Protein 5J44 (pdb70)

Sequence (2012 aa):
ATVSAEIPYQIFRDFAENKGQFTPGTTNISIYDKQGNLVGKLDKAPMADFSSATITTGSLPPGDHTLYSPQYVVTAKHVSGSDTMSFGYAKNTYTAVGTNNNSGLDIKTRRLSKLVTEVAPAEVSDIGAVSGAYQAGGRFTEFYRLGGGMQYVKDKNGNRTQVYTNGGFLVGGTVSALNSYNNGQMITAQTGDIFNPANGPLANYLNMGDSGSPLFAYDSLQKKWVLIGVLSSGTNYGNNWVVTTQDFLGQQPQNDFDKTIAYTSGEGVLQWKYDAANGTGTLTQGNTTWDMHGKKGNDLNAGKNLLFTGNNGEVVLQNSVNQGAGYLQFAGDYRVSALNGQTWMGGGIITDKGTHVLWQVNGVAGDNLHKTGEGTLTVNGTGVNAGGLKVGDGTVILNQQADADGKVQAFSSVGIASGRPTVVLSDSQQVNPDNISWGYRGGRLELNGNNLTFTRLQAADYGAIITNNSEKKSTVTLDLQTLKASDINVPVNTVSIFGGRGAPGDLYYDSSTKQYFILKASSYSPFFSDLNNSSVWQNVGKDRNKAIDTVKQQKIEASSQPYMYHGQLNGNMDVNIPQLSGKDVLALDGSVNLPEGSITKKSGTLIFQGHPVIHAGTTTSSSQSDWETRQFTLEKLKLDAATFHLSRNGKMQGDINATNGSTVILGSSRVFTDRSDGTGNAVSSVEGSATATTVGDQSDYSGNVTLENKSSLQIMERFTGGIEAYDSTVSVTSQNAVFDRVGSFVNSSLTLGKGAKLTAQSGIFSTGAVDVKENASLTLTGMPSAQKQGYYSPVISTTEGINLEDNASFSVKNMGYLSSDIHAGTTAATINLGDSDADAGKTDSPLFSSLMKGYNAVLRGSITGAQSTVNMINALWYSDGKSEAGALKAKGSRIELGDGKHFATLQVKELSADNTTFLMHTNNSRADQLNVTDKLSGSNNSVLVDFLNKPASEMSVTLITAPKGSDEKTFTAGTQQIGFSNVTPVISTEKTDDATKWVLTGYQTTATVSAEIPYQIFRDFAENKGQFTPGTTNISIYDKQGNLVGKLDKAPMADFSSATITTGSLPPGDHTLYSPQYVVTAKHVSGSDTMSFGYAKNTYTAVGTNNNSGLDIKTRRLSKLVTEVAPAEVSDIGAVSGAYQAGGRFTEFYRLGGGMQYVKDKNGNRTQVYTNGGFLVGGTVSALNSYNNGQMITAQTGDIFNPANGPLANYLNMGDSGSPLFAYDSLQKKWVLIGVLSSGTNYGNNWVVTTQDFLGQQPQNDFDKTIAYTSGEGVLQWKYDAANGTGTLTQGNTTWDMHGKKGNDLNAGKNLLFTGNNGEVVLQNSVNQGAGYLQFAGDYRVSALNGQTWMGGGIITDKGTHVLWQVNGVAGDNLHKTGEGTLTVNGTGVNAGGLKVGDGTVILNQQADADGKVQAFSSVGIASGRPTVVLSDSQQVNPDNISWGYRGGRLELNGNNLTFTRLQAADYGAIITNNSEKKSTVTLDLQTLKASDINVPVNTVSIFGGRGAPGDLYYDSSTKQYFILKASSYSPFFSDLNNSSVWQNVGKDRNKAIDTVKQQKIEASSQPYMYHGQLNGNMDVNIPQLSGKDVLALDGSVNLPEGSITKKSGTLIFQGHPVIHAGTTTSSSQSDWETRQFTLEKLKLDAATFHLSRNGKMQGDINATNGSTVILGSSRVFTDRSDGTGNAVSSVEGSATATTVGDQSDYSGNVTLENKSSLQIMERFTGGIEAYDSTVSVTSQNAVFDRVGSFVNSSLTLGKGAKLTAQSGIFSTGAVDVKENASLTLTGMPSAQKQGYYSPVISTTEGINLEDNASFSVKNMGYLSSDIHAGTTAATINLGDSDADAGKTDSPLFSSLMKGYNAVLRGSITGAQSTVNMINALWYSDGKSEAGALKAKGSRIELGDGKHFATLQVKELSADNTTFLMHTNNSRADQLNVTDKLSGSNNSVLVDFLNKPASEMSVTLITAPKGSDEKTFTAGTQQIGFSNVTPVISTEKTDDATKWVLTGYQTT

B-factor: mean 70.28, std 37.45, range [15.24, 219.37]

Nearest PDB structures (foldseek):
  5j44-assembly2_B  TM=9.951E-01  e=0.000E+00  Shigella flexneri
  3ak5-assembly3_C  TM=9.129E-01  e=5.168E-82  Escherichia coli
  3ak5-assembly4_D  TM=9.146E-01  e=1.397E-80  Escherichia coli
  3syj-assembly1_A-2  TM=6.567E-01  e=4.533E-50  Haemophilus influenzae
  3h09-assembly2_B  TM=6.182E-01  e=5.210E-50  Haemophilus influenzae

GO terms:
  GO:0009986 cell surface (C, EXP)

Radius of gyration: 54.36 Å; Cα contacts (8 Å, |Δi|>4): 6466; chains: 2; bounding box: 105×129×183 Å

Secondary structure (DSSP, 8-state):
-EEESSS-HHHHHHHHHT-TT--TT---EEEE-SSS-EEEEE-SSPPP--TTB-SBBTTBPTTS-EEEETTEEEE-TT--S-SEEESSSTTSEEEEEEEEE-SSSS-EEEEESS---SSPPPPBPSS-S-TTTTSTTSSEEEEEEEE-S--EEE-TT--EEE---TT---EEEE----EEETTTTEEEE--S-TT-GGG-TTB-B--TT-TT-EEEEEETTTTEEEEEEEEEEE-SS-EEEEEP-HHHHTHHHHHTB-S-EE--SSS--EEEEEETTTTEEEEEETTEEEEEE--BTTBGGG--BEEEESSSEEEEE-S-EE-TT-EEEESS-EEEEESSS-BEESSEEEE-TT-EEEEE-B--TT-EEEEESSSEEEE--BSB--SEEEE-SSEEEE-PBP-SSS--BS-SEEEE-SS--EEEESSTTSS-GGGEEE-TT-EEEE-TT--EEES--EE-STTEEEE--SSSPEEEEE---SS-GGG----EEE--SS-EE--TT-EEEETTTTEEEEE-SSEE-STTSSTT-SSSEEEE-SSHHHHHHHHHHHHHHHT---EEE-SEEESSEEEEE-PPSSS-EEEE-S-EE-SS-EEEEESSEEEE--EEPP-TT----TT-S-EE-EEEEEEEEEEES-EEEE-TTEEEEEEEEEESS-EEEET--EEEEETTTTTTSPP-EEEEE----STTSS-EEEEEEEEESS-EEEE-SEEEEEEEEES-EEEE--SSEEEEEEEEEET-EEEE-TT-EEEESS-EEESS-EEE-TT-EEEE-----SSSTTB---EEEEES-EEE-TT-EEEE-SSEEEE--EE-TTS--EEEES--SSS--B--STHHHHTSTTSSEEE-S-EEEEEEEEEEES-EEE--S-EEEEEEEEES-EEE---SSS--EEEEEEEEEES-EEEEEE-SS-B-EEEEEEEEE---EEEEEEESSPPPSS--EEEEEEETT--TTSEEE--EEETTEEEEEEEEEE--SSEEEEEEEEEEE-/-EEETTS-HHHHHHHHHT-TT--TT--SEEEE-SSS-EEEEE-SSPPP--TTB-SBBTTBPTTS-EEEETTEEEE-TT--S-SEEESSSTTSEEEEEEEEE-SSSS-EEEEESS---SSPPPPBPSS-S-TTTTSTTSSEEEEEEEE-S--EEE-TT--EEE---TT---EEEE----EEETTTTEEEE--S-TT-GGG-TTB-B--TT-TT-EEEEEETTTTEEEEEEEEEEE-SS-EEEEEP-HHHHTHHHHHTB-S-EE--SSS--EEEEEETTTTEEEEEETTEEEEEE--BTTBGGG--BEEEESSSEEEEESS-EE-TT-EEEESS-EEEEESSS-BEESSEEEE-TT-EEEEE-B--TT-EEEEESSSEEEE--BSB--SEEEE-SSEEEE-PBP-SSS--BS-SEEEE-SS--EEEESSTTSS-GGGEEE-TT-EEEE-TT--EEES--EE-STTEEEE--SSSPEEEEE---SS-GGG----EEE--SS-EE--TT-EEEETTTTEEEEE-SSEE-STTGGGS-SSSEEEE-S-HHHHHHHHHHHHHHHH---EEE-SEEESSEEEEE-PPSTT-EEEE-S-EE-SS-EEEEESSEEEE--EEPP-TT----TT-S-EE-EEEEEEEEEEES-EEEE-TTEEEEEEEEEESS-EEEET--EEEEETTTTTTSPP-EEEEE----SSSSS-EEEEEEEEESS-EEEE-SEEEEEEEEES-EEEE--SSEEEEEEEEEET-EEEE-TT-EEEESS-EEESS-EEE-TT-EEEE-PPPPSSSTTEE--EEEEES-EEE-TT-EEEE-SSEEEE--EE-TTS--EEEES--SSS--EE-STHHHHTSTT-SEEE-S-EEEEEEEEEEES-EEE--S-EEEEEEEEES-EEEE--SSS--EEEEEEEEEES-EEEEEE-SS-B-EEEEEEEEE-S-EEEEEEESSPPPSS--EEEEEE-TT--TTSEEE--EEETTEEEEEEEEEE--SS-EEEEEEEEEE-

Solvent-accessible surface area: 80107 Å² total; per-residue (Å²): 0,4,0,9,20,44,6,46,45,59,30,0,39,4,0,2,35,15,49,17,99,0,69,59,43,53,75,102,10,30,5,110,26,126,132,46,96,98,65,17,108,2,76,108,5,46,8,3,61,5,13,3,5,0,44,43,1,41,43,28,19,18,1,3,1,0,0,23,18,37,0,0,0,0,0,0,69,47,10,60,22,14,84,59,1,4,0,12,20,59,125,18,83,7,59,9,34,15,64,31,84,24,120,63,24,36,2,18,0,23,0,0,19,37,0,2,1,4,1,46,39,15,87,20,1,88,46,9,42,75,81,22,21,0,77,82,90,42,73,4,62,7,10,1,0,1,0,1,3,4,2,6,26,53,35,140,134,39,93,77,68,27,22,79,9,92,47,28,19,7,0,0,0,0,3,21,22,1,87,27,91,71,130,0,66,18,0,32,6,110,0,14,85,8,67,54,120,64,0,12,20,0,3,0,19,4,20,18,12,0,15,0,1,0,0,8,0,30,3,35,119,71,150,68,40,2,0,0,0,0,7,13,38,14,50,52,152,0,1,24,0,0,3,0,26,88,128,24,2,33,78,14,18,132,90,18,51,16,162,57,0,51,22,73,88,78,79,46,47,0,60,1,106,12,79,73,77,65,3,58,15,34,0,46,2,61,159,69,91,25,93,1,60,1,62,111,63,148,73,55,49,32,0,56,0,0,46,0,36,25,105,114,0,61,1,32,0,45,52,56,3,46,0,7,0,0,8,1,38,0,48,5,47,7,103,2,17,30,110,128,61,30,34,7,37,3,0,0,0,14,0,42,166,74,12,76,0,44,6,35,4,32,20,52,74,90,19,56,20,9,0,9,11,109,2,29,0,14,5,27,1,88,8,79,6,51,6,5,3,52,0,0,18,10,37,0,45,0,55,8,86,60,60,108,124,44,132,27,55,0,5,49,42,4,14,0,6,13,42,80,0,18,0,28,4,43,47,62,112,2,8,84,21,20,45,2,38,4,18,32,65,0,1,94,0,12,0,64,4,22,80,6,71,1,20,108,18,72,11,15,26,83,18,0,32,0,12,1,114,34,178,136,78,0,37,0,40,2,46,5,48,50,43,78,43,99,102,16,124,22,75,48,52,80,10,44,91,148,24,20,218,17,53,82,22,40,2,15,59,9,71,90,86,131,52,17,28,3,2,99,30,61,69,14,48,56,153,79,86,12,23,156,78,94,78,30,6,62,95,19,28,153,94,131,114,122,0,29,79,47,4,48,106,61,84,19,116,82,59,18,60,9,26,11,2,7,1,22,2,23,18,36,0,33,1,56,5,44,120,4,31,40,89,21,9,0,0,6,2,0,15,1,68,0,72,109,0,17,2,34,0,94,22,25,14,0,0,0,0,0,14,2,24,27,48,0,62,80,82,12,47,21,104,33,100,58,22,68,66,18,75,0,22,8,81,73,0,92,1,38,47,3,36,0,10,0,0,14,1,0,61,4,103,6,51,0,47,2,40,76,38,0,39,0,24,2,10,11,52,71,0,0,9,3,159,17,8,15,58,14,90,88,35,38,19,48,91,19,84,5,103,4,132,76,108,44,35,44,1,29,0,42,2,22,0,16,0,76,80,170,1,35,1,59,0,79,24,129,0,39,0,0,0,70,0,88,72,7,65,0,33,0,61,2,116,64,1,38,0,46,98,82,0,18,0,54,104,9,44,2,33,0,12,139,15,0,92,2,39,0,41,22,5,11,91,2,64,26,34,2,46,1,80,70,57,1,27,5,17,6,11,0,79,42,43,109,171,100,181,41,58,48,46,11,36,95,3,57,7,127,10,3,56,7,72,61,84,0,31,0,11,0,61,10,2,2,22,0,37,5,54,0,79,8,44,124,38,50,3,41,0,40,1,5,14,83,96,91,139,31,12,107,19,98,30,111,70,78,86,74,38,0,115,43,41,17,0,0,0,99,0,7,1,53,0,38,95,2,41,0,42,0,50,79,0,2,1,34,1,57,25,140,4,67,3,12,11,1,85,0,108,27,2,60,0,28,2,13,66,50,148,132,38,7,40,0,76,1,77,70,1,30,0,45,92,0,27,0,6,0,32,0,60,27,86,158,6,0,68,0,48,7,80,95,133,25,58,17,64,114,2,34,3,21,1,40,28,92,84,184,32,35,90,152,20,95,7,34,0,0,18,0,25,137,64,23,84,99,151,2,8,78,32,10,85,41,138,74,69,217,37,62,17,26,2,56,36,56,47,84,142,56,137,120,19,6,67,2,3,0,45,4,84,115,74,128,0,5,0,10,22,51,6,48,44,59,30,0,41,4,0,2,33,14,49,17,98,1,71,60,43,53,73,105,8,29,5,114,30,124,135,46,99,96,65,17,111,2,53,122,7,46,7,4,61,5,14,4,4,0,41,42,0,36,35,10,9,13,1,2,1,0,0,23,19,36,0,0,0,0,0,0,68,29,2,30,8,4,60,53,1,3,0,12,16,60,125,18,80,8,57,10,33,15,63,32,81,26,121,63,22,29,3,18,0,26,0,0,19,37,0,2,1,4,1,46,39,16,86,20,0,87,44,9,44,75,82,23,20,0,80,82,90,43,75,4,60,9,10,1,0,0,0,2,3,4,1,8,28,56,36,150,136,38,97,113,72,8,29,156,13,123,45,28,21,7,0,0,0,0,4,23,23,1,89,27,90,68,134,1,70,16,0,32,6,109,0,15,85,8,64,54,123,65,0,19,20,0,5,0,35,4,22,48,3,1,15,0,1,0,0,9,0,28,2,34,117,70,151,69,42,2,0,0,0,0,6,16,23,22,48,97,153,1,1,25,0,0,4,0,26,92,131,20,2,31,76,13,18,133,92,19,49,15,166,58,0,51,22,70,88,80,85,42,48,0,57,1,105,14,78,71,94,59,3,55,15,33,0,44,2,67,154,69,94,25,93,1,60,1,61,116,59,146,73,58,49,32,0,55,0,0,47,1,38,26,102,114,1,57,2,28,0,44,51,54,4,46,0,7,0,0,8,1,40,0,47,5,50,7,100,2,15,31,107,125,62,32,34,6,39,3,0,0,0,14,0,42,168,74,14,66,0,41,7,38,4,36,18,51,73,88,17,56,20,9,0,8,11,110,1,33,0,14,4,34,1,85,8,80,6,52,3,4,3,49,0,0,18,10,40,0,49,0,54,9,86,59,61,107,123,44,132,29,57,0,4,46,41,4,15,0,6,12,41,84,0,17,0,27,4,43,46,58,115,1,9,83,22,16,45,2,39,5,16,33,66,0,1,98,0,12,0,65,4,24,79,8,70,0,16,106,19,69,12,13,26,84,20,0,34,0,10,2,114,31,180,137,80,0,37,0,40,2,47,4,46,54,58,81,40,103,105,24,131,27,86,56,58,79,7,54,89,141,46,19,173,12,57,76,20,52,0,17,59,2,74,88,76,121,48,17,6,4,2,104,32,68,69,19,50,49,158,74,79,11,32,137,82,86,75,32,7,77,95,24,42,135,92,103,102,145,0,24,75,60,6,50,115,94,78,13,104,78,56,11,67,12,20,10,2,6,1,21,2,23,17,34,0,32,0,54,6,45,121,3,33,35,108,9,6,1,0,6,2,0,14,1,69,0,73,104,0,16,2,35,0,94,26,28,14,0,0,0,0,0,13,1,25,27,48,0,61,80,80,11,47,22,103,34,101,59,20,69,67,18,77,0,28,8,78,74,0,93,2,39,45,3,36,0,11,0,0,14,1,0,65,4,102,6,54,0,50,2,42,75,36,0,40,0,24,2,10,12,50,64,0,1,9,3,157,18,8,13,58,16,87,89,36,39,22,45,96,20,85,6,105,6,133,68,124,41,26,46,2,30,0,41,2,20,0,16,0,76,83,165,2,37,2,56,0,77,23,127,0,38,0,0,0,69,0,80,72,8,65,0,35,0,62,1,122,66,2,38,0,46,99,81,0,18,0,58,105,9,46,3,33,0,13,142,14,0,91,3,42,0,46,19,5,9,92,1,65,27,34,3,48,2,85,68,58,1,28,5,18,6,14,0,78,40,39,114,178,99,179,42,63,50,44,10,34,97,2,53,6,123,10,2,60,7,68,55,77,0,32,0,12,0,69,13,2,2,11,1,38,6,60,1,87,9,46,132,41,46,2,40,0,41,1,9,16,84,97,98,128,31,12,99,17,96,29,112,60,78,86,74,36,0,97,42,36,13,0,0,0,95,0,10,1,58,0,39,103,3,44,0,47,0,44,79,0,0,1,20,1,66,27,137,4,68,3,13,12,0,87,0,105,26,3,53,0,38,7,11,88,40,167,150,31,10,41,0,74,0,76,70,1,31,0,46,96,0,26,0,7,0,30,0,57,27,83,157,6,1,71,0,46,7,78,95,132,27,53,17,60,121,2,36,3,21,1,42,28,90,84,186,33,34,87,148,20,95,10,36,0,0,14,0,24,149,59,22,78,103,151,1,7,78,33,10,86,37,138,73,69,216,37,61,18,24,1,56,33,58,48,85,145,60,142,118,19,6,70,2,3,0,43,5,86,113,76,126

Organism: Shigella flexneri (NCBI:txid623)

CATH classification: 2.160.20.20

InterPro domains:
  IPR000710 Peptidase S6, IgA endopeptidase [PR00921] (64-84)
  IPR000710 Peptidase S6, IgA endopeptidase [PR00921] (162-182)
  IPR000710 Peptidase S6, IgA endopeptidase [PR00921] (265-283)
  IPR000710 Peptidase S6, IgA endopeptidase [PR00921] (650-672)
  IPR000710 Peptidase S6, IgA endopeptidase [PR00921] (751-770)
  IPR005546 Autotransporter beta-domain [PF03797] (1105-1342)
  IPR005546 Autotransporter beta-domain [PS51208] (1098-1364)
  IPR005546 Autotransporter beta-domain [SM00869] (1102-1353)
  IPR006315 Outer membrane autotransporter barrel domain [TIGR01414] (956-1364)
  IPR009003 Peptidase S1, PA clan [SSF50494] (122-296)
  IPR011050 Pectin lyase fold/virulence factor [SSF51126] (399-1061)
  IPR012332 Autotransporter, pectate lyase C-like domain superfamily [G3DSA:2.160.20.20] (316-1059)
  IPR030396 Peptidase family S6 domain [PF02395] (57-302)
  IPR030396 Peptidase family S6 domain [PS51691] (57-307)
  IPR036709 Autotransporter beta-domain superfamily [G3DSA:2.40.128.130] (1060-1364)
  IPR036709 Autotransporter beta-domain superfamily [SSF103515] (1076-1364)
  IPR050909 Bacterial Autotransporter Virulence Factors [PTHR12338] (1-1202)
  IPR057393 PIC/HAP1/IgA0-like, second beta-solenoid repeat region [PF24078] (627-785)

Foldseek 3Di:
DEWAPFFPQLVQQCLQQCFDQQPFFAAFAFGATPVGHTLDTRHQATRADNQQWFFFFDVAAGQQWGFADQWKIKHFQPDDDGQWTATQFRVRIWGWQDKDDDPPGGMIMTGTFAGDQFADGFAADAPAQDFCQQAPPHQFRWKKWKFWFFYWYAYPVGDIGGDDQVVIGMGMFFAATWGADPSSQKTKGQLLNNSDCRRPSTGDADDGSQGGHWMWTQGNVVGHIHTFFGWHAADNGITMTGGDHCVRSCPVLVVQEFDAAEADVPWDAWEKAFDAAQFWIWTDIDHDITIFGADYDPRLSRQGEYEYDDEAHEYEYAAAGHSRLYEYEYPYEYEYAYDPQHAYDTRAYEYEPPHEYEAAHAHDAPEEHEYAYQEEYEHEHEAARRAHYEYRAHEYEQHYHYHPVGHTESHAAYEYHPLHYEYEYPEARHYQQQRYAAFRLGYEYEDALYEHEYQAHRHAAASHYYEYAHPRFYEYEDQHALDDLVPDDADEAEDAQAKDAADFLHWYAYPVVQFIKGAHDRMDHHRCPCVPPPRGIDGWGNDPVRVVVVSSLVVRQVSDDAAEDRYEYAYRYEYEYEQYTHQREYEYQYEYHHQAYEYEYHAHEYEYAHAQTDGPPDFDDLADQDTAAYEYEHAEYEYHNYEYEHEWSYEYEYEYEYEDAYEYEAHFQWDWGFRCRSNSDDGDTDIDGHHHDDPNRTYAYEEEYEEYDAYEEEAAEHAEEEYHYACYEYEFAYAHHEHNEEYEAENYEAEYDALHEYEYQAEYEHPAEYHYEHNYEYEYEANADPVDPLAGEAHEYEYAEYEYEANYEYEYFARYEYEYAYEYEAHAYEYEYYDPDPVHGHYDDPCCCVPQVVAGYEYQEAAEYQNYEYEAERGEYNHDAAHHHAEYAHELYEYEQYHPPDEHEYEYQEYAYENYEYEWEDCLAEIHAYEYRHYYHYANYEYEYHYPDDWDAFGWYWHYKAAAPDDPRRYDWDWDDDDVKIKIWDWDWDHDPGTITTTTTHIDID/DEWAPQFPQLVQQCLQQCFDQQPFFAAFQWTATPVGHTLDTRHPATRDDNQQWFFFFDLAAGQQWGFADQWKIKHFQPDDDGQKTATQFRVRIWGWFDKDDDPPGRMIMTGTQAGDQFADGFAADAPAQDFCQQAPPHQFHWKKWKFWFFYWYAYPVGDIDGDDQVRIGMGMFFAATWGADPSSQKTKGQLLPNPDCRRPSTGDADDPSQGGHWMWTQGNVVRGIHTFFGWHAADNGITMTGGDHCVRSVPVLVVQEFDEAEADVPWDAFEKAADVAQFKIWTDIDHDITIFGADHDPRLSRQGEYEYDDEAHEYEYAAAGHRRLYEYEYPYEYEYAYDPQHAYDTRAYEYEAPHEYEAAHAHDAPEEHEYAYQEEYEHEHEAARNAHYEYRAHEYEQHYHYHPVGHTESHAAYEYHPLHYEYEYPEARHYQQQRYAAFRLGYEYEDAQYEHEYQAYRHAAASHEYEYAHPRAYEYEYQHFLDDLVPDDADEAEDDAAKDFDDFLHWYAYPVVGWIWTAQDGIAGHPCPRVPDCNGIDTDDSPVVRVVVVSSLVCRQVSDDAAEDRYEYAYRYEYEYAQYRHQRHYEYQYEYHHQAYEYEYHAEEYEYAHAQTDGPPDFDDLPDQDTAAYEYEHAEYEYHNYEYEHEWSYEYEYEYEYEDAYEYEAHFQWDWGFRCRSNSDDGDTDIDGHHHDDLNGTYAYEEEYEAYDAYEEEAAEHAEEEYHYACYEYEYAYAHAEHNEEYEAENYEAEYDALHEYEYQAEYEHPEEYHYEHNYEYEYEAHDDPVDPQAGEAHEYEYAEYEAEANYEYEYFANYHYEYAYEYPAHAYEYEFYDPDPSHYHYDDPCCCVPQVVAGGEAQYEAEYQNYEYEAESHEYEHAAAHHHAEYAHELEEYQYYDPPDEHEYEYQEYAYENYEYEWEDCLAEMHAYEYRHYYHYANYEYEYHYPDDWDAFGWYWHYKAFAPDDPRRYDWDWDDDDVKIKIWHWDWDHDPGIITTTTTHIDID

Structure (mmCIF, N/CA/C/O backbone):
data_5J44
#
_entry.id   5J44
#
_cell.length_a   143.520
_cell.length_b   143.520
_cell.length_c   269.250
_cell.angle_alpha   90.00
_cell.angle_beta   90.00
_cell.angle_gamma   120.00
#
_symmetry.space_group_name_H-M   'P 32 2 1'
#
loop_
_entity.id
_entity.type
_entity.pdbx_description
1 polymer 'Serine protease SepA autotransporter'
2 non-polymer '4-(2-HYDROXYETHYL)-1-PIPERAZINE ETHANESULFONIC ACID'
3 water water
#
loop_
_atom_site.group_PDB
_atom_site.id
_atom_site.type_symbol
_atom_site.label_atom_id
_atom_site.label_alt_id
_atom_site.label_comp_id
_atom_site.label_asym_id
_atom_site.label_entity_id
_atom_site.label_seq_id
_atom_site.pdbx_PDB_ins_code
_atom_site.Cartn_x
_atom_site.Cartn_y
_atom_site.Cartn_z
_atom_site.occupancy
_atom_site.B_iso_or_equiv
_atom_site.auth_seq_id
_atom_site.auth_comp_id
_atom_site.auth_asym_id
_atom_site.auth_atom_id
_atom_site.pdbx_PDB_model_num
ATOM 1 N N . ALA A 1 1 ? 41.851 59.852 73.549 1.00 50.14 1 ALA A N 1
ATOM 2 C CA . ALA A 1 1 ? 40.572 59.158 73.487 1.00 45.99 1 ALA A CA 1
ATOM 3 C C . ALA A 1 1 ? 40.711 57.820 72.765 1.00 43.61 1 ALA A C 1
ATOM 4 O O . ALA A 1 1 ? 39.728 57.103 72.572 1.00 35.09 1 ALA A O 1
ATOM 6 N N . THR A 1 2 ? 41.936 57.497 72.360 1.00 39.67 2 THR A N 1
ATOM 7 C CA . THR A 1 2 ? 42.277 56.174 71.853 1.00 38.63 2 THR A CA 1
ATOM 8 C C . THR A 1 2 ? 43.058 55.440 72.936 1.00 38.27 2 THR A C 1
ATOM 9 O O . THR A 1 2 ? 44.101 55.924 73.389 1.00 38.20 2 THR A O 1
ATOM 13 N N . VAL A 1 3 ? 42.555 54.277 73.349 1.00 30.47 3 VAL A N 1
ATOM 14 C CA . VAL A 1 3 ? 43.122 53.528 74.461 1.00 47.26 3 VAL A CA 1
ATOM 15 C C . VAL A 1 3 ? 43.357 52.089 74.021 1.00 41.32 3 VAL A C 1
ATOM 16 O O . VAL A 1 3 ? 42.930 51.662 72.948 1.00 54.95 3 VAL A O 1
ATOM 20 N N . SER A 1 4 ? 44.054 51.342 74.875 1.00 31.84 4 SER A N 1
ATOM 21 C CA . SER A 1 4 ? 44.372 49.954 74.572 1.00 32.61 4 SER A CA 1
ATOM 22 C C . SER A 1 4 ? 43.107 49.109 74.500 1.00 32.54 4 SER A C 1
ATOM 23 O O . SER A 1 4 ? 42.189 49.259 75.311 1.00 32.04 4 SER A O 1
ATOM 26 N N . ALA A 1 5 ? 43.062 48.214 73.513 1.00 33.15 5 ALA A N 1
ATOM 27 C CA . ALA A 1 5 ? 41.960 47.271 73.388 1.00 33.34 5 ALA A CA 1
ATOM 28 C C . ALA A 1 5 ? 42.149 46.024 74.241 1.00 41.09 5 ALA A C 1
ATOM 29 O O . ALA A 1 5 ? 41.209 45.231 74.363 1.00 34.18 5 ALA A O 1
ATOM 31 N N . GLU A 1 6 ? 43.330 45.828 74.823 1.00 41.58 6 GLU A N 1
ATOM 32 C CA . GLU A 1 6 ? 43.604 44.675 75.669 1.00 49.38 6 GLU A CA 1
ATOM 33 C C . GLU A 1 6 ? 43.217 44.905 77.124 1.00 45.60 6 GLU A C 1
ATOM 34 O O . GLU A 1 6 ? 43.320 43.978 77.933 1.00 48.47 6 GLU A O 1
ATOM 40 N N . ILE A 1 7 ? 42.777 46.110 77.470 1.00 33.69 7 ILE A N 1
ATOM 41 C CA . ILE A 1 7 ? 42.349 46.441 78.827 1.00 33.26 7 ILE A CA 1
ATOM 42 C C . ILE A 1 7 ? 40.838 46.649 78.808 1.00 38.68 7 ILE A C 1
ATOM 43 O O . ILE A 1 7 ? 40.316 47.256 77.861 1.00 55.23 7 ILE A O 1
ATOM 48 N N . PRO A 1 8 ? 40.101 46.143 79.797 1.00 43.49 8 PRO A N 1
ATOM 49 C CA . PRO A 1 8 ? 38.648 46.354 79.823 1.00 41.00 8 PRO A CA 1
ATOM 50 C C . PRO A 1 8 ? 38.287 47.830 79.746 1.00 44.86 8 PRO A C 1
ATOM 51 O O . PRO A 1 8 ? 38.762 48.649 80.537 1.00 51.06 8 PRO A O 1
ATOM 55 N N . TYR A 1 9 ? 37.437 48.166 78.770 1.00 38.58 9 TYR A N 1
ATOM 56 C CA . TYR A 1 9 ? 37.157 49.566 78.465 1.00 31.53 9 TYR A CA 1
ATOM 57 C C . TYR A 1 9 ? 36.506 50.292 79.636 1.00 33.07 9 TYR A C 1
ATOM 58 O O . TYR A 1 9 ? 36.678 51.508 79.781 1.00 29.40 9 TYR A O 1
ATOM 67 N N . GLN A 1 10 ? 35.750 49.575 80.472 1.00 32.72 10 GLN A N 1
ATOM 68 C CA . GLN A 1 10 ? 35.106 50.203 81.621 1.00 29.86 10 GLN A CA 1
ATOM 69 C C . GLN A 1 10 ? 36.115 50.836 82.571 1.00 30.12 10 GLN A C 1
ATOM 70 O O . GLN A 1 10 ? 35.762 51.769 83.302 1.00 29.18 10 GLN A O 1
ATOM 76 N N . ILE A 1 11 ? 37.360 50.356 82.571 1.00 29.98 11 ILE A N 1
ATOM 77 C CA . ILE A 1 11 ? 38.385 50.931 83.438 1.00 37.56 11 ILE A CA 1
ATOM 78 C C . ILE A 1 11 ? 38.663 52.377 83.049 1.00 40.39 11 ILE A C 1
ATOM 79 O O . ILE A 1 11 ? 38.766 53.259 83.911 1.00 42.79 11 ILE A O 1
ATOM 84 N N . PHE A 1 12 ? 38.783 52.646 81.746 1.00 32.75 12 PHE A N 1
ATOM 85 C CA . PHE A 1 12 ? 39.078 53.997 81.284 1.00 28.77 12 PHE A CA 1
ATOM 86 C C . PHE A 1 12 ? 37.951 54.974 81.590 1.00 37.64 12 PHE A C 1
ATOM 87 O O . PHE A 1 12 ? 38.201 56.181 81.677 1.00 41.31 12 PHE A O 1
ATOM 95 N N . ARG A 1 13 ? 36.722 54.485 81.754 1.00 39.40 13 ARG A N 1
ATOM 96 C CA . ARG A 1 13 ? 35.599 55.341 82.115 1.00 31.23 13 ARG A CA 1
ATOM 97 C C . ARG A 1 13 ? 35.493 55.538 83.622 1.00 28.33 13 ARG A C 1
ATOM 98 O O . ARG A 1 13 ? 35.213 56.651 84.081 1.00 27.76 13 ARG A O 1
ATOM 106 N N . ASP A 1 14 ? 35.707 54.475 84.402 1.00 31.37 14 ASP A N 1
ATOM 107 C CA . ASP A 1 14 ? 35.731 54.618 85.855 1.00 28.23 14 ASP A CA 1
ATOM 108 C C . ASP A 1 14 ? 36.892 55.501 86.297 1.00 43.65 14 ASP A C 1
ATOM 109 O O . ASP A 1 14 ? 36.742 56.329 87.204 1.00 39.86 14 ASP A O 1
ATOM 114 N N . PHE A 1 15 ? 38.061 55.328 85.673 1.00 44.90 15 PHE A N 1
ATOM 115 C CA . PHE A 1 15 ? 39.180 56.236 85.911 1.00 40.38 15 PHE A CA 1
ATOM 116 C C . PHE A 1 15 ? 38.777 57.678 85.633 1.00 34.65 15 PHE A C 1
ATOM 117 O O . PHE A 1 15 ? 39.192 58.599 86.347 1.00 37.43 15 PHE A O 1
ATOM 125 N N . ALA A 1 16 ? 37.966 57.890 84.596 1.00 37.88 16 ALA A N 1
ATOM 126 C CA . ALA A 1 16 ? 37.565 59.239 84.218 1.00 41.34 16 ALA A CA 1
ATOM 127 C C . ALA A 1 16 ? 36.625 59.853 85.250 1.00 48.48 16 ALA A C 1
ATOM 128 O O . ALA A 1 16 ? 36.863 60.963 85.739 1.00 48.17 16 ALA A O 1
ATOM 130 N N . GLU A 1 17 ? 35.553 59.144 85.597 1.00 42.29 17 GLU A N 1
ATOM 131 C CA . GLU A 1 17 ? 34.511 59.676 86.464 1.00 31.73 17 GLU A CA 1
ATOM 132 C C . GLU A 1 17 ? 34.746 59.381 87.941 1.00 44.05 17 GLU A C 1
ATOM 133 O O . GLU A 1 17 ? 33.827 59.566 88.745 1.00 61.43 17 GLU A O 1
ATOM 139 N N . ASN A 1 18 ? 35.948 58.934 88.312 1.00 44.29 18 ASN A N 1
ATOM 140 C CA . ASN A 1 18 ? 36.295 58.657 89.709 1.00 38.18 18 ASN A CA 1
ATOM 141 C C . ASN A 1 18 ? 35.332 57.652 90.338 1.00 38.77 18 ASN A C 1
ATOM 142 O O . ASN A 1 18 ? 34.964 57.766 91.509 1.00 51.25 18 ASN A O 1
ATOM 147 N N . LYS A 1 19 ? 34.919 56.662 89.557 1.00 28.06 19 LYS A N 1
ATOM 148 C CA . LYS A 1 19 ? 34.010 55.624 90.018 1.00 28.40 19 LYS A CA 1
ATOM 149 C C . LYS A 1 19 ? 34.731 54.283 90.082 1.00 33.28 19 LYS A C 1
ATOM 150 O O . LYS A 1 19 ? 35.888 54.147 89.675 1.00 30.83 19 LYS A O 1
ATOM 156 N N . GLY A 1 20 ? 34.024 53.284 90.603 1.00 44.30 20 GLY A N 1
ATOM 157 C CA . GLY A 1 20 ? 34.634 51.976 90.777 1.00 42.55 20 GLY A CA 1
ATOM 158 C C . GLY A 1 20 ? 35.742 52.021 91.812 1.00 41.64 20 GLY A C 1
ATOM 159 O O . GLY A 1 20 ? 35.605 52.621 92.884 1.00 67.61 20 GLY A O 1
ATOM 160 N N . GLN A 1 21 ? 36.861 51.378 91.487 1.00 41.10 21 GLN A N 1
ATOM 161 C CA . GLN A 1 21 ? 38.035 51.360 92.349 1.00 50.77 21 GLN A CA 1
ATOM 162 C C . GLN A 1 21 ? 38.928 52.581 92.162 1.00 52.34 21 GLN A C 1
ATOM 163 O O . GLN A 1 21 ? 40.083 52.561 92.605 1.00 62.14 21 GLN A O 1
ATOM 169 N N . PHE A 1 22 ? 38.427 53.636 91.525 1.00 49.42 22 PHE A N 1
ATOM 170 C CA . PHE A 1 22 ? 39.198 54.843 91.250 1.00 46.39 22 PHE A CA 1
ATOM 171 C C . PHE A 1 22 ? 38.650 56.048 92.010 1.00 48.74 22 PHE A C 1
ATOM 172 O O . PHE A 1 22 ? 38.595 57.161 91.485 1.00 44.39 22 PHE A O 1
ATOM 180 N N . THR A 1 23 ? 38.238 55.838 93.256 1.00 45.28 23 THR A N 1
ATOM 181 C CA . THR A 1 23 ? 37.815 56.954 94.085 1.00 39.84 23 THR A CA 1
ATOM 182 C C . THR A 1 23 ? 39.033 57.778 94.498 1.00 35.07 23 THR A C 1
ATOM 183 O O . THR A 1 23 ? 40.113 57.219 94.715 1.00 37.15 23 THR A O 1
ATOM 187 N N . PRO A 1 24 ? 38.898 59.101 94.594 1.00 29.73 24 PRO A N 1
ATOM 188 C CA . PRO A 1 24 ? 40.069 59.950 94.862 1.00 30.10 24 PRO A CA 1
ATOM 189 C C . PRO A 1 24 ? 40.766 59.560 96.157 1.00 40.01 24 PRO A C 1
ATOM 190 O O . PRO A 1 24 ? 40.129 59.367 97.195 1.00 62.37 24 PRO A O 1
ATOM 194 N N . GLY A 1 25 ? 42.094 59.446 96.086 1.00 31.51 25 GLY A N 1
ATOM 195 C CA . GLY A 1 25 ? 42.920 59.077 97.208 1.00 32.46 25 GLY A CA 1
ATOM 196 C C . GLY A 1 25 ? 43.440 57.653 97.156 1.00 45.38 25 GLY A C 1
ATOM 197 O O . GLY A 1 25 ? 44.503 57.373 97.721 1.00 52.54 25 GLY A O 1
ATOM 198 N N . THR A 1 26 ? 42.707 56.751 96.504 1.00 37.66 26 THR A N 1
ATOM 199 C CA . THR A 1 26 ? 43.097 55.348 96.446 1.00 33.03 26 THR A CA 1
ATOM 200 C C . THR A 1 26 ? 44.489 55.196 95.843 1.00 40.21 26 THR A C 1
ATOM 201 O O . THR A 1 26 ? 44.832 55.850 94.855 1.00 49.82 26 THR A O 1
ATOM 205 N N . THR A 1 27 ? 45.293 54.326 96.449 1.00 46.47 27 THR A N 1
ATOM 206 C CA . THR A 1 27 ? 46.681 54.135 96.061 1.00 43.98 27 THR A CA 1
ATOM 207 C C . THR A 1 27 ? 46.928 52.693 95.635 1.00 41.71 27 THR A C 1
ATOM 208 O O . THR A 1 27 ? 46.192 51.776 96.009 1.00 38.20 27 THR A O 1
ATOM 212 N N . ASN A 1 28 ? 47.991 52.514 94.853 1.00 53.90 28 ASN A N 1
ATOM 213 C CA . ASN A 1 28 ? 48.456 51.205 94.392 1.00 53.71 28 ASN A CA 1
ATOM 214 C C . ASN A 1 28 ? 47.326 50.398 93.750 1.00 48.84 28 ASN A C 1
ATOM 215 O O . ASN A 1 28 ? 46.986 49.294 94.178 1.00 57.52 28 ASN A O 1
ATOM 220 N N . ILE A 1 29 ? 46.747 50.972 92.701 1.00 35.12 29 ILE A N 1
ATOM 221 C CA . ILE A 1 29 ? 45.687 50.316 91.947 1.00 34.52 29 ILE A CA 1
ATOM 222 C C . ILE A 1 29 ? 46.319 49.509 90.820 1.00 52.97 29 ILE A C 1
ATOM 223 O O . ILE A 1 29 ? 46.974 50.070 89.935 1.00 54.66 29 ILE A O 1
ATOM 228 N N . SER A 1 30 ? 46.125 48.195 90.854 1.00 49.31 30 SER A N 1
ATOM 229 C CA . SER A 1 30 ? 46.626 47.330 89.798 1.00 40.79 30 SER A CA 1
ATOM 230 C C . SER A 1 30 ? 45.681 47.352 88.602 1.00 42.50 30 SER A C 1
ATOM 231 O O . SER A 1 30 ? 44.461 47.461 88.748 1.00 52.06 30 SER A O 1
ATOM 234 N N . ILE A 1 31 ? 46.261 47.245 87.411 1.00 35.15 31 ILE A N 1
ATOM 235 C CA . ILE A 1 31 ? 45.522 47.302 86.156 1.00 37.66 31 ILE A CA 1
ATOM 236 C C . ILE A 1 31 ? 45.750 45.996 85.412 1.00 42.55 31 ILE A C 1
ATOM 237 O O . ILE A 1 31 ? 46.896 45.565 85.242 1.00 36.07 31 ILE A O 1
ATOM 242 N N . TYR A 1 32 ? 44.662 45.368 84.972 1.00 39.30 32 TYR A N 1
ATOM 243 C CA . TYR A 1 32 ? 44.710 44.015 84.445 1.00 44.94 32 TYR A CA 1
ATOM 244 C C . TYR A 1 32 ? 44.192 43.962 83.013 1.00 38.14 32 TYR A C 1
ATOM 245 O O . TYR A 1 32 ? 43.466 44.846 82.553 1.00 34.84 32 TYR A O 1
ATOM 254 N N . ASP A 1 33 ? 44.587 42.900 82.314 1.00 53.80 33 ASP A N 1
ATOM 255 C CA . ASP A 1 33 ? 44.158 42.648 80.948 1.00 36.32 33 ASP A CA 1
ATOM 256 C C . ASP A 1 33 ? 42.670 42.307 80.899 1.00 40.32 33 ASP A C 1
ATOM 257 O O . ASP A 1 33 ? 41.993 42.174 81.922 1.00 45.77 33 ASP A O 1
ATOM 262 N N . LYS A 1 34 ? 42.161 42.161 79.672 1.00 39.27 34 LYS A N 1
ATOM 263 C CA . LYS A 1 34 ? 40.867 41.514 79.491 1.00 49.11 34 LYS A CA 1
ATOM 264 C C . LYS A 1 34 ? 40.921 40.059 79.932 1.00 47.45 34 LYS A C 1
ATOM 265 O O . LYS A 1 34 ? 39.915 39.511 80.399 1.00 48.07 34 LYS A O 1
ATOM 271 N N . GLN A 1 35 ? 42.082 39.418 79.789 1.00 38.11 35 GLN A N 1
ATOM 272 C CA . GLN A 1 35 ? 42.257 38.032 80.196 1.00 43.90 35 GLN A CA 1
ATOM 273 C C . GLN A 1 35 ? 42.608 37.884 81.670 1.00 52.77 35 GLN A C 1
ATOM 274 O O . GLN A 1 35 ? 42.425 36.797 82.229 1.00 58.65 35 GLN A O 1
ATOM 280 N N . GLY A 1 36 ? 43.107 38.940 82.309 1.00 51.87 36 GLY A N 1
ATOM 281 C CA . GLY A 1 36 ? 43.376 38.927 83.738 1.00 44.96 36 GLY A CA 1
ATOM 282 C C . GLY A 1 36 ? 44.823 39.157 84.128 1.00 56.03 36 GLY A C 1
ATOM 283 O O . GLY A 1 36 ? 45.114 39.221 85.331 1.00 39.67 36 GLY A O 1
ATOM 284 N N . ASN A 1 37 ? 45.750 39.290 83.183 1.00 59.54 37 ASN A N 1
ATOM 285 C CA . ASN A 1 37 ? 47.154 39.468 83.517 1.00 48.65 37 ASN A CA 1
ATOM 286 C C . ASN A 1 37 ? 47.450 40.925 83.863 1.00 39.29 37 ASN A C 1
ATOM 287 O O . ASN A 1 37 ? 46.724 41.844 83.479 1.00 45.80 37 ASN A O 1
ATOM 292 N N . LEU A 1 38 ? 48.548 41.128 84.590 1.00 44.11 38 LEU A N 1
ATOM 293 C CA . LEU A 1 38 ? 48.890 42.449 85.102 1.00 46.71 38 LEU A CA 1
ATOM 294 C C . LEU A 1 38 ? 49.550 43.296 84.020 1.00 43.25 38 LEU A C 1
ATOM 295 O O . LEU A 1 38 ? 50.519 42.866 83.386 1.00 44.46 38 LEU A O 1
ATOM 300 N N . VAL A 1 39 ? 49.024 44.499 83.817 1.00 44.55 39 VAL A N 1
ATOM 301 C CA . VAL A 1 39 ? 49.585 45.460 82.870 1.00 37.47 39 VAL A CA 1
ATOM 302 C C . VAL A 1 39 ? 50.507 46.450 83.567 1.00 37.95 39 VAL A C 1
ATOM 303 O O . VAL A 1 39 ? 51.616 46.714 83.101 1.00 46.57 39 VAL A O 1
ATOM 307 N N . GLY A 1 40 ? 50.060 47.005 84.686 1.00 37.17 40 GLY A N 1
ATOM 308 C CA . GLY A 1 40 ? 50.867 47.943 85.444 1.00 38.89 40 GLY A CA 1
ATOM 309 C C . GLY A 1 40 ? 50.133 48.348 86.702 1.00 47.05 40 GLY A C 1
ATOM 310 O O . GLY A 1 40 ? 48.981 47.964 86.930 1.00 53.38 40 GLY A O 1
ATOM 311 N N . LYS A 1 41 ? 50.821 49.132 87.526 1.00 37.23 41 LYS A N 1
ATOM 312 C CA . LYS A 1 41 ? 50.274 49.607 88.789 1.00 36.91 41 LYS A CA 1
ATOM 313 C C . LYS A 1 41 ? 50.190 51.127 88.794 1.00 39.14 41 LYS A C 1
ATOM 314 O O . LYS A 1 41 ? 51.095 51.812 88.307 1.00 38.81 41 LYS A O 1
ATOM 320 N N . LEU A 1 42 ? 49.091 51.647 89.338 1.00 35.38 42 LEU A N 1
ATOM 321 C CA . LEU A 1 42 ? 48.929 53.086 89.542 1.00 40.96 42 LEU A CA 1
ATOM 322 C C . LEU A 1 42 ? 49.445 53.431 90.940 1.00 42.31 42 LEU A C 1
ATOM 323 O O . LEU A 1 42 ? 48.703 53.820 91.844 1.00 55.65 42 LEU A O 1
ATOM 328 N N . ASP A 1 43 ? 50.761 53.279 91.102 1.00 46.53 43 ASP A N 1
ATOM 329 C CA . ASP A 1 43 ? 51.415 53.459 92.391 1.00 56.95 43 ASP A CA 1
ATOM 330 C C . ASP A 1 43 ? 52.258 54.721 92.508 1.00 55.77 43 ASP A C 1
ATOM 331 O O . ASP A 1 43 ? 52.656 55.071 93.625 1.00 77.23 43 ASP A O 1
ATOM 336 N N . LYS A 1 44 ? 52.551 55.406 91.401 1.00 48.34 44 LYS A N 1
ATOM 337 C CA . LYS A 1 44 ? 53.416 56.582 91.468 1.00 45.43 44 LYS A CA 1
ATOM 338 C C . LYS A 1 44 ? 52.792 57.710 92.281 1.00 53.22 44 LYS A C 1
ATOM 339 O O . LYS A 1 44 ? 53.516 58.538 92.846 1.00 51.75 44 LYS A O 1
ATOM 345 N N . ALA A 1 45 ? 51.466 57.763 92.358 1.00 50.18 45 ALA A N 1
ATOM 346 C CA . ALA A 1 45 ? 50.777 58.822 93.081 1.00 41.20 45 ALA A CA 1
ATOM 347 C C . ALA A 1 45 ? 49.373 58.340 93.410 1.00 44.75 45 ALA A C 1
ATOM 348 O O . ALA A 1 45 ? 48.861 57.422 92.757 1.00 54.03 45 ALA A O 1
ATOM 350 N N . PRO A 1 46 ? 48.727 58.928 94.415 1.00 43.81 46 PRO A N 1
ATOM 351 C CA . PRO A 1 46 ? 47.337 58.564 94.705 1.00 47.81 46 PRO A CA 1
ATOM 352 C C . PRO A 1 46 ? 46.412 59.024 93.590 1.00 53.94 46 PRO A C 1
ATOM 353 O O . PRO A 1 46 ? 46.768 59.833 92.731 1.00 58.71 46 PRO A O 1
ATOM 357 N N . MET A 1 47 ? 45.198 58.484 93.614 1.00 45.05 47 MET A N 1
ATOM 358 C CA . MET A 1 47 ? 44.220 58.816 92.589 1.00 41.11 47 MET A CA 1
ATOM 359 C C . MET A 1 47 ? 43.817 60.282 92.693 1.00 43.80 47 MET A C 1
ATOM 360 O O . MET A 1 47 ? 43.591 60.807 93.786 1.00 51.31 47 MET A O 1
ATOM 365 N N . ALA A 1 48 ? 43.731 60.942 91.544 1.00 37.82 48 ALA A N 1
ATOM 366 C CA . ALA A 1 48 ? 43.396 62.355 91.492 1.00 37.67 48 ALA A CA 1
ATOM 367 C C . ALA A 1 48 ? 41.885 62.545 91.402 1.00 44.21 48 ALA A C 1
ATOM 368 O O . ALA A 1 48 ? 41.138 61.637 91.031 1.00 40.97 48 ALA A O 1
ATOM 370 N N . ASP A 1 49 ? 41.443 63.751 91.748 1.00 29.37 49 ASP A N 1
ATOM 371 C CA . ASP A 1 49 ? 40.031 64.111 91.714 1.00 28.77 49 ASP A CA 1
ATOM 372 C C . ASP A 1 49 ? 39.785 64.912 90.440 1.00 29.64 49 ASP A C 1
ATOM 373 O O . ASP A 1 49 ? 40.237 66.056 90.319 1.00 32.77 49 ASP A O 1
ATOM 378 N N . PHE A 1 50 ? 39.073 64.306 89.493 1.00 32.67 50 PHE A N 1
ATOM 379 C CA . PHE A 1 50 ? 38.804 64.912 88.198 1.00 31.11 50 PHE A CA 1
ATOM 380 C C . PHE A 1 50 ? 37.499 65.698 88.167 1.00 38.39 50 PHE A C 1
ATOM 381 O O . PHE A 1 50 ? 37.076 66.125 87.087 1.00 45.29 50 PHE A O 1
ATOM 389 N N . SER A 1 51 ? 36.855 65.899 89.318 1.00 37.24 51 SER A N 1
ATOM 390 C CA . SER A 1 51 ? 35.555 66.557 89.351 1.00 26.99 51 SER A CA 1
ATOM 391 C C . SER A 1 51 ? 35.615 68.019 88.930 1.00 27.04 51 SER A C 1
ATOM 392 O O . SER A 1 51 ? 34.565 68.602 88.638 1.00 26.95 51 SER A O 1
ATOM 395 N N . SER A 1 52 ? 36.805 68.623 88.882 1.00 36.82 52 SER A N 1
ATOM 396 C CA . SER A 1 52 ? 36.911 70.004 88.428 1.00 30.93 52 SER A CA 1
ATOM 397 C C . SER A 1 52 ? 36.665 70.136 86.931 1.00 33.19 52 SER A C 1
ATOM 398 O O . SER A 1 52 ? 36.387 71.242 86.457 1.00 38.92 52 SER A O 1
ATOM 401 N N . ALA A 1 53 ? 36.755 69.041 86.183 1.00 40.63 53 ALA A N 1
ATOM 402 C CA . ALA A 1 53 ? 36.436 69.047 84.765 1.00 26.80 53 ALA A CA 1
ATOM 403 C C . ALA A 1 53 ? 34.942 68.838 84.562 1.00 41.40 53 ALA A C 1
ATOM 404 O O . ALA A 1 53 ? 34.268 68.193 85.370 1.00 45.68 53 ALA A O 1
ATOM 406 N N . THR A 1 54 ? 34.429 69.397 83.469 1.00 32.63 54 THR A N 1
ATOM 407 C CA . THR A 1 54 ? 32.996 69.366 83.208 1.00 36.77 54 THR A CA 1
ATOM 408 C C . THR A 1 54 ? 32.523 67.946 82.923 1.00 37.24 54 THR A C 1
ATOM 409 O O . THR A 1 54 ? 33.148 67.212 82.151 1.00 43.91 54 THR A O 1
ATOM 413 N N . ILE A 1 55 ? 31.415 67.559 83.558 1.00 34.78 55 ILE A N 1
ATOM 414 C CA . ILE A 1 55 ? 30.759 66.300 83.227 1.00 26.05 55 ILE A CA 1
ATOM 415 C C . ILE A 1 55 ? 29.912 66.436 81.967 1.00 33.51 55 ILE A C 1
ATOM 416 O O . ILE A 1 55 ? 29.600 65.429 81.319 1.00 26.19 55 ILE A O 1
ATOM 421 N N . THR A 1 56 ? 29.560 67.663 81.591 1.00 29.69 56 THR A N 1
ATOM 422 C CA . THR A 1 56 ? 28.701 67.932 80.447 1.00 31.87 56 THR A CA 1
ATOM 423 C C . THR A 1 56 ? 28.894 69.390 80.055 1.00 40.30 56 THR A C 1
ATOM 424 O O . THR A 1 56 ? 28.960 70.262 80.924 1.00 40.03 56 THR A O 1
ATOM 428 N N . THR A 1 57 ? 28.992 69.646 78.748 1.00 33.37 57 THR A N 1
ATOM 429 C CA . THR A 1 57 ? 29.211 70.996 78.242 1.00 26.96 57 THR A CA 1
ATOM 430 C C . THR A 1 57 ? 28.155 71.373 77.207 1.00 36.60 57 THR A C 1
ATOM 431 O O . THR A 1 57 ? 28.442 72.102 76.254 1.00 43.25 57 THR A O 1
ATOM 435 N N . GLY A 1 58 ? 26.929 70.882 77.378 1.00 37.13 58 GLY A N 1
ATOM 436 C CA . GLY A 1 58 ? 25.862 71.182 76.442 1.00 27.98 58 GLY A CA 1
ATOM 437 C C . GLY A 1 58 ? 26.127 70.607 75.066 1.00 50.03 58 GLY A C 1
ATOM 438 O O . GLY A 1 58 ? 26.306 69.394 74.914 1.00 60.60 58 GLY A O 1
ATOM 439 N N . SER A 1 59 ? 26.157 71.472 74.051 1.00 44.60 59 SER A N 1
ATOM 440 C CA . SER A 1 59 ? 26.460 71.019 72.699 1.00 38.92 59 SER A CA 1
ATOM 441 C C . SER A 1 59 ? 27.912 70.587 72.545 1.00 38.48 59 SER A C 1
ATOM 442 O O . SER A 1 59 ? 28.226 69.848 71.607 1.00 37.88 59 SER A O 1
ATOM 445 N N . LEU A 1 60 ? 28.800 71.029 73.435 1.00 32.20 60 LEU A N 1
ATOM 446 C CA . LEU A 1 60 ? 30.200 70.639 73.371 1.00 32.56 60 LEU A CA 1
ATOM 447 C C . LEU A 1 60 ? 30.422 69.300 74.071 1.00 45.43 60 LEU A C 1
ATOM 448 O O . LEU A 1 60 ? 29.644 68.908 74.943 1.00 44.77 60 LEU A O 1
ATOM 453 N N . PRO A 1 61 ? 31.485 68.574 73.706 1.00 46.47 61 PRO A N 1
ATOM 454 C CA . PRO A 1 61 ? 31.755 67.303 74.373 1.00 38.27 61 PRO A CA 1
ATOM 455 C C . PRO A 1 61 ? 32.178 67.529 75.812 1.00 37.97 61 PRO A C 1
ATOM 456 O O . PRO A 1 61 ? 32.685 68.608 76.165 1.00 47.06 61 PRO A O 1
ATOM 460 N N . PRO A 1 62 ? 31.977 66.546 76.684 1.00 26.50 62 PRO A N 1
ATOM 461 C CA . PRO A 1 62 ? 32.378 66.709 78.085 1.00 29.07 62 PRO A CA 1
ATOM 462 C C . PRO A 1 62 ? 33.888 66.817 78.226 1.00 34.33 62 PRO A C 1
ATOM 463 O O . PRO A 1 62 ? 34.659 66.341 77.391 1.00 43.71 62 PRO A O 1
ATOM 467 N N . GLY A 1 63 ? 34.303 67.460 79.316 1.00 26.30 63 GLY A N 1
ATOM 468 C CA . GLY A 1 63 ? 35.708 67.664 79.593 1.00 26.46 63 GLY A CA 1
ATOM 469 C C . GLY A 1 63 ? 36.347 68.825 78.865 1.00 37.33 63 GLY A C 1
ATOM 470 O O . GLY A 1 63 ? 37.570 68.986 78.946 1.00 45.40 63 GLY A O 1
ATOM 471 N N . ASP A 1 64 ? 35.561 69.640 78.156 1.00 43.40 64 ASP A N 1
ATOM 472 C CA . ASP A 1 64 ? 36.132 70.755 77.406 1.00 33.37 64 ASP A CA 1
ATOM 473 C C . ASP A 1 64 ? 36.690 71.828 78.334 1.00 40.91 64 ASP A C 1
ATOM 474 O O . ASP A 1 64 ? 37.705 72.460 78.018 1.00 42.32 64 ASP A O 1
ATOM 479 N N . HIS A 1 65 ? 36.047 72.049 79.476 1.00 48.58 65 HIS A N 1
ATOM 480 C CA . HIS A 1 65 ? 36.411 73.128 80.379 1.00 50.05 65 HIS A CA 1
ATOM 481 C C . HIS A 1 65 ? 36.765 72.561 81.748 1.00 39.28 65 HIS A C 1
ATOM 482 O O . HIS A 1 65 ? 36.319 71.476 82.130 1.00 33.51 65 HIS A O 1
ATOM 489 N N . THR A 1 66 ? 37.579 73.314 82.486 1.00 41.09 66 THR A N 1
ATOM 490 C CA . THR A 1 66 ? 38.072 72.878 83.785 1.00 28.00 66 THR A CA 1
ATOM 491 C C . THR A 1 66 ? 38.010 74.036 84.766 1.00 36.87 66 THR A C 1
ATOM 492 O O . THR A 1 66 ? 38.540 75.115 84.488 1.00 41.46 66 THR A O 1
ATOM 496 N N . LEU A 1 67 ? 37.383 73.802 85.914 1.00 52.00 67 LEU A N 1
ATOM 497 C CA . LEU A 1 67 ? 37.252 74.829 86.939 1.00 41.46 67 LEU A CA 1
ATOM 498 C C . LEU A 1 67 ? 38.574 74.979 87.684 1.00 44.26 67 LEU A C 1
ATOM 499 O O . LEU A 1 67 ? 39.090 74.007 88.246 1.00 51.15 67 LEU A O 1
ATOM 504 N N . TYR A 1 68 ? 39.121 76.197 87.690 1.00 29.97 68 TYR A N 1
ATOM 505 C CA . TYR A 1 68 ? 40.337 76.498 88.430 1.00 35.42 68 TYR A CA 1
ATOM 506 C C . TYR A 1 68 ? 40.144 77.563 89.498 1.00 37.26 68 TYR A C 1
ATOM 507 O O . TYR A 1 68 ? 40.980 77.664 90.402 1.00 54.61 68 TYR A O 1
ATOM 516 N N . SER A 1 69 ? 39.081 78.353 89.414 1.00 42.22 69 SER A N 1
ATOM 517 C CA . SER A 1 69 ? 38.647 79.314 90.411 1.00 41.03 69 SER A CA 1
ATOM 518 C C . SER A 1 69 ? 37.150 79.143 90.609 1.00 48.98 69 SER A C 1
ATOM 519 O O . SER A 1 69 ? 36.452 78.714 89.685 1.00 54.95 69 SER A O 1
ATOM 522 N N . PRO A 1 70 ? 36.628 79.447 91.812 1.00 44.88 70 PRO A N 1
ATOM 523 C CA . PRO A 1 70 ? 35.202 79.206 92.094 1.00 33.21 70 PRO A CA 1
ATOM 524 C C . PRO A 1 70 ? 34.222 79.672 91.022 1.00 38.61 70 PRO A C 1
ATOM 525 O O . PRO A 1 70 ? 33.089 79.184 90.972 1.00 54.36 70 PRO A O 1
ATOM 529 N N . GLN A 1 71 ? 34.634 80.603 90.159 1.00 46.02 71 GLN A N 1
ATOM 530 C CA . GLN A 1 71 ? 33.741 81.146 89.146 1.00 47.12 71 GLN A CA 1
ATOM 531 C C . GLN A 1 71 ? 34.308 81.087 87.731 1.00 44.68 71 GLN A C 1
ATOM 532 O O . GLN A 1 71 ? 33.602 81.450 86.784 1.00 41.71 71 GLN A O 1
ATOM 538 N N . TYR A 1 72 ? 35.542 80.622 87.550 1.00 45.55 72 TYR A N 1
ATOM 539 C CA . TYR A 1 72 ? 36.213 80.688 86.260 1.00 32.39 72 TYR A CA 1
ATOM 540 C C . TYR A 1 72 ? 36.675 79.305 85.819 1.00 34.06 72 TYR A C 1
ATOM 541 O O . TYR A 1 72 ? 37.087 78.483 86.644 1.00 37.66 72 TYR A O 1
ATOM 550 N N . VAL A 1 73 ? 36.604 79.060 84.510 1.00 38.42 73 VAL A N 1
ATOM 551 C CA . VAL A 1 73 ? 37.029 77.804 83.908 1.00 29.51 73 VAL A CA 1
ATOM 552 C C . VAL A 1 73 ? 38.077 78.101 82.843 1.00 40.17 73 VAL A C 1
ATOM 553 O O . VAL A 1 73 ? 38.217 79.230 82.369 1.00 39.73 73 VAL A O 1
ATOM 557 N N . VAL A 1 74 ? 38.820 77.060 82.465 1.00 33.14 74 VAL A N 1
ATOM 558 C CA . VAL A 1 74 ? 39.883 77.172 81.476 1.00 33.93 74 VAL A CA 1
ATOM 559 C C . VAL A 1 74 ? 39.649 76.154 80.367 1.00 35.38 74 VAL A C 1
ATOM 560 O O . VAL A 1 74 ? 39.132 75.056 80.601 1.00 29.02 74 VAL A O 1
ATOM 564 N N . THR A 1 75 ? 40.025 76.533 79.148 1.00 36.95 75 THR A N 1
ATOM 565 C CA . THR A 1 75 ? 39.875 75.679 77.976 1.00 29.68 75 THR A CA 1
ATOM 566 C C . THR A 1 75 ? 40.791 76.209 76.879 1.00 39.50 75 THR A C 1
ATOM 567 O O . THR A 1 75 ? 41.453 77.238 77.039 1.00 48.37 75 THR A O 1
ATOM 571 N N . ALA A 1 76 ? 40.823 75.494 75.758 1.00 36.81 76 ALA A N 1
ATOM 572 C CA . ALA A 1 76 ? 41.560 75.951 74.590 1.00 34.55 76 ALA A CA 1
ATOM 573 C C . ALA A 1 76 ? 40.795 77.069 73.892 1.00 42.27 76 ALA A C 1
ATOM 574 O O . ALA A 1 76 ? 39.561 77.102 73.901 1.00 54.30 76 ALA A O 1
ATOM 576 N N . LYS A 1 77 ? 41.544 77.997 73.289 1.00 32.09 77 LYS A N 1
ATOM 577 C CA . LYS A 1 77 ? 40.914 79.182 72.713 1.00 44.30 77 LYS A CA 1
ATOM 578 C C . LYS A 1 77 ? 39.990 78.820 71.557 1.00 39.97 77 LYS A C 1
ATOM 579 O O . LYS A 1 77 ? 38.917 79.415 71.401 1.00 48.84 77 LYS A O 1
ATOM 585 N N . HIS A 1 78 ? 40.386 77.847 70.735 1.00 39.30 78 HIS A N 1
ATOM 586 C CA . HIS A 1 78 ? 39.585 77.501 69.568 1.00 34.54 78 HIS A CA 1
ATOM 587 C C . HIS A 1 78 ? 38.318 76.738 69.925 1.00 31.23 78 HIS A C 1
ATOM 588 O O . HIS A 1 78 ? 37.468 76.545 69.050 1.00 63.85 78 HIS A O 1
ATOM 595 N N . VAL A 1 79 ? 38.168 76.304 71.176 1.00 30.64 79 VAL A N 1
ATOM 596 C CA . VAL A 1 79 ? 36.938 75.644 71.595 1.00 34.79 79 VAL A CA 1
ATOM 597 C C . VAL A 1 79 ? 35.832 76.681 71.732 1.00 35.96 79 VAL A C 1
ATOM 598 O O . VAL A 1 79 ? 36.003 77.710 72.399 1.00 42.92 79 VAL A O 1
ATOM 602 N N . SER A 1 80 ? 34.690 76.412 71.103 1.00 30.02 80 SER A N 1
ATOM 603 C CA . SER A 1 80 ? 33.560 77.330 71.140 1.00 37.44 80 SER A CA 1
ATOM 604 C C . SER A 1 80 ? 32.312 76.590 70.685 1.00 31.66 80 SER A C 1
ATOM 605 O O . SER A 1 80 ? 32.389 75.573 69.991 1.00 43.45 80 SER A O 1
ATOM 608 N N . GLY A 1 81 ? 31.157 77.116 71.086 1.00 38.17 81 GLY A N 1
ATOM 609 C CA . GLY A 1 81 ? 29.895 76.563 70.639 1.00 44.77 81 GLY A CA 1
ATOM 610 C C . GLY A 1 81 ? 28.895 76.266 71.737 1.00 38.34 81 GLY A C 1
ATOM 611 O O . GLY A 1 81 ? 27.814 75.737 71.464 1.00 37.94 81 GLY A O 1
ATOM 612 N N . SER A 1 82 ? 29.234 76.593 72.982 1.00 29.65 82 SER A N 1
ATOM 613 C CA . SER A 1 82 ? 28.338 76.322 74.097 1.00 32.81 82 SER A CA 1
ATOM 614 C C . SER A 1 82 ? 28.555 77.348 75.198 1.00 32.85 82 SER A C 1
ATOM 615 O O . SER A 1 82 ? 29.695 77.680 75.533 1.00 29.30 82 SER A O 1
ATOM 618 N N . ASP A 1 83 ? 27.451 77.843 75.754 1.00 38.24 83 ASP A N 1
ATOM 619 C CA . ASP A 1 83 ? 27.487 78.754 76.887 1.00 33.03 83 ASP A CA 1
ATOM 620 C C . ASP A 1 83 ? 27.089 78.094 78.199 1.00 32.65 83 ASP A C 1
ATOM 621 O O . ASP A 1 83 ? 27.233 78.720 79.254 1.00 38.47 83 ASP A O 1
ATOM 626 N N . THR A 1 84 ? 26.593 76.860 78.163 1.00 32.52 84 THR A N 1
ATOM 627 C CA . THR A 1 84 ? 26.177 76.141 79.358 1.00 38.30 84 THR A CA 1
ATOM 628 C C . THR A 1 84 ? 27.066 74.922 79.561 1.00 41.81 84 THR A C 1
ATOM 629 O O . THR A 1 84 ? 27.492 74.283 78.594 1.00 48.74 84 THR A O 1
ATOM 633 N N . MET A 1 85 ? 27.341 74.606 80.824 1.00 44.02 85 MET A N 1
ATOM 634 C CA . MET A 1 85 ? 28.192 73.476 81.172 1.00 34.51 85 MET A CA 1
ATOM 635 C C . MET A 1 85 ? 27.837 73.027 82.581 1.00 43.43 85 MET A C 1
ATOM 636 O O . MET A 1 85 ? 27.267 73.787 83.368 1.00 45.16 85 MET A O 1
ATOM 641 N N . SER A 1 86 ? 28.180 71.779 82.890 1.00 41.19 86 SER A N 1
ATOM 642 C CA . SER A 1 86 ? 27.729 71.136 84.115 1.00 26.85 86 SER A CA 1
ATOM 643 C C . SER A 1 86 ? 28.911 70.602 84.911 1.00 30.61 86 SER A C 1
ATOM 644 O O . SER A 1 86 ? 29.950 70.240 84.351 1.00 31.88 86 SER A O 1
ATOM 647 N N . PHE A 1 87 ? 28.736 70.558 86.231 1.00 26.72 87 PHE A N 1
ATOM 648 C CA . PHE A 1 87 ? 29.725 70.015 87.151 1.00 40.89 87 PHE A CA 1
ATOM 649 C C . PHE A 1 87 ? 29.051 69.024 88.087 1.00 38.69 87 PHE A C 1
ATOM 650 O O . PHE A 1 87 ? 27.922 69.247 88.534 1.00 26.90 87 PHE A O 1
ATOM 658 N N . GLY A 1 88 ? 29.750 67.931 88.383 1.00 29.93 88 GLY A N 1
ATOM 659 C CA . GLY A 1 88 ? 29.189 66.881 89.210 1.00 26.69 88 GLY A CA 1
ATOM 660 C C . GLY A 1 88 ? 28.223 66.011 88.436 1.00 30.70 88 GLY A C 1
ATOM 661 O O . GLY A 1 88 ? 28.620 65.008 87.835 1.00 41.37 88 GLY A O 1
ATOM 662 N N . TYR A 1 89 ? 26.949 66.383 88.449 1.00 26.91 89 TYR A N 1
ATOM 663 C CA . TYR A 1 89 ? 25.933 65.742 87.630 1.00 27.06 89 TYR A CA 1
ATOM 664 C C . TYR A 1 89 ? 25.597 66.624 86.431 1.00 27.03 89 TYR A C 1
ATOM 665 O O . TYR A 1 89 ? 25.824 67.836 86.437 1.00 27.00 89 TYR A O 1
ATOM 674 N N . ALA A 1 90 ? 25.049 65.990 85.391 1.00 34.68 90 ALA A N 1
ATOM 675 C CA . ALA A 1 90 ? 24.737 66.715 84.163 1.00 33.52 90 ALA A CA 1
ATOM 676 C C . ALA A 1 90 ? 23.685 67.793 84.391 1.00 37.84 90 ALA A C 1
ATOM 677 O O . ALA A 1 90 ? 23.659 68.795 83.668 1.00 44.28 90 ALA A O 1
ATOM 679 N N . LYS A 1 91 ? 22.810 67.608 85.383 1.00 45.15 91 LYS A N 1
ATOM 680 C CA . LYS A 1 91 ? 21.753 68.583 85.629 1.00 42.86 91 LYS A CA 1
ATOM 681 C C . LYS A 1 91 ? 22.292 69.868 86.245 1.00 37.50 91 LYS A C 1
ATOM 682 O O . LYS A 1 91 ? 21.726 70.944 86.021 1.00 39.38 91 LYS A O 1
ATOM 688 N N . ASN A 1 92 ? 23.375 69.783 87.018 1.00 45.30 92 ASN A N 1
ATOM 689 C CA . ASN A 1 92 ? 23.938 70.940 87.715 1.00 46.52 92 ASN A CA 1
ATOM 690 C C . ASN A 1 92 ? 24.613 71.851 86.693 1.00 43.92 92 ASN A C 1
ATOM 691 O O . ASN A 1 92 ? 25.833 71.850 86.514 1.00 45.54 92 ASN A O 1
ATOM 696 N N . THR A 1 93 ? 23.799 72.663 86.026 1.00 38.01 93 THR A N 1
ATOM 697 C CA . THR A 1 93 ? 24.244 73.456 84.889 1.00 38.50 93 THR A CA 1
ATOM 698 C C . THR A 1 93 ? 24.645 74.865 85.316 1.00 35.09 93 THR A C 1
ATOM 699 O O . THR A 1 93 ? 24.106 75.427 86.274 1.00 37.14 93 THR A O 1
ATOM 703 N N . TYR A 1 94 ? 25.618 75.422 84.596 1.00 28.27 94 TYR A N 1
ATOM 704 C CA . TYR A 1 94 ? 26.097 76.780 84.808 1.00 28.62 94 TYR A CA 1
ATOM 705 C C . TYR A 1 94 ? 26.194 77.488 83.464 1.00 37.67 94 TYR A C 1
ATOM 706 O O . TYR A 1 94 ? 26.272 76.852 82.411 1.00 35.59 94 TYR A O 1
ATOM 715 N N . THR A 1 95 ? 26.195 78.819 83.507 1.00 31.80 95 THR A N 1
ATOM 716 C CA . THR A 1 95 ? 26.140 79.644 82.307 1.00 36.78 95 THR A CA 1
ATOM 717 C C . THR A 1 95 ? 27.374 80.530 82.224 1.00 44.21 95 THR A C 1
ATOM 718 O O . THR A 1 95 ? 27.718 81.215 83.193 1.00 57.63 95 THR A O 1
ATOM 722 N N . ALA A 1 96 ? 28.034 80.517 81.068 1.00 40.59 96 ALA A N 1
ATOM 723 C CA . ALA A 1 96 ? 29.174 81.391 80.831 1.00 36.12 96 ALA A CA 1
ATOM 724 C C . ALA A 1 96 ? 28.701 82.769 80.388 1.00 32.46 96 ALA A C 1
ATOM 725 O O . ALA A 1 96 ? 27.748 82.895 79.615 1.00 34.40 96 ALA A O 1
ATOM 727 N N . VAL A 1 97 ? 29.379 83.808 80.882 1.00 33.80 97 VAL A N 1
ATOM 728 C CA . VAL A 1 97 ? 28.978 85.187 80.635 1.00 32.60 97 VAL A CA 1
ATOM 729 C C . VAL A 1 97 ? 30.121 86.060 80.144 1.00 33.21 97 VAL A C 1
ATOM 730 O O . VAL A 1 97 ? 29.911 87.249 79.897 1.00 34.07 97 VAL A O 1
ATOM 734 N N . GLY A 1 98 ? 31.325 85.517 79.984 1.00 32.90 98 GLY A N 1
ATOM 735 C CA . GLY A 1 98 ? 32.461 86.331 79.595 1.00 33.60 98 GLY A CA 1
ATOM 736 C C . GLY A 1 98 ? 33.719 85.531 79.332 1.00 49.47 98 GLY A C 1
ATOM 737 O O . GLY A 1 98 ? 33.976 84.527 80.001 1.00 44.91 98 GLY A O 1
ATOM 738 N N . THR A 1 99 ? 34.514 85.970 78.357 1.00 42.36 99 THR A N 1
ATOM 739 C CA . THR A 1 99 ? 35.683 85.231 77.906 1.00 37.25 99 THR A CA 1
ATOM 740 C C . THR A 1 99 ? 36.895 86.152 77.850 1.00 44.73 99 THR A C 1
ATOM 741 O O . THR A 1 99 ? 36.776 87.344 77.553 1.00 47.33 99 THR A O 1
ATOM 745 N N . ASN A 1 100 ? 38.066 85.583 78.139 1.00 40.13 100 ASN A N 1
ATOM 746 C CA . ASN A 1 100 ? 39.343 86.286 78.042 1.00 46.60 100 ASN A CA 1
ATOM 747 C C . ASN A 1 100 ? 40.300 85.430 77.224 1.00 49.96 100 ASN A C 1
ATOM 748 O O . ASN A 1 100 ? 40.734 84.368 77.683 1.00 45.53 100 ASN A O 1
ATOM 753 N N . ASN A 1 101 ? 40.634 85.890 76.020 1.00 60.02 101 ASN A N 1
ATOM 754 C CA . ASN A 1 101 ? 41.509 85.147 75.124 1.00 55.60 101 ASN A CA 1
ATOM 755 C C . ASN A 1 101 ? 42.963 85.551 75.331 1.00 65.61 101 ASN A C 1
ATOM 756 O O . ASN A 1 101 ? 43.276 86.735 75.490 1.00 74.44 101 ASN A O 1
ATOM 761 N N . ASN A 1 102 ? 43.849 84.557 75.327 1.00 64.28 102 ASN A N 1
ATOM 762 C CA . ASN A 1 102 ? 45.285 84.808 75.330 1.00 51.83 102 ASN A CA 1
ATOM 763 C C . ASN A 1 102 ? 45.709 85.247 73.934 1.00 51.89 102 ASN A C 1
ATOM 764 O O . ASN A 1 102 ? 45.477 84.530 72.955 1.00 47.43 102 ASN A O 1
ATOM 769 N N . SER A 1 103 ? 46.333 86.422 73.841 1.00 62.64 103 SER A N 1
ATOM 770 C CA . SER A 1 103 ? 46.653 86.995 72.538 1.00 66.95 103 SER A CA 1
ATOM 771 C C . SER A 1 103 ? 47.673 86.173 71.759 1.00 63.25 103 SER A C 1
ATOM 772 O O . SER A 1 103 ? 47.750 86.315 70.534 1.00 66.98 103 SER A O 1
ATOM 775 N N . GLY A 1 104 ? 48.451 85.324 72.426 1.00 56.56 104 GLY A N 1
ATOM 776 C CA . GLY A 1 104 ? 49.535 84.636 71.751 1.00 52.98 104 GLY A CA 1
ATOM 777 C C . GLY A 1 104 ? 49.468 83.121 71.746 1.00 44.98 104 GLY A C 1
ATOM 778 O O . GLY A 1 104 ? 50.121 82.477 70.919 1.00 47.14 104 GLY A O 1
ATOM 779 N N . LEU A 1 105 ? 48.688 82.536 72.648 1.00 39.29 105 LEU A N 1
ATOM 780 C CA . LEU A 1 105 ? 48.599 81.089 72.774 1.00 38.25 105 LEU A CA 1
ATOM 781 C C . LEU A 1 105 ? 47.161 80.628 72.572 1.00 45.41 105 LEU A C 1
ATOM 782 O O . LEU A 1 105 ? 46.219 81.423 72.587 1.00 59.30 105 LEU A O 1
ATOM 787 N N . ASP A 1 106 ? 47.002 79.319 72.387 1.00 36.08 106 ASP A N 1
ATOM 788 C CA . ASP A 1 106 ? 45.691 78.721 72.131 1.00 34.94 106 ASP A CA 1
ATOM 789 C C . ASP A 1 106 ? 45.032 78.293 73.444 1.00 43.24 106 ASP A C 1
ATOM 790 O O . ASP A 1 106 ? 44.767 77.118 73.699 1.00 46.96 106 ASP A O 1
ATOM 795 N N . ILE A 1 107 ? 44.773 79.286 74.294 1.00 43.67 107 ILE A N 1
ATOM 796 C CA . ILE A 1 107 ? 44.167 79.052 75.598 1.00 40.40 107 ILE A CA 1
ATOM 797 C C . ILE A 1 107 ? 43.337 80.274 75.967 1.00 33.74 107 ILE A C 1
ATOM 798 O O . ILE A 1 107 ? 43.635 81.398 75.553 1.00 34.63 107 ILE A O 1
ATOM 803 N N . LYS A 1 108 ? 42.277 80.044 76.738 1.00 39.09 108 LYS A N 1
ATOM 804 C CA . LYS A 1 108 ? 41.417 81.129 77.187 1.00 44.70 108 LYS A CA 1
ATOM 805 C C . LYS A 1 108 ? 40.673 80.687 78.437 1.00 39.23 108 LYS A C 1
ATOM 806 O O . LYS A 1 108 ? 40.462 79.491 78.661 1.00 43.02 108 LYS A O 1
ATOM 812 N N . THR A 1 109 ? 40.286 81.665 79.248 1.00 37.34 109 THR A N 1
ATOM 813 C CA . THR A 1 109 ? 39.469 81.435 80.428 1.00 38.01 109 THR A CA 1
ATOM 814 C C . THR A 1 109 ? 38.085 82.037 80.221 1.00 38.00 109 THR A C 1
ATOM 815 O O . THR A 1 109 ? 37.909 82.980 79.444 1.00 39.14 109 THR A O 1
ATOM 819 N N . ARG A 1 110 ? 37.100 81.481 80.923 1.00 33.21 110 ARG A N 1
ATOM 820 C CA . ARG A 1 110 ? 35.725 81.945 80.827 1.00 36.59 110 ARG A CA 1
ATOM 821 C C . ARG A 1 110 ? 35.129 82.098 82.218 1.00 42.03 110 ARG A C 1
ATOM 822 O O . ARG A 1 110 ? 35.455 81.345 83.140 1.00 51.30 110 ARG A O 1
ATOM 830 N N . ARG A 1 111 ? 34.253 83.088 82.357 1.00 38.02 111 ARG A N 1
ATOM 831 C CA . ARG A 1 111 ? 33.596 83.394 83.618 1.00 31.69 111 ARG A CA 1
ATOM 832 C C . ARG A 1 111 ? 32.191 82.809 83.631 1.00 31.14 111 ARG A C 1
ATOM 833 O O . ARG A 1 111 ? 31.484 82.841 82.620 1.00 43.45 111 ARG A O 1
ATOM 841 N N . LEU A 1 112 ? 31.789 82.278 84.781 1.00 30.84 112 LEU A N 1
ATOM 842 C CA . LEU A 1 112 ? 30.445 81.755 84.969 1.00 40.74 112 LEU A CA 1
ATOM 843 C C . LEU A 1 112 ? 29.585 82.764 85.723 1.00 36.44 112 LEU A C 1
ATOM 844 O O . LEU A 1 112 ? 30.086 83.708 86.340 1.00 33.21 112 LEU A O 1
ATOM 849 N N . SER A 1 113 ? 28.269 82.551 85.664 1.00 40.29 113 SER A N 1
ATOM 850 C CA . SER A 1 113 ? 27.338 83.490 86.280 1.00 35.07 113 SER A CA 1
ATOM 851 C C . SER A 1 113 ? 27.297 83.352 87.795 1.00 40.40 113 SER A C 1
ATOM 852 O O . SER A 1 113 ? 27.044 84.339 88.495 1.00 39.46 113 SER A O 1
ATOM 855 N N . LYS A 1 114 ? 27.540 82.153 88.319 1.00 40.67 114 LYS A N 1
ATOM 856 C CA . LYS A 1 114 ? 27.501 81.910 89.752 1.00 38.76 114 LYS A CA 1
ATOM 857 C C . LYS A 1 114 ? 28.682 81.036 90.148 1.00 40.63 114 LYS A C 1
ATOM 858 O O . LYS A 1 114 ? 29.352 80.434 89.305 1.00 52.46 114 LYS A O 1
ATOM 864 N N . LEU A 1 115 ? 28.930 80.973 91.453 1.00 34.34 115 LEU A N 1
ATOM 865 C CA . LEU A 1 115 ? 30.012 80.161 91.989 1.00 30.65 115 LEU A CA 1
ATOM 866 C C . LEU A 1 115 ? 29.629 78.687 91.953 1.00 36.93 115 LEU A C 1
ATOM 867 O O . LEU A 1 115 ? 28.532 78.311 92.376 1.00 49.65 115 LEU A O 1
ATOM 872 N N . VAL A 1 116 ? 30.536 77.854 91.447 1.00 43.90 116 VAL A N 1
ATOM 873 C CA . VAL A 1 116 ? 30.280 76.420 91.367 1.00 43.66 116 VAL A CA 1
ATOM 874 C C . VAL A 1 116 ? 30.396 75.819 92.761 1.00 48.30 116 VAL A C 1
ATOM 875 O O . VAL A 1 116 ? 31.444 75.915 93.411 1.00 61.09 116 VAL A O 1
ATOM 879 N N . THR A 1 117 ? 29.315 75.195 93.228 1.00 33.73 117 THR A N 1
ATOM 880 C CA . THR A 1 117 ? 29.270 74.618 94.564 1.00 29.17 117 THR A CA 1
ATOM 881 C C . THR A 1 117 ? 29.426 73.103 94.580 1.00 48.29 117 THR A C 1
ATOM 882 O O . THR A 1 117 ? 29.732 72.542 95.638 1.00 55.92 117 THR A O 1
ATOM 886 N N . GLU A 1 118 ? 29.225 72.430 93.445 1.00 31.50 118 GLU A N 1
ATOM 887 C CA . GLU A 1 118 ? 29.187 70.972 93.445 1.00 37.06 118 GLU A CA 1
ATOM 888 C C . GLU A 1 118 ? 30.573 70.344 93.510 1.00 29.71 118 GLU A C 1
ATOM 889 O O . GLU A 1 118 ? 30.711 69.220 94.004 1.00 28.19 118 GLU A O 1
ATOM 895 N N . VAL A 1 119 ? 31.604 71.033 93.020 1.00 27.91 119 VAL A N 1
ATOM 896 C CA . VAL A 1 119 ? 32.951 70.479 92.945 1.00 27.90 119 VAL A CA 1
ATOM 897 C C . VAL A 1 119 ? 33.949 71.527 93.420 1.00 28.38 119 VAL A C 1
ATOM 898 O O . VAL A 1 119 ? 33.636 72.712 93.544 1.00 42.89 119 VAL A O 1
ATOM 902 N N . ALA A 1 120 ? 35.173 71.065 93.688 1.00 39.31 120 ALA A N 1
ATOM 903 C CA . ALA A 1 120 ? 36.268 71.927 94.103 1.00 35.04 120 ALA A CA 1
ATOM 904 C C . ALA A 1 120 ? 37.122 72.314 92.904 1.00 42.24 120 ALA A C 1
ATOM 905 O O . ALA A 1 120 ? 37.443 71.461 92.068 1.00 44.82 120 ALA A O 1
ATOM 907 N N . PRO A 1 121 ? 37.487 73.590 92.789 1.00 35.62 121 PRO A N 1
ATOM 908 C CA . PRO A 1 121 ? 38.323 74.015 91.663 1.00 32.15 121 PRO A CA 1
ATOM 909 C C . PRO A 1 121 ? 39.691 73.351 91.710 1.00 30.07 121 PRO A C 1
ATOM 910 O O . PRO A 1 121 ? 40.225 73.049 92.780 1.00 35.03 121 PRO A O 1
ATOM 914 N N . ALA A 1 122 ? 40.255 73.123 90.529 1.00 29.94 122 ALA A N 1
ATOM 915 C CA . ALA A 1 122 ? 41.568 72.508 90.440 1.00 30.35 122 ALA A CA 1
ATOM 916 C C . ALA A 1 122 ? 42.653 73.501 90.841 1.00 33.46 122 ALA A C 1
ATOM 917 O O . ALA A 1 122 ? 42.493 74.719 90.720 1.00 33.34 122 ALA A O 1
ATOM 919 N N . GLU A 1 123 ? 43.768 72.965 91.329 1.00 31.95 123 GLU A N 1
ATOM 920 C CA . GLU A 1 123 ? 44.916 73.780 91.701 1.00 42.60 123 GLU A CA 1
ATOM 921 C C . GLU A 1 123 ? 45.831 73.942 90.496 1.00 50.93 123 GLU A C 1
ATOM 922 O O . GLU A 1 123 ? 46.257 72.952 89.894 1.00 60.30 123 GLU A O 1
ATOM 928 N N . VAL A 1 124 ? 46.127 75.187 90.146 1.00 43.60 124 VAL A N 1
ATOM 929 C CA . VAL A 1 124 ? 47.041 75.469 89.047 1.00 34.51 124 VAL A CA 1
ATOM 930 C C . VAL A 1 124 ? 48.469 75.381 89.562 1.00 35.73 124 VAL A C 1
ATOM 931 O O . VAL A 1 124 ? 48.770 75.815 90.680 1.00 52.00 124 VAL A O 1
ATOM 935 N N . SER A 1 125 ? 49.353 74.808 88.749 1.00 36.02 125 SER A N 1
ATOM 936 C CA . SER A 1 125 ? 50.736 74.623 89.161 1.00 37.27 125 SER A CA 1
ATOM 937 C C . SER A 1 125 ? 51.436 75.967 89.317 1.00 45.98 125 SER A C 1
ATOM 938 O O . SER A 1 125 ? 51.180 76.916 88.569 1.00 52.93 125 SER A O 1
ATOM 941 N N . ASP A 1 126 ? 52.331 76.036 90.303 1.00 49.33 126 ASP A N 1
ATOM 942 C CA . ASP A 1 126 ? 53.111 77.235 90.573 1.00 52.09 126 ASP A CA 1
ATOM 943 C C . ASP A 1 126 ? 54.231 77.454 89.565 1.00 49.40 126 ASP A C 1
ATOM 944 O O . ASP A 1 126 ? 54.785 78.557 89.507 1.00 60.50 126 ASP A O 1
ATOM 949 N N . ILE A 1 127 ? 54.570 76.440 88.771 1.00 42.55 127 ILE A N 1
ATOM 950 C CA . ILE A 1 127 ? 55.770 76.507 87.942 1.00 50.93 127 ILE A CA 1
ATOM 951 C C . ILE A 1 127 ? 55.550 77.422 86.744 1.00 61.71 127 ILE A C 1
ATOM 952 O O . ILE A 1 127 ? 56.364 78.309 86.464 1.00 75.63 127 ILE A O 1
ATOM 957 N N . GLY A 1 128 ? 54.451 77.224 86.020 1.00 56.59 128 GLY A N 1
ATOM 958 C CA . GLY A 1 128 ? 54.233 77.989 84.809 1.00 59.41 128 GLY A CA 1
ATOM 959 C C . GLY A 1 128 ? 55.049 77.459 83.640 1.00 58.03 128 GLY A C 1
ATOM 960 O O . GLY A 1 128 ? 55.360 76.269 83.551 1.00 63.59 128 GLY A O 1
ATOM 961 N N . ALA A 1 129 ? 55.395 78.368 82.725 1.00 43.38 129 ALA A N 1
ATOM 962 C CA . ALA A 1 129 ? 56.074 78.005 81.480 1.00 51.45 129 ALA A CA 1
ATOM 963 C C . ALA A 1 129 ? 57.586 78.034 81.692 1.00 54.80 129 ALA A C 1
ATOM 964 O O . ALA A 1 129 ? 58.274 79.017 81.408 1.00 54.44 129 ALA A O 1
ATOM 966 N N . VAL A 1 130 ? 58.107 76.921 82.201 1.00 48.17 130 VAL A N 1
ATOM 967 C CA . VAL A 1 130 ? 59.543 76.707 82.354 1.00 46.69 130 VAL A CA 1
ATOM 968 C C . VAL A 1 130 ? 59.955 75.604 81.389 1.00 46.53 130 VAL A C 1
ATOM 969 O O . VAL A 1 130 ? 59.408 74.495 81.434 1.00 56.39 130 VAL A O 1
ATOM 973 N N . SER A 1 131 ? 60.907 75.914 80.510 1.00 52.11 131 SER A N 1
ATOM 974 C CA . SER A 1 131 ? 61.350 74.960 79.500 1.00 51.90 131 SER A CA 1
ATOM 975 C C . SER A 1 131 ? 61.912 73.701 80.148 1.00 50.12 131 SER A C 1
ATOM 976 O O . SER A 1 131 ? 62.926 73.752 80.851 1.00 64.56 131 SER A O 1
ATOM 979 N N . GLY A 1 132 ? 61.247 72.571 79.911 1.00 52.15 132 GLY A N 1
ATOM 980 C CA . GLY A 1 132 ? 61.723 71.288 80.385 1.00 63.07 132 GLY A CA 1
ATOM 981 C C . GLY A 1 132 ? 61.411 70.963 81.827 1.00 58.70 132 GLY A C 1
ATOM 982 O O . GLY A 1 132 ? 61.910 69.953 82.337 1.00 60.79 132 GLY A O 1
ATOM 983 N N . ALA A 1 133 ? 60.601 71.779 82.505 1.00 62.78 133 ALA A N 1
ATOM 984 C CA . ALA A 1 133 ? 60.246 71.490 83.888 1.00 45.42 133 ALA A CA 1
ATOM 985 C C . ALA A 1 133 ? 59.339 70.273 84.012 1.00 55.54 133 ALA A C 1
ATOM 986 O O . ALA A 1 133 ? 59.260 69.683 85.095 1.00 47.63 133 ALA A O 1
ATOM 988 N N . TYR A 1 134 ? 58.659 69.884 82.933 1.00 47.06 134 TYR A N 1
ATOM 989 C CA . TYR A 1 134 ? 57.730 68.764 82.947 1.00 46.06 134 TYR A CA 1
ATOM 990 C C . TYR A 1 134 ? 58.326 67.509 82.319 1.00 58.10 134 TYR A C 1
ATOM 991 O O . TYR A 1 134 ? 57.581 66.611 81.912 1.00 57.67 134 TYR A O 1
ATOM 1000 N N . GLN A 1 135 ? 59.650 67.430 82.236 1.00 63.21 135 GLN A N 1
ATOM 1001 C CA . GLN A 1 135 ? 60.318 66.274 81.662 1.00 64.69 135 GLN A CA 1
ATOM 1002 C C . GLN A 1 135 ? 60.397 65.137 82.678 1.00 58.19 135 GLN A C 1
ATOM 1003 O O . GLN A 1 135 ? 60.134 65.309 83.871 1.00 62.72 135 GLN A O 1
ATOM 1009 N N . ALA A 1 136 ? 60.764 63.956 82.185 1.00 49.46 136 ALA A N 1
ATOM 1010 C CA . ALA A 1 136 ? 60.895 62.789 83.044 1.00 60.06 136 ALA A CA 1
ATOM 1011 C C . ALA A 1 136 ? 62.033 62.974 84.041 1.00 63.17 136 ALA A C 1
ATOM 1012 O O . ALA A 1 136 ? 62.987 63.721 83.802 1.00 47.13 136 ALA A O 1
ATOM 1014 N N . GLY A 1 137 ? 61.925 62.277 85.171 1.00 64.00 137 GLY A N 1
ATOM 1015 C CA . GLY A 1 137 ? 62.901 62.423 86.233 1.00 67.94 137 GLY A CA 1
ATOM 1016 C C . GLY A 1 137 ? 62.992 63.817 86.806 1.00 63.38 137 GLY A C 1
ATOM 1017 O O . GLY A 1 137 ? 64.015 64.171 87.397 1.00 74.46 137 GLY A O 1
ATOM 1018 N N . GLY A 1 138 ? 61.951 64.619 86.648 1.00 55.66 138 GLY A N 1
ATOM 1019 C CA . GLY A 1 138 ? 61.913 65.984 87.137 1.00 59.80 138 GLY A CA 1
ATOM 1020 C C . GLY A 1 138 ? 61.088 66.114 88.397 1.00 61.42 138 GLY A C 1
ATOM 1021 O O . GLY A 1 138 ? 61.103 65.238 89.269 1.00 66.74 138 GLY A O 1
ATOM 1022 N N . ARG A 1 139 ? 60.356 67.224 88.496 1.00 53.91 139 ARG A N 1
ATOM 1023 C CA . ARG A 1 139 ? 59.544 67.481 89.679 1.00 44.73 139 ARG A CA 1
ATOM 1024 C C . ARG A 1 139 ? 58.279 66.629 89.690 1.00 57.96 139 ARG A C 1
ATOM 1025 O O . ARG A 1 139 ? 57.839 66.183 90.755 1.00 52.98 139 ARG A O 1
ATOM 1033 N N . PHE A 1 140 ? 57.690 66.390 88.523 1.00 62.14 140 PHE A N 1
ATOM 1034 C CA . PHE A 1 140 ? 56.429 65.669 88.412 1.00 46.99 140 PHE A CA 1
ATOM 1035 C C . PHE A 1 140 ? 56.689 64.200 88.105 1.00 46.62 140 PHE A C 1
ATOM 1036 O O . PHE A 1 140 ? 57.532 63.869 87.266 1.00 41.01 140 PHE A O 1
ATOM 1044 N N . THR A 1 141 ? 55.954 63.321 88.788 1.00 45.53 141 THR A N 1
ATOM 1045 C CA . THR A 1 141 ? 56.188 61.886 88.706 1.00 49.39 141 THR A CA 1
ATOM 1046 C C . THR A 1 141 ? 55.044 61.108 88.071 1.00 43.67 141 THR A C 1
ATOM 1047 O O . THR A 1 141 ? 55.190 59.899 87.856 1.00 53.36 141 THR A O 1
ATOM 1051 N N . GLU A 1 142 ? 53.922 61.753 87.762 1.00 37.48 142 GLU A N 1
ATOM 1052 C CA . GLU A 1 142 ? 52.795 61.059 87.156 1.00 45.64 142 GLU A CA 1
ATOM 1053 C C . GLU A 1 142 ? 51.901 62.081 86.470 1.00 41.91 142 GLU A C 1
ATOM 1054 O O . GLU A 1 142 ? 51.750 63.209 86.946 1.00 45.98 142 GLU A O 1
ATOM 1060 N N . PHE A 1 143 ? 51.313 61.674 85.347 1.00 34.31 143 PHE A N 1
ATOM 1061 C CA . PHE A 1 143 ? 50.512 62.560 84.510 1.00 39.72 143 PHE A CA 1
ATOM 1062 C C . PHE A 1 143 ? 49.202 61.870 84.162 1.00 43.96 143 PHE A C 1
ATOM 1063 O O . PHE A 1 143 ? 49.207 60.797 83.550 1.00 58.14 143 PHE A O 1
ATOM 1071 N N . TYR A 1 144 ? 48.087 62.485 84.549 1.00 34.17 144 TYR A N 1
ATOM 1072 C CA . TYR A 1 144 ? 46.757 61.958 84.284 1.00 37.51 144 TYR A CA 1
ATOM 1073 C C . TYR A 1 144 ? 46.014 62.858 83.305 1.00 42.07 144 TYR A C 1
ATOM 1074 O O . TYR A 1 144 ? 46.256 64.066 83.236 1.00 49.54 144 TYR A O 1
ATOM 1083 N N . ARG A 1 145 ? 45.100 62.251 82.551 1.00 43.37 145 ARG A N 1
ATOM 1084 C CA . ARG A 1 145 ? 44.390 62.927 81.477 1.00 29.17 145 ARG A CA 1
ATOM 1085 C C . ARG A 1 145 ? 42.915 62.559 81.554 1.00 35.96 145 ARG A C 1
ATOM 1086 O O . ARG A 1 145 ? 42.559 61.459 81.982 1.00 32.65 145 ARG A O 1
ATOM 1094 N N . LEU A 1 146 ? 42.061 63.497 81.151 1.00 29.95 146 LEU A N 1
ATOM 1095 C CA . LEU A 1 146 ? 40.620 63.291 81.120 1.00 27.50 146 LEU A CA 1
ATOM 1096 C C . LEU A 1 146 ? 40.048 64.052 79.932 1.00 27.31 146 LEU A C 1
ATOM 1097 O O . LEU A 1 146 ? 40.504 65.155 79.627 1.00 70.63 146 LEU A O 1
ATOM 1102 N N . GLY A 1 147 ? 39.055 63.466 79.272 1.00 31.17 147 GLY A N 1
ATOM 1103 C CA . GLY A 1 147 ? 38.443 64.115 78.124 1.00 27.38 147 GLY A CA 1
ATOM 1104 C C . GLY A 1 147 ? 37.308 63.279 77.575 1.00 36.63 147 GLY A C 1
ATOM 1105 O O . GLY A 1 147 ? 37.161 62.095 77.896 1.00 49.68 147 GLY A O 1
ATOM 1106 N N . GLY A 1 148 ? 36.500 63.923 76.733 1.00 31.67 148 GLY A N 1
ATOM 1107 C CA . GLY A 1 148 ? 35.323 63.288 76.174 1.00 26.70 148 GLY A CA 1
ATOM 1108 C C . GLY A 1 148 ? 35.196 63.421 74.669 1.00 53.56 148 GLY A C 1
ATOM 1109 O O . GLY A 1 148 ? 34.086 63.560 74.145 1.00 43.99 148 GLY A O 1
ATOM 1110 N N . GLY A 1 149 ? 36.324 63.389 73.963 1.00 45.64 149 GLY A N 1
ATOM 1111 C CA . GLY A 1 149 ? 36.322 63.496 72.516 1.00 27.55 149 GLY A CA 1
ATOM 1112 C C . GLY A 1 149 ? 35.818 62.260 71.799 1.00 40.74 149 GLY A C 1
ATOM 1113 O O . GLY A 1 149 ? 34.957 61.540 72.313 1.00 45.40 149 GLY A O 1
ATOM 1114 N N . MET A 1 150 ? 36.351 62.003 70.606 1.00 28.18 150 MET A N 1
ATOM 1115 C CA . MET A 1 150 ? 35.941 60.848 69.816 1.00 28.52 150 MET A CA 1
ATOM 1116 C C . MET A 1 150 ? 36.711 59.621 70.288 1.00 33.39 150 MET A C 1
ATOM 1117 O O . MET A 1 150 ? 37.943 59.591 70.216 1.00 47.08 150 MET A O 1
ATOM 1122 N N . GLN A 1 151 ? 35.987 58.601 70.739 1.00 28.62 151 GLN A N 1
ATOM 1123 C CA . GLN A 1 151 ? 36.589 57.490 71.462 1.00 35.32 151 GLN A CA 1
ATOM 1124 C C . GLN A 1 151 ? 36.940 56.348 70.516 1.00 33.00 151 GLN A C 1
ATOM 1125 O O . GLN A 1 151 ? 36.097 55.899 69.733 1.00 32.63 151 GLN A O 1
ATOM 1131 N N . TYR A 1 152 ? 38.185 55.884 70.598 1.00 34.00 152 TYR A N 1
ATOM 1132 C CA . TYR A 1 152 ? 38.656 54.738 69.836 1.00 39.23 152 TYR A CA 1
ATOM 1133 C C . TYR A 1 152 ? 39.353 53.756 70.769 1.00 41.47 152 TYR A C 1
ATOM 1134 O O . TYR A 1 152 ? 39.716 54.089 71.899 1.00 46.33 152 TYR A O 1
ATOM 1143 N N . VAL A 1 153 ? 39.538 52.532 70.273 1.00 41.91 153 VAL A N 1
ATOM 1144 C CA . VAL A 1 153 ? 40.393 51.539 70.907 1.00 31.43 153 VAL A CA 1
ATOM 1145 C C . VAL A 1 153 ? 41.344 50.999 69.849 1.00 32.20 153 VAL A C 1
ATOM 1146 O O . VAL A 1 153 ? 41.069 51.050 68.648 1.00 40.36 153 VAL A O 1
ATOM 1150 N N . LYS A 1 154 ? 42.476 50.474 70.310 1.00 32.61 154 LYS A N 1
ATOM 1151 C CA . LYS A 1 154 ? 43.541 50.055 69.408 1.00 42.50 154 LYS A CA 1
ATOM 1152 C C . LYS A 1 154 ? 44.275 48.873 70.019 1.00 43.60 154 LYS A C 1
ATOM 1153 O O . LYS A 1 154 ? 44.636 48.911 71.199 1.00 39.67 154 LYS A O 1
ATOM 1159 N N . ASP A 1 155 ? 44.494 47.831 69.218 1.00 42.12 155 ASP A N 1
ATOM 1160 C CA . ASP A 1 155 ? 45.202 46.650 69.682 1.00 53.02 155 ASP A CA 1
ATOM 1161 C C . ASP A 1 155 ? 46.696 46.776 69.387 1.00 55.31 155 ASP A C 1
ATOM 1162 O O . ASP A 1 155 ? 47.164 47.757 68.805 1.00 57.98 155 ASP A O 1
ATOM 1167 N N . LYS A 1 156 ? 47.457 45.758 69.801 1.00 46.73 156 LYS A N 1
ATOM 1168 C CA . LYS A 1 156 ? 48.907 45.795 69.640 1.00 41.09 156 LYS A CA 1
ATOM 1169 C C . LYS A 1 156 ? 49.320 45.762 68.174 1.00 49.53 156 LYS A C 1
ATOM 1170 O O . LYS A 1 156 ? 50.387 46.277 67.823 1.00 57.64 156 LYS A O 1
ATOM 1176 N N . ASN A 1 157 ? 48.497 45.168 67.308 1.00 57.38 157 ASN A N 1
ATOM 1177 C CA . ASN A 1 157 ? 48.805 45.125 65.884 1.00 57.42 157 ASN A CA 1
ATOM 1178 C C . ASN A 1 157 ? 48.625 46.471 65.197 1.00 56.85 157 ASN A C 1
ATOM 1179 O O . ASN A 1 157 ? 49.065 46.625 64.053 1.00 66.01 157 ASN A O 1
ATOM 1184 N N . GLY A 1 158 ? 47.995 47.441 65.857 1.00 49.33 158 GLY A N 1
ATOM 1185 C CA . GLY A 1 158 ? 47.767 48.747 65.278 1.00 46.45 158 GLY A CA 1
ATOM 1186 C C . GLY A 1 158 ? 46.369 48.977 64.751 1.00 47.68 158 GLY A C 1
ATOM 1187 O O . GLY A 1 158 ? 46.069 50.093 64.308 1.00 49.72 158 GLY A O 1
ATOM 1188 N N . ASN A 1 159 ? 45.506 47.965 64.785 1.00 47.40 159 ASN A N 1
ATOM 1189 C CA . ASN A 1 159 ? 44.145 48.117 64.292 1.00 45.06 159 ASN A CA 1
ATOM 1190 C C . ASN A 1 159 ? 43.327 48.963 65.259 1.00 45.82 159 ASN A C 1
ATOM 1191 O O . ASN A 1 159 ? 43.254 48.665 66.455 1.00 34.98 159 ASN A O 1
ATOM 1196 N N . ARG A 1 160 ? 42.709 50.017 64.738 1.00 50.60 160 ARG A N 1
ATOM 1197 C CA . ARG A 1 160 ? 41.890 50.910 65.540 1.00 33.90 160 ARG A CA 1
ATOM 1198 C C . ARG A 1 160 ? 40.415 50.598 65.318 1.00 49.33 160 ARG A C 1
ATOM 1199 O O . ARG A 1 160 ? 39.997 50.226 64.218 1.00 68.69 160 ARG A O 1
ATOM 1207 N N . THR A 1 161 ? 39.629 50.754 66.379 1.00 33.15 161 THR A N 1
ATOM 1208 C CA . THR A 1 161 ? 38.198 50.494 66.331 1.00 33.10 161 THR A CA 1
ATOM 1209 C C . THR A 1 161 ? 37.476 51.598 67.084 1.00 43.94 161 THR A C 1
ATOM 1210 O O . THR A 1 161 ? 37.860 51.939 68.207 1.00 56.81 161 THR A O 1
ATOM 1214 N N . GLN A 1 162 ? 36.437 52.153 66.468 1.00 41.96 162 GLN A N 1
ATOM 1215 C CA . GLN A 1 162 ? 35.667 53.209 67.104 1.00 39.07 162 GLN A CA 1
ATOM 1216 C C . GLN A 1 162 ? 34.756 52.618 68.174 1.00 37.48 162 GLN A C 1
ATOM 1217 O O . GLN A 1 162 ? 34.334 51.461 68.091 1.00 31.90 162 GLN A O 1
ATOM 1223 N N . VAL A 1 163 ? 34.453 53.429 69.184 1.00 30.65 163 VAL A N 1
ATOM 1224 C CA . VAL A 1 163 ? 33.658 53.001 70.330 1.00 32.03 163 VAL A CA 1
ATOM 1225 C C . VAL A 1 163 ? 32.257 53.578 70.202 1.00 45.22 163 VAL A C 1
ATOM 1226 O O . VAL A 1 163 ? 32.089 54.766 69.895 1.00 45.03 163 VAL A O 1
ATOM 1230 N N . TYR A 1 164 ? 31.251 52.738 70.434 1.00 46.94 164 TYR A N 1
ATOM 1231 C CA . TYR A 1 164 ? 29.857 53.167 70.412 1.00 44.82 164 TYR A CA 1
ATOM 1232 C C . TYR A 1 164 ? 29.567 53.934 71.696 1.00 45.94 164 TYR A C 1
ATOM 1233 O O . TYR A 1 164 ? 29.451 53.339 72.773 1.00 47.74 164 TYR A O 1
ATOM 1242 N N . THR A 1 165 ? 29.454 55.257 71.587 1.00 44.09 165 THR A N 1
ATOM 1243 C CA . THR A 1 165 ? 29.299 56.111 72.757 1.00 52.19 165 THR A CA 1
ATOM 1244 C C . THR A 1 165 ? 27.850 56.449 73.072 1.00 64.26 165 THR A C 1
ATOM 1245 O O . THR A 1 165 ? 27.569 56.909 74.185 1.00 68.34 165 THR A O 1
ATOM 1249 N N . ASN A 1 166 ? 26.939 56.267 72.111 1.00 86.83 166 ASN A N 1
ATOM 1250 C CA . ASN A 1 166 ? 25.512 56.544 72.263 1.00 86.84 166 ASN A CA 1
ATOM 1251 C C . ASN A 1 166 ? 25.245 58.043 72.356 1.00 74.99 166 ASN A C 1
ATOM 1252 O O . ASN A 1 166 ? 24.391 58.569 71.635 1.00 86.48 166 ASN A O 1
ATOM 1257 N N . GLY A 1 167 ? 25.957 58.740 73.238 1.00 63.53 167 GLY A N 1
ATOM 1258 C CA . GLY A 1 167 ? 25.781 60.173 73.382 1.00 57.79 167 GLY A CA 1
ATOM 1259 C C . GLY A 1 167 ? 27.082 60.913 73.611 1.00 54.57 167 GLY A C 1
ATOM 1260 O O . GLY A 1 167 ? 27.174 62.120 73.368 1.00 56.44 167 GLY A O 1
ATOM 1261 N N . GLY A 1 168 ? 28.097 60.192 74.082 1.00 49.18 168 GLY A N 1
ATOM 1262 C CA . GLY A 1 168 ? 29.385 60.778 74.397 1.00 43.22 168 GLY A CA 1
ATOM 1263 C C . GLY A 1 168 ? 29.674 60.714 75.881 1.00 44.99 168 GLY A C 1
ATOM 1264 O O . GLY A 1 168 ? 28.809 61.041 76.699 1.00 45.56 168 GLY A O 1
ATOM 1265 N N . PHE A 1 169 ? 30.885 60.301 76.248 1.00 29.38 169 PHE A N 1
ATOM 1266 C CA . PHE A 1 169 ? 31.230 60.144 77.652 1.00 26.88 169 PHE A CA 1
ATOM 1267 C C . PHE A 1 169 ? 32.702 60.469 77.861 1.00 38.25 169 PHE A C 1
ATOM 1268 O O . PHE A 1 169 ? 33.466 60.657 76.911 1.00 39.04 169 PHE A O 1
ATOM 1276 N N . LEU A 1 170 ? 33.088 60.529 79.133 1.00 29.14 170 LEU A N 1
ATOM 1277 C CA . LEU A 1 170 ? 34.452 60.849 79.526 1.00 26.49 170 LEU A CA 1
ATOM 1278 C C . LEU A 1 170 ? 35.312 59.593 79.550 1.00 31.18 170 LEU A C 1
ATOM 1279 O O . LEU A 1 170 ? 34.883 58.539 80.029 1.00 36.60 170 LEU A O 1
ATOM 1284 N N . VAL A 1 171 ? 36.527 59.712 79.021 1.00 26.91 171 VAL A N 1
ATOM 1285 C CA . VAL A 1 171 ? 37.531 58.657 79.070 1.00 27.25 171 VAL A CA 1
ATOM 1286 C C . VAL A 1 171 ? 38.851 59.286 79.490 1.00 29.97 171 VAL A C 1
ATOM 1287 O O . VAL A 1 171 ? 39.206 60.374 79.022 1.00 37.52 171 VAL A O 1
ATOM 1291 N N . GLY A 1 172 ? 39.578 58.604 80.376 1.00 34.36 172 GLY A N 1
ATOM 1292 C CA . GLY A 1 172 ? 40.814 59.127 80.916 1.00 27.95 172 GLY A CA 1
ATOM 1293 C C . GLY A 1 172 ? 41.915 58.081 80.915 1.00 28.53 172 GLY A C 1
ATOM 1294 O O . GLY A 1 172 ? 41.727 56.948 80.466 1.00 31.88 172 GLY A O 1
ATOM 1295 N N . GLY A 1 173 ? 43.064 58.492 81.431 1.00 28.93 173 GLY A N 1
ATOM 1296 C CA . GLY A 1 173 ? 44.217 57.619 81.485 1.00 29.63 173 GLY A CA 1
ATOM 1297 C C . GLY A 1 173 ? 45.484 58.414 81.736 1.00 36.11 173 GLY A C 1
ATOM 1298 O O . GLY A 1 173 ? 45.445 59.583 82.118 1.00 36.25 173 GLY A O 1
ATOM 1299 N N . THR A 1 174 ? 46.608 57.743 81.508 1.00 30.89 174 THR A N 1
ATOM 1300 C CA . THR A 1 174 ? 47.928 58.303 81.750 1.00 31.64 174 THR A CA 1
ATOM 1301 C C . THR A 1 174 ? 48.599 58.706 80.442 1.00 46.24 174 THR A C 1
ATOM 1302 O O . THR A 1 174 ? 48.250 58.226 79.361 1.00 51.21 174 THR A O 1
ATOM 1306 N N . VAL A 1 175 ? 49.575 59.608 80.557 1.00 51.10 175 VAL A N 1
ATOM 1307 C CA . VAL A 1 175 ? 50.442 59.994 79.450 1.00 44.63 175 VAL A CA 1
ATOM 1308 C C . VAL A 1 175 ? 51.876 60.051 79.964 1.00 46.62 175 VAL A C 1
ATOM 1309 O O . VAL A 1 175 ? 52.131 60.052 81.170 1.00 40.29 175 VAL A O 1
ATOM 1313 N N . SER A 1 176 ? 52.817 60.096 79.026 1.00 42.07 176 SER A N 1
ATOM 1314 C CA . SER A 1 176 ? 54.229 60.155 79.366 1.00 39.51 176 SER A CA 1
ATOM 1315 C C . SER A 1 176 ? 54.591 61.535 79.910 1.00 44.45 176 SER A C 1
ATOM 1316 O O . SER A 1 176 ? 53.759 62.443 80.005 1.00 42.74 176 SER A O 1
ATOM 1319 N N . ALA A 1 177 ? 55.862 61.688 80.277 1.00 51.20 177 ALA A N 1
ATOM 1320 C CA . ALA A 1 177 ? 56.396 63.002 80.588 1.00 51.84 177 ALA A CA 1
ATOM 1321 C C . ALA A 1 177 ? 56.377 63.880 79.336 1.00 58.02 177 ALA A C 1
ATOM 1322 O O . ALA A 1 177 ? 56.120 63.421 78.220 1.00 56.87 177 ALA A O 1
ATOM 1324 N N . LEU A 1 178 ? 56.670 65.163 79.529 1.00 52.22 178 LEU A N 1
ATOM 1325 C CA . LEU A 1 178 ? 56.423 66.165 78.502 1.00 38.96 178 LEU A CA 1
ATOM 1326 C C . LEU A 1 178 ? 57.676 66.984 78.236 1.00 40.49 178 LEU A C 1
ATOM 1327 O O . LEU A 1 178 ? 58.338 67.440 79.174 1.00 53.31 178 LEU A O 1
ATOM 1332 N N . ASN A 1 179 ? 57.992 67.165 76.957 1.00 41.84 179 ASN A N 1
ATOM 1333 C CA . ASN A 1 179 ? 59.027 68.092 76.526 1.00 53.51 179 ASN A CA 1
ATOM 1334 C C . ASN A 1 179 ? 58.401 69.442 76.204 1.00 54.02 179 ASN A C 1
ATOM 1335 O O . ASN A 1 179 ? 57.242 69.527 75.792 1.00 55.95 179 ASN A O 1
ATOM 1340 N N . SER A 1 180 ? 59.181 70.501 76.390 1.00 53.77 180 SER A N 1
ATOM 1341 C CA . SER A 1 180 ? 58.701 71.857 76.179 1.00 46.50 180 SER A CA 1
ATOM 1342 C C . SER A 1 180 ? 59.161 72.396 74.830 1.00 45.37 180 SER A C 1
ATOM 1343 O O . SER A 1 180 ? 60.215 72.018 74.311 1.00 45.18 180 SER A O 1
ATOM 1346 N N . TYR A 1 181 ? 58.346 73.283 74.263 1.00 44.80 181 TYR A N 1
ATOM 1347 C CA . TYR A 1 181 ? 58.712 74.021 73.063 1.00 49.23 181 TYR A CA 1
ATOM 1348 C C . TYR A 1 181 ? 57.962 75.346 73.073 1.00 54.03 181 TYR A C 1
ATOM 1349 O O . TYR A 1 181 ? 57.124 75.601 73.942 1.00 50.93 181 TYR A O 1
ATOM 1358 N N . ASN A 1 182 ? 58.281 76.194 72.093 1.00 58.58 182 ASN A N 1
ATOM 1359 C CA . ASN A 1 182 ? 57.753 77.558 72.019 1.00 63.28 182 ASN A CA 1
ATOM 1360 C C . ASN A 1 182 ? 58.094 78.337 73.291 1.00 65.05 182 ASN A C 1
ATOM 1361 O O . ASN A 1 182 ? 57.221 78.896 73.959 1.00 55.06 182 ASN A O 1
ATOM 1366 N N . ASN A 1 183 ? 59.387 78.358 73.624 1.00 73.66 183 ASN A N 1
ATOM 1367 C CA . ASN A 1 183 ? 59.893 79.043 74.816 1.00 74.25 183 ASN A CA 1
ATOM 1368 C C . ASN A 1 183 ? 59.203 78.546 76.085 1.00 65.54 183 ASN A C 1
ATOM 1369 O O . ASN A 1 183 ? 58.847 79.328 76.968 1.00 54.43 183 ASN A O 1
ATOM 1374 N N . GLY A 1 184 ? 59.009 77.231 76.173 1.00 69.47 184 GLY A N 1
ATOM 1375 C CA . GLY A 1 184 ? 58.414 76.624 77.344 1.00 78.22 184 GLY A CA 1
ATOM 1376 C C . GLY A 1 184 ? 56.932 76.856 77.526 1.00 72.84 184 GLY A C 1
ATOM 1377 O O . GLY A 1 184 ? 56.364 76.361 78.507 1.00 62.48 184 GLY A O 1
ATOM 1378 N N . GLN A 1 185 ? 56.281 77.588 76.621 1.00 65.02 185 GLN A N 1
ATOM 1379 C CA . GLN A 1 185 ? 54.868 77.903 76.780 1.00 50.04 185 GLN A CA 1
ATOM 1380 C C . GLN A 1 185 ? 53.950 76.724 76.478 1.00 44.73 185 GLN A C 1
ATOM 1381 O O . GLN A 1 185 ? 52.767 76.781 76.830 1.00 48.39 185 GLN A O 1
ATOM 1387 N N . MET A 1 186 ? 54.454 75.667 75.844 1.00 43.04 186 MET A N 1
ATOM 1388 C CA . MET A 1 186 ? 53.640 74.510 75.501 1.00 43.17 186 MET A CA 1
ATOM 1389 C C . MET A 1 186 ? 54.457 73.238 75.670 1.00 42.29 186 MET A C 1
ATOM 1390 O O . MET A 1 186 ? 55.683 73.244 75.534 1.00 49.85 186 MET A O 1
ATOM 1395 N N . ILE A 1 187 ? 53.759 72.142 75.964 1.00 37.90 187 ILE A N 1
ATOM 1396 C CA . ILE A 1 187 ? 54.385 70.859 76.251 1.00 39.65 187 ILE A CA 1
ATOM 1397 C C . ILE A 1 187 ? 53.809 69.799 75.323 1.00 43.80 187 ILE A C 1
ATOM 1398 O O . ILE A 1 187 ? 52.653 69.880 74.896 1.00 37.45 187 ILE A O 1
ATOM 1403 N N . THR A 1 188 ? 54.628 68.794 75.015 1.00 48.04 188 THR A N 1
ATOM 1404 C CA . THR A 1 188 ? 54.254 67.742 74.080 1.00 37.31 188 THR A CA 1
ATOM 1405 C C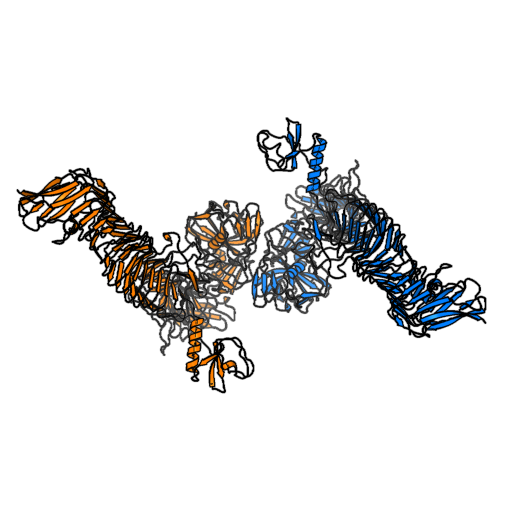 . THR A 1 188 ? 54.738 66.396 74.600 1.00 43.53 188 THR A C 1
ATOM 1406 O O . THR A 1 188 ? 55.665 66.315 75.409 1.00 52.59 188 THR A O 1
ATOM 1410 N N . ALA A 1 189 ? 54.101 65.333 74.112 1.00 46.05 189 ALA A N 1
ATOM 1411 C CA . ALA A 1 189 ? 54.463 63.973 74.483 1.00 36.90 189 ALA A CA 1
ATOM 1412 C C . ALA A 1 189 ? 54.042 63.026 73.370 1.00 45.43 189 ALA A C 1
ATOM 1413 O O . ALA A 1 189 ? 52.985 63.209 72.761 1.00 49.56 189 ALA A O 1
ATOM 1415 N N . GLN A 1 190 ? 54.872 62.014 73.114 1.00 44.40 190 GLN A N 1
ATOM 1416 C CA . GLN A 1 190 ? 54.603 61.028 72.068 1.00 44.66 190 GLN A CA 1
ATOM 1417 C C . GLN A 1 190 ? 53.604 60.007 72.606 1.00 40.08 190 GLN A C 1
ATOM 1418 O O . GLN A 1 190 ? 53.951 58.904 73.036 1.00 54.93 190 GLN A O 1
ATOM 1424 N N . THR A 1 191 ? 52.329 60.394 72.579 1.00 35.22 191 THR A N 1
ATOM 1425 C CA . THR A 1 191 ? 51.255 59.556 73.094 1.00 34.33 191 THR A CA 1
ATOM 1426 C C . THR A 1 191 ? 50.660 58.627 72.045 1.00 47.91 191 THR A C 1
ATOM 1427 O O . THR A 1 191 ? 49.801 57.807 72.386 1.00 58.92 191 THR A O 1
ATOM 1431 N N . GLY A 1 192 ? 51.088 58.735 70.785 1.00 49.49 192 GLY A N 1
ATOM 1432 C CA . GLY A 1 192 ? 50.551 57.868 69.750 1.00 34.70 192 GLY A CA 1
ATOM 1433 C C . GLY A 1 192 ? 50.880 56.404 69.961 1.00 43.98 192 GLY A C 1
ATOM 1434 O O . GLY A 1 192 ? 50.116 55.526 69.549 1.00 61.74 192 GLY A O 1
ATOM 1435 N N . ASP A 1 193 ? 52.011 56.118 70.602 1.00 38.13 193 ASP A N 1
ATOM 1436 C CA . ASP A 1 193 ? 52.421 54.746 70.898 1.00 42.16 193 ASP A CA 1
ATOM 1437 C C . ASP A 1 193 ? 51.734 54.314 72.188 1.00 49.76 193 ASP A C 1
ATOM 1438 O O . ASP A 1 193 ? 52.274 54.455 73.287 1.00 46.49 193 ASP A O 1
ATOM 1443 N N . ILE A 1 194 ? 50.512 53.792 72.046 1.00 48.06 194 ILE A N 1
ATOM 1444 C CA . ILE A 1 194 ? 49.711 53.382 73.198 1.00 45.50 194 ILE A CA 1
ATOM 1445 C C . ILE A 1 194 ? 50.438 52.343 74.043 1.00 55.01 194 ILE A C 1
ATOM 1446 O O . ILE A 1 194 ? 50.314 52.334 75.274 1.00 54.27 194 ILE A O 1
ATOM 1451 N N . PHE A 1 195 ? 51.221 51.470 73.415 1.00 52.49 195 PHE A N 1
ATOM 1452 C CA . PHE A 1 195 ? 51.845 50.357 74.116 1.00 45.72 195 PHE A CA 1
ATOM 1453 C C . PHE A 1 195 ? 53.296 50.630 74.493 1.00 50.21 195 PHE A C 1
ATOM 1454 O O . PHE A 1 195 ? 54.010 49.701 74.883 1.00 41.78 195 PHE A O 1
ATOM 1462 N N . ASN A 1 196 ? 53.744 51.874 74.384 1.00 37.76 196 ASN A N 1
ATOM 1463 C CA . ASN A 1 196 ? 55.023 52.267 74.960 1.00 38.69 196 ASN A CA 1
ATOM 1464 C C . ASN A 1 196 ? 54.858 52.425 76.467 1.00 46.50 196 ASN A C 1
ATOM 1465 O O . ASN A 1 196 ? 54.047 53.249 76.905 1.00 49.80 196 ASN A O 1
ATOM 1470 N N . PRO A 1 197 ? 55.588 51.664 77.288 1.00 39.27 197 PRO A N 1
ATOM 1471 C CA . PRO A 1 197 ? 55.382 51.743 78.745 1.00 48.80 197 PRO A CA 1
ATOM 1472 C C . PRO A 1 197 ? 55.678 53.111 79.340 1.00 50.27 197 PRO A C 1
ATOM 1473 O O . PRO A 1 197 ? 55.301 53.353 80.494 1.00 38.55 197 PRO A O 1
ATOM 1477 N N . ALA A 1 198 ? 56.329 54.010 78.598 1.00 51.64 198 ALA A N 1
ATOM 1478 C CA . ALA A 1 198 ? 56.563 55.357 79.103 1.00 45.23 198 ALA A CA 1
ATOM 1479 C C . ALA A 1 198 ? 55.279 56.169 79.196 1.00 43.03 198 ALA A C 1
ATOM 1480 O O . ALA A 1 198 ? 55.221 57.124 79.977 1.00 45.21 198 ALA A O 1
ATOM 1482 N N . ASN A 1 199 ? 54.253 55.809 78.426 1.00 48.63 199 ASN A N 1
ATOM 1483 C CA . ASN A 1 199 ? 52.969 56.496 78.471 1.00 40.18 199 ASN A CA 1
ATOM 1484 C C . ASN A 1 199 ? 52.069 55.999 79.595 1.00 39.25 199 ASN A C 1
ATOM 1485 O O . ASN A 1 199 ? 50.945 56.494 79.730 1.00 37.43 199 ASN A O 1
ATOM 1490 N N . GLY A 1 200 ? 52.531 55.044 80.399 1.00 40.47 200 GLY A N 1
ATOM 1491 C CA . GLY A 1 200 ? 51.768 54.554 81.522 1.00 43.32 200 GLY A CA 1
ATOM 1492 C C . GLY A 1 200 ? 50.891 53.372 81.165 1.00 43.94 200 GLY A C 1
ATOM 1493 O O . GLY A 1 200 ? 50.695 53.040 79.991 1.00 34.72 200 GLY A O 1
ATOM 1494 N N . PRO A 1 201 ? 50.340 52.709 82.186 1.00 40.69 201 PRO A N 1
ATOM 1495 C CA . PRO A 1 201 ? 49.488 51.537 81.926 1.00 39.26 201 PRO A CA 1
ATOM 1496 C C . PRO A 1 201 ? 48.141 51.883 81.317 1.00 33.41 201 PRO A C 1
ATOM 1497 O O . PRO A 1 201 ? 47.506 51.003 80.723 1.00 33.34 201 PRO A O 1
ATOM 1501 N N . LEU A 1 202 ? 47.685 53.128 81.444 1.00 37.14 202 LEU A N 1
ATOM 1502 C CA . LEU A 1 202 ? 46.429 53.551 80.837 1.00 36.24 202 LEU A CA 1
ATOM 1503 C C . LEU A 1 202 ? 46.695 54.623 79.789 1.00 31.62 202 LEU A C 1
ATOM 1504 O O . LEU A 1 202 ? 46.104 55.706 79.836 1.00 35.14 202 LEU A O 1
ATOM 1509 N N . ALA A 1 203 ? 47.592 54.327 78.851 1.00 32.25 203 ALA A N 1
ATOM 1510 C CA . ALA A 1 203 ? 48.023 55.316 77.871 1.00 37.22 203 ALA A CA 1
ATOM 1511 C C . ALA A 1 203 ? 46.845 55.841 77.059 1.00 34.30 203 ALA A C 1
ATOM 1512 O O . ALA A 1 203 ? 45.971 55.080 76.633 1.00 41.35 203 ALA A O 1
ATOM 1514 N N . ASN A 1 204 ? 46.827 57.155 76.850 1.00 31.22 204 ASN A N 1
ATOM 1515 C CA . ASN A 1 204 ? 45.780 57.826 76.092 1.00 30.59 204 ASN A CA 1
ATOM 1516 C C . ASN A 1 204 ? 46.392 58.578 74.921 1.00 51.95 204 ASN A C 1
ATOM 1517 O O . ASN A 1 204 ? 47.400 59.274 75.082 1.00 69.74 204 ASN A O 1
ATOM 1522 N N . TYR A 1 205 ? 45.783 58.436 73.748 1.00 47.34 205 TYR A N 1
ATOM 1523 C CA . TYR A 1 205 ? 46.038 59.306 72.608 1.00 38.55 205 TYR A CA 1
ATOM 1524 C C . TYR A 1 205 ? 44.776 60.111 72.337 1.00 37.42 205 TYR A C 1
ATOM 1525 O O . TYR A 1 205 ? 43.688 59.539 72.212 1.00 44.30 205 TYR A O 1
ATOM 1534 N N . LEU A 1 206 ? 44.922 61.427 72.241 1.00 30.98 206 LEU A N 1
ATOM 1535 C CA . LEU A 1 206 ? 43.783 62.335 72.210 1.00 29.78 206 LEU A CA 1
ATOM 1536 C C . LEU A 1 206 ? 43.428 62.680 70.769 1.00 36.88 206 LEU A C 1
ATOM 1537 O O . LEU A 1 206 ? 44.308 63.023 69.973 1.00 52.73 206 LEU A O 1
ATOM 1542 N N . ASN A 1 207 ? 42.143 62.587 70.443 1.00 34.33 207 ASN A N 1
ATOM 1543 C CA . ASN A 1 207 ? 41.636 62.800 69.097 1.00 33.25 207 ASN A CA 1
ATOM 1544 C C . ASN A 1 207 ? 40.778 64.063 69.057 1.00 34.10 207 ASN A C 1
ATOM 1545 O O . ASN A 1 207 ? 40.698 64.818 70.033 1.00 40.81 207 ASN A O 1
ATOM 1550 N N . MET A 1 208 ? 40.144 64.296 67.907 1.00 38.56 208 MET A N 1
ATOM 1551 C CA . MET A 1 208 ? 39.222 65.415 67.761 1.00 29.84 208 MET A CA 1
ATOM 1552 C C . MET A 1 208 ? 38.121 65.336 68.811 1.00 28.93 208 MET A C 1
ATOM 1553 O O . MET A 1 208 ? 37.510 64.281 69.013 1.00 44.94 208 MET A O 1
ATOM 1558 N N . GLY A 1 209 ? 37.869 66.461 69.484 1.00 28.72 209 GLY A N 1
ATOM 1559 C CA . GLY A 1 209 ? 36.903 66.547 70.558 1.00 28.22 209 GLY A CA 1
ATOM 1560 C C . GLY A 1 209 ? 37.535 66.634 71.932 1.00 42.81 209 GLY A C 1
ATOM 1561 O O . GLY A 1 209 ? 36.915 67.174 72.857 1.00 43.13 209 GLY A O 1
ATOM 1562 N N . ASP A 1 210 ? 38.754 66.122 72.083 1.00 37.85 210 ASP A N 1
ATOM 1563 C CA . ASP A 1 210 ? 39.500 66.247 73.327 1.00 34.88 210 ASP A CA 1
ATOM 1564 C C . ASP A 1 210 ? 40.144 67.619 73.488 1.00 36.45 210 ASP A C 1
ATOM 1565 O O . ASP A 1 210 ? 40.909 67.821 74.437 1.00 46.82 210 ASP A O 1
ATOM 1570 N N . SER A 1 211 ? 39.860 68.553 72.584 1.00 30.77 211 SER A N 1
ATOM 1571 C CA . SER A 1 211 ? 40.457 69.879 72.655 1.00 29.00 211 SER A CA 1
ATOM 1572 C C . SER A 1 211 ? 40.072 70.573 73.956 1.00 35.37 211 SER A C 1
ATOM 1573 O O . SER A 1 211 ? 38.921 70.510 74.396 1.00 51.19 211 SER A O 1
ATOM 1576 N N . GLY A 1 212 ? 41.048 71.236 74.573 1.00 35.04 212 GLY A N 1
ATOM 1577 C CA . GLY A 1 212 ? 40.829 71.905 75.838 1.00 36.89 212 GLY A CA 1
ATOM 1578 C C . GLY A 1 212 ? 40.718 70.995 77.041 1.00 36.45 212 GLY A C 1
ATOM 1579 O O . GLY A 1 212 ? 40.481 71.491 78.149 1.00 30.51 212 GLY A O 1
ATOM 1580 N N . SER A 1 213 ? 40.880 69.687 76.865 1.00 32.10 213 SER A N 1
ATOM 1581 C CA . SER A 1 213 ? 40.782 68.765 77.983 1.00 28.08 213 SER A CA 1
ATOM 1582 C C . SER A 1 213 ? 41.954 68.967 78.943 1.00 47.83 213 SER A C 1
ATOM 1583 O O . SER A 1 213 ? 43.048 69.359 78.528 1.00 47.28 213 SER A O 1
ATOM 1586 N N . PRO A 1 214 ? 41.752 68.703 80.232 1.00 28.35 214 PRO A N 1
ATOM 1587 C CA . PRO A 1 214 ? 42.796 68.997 81.217 1.00 28.88 214 PRO A CA 1
ATOM 1588 C C . PRO A 1 214 ? 43.954 68.017 81.126 1.00 29.30 214 PRO A C 1
ATOM 1589 O O . PRO A 1 214 ? 43.829 66.897 80.627 1.00 45.87 214 PRO A O 1
ATOM 1593 N N . LEU A 1 215 ? 45.103 68.468 81.624 1.00 30.04 215 LEU A N 1
ATOM 1594 C CA . LEU A 1 215 ? 46.263 67.615 81.846 1.00 30.61 215 LEU A CA 1
ATOM 1595 C C . LEU A 1 215 ? 46.762 67.867 83.259 1.00 42.50 215 LEU A C 1
ATOM 1596 O O . LEU A 1 215 ? 47.146 68.994 83.590 1.00 59.96 215 LEU A O 1
ATOM 1601 N N . PHE A 1 216 ? 46.749 66.830 84.088 1.00 36.52 216 PHE A N 1
ATOM 1602 C CA . PHE A 1 216 ? 47.167 66.935 85.476 1.00 31.47 216 PHE A CA 1
ATOM 1603 C C . PHE A 1 216 ? 48.504 66.236 85.681 1.00 32.37 216 PHE A C 1
ATOM 1604 O O . PHE A 1 216 ? 48.818 65.246 85.015 1.00 42.88 216 PHE A O 1
ATOM 1612 N N . ALA A 1 217 ? 49.290 66.770 86.611 1.00 47.25 217 ALA A N 1
ATOM 1613 C CA . ALA A 1 217 ? 50.570 66.189 86.982 1.00 49.85 217 ALA A CA 1
ATOM 1614 C C . ALA A 1 217 ? 50.704 66.221 88.496 1.00 52.89 217 ALA A C 1
ATOM 1615 O O . ALA A 1 217 ? 50.298 67.192 89.141 1.00 34.69 217 ALA A O 1
ATOM 1617 N N . TYR A 1 218 ? 51.263 65.154 89.061 1.00 47.15 218 TYR A N 1
ATOM 1618 C CA . TYR A 1 218 ? 51.462 65.063 90.501 1.00 57.59 218 TYR A CA 1
ATOM 1619 C C . TYR A 1 218 ? 52.795 65.704 90.867 1.00 52.91 218 TYR A C 1
ATOM 1620 O O . TYR A 1 218 ? 53.854 65.244 90.427 1.00 46.46 218 TYR A O 1
ATOM 1629 N N . ASP A 1 219 ? 52.739 66.761 91.673 1.00 52.36 219 ASP A N 1
ATOM 1630 C CA . ASP A 1 219 ? 53.940 67.445 92.141 1.00 70.85 219 ASP A CA 1
ATOM 1631 C C . ASP A 1 219 ? 54.514 66.660 93.314 1.00 71.23 219 ASP A C 1
ATOM 1632 O O . ASP A 1 219 ? 53.895 66.584 94.379 1.00 80.85 219 ASP A O 1
ATOM 1637 N N . SER A 1 220 ? 55.696 66.074 93.124 1.00 61.92 220 SER A N 1
ATOM 1638 C CA . SER A 1 220 ? 56.279 65.207 94.139 1.00 42.06 220 SER A CA 1
ATOM 1639 C C . SER A 1 220 ? 56.901 65.972 95.299 1.00 59.73 220 SER A C 1
ATOM 1640 O O . SER A 1 220 ? 57.171 65.367 96.342 1.00 57.03 220 SER A O 1
ATOM 1643 N N . LEU A 1 221 ? 57.131 67.276 95.151 1.00 57.31 221 LEU A N 1
ATOM 1644 C CA . LEU A 1 221 ? 57.670 68.077 96.244 1.00 61.57 221 LEU A CA 1
ATOM 1645 C C . LEU A 1 221 ? 56.563 68.647 97.124 1.00 62.41 221 LEU A C 1
ATOM 1646 O O . LEU A 1 221 ? 56.642 68.571 98.354 1.00 67.02 221 LEU A O 1
ATOM 1651 N N . GLN A 1 222 ? 55.527 69.219 96.509 1.00 57.61 222 GLN A N 1
ATOM 1652 C CA . GLN A 1 222 ? 54.380 69.718 97.256 1.00 57.75 222 GLN A CA 1
ATOM 1653 C C . GLN A 1 222 ? 53.350 68.634 97.546 1.00 53.05 222 GLN A C 1
ATOM 1654 O O . GLN A 1 222 ? 52.418 68.882 98.320 1.00 42.69 222 GLN A O 1
ATOM 1660 N N . LYS A 1 223 ? 53.503 67.448 96.951 1.00 53.98 223 LYS A N 1
ATOM 1661 C CA . LYS A 1 223 ? 52.664 66.283 97.244 1.00 43.25 223 LYS A CA 1
ATOM 1662 C C . LYS A 1 223 ? 51.181 66.575 97.007 1.00 41.91 223 LYS A C 1
ATOM 1663 O O . LYS A 1 223 ? 50.337 66.381 97.885 1.00 47.33 223 LYS A O 1
ATOM 1669 N N . LYS A 1 224 ? 50.864 67.040 95.799 1.00 43.78 224 LYS A N 1
ATOM 1670 C CA . LYS A 1 224 ? 49.479 67.302 95.429 1.00 48.09 224 LYS A CA 1
ATOM 1671 C C . LYS A 1 224 ? 49.361 67.354 93.912 1.00 50.69 224 LYS A C 1
ATOM 1672 O O . LYS A 1 224 ? 50.329 67.656 93.210 1.00 57.76 224 LYS A O 1
ATOM 1678 N N . TRP A 1 225 ? 48.161 67.052 93.420 1.00 45.92 225 TRP A N 1
ATOM 1679 C CA . TRP A 1 225 ? 47.880 67.135 91.993 1.00 46.47 225 TRP A CA 1
ATOM 1680 C C . TRP A 1 225 ? 47.652 68.583 91.579 1.00 43.71 225 TRP A C 1
ATOM 1681 O O . TRP A 1 225 ? 47.012 69.357 92.296 1.00 58.71 225 TRP A O 1
ATOM 1692 N N . VAL A 1 226 ? 48.178 68.944 90.410 1.00 38.25 226 VAL A N 1
ATOM 1693 C CA . VAL A 1 226 ? 48.031 70.288 89.869 1.00 42.61 226 VAL A CA 1
ATOM 1694 C C . VAL A 1 226 ? 47.660 70.200 88.395 1.00 48.60 226 VAL A C 1
ATOM 1695 O O . VAL A 1 226 ? 47.994 69.231 87.705 1.00 41.58 226 VAL A O 1
ATOM 1699 N N . LEU A 1 227 ? 46.958 71.224 87.917 1.00 40.92 227 LEU A N 1
ATOM 1700 C CA . LEU A 1 227 ? 46.626 71.354 86.505 1.00 32.20 227 LEU A CA 1
ATOM 1701 C C . LEU A 1 227 ? 47.781 72.029 85.778 1.00 50.93 227 LEU A C 1
ATOM 1702 O O . LEU A 1 227 ? 48.221 73.114 86.173 1.00 51.77 227 LEU A O 1
ATOM 1707 N N . ILE A 1 228 ? 48.270 71.389 84.719 1.00 49.42 228 ILE A N 1
ATOM 1708 C CA . ILE A 1 228 ? 49.427 71.898 83.995 1.00 34.13 228 ILE A CA 1
ATOM 1709 C C . ILE A 1 228 ? 49.118 72.279 82.555 1.00 41.90 228 ILE A C 1
ATOM 1710 O O . ILE A 1 228 ? 49.857 73.096 81.980 1.00 46.13 228 ILE A O 1
ATOM 1715 N N . GLY A 1 229 ? 48.071 71.739 81.936 1.00 40.40 229 GLY A N 1
ATOM 1716 C CA . GLY A 1 229 ? 47.823 72.057 80.544 1.00 44.50 229 GLY A CA 1
ATOM 1717 C C . GLY A 1 229 ? 46.423 71.720 80.088 1.00 46.67 229 GLY A C 1
ATOM 1718 O O . GLY A 1 229 ? 45.700 70.949 80.728 1.00 37.90 229 GLY A O 1
ATOM 1719 N N . VAL A 1 230 ? 46.048 72.323 78.960 1.00 36.79 230 VAL A N 1
ATOM 1720 C CA . VAL A 1 230 ? 44.829 71.997 78.235 1.00 30.76 230 VAL A CA 1
ATOM 1721 C C . VAL A 1 230 ? 45.218 71.622 76.812 1.00 36.53 230 VAL A C 1
ATOM 1722 O O . VAL A 1 230 ? 46.169 72.171 76.246 1.00 45.93 230 VAL A O 1
ATOM 1726 N N . LEU A 1 231 ? 44.486 70.670 76.236 1.00 30.37 231 LEU A N 1
ATOM 1727 C CA . LEU A 1 231 ? 44.855 70.151 74.924 1.00 42.05 231 LEU A CA 1
ATOM 1728 C C . LEU A 1 231 ? 44.569 71.180 73.837 1.00 52.35 231 LEU A C 1
ATOM 1729 O O . LEU A 1 231 ? 43.494 71.787 73.804 1.00 60.75 231 LEU A O 1
ATOM 1734 N N . SER A 1 232 ? 45.538 71.369 72.942 1.00 41.08 232 SER A N 1
ATOM 1735 C CA . SER A 1 232 ? 45.412 72.302 71.830 1.00 35.43 232 SER A CA 1
ATOM 1736 C C . SER A 1 232 ? 45.384 71.589 70.484 1.00 42.46 232 SER A C 1
ATOM 1737 O O . SER A 1 232 ? 44.430 71.750 69.716 1.00 51.98 232 SER A O 1
ATOM 1740 N N . SER A 1 233 ? 46.409 70.797 70.176 1.00 37.74 233 SER A N 1
ATOM 1741 C CA . SER A 1 233 ? 46.528 70.148 68.880 1.00 32.94 233 SER A CA 1
ATOM 1742 C C . SER A 1 233 ? 47.140 68.767 69.061 1.00 32.94 233 SER A C 1
ATOM 1743 O O . SER A 1 233 ? 47.583 68.395 70.150 1.00 52.14 233 SER A O 1
ATOM 1746 N N . GLY A 1 234 ? 47.159 68.002 67.968 1.00 47.18 234 GLY A N 1
ATOM 1747 C CA . GLY A 1 234 ? 47.749 66.680 67.966 1.00 47.03 234 GLY A CA 1
ATOM 1748 C C . GLY A 1 234 ? 48.426 66.382 66.642 1.00 45.29 234 GLY A C 1
ATOM 1749 O O . GLY A 1 234 ? 48.439 67.206 65.726 1.00 34.65 234 GLY A O 1
ATOM 1750 N N . THR A 1 235 ? 48.990 65.179 66.563 1.00 44.32 235 THR A N 1
ATOM 1751 C CA . THR A 1 235 ? 49.662 64.705 65.362 1.00 44.61 235 THR A CA 1
ATOM 1752 C C . THR A 1 235 ? 49.618 63.182 65.359 1.00 52.77 235 THR A C 1
ATOM 1753 O O . THR A 1 235 ? 49.120 62.554 66.297 1.00 57.04 235 THR A O 1
ATOM 1757 N N . ASN A 1 236 ? 50.137 62.588 64.281 1.00 51.54 236 ASN A N 1
ATOM 1758 C CA . ASN A 1 236 ? 50.140 61.134 64.153 1.00 55.99 236 ASN A CA 1
ATOM 1759 C C . ASN A 1 236 ? 50.932 60.444 65.256 1.00 58.31 236 ASN A C 1
ATOM 1760 O O . ASN A 1 236 ? 50.785 59.230 65.440 1.00 77.30 236 ASN A O 1
ATOM 1765 N N . TYR A 1 237 ? 51.763 61.178 65.992 1.00 44.99 237 TYR A N 1
ATOM 1766 C CA . TYR A 1 237 ? 52.646 60.576 66.981 1.00 41.86 237 TYR A CA 1
ATOM 1767 C C . TYR A 1 237 ? 52.381 61.024 68.411 1.00 39.33 237 TYR A C 1
ATOM 1768 O O . TYR A 1 237 ? 52.699 60.276 69.338 1.00 50.61 237 TYR A O 1
ATOM 1777 N N . GLY A 1 238 ? 51.813 62.206 68.622 1.00 35.65 238 GLY A N 1
ATOM 1778 C CA . GLY A 1 238 ? 51.577 62.667 69.971 1.00 40.63 238 GLY A CA 1
ATOM 1779 C C . GLY A 1 238 ? 50.595 63.816 70.024 1.00 41.31 238 GLY A C 1
ATOM 1780 O O . GLY A 1 238 ? 49.948 64.156 69.031 1.00 34.21 238 GLY A O 1
ATOM 1781 N N . ASN A 1 239 ? 50.494 64.414 71.210 1.00 37.37 239 ASN A N 1
ATOM 1782 C CA . ASN A 1 239 ? 49.590 65.523 71.469 1.00 42.01 239 ASN A CA 1
ATOM 1783 C C . ASN A 1 239 ? 50.370 66.723 71.991 1.00 42.89 239 ASN A C 1
ATOM 1784 O O . ASN A 1 239 ? 51.529 66.609 72.402 1.00 41.33 239 ASN A O 1
ATOM 1789 N N . ASN A 1 240 ? 49.716 67.884 71.971 1.00 33.81 240 ASN A N 1
ATOM 1790 C CA . ASN A 1 240 ? 50.328 69.142 72.384 1.00 34.47 240 ASN A CA 1
ATOM 1791 C C . ASN A 1 240 ? 49.370 69.882 73.305 1.00 50.94 240 ASN A C 1
ATOM 1792 O O . ASN A 1 240 ? 48.235 70.175 72.915 1.00 60.00 240 ASN A O 1
ATOM 1797 N N . TRP A 1 241 ? 49.827 70.186 74.516 1.00 43.02 241 TRP A N 1
ATOM 1798 C CA . TRP A 1 241 ? 49.051 70.939 75.489 1.00 41.32 241 TRP A CA 1
ATOM 1799 C C . TRP A 1 241 ? 49.627 72.340 75.651 1.00 38.03 241 TRP A C 1
ATOM 1800 O O . TRP A 1 241 ? 50.841 72.542 75.569 1.00 37.57 241 TRP A O 1
ATOM 1811 N N . VAL A 1 242 ? 48.743 73.306 75.883 1.00 34.00 242 VAL A N 1
ATOM 1812 C CA . VAL A 1 242 ? 49.148 74.656 76.256 1.00 49.39 242 VAL A CA 1
ATOM 1813 C C . VAL A 1 242 ? 49.335 74.695 77.766 1.00 53.98 242 VAL A C 1
ATOM 1814 O O . VAL A 1 242 ? 48.425 74.335 78.521 1.00 53.50 242 VAL A O 1
ATOM 1818 N N . VAL A 1 243 ? 50.511 75.138 78.208 1.00 53.78 243 VAL A N 1
ATOM 1819 C CA . VAL A 1 243 ? 50.827 75.149 79.632 1.00 48.48 243 VAL A CA 1
ATOM 1820 C C . VAL A 1 243 ? 49.934 76.164 80.335 1.00 46.43 243 VAL A C 1
ATOM 1821 O O . VAL A 1 243 ? 49.901 77.344 79.968 1.00 51.10 243 VAL A O 1
ATOM 1825 N N . THR A 1 244 ? 49.207 75.706 81.351 1.00 37.86 244 THR A N 1
ATOM 1826 C CA . THR A 1 244 ? 48.377 76.593 82.156 1.00 39.10 244 THR A CA 1
ATOM 1827 C C . THR A 1 244 ? 49.246 77.271 83.207 1.00 43.64 244 THR A C 1
ATOM 1828 O O . THR A 1 244 ? 49.819 76.602 84.074 1.00 60.38 244 THR A O 1
ATOM 1832 N N . THR A 1 245 ? 49.346 78.594 83.130 1.00 36.89 245 THR A N 1
ATOM 1833 C CA . THR A 1 245 ? 50.139 79.378 84.063 1.00 42.68 245 THR A CA 1
ATOM 1834 C C . THR A 1 245 ? 49.221 80.176 84.978 1.00 52.66 245 THR A C 1
ATOM 1835 O O . THR A 1 245 ? 48.173 80.668 84.547 1.00 54.77 245 THR A O 1
ATOM 1839 N N . GLN A 1 246 ? 49.616 80.292 86.248 1.00 50.61 246 GLN A N 1
ATOM 1840 C CA . GLN A 1 246 ? 48.894 81.157 87.174 1.00 50.01 246 GLN A CA 1
ATOM 1841 C C . GLN A 1 246 ? 48.917 82.612 86.731 1.00 57.34 246 GLN A C 1
ATOM 1842 O O . GLN A 1 246 ? 48.039 83.385 87.130 1.00 53.98 246 GLN A O 1
ATOM 1848 N N . ASP A 1 247 ? 49.902 83.000 85.918 1.00 55.92 247 ASP A N 1
ATOM 1849 C CA . ASP A 1 247 ? 49.999 84.383 85.466 1.00 51.93 247 ASP A CA 1
ATOM 1850 C C . ASP A 1 247 ? 48.816 84.760 84.582 1.00 52.83 247 ASP A C 1
ATOM 1851 O O . ASP A 1 247 ? 48.201 85.817 84.767 1.00 61.91 247 ASP A O 1
ATOM 1856 N N . PHE A 1 248 ? 48.477 83.904 83.616 1.00 52.41 248 PHE A N 1
ATOM 1857 C CA . PHE A 1 248 ? 47.386 84.200 82.694 1.00 55.80 248 PHE A CA 1
ATOM 1858 C C . PHE A 1 248 ? 46.023 83.782 83.232 1.00 49.74 248 PHE A C 1
ATOM 1859 O O . PHE A 1 248 ? 45.046 84.520 83.070 1.00 37.37 248 PHE A O 1
ATOM 1867 N N . LEU A 1 249 ? 45.929 82.603 83.854 1.00 45.12 249 LEU A N 1
ATOM 1868 C CA . LEU A 1 249 ? 44.640 82.143 84.361 1.00 43.79 249 LEU A CA 1
ATOM 1869 C C . LEU A 1 249 ? 44.089 83.080 85.428 1.00 39.91 249 LEU A C 1
ATOM 1870 O O . LEU A 1 249 ? 42.868 83.197 85.579 1.00 38.65 249 LEU A O 1
ATOM 1875 N N . GLY A 1 250 ? 44.963 83.757 86.167 1.00 37.11 250 GLY A N 1
ATOM 1876 C CA . GLY A 1 250 ? 44.537 84.740 87.139 1.00 41.76 250 GLY A CA 1
ATOM 1877 C C . GLY A 1 250 ? 44.213 86.106 86.583 1.00 42.08 250 GLY A C 1
ATOM 1878 O O . GLY A 1 250 ? 43.799 86.989 87.339 1.00 60.83 250 GLY A O 1
ATOM 1879 N N . GLN A 1 251 ? 44.389 86.310 85.274 1.00 40.75 251 GLN A N 1
ATOM 1880 C CA . GLN A 1 251 ? 44.182 87.632 84.691 1.00 42.49 251 GLN A CA 1
ATOM 1881 C C . GLN A 1 251 ? 42.710 88.024 84.712 1.00 38.72 251 GLN A C 1
ATOM 1882 O O . GLN A 1 251 ? 42.356 89.119 85.167 1.00 39.48 251 GLN A O 1
ATOM 1888 N N . GLN A 1 252 ? 41.835 87.147 84.223 1.00 37.44 252 GLN A N 1
ATOM 1889 C CA . GLN A 1 252 ? 40.410 87.453 84.150 1.00 44.70 252 GLN A CA 1
ATOM 1890 C C . GLN A 1 252 ? 39.777 87.609 85.533 1.00 46.29 252 GLN A C 1
ATOM 1891 O O . GLN A 1 252 ? 38.989 88.543 85.730 1.00 56.07 252 GLN A O 1
ATOM 1897 N N . PRO A 1 253 ? 40.063 86.734 86.511 1.00 41.07 253 PRO A N 1
ATOM 1898 C CA . PRO A 1 253 ? 39.489 86.965 87.849 1.00 41.17 253 PRO A CA 1
ATOM 1899 C C . PRO A 1 253 ? 39.932 88.274 88.478 1.00 50.95 253 PRO A C 1
ATOM 1900 O O . PRO A 1 253 ? 39.139 88.919 89.176 1.00 48.93 253 PRO A O 1
ATOM 1904 N N . GLN A 1 254 ? 41.179 88.691 88.248 1.00 52.99 254 GLN A N 1
ATOM 1905 C CA . GLN A 1 254 ? 41.658 89.933 88.846 1.00 54.95 254 GLN A CA 1
ATOM 1906 C C . GLN A 1 254 ? 41.009 91.147 88.192 1.00 53.26 254 GLN A C 1
ATOM 1907 O O . GLN A 1 254 ? 40.656 92.114 88.877 1.00 48.11 254 GLN A O 1
ATOM 1913 N N . ASN A 1 255 ? 40.837 91.113 86.869 1.00 56.93 255 ASN A N 1
ATOM 1914 C CA . ASN A 1 255 ? 40.228 92.232 86.161 1.00 48.95 255 ASN A CA 1
ATOM 1915 C C . ASN A 1 255 ? 38.738 92.369 86.442 1.00 49.62 255 ASN A C 1
ATOM 1916 O O . ASN A 1 255 ? 38.149 93.391 86.075 1.00 46.42 255 ASN A O 1
ATOM 1921 N N . ASP A 1 256 ? 38.120 91.376 87.078 1.00 50.99 256 ASP A N 1
ATOM 1922 C CA . ASP A 1 256 ? 36.716 91.441 87.457 1.00 49.35 256 ASP A CA 1
ATOM 1923 C C . ASP A 1 256 ? 36.523 91.782 88.929 1.00 42.50 256 ASP A C 1
ATOM 1924 O O . ASP A 1 256 ? 35.397 91.705 89.429 1.00 41.30 256 ASP A O 1
ATOM 1929 N N . PHE A 1 257 ? 37.591 92.141 89.634 1.00 46.41 257 PHE A N 1
ATOM 1930 C CA . PHE A 1 257 ? 37.506 92.596 91.015 1.00 45.56 257 PHE A CA 1
ATOM 1931 C C . PHE A 1 257 ? 37.670 94.109 91.069 1.00 54.29 257 PHE A C 1
ATOM 1932 O O . PHE A 1 257 ? 38.593 94.661 90.460 1.00 61.45 257 PHE A O 1
ATOM 1940 N N . ASP A 1 258 ? 36.776 94.774 91.797 1.00 53.60 258 ASP A N 1
ATOM 1941 C CA . ASP A 1 258 ? 36.958 96.185 92.091 1.00 50.75 258 ASP A CA 1
ATOM 1942 C C . ASP A 1 258 ? 38.041 96.364 93.155 1.00 56.34 258 ASP A C 1
ATOM 1943 O O . ASP A 1 258 ? 38.573 95.398 93.711 1.00 54.58 258 ASP A O 1
ATOM 1948 N N . LYS A 1 259 ? 38.376 97.625 93.422 1.00 57.23 259 LYS A N 1
ATOM 1949 C CA . LYS A 1 259 ? 39.358 97.937 94.452 1.00 48.73 259 LYS A CA 1
ATOM 1950 C C . LYS A 1 259 ? 38.933 97.340 95.789 1.00 54.45 259 LYS A C 1
ATOM 1951 O O . LYS A 1 259 ? 37.755 97.372 96.155 1.00 65.58 259 LYS A O 1
ATOM 1957 N N . THR A 1 260 ? 39.904 96.783 96.511 1.00 55.11 260 THR A N 1
ATOM 1958 C CA . THR A 1 260 ? 39.618 96.104 97.769 1.00 54.38 260 THR A CA 1
ATOM 1959 C C . THR A 1 260 ? 39.011 97.068 98.781 1.00 49.29 260 THR A C 1
ATOM 1960 O O . THR A 1 260 ? 39.500 98.186 98.966 1.00 52.18 260 THR A O 1
ATOM 1964 N N . ILE A 1 261 ? 37.940 96.628 99.434 1.00 48.52 261 ILE A N 1
ATOM 1965 C CA . ILE A 1 261 ? 37.238 97.436 100.425 1.00 49.53 261 ILE A CA 1
ATOM 1966 C C . ILE A 1 261 ? 37.841 97.128 101.791 1.00 55.31 261 ILE A C 1
ATOM 1967 O O . ILE A 1 261 ? 37.615 96.053 102.353 1.00 49.22 261 ILE A O 1
ATOM 1972 N N . ALA A 1 262 ? 38.613 98.072 102.325 1.00 53.91 262 ALA A N 1
ATOM 1973 C CA . ALA A 1 262 ? 39.276 97.916 103.615 1.00 60.02 262 ALA A CA 1
ATOM 1974 C C . ALA A 1 262 ? 38.468 98.655 104.675 1.00 77.80 262 ALA A C 1
ATOM 1975 O O . ALA A 1 262 ? 38.404 99.889 104.669 1.00 89.84 262 ALA A O 1
ATOM 1977 N N . TYR A 1 263 ? 37.855 97.901 105.585 1.00 67.09 263 TYR A N 1
ATOM 1978 C CA . TYR A 1 263 ? 37.060 98.489 106.654 1.00 60.20 263 TYR A CA 1
ATOM 1979 C C . TYR A 1 263 ? 37.979 99.012 107.750 1.00 65.42 263 TYR A C 1
ATOM 1980 O O . TYR A 1 263 ? 38.744 98.246 108.346 1.00 79.68 263 TYR A O 1
ATOM 1989 N N . THR A 1 264 ? 37.903 100.312 108.015 1.00 62.28 264 THR A N 1
ATOM 1990 C CA . THR A 1 264 ? 38.636 100.921 109.116 1.00 75.65 264 THR A CA 1
ATOM 1991 C C . THR A 1 264 ? 37.757 100.873 110.361 1.00 83.54 264 THR A C 1
ATOM 1992 O O . THR A 1 264 ? 36.623 101.363 110.344 1.00 83.42 264 THR A O 1
ATOM 1996 N N . SER A 1 265 ? 38.282 100.275 111.434 1.00 89.27 265 SER A N 1
ATOM 1997 C CA . SER A 1 265 ? 37.449 99.938 112.586 1.00 90.62 265 SER A CA 1
ATOM 1998 C C . SER A 1 265 ? 36.858 101.181 113.242 1.00 89.48 265 SER A C 1
ATOM 1999 O O . SER A 1 265 ? 35.689 101.179 113.651 1.00 93.47 265 SER A O 1
ATOM 2002 N N . GLY A 1 266 ? 37.648 102.251 113.358 1.00 88.64 266 GLY A N 1
ATOM 2003 C CA . GLY A 1 266 ? 37.179 103.432 114.062 1.00 97.04 266 GLY A CA 1
ATOM 2004 C C . GLY A 1 266 ? 36.055 104.164 113.357 1.00 100.05 266 GLY A C 1
ATOM 2005 O O . GLY A 1 266 ? 35.177 104.734 114.012 1.00 94.36 266 GLY A O 1
ATOM 2006 N N . GLU A 1 267 ? 36.059 104.163 112.027 1.00 102.21 267 GLU A N 1
ATOM 2007 C CA . GLU A 1 267 ? 35.144 105.005 111.274 1.00 96.04 267 GLU A CA 1
ATOM 2008 C C . GLU A 1 267 ? 33.744 104.392 111.240 1.00 87.37 267 GLU A C 1
ATOM 2009 O O . GLU A 1 267 ? 33.492 103.306 111.768 1.00 90.61 267 GLU A O 1
ATOM 2015 N N . GLY A 1 268 ? 32.819 105.114 110.610 1.00 64.93 268 GLY A N 1
ATOM 2016 C CA . GLY A 1 268 ? 31.421 104.729 110.544 1.00 66.34 268 GLY A CA 1
ATOM 2017 C C . GLY A 1 268 ? 31.134 103.441 109.800 1.00 68.77 268 GLY A C 1
ATOM 2018 O O . GLY A 1 268 ? 32.040 102.814 109.242 1.00 59.04 268 GLY A O 1
ATOM 2019 N N . VAL A 1 269 ? 29.863 103.038 109.791 1.00 66.50 269 VAL A N 1
ATOM 2020 C CA . VAL A 1 269 ? 29.451 101.841 109.071 1.00 56.97 269 VAL A CA 1
ATOM 2021 C C . VAL A 1 269 ? 29.523 102.096 107.571 1.00 59.48 269 VAL A C 1
ATOM 2022 O O . VAL A 1 269 ? 29.228 103.200 107.093 1.00 69.21 269 VAL A O 1
ATOM 2026 N N . LEU A 1 270 ? 29.923 101.072 106.818 1.00 63.05 270 LEU A N 1
ATOM 2027 C CA . LEU A 1 270 ? 29.999 101.162 105.362 1.00 58.88 270 LEU A CA 1
ATOM 2028 C C . LEU A 1 270 ? 28.599 101.325 104.784 1.00 56.54 270 LEU A C 1
ATOM 2029 O O . LEU A 1 270 ? 27.782 100.400 104.843 1.00 63.60 270 LEU A O 1
ATOM 2034 N N . GLN A 1 271 ? 28.318 102.500 104.226 1.00 54.56 271 GLN A N 1
ATOM 2035 C CA . GLN A 1 271 ? 27.041 102.763 103.576 1.00 54.38 271 GLN A CA 1
ATOM 2036 C C . GLN A 1 271 ? 27.134 102.374 102.107 1.00 64.08 271 GLN A C 1
ATOM 2037 O O . GLN A 1 271 ? 28.052 102.801 101.401 1.00 65.56 271 GLN A O 1
ATOM 2043 N N . TRP A 1 272 ? 26.179 101.567 101.651 1.00 59.34 272 TRP A N 1
ATOM 2044 C CA . TRP A 1 272 ? 26.209 100.967 100.318 1.00 55.15 272 TRP A CA 1
ATOM 2045 C C . TRP A 1 272 ? 25.001 101.470 99.531 1.00 58.54 272 TRP A C 1
ATOM 2046 O O . TRP A 1 272 ? 23.871 101.028 99.762 1.00 68.43 272 TRP A O 1
ATOM 2057 N N . LYS A 1 273 ? 25.246 102.391 98.603 1.00 60.76 273 LYS A N 1
ATOM 2058 C CA . LYS A 1 273 ? 24.237 102.864 97.668 1.00 57.22 273 LYS A CA 1
ATOM 2059 C C . LYS A 1 273 ? 24.461 102.220 96.304 1.00 51.09 273 LYS A C 1
ATOM 2060 O O . LYS A 1 273 ? 25.585 101.852 95.951 1.00 58.76 273 LYS A O 1
ATOM 2066 N N . TYR A 1 274 ? 23.382 102.087 95.535 1.00 50.29 274 TYR A N 1
ATOM 2067 C CA . TYR A 1 274 ? 23.462 101.409 94.244 1.00 62.90 274 TYR A CA 1
ATOM 2068 C C . TYR A 1 274 ? 22.374 101.932 93.321 1.00 68.38 274 TYR A C 1
ATOM 2069 O O . TYR A 1 274 ? 21.190 101.900 93.669 1.00 65.20 274 TYR A O 1
ATOM 2078 N N . ASP A 1 275 ? 22.781 102.406 92.148 1.00 67.59 275 ASP A N 1
ATOM 2079 C CA . ASP A 1 275 ? 21.856 102.814 91.098 1.00 63.88 275 ASP A CA 1
ATOM 2080 C C . ASP A 1 275 ? 21.580 101.591 90.231 1.00 75.19 275 ASP A C 1
ATOM 2081 O O . ASP A 1 275 ? 22.437 101.179 89.442 1.00 88.42 275 ASP A O 1
ATOM 2086 N N . ALA A 1 276 ? 20.388 101.003 90.379 1.00 69.07 276 ALA A N 1
ATOM 2087 C CA . ALA A 1 276 ? 20.102 99.773 89.647 1.00 47.39 276 ALA A CA 1
ATOM 2088 C C . ALA A 1 276 ? 20.106 100.025 88.147 1.00 54.38 276 ALA A C 1
ATOM 2089 O O . ALA A 1 276 ? 20.607 99.201 87.373 1.00 58.73 276 ALA A O 1
ATOM 2091 N N . ALA A 1 277 ? 19.550 101.153 87.716 1.00 68.45 277 ALA A N 1
ATOM 2092 C CA . ALA A 1 277 ? 19.634 101.530 86.314 1.00 62.43 277 ALA A CA 1
ATOM 2093 C C . ALA A 1 277 ? 21.052 102.000 86.029 1.00 65.57 277 ALA A C 1
ATOM 2094 O O . ALA A 1 277 ? 21.571 102.869 86.735 1.00 88.73 277 ALA A O 1
ATOM 2096 N N . ASN A 1 278 ? 21.682 101.411 85.015 1.00 48.24 278 ASN A N 1
ATOM 2097 C CA . ASN A 1 278 ? 23.053 101.637 84.549 1.00 69.25 278 ASN A CA 1
ATOM 2098 C C . ASN A 1 278 ? 24.078 100.933 85.442 1.00 60.90 278 ASN A C 1
ATOM 2099 O O . ASN A 1 278 ? 25.287 101.064 85.198 1.00 49.65 278 ASN A O 1
ATOM 2104 N N . GLY A 1 279 ? 23.638 100.166 86.439 1.00 59.70 279 GLY A N 1
ATOM 2105 C CA . GLY A 1 279 ? 24.492 99.207 87.124 1.00 66.17 279 GLY A CA 1
ATOM 2106 C C . GLY A 1 279 ? 25.706 99.755 87.843 1.00 55.43 279 GLY A C 1
ATOM 2107 O O . GLY A 1 279 ? 26.740 99.080 87.882 1.00 45.06 279 GLY A O 1
ATOM 2108 N N . THR A 1 280 ? 25.621 100.950 88.422 1.00 53.81 280 THR A N 1
ATOM 2109 C CA . THR A 1 280 ? 26.729 101.500 89.192 1.00 50.47 280 THR A CA 1
ATOM 2110 C C . THR A 1 280 ? 26.289 101.813 90.616 1.00 63.41 280 THR A C 1
ATOM 2111 O O . THR A 1 280 ? 25.134 102.170 90.865 1.00 74.46 280 THR A O 1
ATOM 2115 N N . GLY A 1 281 ? 27.230 101.676 91.551 1.00 60.02 281 GLY A N 1
ATOM 2116 C CA . GLY A 1 281 ? 26.967 101.922 92.953 1.00 57.13 281 GLY A CA 1
ATOM 2117 C C . GLY A 1 281 ? 28.227 102.355 93.672 1.00 56.95 281 GLY A C 1
ATOM 2118 O O . GLY A 1 281 ? 29.290 102.514 93.067 1.00 54.79 281 GLY A O 1
ATOM 2119 N N . THR A 1 282 ? 28.101 102.539 94.986 1.00 62.92 282 THR A N 1
ATOM 2120 C CA . THR A 1 282 ? 29.198 103.067 95.785 1.00 51.68 282 THR A CA 1
ATOM 2121 C C . THR A 1 282 ? 29.093 102.566 97.219 1.00 58.01 282 THR A C 1
ATOM 2122 O O . THR A 1 282 ? 27.999 102.310 97.729 1.00 70.71 282 THR A O 1
ATOM 2126 N N . LEU A 1 283 ? 30.254 102.418 97.860 1.00 56.75 283 LEU A N 1
ATOM 2127 C CA . LEU A 1 283 ? 30.350 102.102 99.283 1.00 52.01 283 LEU A CA 1
ATOM 2128 C C . LEU A 1 283 ? 31.255 103.137 99.937 1.00 56.58 283 LEU A C 1
ATOM 2129 O O . LEU A 1 283 ? 32.452 103.198 99.636 1.00 64.56 283 LEU A O 1
ATOM 2134 N N . THR A 1 284 ? 30.691 103.945 100.830 1.00 65.67 284 THR A N 1
ATOM 2135 C CA . THR A 1 284 ? 31.405 105.053 101.451 1.00 67.48 284 THR A CA 1
ATOM 2136 C C . THR A 1 284 ? 31.610 104.799 102.939 1.00 65.39 284 THR A C 1
ATOM 2137 O O . THR A 1 284 ? 30.741 104.235 103.611 1.00 56.94 284 THR A O 1
ATOM 2141 N N . GLN A 1 285 ? 32.769 105.219 103.444 1.00 70.26 285 GLN A N 1
ATOM 2142 C CA . GLN A 1 285 ? 33.073 105.154 104.870 1.00 76.70 285 GLN A CA 1
ATOM 2143 C C . GLN A 1 285 ? 33.945 106.348 105.221 1.00 81.21 285 GLN A C 1
ATOM 2144 O O . GLN A 1 285 ? 35.069 106.460 104.721 1.00 88.54 285 GLN A O 1
ATOM 2150 N N . GLY A 1 286 ? 33.438 107.225 106.077 1.00 73.07 286 GLY A N 1
ATOM 2151 C CA . GLY A 1 286 ? 34.178 108.430 106.410 1.00 74.91 286 GLY A CA 1
ATOM 2152 C C . GLY A 1 286 ? 34.334 109.307 105.183 1.00 76.35 286 GLY A C 1
ATOM 2153 O O . GLY A 1 286 ? 33.351 109.777 104.596 1.00 75.06 286 GLY A O 1
ATOM 2154 N N . ASN A 1 287 ? 35.583 109.537 104.776 1.00 75.40 287 ASN A N 1
ATOM 2155 C CA . ASN A 1 287 ? 35.885 110.324 103.587 1.00 74.67 287 ASN A CA 1
ATOM 2156 C C . ASN A 1 287 ? 36.525 109.485 102.486 1.00 76.05 287 ASN A C 1
ATOM 2157 O O . ASN A 1 287 ? 37.189 110.033 101.600 1.00 79.69 287 ASN A O 1
ATOM 2162 N N . THR A 1 288 ? 36.338 108.169 102.523 1.00 75.19 288 THR A N 1
ATOM 2163 C CA . THR A 1 288 ? 36.800 107.277 101.471 1.00 74.63 288 THR A CA 1
ATOM 2164 C C . THR A 1 288 ? 35.597 106.676 100.758 1.00 67.69 288 THR A C 1
ATOM 2165 O O . THR A 1 288 ? 34.607 106.303 101.395 1.00 59.95 288 THR A O 1
ATOM 2169 N N . THR A 1 289 ? 35.689 106.585 99.434 1.00 65.47 289 THR A N 1
ATOM 2170 C CA . THR A 1 289 ? 34.586 106.126 98.598 1.00 58.38 289 THR A CA 1
ATOM 2171 C C . THR A 1 289 ? 35.085 105.019 97.684 1.00 61.00 289 THR A C 1
ATOM 2172 O O . THR A 1 289 ? 36.053 105.213 96.941 1.00 59.64 289 THR A O 1
ATOM 2176 N N . TRP A 1 290 ? 34.428 103.864 97.738 1.00 63.28 290 TRP A N 1
ATOM 2177 C CA . TRP A 1 290 ? 34.767 102.723 96.902 1.00 53.20 290 TRP A CA 1
ATOM 2178 C C . TRP A 1 290 ? 33.721 102.552 95.810 1.00 52.18 290 TRP A C 1
ATOM 2179 O O . TRP A 1 290 ? 32.519 102.682 96.063 1.00 59.54 290 TRP A O 1
ATOM 2190 N N . ASP A 1 291 ? 34.183 102.256 94.601 1.00 51.56 291 ASP A N 1
ATOM 2191 C CA . ASP A 1 291 ? 33.294 102.023 93.474 1.00 50.62 291 ASP A CA 1
ATOM 2192 C C . ASP A 1 291 ? 32.905 100.553 93.400 1.00 62.24 291 ASP A C 1
ATOM 2193 O O . ASP A 1 291 ? 33.659 99.667 93.812 1.00 47.98 291 ASP A O 1
ATOM 2198 N N . MET A 1 292 ? 31.712 100.301 92.868 1.00 69.29 292 MET A N 1
ATOM 2199 C CA . MET A 1 292 ? 31.196 98.947 92.742 1.00 66.76 292 MET A CA 1
ATOM 2200 C C . MET A 1 292 ? 30.264 98.890 91.542 1.00 74.82 292 MET A C 1
ATOM 2201 O O . MET A 1 292 ? 29.498 99.826 91.298 1.00 89.57 292 MET A O 1
ATOM 2206 N N . HIS A 1 293 ? 30.331 97.786 90.802 1.00 64.89 293 HIS A N 1
ATOM 2207 C CA . HIS A 1 293 ? 29.554 97.606 89.586 1.00 55.08 293 HIS A CA 1
ATOM 2208 C C . HIS A 1 293 ? 28.686 96.361 89.697 1.00 53.40 293 HIS A C 1
ATOM 2209 O O . HIS A 1 293 ? 29.059 95.376 90.342 1.00 41.56 293 HIS A O 1
ATOM 2216 N N . GLY A 1 294 ? 27.520 96.415 89.057 1.00 54.52 294 GLY A N 1
ATOM 2217 C CA . GLY A 1 294 ? 26.604 95.292 89.052 1.00 52.11 294 GLY A CA 1
ATOM 2218 C C . GLY A 1 294 ? 26.063 94.983 87.672 1.00 58.58 294 GLY A C 1
ATOM 2219 O O . GLY A 1 294 ? 26.652 95.383 86.663 1.00 53.70 294 GLY A O 1
ATOM 2220 N N . LYS A 1 295 ? 24.942 94.268 87.613 1.00 54.94 295 LYS A N 1
ATOM 2221 C CA . LYS A 1 295 ? 24.334 93.932 86.334 1.00 39.92 295 LYS A CA 1
ATOM 2222 C C . LYS A 1 295 ? 23.816 95.187 85.641 1.00 43.28 295 LYS A C 1
ATOM 2223 O O . LYS A 1 295 ? 23.182 96.045 86.263 1.00 59.41 295 LYS A O 1
ATOM 2229 N N . LYS A 1 296 ? 24.095 95.294 84.343 1.00 41.20 296 LYS A N 1
ATOM 2230 C CA . LYS A 1 296 ? 23.669 96.431 83.532 1.00 47.31 296 LYS A CA 1
ATOM 2231 C C . LYS A 1 296 ? 22.881 95.901 82.342 1.00 52.95 296 LYS A C 1
ATOM 2232 O O . LYS A 1 296 ? 23.454 95.292 81.432 1.00 41.45 296 LYS A O 1
ATOM 2238 N N . GLY A 1 297 ? 21.569 96.127 82.353 1.00 63.00 297 GLY A N 1
ATOM 2239 C CA . GLY A 1 297 ? 20.708 95.649 81.290 1.00 61.21 297 GLY A CA 1
ATOM 2240 C C . GLY A 1 297 ? 20.540 94.145 81.315 1.00 67.96 297 GLY A C 1
ATOM 2241 O O . GLY A 1 297 ? 19.918 93.597 82.231 1.00 82.04 297 GLY A O 1
ATOM 2242 N N . ASN A 1 298 ? 21.093 93.465 80.313 1.00 58.06 298 ASN A N 1
ATOM 2243 C CA . ASN A 1 298 ? 21.082 92.011 80.252 1.00 58.82 298 ASN A CA 1
ATOM 2244 C C . ASN A 1 298 ? 22.471 91.410 80.401 1.00 51.07 298 ASN A C 1
ATOM 2245 O O . ASN A 1 298 ? 22.619 90.188 80.291 1.00 45.50 298 ASN A O 1
ATOM 2250 N N . ASP A 1 299 ? 23.489 92.232 80.646 1.00 53.77 299 ASP A N 1
ATOM 2251 C CA . ASP A 1 299 ? 24.875 91.773 80.707 1.00 42.30 299 ASP A CA 1
ATOM 2252 C C . ASP A 1 299 ? 25.211 91.439 82.155 1.00 45.41 299 ASP A C 1
ATOM 2253 O O . ASP A 1 299 ? 25.440 92.332 82.975 1.00 48.82 299 ASP A O 1
ATOM 2258 N N . LEU A 1 300 ? 25.245 90.143 82.472 1.00 45.63 300 LEU A N 1
ATOM 2259 C CA . LEU A 1 300 ? 25.627 89.715 83.811 1.00 36.05 300 LEU A CA 1
ATOM 2260 C C . LEU A 1 300 ? 27.115 89.903 84.069 1.00 36.03 300 LEU A C 1
ATOM 2261 O O . LEU A 1 300 ? 27.526 89.982 85.231 1.00 48.76 300 LEU A O 1
ATOM 2266 N N . ASN A 1 301 ? 27.928 89.980 83.013 1.00 48.56 301 ASN A N 1
ATOM 2267 C CA . ASN A 1 301 ? 29.367 90.149 83.165 1.00 44.35 301 ASN A CA 1
ATOM 2268 C C . ASN A 1 301 ? 29.754 91.565 83.570 1.00 42.20 301 ASN A C 1
ATOM 2269 O O . ASN A 1 301 ? 30.891 91.776 84.005 1.00 44.71 301 ASN A O 1
ATOM 2274 N N . ALA A 1 302 ? 28.843 92.534 83.445 1.00 38.22 302 ALA A N 1
ATOM 2275 C CA . ALA A 1 302 ? 29.155 93.893 83.874 1.00 39.49 302 ALA A CA 1
ATOM 2276 C C . ALA A 1 302 ? 29.382 93.964 85.377 1.00 63.32 302 ALA A C 1
ATOM 2277 O O . ALA A 1 302 ? 30.121 94.833 85.853 1.00 75.83 302 ALA A O 1
ATOM 2279 N N . GLY A 1 303 ? 28.760 93.065 86.135 1.00 38.79 303 GLY A N 1
ATOM 2280 C CA . GLY A 1 303 ? 28.983 93.034 87.568 1.00 38.90 303 GLY A CA 1
ATOM 2281 C C . GLY A 1 303 ? 30.374 92.522 87.899 1.00 44.50 303 GLY A C 1
ATOM 2282 O O . GLY A 1 303 ? 30.862 91.555 87.312 1.00 48.93 303 GLY A O 1
ATOM 2283 N N . LYS A 1 304 ? 31.019 93.187 88.852 1.00 42.44 304 LYS A N 1
ATOM 2284 C CA . LYS A 1 304 ? 32.386 92.876 89.235 1.00 40.71 304 LYS A CA 1
ATOM 2285 C C . LYS A 1 304 ? 32.439 92.488 90.707 1.00 41.82 304 LYS A C 1
ATOM 2286 O O . LYS A 1 304 ? 31.585 92.887 91.505 1.00 48.81 304 LYS A O 1
ATOM 2292 N N . ASN A 1 305 ? 33.453 91.701 91.056 1.00 38.93 305 ASN A N 1
ATOM 2293 C CA . ASN A 1 305 ? 33.548 91.099 92.376 1.00 38.74 305 ASN A CA 1
ATOM 2294 C C . ASN A 1 305 ? 34.102 92.092 93.396 1.00 40.07 305 ASN A C 1
ATOM 2295 O O . ASN A 1 305 ? 34.815 93.041 93.059 1.00 46.48 305 ASN A O 1
ATOM 2300 N N . LEU A 1 306 ? 33.766 91.853 94.662 1.00 40.15 306 LEU A N 1
ATOM 2301 C CA . LEU A 1 306 ? 34.189 92.695 95.773 1.00 41.43 306 LEU A CA 1
ATOM 2302 C C . LEU A 1 306 ? 34.946 91.870 96.804 1.00 41.62 306 LEU A C 1
ATOM 2303 O O . LEU A 1 306 ? 34.531 90.759 97.152 1.00 40.30 306 LEU A O 1
ATOM 2308 N N . LEU A 1 307 ? 36.055 92.420 97.291 1.00 48.81 307 LEU A N 1
ATOM 2309 C CA . LEU A 1 307 ? 36.836 91.825 98.368 1.00 42.65 307 LEU A CA 1
ATOM 2310 C C . LEU A 1 307 ? 36.717 92.704 99.605 1.00 43.99 307 LEU A C 1
ATOM 2311 O O . LEU A 1 307 ? 37.051 93.894 99.559 1.00 54.44 307 LEU A O 1
ATOM 2316 N N . PHE A 1 308 ? 36.242 92.123 100.704 1.00 50.15 308 PHE A N 1
ATOM 2317 C CA . PHE A 1 308 ? 36.077 92.830 101.967 1.00 54.85 308 PHE A CA 1
ATOM 2318 C C . PHE A 1 308 ? 37.164 92.398 102.942 1.00 55.00 308 PHE A C 1
ATOM 2319 O O . PHE A 1 308 ? 37.351 91.200 103.178 1.00 44.75 308 PHE A O 1
ATOM 2327 N N . THR A 1 309 ? 37.874 93.371 103.501 1.00 52.09 309 THR A N 1
ATOM 2328 C CA . THR A 1 309 ? 38.882 93.138 104.527 1.00 55.21 309 THR A CA 1
ATOM 2329 C C . THR A 1 309 ? 38.520 93.926 105.784 1.00 63.14 309 THR A C 1
ATOM 2330 O O . THR A 1 309 ? 37.550 94.688 105.814 1.00 56.54 309 THR A O 1
ATOM 2334 N N . GLY A 1 310 ? 39.317 93.737 106.829 1.00 65.03 310 GLY A N 1
ATOM 2335 C CA . GLY A 1 310 ? 39.035 94.308 108.132 1.00 51.84 310 GLY A CA 1
ATOM 2336 C C . GLY A 1 310 ? 38.415 93.289 109.069 1.00 64.15 310 GLY A C 1
ATOM 2337 O O . GLY A 1 310 ? 38.113 92.148 108.703 1.00 76.38 310 GLY A O 1
ATOM 2338 N N . ASN A 1 311 ? 38.226 93.719 110.313 1.00 59.86 311 ASN A N 1
ATOM 2339 C CA . ASN A 1 311 ? 37.683 92.868 111.363 1.00 64.96 311 ASN A CA 1
ATOM 2340 C C . ASN A 1 311 ? 36.421 93.500 111.932 1.00 61.42 311 ASN A C 1
ATOM 2341 O O . ASN A 1 311 ? 36.403 94.699 112.232 1.00 65.00 311 ASN A O 1
ATOM 2346 N N . ASN A 1 312 ? 35.378 92.683 112.088 1.00 55.97 312 ASN A N 1
ATOM 2347 C CA . ASN A 1 312 ? 34.084 93.122 112.611 1.00 54.07 312 ASN A CA 1
ATOM 2348 C C . ASN A 1 312 ? 33.551 94.322 111.830 1.00 55.24 312 ASN A C 1
ATOM 2349 O O . ASN A 1 312 ? 33.106 95.323 112.397 1.00 65.88 312 ASN A O 1
ATOM 2354 N N . GLY A 1 313 ? 33.603 94.212 110.503 1.00 53.40 313 GLY A N 1
ATOM 2355 C CA . GLY A 1 313 ? 33.084 95.266 109.655 1.00 56.07 313 GLY A CA 1
ATOM 2356 C C . GLY A 1 313 ? 31.569 95.246 109.577 1.00 66.00 313 GLY A C 1
ATOM 2357 O O . GLY A 1 313 ? 30.922 94.215 109.757 1.00 82.49 313 GLY A O 1
ATOM 2358 N N . GLU A 1 314 ? 30.998 96.416 109.299 1.00 55.97 314 GLU A N 1
ATOM 2359 C CA . GLU A 1 314 ? 29.555 96.577 109.186 1.00 58.58 314 GLU A CA 1
ATOM 2360 C C . GLU A 1 314 ? 29.222 97.212 107.844 1.00 61.04 314 GLU A C 1
ATOM 2361 O O . GLU A 1 314 ? 29.862 98.188 107.439 1.00 63.59 314 GLU A O 1
ATOM 2367 N N . VAL A 1 315 ? 28.225 96.655 107.160 1.00 59.42 315 VAL A N 1
ATOM 2368 C CA . VAL A 1 315 ? 27.777 97.141 105.859 1.00 55.01 315 VAL A CA 1
ATOM 2369 C C . VAL A 1 315 ? 26.257 97.217 105.877 1.00 53.41 315 VAL A C 1
ATOM 2370 O O . VAL A 1 315 ? 25.591 96.276 106.323 1.00 48.58 315 VAL A O 1
ATOM 2374 N N . VAL A 1 316 ? 25.712 98.333 105.399 1.00 55.34 316 VAL A N 1
ATOM 2375 C CA . VAL A 1 316 ? 24.271 98.540 105.310 1.00 58.50 316 VAL A CA 1
ATOM 2376 C C . VAL A 1 316 ? 23.901 98.759 103.850 1.00 68.70 316 VAL A C 1
ATOM 2377 O O . VAL A 1 316 ? 24.469 99.633 103.184 1.00 50.43 316 VAL A O 1
ATOM 2381 N N . LEU A 1 317 ? 22.952 97.967 103.359 1.00 60.21 317 LEU A N 1
ATOM 2382 C CA . LEU A 1 317 ? 22.464 98.081 101.988 1.00 48.37 317 LEU A CA 1
ATOM 2383 C C . LEU A 1 317 ? 21.328 99.097 101.953 1.00 50.74 317 LEU A C 1
ATOM 2384 O O . LEU A 1 317 ? 20.246 98.848 102.494 1.00 61.57 317 LEU A O 1
ATOM 2389 N N . GLN A 1 318 ? 21.573 100.240 101.315 1.00 50.55 318 GLN A N 1
ATOM 2390 C CA . GLN A 1 318 ? 20.545 101.259 101.164 1.00 51.84 318 GLN A CA 1
ATOM 2391 C C . GLN A 1 318 ? 19.683 101.052 99.927 1.00 51.31 318 GLN A C 1
ATOM 2392 O O . GLN A 1 318 ? 18.583 101.611 99.855 1.00 54.95 318 GLN A O 1
ATOM 2398 N N . ASN A 1 319 ? 20.150 100.265 98.960 1.00 49.93 319 ASN A N 1
ATOM 2399 C CA . ASN A 1 319 ? 19.392 99.973 97.754 1.00 57.88 319 ASN A CA 1
ATOM 2400 C C . ASN A 1 319 ? 19.483 98.484 97.455 1.00 50.57 319 ASN A C 1
ATOM 2401 O O . ASN A 1 319 ? 20.463 97.823 97.812 1.00 59.66 319 ASN A O 1
ATOM 2406 N N . SER A 1 320 ? 18.451 97.961 96.799 1.00 51.78 320 SER A N 1
ATOM 2407 C CA . SER A 1 320 ? 18.497 96.585 96.328 1.00 45.72 320 SER A CA 1
ATOM 2408 C C . SER A 1 320 ? 19.560 96.452 95.246 1.00 49.39 320 SER A C 1
ATOM 2409 O O . SER A 1 320 ? 19.741 97.350 94.419 1.00 56.16 320 SER A O 1
ATOM 2412 N N . VAL A 1 321 ? 20.268 95.326 95.253 1.00 47.47 321 VAL A N 1
ATOM 2413 C CA . VAL A 1 321 ? 21.427 95.130 94.392 1.00 49.55 321 VAL A CA 1
ATOM 2414 C C . VAL A 1 321 ? 21.272 93.824 93.628 1.00 55.95 321 VAL A C 1
ATOM 2415 O O . VAL A 1 321 ? 21.017 92.773 94.227 1.00 40.83 321 VAL A O 1
ATOM 2419 N N . ASN A 1 322 ? 21.418 93.897 92.307 1.00 55.42 322 ASN A N 1
ATOM 2420 C CA . ASN A 1 322 ? 21.594 92.731 91.446 1.00 45.93 322 ASN A CA 1
ATOM 2421 C C . ASN A 1 322 ? 22.991 92.872 90.852 1.00 39.72 322 ASN A C 1
ATOM 2422 O O . ASN A 1 322 ? 23.183 93.577 89.856 1.00 49.51 322 ASN A O 1
ATOM 2427 N N . GLN A 1 323 ? 23.963 92.202 91.463 1.00 39.06 323 GLN A N 1
ATOM 2428 C CA . GLN A 1 323 ? 25.358 92.332 91.067 1.00 49.91 323 GLN A CA 1
ATOM 2429 C C . GLN A 1 323 ? 25.713 91.462 89.867 1.00 48.84 323 GLN A C 1
ATOM 2430 O O . GLN A 1 323 ? 26.890 91.389 89.497 1.00 43.29 323 GLN A O 1
ATOM 2436 N N . GLY A 1 324 ? 24.727 90.810 89.255 1.00 48.60 324 GLY A N 1
ATOM 2437 C CA . GLY A 1 324 ? 24.961 89.984 88.088 1.00 48.46 324 GLY A CA 1
ATOM 2438 C C . GLY A 1 324 ? 25.805 88.764 88.389 1.00 47.52 324 GLY A C 1
ATOM 2439 O O . GLY A 1 324 ? 25.387 87.882 89.145 1.00 46.61 324 GLY A O 1
ATOM 2440 N N . ALA A 1 325 ? 26.998 88.704 87.804 1.00 48.45 325 ALA A N 1
ATOM 2441 C CA . ALA A 1 325 ? 27.937 87.630 88.087 1.00 46.54 325 ALA A CA 1
ATOM 2442 C C . ALA A 1 325 ? 28.928 87.989 89.184 1.00 47.71 325 ALA A C 1
ATOM 2443 O O . ALA A 1 325 ? 29.701 87.122 89.606 1.00 52.19 325 ALA A O 1
ATOM 2445 N N . GLY A 1 326 ? 28.923 89.234 89.651 1.00 42.15 326 GLY A N 1
ATOM 2446 C CA . GLY A 1 326 ? 29.837 89.631 90.709 1.00 50.63 326 GLY A CA 1
ATOM 2447 C C . GLY A 1 326 ? 29.472 88.969 92.025 1.00 42.01 326 GLY A C 1
ATOM 2448 O O . GLY A 1 326 ? 28.299 88.934 92.416 1.00 36.25 326 GLY A O 1
ATOM 2449 N N . TYR A 1 327 ? 30.477 88.436 92.713 1.00 36.07 327 TYR A N 1
ATOM 2450 C CA . TYR A 1 327 ? 30.281 87.797 94.003 1.00 42.19 327 TYR A CA 1
ATOM 2451 C C . TYR A 1 327 ? 31.044 88.558 95.079 1.00 40.46 327 TYR A C 1
ATOM 2452 O O . TYR A 1 327 ? 31.935 89.363 94.792 1.00 39.70 327 TYR A O 1
ATOM 2461 N N . LEU A 1 328 ? 30.678 88.294 96.329 1.00 43.78 328 LEU A N 1
ATOM 2462 C CA . LEU A 1 328 ? 31.282 88.939 97.486 1.00 38.11 328 LEU A CA 1
ATOM 2463 C C . LEU A 1 328 ? 32.188 87.949 98.203 1.00 42.79 328 LEU A C 1
ATOM 2464 O O . LEU A 1 328 ? 31.768 86.830 98.514 1.00 44.60 328 LEU A O 1
ATOM 2469 N N . GLN A 1 329 ? 33.427 88.359 98.456 1.00 39.16 329 GLN A N 1
ATOM 2470 C CA . GLN A 1 329 ? 34.381 87.560 99.213 1.00 38.51 329 GLN A CA 1
ATOM 2471 C C . GLN A 1 329 ? 34.783 88.331 100.461 1.00 39.82 329 GLN A C 1
ATOM 2472 O O . GLN A 1 329 ? 35.163 89.503 100.376 1.00 40.87 329 GLN A O 1
ATOM 2478 N N . PHE A 1 330 ? 34.698 87.673 101.614 1.00 43.78 330 PHE A N 1
ATOM 2479 C CA . PHE A 1 330 ? 34.996 88.289 102.901 1.00 41.13 330 PHE A CA 1
ATOM 2480 C C . PHE A 1 330 ? 36.257 87.659 103.476 1.00 42.32 330 PHE A C 1
ATOM 2481 O O . PHE A 1 330 ? 36.297 86.447 103.715 1.00 43.59 330 PHE A O 1
ATOM 2489 N N . ALA A 1 331 ? 37.278 88.484 103.699 1.00 44.63 331 ALA A N 1
ATOM 2490 C CA . ALA A 1 331 ? 38.524 88.046 104.311 1.00 43.47 331 ALA A CA 1
ATOM 2491 C C . ALA A 1 331 ? 38.566 88.340 105.803 1.00 47.58 331 ALA A C 1
ATOM 2492 O O . ALA A 1 331 ? 39.628 88.215 106.422 1.00 50.70 331 ALA A O 1
ATOM 2494 N N . GLY A 1 332 ? 37.438 88.730 106.390 1.00 52.41 332 GLY A N 1
ATOM 2495 C CA . GLY A 1 332 ? 37.355 89.000 107.812 1.00 55.59 332 GLY A CA 1
ATOM 2496 C C . GLY A 1 332 ? 35.918 88.904 108.269 1.00 55.60 332 GLY A C 1
ATOM 2497 O O . GLY A 1 332 ? 34.995 88.753 107.465 1.00 59.67 332 GLY A O 1
ATOM 2498 N N . ASP A 1 333 ? 35.738 88.992 109.583 1.00 58.72 333 ASP A N 1
ATOM 2499 C CA . ASP A 1 333 ? 34.403 88.913 110.159 1.00 58.77 333 ASP A CA 1
ATOM 2500 C C . ASP A 1 333 ? 33.605 90.161 109.801 1.00 50.38 333 ASP A C 1
ATOM 2501 O O . ASP A 1 333 ? 34.088 91.287 109.958 1.00 57.38 333 ASP A O 1
ATOM 2506 N N . TYR A 1 334 ? 32.383 89.962 109.309 1.00 47.11 334 TYR A N 1
ATOM 2507 C CA . TYR A 1 334 ? 31.578 91.055 108.786 1.00 46.04 334 TYR A CA 1
ATOM 2508 C C . TYR A 1 334 ? 30.123 90.883 109.194 1.00 45.86 334 TYR A C 1
ATOM 2509 O O . TYR A 1 334 ? 29.658 89.768 109.449 1.00 45.03 334 TYR A O 1
ATOM 2518 N N . ARG A 1 335 ? 29.409 92.006 109.251 1.00 46.75 335 ARG A N 1
ATOM 2519 C CA . ARG A 1 335 ? 27.968 92.027 109.462 1.00 46.72 335 ARG A CA 1
ATOM 2520 C C . ARG A 1 335 ? 27.340 92.873 108.364 1.00 56.18 335 ARG A C 1
ATOM 2521 O O . ARG A 1 335 ? 27.733 94.027 108.166 1.00 65.21 335 ARG A O 1
ATOM 2529 N N . VAL A 1 336 ? 26.370 92.302 107.652 1.00 45.66 336 VAL A N 1
ATOM 2530 C CA . VAL A 1 336 ? 25.721 92.964 106.526 1.00 45.55 336 VAL A CA 1
ATOM 2531 C C . VAL A 1 336 ? 24.215 92.895 106.729 1.00 45.68 336 VAL A C 1
ATOM 2532 O O . VAL A 1 336 ? 23.667 91.816 106.980 1.00 44.95 336 VAL A O 1
ATOM 2536 N N . SER A 1 337 ? 23.548 94.042 106.620 1.00 51.07 337 SER A N 1
ATOM 2537 C CA . SER A 1 337 ? 22.113 94.123 106.845 1.00 52.96 337 SER A CA 1
ATOM 2538 C C . SER A 1 337 ? 21.479 95.046 105.814 1.00 63.12 337 SER A C 1
ATOM 2539 O O . SER A 1 337 ? 22.137 95.910 105.230 1.00 47.86 337 SER A O 1
ATOM 2542 N N . ALA A 1 338 ? 20.182 94.847 105.599 1.00 76.98 338 ALA A N 1
ATOM 2543 C CA . ALA A 1 338 ? 19.384 95.698 104.731 1.00 69.51 338 ALA A CA 1
ATOM 2544 C C . ALA A 1 338 ? 18.773 96.848 105.526 1.00 69.99 338 ALA A C 1
ATOM 2545 O O . ALA A 1 338 ? 18.691 96.814 106.757 1.00 67.56 338 ALA A O 1
ATOM 2547 N N . LEU A 1 339 ? 18.338 97.877 104.800 1.00 61.78 339 LEU A N 1
ATOM 2548 C CA . LEU A 1 339 ? 17.809 99.085 105.424 1.00 59.31 339 LEU A CA 1
ATOM 2549 C C . LEU A 1 339 ? 16.294 99.025 105.604 1.00 66.49 339 LEU A C 1
ATOM 2550 O O . LEU A 1 339 ? 15.788 99.252 106.707 1.00 61.77 339 LEU A O 1
ATOM 2555 N N . ASN A 1 340 ? 15.561 98.721 104.534 1.00 77.63 340 ASN A N 1
ATOM 2556 C CA . ASN A 1 340 ? 14.105 98.747 104.554 1.00 85.73 340 ASN A CA 1
ATOM 2557 C C . ASN A 1 340 ? 13.468 97.443 104.098 1.00 79.74 340 ASN A C 1
ATOM 2558 O O . ASN A 1 340 ? 12.246 97.303 104.209 1.00 87.47 340 ASN A O 1
ATOM 2563 N N . GLY A 1 341 ? 14.249 96.489 103.605 1.00 71.48 341 GLY A N 1
ATOM 2564 C CA . GLY A 1 341 ? 13.708 95.310 102.964 1.00 59.70 341 GLY A CA 1
ATOM 2565 C C . GLY A 1 341 ? 14.366 95.111 101.616 1.00 58.24 341 GLY A C 1
ATOM 2566 O O . GLY A 1 341 ? 13.824 94.442 100.731 1.00 59.08 341 GLY A O 1
ATOM 2567 N N . GLN A 1 342 ? 15.547 95.703 101.457 1.00 54.04 342 GLN A N 1
ATOM 2568 C CA . GLN A 1 342 ? 16.302 95.566 100.223 1.00 54.43 342 GLN A CA 1
ATOM 2569 C C . GLN A 1 342 ? 16.915 94.175 100.128 1.00 49.89 342 GLN A C 1
ATOM 2570 O O . GLN A 1 342 ? 17.254 93.548 101.135 1.00 57.09 342 GLN A O 1
ATOM 2576 N N . THR A 1 343 ? 17.047 93.693 98.899 1.00 44.47 343 THR A N 1
ATOM 2577 C CA . THR A 1 343 ? 17.555 92.360 98.628 1.00 43.02 343 THR A CA 1
ATOM 2578 C C . THR A 1 343 ? 18.895 92.441 97.911 1.00 46.32 343 THR A C 1
ATOM 2579 O O . THR A 1 343 ? 19.223 93.441 97.267 1.00 49.39 343 THR A O 1
ATOM 2583 N N . TRP A 1 344 ? 19.675 91.371 98.039 1.00 41.21 344 TRP A N 1
ATOM 2584 C CA . TRP A 1 344 ? 20.927 91.231 97.312 1.00 40.47 344 TRP A CA 1
ATOM 2585 C C . TRP A 1 344 ? 20.963 89.882 96.614 1.00 45.54 344 TRP A C 1
ATOM 2586 O O . TRP A 1 344 ? 20.611 88.855 97.203 1.00 38.70 344 TRP A O 1
ATOM 2597 N N . MET A 1 345 ? 21.393 89.895 95.355 1.00 50.52 345 MET A N 1
ATOM 2598 C CA . MET A 1 345 ? 21.619 88.677 94.595 1.00 44.05 345 MET A CA 1
ATOM 2599 C C . MET A 1 345 ? 22.777 88.919 93.640 1.00 37.14 345 MET A C 1
ATOM 2600 O O . MET A 1 345 ? 23.002 90.046 93.191 1.00 43.12 345 MET A O 1
ATOM 2605 N N . GLY A 1 346 ? 23.513 87.853 93.339 1.00 43.90 346 GLY A N 1
ATOM 2606 C CA . GLY A 1 346 ? 24.653 87.968 92.452 1.00 42.27 346 GLY A CA 1
ATOM 2607 C C . GLY A 1 346 ? 25.396 86.665 92.250 1.00 34.74 346 GLY A C 1
ATOM 2608 O O . GLY A 1 346 ? 24.797 85.586 92.293 1.00 34.12 346 GLY A O 1
ATOM 2609 N N . GLY A 1 347 ? 26.708 86.757 92.028 1.00 34.61 347 GLY A N 1
ATOM 2610 C CA . GLY A 1 347 ? 27.494 85.561 91.783 1.00 34.10 347 GLY A CA 1
ATOM 2611 C C . GLY A 1 347 ? 27.534 84.617 92.967 1.00 43.42 347 GLY A C 1
ATOM 2612 O O . GLY A 1 347 ? 27.582 83.397 92.793 1.00 52.56 347 GLY A O 1
ATOM 2613 N N . GLY A 1 348 ? 27.513 85.157 94.174 1.00 34.04 348 GLY A N 1
ATOM 2614 C CA . GLY A 1 348 ? 27.533 84.344 95.369 1.00 37.71 348 GLY A CA 1
ATOM 2615 C C . GLY A 1 348 ? 28.310 85.035 96.470 1.00 45.69 348 GLY A C 1
ATOM 2616 O O . GLY A 1 348 ? 28.593 86.228 96.405 1.00 48.10 348 GLY A O 1
ATOM 2617 N N . ILE A 1 349 ? 28.643 84.253 97.494 1.00 35.45 349 ILE A N 1
ATOM 2618 C CA . ILE A 1 349 ? 29.366 84.748 98.660 1.00 35.36 349 ILE A CA 1
ATOM 2619 C C . ILE A 1 349 ? 30.457 83.749 99.015 1.00 40.89 349 ILE A C 1
ATOM 2620 O O . ILE A 1 349 ? 30.181 82.559 99.199 1.00 38.95 349 ILE A O 1
ATOM 2625 N N . ILE A 1 350 ? 31.695 84.230 99.105 1.00 39.85 350 ILE A N 1
ATOM 2626 C CA . ILE A 1 350 ? 32.828 83.436 99.568 1.00 36.11 350 ILE A CA 1
ATOM 2627 C C . ILE A 1 350 ? 33.215 83.923 100.956 1.00 40.28 350 ILE A C 1
ATOM 2628 O O . ILE A 1 350 ? 33.445 85.121 101.159 1.00 57.69 350 ILE A O 1
ATOM 2633 N N . THR A 1 351 ? 33.282 82.999 101.908 1.00 36.39 351 THR A N 1
ATOM 2634 C CA . THR A 1 351 ? 33.737 83.288 103.264 1.00 40.14 351 THR A CA 1
ATOM 2635 C C . THR A 1 351 ? 35.066 82.570 103.469 1.00 38.11 351 THR A C 1
ATOM 2636 O O . THR A 1 351 ? 35.108 81.337 103.527 1.00 41.58 351 THR A O 1
ATOM 2640 N N . ASP A 1 352 ? 36.146 83.342 103.568 1.00 38.42 352 ASP A N 1
ATOM 2641 C CA . ASP A 1 352 ? 37.473 82.758 103.693 1.00 47.06 352 ASP A CA 1
ATOM 2642 C C . ASP A 1 352 ? 37.606 81.983 105.002 1.00 56.40 352 ASP A C 1
ATOM 2643 O O . ASP A 1 352 ? 36.796 82.115 105.924 1.00 60.50 352 ASP A O 1
ATOM 2648 N N . LYS A 1 353 ? 38.651 81.160 105.066 1.00 51.13 353 LYS A N 1
ATOM 2649 C CA . LYS A 1 353 ? 38.871 80.293 106.216 1.00 39.49 353 LYS A CA 1
ATOM 2650 C C . LYS A 1 353 ? 39.007 81.106 107.498 1.00 46.65 353 LYS A C 1
ATOM 2651 O O . LYS A 1 353 ? 39.696 82.130 107.537 1.00 52.36 353 LYS A O 1
ATOM 2657 N N . GLY A 1 354 ? 38.338 80.642 108.550 1.00 41.03 354 GLY A N 1
ATOM 2658 C CA . GLY A 1 354 ? 38.390 81.312 109.835 1.00 42.38 354 GLY A CA 1
ATOM 2659 C C . GLY A 1 354 ? 37.716 82.665 109.880 1.00 54.63 354 GLY A C 1
ATOM 2660 O O . GLY A 1 354 ? 38.139 83.534 110.649 1.00 57.68 354 GLY A O 1
ATOM 2661 N N . THR A 1 355 ? 36.677 82.870 109.075 1.00 41.94 355 THR A N 1
ATOM 2662 C CA . THR A 1 355 ? 35.895 84.096 109.096 1.00 47.93 355 THR A CA 1
ATOM 2663 C C . THR A 1 355 ? 34.430 83.762 109.344 1.00 44.06 355 THR A C 1
ATOM 2664 O O . THR A 1 355 ? 33.961 82.670 109.010 1.00 46.71 355 THR A O 1
ATOM 2668 N N . HIS A 1 356 ? 33.710 84.712 109.936 1.00 44.68 356 HIS A N 1
ATOM 2669 C CA . HIS A 1 356 ? 32.288 84.555 110.217 1.00 50.73 356 HIS A CA 1
ATOM 2670 C C . HIS A 1 356 ? 31.565 85.789 109.700 1.00 53.37 356 HIS A C 1
ATOM 2671 O O . HIS A 1 356 ? 31.891 86.913 110.097 1.00 56.27 356 HIS A O 1
ATOM 2678 N N . VAL A 1 357 ? 30.584 85.581 108.826 1.00 41.65 357 VAL A N 1
ATOM 2679 C CA . VAL A 1 357 ? 29.812 86.660 108.222 1.00 41.86 357 VAL A CA 1
ATOM 2680 C C . VAL A 1 357 ? 28.362 86.535 108.667 1.00 52.45 357 VAL A C 1
ATOM 2681 O O . VAL A 1 357 ? 27.765 85.458 108.555 1.00 50.28 357 VAL A O 1
ATOM 2685 N N . LEU A 1 358 ? 27.803 87.632 109.174 1.00 42.99 358 LEU A N 1
ATOM 2686 C CA . LEU A 1 358 ? 26.404 87.693 109.585 1.00 43.27 358 LEU A CA 1
ATOM 2687 C C . LEU A 1 358 ? 25.595 88.301 108.445 1.00 42.96 358 LEU A C 1
ATOM 2688 O O . LEU A 1 358 ? 25.651 89.513 108.214 1.00 53.16 358 LEU A O 1
ATOM 2693 N N . TRP A 1 359 ? 24.845 87.461 107.735 1.00 41.94 359 TRP A N 1
ATOM 2694 C CA . TRP A 1 359 ? 24.102 87.877 106.550 1.00 43.96 359 TRP A CA 1
ATOM 2695 C C . TRP A 1 359 ? 22.644 88.102 106.935 1.00 42.18 359 TRP A C 1
ATOM 2696 O O . TRP A 1 359 ? 21.939 87.158 107.304 1.00 58.76 359 TRP A O 1
ATOM 2707 N N . GLN A 1 360 ? 22.195 89.355 106.846 1.00 43.12 360 GLN A N 1
ATOM 2708 C CA . GLN A 1 360 ? 20.833 89.723 107.211 1.00 43.92 360 GLN A CA 1
ATOM 2709 C C . GLN A 1 360 ? 20.057 90.331 106.048 1.00 52.93 360 GLN A C 1
ATOM 2710 O O . GLN A 1 360 ? 18.998 90.932 106.270 1.00 48.53 360 GLN A O 1
ATOM 2716 N N . VAL A 1 361 ? 20.552 90.195 104.820 1.00 56.77 361 VAL A N 1
ATOM 2717 C CA . VAL A 1 361 ? 19.871 90.684 103.626 1.00 42.96 361 VAL A CA 1
ATOM 2718 C C . VAL A 1 361 ? 19.155 89.520 102.957 1.00 41.98 361 VAL A C 1
ATOM 2719 O O . VAL A 1 361 ? 19.709 88.420 102.835 1.00 44.86 361 VAL A O 1
ATOM 2723 N N . ASN A 1 362 ? 17.923 89.760 102.517 1.00 42.41 362 ASN A N 1
ATOM 2724 C CA . ASN A 1 362 ? 17.135 88.723 101.871 1.00 41.71 362 ASN A CA 1
ATOM 2725 C C . ASN A 1 362 ? 17.534 88.571 100.404 1.00 45.05 362 ASN A C 1
ATOM 2726 O O . ASN A 1 362 ? 18.267 89.386 99.839 1.00 46.37 362 ASN A O 1
ATOM 2731 N N . GLY A 1 363 ? 17.039 87.502 99.788 1.00 41.22 363 GLY A N 1
ATOM 2732 C CA . GLY A 1 363 ? 17.283 87.215 98.393 1.00 40.27 363 GLY A CA 1
ATOM 2733 C C . GLY A 1 363 ? 16.100 87.565 97.514 1.00 39.78 363 GLY A C 1
ATOM 2734 O O . GLY A 1 363 ? 15.180 88.287 97.914 1.00 48.06 363 GLY A O 1
ATOM 2735 N N . VAL A 1 364 ? 16.118 87.029 96.296 1.00 39.07 364 VAL A N 1
ATOM 2736 C CA . VAL A 1 364 ? 15.118 87.334 95.280 1.00 45.10 364 VAL A CA 1
ATOM 2737 C C . VAL A 1 364 ? 14.495 86.029 94.804 1.00 42.61 364 VAL A C 1
ATOM 2738 O O . VAL A 1 364 ? 15.189 85.017 94.656 1.00 37.96 364 VAL A O 1
ATOM 2742 N N . ALA A 1 365 ? 13.181 86.055 94.575 1.00 50.18 365 ALA A N 1
ATOM 2743 C CA . ALA A 1 365 ? 12.471 84.874 94.100 1.00 39.53 365 ALA A CA 1
ATOM 2744 C C . ALA A 1 365 ? 13.010 84.429 92.747 1.00 38.66 365 ALA A C 1
ATOM 2745 O O . ALA A 1 365 ? 13.219 85.247 91.847 1.00 53.15 365 ALA A O 1
ATOM 2747 N N . GLY A 1 366 ? 13.237 83.124 92.609 1.00 37.81 366 GLY A N 1
ATOM 2748 C CA . GLY A 1 366 ? 13.782 82.564 91.394 1.00 36.97 366 GLY A CA 1
ATOM 2749 C C . GLY A 1 366 ? 15.292 82.485 91.352 1.00 35.95 366 GLY A C 1
ATOM 2750 O O . GLY A 1 366 ? 15.838 81.847 90.443 1.00 51.26 366 GLY A O 1
ATOM 2751 N N . ASP A 1 367 ? 15.981 83.113 92.299 1.00 42.26 367 ASP A N 1
ATOM 2752 C CA . ASP A 1 367 ? 17.433 83.112 92.364 1.00 42.17 367 ASP A CA 1
ATOM 2753 C C . ASP A 1 367 ? 17.902 82.283 93.554 1.00 48.98 367 ASP A C 1
ATOM 2754 O O . ASP A 1 367 ? 17.230 82.214 94.587 1.00 61.54 367 ASP A O 1
ATOM 2759 N N . ASN A 1 368 ? 19.064 81.654 93.399 1.00 59.38 368 ASN A N 1
ATOM 2760 C CA . ASN A 1 368 ? 19.692 80.877 94.458 1.00 33.55 368 ASN A CA 1
ATOM 2761 C C . ASN A 1 368 ? 20.996 81.545 94.871 1.00 33.47 368 ASN A C 1
ATOM 2762 O O . ASN A 1 368 ? 21.829 81.870 94.018 1.00 42.48 368 ASN A O 1
ATOM 2767 N N . LEU A 1 369 ? 21.168 81.751 96.174 1.00 36.34 369 LEU A N 1
ATOM 2768 C CA . LEU A 1 369 ? 22.427 82.252 96.707 1.00 33.92 369 LEU A CA 1
ATOM 2769 C C . LEU A 1 369 ? 23.441 81.116 96.762 1.00 33.12 369 LEU A C 1
ATOM 2770 O O . LEU A 1 369 ? 23.221 80.113 97.450 1.00 41.34 369 LEU A O 1
ATOM 2775 N N . HIS A 1 370 ? 24.545 81.268 96.037 1.00 35.07 370 HIS A N 1
ATOM 2776 C CA . HIS A 1 370 ? 25.609 80.272 96.030 1.00 32.07 370 HIS A CA 1
ATOM 2777 C C . HIS A 1 370 ? 26.658 80.651 97.067 1.00 40.33 370 HIS A C 1
ATOM 2778 O O . HIS A 1 370 ? 27.288 81.708 96.963 1.00 45.70 370 HIS A O 1
ATOM 2785 N N . LYS A 1 371 ? 26.841 79.794 98.066 1.00 32.44 371 LYS A N 1
ATOM 2786 C CA . LYS A 1 371 ? 27.793 80.029 99.142 1.00 32.92 371 LYS A CA 1
ATOM 2787 C C . LYS A 1 371 ? 28.926 79.018 99.042 1.00 32.41 371 LYS A C 1
ATOM 2788 O O . LYS A 1 371 ? 28.680 77.812 98.934 1.00 33.49 371 LYS A O 1
ATOM 2794 N N . THR A 1 372 ? 30.162 79.514 99.082 1.00 32.70 372 THR A N 1
ATOM 2795 C CA . THR A 1 372 ? 31.346 78.668 99.110 1.00 38.75 372 THR A CA 1
ATOM 2796 C C . THR A 1 372 ? 32.368 79.298 100.049 1.00 47.50 372 THR A C 1
ATOM 2797 O O . THR A 1 372 ? 32.153 80.382 100.600 1.00 67.09 372 THR A O 1
ATOM 2801 N N . GLY A 1 373 ? 33.480 78.609 100.238 1.00 45.03 373 GLY A N 1
ATOM 2802 C CA . GLY A 1 373 ? 34.497 79.053 101.169 1.00 45.67 373 GLY A CA 1
ATOM 2803 C C . GLY A 1 373 ? 34.399 78.322 102.494 1.00 50.50 373 GLY A C 1
ATOM 2804 O O . GLY A 1 373 ? 33.312 77.975 102.968 1.00 48.47 373 GLY A O 1
ATOM 2805 N N . GLU A 1 374 ? 35.558 78.090 103.115 1.00 51.53 374 GLU A N 1
ATOM 2806 C CA . GLU A 1 374 ? 35.612 77.317 104.351 1.00 55.46 374 GLU A CA 1
ATOM 2807 C C . GLU A 1 374 ? 35.068 78.070 105.558 1.00 53.63 374 GLU A C 1
ATOM 2808 O O . GLU A 1 374 ? 34.880 77.455 106.613 1.00 36.76 374 GLU A O 1
ATOM 2814 N N . GLY A 1 375 ? 34.816 79.369 105.438 1.00 57.96 375 GLY A N 1
ATOM 2815 C CA . GLY A 1 375 ? 34.308 80.143 106.547 1.00 58.80 375 GLY A CA 1
ATOM 2816 C C . GLY A 1 375 ? 32.879 79.771 106.908 1.00 51.80 375 GLY A C 1
ATOM 2817 O O . GLY A 1 375 ? 32.315 78.770 106.462 1.00 40.53 375 GLY A O 1
ATOM 2818 N N . THR A 1 376 ? 32.283 80.619 107.741 1.00 53.99 376 THR A N 1
ATOM 2819 C CA . THR A 1 376 ? 30.936 80.409 108.252 1.00 47.89 376 THR A CA 1
ATOM 2820 C C . THR A 1 376 ? 30.068 81.608 107.898 1.00 47.20 376 THR A C 1
ATOM 2821 O O . THR A 1 376 ? 30.478 82.757 108.093 1.00 52.40 376 THR A O 1
ATOM 2825 N N . LEU A 1 377 ? 28.872 81.336 107.380 1.00 40.16 377 LEU A N 1
ATOM 2826 C CA . LEU A 1 377 ? 27.901 82.365 107.032 1.00 38.24 377 LEU A CA 1
ATOM 2827 C C . LEU A 1 377 ? 26.627 82.119 107.826 1.00 38.61 377 LEU A C 1
ATOM 2828 O O . LEU A 1 377 ? 25.995 81.068 107.680 1.00 49.48 377 LEU A O 1
ATOM 2833 N N . THR A 1 378 ? 26.251 83.084 108.660 1.00 39.70 378 THR A N 1
ATOM 2834 C CA . THR A 1 378 ? 25.044 82.993 109.475 1.00 40.27 378 THR A CA 1
ATOM 2835 C C . THR A 1 378 ? 23.952 83.840 108.830 1.00 40.44 378 THR A C 1
ATOM 2836 O O . THR A 1 378 ? 24.056 85.071 108.785 1.00 41.12 378 THR A O 1
ATOM 2840 N N . VAL A 1 379 ? 22.911 83.180 108.333 1.00 39.91 379 VAL A N 1
ATOM 2841 C CA . VAL A 1 379 ? 21.771 83.872 107.741 1.00 44.40 379 VAL A CA 1
ATOM 2842 C C . VAL A 1 379 ? 20.859 84.344 108.866 1.00 48.67 379 VAL A C 1
ATOM 2843 O O . VAL A 1 379 ? 20.346 83.533 109.644 1.00 52.38 379 VAL A O 1
ATOM 2847 N N . ASN A 1 380 ? 20.656 85.657 108.956 1.00 42.26 380 ASN A N 1
ATOM 2848 C CA . ASN A 1 380 ? 19.903 86.251 110.055 1.00 55.67 380 ASN A CA 1
ATOM 2849 C C . ASN A 1 380 ? 18.967 87.337 109.540 1.00 44.22 380 ASN A C 1
ATOM 2850 O O . ASN A 1 380 ? 18.809 88.394 110.159 1.00 49.36 380 ASN A O 1
ATOM 2855 N N . GLY A 1 381 ? 18.331 87.090 108.400 1.00 48.67 381 GLY A N 1
ATOM 2856 C CA . GLY A 1 381 ? 17.331 87.999 107.887 1.00 52.45 381 GLY A CA 1
ATOM 2857 C C . GLY A 1 381 ? 16.044 87.935 108.691 1.00 56.91 381 GLY A C 1
ATOM 2858 O O . GLY A 1 381 ? 15.890 87.162 109.638 1.00 65.30 381 GLY A O 1
ATOM 2859 N N . THR A 1 382 ? 15.092 88.775 108.291 1.00 52.10 382 THR A N 1
ATOM 2860 C CA . THR A 1 382 ? 13.781 88.829 108.922 1.00 58.32 382 THR A CA 1
ATOM 2861 C C . THR A 1 382 ? 12.701 88.643 107.868 1.00 58.45 382 THR A C 1
ATOM 2862 O O . THR A 1 382 ? 12.824 89.140 106.745 1.00 57.14 382 THR A O 1
ATOM 2866 N N . GLY A 1 383 ? 11.649 87.921 108.234 1.00 62.51 383 GLY A N 1
ATOM 2867 C CA . GLY A 1 383 ? 10.570 87.632 107.313 1.00 58.70 383 GLY A CA 1
ATOM 2868 C C . GLY A 1 383 ? 10.844 86.386 106.494 1.00 51.34 383 GLY A C 1
ATOM 2869 O O . GLY A 1 383 ? 11.720 85.573 106.803 1.00 58.94 383 GLY A O 1
ATOM 2870 N N . VAL A 1 384 ? 10.074 86.242 105.423 1.00 49.27 384 VAL A N 1
ATOM 2871 C CA . VAL A 1 384 ? 10.244 85.128 104.500 1.00 50.95 384 VAL A CA 1
ATOM 2872 C C . VAL A 1 384 ? 11.217 85.546 103.408 1.00 51.72 384 VAL A C 1
ATOM 2873 O O . VAL A 1 384 ? 11.107 86.642 102.844 1.00 47.37 384 VAL A O 1
ATOM 2877 N N . ASN A 1 385 ? 12.193 84.692 103.131 1.00 52.82 385 ASN A N 1
ATOM 2878 C CA . ASN A 1 385 ? 13.082 84.879 101.995 1.00 46.40 385 ASN A CA 1
ATOM 2879 C C . ASN A 1 385 ? 12.574 84.016 100.850 1.00 60.85 385 ASN A C 1
ATOM 2880 O O . ASN A 1 385 ? 12.658 82.785 100.905 1.00 72.21 385 ASN A O 1
ATOM 2885 N N . ALA A 1 386 ? 12.055 84.660 99.811 1.00 54.59 386 ALA A N 1
ATOM 2886 C CA . ALA A 1 386 ? 11.637 83.957 98.604 1.00 40.85 386 ALA A CA 1
ATOM 2887 C C . ALA A 1 386 ? 12.887 83.808 97.754 1.00 58.52 386 ALA A C 1
ATOM 2888 O O . ALA A 1 386 ? 13.329 84.762 97.116 1.00 89.67 386 ALA A O 1
ATOM 2890 N N . GLY A 1 387 ? 13.485 82.629 97.778 1.00 38.64 387 GLY A N 1
ATOM 2891 C CA . GLY A 1 387 ? 14.721 82.419 97.055 1.00 37.53 387 GLY A CA 1
ATOM 2892 C C . GLY A 1 387 ? 15.465 81.227 97.603 1.00 59.71 387 GLY A C 1
ATOM 2893 O O . GLY A 1 387 ? 15.127 80.670 98.647 1.00 55.42 387 GLY A O 1
ATOM 2894 N N . GLY A 1 388 ? 16.523 80.861 96.894 1.00 48.04 388 GLY A N 1
ATOM 2895 C CA . GLY A 1 388 ? 17.209 79.628 97.219 1.00 45.67 388 GLY A CA 1
ATOM 2896 C C . GLY A 1 388 ? 18.596 79.770 97.808 1.00 44.78 388 GLY A C 1
ATOM 2897 O O . GLY A 1 388 ? 19.207 80.842 97.759 1.00 36.60 388 GLY A O 1
ATOM 2898 N N . LEU A 1 389 ? 19.100 78.680 98.377 1.00 43.55 389 LEU A N 1
ATOM 2899 C CA . LEU A 1 389 ? 20.466 78.602 98.873 1.00 33.69 389 LEU A CA 1
ATOM 2900 C C . LEU A 1 389 ? 21.145 77.403 98.233 1.00 38.52 389 LEU A C 1
ATOM 2901 O O . LEU A 1 389 ? 20.606 76.291 98.261 1.00 36.18 389 LEU A O 1
ATOM 2906 N N . LYS A 1 390 ? 22.317 77.629 97.647 1.00 34.09 390 LYS A N 1
ATOM 2907 C CA . LYS A 1 390 ? 23.177 76.550 97.174 1.00 31.50 390 LYS A CA 1
ATOM 2908 C C . LYS A 1 390 ? 24.516 76.667 97.891 1.00 37.67 390 LYS A C 1
ATOM 2909 O O . LYS A 1 390 ? 25.297 77.583 97.614 1.00 49.99 390 LYS A O 1
ATOM 2915 N N . VAL A 1 391 ? 24.784 75.738 98.803 1.00 38.95 391 VAL A N 1
ATOM 2916 C CA . VAL A 1 391 ? 26.003 75.748 99.600 1.00 32.78 391 VAL A CA 1
ATOM 2917 C C . VAL A 1 391 ? 26.905 74.622 99.116 1.00 36.11 391 VAL A C 1
ATOM 2918 O O . VAL A 1 391 ? 26.429 73.530 98.779 1.00 42.96 391 VAL A O 1
ATOM 2922 N N . GLY A 1 392 ? 28.205 74.898 99.058 1.00 35.20 392 GLY A N 1
ATOM 2923 C CA . GLY A 1 392 ? 29.159 73.929 98.562 1.00 34.89 392 GLY A CA 1
ATOM 2924 C C . GLY A 1 392 ? 30.395 73.801 99.426 1.00 35.29 392 GLY A C 1
ATOM 2925 O O . GLY A 1 392 ? 31.199 72.885 99.232 1.00 54.20 392 GLY A O 1
ATOM 2926 N N . ASP A 1 393 ? 30.561 74.712 100.382 1.00 33.12 393 ASP A N 1
ATOM 2927 C CA . ASP A 1 393 ? 31.734 74.690 101.245 1.00 39.58 393 ASP A CA 1
ATOM 2928 C C . ASP A 1 393 ? 31.421 75.437 102.533 1.00 35.16 393 ASP A C 1
ATOM 2929 O O . ASP A 1 393 ? 30.518 76.277 102.585 1.00 36.77 393 ASP A O 1
ATOM 2934 N N . GLY A 1 394 ? 32.186 75.115 103.576 1.00 33.42 394 GLY A N 1
ATOM 2935 C CA . GLY A 1 394 ? 32.097 75.844 104.828 1.00 44.78 394 GLY A CA 1
ATOM 2936 C C . GLY A 1 394 ? 30.868 75.494 105.651 1.00 42.11 394 GLY A C 1
ATOM 2937 O O . GLY A 1 394 ? 30.363 74.371 105.628 1.00 43.60 394 GLY A O 1
ATOM 2938 N N . THR A 1 395 ? 30.393 76.482 106.403 1.00 35.33 395 THR A N 1
ATOM 2939 C CA . THR A 1 395 ? 29.267 76.308 107.307 1.00 35.76 395 THR A CA 1
ATOM 2940 C C . THR A 1 395 ? 28.244 77.405 107.066 1.00 37.69 395 THR A C 1
ATOM 2941 O O . THR A 1 395 ? 28.602 78.574 106.894 1.00 40.62 395 THR A O 1
ATOM 2945 N N . VAL A 1 396 ? 26.970 77.022 107.047 1.00 35.84 396 VAL A N 1
ATOM 2946 C CA . VAL A 1 396 ? 25.860 77.956 106.898 1.00 36.17 396 VAL A CA 1
ATOM 2947 C C . VAL A 1 396 ? 24.889 77.696 108.040 1.00 53.84 396 VAL A C 1
ATOM 2948 O O . VAL A 1 396 ? 24.291 76.616 108.118 1.00 63.01 396 VAL A O 1
ATOM 2952 N N . ILE A 1 397 ? 24.736 78.675 108.924 1.00 37.88 397 ILE A N 1
ATOM 2953 C CA . ILE A 1 397 ? 23.820 78.583 110.054 1.00 38.74 397 ILE A CA 1
ATOM 2954 C C . ILE A 1 397 ? 22.536 79.305 109.676 1.00 45.26 397 ILE A C 1
ATOM 2955 O O . ILE A 1 397 ? 22.550 80.511 109.400 1.00 47.68 397 ILE A O 1
ATOM 2960 N N . LEU A 1 398 ? 21.426 78.573 109.666 1.00 39.00 398 LEU A N 1
ATOM 2961 C CA . LEU A 1 398 ? 20.125 79.136 109.324 1.00 42.63 398 LEU A CA 1
ATOM 2962 C C . LEU A 1 398 ? 19.472 79.651 110.600 1.00 48.45 398 LEU A C 1
ATOM 2963 O O . LEU A 1 398 ? 19.068 78.864 111.461 1.00 56.67 398 LEU A O 1
ATOM 2968 N N . ASN A 1 399 ? 19.364 80.982 110.722 1.00 46.05 399 ASN A N 1
ATOM 2969 C CA . ASN A 1 399 ? 18.777 81.631 111.889 1.00 47.12 399 ASN A CA 1
ATOM 2970 C C . ASN A 1 399 ? 17.944 82.820 111.400 1.00 47.55 399 ASN A C 1
ATOM 2971 O O . ASN A 1 399 ? 18.261 83.984 111.635 1.00 56.81 399 ASN A O 1
ATOM 2976 N N . GLN A 1 400 ? 16.844 82.520 110.717 1.00 45.61 400 GLN A N 1
ATOM 2977 C CA . GLN A 1 400 ? 15.978 83.550 110.161 1.00 48.43 400 GLN A CA 1
ATOM 2978 C C . GLN A 1 400 ? 14.990 83.999 111.227 1.00 53.61 400 GLN A C 1
ATOM 2979 O O . GLN A 1 400 ? 14.366 83.168 111.894 1.00 45.44 400 GLN A O 1
ATOM 2985 N N . GLN A 1 401 ? 14.854 85.311 111.386 1.00 65.13 401 GLN A N 1
ATOM 2986 C CA . GLN A 1 401 ? 14.001 85.870 112.421 1.00 61.04 401 GLN A CA 1
ATOM 2987 C C . GLN A 1 401 ? 12.568 85.999 111.920 1.00 61.92 401 GLN A C 1
ATOM 2988 O O . GLN A 1 401 ? 12.319 86.180 110.725 1.00 67.06 401 GLN A O 1
ATOM 2994 N N . ALA A 1 402 ? 11.625 85.900 112.852 1.00 67.77 402 ALA A N 1
ATOM 2995 C CA . ALA A 1 402 ? 10.214 85.958 112.503 1.00 66.88 402 ALA A CA 1
ATOM 2996 C C . ALA A 1 402 ? 9.826 87.351 112.018 1.00 64.99 402 ALA A C 1
ATOM 2997 O O . ALA A 1 402 ? 10.445 88.357 112.376 1.00 59.39 402 ALA A O 1
ATOM 2999 N N . ASP A 1 403 ? 8.785 87.397 111.190 1.00 74.81 403 ASP A N 1
ATOM 3000 C CA . ASP A 1 403 ? 8.247 88.659 110.708 1.00 70.66 403 ASP A CA 1
ATOM 3001 C C . ASP A 1 403 ? 7.576 89.418 111.851 1.00 75.85 403 ASP A C 1
ATOM 3002 O O . ASP A 1 403 ? 7.449 88.928 112.977 1.00 79.70 403 ASP A O 1
ATOM 3007 N N . ALA A 1 404 ? 7.140 90.642 111.546 1.00 79.92 404 ALA A N 1
ATOM 3008 C CA . ALA A 1 404 ? 6.277 91.361 112.475 1.00 77.37 404 ALA A CA 1
ATOM 3009 C C . ALA A 1 404 ? 4.942 90.649 112.646 1.00 76.82 404 ALA A C 1
ATOM 3010 O O . ALA A 1 404 ? 4.290 90.792 113.687 1.00 58.77 404 ALA A O 1
ATOM 3012 N N . ASP A 1 405 ? 4.525 89.877 111.644 1.00 77.70 405 ASP A N 1
ATOM 3013 C CA . ASP A 1 405 ? 3.277 89.128 111.687 1.00 75.53 405 ASP A CA 1
ATOM 3014 C C . ASP A 1 405 ? 3.482 87.638 111.933 1.00 65.32 405 ASP A C 1
ATOM 3015 O O . ASP A 1 405 ? 2.500 86.892 111.970 1.00 60.54 405 ASP A O 1
ATOM 3020 N N . GLY A 1 406 ? 4.725 87.187 112.102 1.00 68.32 406 GLY A N 1
ATOM 3021 C CA . GLY A 1 406 ? 5.025 85.811 112.440 1.00 58.44 406 GLY A CA 1
ATOM 3022 C C . GLY A 1 406 ? 5.632 84.993 111.319 1.00 70.76 406 GLY A C 1
ATOM 3023 O O . GLY A 1 406 ? 6.229 83.943 111.594 1.00 75.00 406 GLY A O 1
ATOM 3024 N N . LYS A 1 407 ? 5.494 85.431 110.069 1.00 77.86 407 LYS A N 1
ATOM 3025 C CA . LYS A 1 407 ? 5.985 84.650 108.941 1.00 61.04 407 LYS A CA 1
ATOM 3026 C C . LYS A 1 407 ? 7.506 84.555 108.968 1.00 57.42 407 LYS A C 1
ATOM 3027 O O . LYS A 1 407 ? 8.201 85.535 109.245 1.00 54.69 407 LYS A O 1
ATOM 3033 N N . VAL A 1 408 ? 8.027 83.364 108.685 1.00 58.08 408 VAL A N 1
ATOM 3034 C CA . VAL A 1 408 ? 9.469 83.147 108.706 1.00 57.46 408 VAL A CA 1
ATOM 3035 C C . VAL A 1 408 ? 9.830 82.101 107.660 1.00 49.17 408 VAL A C 1
ATOM 3036 O O . VAL A 1 408 ? 9.119 81.108 107.478 1.00 45.40 408 VAL A O 1
ATOM 3040 N N . GLN A 1 409 ? 10.938 82.347 106.959 1.00 44.88 409 GLN A N 1
ATOM 3041 C CA . GLN A 1 409 ? 11.514 81.394 106.019 1.00 48.54 409 GLN A CA 1
ATOM 3042 C C . GLN A 1 409 ? 12.926 81.826 105.647 1.00 50.10 409 GLN A C 1
ATOM 3043 O O . GLN A 1 409 ? 13.123 82.919 105.104 1.00 42.00 409 GLN A O 1
ATOM 3049 N N . ALA A 1 410 ? 13.916 80.979 105.935 1.00 47.20 410 ALA A N 1
ATOM 3050 C CA . ALA A 1 410 ? 15.298 81.339 105.636 1.00 40.25 410 ALA A CA 1
ATOM 3051 C C . ALA A 1 410 ? 15.582 81.245 104.143 1.00 42.85 410 ALA A C 1
ATOM 3052 O O . ALA A 1 410 ? 16.266 82.107 103.580 1.00 39.04 410 ALA A O 1
ATOM 3054 N N . PHE A 1 411 ? 15.062 80.209 103.487 1.00 44.08 411 PHE A N 1
ATOM 3055 C CA . PHE A 1 411 ? 15.244 80.022 102.056 1.00 38.01 411 PHE A CA 1
ATOM 3056 C C . PHE A 1 411 ? 14.074 79.215 101.515 1.00 52.99 411 PHE A C 1
ATOM 3057 O O . PHE A 1 411 ? 13.468 78.417 102.234 1.00 51.23 411 PHE A O 1
ATOM 3065 N N . SER A 1 412 ? 13.759 79.433 100.235 1.00 57.84 412 SER A N 1
ATOM 3066 C CA . SER A 1 412 ? 12.749 78.609 99.580 1.00 48.28 412 SER A CA 1
ATOM 3067 C C . SER A 1 412 ? 13.207 77.162 99.457 1.00 48.58 412 SER A C 1
ATOM 3068 O O . SER A 1 412 ? 12.384 76.242 99.530 1.00 48.49 412 SER A O 1
ATOM 3071 N N . SER A 1 413 ? 14.507 76.945 99.271 1.00 36.32 413 SER A N 1
ATOM 3072 C CA . SER A 1 413 ? 15.075 75.607 99.206 1.00 35.59 413 SER A CA 1
ATOM 3073 C C . SER A 1 413 ? 16.574 75.713 99.432 1.00 41.20 413 SER A C 1
ATOM 3074 O O . SER A 1 413 ? 17.178 76.769 99.225 1.00 34.69 413 SER A O 1
ATOM 3077 N N . VAL A 1 414 ? 17.169 74.602 99.861 1.00 34.37 414 VAL A N 1
ATOM 3078 C CA . VAL A 1 414 ? 18.605 74.529 100.091 1.00 36.27 414 VAL A CA 1
ATOM 3079 C C . VAL A 1 414 ? 19.175 73.352 99.313 1.00 42.39 414 VAL A C 1
ATOM 3080 O O . VAL A 1 414 ? 18.518 72.323 99.128 1.00 57.48 414 VAL A O 1
ATOM 3084 N N . GLY A 1 415 ? 20.408 73.521 98.845 1.00 32.23 415 GLY A N 1
ATOM 3085 C CA . GLY A 1 415 ? 21.119 72.455 98.171 1.00 31.51 415 GLY A CA 1
ATOM 3086 C C . GLY A 1 415 ? 22.510 72.271 98.739 1.00 31.20 415 GLY A C 1
ATOM 3087 O O . GLY A 1 415 ? 23.291 73.225 98.808 1.00 41.17 415 GLY A O 1
ATOM 3088 N N . ILE A 1 416 ? 22.832 71.048 99.149 1.00 31.08 416 ILE A N 1
ATOM 3089 C CA . ILE A 1 416 ? 24.109 70.732 99.775 1.00 39.76 416 ILE A CA 1
ATOM 3090 C C . ILE A 1 416 ? 24.844 69.758 98.866 1.00 33.01 416 ILE A C 1
ATOM 3091 O O . ILE A 1 416 ? 24.328 68.674 98.564 1.00 41.35 416 ILE A O 1
ATOM 3096 N N . ALA A 1 417 ? 26.044 70.139 98.434 1.00 32.98 417 ALA A N 1
ATOM 3097 C CA . ALA A 1 417 ? 26.806 69.332 97.494 1.00 44.12 417 ALA A CA 1
ATOM 3098 C C . ALA A 1 417 ? 28.293 69.497 97.776 1.00 47.71 417 ALA A C 1
ATOM 3099 O O . ALA A 1 417 ? 28.710 70.383 98.525 1.00 29.68 417 ALA A O 1
ATOM 3101 N N . SER A 1 418 ? 29.083 68.609 97.169 1.00 55.31 418 SER A N 1
ATOM 3102 C CA . SER A 1 418 ? 30.540 68.507 97.187 1.00 28.89 418 SER A CA 1
ATOM 3103 C C . SER A 1 418 ? 31.056 67.758 98.413 1.00 29.33 418 SER A C 1
ATOM 3104 O O . SER A 1 418 ? 32.245 67.444 98.461 1.00 47.85 418 SER A O 1
ATOM 3107 N N . GLY A 1 419 ? 30.215 67.453 99.401 1.00 29.72 419 GLY A N 1
ATOM 3108 C CA . GLY A 1 419 ? 30.661 66.783 100.605 1.00 39.51 419 GLY A CA 1
ATOM 3109 C C . GLY A 1 419 ? 31.378 67.663 101.603 1.00 39.23 419 GLY A C 1
ATOM 3110 O O . GLY A 1 419 ? 31.641 67.212 102.726 1.00 44.62 419 GLY A O 1
ATOM 3111 N N . ARG A 1 420 ? 31.708 68.895 101.233 1.00 30.76 420 ARG A N 1
ATOM 3112 C CA . ARG A 1 420 ? 32.423 69.840 102.082 1.00 37.40 420 ARG A CA 1
ATOM 3113 C C . ARG A 1 420 ? 31.540 70.532 103.123 1.00 40.61 420 ARG A C 1
ATOM 3114 O O . ARG A 1 420 ? 31.903 70.547 104.306 1.00 47.35 420 ARG A O 1
ATOM 3122 N N . PRO A 1 421 ? 30.392 71.105 102.757 1.00 34.88 421 PRO A N 1
ATOM 3123 C CA . PRO A 1 421 ? 29.730 72.057 103.653 1.00 34.92 421 PRO A CA 1
ATOM 3124 C C . PRO A 1 421 ? 28.877 71.380 104.719 1.00 37.79 421 PRO A C 1
ATOM 3125 O O . PRO A 1 421 ? 28.664 70.167 104.724 1.00 36.08 421 PRO A O 1
ATOM 3129 N N . THR A 1 422 ? 28.387 72.215 105.636 1.00 38.02 422 THR A N 1
ATOM 3130 C CA . THR A 1 422 ? 27.500 71.803 106.717 1.00 36.73 422 THR A CA 1
ATOM 3131 C C . THR A 1 422 ? 26.456 72.890 106.927 1.00 38.77 422 THR A C 1
ATOM 3132 O O . THR A 1 422 ? 26.798 74.075 106.977 1.00 47.40 422 THR A O 1
ATOM 3136 N N . VAL A 1 423 ? 25.192 72.489 107.052 1.00 47.07 423 VAL A N 1
ATOM 3137 C CA . VAL A 1 423 ? 24.082 73.413 107.260 1.00 35.29 423 VAL A CA 1
ATOM 3138 C C . VAL A 1 423 ? 23.468 73.128 108.623 1.00 48.42 423 VAL A C 1
ATOM 3139 O O . VAL A 1 423 ? 23.127 71.979 108.926 1.00 64.46 423 VAL A O 1
ATOM 3143 N N . VAL A 1 424 ? 23.324 74.172 109.437 1.00 39.15 424 VAL A N 1
ATOM 3144 C CA . VAL A 1 424 ? 22.847 74.056 110.811 1.00 41.46 424 VAL A CA 1
ATOM 3145 C C . VAL A 1 424 ? 21.499 74.753 110.925 1.00 44.79 424 VAL A C 1
ATOM 3146 O O . VAL A 1 424 ? 21.351 75.908 110.506 1.00 52.49 424 VAL A O 1
ATOM 3150 N N . LEU A 1 425 ? 20.520 74.053 111.493 1.00 39.19 425 LEU A N 1
ATOM 3151 C CA . LEU A 1 425 ? 19.182 74.589 111.710 1.00 39.95 425 LEU A CA 1
ATOM 3152 C C . LEU A 1 425 ? 19.081 75.119 113.136 1.00 52.67 425 LEU A C 1
ATOM 3153 O O . LEU A 1 425 ? 19.284 74.367 114.095 1.00 67.81 425 LEU A O 1
ATOM 3158 N N . SER A 1 426 ? 18.766 76.409 113.275 1.00 41.73 426 SER A N 1
ATOM 3159 C CA . SER A 1 426 ? 18.543 76.975 114.602 1.00 43.01 426 SER A CA 1
ATOM 3160 C C . SER A 1 426 ? 17.243 76.452 115.200 1.00 49.23 426 SER A C 1
ATOM 3161 O O . SER A 1 426 ? 17.239 75.828 116.267 1.00 53.16 426 SER A O 1
ATOM 3164 N N . ASP A 1 427 ? 16.127 76.708 114.528 1.00 55.49 427 ASP A N 1
ATOM 3165 C CA . ASP A 1 427 ? 14.833 76.139 114.877 1.00 51.66 427 ASP A CA 1
ATOM 3166 C C . ASP A 1 427 ? 14.309 75.329 113.695 1.00 48.04 427 ASP A C 1
ATOM 3167 O O . ASP A 1 427 ? 14.967 75.201 112.659 1.00 47.91 427 ASP A O 1
ATOM 3172 N N . SER A 1 428 ? 13.108 74.778 113.855 1.00 53.53 428 SER A N 1
ATOM 3173 C CA . SER A 1 428 ? 12.506 73.921 112.842 1.00 56.30 428 SER A CA 1
ATOM 3174 C C . SER A 1 428 ? 11.613 74.683 111.868 1.00 49.63 428 SER A C 1
ATOM 3175 O O . SER A 1 428 ? 10.886 74.053 111.094 1.00 53.82 428 SER A O 1
ATOM 3178 N N . GLN A 1 429 ? 11.651 76.014 111.888 1.00 44.57 429 GLN A N 1
ATOM 3179 C CA . GLN A 1 429 ? 10.872 76.839 110.974 1.00 51.15 429 GLN A CA 1
ATOM 3180 C C . GLN A 1 429 ? 11.716 77.440 109.857 1.00 56.77 429 GLN A C 1
ATOM 3181 O O . GLN A 1 429 ? 11.218 78.285 109.106 1.00 66.34 429 GLN A O 1
ATOM 3187 N N . GLN A 1 430 ? 12.978 77.028 109.728 1.00 54.96 430 GLN A N 1
ATOM 3188 C CA . GLN A 1 430 ? 13.875 77.685 108.783 1.00 41.53 430 GLN A CA 1
ATOM 3189 C C . GLN A 1 430 ? 13.533 77.323 107.343 1.00 44.88 430 GLN A C 1
ATOM 3190 O O . GLN A 1 430 ? 13.347 78.206 106.498 1.00 50.95 430 GLN A O 1
ATOM 3196 N N . VAL A 1 431 ? 13.448 76.029 107.040 1.00 42.71 431 VAL A N 1
ATOM 3197 C CA . VAL A 1 431 ? 13.196 75.553 105.684 1.00 39.65 431 VAL A CA 1
ATOM 3198 C C . VAL A 1 431 ? 12.212 74.396 105.752 1.00 54.87 431 VAL A C 1
ATOM 3199 O O . VAL A 1 431 ? 12.252 73.587 106.685 1.00 61.12 431 VAL A O 1
ATOM 3203 N N . ASN A 1 432 ? 11.319 74.328 104.771 1.00 40.32 432 ASN A N 1
ATOM 3204 C CA . ASN A 1 432 ? 10.504 73.139 104.577 1.00 40.70 432 ASN A CA 1
ATOM 3205 C C . ASN A 1 432 ? 11.434 71.960 104.311 1.00 52.10 432 ASN A C 1
ATOM 3206 O O . ASN A 1 432 ? 12.189 71.990 103.327 1.00 54.57 432 ASN A O 1
ATOM 3211 N N . PRO A 1 433 ? 11.434 70.925 105.157 1.00 48.37 433 PRO A N 1
ATOM 3212 C CA . PRO A 1 433 ? 12.379 69.814 104.952 1.00 39.14 433 PRO A CA 1
ATOM 3213 C C . PRO A 1 433 ? 12.261 69.151 103.591 1.00 38.57 433 PRO A C 1
ATOM 3214 O O . PRO A 1 433 ? 13.244 68.577 103.107 1.00 55.16 433 PRO A O 1
ATOM 3218 N N . ASP A 1 434 ? 11.093 69.218 102.951 1.00 39.22 434 ASP A N 1
ATOM 3219 C CA . ASP A 1 434 ? 10.931 68.630 101.628 1.00 38.80 434 ASP A CA 1
ATOM 3220 C C . ASP A 1 434 ? 11.661 69.411 100.544 1.00 49.76 434 ASP A C 1
ATOM 3221 O O . ASP A 1 434 ? 11.830 68.888 99.437 1.00 61.02 434 ASP A O 1
ATOM 3226 N N . ASN A 1 435 ? 12.094 70.637 100.829 1.00 40.00 435 ASN A N 1
ATOM 3227 C CA . ASN A 1 435 ? 12.884 71.424 99.894 1.00 40.21 435 ASN A CA 1
ATOM 3228 C C . ASN A 1 435 ? 14.375 71.368 100.204 1.00 42.55 435 ASN A C 1
ATOM 3229 O O . ASN A 1 435 ? 15.151 72.124 99.610 1.00 38.67 435 ASN A O 1
ATOM 3234 N N . ILE A 1 436 ? 14.789 70.495 101.118 1.00 44.84 436 ILE A N 1
ATOM 3235 C CA . ILE A 1 436 ? 16.206 70.260 101.370 1.00 34.92 436 ILE A CA 1
ATOM 3236 C C . ILE A 1 436 ? 16.709 69.230 100.369 1.00 34.16 436 ILE A C 1
ATOM 3237 O O . ILE A 1 436 ? 16.078 68.186 100.166 1.00 53.57 436 ILE A O 1
ATOM 3242 N N . SER A 1 437 ? 17.848 69.516 99.744 1.00 42.81 437 SER A N 1
ATOM 3243 C CA . SER A 1 437 ? 18.370 68.681 98.671 1.00 42.31 437 SER A CA 1
ATOM 3244 C C . SER A 1 437 ? 19.852 68.421 98.888 1.00 43.56 437 SER A C 1
ATOM 3245 O O . SER A 1 437 ? 20.619 69.352 99.149 1.00 38.46 437 SER A O 1
ATOM 3248 N N . TRP A 1 438 ? 20.246 67.155 98.781 1.00 31.69 438 TRP A N 1
ATOM 3249 C CA . TRP A 1 438 ? 21.646 66.754 98.781 1.00 31.11 438 TRP A CA 1
ATOM 3250 C C . TRP A 1 438 ? 22.032 66.387 97.356 1.00 38.29 438 TRP A C 1
ATOM 3251 O O . TRP A 1 438 ? 21.395 65.525 96.741 1.00 38.45 438 TRP A O 1
ATOM 3262 N N . GLY A 1 439 ? 23.065 67.036 96.838 1.00 36.63 439 GLY A N 1
ATOM 3263 C CA . GLY A 1 439 ? 23.502 66.864 95.469 1.00 29.32 439 GLY A CA 1
ATOM 3264 C C . GLY A 1 439 ? 24.755 66.025 95.351 1.00 34.22 439 GLY A C 1
ATOM 3265 O O . GLY A 1 439 ? 25.002 65.117 96.154 1.00 44.40 439 GLY A O 1
ATOM 3266 N N . TYR A 1 440 ? 25.552 66.329 94.325 1.00 36.97 440 TYR A N 1
ATOM 3267 C CA . TYR A 1 440 ? 26.797 65.622 94.047 1.00 28.09 440 TYR A CA 1
ATOM 3268 C C . TYR A 1 440 ? 27.716 65.615 95.262 1.00 33.59 440 TYR A C 1
ATOM 3269 O O . TYR A 1 440 ? 28.175 66.672 95.707 1.00 55.81 440 TYR A O 1
ATOM 3278 N N . ARG A 1 441 ? 27.966 64.425 95.810 1.00 28.49 441 ARG A N 1
ATOM 3279 C CA . ARG A 1 441 ? 28.812 64.159 96.972 1.00 31.09 441 ARG A CA 1
ATOM 3280 C C . ARG A 1 441 ? 28.199 64.657 98.278 1.00 34.19 441 ARG A C 1
ATOM 3281 O O . ARG A 1 441 ? 28.789 64.439 99.343 1.00 29.76 441 ARG A O 1
ATOM 3289 N N . GLY A 1 442 ? 27.043 65.322 98.233 1.00 39.38 442 GLY A N 1
ATOM 3290 C CA . GLY A 1 442 ? 26.250 65.591 99.419 1.00 43.22 442 GLY A CA 1
ATOM 3291 C C . GLY A 1 442 ? 26.904 66.535 100.416 1.00 42.89 442 GLY A C 1
ATOM 3292 O O . GLY A 1 442 ? 27.623 67.473 100.061 1.00 44.87 442 GLY A O 1
ATOM 3293 N N . GLY A 1 443 ? 26.634 66.275 101.687 1.00 45.42 443 GLY A N 1
ATOM 3294 C CA . GLY A 1 443 ? 27.097 67.129 102.759 1.00 31.49 443 GLY A CA 1
ATOM 3295 C C . GLY A 1 443 ? 26.322 66.836 104.029 1.00 36.68 443 GLY A C 1
ATOM 3296 O O . GLY A 1 443 ? 25.516 65.907 104.088 1.00 44.00 443 GLY A O 1
ATOM 3297 N N . ARG A 1 444 ? 26.579 67.659 105.042 1.00 37.02 444 ARG A N 1
ATOM 3298 C CA . ARG A 1 444 ? 26.025 67.453 106.375 1.00 33.67 444 ARG A CA 1
ATOM 3299 C C . ARG A 1 444 ? 24.864 68.405 106.628 1.00 35.94 444 ARG A C 1
ATOM 3300 O O . ARG A 1 444 ? 25.003 69.621 106.462 1.00 37.38 444 ARG A O 1
ATOM 3308 N N . LEU A 1 445 ? 23.725 67.846 107.033 1.00 46.97 445 LEU A N 1
ATOM 3309 C CA . LEU A 1 445 ? 22.604 68.621 107.555 1.00 46.85 445 LEU A CA 1
ATOM 3310 C C . LEU A 1 445 ? 22.589 68.456 109.071 1.00 50.82 445 LEU A C 1
ATOM 3311 O O . LEU A 1 445 ? 22.317 67.365 109.581 1.00 49.38 445 LEU A O 1
ATOM 3316 N N . GLU A 1 446 ? 22.880 69.539 109.786 1.00 45.81 446 GLU A N 1
ATOM 3317 C CA . GLU A 1 446 ? 22.965 69.522 111.243 1.00 38.75 446 GLU A CA 1
ATOM 3318 C C . GLU A 1 446 ? 21.624 69.968 111.812 1.00 45.67 446 GLU A C 1
ATOM 3319 O O . GLU A 1 446 ? 21.277 71.152 111.748 1.00 46.72 446 GLU A O 1
ATOM 3325 N N . LEU A 1 447 ? 20.873 69.017 112.372 1.00 43.05 447 LEU A N 1
ATOM 3326 C CA . LEU A 1 447 ? 19.548 69.336 112.894 1.00 39.94 447 LEU A CA 1
ATOM 3327 C C . LEU A 1 447 ? 19.643 70.217 114.131 1.00 40.91 447 LEU A C 1
ATOM 3328 O O . LEU A 1 447 ? 18.801 71.099 114.337 1.00 41.49 447 LEU A O 1
ATOM 3333 N N . ASN A 1 448 ? 20.657 69.987 114.966 1.00 41.19 448 ASN A N 1
ATOM 3334 C CA . ASN A 1 448 ? 20.912 70.786 116.163 1.00 42.17 448 ASN A CA 1
ATOM 3335 C C . ASN A 1 448 ? 19.693 70.788 117.090 1.00 43.38 448 ASN A C 1
ATOM 3336 O O . ASN A 1 448 ? 19.058 71.815 117.338 1.00 54.29 448 ASN A O 1
ATOM 3341 N N . GLY A 1 449 ? 19.366 69.598 117.591 1.00 43.84 449 GLY A N 1
ATOM 3342 C CA . GLY A 1 449 ? 18.318 69.441 118.578 1.00 45.57 449 GLY A CA 1
ATOM 3343 C C . GLY A 1 449 ? 16.902 69.619 118.079 1.00 45.34 449 GLY A C 1
ATOM 3344 O O . GLY A 1 449 ? 15.964 69.435 118.865 1.00 46.50 449 GLY A O 1
ATOM 3345 N N . ASN A 1 450 ? 16.705 69.973 116.814 1.00 47.22 450 ASN A N 1
ATOM 3346 C CA . ASN A 1 450 ? 15.370 70.213 116.290 1.00 45.25 450 ASN A CA 1
ATOM 3347 C C . ASN A 1 450 ? 14.751 68.927 115.752 1.00 44.85 450 ASN A C 1
ATOM 3348 O O . ASN A 1 450 ? 15.438 67.943 115.472 1.00 47.57 450 ASN A O 1
ATOM 3353 N N . ASN A 1 451 ? 13.430 68.955 115.601 1.00 45.26 451 ASN A N 1
ATOM 3354 C CA . ASN A 1 451 ? 12.668 67.839 115.058 1.00 45.38 451 ASN A CA 1
ATOM 3355 C C . ASN A 1 451 ? 12.177 68.203 113.664 1.00 44.67 451 ASN A C 1
ATOM 3356 O O . ASN A 1 451 ? 11.649 69.301 113.455 1.00 44.89 451 ASN A O 1
ATOM 3361 N N . LEU A 1 452 ? 12.356 67.287 112.718 1.00 43.90 452 LEU A N 1
ATOM 3362 C CA . LEU A 1 452 ? 11.968 67.507 111.334 1.00 43.22 452 LEU A CA 1
ATOM 3363 C C . LEU A 1 452 ? 11.085 66.361 110.862 1.00 53.60 452 LEU A C 1
ATOM 3364 O O . LEU A 1 452 ? 11.118 65.255 111.408 1.00 60.79 452 LEU A O 1
ATOM 3369 N N . THR A 1 453 ? 10.292 66.641 109.831 1.00 52.36 453 THR A N 1
ATOM 3370 C CA . THR A 1 453 ? 9.414 65.652 109.218 1.00 44.16 453 THR A CA 1
ATOM 3371 C C . THR A 1 453 ? 9.576 65.729 107.709 1.00 43.13 453 THR A C 1
ATOM 3372 O O . THR A 1 453 ? 9.341 66.784 107.111 1.00 52.60 453 THR A O 1
ATOM 3376 N N . PHE A 1 454 ? 9.976 64.618 107.099 1.00 42.60 454 PHE A N 1
ATOM 3377 C CA . PHE A 1 454 ? 10.157 64.530 105.658 1.00 41.70 454 PHE A CA 1
ATOM 3378 C C . PHE A 1 454 ? 9.028 63.720 105.036 1.00 47.34 454 PHE A C 1
ATOM 3379 O O . PHE A 1 454 ? 8.561 62.737 105.619 1.00 52.12 454 PHE A O 1
ATOM 3387 N N . THR A 1 455 ? 8.596 64.140 103.849 1.00 47.88 455 THR A N 1
ATOM 3388 C CA . THR A 1 455 ? 7.760 63.318 102.986 1.00 49.24 455 THR A CA 1
ATOM 3389 C C . THR A 1 455 ? 8.522 62.839 101.760 1.00 52.66 455 THR A C 1
ATOM 3390 O O . THR A 1 455 ? 7.977 62.066 100.965 1.00 62.87 455 THR A O 1
ATOM 3394 N N . ARG A 1 456 ? 9.764 63.284 101.594 1.00 48.96 456 ARG A N 1
ATOM 3395 C CA . ARG A 1 456 ? 10.651 62.837 100.532 1.00 50.36 456 ARG A CA 1
ATOM 3396 C C . ARG A 1 456 ? 12.077 63.176 100.942 1.00 53.59 456 ARG A C 1
ATOM 3397 O O . ARG A 1 456 ? 12.319 64.185 101.610 1.00 48.69 456 ARG A O 1
ATOM 3405 N N . LEU A 1 457 ? 13.014 62.321 100.545 1.00 46.86 457 LEU A N 1
ATOM 3406 C CA . LEU A 1 457 ? 14.429 62.493 100.868 1.00 36.46 457 LEU A CA 1
ATOM 3407 C C . LEU A 1 457 ? 15.190 62.658 99.557 1.00 35.37 457 LEU A C 1
ATOM 3408 O O . LEU A 1 457 ? 15.624 61.678 98.947 1.00 47.10 457 LEU A O 1
ATOM 3413 N N . GLN A 1 458 ? 15.352 63.909 99.128 1.00 34.88 458 GLN A N 1
ATOM 3414 C CA . GLN A 1 458 ? 16.082 64.229 97.903 1.00 43.75 458 GLN A CA 1
ATOM 3415 C C . GLN A 1 458 ? 17.578 64.124 98.189 1.00 40.59 458 GLN A C 1
ATOM 3416 O O . GLN A 1 458 ? 18.289 65.116 98.368 1.00 54.55 458 GLN A O 1
ATOM 3422 N N . ALA A 1 459 ? 18.058 62.883 98.232 1.00 33.02 459 ALA A N 1
ATOM 3423 C CA . ALA A 1 459 ? 19.454 62.573 98.513 1.00 32.42 459 ALA A CA 1
ATOM 3424 C C . ALA A 1 459 ? 20.074 61.940 97.275 1.00 51.41 459 ALA A C 1
ATOM 3425 O O . ALA A 1 459 ? 19.583 60.917 96.786 1.00 68.48 459 ALA A O 1
ATOM 3427 N N . ALA A 1 460 ? 21.151 62.547 96.773 1.00 31.01 460 ALA A N 1
ATOM 3428 C CA . ALA A 1 460 ? 21.740 62.094 95.517 1.00 30.44 460 ALA A CA 1
ATOM 3429 C C . ALA A 1 460 ? 22.595 60.845 95.698 1.00 30.39 460 ALA A C 1
ATOM 3430 O O . ALA A 1 460 ? 22.496 59.907 94.900 1.00 30.41 460 ALA A O 1
ATOM 3432 N N . ASP A 1 461 ? 23.432 60.806 96.730 1.00 39.57 461 ASP A N 1
ATOM 3433 C CA . ASP A 1 461 ? 24.386 59.714 96.880 1.00 42.55 461 ASP A CA 1
ATOM 3434 C C . ASP A 1 461 ? 24.717 59.536 98.359 1.00 46.90 461 ASP A C 1
ATOM 3435 O O . ASP A 1 461 ? 24.047 60.088 99.237 1.00 54.23 461 ASP A O 1
ATOM 3440 N N . TYR A 1 462 ? 25.766 58.754 98.626 1.00 49.63 462 TYR A N 1
ATOM 3441 C CA . TYR A 1 462 ? 26.159 58.423 99.991 1.00 35.56 462 TYR A CA 1
ATOM 3442 C C . TYR A 1 462 ? 26.646 59.638 100.771 1.00 37.11 462 TYR A C 1
ATOM 3443 O O . TYR A 1 462 ? 26.697 59.586 102.004 1.00 48.83 462 TYR A O 1
ATOM 3452 N N . GLY A 1 463 ? 26.995 60.727 100.087 1.00 35.37 463 GLY A N 1
ATOM 3453 C CA . GLY A 1 463 ? 27.442 61.930 100.764 1.00 32.91 463 GLY A CA 1
ATOM 3454 C C . GLY A 1 463 ? 26.369 62.647 101.558 1.00 31.26 463 GLY A C 1
ATOM 3455 O O . GLY A 1 463 ? 26.702 63.540 102.345 1.00 31.48 463 GLY A O 1
ATOM 3456 N N . ALA A 1 464 ? 25.102 62.282 101.374 1.00 34.08 464 ALA A N 1
ATOM 3457 C CA . ALA A 1 464 ? 24.024 62.908 102.126 1.00 43.38 464 ALA A CA 1
ATOM 3458 C C . ALA A 1 464 ? 24.095 62.486 103.587 1.00 40.34 464 ALA A C 1
ATOM 3459 O O . ALA A 1 464 ? 24.122 61.292 103.899 1.00 45.80 464 ALA A O 1
ATOM 3461 N N . ILE A 1 465 ? 24.131 63.467 104.484 1.00 38.22 465 ILE A N 1
ATOM 3462 C CA . ILE A 1 465 ? 24.300 63.222 105.910 1.00 38.96 465 ILE A CA 1
ATOM 3463 C C . ILE A 1 465 ? 23.248 64.011 106.676 1.00 33.17 465 ILE A C 1
ATOM 3464 O O . ILE A 1 465 ? 23.095 65.219 106.464 1.00 41.80 465 ILE A O 1
ATOM 3469 N N . ILE A 1 466 ? 22.529 63.330 107.564 1.00 32.81 466 ILE A N 1
ATOM 3470 C CA . ILE A 1 466 ? 21.615 63.959 108.512 1.00 39.37 466 ILE A CA 1
ATOM 3471 C C . ILE A 1 466 ? 22.122 63.633 109.910 1.00 44.54 466 ILE A C 1
ATOM 3472 O O . ILE A 1 466 ? 22.095 62.468 110.330 1.00 35.90 466 ILE A O 1
ATOM 3477 N N . THR A 1 467 ? 22.580 64.653 110.633 1.00 33.28 467 THR A N 1
ATOM 3478 C CA . THR A 1 467 ? 23.202 64.462 111.934 1.00 45.09 467 THR A CA 1
ATOM 3479 C C . THR A 1 467 ? 22.580 65.388 112.967 1.00 45.46 467 THR A C 1
ATOM 3480 O O . THR A 1 467 ? 21.883 66.352 112.640 1.00 38.13 467 THR A O 1
ATOM 3484 N N . ASN A 1 468 ? 22.848 65.066 114.230 1.00 41.67 468 ASN A N 1
ATOM 3485 C CA . ASN A 1 468 ? 22.540 65.940 115.357 1.00 34.61 468 ASN A CA 1
ATOM 3486 C C . ASN A 1 468 ? 23.699 65.821 116.335 1.00 42.76 468 ASN A C 1
ATOM 3487 O O . ASN A 1 468 ? 23.908 64.757 116.924 1.00 48.71 468 ASN A O 1
ATOM 3492 N N . ASN A 1 469 ? 24.453 66.906 116.504 1.00 36.13 469 ASN A N 1
ATOM 3493 C CA . ASN A 1 469 ? 25.566 66.940 117.442 1.00 42.43 469 ASN A CA 1
ATOM 3494 C C . ASN A 1 469 ? 25.234 67.732 118.698 1.00 41.14 469 ASN A C 1
ATOM 3495 O O . ASN A 1 469 ? 26.135 68.042 119.484 1.00 46.01 469 ASN A O 1
ATOM 3500 N N . SER A 1 470 ? 23.965 68.065 118.902 1.00 36.76 470 SER A N 1
ATOM 3501 C CA . SER A 1 470 ? 23.515 68.706 120.125 1.00 38.26 470 SER A CA 1
ATOM 3502 C C . SER A 1 470 ? 23.178 67.652 121.172 1.00 44.54 470 SER A C 1
ATOM 3503 O O . SER A 1 470 ? 22.975 66.475 120.863 1.00 46.53 470 SER A O 1
ATOM 3506 N N . GLU A 1 471 ? 23.112 68.091 122.429 1.00 53.88 471 GLU A N 1
ATOM 3507 C CA . GLU A 1 471 ? 22.734 67.187 123.505 1.00 59.50 471 GLU A CA 1
ATOM 3508 C C . GLU A 1 471 ? 21.232 66.953 123.565 1.00 62.07 471 GLU A C 1
ATOM 3509 O O . GLU A 1 471 ? 20.795 65.990 124.204 1.00 75.23 471 GLU A O 1
ATOM 3515 N N . LYS A 1 472 ? 20.440 67.801 122.916 1.00 54.89 472 LYS A N 1
ATOM 3516 C CA . LYS A 1 472 ? 19.006 67.573 122.804 1.00 58.49 472 LYS A CA 1
ATOM 3517 C C . LYS A 1 472 ? 18.755 66.583 121.674 1.00 53.01 472 LYS A C 1
ATOM 3518 O O . LYS A 1 472 ? 19.182 66.811 120.536 1.00 48.22 472 LYS A O 1
ATOM 3524 N N . LYS A 1 473 ? 18.068 65.488 121.985 1.00 51.05 473 LYS A N 1
ATOM 3525 C CA . LYS A 1 473 ? 17.861 64.431 121.006 1.00 38.22 473 LYS A CA 1
ATOM 3526 C C . LYS A 1 473 ? 16.870 64.877 119.937 1.00 46.54 473 LYS A C 1
ATOM 3527 O O . LYS A 1 473 ? 15.766 65.333 120.246 1.00 39.86 473 LYS A O 1
ATOM 3533 N N . SER A 1 474 ? 17.273 64.745 118.677 1.00 45.38 474 SER A N 1
ATOM 3534 C CA . SER A 1 474 ? 16.424 65.082 117.547 1.00 46.53 474 SER A CA 1
ATOM 3535 C C . SER A 1 474 ? 15.576 63.882 117.148 1.00 44.95 474 SER A C 1
ATOM 3536 O O . SER A 1 474 ? 16.007 62.730 117.252 1.00 48.47 474 SER A O 1
ATOM 3539 N N . THR A 1 475 ? 14.360 64.163 116.689 1.00 47.26 475 THR A N 1
ATOM 3540 C CA . THR A 1 475 ? 13.403 63.129 116.301 1.00 38.66 475 THR A CA 1
ATOM 3541 C C . THR A 1 475 ? 12.981 63.379 114.858 1.00 38.60 475 THR A C 1
ATOM 3542 O O . THR A 1 475 ? 12.119 64.223 114.591 1.00 39.48 475 THR A O 1
ATOM 3546 N N . VAL A 1 476 ? 13.587 62.646 113.931 1.00 37.40 476 VAL A N 1
ATOM 3547 C CA . VAL A 1 476 ? 13.251 62.748 112.517 1.00 37.24 476 VAL A CA 1
ATOM 3548 C C . VAL A 1 476 ? 12.091 61.810 112.224 1.00 50.10 476 VAL A C 1
ATOM 3549 O O . VAL A 1 476 ? 12.161 60.609 112.515 1.00 44.26 476 VAL A O 1
ATOM 3553 N N . THR A 1 477 ? 11.024 62.353 111.650 1.00 53.54 477 THR A N 1
ATOM 3554 C CA . THR A 1 477 ? 9.866 61.574 111.236 1.00 54.99 477 THR A CA 1
ATOM 3555 C C . THR A 1 477 ? 9.891 61.454 109.719 1.00 53.78 477 THR A C 1
ATOM 3556 O O . THR A 1 477 ? 9.794 62.463 109.012 1.00 70.03 477 THR A O 1
ATOM 3560 N N . LEU A 1 478 ? 10.021 60.225 109.222 1.00 38.42 478 LEU A N 1
ATOM 3561 C CA . LEU A 1 478 ? 10.093 59.976 107.784 1.00 43.08 478 LEU A CA 1
ATOM 3562 C C . LEU A 1 478 ? 8.730 59.476 107.317 1.00 42.67 478 LEU A C 1
ATOM 3563 O O . LEU A 1 478 ? 8.520 58.290 107.061 1.00 51.22 478 LEU A O 1
ATOM 3568 N N . ASP A 1 479 ? 7.789 60.412 107.205 1.00 40.05 479 ASP A N 1
ATOM 3569 C CA . ASP A 1 479 ? 6.464 60.114 106.663 1.00 48.75 479 ASP A CA 1
ATOM 3570 C C . ASP A 1 479 ? 6.511 60.285 105.145 1.00 53.35 479 ASP A C 1
ATOM 3571 O O . ASP A 1 479 ? 5.883 61.166 104.553 1.00 55.71 479 ASP A O 1
ATOM 3576 N N . LEU A 1 480 ? 7.292 59.409 104.518 1.00 41.55 480 LEU A N 1
ATOM 3577 C CA . LEU A 1 480 ? 7.550 59.518 103.090 1.00 45.87 480 LEU A CA 1
ATOM 3578 C C . LEU A 1 480 ? 6.282 59.232 102.298 1.00 55.72 480 LEU A C 1
ATOM 3579 O O . LEU A 1 480 ? 5.580 58.250 102.559 1.00 75.52 480 LEU A O 1
ATOM 3584 N N . GLN A 1 481 ? 5.992 60.093 101.327 1.00 41.22 481 GLN A N 1
ATOM 3585 C CA . GLN A 1 481 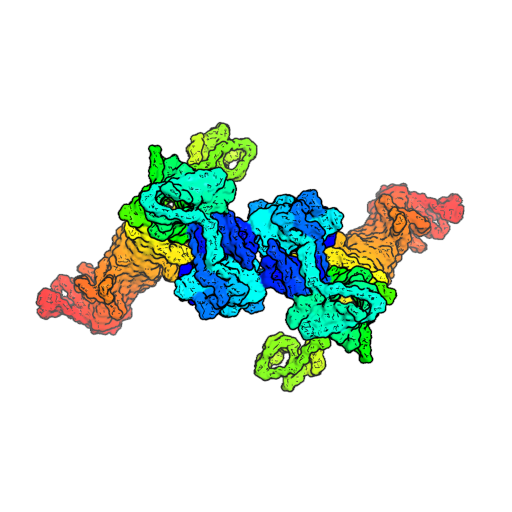? 4.874 59.903 100.415 1.00 48.70 481 GLN A CA 1
ATOM 3586 C C . GLN A 1 481 ? 5.349 60.171 98.997 1.00 53.79 481 GLN A C 1
ATOM 3587 O O . GLN A 1 481 ? 6.027 61.172 98.744 1.00 55.04 481 GLN A O 1
ATOM 3593 N N . THR A 1 482 ? 4.988 59.278 98.078 1.00 52.40 482 THR A N 1
ATOM 3594 C CA . THR A 1 482 ? 5.346 59.466 96.680 1.00 54.06 482 THR A CA 1
ATOM 3595 C C . THR A 1 482 ? 4.384 60.412 95.975 1.00 53.38 482 THR A C 1
ATOM 3596 O O . THR A 1 482 ? 4.766 61.064 94.997 1.00 51.69 482 THR A O 1
ATOM 3600 N N . LEU A 1 483 ? 3.144 60.497 96.453 1.00 53.68 483 LEU A N 1
ATOM 3601 C CA . LEU A 1 483 ? 2.142 61.385 95.868 1.00 51.05 483 LEU A CA 1
ATOM 3602 C C . LEU A 1 483 ? 1.192 61.812 96.977 1.00 57.06 483 LEU A C 1
ATOM 3603 O O . LEU A 1 483 ? 0.351 61.018 97.410 1.00 76.35 483 LEU A O 1
ATOM 3608 N N . LYS A 1 484 ? 1.326 63.052 97.438 1.00 49.31 484 LYS A N 1
ATOM 3609 C CA . LYS A 1 484 ? 0.479 63.532 98.521 1.00 64.17 484 LYS A CA 1
ATOM 3610 C C . LYS A 1 484 ? -0.939 63.774 98.022 1.00 65.32 484 LYS A C 1
ATOM 3611 O O . LYS A 1 484 ? -1.150 64.238 96.898 1.00 68.81 484 LYS A O 1
ATOM 3617 N N . ALA A 1 485 ? -1.920 63.449 98.870 1.00 70.89 485 ALA A N 1
ATOM 3618 C CA . ALA A 1 485 ? -3.315 63.628 98.484 1.00 69.11 485 ALA A CA 1
ATOM 3619 C C . ALA A 1 485 ? -3.653 65.098 98.283 1.00 72.95 485 ALA A C 1
ATOM 3620 O O . ALA A 1 485 ? -4.506 65.433 97.454 1.00 62.95 485 ALA A O 1
ATOM 3622 N N . SER A 1 486 ? -3.001 65.988 99.039 1.00 92.25 486 SER A N 1
ATOM 3623 C CA . SER A 1 486 ? -3.271 67.417 98.931 1.00 98.40 486 SER A CA 1
ATOM 3624 C C . SER A 1 486 ? -2.930 67.970 97.553 1.00 93.40 486 SER A C 1
ATOM 3625 O O . SER A 1 486 ? -3.492 68.996 97.153 1.00 89.17 486 SER A O 1
ATOM 3628 N N . ASP A 1 487 ? -2.026 67.320 96.822 1.00 93.06 487 ASP A N 1
ATOM 3629 C CA . ASP A 1 487 ? -1.556 67.810 95.534 1.00 99.73 487 ASP A CA 1
ATOM 3630 C C . ASP A 1 487 ? -2.268 67.148 94.362 1.00 100.75 487 ASP A C 1
ATOM 3631 O O . ASP A 1 487 ? -1.852 67.332 93.214 1.00 101.23 487 ASP A O 1
ATOM 3636 N N . ILE A 1 488 ? -3.322 66.384 94.624 1.00 96.80 488 ILE A N 1
ATOM 3637 C CA . ILE A 1 488 ? -4.073 65.699 93.579 1.00 96.26 488 ILE A CA 1
ATOM 3638 C C . ILE A 1 488 ? -5.261 66.563 93.183 1.00 97.14 488 ILE A C 1
ATOM 3639 O O . ILE A 1 488 ? -5.982 67.079 94.045 1.00 83.64 488 ILE A O 1
ATOM 3644 N N . ASN A 1 489 ? -5.467 66.721 91.878 1.00 106.90 489 ASN A N 1
ATOM 3645 C CA . ASN A 1 489 ? -6.586 67.481 91.336 1.00 111.13 489 ASN A CA 1
ATOM 3646 C C . ASN A 1 489 ? -7.569 66.509 90.698 1.00 110.20 489 ASN A C 1
ATOM 3647 O O . ASN A 1 489 ? -7.189 65.721 89.823 1.00 111.45 489 ASN A O 1
ATOM 3652 N N . VAL A 1 490 ? -8.824 66.562 91.136 1.00 92.05 490 VAL A N 1
ATOM 3653 C CA . VAL A 1 490 ? -9.862 65.674 90.617 1.00 81.88 490 VAL A CA 1
ATOM 3654 C C . VAL A 1 490 ? -11.036 66.521 90.140 1.00 81.97 490 VAL A C 1
ATOM 3655 O O . VAL A 1 490 ? -11.978 66.766 90.908 1.00 67.94 490 VAL A O 1
ATOM 3659 N N . PRO A 1 491 ? -11.018 67.001 88.898 1.00 87.01 491 PRO A N 1
ATOM 3660 C CA . PRO A 1 491 ? -12.201 67.678 88.352 1.00 93.51 491 PRO A CA 1
ATOM 3661 C C . PRO A 1 491 ? -13.319 66.693 88.044 1.00 99.10 491 PRO A C 1
ATOM 3662 O O . PRO A 1 491 ? -13.074 65.558 87.629 1.00 107.96 491 PRO A O 1
ATOM 3666 N N . VAL A 1 492 ? -14.556 67.137 88.256 1.00 97.33 492 VAL A N 1
ATOM 3667 C CA . VAL A 1 492 ? -15.740 66.323 88.001 1.00 94.51 492 VAL A CA 1
ATOM 3668 C C . VAL A 1 492 ? -16.231 66.685 86.602 1.00 98.19 492 VAL A C 1
ATOM 3669 O O . VAL A 1 492 ? -16.956 67.667 86.419 1.00 103.72 492 VAL A O 1
ATOM 3673 N N . ASN A 1 493 ? -15.836 65.889 85.610 1.00 102.68 493 ASN A N 1
ATOM 3674 C CA . ASN A 1 493 ? -16.285 66.083 84.240 1.00 109.47 493 ASN A CA 1
ATOM 3675 C C . ASN A 1 493 ? -17.651 65.431 84.016 1.00 105.00 493 ASN A C 1
ATOM 3676 O O . ASN A 1 493 ? -18.191 64.736 84.881 1.00 112.29 493 ASN A O 1
ATOM 3681 N N . THR A 1 494 ? -18.213 65.662 82.828 1.00 93.36 494 THR A N 1
ATOM 3682 C CA . THR A 1 494 ? -19.535 65.159 82.474 1.00 90.62 494 THR A CA 1
ATOM 3683 C C . THR A 1 494 ? -19.449 64.218 81.278 1.00 85.36 494 THR A C 1
ATOM 3684 O O . THR A 1 494 ? -18.646 64.430 80.362 1.00 82.53 494 THR A O 1
ATOM 3688 N N . VAL A 1 495 ? -20.282 63.179 81.296 1.00 85.92 495 VAL A N 1
ATOM 3689 C CA . VAL A 1 495 ? -20.394 62.225 80.195 1.00 81.54 495 VAL A CA 1
ATOM 3690 C C . VAL A 1 495 ? -21.238 62.835 79.078 1.00 81.48 495 VAL A C 1
ATOM 3691 O O . VAL A 1 495 ? -22.454 62.984 79.218 1.00 83.62 495 VAL A O 1
ATOM 3695 N N . SER A 1 496 ? -20.595 63.192 77.969 1.00 80.76 496 SER A N 1
ATOM 3696 C CA . SER A 1 496 ? -21.308 63.739 76.824 1.00 89.08 496 SER A CA 1
ATOM 3697 C C . SER A 1 496 ? -22.031 62.623 76.075 1.00 84.06 496 SER A C 1
ATOM 3698 O O . SER A 1 496 ? -21.568 61.480 76.026 1.00 83.41 496 SER A O 1
ATOM 3701 N N . ILE A 1 497 ? -23.188 62.962 75.500 1.00 86.33 497 ILE A N 1
ATOM 3702 C CA . ILE A 1 497 ? -23.938 61.981 74.716 1.00 106.25 497 ILE A CA 1
ATOM 3703 C C . ILE A 1 497 ? -23.121 61.507 73.519 1.00 107.69 497 ILE A C 1
ATOM 3704 O O . ILE A 1 497 ? -23.004 60.302 73.269 1.00 113.70 497 ILE A O 1
ATOM 3709 N N . PHE A 1 498 ? -22.546 62.437 72.762 1.00 90.43 498 PHE A N 1
ATOM 3710 C CA . PHE A 1 498 ? -21.820 62.093 71.539 1.00 86.22 498 PHE A CA 1
ATOM 3711 C C . PHE A 1 498 ? -20.320 62.335 71.722 1.00 91.71 498 PHE A C 1
ATOM 3712 O O . PHE A 1 498 ? -19.823 63.446 71.528 1.00 89.32 498 PHE A O 1
ATOM 3720 N N . GLY A 1 499 ? -19.605 61.275 72.085 1.00 87.44 499 GLY A N 1
ATOM 3721 C CA . GLY A 1 499 ? -18.160 61.231 72.006 1.00 89.52 499 GLY A CA 1
ATOM 3722 C C . GLY A 1 499 ? -17.463 61.764 73.246 1.00 84.31 499 GLY A C 1
ATOM 3723 O O . GLY A 1 499 ? -18.013 62.538 74.030 1.00 78.66 499 GLY A O 1
ATOM 3724 N N . GLY A 1 500 ? -16.213 61.333 73.410 1.00 76.60 500 GLY A N 1
ATOM 3725 C CA . GLY A 1 500 ? -15.375 61.790 74.501 1.00 77.55 500 GLY A CA 1
ATOM 3726 C C . GLY A 1 500 ? -13.892 61.573 74.276 1.00 89.80 500 GLY A C 1
ATOM 3727 O O . GLY A 1 500 ? -13.452 60.439 74.060 1.00 89.10 500 GLY A O 1
ATOM 3728 N N . ARG A 1 501 ? -13.112 62.649 74.330 1.00 109.38 501 ARG A N 1
ATOM 3729 C CA . ARG A 1 501 ? -11.655 62.584 74.275 1.00 118.57 501 ARG A CA 1
ATOM 3730 C C . ARG A 1 501 ? -11.129 62.943 75.659 1.00 110.92 501 ARG A C 1
ATOM 3731 O O . ARG A 1 501 ? -11.275 64.086 76.105 1.00 111.92 501 ARG A O 1
ATOM 3739 N N . GLY A 1 502 ? -10.525 61.970 76.341 1.00 108.77 502 GLY A N 1
ATOM 3740 C CA . GLY A 1 502 ? -10.047 62.195 77.688 1.00 109.06 502 GLY A CA 1
ATOM 3741 C C . GLY A 1 502 ? -8.885 61.290 78.035 1.00 110.07 502 GLY A C 1
ATOM 3742 O O . GLY A 1 502 ? -8.439 60.474 77.227 1.00 110.96 502 GLY A O 1
ATOM 3743 N N . ALA A 1 503 ? -8.389 61.450 79.281 1.00 111.28 503 ALA A N 1
ATOM 3744 C CA . ALA A 1 503 ? -7.288 60.717 79.882 1.00 111.73 503 ALA A CA 1
ATOM 3745 C C . ALA A 1 503 ? -7.806 59.678 80.870 1.00 114.55 503 ALA A C 1
ATOM 3746 O O . ALA A 1 503 ? -8.858 59.870 81.486 1.00 116.86 503 ALA A O 1
ATOM 3748 N N . PRO A 1 504 ? -7.097 58.563 81.033 1.00 114.10 504 PRO A N 1
ATOM 3749 C CA . PRO A 1 504 ? -7.551 57.534 81.973 1.00 107.72 504 PRO A CA 1
ATOM 3750 C C . PRO A 1 504 ? -7.490 58.028 83.410 1.00 99.58 504 PRO A C 1
ATOM 3751 O O . PRO A 1 504 ? -6.790 58.986 83.743 1.00 101.88 504 PRO A O 1
ATOM 3755 N N . GLY A 1 505 ? -8.245 57.348 84.272 1.00 85.12 505 GLY A N 1
ATOM 3756 C CA . GLY A 1 505 ? -8.281 57.725 85.671 1.00 67.66 505 GLY A CA 1
ATOM 3757 C C . GLY A 1 505 ? -9.049 58.989 85.980 1.00 77.30 505 GLY A C 1
ATOM 3758 O O . GLY A 1 505 ? -9.015 59.451 87.125 1.00 70.40 505 GLY A O 1
ATOM 3759 N N . ASP A 1 506 ? -9.746 59.560 85.004 1.00 89.59 506 ASP A N 1
ATOM 3760 C CA . ASP A 1 506 ? -10.492 60.792 85.207 1.00 88.22 506 ASP A CA 1
ATOM 3761 C C . ASP A 1 506 ? -11.902 60.501 85.701 1.00 82.61 506 ASP A C 1
ATOM 3762 O O . ASP A 1 506 ? -12.485 59.454 85.406 1.00 78.86 506 ASP A O 1
ATOM 3767 N N . LEU A 1 507 ? -12.446 61.448 86.460 1.00 85.17 507 LEU A N 1
ATOM 3768 C CA . LEU A 1 507 ? -13.780 61.320 87.027 1.00 75.14 507 LEU A CA 1
ATOM 3769 C C . LEU A 1 507 ? -14.809 61.859 86.043 1.00 78.52 507 LEU A C 1
ATOM 3770 O O . LEU A 1 507 ? -14.619 62.930 85.457 1.00 79.83 507 LEU A O 1
ATOM 3775 N N . TYR A 1 508 ? -15.894 61.113 85.865 1.00 87.62 508 TYR A N 1
ATOM 3776 C CA . TYR A 1 508 ? -16.981 61.502 84.980 1.00 92.10 508 TYR A CA 1
ATOM 3777 C C . TYR A 1 508 ? -18.300 61.362 85.725 1.00 100.55 508 TYR A C 1
ATOM 3778 O O . TYR A 1 508 ? -18.472 60.448 86.537 1.00 96.95 508 TYR A O 1
ATOM 3787 N N . TYR A 1 509 ? -19.225 62.277 85.448 1.00 109.46 509 TYR A N 1
ATOM 3788 C CA . TYR A 1 509 ? -20.498 62.358 86.158 1.00 122.47 509 TYR A CA 1
ATOM 3789 C C . TYR A 1 509 ? -21.623 62.340 85.134 1.00 135.28 509 TYR A C 1
ATOM 3790 O O . TYR A 1 509 ? -21.763 63.277 84.341 1.00 132.69 509 TYR A O 1
ATOM 3799 N N . ASP A 1 510 ? -22.422 61.276 85.154 1.00 144.97 510 ASP A N 1
ATOM 3800 C CA . ASP A 1 510 ? -23.530 61.124 84.219 1.00 154.90 510 ASP A CA 1
ATOM 3801 C C . ASP A 1 510 ? -24.745 61.868 84.762 1.00 159.54 510 ASP A C 1
ATOM 3802 O O . ASP A 1 510 ? -25.206 61.585 85.871 1.00 165.14 510 ASP A O 1
ATOM 3807 N N . SER A 1 511 ? -25.253 62.828 83.985 1.00 153.51 511 SER A N 1
ATOM 3808 C CA . SER A 1 511 ? -26.346 63.669 84.466 1.00 142.62 511 SER A CA 1
ATOM 3809 C C . SER A 1 511 ? -27.622 62.865 84.688 1.00 144.24 511 SER A C 1
ATOM 3810 O O . SER A 1 511 ? -28.359 63.114 85.650 1.00 140.45 511 SER A O 1
ATOM 3813 N N . SER A 1 512 ? -27.910 61.910 83.805 1.00 145.03 512 SER A N 1
ATOM 3814 C CA . SER A 1 512 ? -29.159 61.159 83.878 1.00 143.59 512 SER A CA 1
ATOM 3815 C C . SER A 1 512 ? -29.225 60.266 85.112 1.00 146.40 512 SER A C 1
ATOM 3816 O O . SER A 1 512 ? -29.925 60.585 86.079 1.00 145.90 512 SER A O 1
ATOM 3819 N N . THR A 1 513 ? -28.498 59.146 85.090 1.00 145.33 513 THR A N 1
ATOM 3820 C CA . THR A 1 513 ? -28.540 58.204 86.204 1.00 143.89 513 THR A CA 1
ATOM 3821 C C . THR A 1 513 ? -27.928 58.772 87.478 1.00 141.52 513 THR A C 1
ATOM 3822 O O . THR A 1 513 ? -28.170 58.225 88.560 1.00 144.68 513 THR A O 1
ATOM 3826 N N . LYS A 1 514 ? -27.155 59.851 87.373 1.00 134.48 514 LYS A N 1
ATOM 3827 C CA . L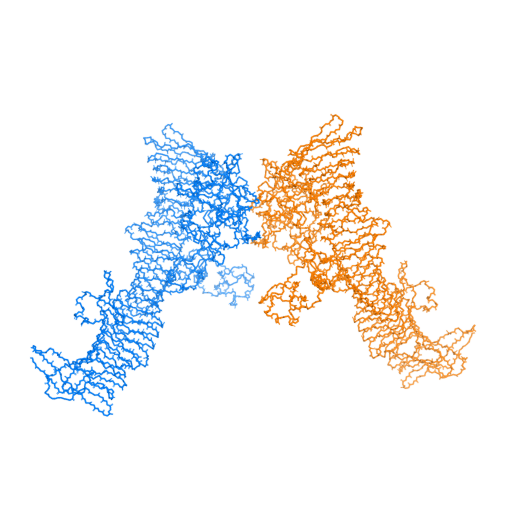YS A 1 514 ? -26.440 60.452 88.499 1.00 134.03 514 LYS A CA 1
ATOM 3828 C C . LYS A 1 514 ? -25.614 59.402 89.248 1.00 140.20 514 LYS A C 1
ATOM 3829 O O . LYS A 1 514 ? -25.881 59.032 90.391 1.00 139.47 514 LYS A O 1
ATOM 3835 N N . GLN A 1 515 ? -24.592 58.931 88.541 1.00 145.59 515 GLN A N 1
ATOM 3836 C CA . GLN A 1 515 ? -23.622 57.987 89.065 1.00 149.67 515 GLN A CA 1
ATOM 3837 C C . GLN A 1 515 ? -22.231 58.516 88.746 1.00 142.97 515 GLN A C 1
ATOM 3838 O O . GLN A 1 515 ? -22.049 59.315 87.824 1.00 137.24 515 GLN A O 1
ATOM 3844 N N . TYR A 1 516 ? -21.245 58.069 89.516 1.00 134.72 516 TYR A N 1
ATOM 3845 C CA . TYR A 1 516 ? -19.859 58.458 89.299 1.00 117.61 516 TYR A CA 1
ATOM 3846 C C . TYR A 1 516 ? -19.072 57.292 88.719 1.00 117.30 516 TYR A C 1
ATOM 3847 O O . TYR A 1 516 ? -19.271 56.137 89.107 1.00 122.53 516 TYR A O 1
ATOM 3856 N N . PHE A 1 517 ? -18.187 57.609 87.776 1.00 111.84 517 PHE A N 1
ATOM 3857 C CA . PHE A 1 517 ? -17.445 56.616 87.016 1.00 109.99 517 PHE A CA 1
ATOM 3858 C C . PHE A 1 517 ? -15.997 57.058 86.873 1.00 100.53 517 PHE A C 1
ATOM 3859 O O . PHE A 1 517 ? -15.701 58.253 86.792 1.00 95.75 517 PHE A O 1
ATOM 3867 N N . ILE A 1 518 ? -15.097 56.079 86.839 1.00 95.43 518 ILE A N 1
ATOM 3868 C CA . ILE A 1 518 ? -13.676 56.304 86.590 1.00 92.17 518 ILE A CA 1
ATOM 3869 C C . ILE A 1 518 ? -13.357 55.779 85.198 1.00 86.18 518 ILE A C 1
ATOM 3870 O O . ILE A 1 518 ? -13.600 54.603 84.898 1.00 84.69 518 ILE A O 1
ATOM 3875 N N . LEU A 1 519 ? -12.820 56.649 84.348 1.00 85.31 519 LEU A N 1
ATOM 3876 C CA . LEU A 1 519 ? -12.511 56.266 82.978 1.00 92.00 519 LEU A CA 1
ATOM 3877 C C . LEU A 1 519 ? -11.285 55.361 82.938 1.00 101.29 519 LEU A C 1
ATOM 3878 O O . LEU A 1 519 ? -10.305 55.581 83.656 1.00 97.51 519 LEU A O 1
ATOM 3883 N N . LYS A 1 520 ? -11.345 54.334 82.088 1.00 111.21 520 LYS A N 1
ATOM 3884 C CA . LYS A 1 520 ? -10.268 53.363 81.957 1.00 111.57 520 LYS A CA 1
ATOM 3885 C C . LYS A 1 520 ? -9.506 53.462 80.643 1.00 117.01 520 LYS A C 1
ATOM 3886 O O . LYS A 1 520 ? -8.495 52.768 80.484 1.00 122.54 520 LYS A O 1
ATOM 3892 N N . ALA A 1 521 ? -9.950 54.296 79.704 1.00 116.75 521 ALA A N 1
ATOM 3893 C CA . ALA A 1 521 ? -9.383 54.327 78.364 1.00 114.40 521 ALA A CA 1
ATOM 3894 C C . ALA A 1 521 ? -9.167 55.775 77.944 1.00 112.93 521 ALA A C 1
ATOM 3895 O O . ALA A 1 521 ? -9.416 56.711 78.709 1.00 109.55 521 ALA A O 1
ATOM 3897 N N . SER A 1 522 ? -8.688 55.955 76.712 1.00 116.16 522 SER A N 1
ATOM 3898 C CA . SER A 1 522 ? -8.431 57.277 76.158 1.00 119.22 522 SER A CA 1
ATOM 3899 C C . SER A 1 522 ? -9.642 57.884 75.460 1.00 122.57 522 SER A C 1
ATOM 3900 O O . SER A 1 522 ? -9.612 59.073 75.125 1.00 123.26 522 SER A O 1
ATOM 3903 N N . SER A 1 523 ? -10.694 57.103 75.226 1.00 118.17 523 SER A N 1
ATOM 3904 C CA . SER A 1 523 ? -11.881 57.591 74.537 1.00 110.00 523 SER A CA 1
ATOM 3905 C C . SER A 1 523 ? -13.064 56.730 74.952 1.00 98.26 523 SER A C 1
ATOM 3906 O O . SER A 1 523 ? -12.898 55.587 75.386 1.00 104.62 523 SER A O 1
ATOM 3909 N N . TYR A 1 524 ? -14.264 57.293 74.814 1.00 86.24 524 TYR A N 1
ATOM 3910 C CA . TYR A 1 524 ? -15.486 56.547 75.075 1.00 86.42 524 TYR A CA 1
ATOM 3911 C C . TYR A 1 524 ? -16.518 56.848 73.998 1.00 88.51 524 TYR A C 1
ATOM 3912 O O . TYR A 1 524 ? -16.580 57.959 73.464 1.00 77.99 524 TYR A O 1
ATOM 3921 N N . SER A 1 525 ? -17.338 55.841 73.699 1.00 90.19 525 SER A N 1
ATOM 3922 C CA . SER A 1 525 ? -18.194 55.885 72.526 1.00 82.03 525 SER A CA 1
ATOM 3923 C C . SER A 1 525 ? -19.401 56.796 72.746 1.00 84.16 525 SER A C 1
ATOM 3924 O O . SER A 1 525 ? -19.855 56.988 73.878 1.00 83.16 525 SER A O 1
ATOM 3927 N N . PRO A 1 526 ? -19.928 57.376 71.671 1.00 86.77 526 PRO A N 1
ATOM 3928 C CA . PRO A 1 526 ? -21.116 58.229 71.782 1.00 88.16 526 PRO A CA 1
ATOM 3929 C C . PRO A 1 526 ? -22.368 57.426 72.106 1.00 91.37 526 PRO A C 1
ATOM 3930 O O . PRO A 1 526 ? -22.379 56.194 72.117 1.00 95.06 526 PRO A O 1
ATOM 3934 N N . PHE A 1 527 ? -23.445 58.171 72.370 1.00 90.78 527 PHE A N 1
ATOM 3935 C CA . PHE A 1 527 ? -24.784 57.617 72.574 1.00 92.14 527 PHE A CA 1
ATOM 3936 C C . PHE A 1 527 ? -24.829 56.626 73.733 1.00 99.88 527 PHE A C 1
ATOM 3937 O O . PHE A 1 527 ? -25.671 55.724 73.754 1.00 100.65 527 PHE A O 1
ATOM 3945 N N . PHE A 1 528 ? -23.926 56.791 74.703 1.00 98.59 528 PHE A N 1
ATOM 3946 C CA . PHE A 1 528 ? -23.859 55.921 75.878 1.00 102.33 528 PHE A CA 1
ATOM 3947 C C . PHE A 1 528 ? -23.648 54.463 75.470 1.00 108.54 528 PHE A C 1
ATOM 3948 O O . PHE A 1 528 ? -24.183 53.541 76.089 1.00 118.25 528 PHE A O 1
ATOM 3956 N N . SER A 1 529 ? -22.859 54.256 74.413 1.00 105.91 529 SER A N 1
ATOM 3957 C CA . SER A 1 529 ? -22.659 52.918 73.868 1.00 105.62 529 SER A CA 1
ATOM 3958 C C . SER A 1 529 ? -21.746 52.060 74.732 1.00 93.11 529 SER A C 1
ATOM 3959 O O . SER A 1 529 ? -21.813 50.829 74.649 1.00 96.26 529 SER A O 1
ATOM 3962 N N . ASP A 1 530 ? -20.902 52.674 75.556 1.00 86.76 530 ASP A N 1
ATOM 3963 C CA . ASP A 1 530 ? -19.893 51.950 76.313 1.00 100.51 530 ASP A CA 1
ATOM 3964 C C . ASP A 1 530 ? -20.016 52.119 77.821 1.00 113.61 530 ASP A C 1
ATOM 3965 O O . ASP A 1 530 ? -19.157 51.613 78.551 1.00 107.73 530 ASP A O 1
ATOM 3970 N N . LEU A 1 531 ? -21.028 52.839 78.312 1.00 126.08 531 LEU A N 1
ATOM 3971 C CA . LEU A 1 531 ? -21.145 53.063 79.750 1.00 129.75 531 LEU A CA 1
ATOM 3972 C C . LEU A 1 531 ? -21.300 51.745 80.498 1.00 131.07 531 LEU A C 1
ATOM 3973 O O . LEU A 1 531 ? -20.457 51.382 81.326 1.00 135.35 531 LEU A O 1
ATOM 3978 N N . ASN A 1 532 ? -22.368 51.004 80.209 1.00 130.19 532 ASN A N 1
ATOM 3979 C CA . ASN A 1 532 ? -22.593 49.720 80.859 1.00 127.45 532 ASN A CA 1
ATOM 3980 C C . ASN A 1 532 ? -21.700 48.610 80.308 1.00 127.63 532 ASN A C 1
ATOM 3981 O O . ASN A 1 532 ? -21.999 47.426 80.506 1.00 132.09 532 ASN A O 1
ATOM 3986 N N . ASN A 1 533 ? -20.628 48.976 79.609 1.00 119.97 533 ASN A N 1
ATOM 3987 C CA . ASN A 1 533 ? -19.485 48.095 79.440 1.00 117.66 533 ASN A CA 1
ATOM 3988 C C . ASN A 1 533 ? -18.730 48.007 80.766 1.00 125.97 533 ASN A C 1
ATOM 3989 O O . ASN A 1 533 ? -19.016 48.732 81.723 1.00 136.51 533 ASN A O 1
ATOM 3994 N N . SER A 1 534 ? -17.752 47.102 80.825 1.00 126.78 534 SER A N 1
ATOM 3995 C CA . SER A 1 534 ? -16.970 46.914 82.042 1.00 122.79 534 SER A CA 1
ATOM 3996 C C . SER A 1 534 ? -15.470 46.973 81.778 1.00 115.68 534 SER A C 1
ATOM 3997 O O . SER A 1 534 ? -14.688 46.425 82.562 1.00 104.61 534 SER A O 1
ATOM 4000 N N . SER A 1 535 ? -15.047 47.632 80.700 1.00 121.22 535 SER A N 1
ATOM 4001 C CA . SER A 1 535 ? -13.632 47.667 80.353 1.00 121.68 535 SER A CA 1
ATOM 4002 C C . SER A 1 535 ? -13.139 49.094 80.144 1.00 129.24 535 SER A C 1
ATOM 4003 O O . SER A 1 535 ? -11.957 49.382 80.357 1.00 123.89 535 SER A O 1
ATOM 4006 N N . VAL A 1 536 ? -14.031 49.993 79.719 1.00 137.33 536 VAL A N 1
ATOM 4007 C CA . VAL A 1 536 ? -13.683 51.399 79.540 1.00 132.89 536 VAL A CA 1
ATOM 4008 C C . VAL A 1 536 ? -14.205 52.274 80.669 1.00 128.74 536 VAL A C 1
ATOM 4009 O O . VAL A 1 536 ? -13.914 53.477 80.695 1.00 130.65 536 VAL A O 1
ATOM 4013 N N . TRP A 1 537 ? -14.964 51.707 81.604 1.00 121.74 537 TRP A N 1
ATOM 4014 C CA . TRP A 1 537 ? -15.466 52.436 82.759 1.00 112.00 537 TRP A CA 1
ATOM 4015 C C . TRP A 1 537 ? -15.305 51.580 84.005 1.00 109.53 537 TRP A C 1
ATOM 4016 O O . TRP A 1 537 ? -15.400 50.352 83.950 1.00 108.56 537 TRP A O 1
ATOM 4027 N N . GLN A 1 538 ? -15.063 52.246 85.132 1.00 110.85 538 GLN A N 1
ATOM 4028 C CA . GLN A 1 538 ? -15.031 51.601 86.440 1.00 107.18 538 GLN A CA 1
ATOM 4029 C C . GLN A 1 538 ? -16.005 52.318 87.361 1.00 101.38 538 GLN A C 1
ATOM 4030 O O . GLN A 1 538 ? -15.832 53.508 87.644 1.00 98.56 538 GLN A O 1
ATOM 4036 N N . ASN A 1 539 ? -17.022 51.598 87.822 1.00 98.80 539 ASN A N 1
ATOM 4037 C CA . ASN A 1 539 ? -18.054 52.200 88.653 1.00 102.85 539 ASN A CA 1
ATOM 4038 C C . ASN A 1 539 ? -17.545 52.460 90.066 1.00 108.01 539 ASN A C 1
ATOM 4039 O O . ASN A 1 539 ? -16.793 51.663 90.633 1.00 111.91 539 ASN A O 1
ATOM 4044 N N . VAL A 1 540 ? -17.958 53.598 90.629 1.00 105.49 540 VAL A N 1
ATOM 4045 C CA . VAL A 1 540 ? -17.632 53.981 91.996 1.00 103.42 540 VAL A CA 1
ATOM 4046 C C . VAL A 1 540 ? -18.906 54.469 92.672 1.00 123.49 540 VAL A C 1
ATOM 4047 O O . VAL A 1 540 ? -19.918 54.739 92.021 1.00 120.39 540 VAL A O 1
ATOM 4051 N N . GLY A 1 541 ? -18.845 54.565 94.000 1.00 147.44 541 GLY A N 1
ATOM 4052 C CA . GLY A 1 541 ? -20.030 54.872 94.780 1.00 156.85 541 GLY A CA 1
ATOM 4053 C C . GLY A 1 541 ? -20.658 56.201 94.404 1.00 163.76 541 GLY A C 1
ATOM 4054 O O . GLY A 1 541 ? -20.039 57.076 93.796 1.00 175.83 541 GLY A O 1
ATOM 4055 N N . LYS A 1 542 ? -21.930 56.345 94.789 1.00 155.94 542 LYS A N 1
ATOM 4056 C CA . LYS A 1 542 ? -22.700 57.520 94.396 1.00 141.01 542 LYS A CA 1
ATOM 4057 C C . LYS A 1 542 ? -22.250 58.774 95.135 1.00 141.05 542 LYS A C 1
ATOM 4058 O O . LYS A 1 542 ? -22.351 59.879 94.590 1.00 130.22 542 LYS A O 1
ATOM 4064 N N . ASP A 1 543 ? -21.765 58.627 96.368 1.00 156.16 543 ASP A N 1
ATOM 4065 C CA . ASP A 1 543 ? -21.338 59.779 97.152 1.00 154.99 543 ASP A CA 1
ATOM 4066 C C . ASP A 1 543 ? -20.218 60.525 96.438 1.00 144.35 543 ASP A C 1
ATOM 4067 O O . ASP A 1 543 ? -19.249 59.917 95.974 1.00 149.59 543 ASP A O 1
ATOM 4072 N N . ARG A 1 544 ? -20.359 61.850 96.344 1.00 124.69 544 ARG A N 1
ATOM 4073 C CA . ARG A 1 544 ? -19.377 62.638 95.606 1.00 107.06 544 ARG A CA 1
ATOM 4074 C C . ARG A 1 544 ? -18.015 62.608 96.287 1.00 110.77 544 ARG A C 1
ATOM 4075 O O . ARG A 1 544 ? -16.982 62.515 95.613 1.00 102.91 544 ARG A O 1
ATOM 4083 N N . ASN A 1 545 ? -17.987 62.690 97.620 1.00 121.83 545 ASN A N 1
ATOM 4084 C CA . ASN A 1 545 ? -16.715 62.607 98.331 1.00 122.45 545 ASN A CA 1
ATOM 4085 C C . ASN A 1 545 ? -16.118 61.208 98.241 1.00 126.23 545 ASN A C 1
ATOM 4086 O O . ASN A 1 545 ? -14.894 61.054 98.156 1.00 127.23 545 ASN A O 1
ATOM 4091 N N . LYS A 1 546 ? -16.968 60.177 98.259 1.00 131.22 546 LYS A N 1
ATOM 4092 C CA . LYS A 1 546 ? -16.475 58.803 98.227 1.00 133.27 546 LYS A CA 1
ATOM 4093 C C . LYS A 1 546 ? -15.744 58.503 96.926 1.00 135.78 546 LYS A C 1
ATOM 4094 O O . LYS A 1 546 ? -14.669 57.890 96.935 1.00 127.95 546 LYS A O 1
ATOM 4100 N N . ALA A 1 547 ? -16.314 58.922 95.794 1.00 137.42 547 ALA A N 1
ATOM 4101 C CA . ALA A 1 547 ? -15.706 58.617 94.504 1.00 133.51 547 ALA A CA 1
ATOM 4102 C C . ALA A 1 547 ? -14.372 59.333 94.334 1.00 129.78 547 ALA A C 1
ATOM 4103 O O . ALA A 1 547 ? -13.406 58.742 93.837 1.00 132.40 547 ALA A O 1
ATOM 4105 N N . ILE A 1 548 ? -14.299 60.606 94.736 1.00 122.44 548 ILE A N 1
ATOM 4106 C CA . ILE A 1 548 ? -13.070 61.374 94.554 1.00 110.26 548 ILE A CA 1
ATOM 4107 C C . ILE A 1 548 ? -11.929 60.756 95.353 1.00 106.06 548 ILE A C 1
ATOM 4108 O O . ILE A 1 548 ? -10.778 60.728 94.899 1.00 110.44 548 ILE A O 1
ATOM 4113 N N . ASP A 1 549 ? -12.227 60.252 96.554 1.00 108.11 549 ASP A N 1
ATOM 4114 C CA . ASP A 1 549 ? -11.203 59.577 97.346 1.00 112.62 549 ASP A CA 1
ATOM 4115 C C . ASP A 1 549 ? -10.674 58.343 96.626 1.00 109.60 549 ASP A C 1
ATOM 4116 O O . ASP A 1 549 ? -9.462 58.097 96.612 1.00 108.70 549 ASP A O 1
ATOM 4121 N N . THR A 1 550 ? -11.569 57.556 96.023 1.00 103.86 550 THR A N 1
ATOM 4122 C CA . THR A 1 550 ? -11.141 56.375 95.278 1.00 104.71 550 THR A CA 1
ATOM 4123 C C . THR A 1 550 ? -10.224 56.755 94.121 1.00 101.68 550 THR A C 1
ATOM 4124 O O . THR A 1 550 ? -9.256 56.044 93.826 1.00 98.00 550 THR A O 1
ATOM 4128 N N . VAL A 1 551 ? -10.512 57.876 93.455 1.00 91.05 551 VAL A N 1
ATOM 4129 C CA . VAL A 1 551 ? -9.622 58.369 92.406 1.00 74.28 551 VAL A CA 1
ATOM 4130 C C . VAL A 1 551 ? -8.273 58.754 92.999 1.00 87.25 551 VAL A C 1
ATOM 4131 O O . VAL A 1 551 ? -7.215 58.420 92.452 1.00 95.80 551 VAL A O 1
ATOM 4135 N N . LYS A 1 552 ? -8.292 59.469 94.127 1.00 81.97 552 LYS A N 1
ATOM 4136 C CA . LYS A 1 552 ? -7.043 59.889 94.751 1.00 69.15 552 LYS A CA 1
ATOM 4137 C C . LYS A 1 552 ? -6.243 58.696 95.256 1.00 74.19 552 LYS A C 1
ATOM 4138 O O . LYS A 1 552 ? -5.008 58.724 95.227 1.00 82.48 552 LYS A O 1
ATOM 4144 N N . GLN A 1 553 ? -6.921 57.639 95.708 1.00 65.44 553 GLN A N 1
ATOM 4145 C CA . GLN A 1 553 ? -6.207 56.438 96.131 1.00 62.55 553 GLN A CA 1
ATOM 4146 C C . GLN A 1 553 ? -5.601 55.710 94.937 1.00 69.92 553 GLN A C 1
ATOM 4147 O O . GLN A 1 553 ? -4.503 55.150 95.038 1.00 68.86 553 GLN A O 1
ATOM 4153 N N . GLN A 1 554 ? -6.302 55.704 93.799 1.00 79.20 554 GLN A N 1
ATOM 4154 C CA . GLN A 1 554 ? -5.764 55.057 92.606 1.00 72.56 554 GLN A CA 1
ATOM 4155 C C . GLN A 1 554 ? -4.520 55.774 92.097 1.00 67.90 554 GLN A C 1
ATOM 4156 O O . GLN A 1 554 ? -3.551 55.127 91.684 1.00 63.77 554 GLN A O 1
ATOM 4162 N N . LYS A 1 555 ? -4.528 57.110 92.112 1.00 65.85 555 LYS A N 1
ATOM 4163 C CA . LYS A 1 555 ? -3.349 57.852 91.677 1.00 66.33 555 LYS A CA 1
ATOM 4164 C C . LYS A 1 555 ? -2.183 57.649 92.639 1.00 69.35 555 LYS A C 1
ATOM 4165 O O . LYS A 1 555 ? -1.041 57.466 92.204 1.00 74.01 555 LYS A O 1
ATOM 4171 N N . ILE A 1 556 ? -2.448 57.688 93.949 1.00 55.97 556 ILE A N 1
ATOM 4172 C CA . ILE A 1 556 ? -1.391 57.453 94.930 1.00 53.45 556 ILE A CA 1
ATOM 4173 C C . ILE A 1 556 ? -0.816 56.049 94.780 1.00 65.96 556 ILE A C 1
ATOM 4174 O O . ILE A 1 556 ? 0.406 55.856 94.816 1.00 74.65 556 ILE A O 1
ATOM 4179 N N . GLU A 1 557 ? -1.684 55.050 94.604 1.00 54.87 557 GLU A N 1
ATOM 4180 C CA . GLU A 1 557 ? -1.216 53.671 94.502 1.00 64.12 557 GLU A CA 1
ATOM 4181 C C . GLU A 1 557 ? -0.424 53.452 93.218 1.00 66.60 557 GLU A C 1
ATOM 4182 O O . GLU A 1 557 ? 0.666 52.868 93.242 1.00 72.92 557 GLU A O 1
ATOM 4188 N N . ALA A 1 558 ? -0.968 53.894 92.081 1.00 75.15 558 ALA A N 1
ATOM 4189 C CA . ALA A 1 558 ? -0.281 53.698 90.807 1.00 76.67 558 ALA A CA 1
ATOM 4190 C C . ALA A 1 558 ? 1.056 54.428 90.784 1.00 77.80 558 ALA A C 1
ATOM 4191 O O . ALA A 1 558 ? 2.064 53.881 90.321 1.00 71.32 558 ALA A O 1
ATOM 4193 N N . SER A 1 559 ? 1.084 55.669 91.272 1.00 80.53 559 SER A N 1
ATOM 4194 C CA . SER A 1 559 ? 2.328 56.426 91.344 1.00 74.74 559 SER A CA 1
ATOM 4195 C C . SER A 1 559 ? 3.283 55.890 92.401 1.00 72.65 559 SER A C 1
ATOM 4196 O O . SER A 1 559 ? 4.427 56.352 92.465 1.00 72.32 559 SER A O 1
ATOM 4199 N N . SER A 1 560 ? 2.851 54.941 93.226 1.00 80.71 560 SER A N 1
ATOM 4200 C CA . SER A 1 560 ? 3.682 54.462 94.317 1.00 90.81 560 SER A CA 1
ATOM 4201 C C . SER A 1 560 ? 4.776 53.518 93.835 1.00 74.74 560 SER A C 1
ATOM 4202 O O . SER A 1 560 ? 4.612 52.767 92.869 1.00 65.17 560 SER A O 1
ATOM 4205 N N . GLN A 1 561 ? 5.905 53.575 94.532 1.00 73.50 561 GLN A N 1
ATOM 4206 C CA . GLN A 1 561 ? 7.018 52.656 94.366 1.00 69.89 561 GLN A CA 1
ATOM 4207 C C . GLN A 1 561 ? 7.708 52.530 95.713 1.00 63.12 561 GLN A C 1
ATOM 4208 O O . GLN A 1 561 ? 7.501 53.369 96.597 1.00 67.15 561 GLN A O 1
ATOM 4214 N N . PRO A 1 562 ? 8.510 51.485 95.915 1.00 58.39 562 PRO A N 1
ATOM 4215 C CA . PRO A 1 562 ? 9.281 51.393 97.160 1.00 51.51 562 PRO A CA 1
ATOM 4216 C C . PRO A 1 562 ? 10.188 52.603 97.336 1.00 53.01 562 PRO A C 1
ATOM 4217 O O . PRO A 1 562 ? 10.630 53.223 96.367 1.00 70.55 562 PRO A O 1
ATOM 4221 N N . TYR A 1 563 ? 10.442 52.955 98.591 1.00 41.28 563 TYR A N 1
ATOM 4222 C CA . TYR A 1 563 ? 11.251 54.120 98.915 1.00 43.32 563 TYR A CA 1
ATOM 4223 C C . TYR A 1 563 ? 12.689 53.704 99.199 1.00 53.16 563 TYR A C 1
ATOM 4224 O O . TYR A 1 563 ? 12.952 52.609 99.701 1.00 62.74 563 TYR A O 1
ATOM 4233 N N . MET A 1 564 ? 13.623 54.596 98.867 1.00 43.95 564 MET A N 1
ATOM 4234 C CA . MET A 1 564 ? 15.045 54.347 99.059 1.00 36.44 564 MET A CA 1
ATOM 4235 C C . MET A 1 564 ? 15.738 55.622 99.516 1.00 35.67 564 MET A C 1
ATOM 4236 O O . MET A 1 564 ? 15.440 56.713 99.022 1.00 40.18 564 MET A O 1
ATOM 4241 N N . TYR A 1 565 ? 16.664 55.474 100.462 1.00 35.03 565 TYR A N 1
ATOM 4242 C CA . TYR A 1 565 ? 17.457 56.584 100.979 1.00 34.41 565 TYR A CA 1
ATOM 4243 C C . TYR A 1 565 ? 18.929 56.210 100.901 1.00 41.35 565 TYR A C 1
ATOM 4244 O O . TYR A 1 565 ? 19.368 55.266 101.567 1.00 57.29 565 TYR A O 1
ATOM 4253 N N . HIS A 1 566 ? 19.688 56.948 100.090 1.00 38.21 566 HIS A N 1
ATOM 4254 C CA . HIS A 1 566 ? 21.097 56.660 99.856 1.00 35.38 566 HIS A CA 1
ATOM 4255 C C . HIS A 1 566 ? 22.027 57.292 100.883 1.00 39.84 566 HIS A C 1
ATOM 4256 O O . HIS A 1 566 ? 23.215 56.953 100.907 1.00 35.43 566 HIS A O 1
ATOM 4263 N N . GLY A 1 567 ? 21.529 58.192 101.723 1.00 33.18 567 GLY A N 1
ATOM 4264 C CA . GLY A 1 567 ? 22.366 58.976 102.604 1.00 45.63 567 GLY A CA 1
ATOM 4265 C C . GLY A 1 567 ? 22.665 58.294 103.921 1.00 41.70 567 GLY A C 1
ATOM 4266 O O . GLY A 1 567 ? 22.479 57.085 104.089 1.00 35.13 567 GLY A O 1
ATOM 4267 N N . GLN A 1 568 ? 23.140 59.093 104.872 1.00 32.06 568 GLN A N 1
ATOM 4268 C CA . GLN A 1 568 ? 23.524 58.618 106.191 1.00 31.63 568 GLN A CA 1
ATOM 4269 C C . GLN A 1 568 ? 22.615 59.217 107.258 1.00 31.64 568 GLN A C 1
ATOM 4270 O O . GLN A 1 568 ? 22.171 60.364 107.148 1.00 43.05 568 GLN A O 1
ATOM 4276 N N . LEU A 1 569 ? 22.347 58.427 108.294 1.00 32.85 569 LEU A N 1
ATOM 4277 C CA . LEU A 1 569 ? 21.644 58.884 109.491 1.00 33.46 569 LEU A CA 1
ATOM 4278 C C . LEU A 1 569 ? 22.590 58.690 110.671 1.00 37.22 569 LEU A C 1
ATOM 4279 O O . LEU A 1 569 ? 22.737 57.575 111.180 1.00 44.23 569 LEU A O 1
ATOM 4284 N N . ASN A 1 570 ? 23.228 59.770 111.107 1.00 32.33 570 ASN A N 1
ATOM 4285 C CA . ASN A 1 570 ? 24.238 59.712 112.151 1.00 36.84 570 ASN A CA 1
ATOM 4286 C C . ASN A 1 570 ? 23.867 60.654 113.289 1.00 35.34 570 ASN A C 1
ATOM 4287 O O . ASN A 1 570 ? 22.988 61.509 113.160 1.00 38.72 570 ASN A O 1
ATOM 4292 N N . GLY A 1 571 ? 24.547 60.482 114.416 1.00 31.30 571 GLY A N 1
ATOM 4293 C CA . GLY A 1 571 ? 24.443 61.425 115.512 1.00 40.74 571 GLY A CA 1
ATOM 4294 C C . GLY A 1 571 ? 23.397 61.053 116.546 1.00 36.74 571 GLY A C 1
ATOM 4295 O O . GLY A 1 571 ? 22.965 59.904 116.678 1.00 51.23 571 GLY A O 1
ATOM 4296 N N . ASN A 1 572 ? 22.985 62.074 117.299 1.00 32.85 572 ASN A N 1
ATOM 4297 C CA . ASN A 1 572 ? 22.030 61.918 118.397 1.00 34.79 572 ASN A CA 1
ATOM 4298 C C . ASN A 1 572 ? 20.620 62.133 117.851 1.00 50.61 572 ASN A C 1
ATOM 4299 O O . ASN A 1 572 ? 20.027 63.208 117.962 1.00 46.91 572 ASN A O 1
ATOM 4304 N N . MET A 1 573 ? 20.073 61.076 117.251 1.00 41.50 573 MET A N 1
ATOM 4305 C CA . MET A 1 573 ? 18.792 61.158 116.563 1.00 45.43 573 MET A CA 1
ATOM 4306 C C . MET A 1 573 ? 17.963 59.907 116.807 1.00 35.82 573 MET A C 1
ATOM 4307 O O . MET A 1 573 ? 18.502 58.801 116.895 1.00 39.73 573 MET A O 1
ATOM 4312 N N . ASP A 1 574 ? 16.650 60.094 116.901 1.00 40.49 574 ASP A N 1
ATOM 4313 C CA . ASP A 1 574 ? 15.683 59.009 116.809 1.00 51.20 574 ASP A CA 1
ATOM 4314 C C . ASP A 1 574 ? 14.903 59.169 115.512 1.00 53.88 574 ASP A C 1
ATOM 4315 O O . ASP A 1 574 ? 14.469 60.276 115.178 1.00 67.95 574 ASP A O 1
ATOM 4320 N N . VAL A 1 575 ? 14.732 58.071 114.783 1.00 50.35 575 VAL A N 1
ATOM 4321 C CA . VAL A 1 575 ? 14.063 58.082 113.487 1.00 36.03 575 VAL A CA 1
ATOM 4322 C C . VAL A 1 575 ? 12.798 57.244 113.594 1.00 37.10 575 VAL A C 1
ATOM 4323 O O . VAL A 1 575 ? 12.854 56.071 113.984 1.00 60.28 575 VAL A O 1
ATOM 4327 N N . ASN A 1 576 ? 11.661 57.843 113.249 1.00 37.95 576 ASN A N 1
ATOM 4328 C CA . ASN A 1 576 ? 10.367 57.175 113.294 1.00 43.66 576 ASN A CA 1
ATOM 4329 C C . ASN A 1 576 ? 9.830 57.064 111.876 1.00 46.12 576 ASN A C 1
ATOM 4330 O O . ASN A 1 576 ? 9.700 58.075 111.177 1.00 42.99 576 ASN A O 1
ATOM 4335 N N . ILE A 1 577 ? 9.521 55.841 111.455 1.00 45.57 577 ILE A N 1
ATOM 4336 C CA . ILE A 1 577 ? 8.969 55.595 110.126 1.00 39.80 577 ILE A CA 1
ATOM 4337 C C . ILE A 1 577 ? 7.589 54.969 110.282 1.00 48.57 577 ILE A C 1
ATOM 4338 O O . ILE A 1 577 ? 7.482 53.799 110.679 1.00 58.92 577 ILE A O 1
ATOM 4343 N N . PRO A 1 578 ? 6.511 55.694 109.983 1.00 43.89 578 PRO A N 1
ATOM 4344 C CA . PRO A 1 578 ? 5.172 55.106 110.106 1.00 50.55 578 PRO A CA 1
ATOM 4345 C C . PRO A 1 578 ? 4.835 54.219 108.921 1.00 55.67 578 PRO A C 1
ATOM 4346 O O . PRO A 1 578 ? 5.725 53.836 108.154 1.00 49.12 578 PRO A O 1
ATOM 4350 N N . GLN A 1 579 ? 3.558 53.882 108.758 1.00 51.86 579 GLN A N 1
ATOM 4351 C CA . GLN A 1 579 ? 3.131 53.151 107.574 1.00 49.04 579 GLN A CA 1
ATOM 4352 C C . GLN A 1 579 ? 3.182 54.086 106.372 1.00 52.98 579 GLN A C 1
ATOM 4353 O O . GLN A 1 579 ? 2.499 55.115 106.347 1.00 63.46 579 GLN A O 1
ATOM 4359 N N . LEU A 1 580 ? 3.991 53.730 105.380 1.00 44.66 580 LEU A N 1
ATOM 4360 C CA . LEU A 1 580 ? 4.216 54.605 104.240 1.00 46.85 580 LEU A CA 1
ATOM 4361 C C . LEU A 1 580 ? 3.100 54.459 103.213 1.00 55.00 580 LEU A C 1
ATOM 4362 O O . LEU A 1 580 ? 2.525 53.382 103.035 1.00 53.71 580 LEU A O 1
ATOM 4367 N N . SER A 1 581 ? 2.797 55.566 102.536 1.00 59.59 581 SER A N 1
ATOM 4368 C CA . SER A 1 581 ? 1.734 55.570 101.540 1.00 65.53 581 SER A CA 1
ATOM 4369 C C . SER A 1 581 ? 2.105 54.696 100.349 1.00 64.31 581 SER A C 1
ATOM 4370 O O . SER A 1 581 ? 3.269 54.625 99.944 1.00 55.79 581 SER A O 1
ATOM 4373 N N . GLY A 1 582 ? 1.102 54.031 99.784 1.00 69.12 582 GLY A N 1
ATOM 4374 C CA . GLY A 1 582 ? 1.346 53.175 98.634 1.00 67.70 582 GLY A CA 1
ATOM 4375 C C . GLY A 1 582 ? 2.135 51.955 99.060 1.00 65.35 582 GLY A C 1
ATOM 4376 O O . GLY A 1 582 ? 1.782 51.264 100.022 1.00 76.79 582 GLY A O 1
ATOM 4377 N N . LYS A 1 583 ? 3.216 51.676 98.336 1.00 63.28 583 LYS A N 1
ATOM 4378 C CA . LYS A 1 583 ? 4.073 50.541 98.660 1.00 67.36 583 LYS A CA 1
ATOM 4379 C C . LYS A 1 583 ? 4.847 50.867 99.933 1.00 69.39 583 LYS A C 1
ATOM 4380 O O . LYS A 1 583 ? 5.750 51.709 99.921 1.00 76.94 583 LYS A O 1
ATOM 4386 N N . ASP A 1 584 ? 4.491 50.207 101.033 1.00 61.02 584 ASP A N 1
ATOM 4387 C CA . ASP A 1 584 ? 5.081 50.492 102.343 1.00 58.17 584 ASP A CA 1
ATOM 4388 C C . ASP A 1 584 ? 6.383 49.703 102.512 1.00 56.33 584 ASP A C 1
ATOM 4389 O O . ASP A 1 584 ? 6.497 48.769 103.308 1.00 50.93 584 ASP A O 1
ATOM 4394 N N . VAL A 1 585 ? 7.383 50.099 101.724 1.00 49.50 585 VAL A N 1
ATOM 4395 C CA . VAL A 1 585 ? 8.720 49.521 101.788 1.00 42.26 585 VAL A CA 1
ATOM 4396 C C . VAL A 1 585 ? 9.745 50.648 101.778 1.00 40.69 585 VAL A C 1
ATOM 4397 O O . VAL A 1 585 ? 9.622 51.606 101.006 1.00 47.47 585 VAL A O 1
ATOM 4401 N N . LEU A 1 586 ? 10.754 50.535 102.642 1.00 45.62 586 LEU A N 1
ATOM 4402 C CA . LEU A 1 586 ? 11.840 51.507 102.716 1.00 46.28 586 LEU A CA 1
ATOM 4403 C C . LEU A 1 586 ? 13.159 50.756 102.812 1.00 55.79 586 LEU A C 1
ATOM 4404 O O . LEU A 1 586 ? 13.336 49.922 103.705 1.00 64.52 586 LEU A O 1
ATOM 4409 N N . ALA A 1 587 ? 14.079 51.052 101.897 1.00 49.00 587 ALA A N 1
ATOM 4410 C CA . ALA A 1 587 ? 15.385 50.412 101.853 1.00 37.21 587 ALA A CA 1
ATOM 4411 C C . ALA A 1 587 ? 16.481 51.453 102.030 1.00 36.08 587 ALA A C 1
ATOM 4412 O O . ALA A 1 587 ? 16.436 52.528 101.422 1.00 44.04 587 ALA A O 1
ATOM 4414 N N . LEU A 1 588 ? 17.466 51.128 102.865 1.00 35.60 588 LEU A N 1
ATOM 4415 C CA . LEU A 1 588 ? 18.608 51.996 103.128 1.00 34.69 588 LEU A CA 1
ATOM 4416 C C . LEU A 1 588 ? 19.874 51.303 102.647 1.00 44.27 588 LEU A C 1
ATOM 4417 O O . LEU A 1 588 ? 20.216 50.222 103.139 1.00 50.89 588 LEU A O 1
ATOM 4422 N N . ASP A 1 589 ? 20.568 51.923 101.692 1.00 43.33 589 ASP A N 1
ATOM 4423 C CA . ASP A 1 589 ? 21.864 51.444 101.227 1.00 34.57 589 ASP A CA 1
ATOM 4424 C C . ASP A 1 589 ? 22.981 52.420 101.586 1.00 41.24 589 ASP A C 1
ATOM 4425 O O . ASP A 1 589 ? 24.019 52.463 100.920 1.00 41.27 589 ASP A O 1
ATOM 4430 N N . GLY A 1 590 ? 22.773 53.210 102.636 1.00 42.88 590 GLY A N 1
ATOM 4431 C CA . GLY A 1 590 ? 23.794 54.105 103.142 1.00 33.11 590 GLY A CA 1
ATOM 4432 C C . GLY A 1 590 ? 24.273 53.681 104.515 1.00 39.75 590 GLY A C 1
ATOM 4433 O O . GLY A 1 590 ? 24.221 52.496 104.855 1.00 39.81 590 GLY A O 1
ATOM 4434 N N . SER A 1 591 ? 24.739 54.634 105.314 1.00 44.78 591 SER A N 1
ATOM 4435 C CA . SER A 1 591 ? 25.236 54.351 106.651 1.00 42.39 591 SER A CA 1
ATOM 4436 C C . SER A 1 591 ? 24.237 54.812 107.704 1.00 44.78 591 SER A C 1
ATOM 4437 O O . SER A 1 591 ? 23.417 55.703 107.472 1.00 41.95 591 SER A O 1
ATOM 4440 N N . VAL A 1 592 ? 24.315 54.181 108.874 1.00 48.32 592 VAL A N 1
ATOM 4441 C CA . VAL A 1 592 ? 23.560 54.592 110.053 1.00 29.30 592 VAL A CA 1
ATOM 4442 C C . VAL A 1 592 ? 24.487 54.475 111.254 1.00 32.93 592 VAL A C 1
ATOM 4443 O O . VAL A 1 592 ? 25.039 53.400 111.511 1.00 41.81 592 VAL A O 1
ATOM 4447 N N . ASN A 1 593 ? 24.663 55.580 111.990 1.00 39.95 593 ASN A N 1
ATOM 4448 C CA . ASN A 1 593 ? 25.544 55.617 113.161 1.00 30.78 593 ASN A CA 1
ATOM 4449 C C . ASN A 1 593 ? 24.819 56.393 114.263 1.00 37.02 593 ASN A C 1
ATOM 4450 O O . ASN A 1 593 ? 25.026 57.593 114.457 1.00 43.41 593 ASN A O 1
ATOM 4455 N N . LEU A 1 594 ? 23.959 55.688 114.997 1.00 36.68 594 LEU A N 1
ATOM 4456 C CA . LEU A 1 594 ? 23.183 56.262 116.095 1.00 32.82 594 LEU A CA 1
ATOM 4457 C C . LEU A 1 594 ? 23.563 55.515 117.366 1.00 46.23 594 LEU A C 1
ATOM 4458 O O . LEU A 1 594 ? 22.945 54.493 117.705 1.00 42.93 594 LEU A O 1
ATOM 4463 N N . PRO A 1 595 ? 24.582 55.981 118.095 1.00 39.85 595 PRO A N 1
ATOM 4464 C CA . PRO A 1 595 ? 25.022 55.235 119.289 1.00 43.41 595 PRO A CA 1
ATOM 4465 C C . PRO A 1 595 ? 23.956 55.147 120.368 1.00 55.85 595 PRO A C 1
ATOM 4466 O O . PRO A 1 595 ? 23.717 54.062 120.913 1.00 62.68 595 PRO A O 1
ATOM 4470 N N . GLU A 1 596 ? 23.307 56.264 120.696 1.00 58.38 596 GLU A N 1
ATOM 4471 C CA . GLU A 1 596 ? 22.187 56.273 121.627 1.00 59.72 596 GLU A CA 1
ATOM 4472 C C . GLU A 1 596 ? 20.852 56.462 120.920 1.00 58.49 596 GLU A C 1
ATOM 4473 O O . GLU A 1 596 ? 19.837 56.699 121.584 1.00 54.44 596 GLU A O 1
ATOM 4479 N N . GLY A 1 597 ? 20.828 56.363 119.590 1.00 65.65 597 GLY A N 1
ATOM 4480 C CA . GLY A 1 597 ? 19.614 56.596 118.842 1.00 56.70 597 GLY A CA 1
ATOM 4481 C C . GLY A 1 597 ? 18.830 55.330 118.553 1.00 47.29 597 GLY A C 1
ATOM 4482 O O . GLY A 1 597 ? 19.348 54.216 118.623 1.00 33.83 597 GLY A O 1
ATOM 4483 N N . SER A 1 598 ? 17.554 55.520 118.227 1.00 47.34 598 SER A N 1
ATOM 4484 C CA . SER A 1 598 ? 16.662 54.426 117.879 1.00 47.52 598 SER A CA 1
ATOM 4485 C C . SER A 1 598 ? 16.027 54.688 116.522 1.00 51.82 598 SER A C 1
ATOM 4486 O O . SER A 1 598 ? 15.851 55.838 116.112 1.00 60.95 598 SER A O 1
ATOM 4489 N N . ILE A 1 599 ? 15.684 53.606 115.828 1.00 42.66 599 ILE A N 1
ATOM 4490 C CA . ILE A 1 599 ? 14.935 53.664 114.578 1.00 33.65 599 ILE A CA 1
ATOM 4491 C C . ILE A 1 599 ? 13.694 52.799 114.737 1.00 49.78 599 ILE A C 1
ATOM 4492 O O . ILE A 1 599 ? 13.785 51.654 115.194 1.00 43.31 599 ILE A O 1
ATOM 4497 N N . THR A 1 600 ? 12.540 53.348 114.370 1.00 44.30 600 THR A N 1
ATOM 4498 C CA . THR A 1 600 ? 11.259 52.680 114.547 1.00 39.50 600 THR A CA 1
ATOM 4499 C C . THR A 1 600 ? 10.542 52.573 113.209 1.00 43.86 600 THR A C 1
ATOM 4500 O O . THR A 1 600 ? 10.502 53.537 112.437 1.00 51.38 600 THR A O 1
ATOM 4504 N N . LYS A 1 601 ? 9.977 51.398 112.940 1.00 37.27 601 LYS A N 1
ATOM 4505 C CA . LYS A 1 601 ? 9.184 51.164 111.741 1.00 38.08 601 LYS A CA 1
ATOM 4506 C C . LYS A 1 601 ? 7.819 50.633 112.149 1.00 48.71 601 LYS A C 1
ATOM 4507 O O . LYS A 1 601 ? 7.728 49.687 112.938 1.00 66.39 601 LYS A O 1
ATOM 4513 N N . LYS A 1 602 ? 6.765 51.238 111.609 1.00 42.27 602 LYS A N 1
ATOM 4514 C CA . LYS A 1 602 ? 5.391 50.825 111.869 1.00 44.39 602 LYS A CA 1
ATOM 4515 C C . LYS A 1 602 ? 4.835 50.210 110.591 1.00 56.59 602 LYS A C 1
ATOM 4516 O O . LYS A 1 602 ? 4.675 50.905 109.582 1.00 58.44 602 LYS A O 1
ATOM 4522 N N . SER A 1 603 ? 4.558 48.904 110.638 1.00 64.34 603 SER A N 1
ATOM 4523 C CA . SER A 1 603 ? 4.026 48.149 109.506 1.00 62.53 603 SER A CA 1
ATOM 4524 C C . SER A 1 603 ? 4.988 48.138 108.323 1.00 59.23 603 SER A C 1
ATOM 4525 O O . SER A 1 603 ? 6.047 48.774 108.361 1.00 61.10 603 SER A O 1
ATOM 4528 N N . GLY A 1 604 ? 4.632 47.399 107.274 1.00 54.33 604 GLY A N 1
ATOM 4529 C CA . GLY A 1 604 ? 5.402 47.427 106.047 1.00 51.32 604 GLY A CA 1
ATOM 4530 C C . GLY A 1 604 ? 6.725 46.687 106.159 1.00 52.52 604 GLY A C 1
ATOM 4531 O O . GLY A 1 604 ? 6.870 45.710 106.899 1.00 59.09 604 GLY A O 1
ATOM 4532 N N . THR A 1 605 ? 7.709 47.170 105.401 1.00 45.55 605 THR A N 1
ATOM 4533 C CA . THR A 1 605 ? 8.994 46.498 105.270 1.00 38.91 605 THR A CA 1
ATOM 4534 C C . THR A 1 605 ? 10.120 47.515 105.379 1.00 44.64 605 THR A C 1
ATOM 4535 O O . THR A 1 605 ? 10.065 48.574 104.747 1.00 46.98 605 THR A O 1
ATOM 4539 N N . LEU A 1 606 ? 11.135 47.189 106.177 1.00 47.30 606 LEU A N 1
ATOM 4540 C CA . LEU A 1 606 ? 12.353 47.979 106.281 1.00 34.06 606 LEU A CA 1
ATOM 4541 C C . LEU A 1 606 ? 13.543 47.095 105.936 1.00 45.10 606 LEU A C 1
ATOM 4542 O O . LEU A 1 606 ? 13.606 45.935 106.354 1.00 55.25 606 LEU A O 1
ATOM 4547 N N . ILE A 1 607 ? 14.485 47.641 105.169 1.00 38.73 607 ILE A N 1
ATOM 4548 C CA . ILE A 1 607 ? 15.601 46.866 104.636 1.00 37.99 607 ILE A CA 1
ATOM 4549 C C . ILE A 1 607 ? 16.896 47.630 104.870 1.00 38.32 607 ILE A C 1
ATOM 4550 O O . ILE A 1 607 ? 17.023 48.788 104.454 1.00 51.15 607 ILE A O 1
ATOM 4555 N N . PHE A 1 608 ? 17.851 46.986 105.536 1.00 35.68 608 PHE A N 1
ATOM 4556 C CA . PHE A 1 608 ? 19.228 47.456 105.605 1.00 43.57 608 PHE A CA 1
ATOM 4557 C C . PHE A 1 608 ? 20.074 46.614 104.660 1.00 43.18 608 PHE A C 1
ATOM 4558 O O . PHE A 1 608 ? 20.041 45.381 104.726 1.00 44.64 608 PHE A O 1
ATOM 4566 N N . GLN A 1 609 ? 20.831 47.275 103.787 1.00 35.26 609 GLN A N 1
ATOM 4567 C CA . GLN A 1 609 ? 21.585 46.562 102.767 1.00 43.81 609 GLN A CA 1
ATOM 4568 C C . GLN A 1 609 ? 22.855 47.327 102.432 1.00 37.13 609 GLN A C 1
ATOM 4569 O O . GLN A 1 609 ? 22.985 48.520 102.721 1.00 40.73 609 GLN A O 1
ATOM 4575 N N . GLY A 1 610 ? 23.796 46.617 101.811 1.00 37.38 610 GLY A N 1
ATOM 4576 C CA . GLY A 1 610 ? 24.953 47.258 101.230 1.00 40.33 610 GLY A CA 1
ATOM 4577 C C . GLY A 1 610 ? 24.625 47.912 99.903 1.00 39.79 610 GLY A C 1
ATOM 4578 O O . GLY A 1 610 ? 23.562 47.704 99.318 1.00 53.14 610 GLY A O 1
ATOM 4579 N N . HIS A 1 611 ? 25.564 48.719 99.419 1.00 29.35 611 HIS A N 1
ATOM 4580 C CA . HIS A 1 611 ? 25.337 49.478 98.201 1.00 29.70 611 HIS A CA 1
ATOM 4581 C C . HIS A 1 611 ? 26.127 48.878 97.051 1.00 44.21 611 HIS A C 1
ATOM 4582 O O . HIS A 1 611 ? 27.347 48.701 97.170 1.00 42.93 611 HIS A O 1
ATOM 4589 N N . PRO A 1 612 ? 25.478 48.552 95.934 1.00 41.90 612 PRO A N 1
ATOM 4590 C CA . PRO A 1 612 ? 26.224 48.054 94.773 1.00 32.47 612 PRO A CA 1
ATOM 4591 C C . PRO A 1 612 ? 27.092 49.149 94.175 1.00 36.94 612 PRO A C 1
ATOM 4592 O O . PRO A 1 612 ? 26.699 50.317 94.119 1.00 31.93 612 PRO A O 1
ATOM 4596 N N . VAL A 1 613 ? 28.289 48.760 93.736 1.00 41.56 613 VAL A N 1
ATOM 4597 C CA . VAL A 1 613 ? 29.255 49.725 93.227 1.00 33.34 613 VAL A CA 1
ATOM 4598 C C . VAL A 1 613 ? 28.725 50.350 91.944 1.00 44.97 613 VAL A C 1
ATOM 4599 O O . VAL A 1 613 ? 28.263 49.648 91.034 1.00 54.39 613 VAL A O 1
ATOM 4603 N N . ILE A 1 614 ? 28.786 51.675 91.867 1.00 41.41 614 ILE A N 1
ATOM 4604 C CA . ILE A 1 614 ? 28.314 52.415 90.704 1.00 36.82 614 ILE A CA 1
ATOM 4605 C C . ILE A 1 614 ? 29.449 52.527 89.697 1.00 37.93 614 ILE A C 1
ATOM 4606 O O . ILE A 1 614 ? 30.547 52.987 90.032 1.00 41.31 614 ILE A O 1
ATOM 4611 N N . HIS A 1 615 ? 29.187 52.109 88.463 1.00 36.09 615 HIS A N 1
ATOM 4612 C CA . HIS A 1 615 ? 30.145 52.226 87.377 1.00 37.31 615 HIS A CA 1
ATOM 4613 C C . HIS A 1 615 ? 29.670 53.268 86.373 1.00 37.62 615 HIS A C 1
ATOM 4614 O O . HIS A 1 615 ? 28.472 53.537 86.252 1.00 37.40 615 HIS A O 1
ATOM 4621 N N . ALA A 1 616 ? 30.626 53.852 85.657 1.00 38.31 616 ALA A N 1
ATOM 4622 C CA . ALA A 1 616 ? 30.317 54.916 84.712 1.00 38.66 616 ALA A CA 1
ATOM 4623 C C . ALA A 1 616 ? 29.464 54.390 83.564 1.00 45.85 616 ALA A C 1
ATOM 4624 O O . ALA A 1 616 ? 29.783 53.363 82.957 1.00 41.35 616 ALA A O 1
ATOM 4626 N N . GLY A 1 617 ? 28.375 55.098 83.272 1.00 41.65 617 GLY A N 1
ATOM 4627 C CA . GLY A 1 617 ? 27.521 54.758 82.151 1.00 42.43 617 GLY A CA 1
ATOM 4628 C C . GLY A 1 617 ? 26.537 53.640 82.431 1.00 51.96 617 GLY A C 1
ATOM 4629 O O . GLY A 1 617 ? 25.474 53.572 81.807 1.00 67.41 617 GLY A O 1
ATOM 4630 N N . THR A 1 618 ? 26.877 52.759 83.365 1.00 51.20 618 THR A N 1
ATOM 4631 C CA . THR A 1 618 ? 26.045 51.609 83.677 1.00 53.84 618 THR A CA 1
ATOM 4632 C C . THR A 1 618 ? 25.065 51.941 84.799 1.00 56.35 618 THR A C 1
ATOM 4633 O O . THR A 1 618 ? 25.277 52.857 85.596 1.00 66.43 618 THR A O 1
ATOM 4637 N N . THR A 1 619 ? 23.981 51.174 84.851 1.00 58.67 619 THR A N 1
ATOM 4638 C CA . THR A 1 619 ? 23.021 51.243 85.941 1.00 52.34 619 THR A CA 1
ATOM 4639 C C . THR A 1 619 ? 23.211 50.036 86.848 1.00 47.81 619 THR A C 1
ATOM 4640 O O . THR A 1 619 ? 23.396 48.912 86.371 1.00 50.76 619 THR A O 1
ATOM 4644 N N . THR A 1 620 ? 23.179 50.278 88.156 1.00 44.60 620 THR A N 1
ATOM 4645 C CA . THR A 1 620 ? 23.408 49.209 89.118 1.00 47.41 620 THR A CA 1
ATOM 4646 C C . THR A 1 620 ? 22.336 48.131 88.999 1.00 50.89 620 THR A C 1
ATOM 4647 O O . THR A 1 620 ? 21.196 48.392 88.605 1.00 69.34 620 THR A O 1
ATOM 4651 N N . SER A 1 621 ? 22.720 46.904 89.344 1.00 38.83 621 SER A N 1
ATOM 4652 C CA . SER A 1 621 ? 21.814 45.767 89.316 1.00 40.10 621 SER A CA 1
ATOM 4653 C C . SER A 1 621 ? 22.078 44.892 90.531 1.00 46.18 621 SER A C 1
ATOM 4654 O O . SER A 1 621 ? 23.197 44.842 91.048 1.00 47.68 621 SER A O 1
ATOM 4657 N N . SER A 1 622 ? 21.031 44.199 90.986 1.00 45.31 622 SER A N 1
ATOM 4658 C CA . SER A 1 622 ? 21.185 43.275 92.103 1.00 42.00 622 SER A CA 1
ATOM 4659 C C . SER A 1 622 ? 22.069 42.087 91.748 1.00 44.01 622 SER A C 1
ATOM 4660 O O . SER A 1 622 ? 22.537 41.385 92.651 1.00 43.91 622 SER A O 1
ATOM 4663 N N . SER A 1 623 ? 22.308 41.849 90.460 1.00 53.73 623 SER A N 1
ATOM 4664 C CA . SER A 1 623 ? 23.137 40.743 90.001 1.00 43.55 623 SER A CA 1
ATOM 4665 C C . SER A 1 623 ? 24.630 41.038 90.078 1.00 42.86 623 SER A C 1
ATOM 4666 O O . SER A 1 623 ? 25.431 40.154 89.757 1.00 44.20 623 SER A O 1
ATOM 4669 N N . GLN A 1 624 ? 25.021 42.247 90.480 1.00 52.71 624 GLN A N 1
ATOM 4670 C CA . GLN A 1 624 ? 26.429 42.621 90.493 1.00 48.65 624 GLN A CA 1
ATOM 4671 C C . GLN A 1 624 ? 27.231 41.722 91.430 1.00 55.10 624 GLN A C 1
ATOM 4672 O O . GLN A 1 624 ? 26.699 41.089 92.346 1.00 64.39 624 GLN A O 1
ATOM 4678 N N . SER A 1 625 ? 28.540 41.682 91.187 1.00 53.73 625 SER A N 1
ATOM 4679 C CA . SER A 1 625 ? 29.472 40.947 92.031 1.00 60.38 625 SER A CA 1
ATOM 4680 C C . SER A 1 625 ? 30.158 41.823 93.069 1.00 64.53 625 SER A C 1
ATOM 4681 O O . SER A 1 625 ? 30.505 41.329 94.147 1.00 71.19 625 SER A O 1
ATOM 4684 N N . ASP A 1 626 ? 30.359 43.105 92.774 1.00 58.24 626 ASP A N 1
ATOM 4685 C CA . ASP A 1 626 ? 31.071 44.015 93.661 1.00 51.94 626 ASP A CA 1
ATOM 4686 C C . ASP A 1 626 ? 30.069 44.911 94.380 1.00 39.35 626 ASP A C 1
ATOM 4687 O O . ASP A 1 626 ? 29.274 45.606 93.738 1.00 39.92 626 ASP A O 1
ATOM 4692 N N . TRP A 1 627 ? 30.108 44.889 95.709 1.00 43.58 627 TRP A N 1
ATOM 4693 C CA . TRP A 1 627 ? 29.259 45.733 96.534 1.00 39.14 627 TRP A CA 1
ATOM 4694 C C . TRP A 1 627 ? 30.109 46.434 97.582 1.00 37.62 627 TRP A C 1
ATOM 4695 O O . TRP A 1 627 ? 31.176 45.947 97.967 1.00 44.10 627 TRP A O 1
ATOM 4706 N N . GLU A 1 628 ? 29.627 47.585 98.037 1.00 40.54 628 GLU A N 1
ATOM 4707 C CA . GLU A 1 628 ? 30.233 48.275 99.164 1.00 46.67 628 GLU A CA 1
ATOM 4708 C C . GLU A 1 628 ? 29.564 47.822 100.454 1.00 44.39 628 GLU A C 1
ATOM 4709 O O . GLU A 1 628 ? 28.339 47.684 100.516 1.00 32.55 628 GLU A O 1
ATOM 4715 N N . THR A 1 629 ? 30.374 47.588 101.482 1.00 41.54 629 THR A N 1
ATOM 4716 C CA . THR A 1 629 ? 29.840 47.215 102.784 1.00 38.85 629 THR A CA 1
ATOM 4717 C C . THR A 1 629 ? 29.364 48.462 103.517 1.00 37.57 629 THR A C 1
ATOM 4718 O O . THR A 1 629 ? 30.078 49.468 103.579 1.00 45.55 629 THR A O 1
ATOM 4722 N N . ARG A 1 630 ? 28.156 48.394 104.070 1.00 28.51 630 ARG A N 1
ATOM 4723 C CA . ARG A 1 630 ? 27.547 49.513 104.774 1.00 35.30 630 ARG A CA 1
ATOM 4724 C C . ARG A 1 630 ? 27.326 49.139 106.233 1.00 38.79 630 ARG A C 1
ATOM 4725 O O . ARG A 1 630 ? 26.890 48.025 106.540 1.00 27.86 630 ARG A O 1
ATOM 4733 N N . GLN A 1 631 ? 27.624 50.077 107.126 1.00 38.06 631 GLN A N 1
ATOM 4734 C CA . GLN A 1 631 ? 27.564 49.846 108.564 1.00 36.87 631 GLN A CA 1
ATOM 4735 C C . GLN A 1 631 ? 26.308 50.494 109.131 1.00 33.18 631 GLN A C 1
ATOM 4736 O O . GLN A 1 631 ? 26.099 51.700 108.967 1.00 48.55 631 GLN A O 1
ATOM 4742 N N . PHE A 1 632 ? 25.479 49.695 109.796 1.00 27.66 632 PHE A N 1
ATOM 4743 C CA . PHE A 1 632 ? 24.273 50.179 110.462 1.00 35.62 632 PHE A CA 1
ATOM 4744 C C . PHE A 1 632 ? 24.465 49.985 111.962 1.00 35.21 632 PHE A C 1
ATOM 4745 O O . PHE A 1 632 ? 24.241 48.892 112.490 1.00 30.81 632 PHE A O 1
ATOM 4753 N N . THR A 1 633 ? 24.873 51.049 112.648 1.00 28.54 633 THR A N 1
ATOM 4754 C CA . THR A 1 633 ? 25.121 51.011 114.086 1.00 37.53 633 THR A CA 1
ATOM 4755 C C . THR A 1 633 ? 23.969 51.709 114.799 1.00 42.72 633 THR A C 1
ATOM 4756 O O . THR A 1 633 ? 23.791 52.925 114.667 1.00 48.27 633 THR A O 1
ATOM 4760 N N . LEU A 1 634 ? 23.192 50.937 115.552 1.00 41.06 634 LEU A N 1
ATOM 4761 C CA . LEU A 1 634 ? 22.055 51.440 116.303 1.00 42.04 634 LEU A CA 1
ATOM 4762 C C . LEU A 1 634 ? 22.192 51.052 117.768 1.00 45.01 634 LEU A C 1
ATOM 4763 O O . LEU A 1 634 ? 23.009 50.205 118.140 1.00 57.33 634 LEU A O 1
ATOM 4768 N N . GLU A 1 635 ? 21.381 51.694 118.605 1.00 32.12 635 GLU A N 1
ATOM 4769 C CA . GLU A 1 635 ? 21.169 51.209 119.961 1.00 44.92 635 GLU A CA 1
ATOM 4770 C C . GLU A 1 635 ? 19.986 50.255 120.024 1.00 45.99 635 GLU A C 1
ATOM 4771 O O . GLU A 1 635 ? 20.026 49.260 120.757 1.00 65.28 635 GLU A O 1
ATOM 4777 N N . LYS A 1 636 ? 18.940 50.536 119.249 1.00 32.17 636 LYS A N 1
ATOM 4778 C CA . LYS A 1 636 ? 17.703 49.773 119.324 1.00 38.57 636 LYS A CA 1
ATOM 4779 C C . LYS A 1 636 ? 16.884 50.032 118.069 1.00 51.15 636 LYS A C 1
ATOM 4780 O O . LYS A 1 636 ? 16.616 51.189 117.731 1.00 50.35 636 LYS A O 1
ATOM 4786 N N . LEU A 1 637 ? 16.497 48.960 117.383 1.00 31.58 637 LEU A N 1
ATOM 4787 C CA . LEU A 1 637 ? 15.607 49.034 116.229 1.00 31.70 637 LEU A CA 1
ATOM 4788 C C . LEU A 1 637 ? 14.260 48.457 116.645 1.00 52.46 637 LEU A C 1
ATOM 4789 O O . LEU A 1 637 ? 14.157 47.262 116.944 1.00 59.04 637 LEU A O 1
ATOM 4794 N N . LYS A 1 638 ? 13.232 49.300 116.663 1.00 51.05 638 LYS A N 1
ATOM 4795 C CA . LYS A 1 638 ? 11.897 48.898 117.082 1.00 50.48 638 LYS A CA 1
ATOM 4796 C C . LYS A 1 638 ? 11.043 48.588 115.861 1.00 50.66 638 LYS A C 1
ATOM 4797 O O . LYS A 1 638 ? 10.918 49.419 114.956 1.00 54.21 638 LYS A O 1
ATOM 4803 N N . LEU A 1 639 ? 10.459 47.393 115.843 1.00 42.85 639 LEU A N 1
ATOM 4804 C CA . LEU A 1 639 ? 9.580 46.957 114.768 1.00 45.05 639 LEU A CA 1
ATOM 4805 C C . LEU A 1 639 ? 8.196 46.694 115.341 1.00 52.64 639 LEU A C 1
ATOM 4806 O O . LEU A 1 639 ? 8.059 45.983 116.342 1.00 60.83 639 LEU A O 1
ATOM 4811 N N . ASP A 1 640 ? 7.177 47.267 114.707 1.00 46.05 640 ASP A N 1
ATOM 4812 C CA . ASP A 1 640 ? 5.791 47.146 115.155 1.00 48.84 640 ASP A CA 1
ATOM 4813 C C . ASP A 1 640 ? 4.973 46.586 113.996 1.00 59.14 640 ASP A C 1
ATOM 4814 O O . ASP A 1 640 ? 4.528 47.338 113.123 1.00 66.08 640 ASP A O 1
ATOM 4819 N N . ALA A 1 641 ? 4.777 45.265 114.000 1.00 61.70 641 ALA A N 1
ATOM 4820 C CA . ALA A 1 641 ? 4.026 44.562 112.958 1.00 45.00 641 ALA A CA 1
ATOM 4821 C C . ALA A 1 641 ? 4.604 44.843 111.571 1.00 61.32 641 ALA A C 1
ATOM 4822 O O . ALA A 1 641 ? 3.880 45.138 110.618 1.00 68.90 641 ALA A O 1
ATOM 4824 N N . ALA A 1 642 ? 5.927 44.741 111.463 1.00 41.91 642 ALA A N 1
ATOM 4825 C CA . ALA A 1 642 ? 6.642 45.047 110.232 1.00 40.99 642 ALA A CA 1
ATOM 4826 C C . ALA A 1 642 ? 7.568 43.887 109.881 1.00 61.45 642 ALA A C 1
ATOM 4827 O O . ALA A 1 642 ? 7.649 42.886 110.596 1.00 57.50 642 ALA A O 1
ATOM 4829 N N . THR A 1 643 ? 8.274 44.031 108.762 1.00 66.06 643 THR A N 1
ATOM 4830 C CA . THR A 1 643 ? 9.227 43.032 108.298 1.00 56.76 643 THR A CA 1
ATOM 4831 C C . THR A 1 643 ? 10.568 43.711 108.068 1.00 45.19 643 THR A C 1
ATOM 4832 O O . THR A 1 643 ? 10.631 44.757 107.414 1.00 42.15 643 THR A O 1
ATOM 4836 N N . PHE A 1 644 ? 11.634 43.123 108.605 1.00 36.41 644 PHE A N 1
ATOM 4837 C CA . PHE A 1 644 ? 12.968 43.703 108.529 1.00 33.30 644 PHE A CA 1
ATOM 4838 C C . PHE A 1 644 ? 13.915 42.743 107.826 1.00 52.18 644 PHE A C 1
ATOM 4839 O O . PHE A 1 644 ? 13.988 41.562 108.181 1.00 61.51 644 PHE A O 1
ATOM 4847 N N . HIS A 1 645 ? 14.636 43.255 106.831 1.00 32.41 645 HIS A N 1
ATOM 4848 C CA . HIS A 1 645 ? 15.633 42.490 106.096 1.00 38.60 645 HIS A CA 1
ATOM 4849 C C . HIS A 1 645 ? 17.011 43.089 106.336 1.00 41.69 645 HIS A C 1
ATOM 4850 O O . HIS A 1 645 ? 17.221 44.284 106.103 1.00 32.50 645 HIS A O 1
ATOM 4857 N N . LEU A 1 646 ? 17.943 42.260 106.797 1.00 30.45 646 LEU A N 1
ATOM 4858 C CA . LEU A 1 646 ? 19.365 42.595 106.801 1.00 29.65 646 LEU A CA 1
ATOM 4859 C C . LEU A 1 646 ? 19.989 41.833 105.639 1.00 44.45 646 LEU A C 1
ATOM 4860 O O . LEU A 1 646 ? 20.290 40.642 105.752 1.00 57.36 646 LEU A O 1
ATOM 4865 N N . SER A 1 647 ? 20.185 42.525 104.521 1.00 45.76 647 SER A N 1
ATOM 4866 C CA . SER A 1 647 ? 20.551 41.883 103.268 1.00 43.65 647 SER A CA 1
ATOM 4867 C C . SER A 1 647 ? 22.070 41.854 103.107 1.00 51.29 647 SER A C 1
ATOM 4868 O O . SER A 1 647 ? 22.825 42.134 104.042 1.00 60.51 647 SER A O 1
ATOM 4871 N N . ARG A 1 648 ? 22.530 41.512 101.905 1.00 43.07 648 ARG A N 1
ATOM 4872 C CA . ARG A 1 648 ? 23.947 41.272 101.673 1.00 38.07 648 ARG A CA 1
ATOM 4873 C C . ARG A 1 648 ? 24.767 42.542 101.876 1.00 33.47 648 ARG A C 1
ATOM 4874 O O . ARG A 1 648 ? 24.279 43.662 101.705 1.00 30.34 648 ARG A O 1
ATOM 4882 N N . ASN A 1 649 ? 26.032 42.346 102.259 1.00 37.30 649 ASN A N 1
ATOM 4883 C CA . ASN A 1 649 ? 27.000 43.428 102.449 1.00 38.08 649 ASN A CA 1
ATOM 4884 C C . ASN A 1 649 ? 26.507 44.476 103.443 1.00 40.62 649 ASN A C 1
ATOM 4885 O O . ASN A 1 649 ? 26.859 45.655 103.346 1.00 37.33 649 ASN A O 1
ATOM 4890 N N . GLY A 1 650 ? 25.694 44.055 104.407 1.00 35.49 650 GLY A N 1
ATOM 4891 C CA . GLY A 1 650 ? 25.257 44.940 105.466 1.00 37.00 650 GLY A CA 1
ATOM 4892 C C . GLY A 1 650 ? 25.664 44.439 106.836 1.00 36.70 650 GLY A C 1
ATOM 4893 O O . GLY A 1 650 ? 25.269 43.343 107.245 1.00 44.68 650 GLY A O 1
ATOM 4894 N N . LYS A 1 651 ? 26.452 45.232 107.556 1.00 33.79 651 LYS A N 1
ATOM 4895 C CA . LYS A 1 651 ? 26.909 44.887 108.895 1.00 31.83 651 LYS A CA 1
ATOM 4896 C C . LYS A 1 651 ? 26.163 45.748 109.905 1.00 32.95 651 LYS A C 1
ATOM 4897 O O . LYS A 1 651 ? 26.243 46.980 109.856 1.00 33.31 651 LYS A O 1
ATOM 4903 N N . MET A 1 652 ? 25.439 45.098 110.812 1.00 32.10 652 MET A N 1
ATOM 4904 C CA . MET A 1 652 ? 24.577 45.774 111.769 1.00 39.82 652 MET A CA 1
ATOM 4905 C C . MET A 1 652 ? 25.048 45.498 113.190 1.00 42.29 652 MET A C 1
ATOM 4906 O O . MET A 1 652 ? 25.390 44.362 113.533 1.00 48.75 652 MET A O 1
ATOM 4911 N N . GLN A 1 653 ? 25.057 46.544 114.013 1.00 36.02 653 GLN A N 1
ATOM 4912 C CA . GLN A 1 653 ? 25.392 46.441 115.430 1.00 36.77 653 GLN A CA 1
ATOM 4913 C C . GLN A 1 653 ? 24.330 47.201 116.212 1.00 36.22 653 GLN A C 1
ATOM 4914 O O . GLN A 1 653 ? 24.291 48.436 116.177 1.00 33.32 653 GLN A O 1
ATOM 4920 N N . GLY A 1 654 ? 23.473 46.471 116.905 1.00 39.20 654 GLY A N 1
ATOM 4921 C CA . GLY A 1 654 ? 22.391 47.073 117.654 1.00 29.48 654 GLY A CA 1
ATOM 4922 C C . GLY A 1 654 ? 21.322 46.060 117.979 1.00 44.63 654 GLY A C 1
ATOM 4923 O O . GLY A 1 654 ? 21.214 44.999 117.362 1.00 49.71 654 GLY A O 1
ATOM 4924 N N . ASP A 1 655 ? 20.514 46.402 118.976 1.00 45.94 655 ASP A N 1
ATOM 4925 C CA . ASP A 1 655 ? 19.449 45.518 119.419 1.00 41.92 655 ASP A CA 1
ATOM 4926 C C . ASP A 1 655 ? 18.206 45.687 118.554 1.00 32.10 655 ASP A C 1
ATOM 4927 O O . ASP A 1 655 ? 17.953 46.755 117.989 1.00 39.24 655 ASP A O 1
ATOM 4932 N N . ILE A 1 656 ? 17.429 44.612 118.455 1.00 30.46 656 ILE A N 1
ATOM 4933 C CA . ILE A 1 656 ? 16.190 44.589 117.687 1.00 32.15 656 ILE A CA 1
ATOM 4934 C C . ILE A 1 656 ? 15.060 44.186 118.623 1.00 35.18 656 ILE A C 1
ATOM 4935 O O . ILE A 1 656 ? 15.155 43.167 119.316 1.00 43.51 656 ILE A O 1
ATOM 4940 N N . ASN A 1 657 ? 13.997 44.986 118.642 1.00 32.68 657 ASN A N 1
ATOM 4941 C CA . ASN A 1 657 ? 12.797 44.696 119.420 1.00 45.65 657 ASN A CA 1
ATOM 4942 C C . ASN A 1 657 ? 11.634 44.537 118.451 1.00 37.60 657 ASN A C 1
ATOM 4943 O O . ASN A 1 657 ? 11.173 45.521 117.861 1.00 47.90 657 ASN A O 1
ATOM 4948 N N . ALA A 1 658 ? 11.162 43.306 118.289 1.00 34.92 658 ALA A N 1
ATOM 4949 C CA . ALA A 1 658 ? 10.046 42.998 117.409 1.00 42.09 658 ALA A CA 1
ATOM 4950 C C . ALA A 1 658 ? 8.811 42.677 118.238 1.00 53.41 658 ALA A C 1
ATOM 4951 O O . ALA A 1 658 ? 8.912 42.076 119.313 1.00 67.91 658 ALA A O 1
ATOM 4953 N N . THR A 1 659 ? 7.646 43.077 117.734 1.00 56.21 659 THR A N 1
ATOM 4954 C CA . THR A 1 659 ? 6.399 42.874 118.456 1.00 69.42 659 THR A CA 1
ATOM 4955 C C . THR A 1 659 ? 5.239 42.927 117.474 1.00 66.36 659 THR A C 1
ATOM 4956 O O . THR A 1 659 ? 5.364 43.450 116.363 1.00 67.26 659 THR A O 1
ATOM 4960 N N . ASN A 1 660 ? 4.107 42.367 117.906 1.00 61.34 660 ASN A N 1
ATOM 4961 C CA . ASN A 1 660 ? 2.859 42.382 117.141 1.00 60.94 660 ASN A CA 1
ATOM 4962 C C . ASN A 1 660 ? 3.023 41.687 115.789 1.00 60.68 660 ASN A C 1
ATOM 4963 O O . ASN A 1 660 ? 2.581 42.181 114.751 1.00 54.06 660 ASN A O 1
ATOM 4968 N N . GLY A 1 661 ? 3.664 40.522 115.810 1.00 67.12 661 GLY A N 1
ATOM 4969 C CA . GLY A 1 661 ? 3.780 39.722 114.608 1.00 66.07 661 GLY A CA 1
ATOM 4970 C C . GLY A 1 661 ? 4.818 40.201 113.621 1.00 64.29 661 GLY A C 1
ATOM 4971 O O . GLY A 1 661 ? 4.645 40.013 112.412 1.00 74.43 661 GLY A O 1
ATOM 4972 N N . SER A 1 662 ? 5.894 40.819 114.096 1.00 54.03 662 SER A N 1
ATOM 4973 C CA . SER A 1 662 ? 6.943 41.291 113.207 1.00 45.12 662 SER A CA 1
ATOM 4974 C C . SER A 1 662 ? 7.804 40.128 112.729 1.00 41.47 662 SER A C 1
ATOM 4975 O O . SER A 1 662 ? 7.927 39.099 113.400 1.00 55.77 662 SER A O 1
ATOM 4978 N N . THR A 1 663 ? 8.404 40.299 111.554 1.00 41.39 663 THR A N 1
ATOM 4979 C CA . THR A 1 663 ? 9.250 39.281 110.945 1.00 46.15 663 THR A CA 1
ATOM 4980 C C . THR A 1 663 ? 10.647 39.850 110.755 1.00 46.04 663 THR A C 1
ATOM 4981 O O . THR A 1 663 ? 10.827 40.836 110.032 1.00 45.93 663 THR A O 1
ATOM 4985 N N . VAL A 1 664 ? 11.632 39.231 111.401 1.00 35.19 664 VAL A N 1
ATOM 4986 C CA . VAL A 1 664 ? 13.026 39.649 111.319 1.00 33.66 664 VAL A CA 1
ATOM 4987 C C . VAL A 1 664 ? 13.785 38.604 110.515 1.00 37.47 664 VAL A C 1
ATOM 4988 O O . VAL A 1 664 ? 13.748 37.412 110.842 1.00 39.03 664 VAL A O 1
ATOM 4992 N N . ILE A 1 665 ? 14.470 39.049 109.465 1.00 36.07 665 ILE A N 1
ATOM 4993 C CA . ILE A 1 665 ? 15.219 38.168 108.577 1.00 43.43 665 ILE A CA 1
ATOM 4994 C C . ILE A 1 665 ? 16.642 38.702 108.494 1.00 40.75 665 ILE A C 1
ATOM 4995 O O . ILE A 1 665 ? 16.886 39.733 107.855 1.00 52.60 665 ILE A O 1
ATOM 5000 N N . LEU A 1 666 ? 17.577 38.007 109.136 1.00 33.76 666 LEU A N 1
ATOM 5001 C CA . LEU A 1 666 ? 18.988 38.374 109.113 1.00 31.02 666 LEU A CA 1
ATOM 5002 C C . LEU A 1 666 ? 19.687 37.484 108.092 1.00 47.58 666 LEU A C 1
ATOM 5003 O O . LEU A 1 666 ? 19.887 36.289 108.332 1.00 46.56 666 LEU A O 1
ATOM 5008 N N . GLY A 1 667 ? 20.057 38.070 106.957 1.00 45.21 667 GLY A N 1
ATOM 5009 C CA . GLY A 1 667 ? 20.609 37.312 105.853 1.00 45.61 667 GLY A CA 1
ATOM 5010 C C . GLY A 1 667 ? 19.594 37.124 104.747 1.00 48.42 667 GLY A C 1
ATOM 5011 O O . GLY A 1 667 ? 19.492 36.045 104.156 1.00 57.44 667 GLY A O 1
ATOM 5012 N N . SER A 1 668 ? 18.834 38.177 104.461 1.00 40.62 668 SER A N 1
ATOM 5013 C CA . SER A 1 668 ? 17.783 38.112 103.460 1.00 48.25 668 SER A CA 1
ATOM 5014 C C . SER A 1 668 ? 18.354 38.291 102.059 1.00 52.10 668 SER A C 1
ATOM 5015 O O . SER A 1 668 ? 19.412 38.897 101.865 1.00 53.54 668 SER A O 1
ATOM 5018 N N . SER A 1 669 ? 17.636 37.751 101.077 1.00 52.33 669 SER A N 1
ATOM 5019 C CA . SER A 1 669 ? 17.989 37.939 99.677 1.00 56.85 669 SER A CA 1
ATOM 5020 C C . SER A 1 669 ? 17.346 39.174 99.063 1.00 57.53 669 SER A C 1
ATOM 5021 O O . SER A 1 669 ? 17.824 39.654 98.030 1.00 64.81 669 SER A O 1
ATOM 5024 N N . ARG A 1 670 ? 16.284 39.697 99.673 1.00 55.29 670 ARG A N 1
ATOM 5025 C CA . ARG A 1 670 ? 15.555 40.827 99.110 1.00 55.85 670 ARG A CA 1
ATOM 5026 C C . ARG A 1 670 ? 16.394 42.097 99.208 1.00 43.39 670 ARG A C 1
ATOM 5027 O O . ARG A 1 670 ? 16.744 42.535 100.308 1.00 40.99 670 ARG A O 1
ATOM 5035 N N . VAL A 1 671 ? 16.714 42.688 98.055 1.00 54.02 671 VAL A N 1
ATOM 5036 C CA . VAL A 1 671 ? 17.461 43.936 97.978 1.00 48.19 671 VAL A CA 1
ATOM 5037 C C . VAL A 1 671 ? 16.748 44.872 97.010 1.00 35.97 671 VAL A C 1
ATOM 5038 O O . VAL A 1 671 ? 15.819 44.482 96.303 1.00 37.63 671 VAL A O 1
ATOM 5042 N N . PHE A 1 672 ? 17.199 46.125 96.987 1.00 34.97 672 PHE A N 1
ATOM 5043 C CA . PHE A 1 672 ? 16.641 47.130 96.094 1.00 38.05 672 PHE A CA 1
ATOM 5044 C C . PHE A 1 672 ? 17.759 47.925 95.437 1.00 40.61 672 PHE A C 1
ATOM 5045 O O . PHE A 1 672 ? 18.752 48.271 96.083 1.00 43.22 672 PHE A O 1
ATOM 5053 N N . THR A 1 673 ? 17.588 48.211 94.149 1.00 37.25 673 THR A N 1
ATOM 5054 C CA . THR A 1 673 ? 18.532 49.005 93.380 1.00 42.25 673 THR A CA 1
ATOM 5055 C C . THR A 1 673 ? 17.845 50.259 92.855 1.00 38.67 673 THR A C 1
ATOM 5056 O O . THR A 1 673 ? 16.615 50.349 92.813 1.00 37.95 673 THR A O 1
ATOM 5060 N N . ASP A 1 674 ? 18.660 51.231 92.455 1.00 35.54 674 ASP A N 1
ATOM 5061 C CA . ASP A 1 674 ? 18.183 52.497 91.912 1.00 44.04 674 ASP A CA 1
ATOM 5062 C C . ASP A 1 674 ? 18.602 52.588 90.450 1.00 54.31 674 ASP A C 1
ATOM 5063 O O . ASP A 1 674 ? 19.797 52.538 90.139 1.00 58.87 674 ASP A O 1
ATOM 5068 N N . ARG A 1 675 ? 17.616 52.716 89.556 1.00 53.70 675 ARG A N 1
ATOM 5069 C CA . ARG A 1 675 ? 17.920 52.854 88.135 1.00 49.30 675 ARG A CA 1
ATOM 5070 C C . ARG A 1 675 ? 18.702 54.128 87.848 1.00 51.90 675 ARG A C 1
ATOM 5071 O O . ARG A 1 675 ? 19.537 54.151 86.937 1.00 68.35 675 ARG A O 1
ATOM 5079 N N . SER A 1 676 ? 18.447 55.193 88.608 1.00 43.31 676 SER A N 1
ATOM 5080 C CA . SER A 1 676 ? 19.118 56.472 88.425 1.00 37.46 676 SER A CA 1
ATOM 5081 C C . SER A 1 676 ? 20.166 56.725 89.504 1.00 42.83 676 SER A C 1
ATOM 5082 O O . SER A 1 676 ? 20.456 57.876 89.840 1.00 52.81 676 SER A O 1
ATOM 5085 N N . ASP A 1 677 ? 20.738 55.658 90.058 1.00 35.03 677 ASP A N 1
ATOM 5086 C CA . ASP A 1 677 ? 21.795 55.807 91.048 1.00 44.25 677 ASP A CA 1
ATOM 5087 C C . ASP A 1 677 ? 23.052 56.350 90.381 1.00 33.53 677 ASP A C 1
ATOM 5088 O O . ASP A 1 677 ? 23.519 55.808 89.374 1.00 42.01 677 ASP A O 1
ATOM 5093 N N . GLY A 1 678 ? 23.600 57.423 90.942 1.00 45.26 678 GLY A N 1
ATOM 5094 C CA . GLY A 1 678 ? 24.768 58.061 90.375 1.00 37.13 678 GLY A CA 1
ATOM 5095 C C . GLY A 1 678 ? 24.482 59.083 89.300 1.00 37.80 678 GLY A C 1
ATOM 5096 O O . GLY A 1 678 ? 25.426 59.573 88.668 1.00 35.51 678 GLY A O 1
ATOM 5097 N N . THR A 1 679 ? 23.211 59.418 89.066 1.00 42.73 679 THR A N 1
ATOM 5098 C CA . THR A 1 679 ? 22.839 60.407 88.066 1.00 46.95 679 THR A CA 1
ATOM 5099 C C . THR A 1 679 ? 22.302 61.701 88.655 1.00 44.61 679 THR A C 1
ATOM 5100 O O . THR A 1 679 ? 22.295 62.720 87.958 1.00 47.20 679 THR A O 1
ATOM 5104 N N . GLY A 1 680 ? 21.858 61.690 89.910 1.00 48.52 680 GLY A N 1
ATOM 5105 C CA . GLY A 1 680 ? 21.249 62.852 90.518 1.00 34.71 680 GLY A CA 1
ATOM 5106 C C . GLY A 1 680 ? 19.760 62.986 90.291 1.00 48.30 680 GLY A C 1
ATOM 5107 O O . GLY A 1 680 ? 19.168 63.973 90.744 1.00 56.70 680 GLY A O 1
ATOM 5108 N N . ASN A 1 681 ? 19.137 62.032 89.606 1.00 48.42 681 ASN A N 1
ATOM 5109 C CA . ASN A 1 681 ? 17.707 62.061 89.350 1.00 42.89 681 ASN A CA 1
ATOM 5110 C C . ASN A 1 681 ? 16.942 61.396 90.491 1.00 37.85 681 ASN A C 1
ATOM 5111 O O . ASN A 1 681 ? 17.522 60.817 91.412 1.00 48.03 681 ASN A O 1
ATOM 5116 N N . ALA A 1 682 ? 15.616 61.494 90.421 1.00 40.26 682 ALA A N 1
ATOM 5117 C CA . ALA A 1 682 ? 14.758 60.886 91.426 1.00 46.39 682 ALA A CA 1
ATOM 5118 C C . ALA A 1 682 ? 14.946 59.371 91.451 1.00 46.98 682 ALA A C 1
ATOM 5119 O O . ALA A 1 682 ? 15.396 58.753 90.482 1.00 61.48 682 ALA A O 1
ATOM 5121 N N . VAL A 1 683 ? 14.584 58.770 92.585 1.00 40.82 683 VAL A N 1
ATOM 5122 C CA . VAL A 1 683 ? 14.816 57.346 92.791 1.00 50.03 683 VAL A CA 1
ATOM 5123 C C . VAL A 1 683 ? 13.832 56.536 91.958 1.00 62.55 683 VAL A C 1
ATOM 5124 O O . VAL A 1 683 ? 12.630 56.829 91.923 1.00 77.32 683 VAL A O 1
ATOM 5128 N N . SER A 1 684 ? 14.343 55.511 91.279 1.00 39.80 684 SER A N 1
ATOM 5129 C CA . SER A 1 684 ? 13.527 54.523 90.575 1.00 41.59 684 SER A CA 1
ATOM 5130 C C . SER A 1 684 ? 13.760 53.182 91.264 1.00 56.25 684 SER A C 1
ATOM 5131 O O . SER A 1 684 ? 14.790 52.536 91.049 1.00 53.12 684 SER A O 1
ATOM 5134 N N . SER A 1 685 ? 12.804 52.767 92.090 1.00 63.26 685 SER A N 1
ATOM 5135 C CA . SER A 1 685 ? 12.968 51.574 92.909 1.00 56.80 685 SER A CA 1
ATOM 5136 C C . SER A 1 685 ? 12.783 50.315 92.073 1.00 53.90 685 SER A C 1
ATOM 5137 O O . SER A 1 685 ? 11.817 50.197 91.312 1.00 60.06 685 SER A O 1
ATOM 5140 N N . VAL A 1 686 ? 13.716 49.376 92.217 1.00 41.30 686 VAL A N 1
ATOM 5141 C CA . VAL A 1 686 ? 13.643 48.070 91.572 1.00 53.20 686 VAL A CA 1
ATOM 5142 C C . VAL A 1 686 ? 13.930 47.011 92.624 1.00 50.00 686 VAL A C 1
ATOM 5143 O O . VAL A 1 686 ? 14.969 47.060 93.291 1.00 39.91 686 VAL A O 1
ATOM 5147 N N . GLU A 1 687 ? 13.018 46.054 92.768 1.00 49.89 687 GLU A N 1
ATOM 5148 C CA . GLU A 1 687 ? 13.193 44.966 93.720 1.00 57.32 687 GLU A CA 1
ATOM 5149 C C . GLU A 1 687 ? 13.963 43.830 93.062 1.00 48.73 687 GLU A C 1
ATOM 5150 O O . GLU A 1 687 ? 13.655 43.430 91.934 1.00 56.41 687 GLU A O 1
ATOM 5156 N N . GLY A 1 688 ? 14.970 43.315 93.772 1.00 41.82 688 GLY A N 1
ATOM 5157 C CA . GLY A 1 688 ? 15.764 42.216 93.269 1.00 42.49 688 GLY A CA 1
ATOM 5158 C C . GLY A 1 688 ? 16.107 41.243 94.378 1.00 46.15 688 GLY A C 1
ATOM 5159 O O . GLY A 1 688 ? 15.818 41.477 95.554 1.00 40.49 688 GLY A O 1
ATOM 5160 N N . SER A 1 689 ? 16.730 40.138 93.978 1.00 48.11 689 SER A N 1
ATOM 5161 C CA . SER A 1 689 ? 17.188 39.109 94.901 1.00 42.20 689 SER A CA 1
ATOM 5162 C C . SER A 1 689 ? 18.676 38.890 94.675 1.00 54.45 689 SER A C 1
ATOM 5163 O O . SER A 1 689 ? 19.088 38.486 93.582 1.00 61.18 689 SER A O 1
ATOM 5166 N N . ALA A 1 690 ? 19.476 39.158 95.704 1.00 45.77 690 ALA A N 1
ATOM 5167 C CA . ALA A 1 690 ? 20.923 39.031 95.624 1.00 41.52 690 ALA A CA 1
ATOM 5168 C C . ALA A 1 690 ? 21.427 38.188 96.784 1.00 39.63 690 ALA A C 1
ATOM 5169 O O . ALA A 1 690 ? 20.990 38.362 97.926 1.00 59.71 690 ALA A O 1
ATOM 5171 N N . THR A 1 691 ? 22.348 37.275 96.484 1.00 39.83 691 THR A N 1
ATOM 5172 C CA . THR A 1 691 ? 22.940 36.395 97.483 1.00 47.79 691 THR A CA 1
ATOM 5173 C C . THR A 1 691 ? 24.453 36.480 97.373 1.00 60.84 691 THR A C 1
ATOM 5174 O O . THR A 1 691 ? 25.015 36.227 96.301 1.00 75.76 691 THR A O 1
ATOM 5178 N N . ALA A 1 692 ? 25.107 36.834 98.474 1.00 61.35 692 ALA A N 1
ATOM 5179 C CA . ALA A 1 692 ? 26.557 36.945 98.489 1.00 58.00 692 ALA A CA 1
ATOM 5180 C C . ALA A 1 692 ? 27.183 35.559 98.511 1.00 63.51 692 ALA A C 1
ATOM 5181 O O . ALA A 1 692 ? 26.752 34.678 99.261 1.00 65.50 692 ALA A O 1
ATOM 5183 N N . THR A 1 693 ? 28.209 35.368 97.685 1.00 76.69 693 THR A N 1
ATOM 5184 C CA . THR A 1 693 ? 28.858 34.064 97.619 1.00 83.49 693 THR A CA 1
ATOM 5185 C C . THR A 1 693 ? 29.862 33.884 98.752 1.00 82.83 693 THR A C 1
ATOM 5186 O O . THR A 1 693 ? 29.775 32.924 99.527 1.00 92.45 693 THR A O 1
ATOM 5190 N N . THR A 1 694 ? 30.827 34.792 98.854 1.00 71.73 694 THR A N 1
ATOM 5191 C CA . THR A 1 694 ? 31.889 34.680 99.841 1.00 64.65 694 THR A CA 1
ATOM 5192 C C . THR A 1 694 ? 31.522 35.360 101.154 1.00 64.27 694 THR A C 1
ATOM 5193 O O . THR A 1 694 ? 30.597 36.171 101.234 1.00 66.98 694 THR A O 1
ATOM 5197 N N . VAL A 1 695 ? 32.269 35.013 102.200 1.00 62.81 695 VAL A N 1
ATOM 5198 C CA . VAL A 1 695 ? 32.073 35.723 103.446 1.00 62.15 695 VAL A CA 1
ATOM 5199 C C . VAL A 1 695 ? 32.653 37.125 103.318 1.00 67.11 695 VAL A C 1
ATOM 5200 O O . VAL A 1 695 ? 33.405 37.450 102.389 1.00 89.37 695 VAL A O 1
ATOM 5204 N N . GLY A 1 696 ? 32.299 37.971 104.271 1.00 60.63 696 GLY A N 1
ATOM 5205 C CA . GLY A 1 696 ? 32.639 39.359 104.196 1.00 62.06 696 GLY A CA 1
ATOM 5206 C C . GLY A 1 696 ? 31.680 40.152 103.334 1.00 58.34 696 GLY A C 1
ATOM 5207 O O . GLY A 1 696 ? 31.522 41.360 103.545 1.00 72.40 696 GLY A O 1
ATOM 5208 N N . ASP A 1 697 ? 31.085 39.513 102.325 1.00 48.42 697 ASP A N 1
ATOM 5209 C CA . ASP A 1 697 ? 29.987 40.088 101.558 1.00 56.89 697 ASP A CA 1
ATOM 5210 C C . ASP A 1 697 ? 28.638 39.696 102.138 1.00 45.15 697 ASP A C 1
ATOM 5211 O O . ASP A 1 697 ? 27.615 40.263 101.740 1.00 43.10 697 ASP A O 1
ATOM 5216 N N . GLN A 1 698 ? 28.624 38.727 103.050 1.00 42.23 698 GLN A N 1
ATOM 5217 C CA . GLN A 1 698 ? 27.413 38.288 103.719 1.00 35.38 698 GLN A CA 1
ATOM 5218 C C . GLN A 1 698 ? 27.063 39.249 104.843 1.00 43.51 698 GLN A C 1
ATOM 5219 O O . GLN A 1 698 ? 27.931 39.928 105.399 1.00 51.28 698 GLN A O 1
ATOM 5225 N N . SER A 1 699 ? 25.775 39.309 105.167 1.00 48.90 699 SER A N 1
ATOM 5226 C CA . SER A 1 699 ? 25.327 40.155 106.262 1.00 49.21 699 SER A CA 1
ATOM 5227 C C . SER A 1 699 ? 25.933 39.683 107.578 1.00 43.14 699 SER A C 1
ATOM 5228 O O . SER A 1 699 ? 26.174 38.491 107.790 1.00 48.72 699 SER A O 1
ATOM 5231 N N . ASP A 1 700 ? 26.181 40.638 108.469 1.00 37.50 700 ASP A N 1
ATOM 5232 C CA . ASP A 1 700 ? 26.771 40.351 109.767 1.00 39.71 700 ASP A CA 1
ATOM 5233 C C . ASP A 1 700 ? 26.029 41.159 110.818 1.00 37.03 700 ASP A C 1
ATOM 5234 O O . ASP A 1 700 ? 25.904 42.380 110.690 1.00 38.60 700 ASP A O 1
ATOM 5239 N N . TYR A 1 701 ? 25.538 40.479 111.849 1.00 29.22 701 TYR A N 1
ATOM 5240 C CA . TYR A 1 701 ? 24.729 41.106 112.883 1.00 34.08 701 TYR A CA 1
ATOM 5241 C C . TYR A 1 701 ? 25.352 40.875 114.252 1.00 38.99 701 TYR A C 1
ATOM 5242 O O . TYR A 1 701 ? 25.928 39.814 114.514 1.00 49.55 701 TYR A O 1
ATOM 5251 N N . SER A 1 702 ? 25.230 41.879 115.120 1.00 29.00 702 SER A N 1
ATOM 5252 C CA . SER A 1 702 ? 25.655 41.775 116.511 1.00 34.86 702 SER A CA 1
ATOM 5253 C C . SER A 1 702 ? 24.684 42.570 117.370 1.00 49.00 702 SER A C 1
ATOM 5254 O O . SER A 1 702 ? 24.487 43.767 117.139 1.00 56.92 702 SER A O 1
ATOM 5257 N N . GLY A 1 703 ? 24.083 41.913 118.345 1.00 49.57 703 GLY A N 1
ATOM 5258 C CA . GLY A 1 703 ? 23.139 42.564 119.232 1.00 49.97 703 GLY A CA 1
ATOM 5259 C C . GLY A 1 703 ? 22.133 41.563 119.762 1.00 38.52 703 GLY A C 1
ATOM 5260 O O . GLY A 1 703 ? 22.145 40.387 119.412 1.00 30.26 703 GLY A O 1
ATOM 5261 N N . ASN A 1 704 ? 21.241 42.067 120.608 1.00 38.79 704 ASN A N 1
ATOM 5262 C CA . ASN A 1 704 ? 20.230 41.243 121.256 1.00 41.59 704 ASN A CA 1
ATOM 5263 C C . ASN A 1 704 ? 18.882 41.465 120.583 1.00 40.22 704 ASN A C 1
ATOM 5264 O O . ASN A 1 704 ? 18.435 42.607 120.439 1.00 39.23 704 ASN A O 1
ATOM 5269 N N . VAL A 1 705 ? 18.241 40.374 120.176 1.00 37.98 705 VAL A N 1
ATOM 5270 C CA . VAL A 1 705 ? 16.950 40.420 119.498 1.00 30.89 705 VAL A CA 1
ATOM 5271 C C . VAL A 1 705 ? 15.867 40.025 120.491 1.00 31.75 705 VAL A C 1
ATOM 5272 O O . VAL A 1 705 ? 15.967 38.983 121.150 1.00 56.91 705 VAL A O 1
ATOM 5276 N N . THR A 1 706 ? 14.831 40.853 120.595 1.00 32.37 706 THR A N 1
ATOM 5277 C CA . THR A 1 706 ? 13.702 40.600 121.478 1.00 38.53 706 THR A CA 1
ATOM 5278 C C . THR A 1 706 ? 12.451 40.418 120.633 1.00 42.52 706 THR A C 1
ATOM 5279 O O . THR A 1 706 ? 12.127 41.274 119.803 1.00 49.96 706 THR A O 1
ATOM 5283 N N . LEU A 1 707 ? 11.752 39.307 120.847 1.00 42.55 707 LEU A N 1
ATOM 5284 C CA . LEU A 1 707 ? 10.582 38.945 120.058 1.00 40.48 707 LEU A CA 1
ATOM 5285 C C . LEU A 1 707 ? 9.376 38.805 120.974 1.00 40.81 707 LEU A C 1
ATOM 5286 O O . LEU A 1 707 ? 9.466 38.173 122.032 1.00 50.28 707 LEU A O 1
ATOM 5291 N N . GLU A 1 708 ? 8.251 39.389 120.562 1.00 39.34 708 GLU A N 1
ATOM 5292 C CA . GLU A 1 708 ? 7.026 39.365 121.347 1.00 40.45 708 GLU A CA 1
ATOM 5293 C C . GLU A 1 708 ? 5.825 39.218 120.425 1.00 51.45 708 GLU A C 1
ATOM 5294 O O . GLU A 1 708 ? 5.805 39.775 119.323 1.00 58.13 708 GLU A O 1
ATOM 5300 N N . ASN A 1 709 ? 4.830 38.456 120.884 1.00 51.12 709 ASN A N 1
ATOM 5301 C CA . ASN A 1 709 ? 3.502 38.385 120.271 1.00 47.97 709 ASN A CA 1
ATOM 5302 C C . ASN A 1 709 ? 3.574 37.842 118.839 1.00 55.01 709 ASN A C 1
ATOM 5303 O O . ASN A 1 709 ? 3.332 38.546 117.855 1.00 54.02 709 ASN A O 1
ATOM 5308 N N . LYS A 1 710 ? 3.918 36.556 118.759 1.00 61.29 710 LYS A N 1
ATOM 5309 C CA . LYS A 1 710 ? 3.874 35.794 117.507 1.00 59.43 710 LYS A CA 1
ATOM 5310 C C . LYS A 1 710 ? 4.790 36.391 116.440 1.00 54.04 710 LYS A C 1
ATOM 5311 O O . LYS A 1 710 ? 4.471 36.391 115.250 1.00 54.97 710 LYS A O 1
ATOM 5317 N N . SER A 1 711 ? 5.938 36.906 116.870 1.00 49.24 711 SER A N 1
ATOM 5318 C CA . SER A 1 711 ? 6.924 37.433 115.943 1.00 40.71 711 SER A CA 1
ATOM 5319 C C . SER A 1 711 ? 7.806 36.305 115.409 1.00 51.28 711 SER A C 1
ATOM 5320 O O . SER A 1 711 ? 7.779 35.171 115.895 1.00 52.18 711 SER A O 1
ATOM 5323 N N . SER A 1 712 ? 8.603 36.629 114.391 1.00 53.56 712 SER A N 1
ATOM 5324 C CA . SER A 1 712 ? 9.459 35.654 113.735 1.00 38.55 712 SER A CA 1
ATOM 5325 C C . SER A 1 712 ? 10.895 36.155 113.698 1.00 45.36 712 SER A C 1
ATOM 5326 O O . SER A 1 712 ? 11.152 37.362 113.701 1.00 49.94 712 SER A O 1
ATOM 5329 N N . LEU A 1 713 ? 11.830 35.207 113.665 1.00 41.47 713 LEU A N 1
ATOM 5330 C CA . LEU A 1 713 ? 13.246 35.506 113.503 1.00 38.72 713 LEU A CA 1
ATOM 5331 C C . LEU A 1 713 ? 13.886 34.411 112.667 1.00 42.59 713 LEU A C 1
ATOM 5332 O O . LEU A 1 713 ? 13.718 33.224 112.961 1.00 35.98 713 LEU A O 1
ATOM 5337 N N . GLN A 1 714 ? 14.621 34.813 111.633 1.00 47.07 714 GLN A N 1
ATOM 5338 C CA . GLN A 1 714 ? 15.331 33.884 110.765 1.00 42.20 714 GLN A CA 1
ATOM 5339 C C . GLN A 1 714 ? 16.795 34.290 110.716 1.00 42.40 714 GLN A C 1
ATOM 5340 O O . GLN A 1 714 ? 17.117 35.416 110.322 1.00 42.61 714 GLN A O 1
ATOM 5346 N N . ILE A 1 715 ? 17.673 33.379 111.117 1.00 51.28 715 ILE A N 1
ATOM 5347 C CA . ILE A 1 715 ? 19.110 33.616 111.157 1.00 47.42 715 ILE A CA 1
ATOM 5348 C C . ILE A 1 715 ? 19.726 32.816 110.017 1.00 56.09 715 ILE A C 1
ATOM 5349 O O . ILE A 1 715 ? 19.939 31.603 110.133 1.00 53.63 715 ILE A O 1
ATOM 5354 N N . MET A 1 716 ? 20.018 33.493 108.908 1.00 52.24 716 MET A N 1
ATOM 5355 C CA . MET A 1 716 ? 20.528 32.841 107.710 1.00 45.40 716 MET A CA 1
ATOM 5356 C C . MET A 1 716 ? 22.008 33.078 107.462 1.00 35.16 716 MET A C 1
ATOM 5357 O O . MET A 1 716 ? 22.650 32.251 106.814 1.00 41.82 716 MET A O 1
ATOM 5362 N N . GLU A 1 717 ? 22.567 34.181 107.958 1.00 45.38 717 GLU A N 1
ATOM 5363 C CA . GLU A 1 717 ? 23.993 34.443 107.808 1.00 48.99 717 GLU A CA 1
ATOM 5364 C C . GLU A 1 717 ? 24.604 34.775 109.165 1.00 46.72 717 GLU A C 1
ATOM 5365 O O . GLU A 1 717 ? 23.946 34.594 110.195 1.00 51.65 717 GLU A O 1
ATOM 5371 N N . ARG A 1 718 ? 25.855 35.242 109.177 1.00 42.92 718 ARG A N 1
ATOM 5372 C CA . ARG A 1 718 ? 26.624 35.350 110.415 1.00 49.26 718 ARG A CA 1
ATOM 5373 C C . ARG A 1 718 ? 25.872 36.133 111.485 1.00 43.20 718 ARG A C 1
ATOM 5374 O O . ARG A 1 718 ? 25.321 37.206 111.223 1.00 40.10 718 ARG A O 1
ATOM 5382 N N . PHE A 1 719 ? 25.864 35.583 112.700 1.00 41.72 719 PHE A N 1
ATOM 5383 C CA . PHE A 1 719 ? 25.095 36.103 113.822 1.00 35.84 719 PHE A CA 1
ATOM 5384 C C . PHE A 1 719 ? 25.926 35.990 115.091 1.00 44.26 719 PHE A C 1
ATOM 5385 O O . PHE A 1 719 ? 26.594 34.976 115.314 1.00 49.24 719 PHE A O 1
ATOM 5393 N N . THR A 1 720 ? 25.881 37.038 115.926 1.00 42.91 720 THR A N 1
ATOM 5394 C CA . THR A 1 720 ? 26.651 37.060 117.174 1.00 37.82 720 THR A CA 1
ATOM 5395 C C . THR A 1 720 ? 25.902 37.949 118.174 1.00 42.15 720 THR A C 1
ATOM 5396 O O . THR A 1 720 ? 26.181 39.140 118.332 1.00 44.08 720 THR A O 1
ATOM 5400 N N . GLY A 1 721 ? 24.932 37.354 118.867 1.00 36.21 721 GLY A N 1
ATOM 5401 C CA . GLY A 1 721 ? 24.160 38.103 119.839 1.00 30.81 721 GLY A CA 1
ATOM 5402 C C . GLY A 1 721 ? 23.313 37.268 120.778 1.00 40.27 721 GLY A C 1
ATOM 5403 O O . GLY A 1 721 ? 23.711 36.168 121.171 1.00 41.42 721 GLY A O 1
ATOM 5404 N N . GLY A 1 722 ? 22.138 37.785 121.151 1.00 44.18 722 GLY A N 1
ATOM 5405 C CA . GLY A 1 722 ? 21.268 37.094 122.077 1.00 42.02 722 GLY A CA 1
ATOM 5406 C C . GLY A 1 722 ? 19.824 37.153 121.618 1.00 43.54 722 GLY A C 1
ATOM 5407 O O . GLY A 1 722 ? 19.480 37.864 120.672 1.00 51.03 722 GLY A O 1
ATOM 5408 N N . ILE A 1 723 ? 18.981 36.391 122.312 1.00 46.21 723 ILE A N 1
ATOM 5409 C CA . ILE A 1 723 ? 17.566 36.275 121.975 1.00 45.60 723 ILE A CA 1
ATOM 5410 C C . ILE A 1 723 ? 16.747 36.279 123.258 1.00 44.45 723 ILE A C 1
ATOM 5411 O O . ILE A 1 723 ? 17.063 35.553 124.206 1.00 50.66 723 ILE A O 1
ATOM 5416 N N . GLU A 1 724 ? 15.696 37.096 123.286 1.00 42.76 724 GLU A N 1
ATOM 5417 C CA . GLU A 1 724 ? 14.665 37.062 124.323 1.00 44.28 724 GLU A CA 1
ATOM 5418 C C . GLU A 1 724 ? 13.338 36.861 123.598 1.00 42.39 724 GLU A C 1
ATOM 5419 O O . GLU A 1 724 ? 12.694 37.824 123.175 1.00 34.89 724 GLU A O 1
ATOM 5425 N N . ALA A 1 725 ? 12.933 35.604 123.453 1.00 41.57 725 ALA A N 1
ATOM 5426 C CA . ALA A 1 725 ? 11.739 35.248 122.701 1.00 38.21 725 ALA A CA 1
ATOM 5427 C C . ALA A 1 725 ? 10.586 34.949 123.650 1.00 37.31 725 ALA A C 1
ATOM 5428 O O . ALA A 1 725 ? 10.728 34.143 124.575 1.00 53.06 725 ALA A O 1
ATOM 5430 N N . TYR A 1 726 ? 9.451 35.604 123.416 1.00 38.28 726 TYR A N 1
ATOM 5431 C CA . TYR A 1 726 ? 8.229 35.392 124.186 1.00 48.35 726 TYR A CA 1
ATOM 5432 C C . TYR A 1 726 ? 7.086 35.177 123.205 1.00 51.70 726 TYR A C 1
ATOM 5433 O O . TYR A 1 726 ? 6.679 36.116 122.512 1.00 51.91 726 TYR A O 1
ATOM 5442 N N . ASP A 1 727 ? 6.581 33.943 123.137 1.00 43.93 727 ASP A N 1
ATOM 5443 C CA . ASP A 1 727 ? 5.456 33.599 122.265 1.00 51.78 727 ASP A CA 1
ATOM 5444 C C . ASP A 1 727 ? 5.796 33.861 120.799 1.00 57.41 727 ASP A C 1
ATOM 5445 O O . ASP A 1 727 ? 4.971 34.364 120.036 1.00 60.06 727 ASP A O 1
ATOM 5450 N N . SER A 1 728 ? 7.017 33.513 120.396 1.00 55.96 728 SER A N 1
ATOM 5451 C CA . SER A 1 728 ? 7.500 33.835 119.061 1.00 49.17 728 SER A CA 1
ATOM 5452 C C . SER A 1 728 ? 8.219 32.627 118.474 1.00 40.52 728 SER A C 1
ATOM 5453 O O . SER A 1 728 ? 8.269 31.550 119.076 1.00 40.94 728 SER A O 1
ATOM 5456 N N . THR A 1 729 ? 8.777 32.815 117.279 1.00 49.03 729 THR A N 1
ATOM 5457 C CA . THR A 1 729 ? 9.451 31.755 116.542 1.00 55.22 729 THR A CA 1
ATOM 5458 C C . THR A 1 729 ? 10.842 32.214 116.130 1.00 52.28 729 THR A C 1
ATOM 5459 O O . THR A 1 729 ? 11.024 33.351 115.684 1.00 56.61 729 THR A O 1
ATOM 5463 N N . VAL A 1 730 ? 11.819 31.322 116.280 1.00 52.85 730 VAL A N 1
ATOM 5464 C CA . VAL A 1 730 ? 13.191 31.564 115.851 1.00 53.63 730 VAL A CA 1
ATOM 5465 C C . VAL A 1 730 ? 13.612 30.414 114.949 1.00 63.66 730 VAL A C 1
ATOM 5466 O O . VAL A 1 730 ? 13.458 29.244 115.315 1.00 70.38 730 VAL A O 1
ATOM 5470 N N . SER A 1 731 ? 14.143 30.746 113.775 1.00 56.84 731 SER A N 1
ATOM 5471 C CA . SER A 1 731 ? 14.652 29.762 112.831 1.00 44.04 731 SER A CA 1
ATOM 5472 C C . SER A 1 731 ? 16.113 30.067 112.538 1.00 44.52 731 SER A C 1
ATOM 5473 O O . SER A 1 731 ? 16.460 31.209 112.218 1.00 43.76 731 SER A O 1
ATOM 5476 N N . VAL A 1 732 ? 16.963 29.052 112.652 1.00 48.68 732 VAL A N 1
ATOM 5477 C CA . VAL A 1 732 ? 18.394 29.191 112.411 1.00 38.71 732 VAL A CA 1
ATOM 5478 C C . VAL A 1 732 ? 18.768 28.288 111.247 1.00 45.23 732 VAL A C 1
ATOM 5479 O O . VAL A 1 732 ? 18.643 27.061 111.340 1.00 59.27 732 VAL A O 1
ATOM 5483 N N . THR A 1 733 ? 19.210 28.896 110.148 1.00 45.38 733 THR A N 1
ATOM 5484 C CA . THR A 1 733 ? 19.740 28.165 109.007 1.00 42.45 733 THR A CA 1
ATOM 5485 C C . THR A 1 733 ? 21.176 28.553 108.688 1.00 40.84 733 THR A C 1
ATOM 5486 O O . THR A 1 733 ? 21.771 27.972 107.773 1.00 45.86 733 THR A O 1
ATOM 5490 N N . SER A 1 734 ? 21.742 29.514 109.412 1.00 48.27 734 SER A N 1
ATOM 5491 C CA . SER A 1 734 ? 23.115 29.937 109.191 1.00 46.69 734 SER A CA 1
ATOM 5492 C C . SER A 1 734 ? 24.089 28.832 109.589 1.00 50.50 734 SER A C 1
ATOM 5493 O O . SER A 1 734 ? 23.752 27.902 110.326 1.00 62.82 734 SER A O 1
ATOM 5496 N N . GLN A 1 735 ? 25.319 28.949 109.095 1.00 45.35 735 GLN A N 1
ATOM 5497 C CA . GLN A 1 735 ? 26.359 27.979 109.399 1.00 40.42 735 GLN A CA 1
ATOM 5498 C C . GLN A 1 735 ? 27.379 28.491 110.406 1.00 53.96 735 GLN A C 1
ATOM 5499 O O . GLN A 1 735 ? 28.236 27.716 110.842 1.00 71.14 735 GLN A O 1
ATOM 5505 N N . ASN A 1 736 ? 27.309 29.764 110.787 1.00 47.43 736 ASN A N 1
ATOM 5506 C CA . ASN A 1 736 ? 28.181 30.321 111.816 1.00 63.07 736 ASN A CA 1
ATOM 5507 C C . ASN A 1 736 ? 27.374 31.224 112.746 1.00 63.71 736 ASN A C 1
ATOM 5508 O O . ASN A 1 736 ? 27.716 32.383 112.981 1.00 57.06 736 ASN A O 1
ATOM 5513 N N . ALA A 1 737 ? 26.281 30.690 113.283 1.00 60.13 737 ALA A N 1
ATOM 5514 C CA . ALA A 1 737 ? 25.446 31.416 114.230 1.00 42.79 737 ALA A CA 1
ATOM 5515 C C . ALA A 1 737 ? 25.957 31.172 115.644 1.00 49.32 737 ALA A C 1
ATOM 5516 O O . ALA A 1 737 ? 26.136 30.022 116.055 1.00 51.26 737 ALA A O 1
ATOM 5518 N N . VAL A 1 738 ? 26.191 32.254 116.383 1.00 53.55 738 VAL A N 1
ATOM 5519 C CA . VAL A 1 738 ? 26.754 32.186 117.727 1.00 52.03 738 VAL A CA 1
ATOM 5520 C C . VAL A 1 738 ? 25.915 33.058 118.650 1.00 46.30 738 VAL A C 1
ATOM 5521 O O . VAL A 1 738 ? 25.649 34.224 118.337 1.00 33.04 738 VAL A O 1
ATOM 5525 N N . PHE A 1 739 ? 25.497 32.494 119.781 1.00 43.47 739 PHE A N 1
ATOM 5526 C CA . PHE A 1 739 ? 24.745 33.238 120.789 1.00 42.22 739 PHE A CA 1
ATOM 5527 C C . PHE A 1 739 ? 25.737 33.889 121.744 1.00 55.30 739 PHE A C 1
ATOM 5528 O O . PHE A 1 739 ? 26.310 33.228 122.614 1.00 34.47 739 PHE A O 1
ATOM 5536 N N . ASP A 1 740 ? 25.943 35.196 121.574 1.00 68.62 740 ASP A N 1
ATOM 5537 C CA . ASP A 1 740 ? 26.877 35.928 122.422 1.00 49.91 740 ASP A CA 1
ATOM 5538 C C . ASP A 1 740 ? 26.320 36.095 123.831 1.00 49.93 740 ASP A C 1
ATOM 5539 O O . ASP A 1 740 ? 27.030 35.885 124.821 1.00 42.49 740 ASP A O 1
ATOM 5544 N N . ARG A 1 741 ? 25.051 36.467 123.939 1.00 57.60 741 ARG A N 1
ATOM 5545 C CA . ARG A 1 741 ? 24.399 36.710 125.211 1.00 40.65 741 ARG A CA 1
ATOM 5546 C C . ARG A 1 741 ? 23.494 35.525 125.557 1.00 42.09 741 ARG A C 1
ATOM 5547 O O . ARG A 1 741 ? 23.652 34.424 125.014 1.00 47.20 741 ARG A O 1
ATOM 5555 N N . VAL A 1 742 ? 22.541 35.742 126.458 1.00 49.90 742 VAL A N 1
ATOM 5556 C CA . VAL A 1 742 ? 21.630 34.687 126.885 1.00 42.36 742 VAL A CA 1
ATOM 5557 C C . VAL A 1 742 ? 20.598 34.434 125.794 1.00 39.50 742 VAL A C 1
ATOM 5558 O O . VAL A 1 742 ? 20.125 35.366 125.134 1.00 41.72 742 VAL A O 1
ATOM 5562 N N . GLY A 1 743 ? 20.251 33.163 125.598 1.00 29.31 743 GLY A N 1
ATOM 5563 C CA . GLY A 1 743 ? 19.148 32.800 124.731 1.00 36.59 743 GLY A CA 1
ATOM 5564 C C . GLY A 1 743 ? 17.941 32.337 125.522 1.00 44.84 743 GLY A C 1
ATOM 5565 O O . GLY A 1 743 ? 17.953 31.245 126.098 1.00 40.10 743 GLY A O 1
ATOM 5566 N N . SER A 1 744 ? 16.894 33.156 125.556 1.00 46.05 744 SER A N 1
ATOM 5567 C CA . SER A 1 744 ? 15.701 32.886 126.349 1.00 40.93 744 SER A CA 1
ATOM 5568 C C . SER A 1 744 ? 14.525 32.611 125.422 1.00 36.68 744 SER A C 1
ATOM 5569 O O . SER A 1 744 ? 14.311 33.345 124.452 1.00 44.48 744 SER A O 1
ATOM 5572 N N . PHE A 1 745 ? 13.758 31.553 125.729 1.00 36.79 745 PHE A N 1
ATOM 5573 C CA . PHE A 1 745 ? 12.664 31.093 124.870 1.00 40.75 745 PHE A CA 1
ATOM 5574 C C . PHE A 1 745 ? 11.472 30.723 125.757 1.00 50.31 745 PHE A C 1
ATOM 5575 O O . PHE A 1 745 ? 11.254 29.556 126.091 1.00 63.19 745 PHE A O 1
ATOM 5583 N N . VAL A 1 746 ? 10.691 31.728 126.136 1.00 46.05 746 VAL A N 1
ATOM 5584 C CA . VAL A 1 746 ? 9.479 31.515 126.918 1.00 48.69 746 VAL A CA 1
ATOM 5585 C C . VAL A 1 746 ? 8.332 31.257 125.948 1.00 37.38 746 VAL A C 1
ATOM 5586 O O . VAL A 1 746 ? 7.882 32.171 125.251 1.00 38.02 746 VAL A O 1
ATOM 5590 N N . ASN A 1 747 ? 7.856 30.012 125.913 1.00 44.38 747 ASN A N 1
ATOM 5591 C CA . ASN A 1 747 ? 6.794 29.589 125.000 1.00 46.74 747 ASN A CA 1
ATOM 5592 C C . ASN A 1 747 ? 7.159 29.939 123.559 1.00 55.14 747 ASN A C 1
ATOM 5593 O O . ASN A 1 747 ? 6.355 30.467 122.789 1.00 46.35 747 ASN A O 1
ATOM 5598 N N . SER A 1 748 ? 8.406 29.641 123.202 1.00 56.15 748 SER A N 1
ATOM 5599 C CA . SER A 1 748 ? 8.940 29.961 121.888 1.00 49.99 748 SER A CA 1
ATOM 5600 C C . SER A 1 748 ? 9.705 28.758 121.361 1.00 61.97 748 SER A C 1
ATOM 5601 O O . SER A 1 748 ? 10.186 27.917 122.124 1.00 71.68 748 SER A O 1
ATOM 5604 N N . SER A 1 749 ? 9.812 28.687 120.038 1.00 54.04 749 SER A N 1
ATOM 5605 C CA . SER A 1 749 ? 10.413 27.550 119.355 1.00 53.65 749 SER A CA 1
ATOM 5606 C C . SER A 1 749 ? 11.732 27.972 118.722 1.00 55.18 749 SER A C 1
ATOM 5607 O O . SER A 1 749 ? 11.755 28.848 117.850 1.00 70.81 749 SER A O 1
ATOM 5610 N N . LEU A 1 750 ? 12.822 27.355 119.166 1.00 39.80 750 LEU A N 1
ATOM 5611 C CA . LEU A 1 750 ? 14.124 27.503 118.530 1.00 38.12 750 LEU A CA 1
ATOM 5612 C C . LEU A 1 750 ? 14.352 26.283 117.648 1.00 36.89 750 LEU A C 1
ATOM 5613 O O . LEU A 1 750 ? 14.429 25.156 118.149 1.00 40.95 750 LEU A O 1
ATOM 5618 N N . THR A 1 751 ? 14.457 26.507 116.341 1.00 39.26 751 THR A N 1
ATOM 5619 C CA . THR A 1 751 ? 14.593 25.426 115.372 1.00 44.73 751 THR A CA 1
ATOM 5620 C C . THR A 1 751 ? 15.838 25.666 114.533 1.00 47.00 751 THR A C 1
ATOM 5621 O O . THR A 1 751 ? 15.957 26.707 113.879 1.00 48.81 751 THR A O 1
ATOM 5625 N N . LEU A 1 752 ? 16.758 24.705 114.551 1.00 44.82 752 LEU A N 1
ATOM 5626 C CA . LEU A 1 752 ? 17.945 24.741 113.706 1.00 45.70 752 LEU A CA 1
ATOM 5627 C C . LEU A 1 752 ? 17.617 24.028 112.401 1.00 56.90 752 LEU A C 1
ATOM 5628 O O . LEU A 1 752 ? 17.389 22.815 112.393 1.00 41.57 752 LEU A O 1
ATOM 5633 N N . GLY A 1 753 ? 17.593 24.773 111.301 1.00 65.31 753 GLY A N 1
ATOM 5634 C CA . GLY A 1 753 ? 17.275 24.187 110.013 1.00 63.94 753 GLY A CA 1
ATOM 5635 C C . GLY A 1 753 ? 18.325 23.183 109.573 1.00 54.31 753 GLY A C 1
ATOM 5636 O O . GLY A 1 753 ? 19.365 22.999 110.204 1.00 60.60 753 GLY A O 1
ATOM 5637 N N . LYS A 1 754 ? 18.038 22.514 108.458 1.00 50.11 754 LYS A N 1
ATOM 5638 C CA . LYS A 1 754 ? 18.964 21.516 107.941 1.00 52.97 754 LYS A CA 1
ATOM 5639 C C . LYS A 1 754 ? 20.289 22.167 107.567 1.00 52.17 754 LYS A C 1
ATOM 5640 O O . LYS A 1 754 ? 20.321 23.168 106.847 1.00 52.25 754 LYS A O 1
ATOM 5646 N N . GLY A 1 755 ? 21.385 21.589 108.057 1.00 50.63 755 GLY A N 1
ATOM 5647 C CA . GLY A 1 755 ? 22.718 22.094 107.800 1.00 56.32 755 GLY A CA 1
ATOM 5648 C C . GLY A 1 755 ? 23.154 23.251 108.670 1.00 53.94 755 GLY A C 1
ATOM 5649 O O . GLY A 1 755 ? 24.307 23.687 108.558 1.00 58.50 755 GLY A O 1
ATOM 5650 N N . ALA A 1 756 ? 22.278 23.762 109.530 1.00 55.48 756 ALA A N 1
ATOM 5651 C CA . ALA A 1 756 ? 22.614 24.896 110.374 1.00 53.55 756 ALA A CA 1
ATOM 5652 C C . ALA A 1 756 ? 23.626 24.497 111.444 1.00 50.26 756 ALA A C 1
ATOM 5653 O O . ALA A 1 756 ? 23.767 23.325 111.801 1.00 65.36 756 ALA A O 1
ATOM 5655 N N . LYS A 1 757 ? 24.343 25.497 111.954 1.00 49.04 757 LYS A N 1
ATOM 5656 C CA . LYS A 1 757 ? 25.310 25.298 113.029 1.00 46.37 757 LYS A CA 1
ATOM 5657 C C . LYS A 1 757 ? 25.186 26.458 114.004 1.00 44.45 757 LYS A C 1
ATOM 5658 O O . LYS A 1 757 ? 25.320 27.619 113.607 1.00 42.73 757 LYS A O 1
ATOM 5664 N N . LEU A 1 758 ? 24.929 26.144 115.273 1.00 46.57 758 LEU A N 1
ATOM 5665 C CA . LEU A 1 758 ? 24.708 27.150 116.303 1.00 49.79 758 LEU A CA 1
ATOM 5666 C C . LEU A 1 758 ? 25.536 26.793 117.527 1.00 52.99 758 LEU A C 1
ATOM 5667 O O . LEU A 1 758 ? 25.547 25.636 117.958 1.00 52.84 758 LEU A O 1
ATOM 5672 N N . THR A 1 759 ? 26.222 27.789 118.085 1.00 53.32 759 THR A N 1
ATOM 5673 C CA . THR A 1 759 ? 27.009 27.625 119.302 1.00 45.66 759 THR A CA 1
ATOM 5674 C C . THR A 1 759 ? 26.613 28.715 120.285 1.00 42.40 759 THR A C 1
ATOM 5675 O O . THR A 1 759 ? 26.845 29.901 120.025 1.00 46.60 759 THR A O 1
ATOM 5679 N N . ALA A 1 760 ? 26.023 28.316 121.409 1.00 41.74 760 ALA A N 1
ATOM 5680 C CA . ALA A 1 760 ? 25.582 29.247 122.442 1.00 30.68 760 ALA A CA 1
ATOM 5681 C C . ALA A 1 760 ? 26.625 29.264 123.553 1.00 46.50 760 ALA A C 1
ATOM 5682 O O . ALA A 1 760 ? 26.827 28.258 124.240 1.00 51.22 760 ALA A O 1
ATOM 5684 N N . GLN A 1 761 ? 27.280 30.410 123.731 1.00 43.47 761 GLN A N 1
ATOM 5685 C CA . GLN A 1 761 ? 28.335 30.558 124.722 1.00 48.94 761 GLN A CA 1
ATOM 5686 C C . GLN A 1 761 ? 27.845 31.131 126.044 1.00 46.64 761 GLN A C 1
ATOM 5687 O O . GLN A 1 761 ? 28.650 31.295 126.964 1.00 42.52 761 GLN A O 1
ATOM 5693 N N . SER A 1 762 ? 26.550 31.430 126.171 1.00 47.82 762 SER A N 1
ATOM 5694 C CA . SER A 1 762 ? 26.048 32.046 127.393 1.00 47.57 762 SER A CA 1
ATOM 5695 C C . SER A 1 762 ? 24.741 31.409 127.852 1.00 41.65 762 SER A C 1
ATOM 5696 O O . SER A 1 762 ? 23.883 32.090 128.425 1.00 37.48 762 SER A O 1
ATOM 5699 N N . GLY A 1 763 ? 24.572 30.112 127.609 1.00 45.61 763 GLY A N 1
ATOM 5700 C CA . GLY A 1 763 ? 23.436 29.381 128.138 1.00 47.99 763 GLY A CA 1
ATOM 5701 C C . GLY A 1 763 ? 22.125 29.598 127.410 1.00 38.38 763 GLY A C 1
ATOM 5702 O O . GLY A 1 763 ? 21.880 30.669 126.847 1.00 29.74 763 GLY A O 1
ATOM 5703 N N . ILE A 1 764 ? 21.274 28.575 127.422 1.00 42.02 764 ILE A N 1
ATOM 5704 C CA . ILE A 1 764 ? 19.955 28.619 126.807 1.00 40.15 764 ILE A CA 1
ATOM 5705 C C . ILE A 1 764 ? 18.909 28.333 127.873 1.00 50.05 764 ILE A C 1
ATOM 5706 O O . ILE A 1 764 ? 19.087 27.437 128.706 1.00 58.36 764 ILE A O 1
ATOM 5711 N N . PHE A 1 765 ? 17.817 29.095 127.846 1.00 37.38 765 PHE A N 1
ATOM 5712 C CA . PHE A 1 765 ? 16.663 28.844 128.699 1.00 29.37 765 PHE A CA 1
ATOM 5713 C C . PHE A 1 765 ? 15.423 28.781 127.823 1.00 40.53 765 PHE A C 1
ATOM 5714 O O . PHE A 1 765 ? 15.137 29.727 127.081 1.00 44.25 765 PHE A O 1
ATOM 5722 N N . SER A 1 766 ? 14.695 27.671 127.905 1.00 51.75 766 SER A N 1
ATOM 5723 C CA . SER A 1 766 ? 13.475 27.495 127.131 1.00 59.83 766 SER A CA 1
ATOM 5724 C C . SER A 1 766 ? 12.447 26.750 127.965 1.00 64.20 766 SER A C 1
ATOM 5725 O O . SER A 1 766 ? 12.754 25.702 128.542 1.00 76.42 766 SER A O 1
ATOM 5728 N N . THR A 1 767 ? 11.230 27.295 128.029 1.00 53.17 767 THR A N 1
ATOM 5729 C CA . THR A 1 767 ? 10.130 26.557 128.637 1.00 36.16 767 THR A CA 1
ATOM 5730 C C . THR A 1 767 ? 9.745 25.349 127.794 1.00 46.41 767 THR A C 1
ATOM 5731 O O . THR A 1 767 ? 9.207 24.370 128.323 1.00 56.95 767 THR A O 1
ATOM 5735 N N . GLY A 1 768 ? 10.004 25.402 126.495 1.00 40.62 768 GLY A N 1
ATOM 5736 C CA . GLY A 1 768 ? 9.753 24.312 125.579 1.00 46.58 768 GLY A CA 1
ATOM 5737 C C . GLY A 1 768 ? 11.006 23.523 125.266 1.00 51.24 768 GLY A C 1
ATOM 5738 O O . GLY A 1 768 ? 11.896 23.360 126.109 1.00 44.67 768 GLY A O 1
ATOM 5739 N N . ALA A 1 769 ? 11.083 23.030 124.033 1.00 56.68 769 ALA A N 1
ATOM 5740 C CA . ALA A 1 769 ? 12.194 22.207 123.584 1.00 44.60 769 ALA A CA 1
ATOM 5741 C C . ALA A 1 769 ? 12.887 22.855 122.392 1.00 48.16 769 ALA A C 1
ATOM 5742 O O . ALA A 1 769 ? 12.352 23.763 121.750 1.00 50.09 769 ALA A O 1
ATOM 5744 N N . VAL A 1 770 ? 14.094 22.372 122.106 1.00 36.28 770 VAL A N 1
ATOM 5745 C CA . VAL A 1 770 ? 14.904 22.848 120.990 1.00 40.59 770 VAL A CA 1
ATOM 5746 C C . VAL A 1 770 ? 14.925 21.770 119.916 1.00 57.70 770 VAL A C 1
ATOM 5747 O O . VAL A 1 770 ? 15.101 20.584 120.217 1.00 64.05 770 VAL A O 1
ATOM 5751 N N . ASP A 1 771 ? 14.746 22.184 118.663 1.00 59.33 771 ASP A N 1
ATOM 5752 C CA . ASP A 1 771 ? 14.669 21.272 117.528 1.00 59.02 771 ASP A CA 1
ATOM 5753 C C . ASP A 1 771 ? 15.923 21.411 116.674 1.00 56.92 771 ASP A C 1
ATOM 5754 O O . ASP A 1 771 ? 16.183 22.484 116.117 1.00 67.20 771 ASP A O 1
ATOM 5759 N N . VAL A 1 772 ? 16.693 20.331 116.576 1.00 44.61 772 VAL A N 1
ATOM 5760 C CA . VAL A 1 772 ? 17.882 20.264 115.733 1.00 38.27 772 VAL A CA 1
ATOM 5761 C C . VAL A 1 772 ? 17.563 19.331 114.571 1.00 48.40 772 VAL A C 1
ATOM 5762 O O . VAL A 1 772 ? 17.365 18.125 114.768 1.00 48.46 772 VAL A O 1
ATOM 5766 N N . LYS A 1 773 ? 17.513 19.879 113.359 1.00 47.10 773 LYS A N 1
ATOM 5767 C CA . LYS A 1 773 ? 17.077 19.129 112.190 1.00 58.14 773 LYS A CA 1
ATOM 5768 C C . LYS A 1 773 ? 18.250 18.354 111.584 1.00 64.48 773 LYS A C 1
ATOM 5769 O O . LYS A 1 773 ? 19.305 18.189 112.203 1.00 61.55 773 LYS A O 1
ATOM 5775 N N . GLU A 1 774 ? 18.067 17.875 110.354 1.00 63.67 774 GLU A N 1
ATOM 5776 C CA . GLU A 1 774 ? 19.068 17.043 109.697 1.00 65.54 774 GLU A CA 1
ATOM 5777 C C . GLU A 1 774 ? 20.364 17.810 109.466 1.00 69.03 774 GLU A C 1
ATOM 5778 O O . GLU A 1 774 ? 20.354 18.997 109.130 1.00 71.51 774 GLU A O 1
ATOM 5784 N N . ASN A 1 775 ? 21.490 17.118 109.654 1.00 66.12 775 ASN A N 1
ATOM 5785 C CA . ASN A 1 775 ? 22.828 17.645 109.380 1.00 65.51 775 ASN A CA 1
ATOM 5786 C C . ASN A 1 775 ? 23.116 18.940 110.132 1.00 60.87 775 ASN A C 1
ATOM 5787 O O . ASN A 1 775 ? 23.972 19.726 109.715 1.00 60.28 775 ASN A O 1
ATOM 5792 N N . ALA A 1 776 ? 22.424 19.178 111.241 1.00 58.72 776 ALA A N 1
ATOM 5793 C CA . ALA A 1 776 ? 22.568 20.405 112.007 1.00 64.33 776 ALA A CA 1
ATOM 5794 C C . ALA A 1 776 ? 23.354 20.132 113.281 1.00 55.69 776 ALA A C 1
ATOM 5795 O O . ALA A 1 776 ? 23.204 19.074 113.901 1.00 48.02 776 ALA A O 1
ATOM 5797 N N . SER A 1 777 ? 24.194 21.090 113.665 1.00 55.87 777 SER A N 1
ATOM 5798 C CA . SER A 1 777 ? 25.068 20.957 114.823 1.00 53.89 777 SER A CA 1
ATOM 5799 C C . SER A 1 777 ? 24.711 22.027 115.844 1.00 54.17 777 SER A C 1
ATOM 5800 O O . SER A 1 777 ? 24.724 23.221 115.528 1.00 56.67 777 SER A O 1
ATOM 5803 N N . LEU A 1 778 ? 24.392 21.596 117.061 1.00 51.68 778 LEU A N 1
ATOM 5804 C CA . LEU A 1 778 ? 24.143 22.492 118.180 1.00 42.92 778 LEU A CA 1
ATOM 5805 C C . LEU A 1 778 ? 25.213 22.267 119.238 1.00 42.62 778 LEU A C 1
ATOM 5806 O O . LEU A 1 778 ? 25.561 21.124 119.547 1.00 45.19 778 LEU A O 1
ATOM 5811 N N . THR A 1 779 ? 25.734 23.360 119.789 1.00 32.86 779 THR A N 1
ATOM 5812 C CA . THR A 1 779 ? 26.842 23.284 120.732 1.00 37.70 779 THR A CA 1
ATOM 5813 C C . THR A 1 779 ? 26.615 24.262 121.873 1.00 45.88 779 THR A C 1
ATOM 5814 O O . THR A 1 779 ? 26.302 25.433 121.638 1.00 54.15 779 THR A O 1
ATOM 5818 N N . LEU A 1 780 ? 26.771 23.778 123.102 1.00 34.63 780 LEU A N 1
ATOM 5819 C CA . LEU A 1 780 ? 26.675 24.605 124.296 1.00 33.22 780 LEU A CA 1
ATOM 5820 C C . LEU A 1 780 ? 28.055 24.735 124.923 1.00 41.00 780 LEU A C 1
ATOM 5821 O O . LEU A 1 780 ? 28.804 23.758 125.010 1.00 45.53 780 LEU A O 1
ATOM 5826 N N . THR A 1 781 ? 28.383 25.947 125.362 1.00 36.47 781 THR A N 1
ATOM 5827 C CA . THR A 1 781 ? 29.740 26.265 125.776 1.00 41.95 781 THR A CA 1
ATOM 5828 C C . THR A 1 781 ? 29.693 27.372 126.820 1.00 46.40 781 THR A C 1
ATOM 5829 O O . THR A 1 781 ? 28.819 28.242 126.782 1.00 54.24 781 THR A O 1
ATOM 5833 N N . GLY A 1 782 ? 30.627 27.319 127.765 1.00 34.22 782 GLY A N 1
ATOM 5834 C CA . GLY A 1 782 ? 30.765 28.398 128.716 1.00 38.72 782 GLY A CA 1
ATOM 5835 C C . GLY A 1 782 ? 31.296 29.665 128.072 1.00 39.78 782 GLY A C 1
ATOM 5836 O O . GLY A 1 782 ? 31.898 29.651 126.999 1.00 36.86 782 GLY A O 1
ATOM 5837 N N . MET A 1 783 ? 31.054 30.785 128.743 1.00 36.14 783 MET A N 1
ATOM 5838 C CA . MET A 1 783 ? 31.448 32.085 128.213 1.00 44.84 783 MET A CA 1
ATOM 5839 C C . MET A 1 783 ? 32.963 32.170 128.066 1.00 42.24 783 MET A C 1
ATOM 5840 O O . MET A 1 783 ? 33.680 32.109 129.079 1.00 56.10 783 MET A O 1
ATOM 5845 N N . PRO A 1 784 ? 33.490 32.301 126.849 1.00 44.81 784 PRO A N 1
ATOM 5846 C CA . PRO A 1 784 ? 34.945 32.389 126.684 1.00 42.12 784 PRO A CA 1
ATOM 5847 C C . PRO A 1 784 ? 35.504 33.622 127.378 1.00 44.10 784 PRO A C 1
ATOM 5848 O O . PRO A 1 784 ? 34.925 34.709 127.320 1.00 58.23 784 PRO A O 1
ATOM 5852 N N . SER A 1 785 ? 36.645 33.440 128.036 1.00 56.32 785 SER A N 1
ATOM 5853 C CA . SER A 1 785 ? 37.299 34.542 128.727 1.00 48.47 785 SER A CA 1
ATOM 5854 C C . SER A 1 785 ? 37.824 35.562 127.726 1.00 50.88 785 SER A C 1
ATOM 5855 O O . SER A 1 785 ? 38.497 35.208 126.754 1.00 59.82 785 SER A O 1
ATOM 5858 N N . ALA A 1 786 ? 37.510 36.836 127.968 1.00 62.52 786 ALA A N 1
ATOM 5859 C CA . ALA A 1 786 ? 38.047 37.901 127.129 1.00 81.03 786 ALA A CA 1
ATOM 5860 C C . ALA A 1 786 ? 39.539 38.089 127.376 1.00 82.28 786 ALA A C 1
ATOM 5861 O O . ALA A 1 786 ? 40.298 38.377 126.444 1.00 73.51 786 ALA A O 1
ATOM 5863 N N . GLN A 1 787 ? 39.975 37.935 128.629 1.00 86.65 787 GLN A N 1
ATOM 5864 C CA . GLN A 1 787 ? 41.377 38.163 128.966 1.00 101.31 787 GLN A CA 1
ATOM 5865 C C . GLN A 1 787 ? 42.258 37.012 128.492 1.00 94.03 787 GLN A C 1
ATOM 5866 O O . GLN A 1 787 ? 43.256 37.229 127.795 1.00 92.81 787 GLN A O 1
ATOM 5872 N N . LYS A 1 788 ? 41.909 35.780 128.859 1.00 89.18 788 LYS A N 1
ATOM 5873 C CA . LYS A 1 788 ? 42.726 34.611 128.555 1.00 80.12 788 LYS A CA 1
ATOM 5874 C C . LYS A 1 788 ? 42.152 33.842 127.371 1.00 77.70 788 LYS A C 1
ATOM 5875 O O . LYS A 1 788 ? 40.973 33.473 127.372 1.00 81.29 788 LYS A O 1
ATOM 5881 N N . GLN A 1 789 ? 42.994 33.603 126.370 1.00 75.27 789 GLN A N 1
ATOM 5882 C CA . GLN A 1 789 ? 42.584 32.856 125.189 1.00 73.02 789 GLN A CA 1
ATOM 5883 C C . GLN A 1 789 ? 42.476 31.369 125.512 1.00 63.37 789 GLN A C 1
ATOM 5884 O O . GLN A 1 789 ? 43.387 30.784 126.105 1.00 76.89 789 GLN A O 1
ATOM 5890 N N . GLY A 1 790 ? 41.356 30.758 125.124 1.00 63.15 790 GLY A N 1
ATOM 5891 C CA . GLY A 1 790 ? 41.125 29.349 125.353 1.00 57.38 790 GLY A CA 1
ATOM 5892 C C . GLY A 1 790 ? 40.532 29.008 126.703 1.00 60.49 790 GLY A C 1
ATOM 5893 O O . GLY A 1 790 ? 40.189 27.841 126.935 1.00 49.76 790 GLY A O 1
ATOM 5894 N N . TYR A 1 791 ? 40.406 29.983 127.600 1.00 65.45 791 TYR A N 1
ATOM 5895 C CA . TYR A 1 791 ? 39.783 29.778 128.900 1.00 53.32 791 TYR A CA 1
ATOM 5896 C C . TYR A 1 791 ? 38.300 30.115 128.826 1.00 58.34 791 TYR A C 1
ATOM 5897 O O . TYR A 1 791 ? 37.902 31.080 128.167 1.00 67.99 791 TYR A O 1
ATOM 5906 N N . TYR A 1 792 ? 37.486 29.312 129.503 1.00 44.33 792 TYR A N 1
ATOM 5907 C CA . TYR A 1 792 ? 36.038 29.472 129.503 1.00 41.68 792 TYR A CA 1
ATOM 5908 C C . TYR A 1 792 ? 35.538 29.654 130.935 1.00 53.08 792 TYR A C 1
ATOM 5909 O O . TYR A 1 792 ? 36.307 29.621 131.898 1.00 66.12 792 TYR A O 1
ATOM 5918 N N . SER A 1 793 ? 34.226 29.857 131.066 1.00 50.29 793 SER A N 1
ATOM 5919 C CA . SER A 1 793 ? 33.579 30.063 132.356 1.00 55.03 793 SER A CA 1
ATOM 5920 C C . SER A 1 793 ? 32.241 29.332 132.381 1.00 54.30 793 SER A C 1
ATOM 5921 O O . SER A 1 793 ? 31.392 29.571 131.513 1.00 64.87 793 SER A O 1
ATOM 5924 N N . PRO A 1 794 ? 32.015 28.447 133.353 1.00 39.02 794 PRO A N 1
ATOM 5925 C CA . PRO A 1 794 ? 30.823 27.587 133.316 1.00 34.47 794 PRO A CA 1
ATOM 5926 C C . PRO A 1 794 ? 29.523 28.380 133.289 1.00 37.80 794 PRO A C 1
ATOM 5927 O O . PRO A 1 794 ? 29.395 29.426 133.929 1.00 34.21 794 PRO A O 1
ATOM 5931 N N . VAL A 1 795 ? 28.551 27.859 132.539 1.00 42.48 795 VAL A N 1
ATOM 5932 C CA . VAL A 1 795 ? 27.240 28.482 132.371 1.00 36.14 795 VAL A CA 1
ATOM 5933 C C . VAL A 1 795 ? 26.185 27.382 132.338 1.00 40.38 795 VAL A C 1
ATOM 5934 O O . VAL A 1 795 ? 26.350 26.379 131.636 1.00 36.96 795 VAL A O 1
ATOM 5938 N N . ILE A 1 796 ? 25.101 27.573 133.094 1.00 41.18 796 ILE A N 1
ATOM 5939 C CA . ILE A 1 796 ? 24.018 26.600 133.199 1.00 42.57 796 ILE A CA 1
ATOM 5940 C C . ILE A 1 796 ? 22.990 26.868 132.106 1.00 41.81 796 ILE A C 1
ATOM 5941 O O . ILE A 1 796 ? 22.713 28.024 131.764 1.00 47.07 796 ILE A O 1
ATOM 5946 N N . SER A 1 797 ? 22.418 25.796 131.555 1.00 30.22 797 SER A N 1
ATOM 5947 C CA . SER A 1 797 ? 21.364 25.887 130.552 1.00 41.30 797 SER A CA 1
ATOM 5948 C C . SER A 1 797 ? 20.203 24.985 130.950 1.00 42.08 797 SER A C 1
ATOM 5949 O O . SER A 1 797 ? 20.408 23.809 131.265 1.00 52.02 797 SER A O 1
ATOM 5952 N N . THR A 1 798 ? 18.992 25.538 130.938 1.00 36.22 798 THR A N 1
ATOM 5953 C CA . THR A 1 798 ? 17.781 24.812 131.300 1.00 38.21 798 THR A CA 1
ATOM 5954 C C . THR A 1 798 ? 16.859 24.725 130.092 1.00 46.98 798 THR A C 1
ATOM 5955 O O . THR A 1 798 ? 16.530 25.748 129.483 1.00 51.49 798 THR A O 1
ATOM 5959 N N . THR A 1 799 ? 16.443 23.507 129.750 1.00 51.20 799 THR A N 1
ATOM 5960 C CA . THR A 1 799 ? 15.552 23.290 128.619 1.00 41.86 799 THR A CA 1
ATOM 5961 C C . THR A 1 799 ? 14.631 22.119 128.932 1.00 52.89 799 THR A C 1
ATOM 5962 O O . THR A 1 799 ? 15.022 21.168 129.613 1.00 71.97 799 THR A O 1
ATOM 5966 N N . GLU A 1 800 ? 13.397 22.202 128.435 1.00 47.59 800 GLU A N 1
ATOM 5967 C CA . GLU A 1 800 ? 12.428 21.115 128.583 1.00 53.16 800 GLU A CA 1
ATOM 5968 C C . GLU A 1 800 ? 12.456 20.201 127.356 1.00 48.18 800 GLU A C 1
ATOM 5969 O O . GLU A 1 800 ? 11.447 19.950 126.698 1.00 38.70 800 GLU A O 1
ATOM 5975 N N . GLY A 1 801 ? 13.653 19.702 127.056 1.00 52.17 801 GLY A N 1
ATOM 5976 C CA . GLY A 1 801 ? 13.818 18.759 125.968 1.00 52.58 801 GLY A CA 1
ATOM 5977 C C . GLY A 1 801 ? 14.699 19.260 124.843 1.00 57.10 801 GLY A C 1
ATOM 5978 O O . GLY A 1 801 ? 14.694 20.452 124.522 1.00 48.89 801 GLY A O 1
ATOM 5979 N N . ILE A 1 802 ? 15.473 18.359 124.245 1.00 68.43 802 ILE A N 1
ATOM 5980 C CA . ILE A 1 802 ? 16.271 18.657 123.062 1.00 59.10 802 ILE A CA 1
ATOM 5981 C C . ILE A 1 802 ? 16.045 17.533 122.063 1.00 56.90 802 ILE A C 1
ATOM 5982 O O . ILE A 1 802 ? 16.324 16.366 122.362 1.00 52.91 802 ILE A O 1
ATOM 5987 N N . ASN A 1 803 ? 15.551 17.883 120.879 1.00 56.44 803 ASN A N 1
ATOM 5988 C CA . ASN A 1 803 ? 15.147 16.912 119.870 1.00 44.48 803 ASN A CA 1
ATOM 5989 C C . ASN A 1 803 ? 16.168 16.908 118.741 1.00 50.46 803 ASN A C 1
ATOM 5990 O O . ASN A 1 803 ? 16.430 17.950 118.131 1.00 62.43 803 ASN A O 1
ATOM 5995 N N . LEU A 1 804 ? 16.739 15.739 118.469 1.00 41.35 804 LEU A N 1
ATOM 5996 C CA . LEU A 1 804 ? 17.720 15.561 117.409 1.00 41.28 804 LEU A CA 1
ATOM 5997 C C . LEU A 1 804 ? 17.117 14.709 116.302 1.00 54.31 804 LEU A C 1
ATOM 5998 O O . LEU A 1 804 ? 16.532 13.654 116.573 1.00 54.24 804 LEU A O 1
ATOM 6003 N N . GLU A 1 805 ? 17.257 15.166 115.061 1.00 64.31 805 GLU A N 1
ATOM 6004 C CA . GLU A 1 805 ? 16.823 14.396 113.908 1.00 63.15 805 GLU A CA 1
ATOM 6005 C C . GLU A 1 805 ? 17.987 13.565 113.375 1.00 70.26 805 GLU A C 1
ATOM 6006 O O . GLU A 1 805 ? 19.082 13.545 113.942 1.00 79.06 805 GLU A O 1
ATOM 6012 N N . ASP A 1 806 ? 17.742 12.852 112.277 1.00 79.94 806 ASP A N 1
ATOM 6013 C CA . ASP A 1 806 ? 18.776 12.020 111.676 1.00 80.94 806 ASP A CA 1
ATOM 6014 C C . ASP A 1 806 ? 19.964 12.871 111.246 1.00 75.03 806 ASP A C 1
ATOM 6015 O O . ASP A 1 806 ? 19.796 13.939 110.651 1.00 71.17 806 ASP A O 1
ATOM 6020 N N . ASN A 1 807 ? 21.167 12.403 111.581 1.00 75.83 807 ASN A N 1
ATOM 6021 C CA . ASN A 1 807 ? 22.453 13.020 111.265 1.00 79.65 807 ASN A CA 1
ATOM 6022 C C . ASN A 1 807 ? 22.701 14.313 112.032 1.00 72.29 807 ASN A C 1
ATOM 6023 O O . ASN A 1 807 ? 23.712 14.978 111.779 1.00 74.78 807 ASN A O 1
ATOM 6028 N N . ALA A 1 808 ? 21.822 14.695 112.954 1.00 65.01 808 ALA A N 1
ATOM 6029 C CA . ALA A 1 808 ? 22.062 15.878 113.763 1.00 61.79 808 ALA A CA 1
ATOM 6030 C C . ALA A 1 808 ? 23.133 15.597 114.813 1.00 70.11 808 ALA A C 1
ATOM 6031 O O . ALA A 1 808 ? 23.446 14.446 115.131 1.00 80.86 808 ALA A O 1
ATOM 6033 N N . SER A 1 809 ? 23.697 16.673 115.357 1.00 64.20 809 SER A N 1
ATOM 6034 C CA . SER A 1 809 ? 24.781 16.573 116.327 1.00 62.52 809 SER A CA 1
ATOM 6035 C C . SER A 1 809 ? 24.582 17.628 117.402 1.00 54.95 809 SER A C 1
ATOM 6036 O O . SER A 1 809 ? 24.552 18.825 117.102 1.00 67.90 809 SER A O 1
ATOM 6039 N N . PHE A 1 810 ? 24.443 17.187 118.648 1.00 47.70 810 PHE A N 1
ATOM 6040 C CA . PHE A 1 810 ? 24.359 18.078 119.795 1.00 41.04 810 PHE A CA 1
ATOM 6041 C C . PHE A 1 810 ? 25.569 17.842 120.686 1.00 40.15 810 PHE A C 1
ATOM 6042 O O . PHE A 1 810 ? 25.896 16.693 121.000 1.00 55.55 810 PHE A O 1
ATOM 6050 N N . SER A 1 811 ? 26.229 18.925 121.090 1.00 41.38 811 SER A N 1
ATOM 6051 C CA . SER A 1 811 ? 27.461 18.833 121.858 1.00 39.35 811 SER A CA 1
ATOM 6052 C C . SER A 1 811 ? 27.437 19.804 123.028 1.00 42.69 811 SER A C 1
ATOM 6053 O O . SER A 1 811 ? 26.979 20.943 122.897 1.00 41.79 811 SER A O 1
ATOM 6056 N N . VAL A 1 812 ? 27.924 19.339 124.175 1.00 44.63 812 VAL A N 1
ATOM 6057 C CA . VAL A 1 812 ? 28.193 20.180 125.336 1.00 32.58 812 VAL A CA 1
ATOM 6058 C C . VAL A 1 812 ? 29.660 19.996 125.689 1.00 42.65 812 VAL A C 1
ATOM 6059 O O . VAL A 1 812 ? 30.115 18.864 125.897 1.00 63.98 812 VAL A O 1
ATOM 6063 N N . LYS A 1 813 ? 30.401 21.099 125.749 1.00 33.25 813 LYS A N 1
ATOM 6064 C CA . LYS A 1 813 ? 31.834 21.017 125.993 1.00 45.90 813 LYS A CA 1
ATOM 6065 C C . LYS A 1 813 ? 32.344 22.365 126.474 1.00 46.78 813 LYS A C 1
ATOM 6066 O O . LYS A 1 813 ? 31.705 23.402 126.274 1.00 48.93 813 LYS A O 1
ATOM 6072 N N . ASN A 1 814 ? 33.511 22.325 127.119 1.00 42.30 814 ASN A N 1
ATOM 6073 C CA . ASN A 1 814 ? 34.224 23.513 127.587 1.00 40.88 814 ASN A CA 1
ATOM 6074 C C . ASN A 1 814 ? 33.351 24.330 128.545 1.00 45.18 814 ASN A C 1
ATOM 6075 O O . ASN A 1 814 ? 32.854 25.414 128.227 1.00 42.11 814 ASN A O 1
ATOM 6080 N N . MET A 1 815 ? 33.170 23.753 129.735 1.00 48.01 815 MET A N 1
ATOM 6081 C CA . MET A 1 815 ? 32.459 24.395 130.842 1.00 47.17 815 MET A CA 1
ATOM 6082 C C . MET A 1 815 ? 30.981 24.607 130.514 1.00 49.17 815 MET A C 1
ATOM 6083 O O . MET A 1 815 ? 30.394 25.632 130.863 1.00 42.53 815 MET A O 1
ATOM 6088 N N . GLY A 1 816 ? 30.379 23.637 129.836 1.00 51.33 816 GLY A N 1
ATOM 6089 C CA . GLY A 1 816 ? 28.955 23.655 129.551 1.00 30.98 816 GLY A CA 1
ATOM 6090 C C . GLY A 1 816 ? 28.199 22.804 130.556 1.00 37.16 816 GLY A C 1
ATOM 6091 O O . GLY A 1 816 ? 28.638 21.712 130.916 1.00 55.40 816 GLY A O 1
ATOM 6092 N N . TYR A 1 817 ? 27.054 23.316 131.001 1.00 36.36 817 TYR A N 1
ATOM 6093 C CA . TYR A 1 817 ? 26.197 22.619 131.950 1.00 38.35 817 TYR A CA 1
ATOM 6094 C C . TYR A 1 817 ? 24.775 22.676 131.415 1.00 40.53 817 TYR A C 1
ATOM 6095 O O . TYR A 1 817 ? 24.277 23.760 131.091 1.00 45.80 817 TYR A O 1
ATOM 6104 N N . LEU A 1 818 ? 24.122 21.519 131.322 1.00 33.94 818 LEU A N 1
ATOM 6105 C CA . LEU A 1 818 ? 22.785 21.449 130.746 1.00 36.84 818 LEU A CA 1
ATOM 6106 C C . LEU A 1 818 ? 21.902 20.513 131.554 1.00 49.95 818 LEU A C 1
ATOM 6107 O O . LEU A 1 818 ? 22.265 19.356 131.785 1.00 47.61 818 LEU A O 1
ATOM 6112 N N . SER A 1 819 ? 20.745 21.017 131.975 1.00 62.15 819 SER A N 1
ATOM 6113 C CA . SER A 1 819 ? 19.695 20.215 132.599 1.00 65.44 819 SER A CA 1
ATOM 6114 C C . SER A 1 819 ? 18.552 20.106 131.591 1.00 71.15 819 SER A C 1
ATOM 6115 O O . SER A 1 819 ? 17.654 20.949 131.556 1.00 85.27 819 SER A O 1
ATOM 6118 N N . SER A 1 820 ? 18.588 19.053 130.776 1.00 63.91 820 SER A N 1
ATOM 6119 C CA . SER A 1 820 ? 17.589 18.847 129.736 1.00 58.01 820 SER A CA 1
ATOM 6120 C C . SER A 1 820 ? 17.731 17.438 129.186 1.00 51.25 820 SER A C 1
ATOM 6121 O O . SER A 1 820 ? 18.846 16.984 128.920 1.00 62.19 820 SER A O 1
ATOM 6124 N N . ASP A 1 821 ? 16.599 16.765 129.002 1.00 43.38 821 ASP A N 1
ATOM 6125 C CA . ASP A 1 821 ? 16.600 15.445 128.392 1.00 53.31 821 ASP A CA 1
ATOM 6126 C C . ASP A 1 821 ? 16.707 15.568 126.878 1.00 56.31 821 ASP A C 1
ATOM 6127 O O . ASP A 1 821 ? 16.300 16.570 126.283 1.00 63.12 821 ASP A O 1
ATOM 6132 N N . ILE A 1 822 ? 17.268 14.535 126.254 1.00 37.07 822 ILE A N 1
ATOM 6133 C CA . ILE A 1 822 ? 17.540 14.535 124.823 1.00 41.03 822 ILE A CA 1
ATOM 6134 C C . ILE A 1 822 ? 16.835 13.345 124.190 1.00 48.78 822 ILE A C 1
ATOM 6135 O O . ILE A 1 822 ? 16.849 12.238 124.738 1.00 52.60 822 ILE A O 1
ATOM 6140 N N . HIS A 1 823 ? 16.224 13.577 123.030 1.00 46.21 823 HIS A N 1
ATOM 6141 C CA . HIS A 1 823 ? 15.468 12.556 122.319 1.00 59.71 823 HIS A CA 1
ATOM 6142 C C . HIS A 1 823 ? 15.916 12.513 120.868 1.00 57.93 823 HIS A C 1
ATOM 6143 O O . HIS A 1 823 ? 16.020 13.557 120.215 1.00 56.03 823 HIS A O 1
ATOM 6150 N N . ALA A 1 824 ? 16.181 11.308 120.369 1.00 63.21 824 ALA A N 1
ATOM 6151 C CA . ALA A 1 824 ? 16.524 11.106 118.969 1.00 58.13 824 ALA A CA 1
ATOM 6152 C C . ALA A 1 824 ? 15.640 10.097 118.255 1.00 65.43 824 ALA A C 1
ATOM 6153 O O . ALA A 1 824 ? 15.643 10.076 117.018 1.00 75.49 824 ALA A O 1
ATOM 6155 N N . GLY A 1 825 ? 14.886 9.271 118.977 1.00 63.74 825 GLY A N 1
ATOM 6156 C CA . GLY A 1 825 ? 14.057 8.269 118.333 1.00 64.78 825 GLY A CA 1
ATOM 6157 C C . GLY A 1 825 ? 14.892 7.242 117.597 1.00 74.97 825 GLY A C 1
ATOM 6158 O O . GLY A 1 825 ? 15.988 6.868 118.026 1.00 82.19 825 GLY A O 1
ATOM 6159 N N . THR A 1 826 ? 14.367 6.777 116.464 1.00 74.10 826 THR A N 1
ATOM 6160 C CA . THR A 1 826 ? 15.044 5.785 115.640 1.00 73.11 826 THR A CA 1
ATOM 6161 C C . THR A 1 826 ? 16.169 6.372 114.796 1.00 86.07 826 THR A C 1
ATOM 6162 O O . THR A 1 826 ? 16.840 5.620 114.081 1.00 86.33 826 THR A O 1
ATOM 6166 N N . THR A 1 827 ? 16.392 7.681 114.862 1.00 84.68 827 THR A N 1
ATOM 6167 C CA . THR A 1 827 ? 17.337 8.341 113.976 1.00 83.19 827 THR A CA 1
ATOM 6168 C C . THR A 1 827 ? 18.761 8.243 114.517 1.00 73.89 827 THR A C 1
ATOM 6169 O O . THR A 1 827 ? 18.993 7.953 115.695 1.00 70.50 827 THR A O 1
ATOM 6173 N N . ALA A 1 828 ? 19.724 8.492 113.627 1.00 69.84 828 ALA A N 1
ATOM 6174 C CA . ALA A 1 828 ? 21.145 8.355 113.942 1.00 60.19 828 ALA A CA 1
ATOM 6175 C C . ALA A 1 828 ? 21.705 9.722 114.326 1.00 69.04 828 ALA A C 1
ATOM 6176 O O . ALA A 1 828 ? 22.377 10.398 113.547 1.00 78.91 828 ALA A O 1
ATOM 6178 N N . ALA A 1 829 ? 21.416 10.127 115.560 1.00 67.61 829 ALA A N 1
ATOM 6179 C CA . ALA A 1 829 ? 21.938 11.367 116.108 1.00 58.63 829 ALA A CA 1
ATOM 6180 C C . ALA A 1 829 ? 23.322 11.130 116.709 1.00 53.29 829 ALA A C 1
ATOM 6181 O O . ALA A 1 829 ? 23.836 10.009 116.736 1.00 63.79 829 ALA A O 1
ATOM 6183 N N . THR A 1 830 ? 23.936 12.202 117.204 1.00 57.82 830 THR A N 1
ATOM 6184 C CA . THR A 1 830 ? 25.269 12.113 117.794 1.00 59.14 830 THR A CA 1
ATOM 6185 C C . THR A 1 830 ? 25.352 13.120 118.931 1.00 62.83 830 THR A C 1
ATOM 6186 O O . THR A 1 830 ? 25.393 14.330 118.689 1.00 69.65 830 THR A O 1
ATOM 6190 N N . ILE A 1 831 ? 25.378 12.622 120.163 1.00 57.90 831 ILE A N 1
ATOM 6191 C CA . ILE A 1 831 ? 25.534 13.455 121.348 1.00 50.82 831 ILE A CA 1
ATOM 6192 C C . ILE A 1 831 ? 26.996 13.405 121.767 1.00 49.19 831 ILE A C 1
ATOM 6193 O O . ILE A 1 831 ? 27.550 12.323 121.993 1.00 51.49 831 ILE A O 1
ATOM 6198 N N . ASN A 1 832 ? 27.623 14.574 121.868 1.00 43.33 832 ASN A N 1
ATOM 6199 C CA . ASN A 1 832 ? 29.020 14.688 122.265 1.00 43.16 832 ASN A CA 1
ATOM 6200 C C . ASN A 1 832 ? 29.086 15.428 123.591 1.00 44.06 832 ASN A C 1
ATOM 6201 O O . ASN A 1 832 ? 28.584 16.551 123.705 1.00 50.28 832 ASN A O 1
ATOM 6206 N N . LEU A 1 833 ? 29.699 14.801 124.589 1.00 44.87 833 LEU A N 1
ATOM 6207 C CA . LEU A 1 833 ? 29.864 15.394 125.909 1.00 44.84 833 LEU A CA 1
ATOM 6208 C C . LEU A 1 833 ? 31.355 15.558 126.158 1.00 55.08 833 LEU A C 1
ATOM 6209 O O . LEU A 1 833 ? 32.098 14.570 126.174 1.00 57.73 833 LEU A O 1
ATOM 6214 N N . GLY A 1 834 ? 31.788 16.799 126.348 1.00 49.44 834 GLY A N 1
ATOM 6215 C CA . GLY A 1 834 ? 33.197 17.102 126.462 1.00 55.73 834 GLY A CA 1
ATOM 6216 C C . GLY A 1 834 ? 33.811 17.402 125.107 1.00 64.13 834 GLY A C 1
ATOM 6217 O O . GLY A 1 834 ? 33.230 17.154 124.048 1.00 68.38 834 GLY A O 1
ATOM 6218 N N . ASP A 1 835 ? 35.022 17.946 125.145 1.00 58.88 835 ASP A N 1
ATOM 6219 C CA . ASP A 1 835 ? 35.710 18.379 123.938 1.00 51.46 835 ASP A CA 1
ATOM 6220 C C . ASP A 1 835 ? 36.646 17.274 123.473 1.00 66.48 835 ASP A C 1
ATOM 6221 O O . ASP A 1 835 ? 37.451 16.763 124.258 1.00 63.58 835 ASP A O 1
ATOM 6226 N N . SER A 1 836 ? 36.531 16.906 122.195 1.00 79.36 836 SER A N 1
ATOM 6227 C CA . SER A 1 836 ? 37.363 15.833 121.662 1.00 82.14 836 SER A CA 1
ATOM 6228 C C . SER A 1 836 ? 38.798 16.296 121.457 1.00 85.20 836 SER A C 1
ATOM 6229 O O . SER A 1 836 ? 39.742 15.538 121.710 1.00 90.71 836 SER A O 1
ATOM 6232 N N . ASP A 1 837 ? 38.980 17.526 120.985 1.00 93.50 837 ASP A N 1
ATOM 6233 C CA . ASP A 1 837 ? 40.314 18.027 120.692 1.00 102.80 837 ASP A CA 1
ATOM 6234 C C . ASP A 1 837 ? 41.160 18.072 121.957 1.00 95.05 837 ASP A C 1
ATOM 6235 O O . ASP A 1 837 ? 40.662 18.364 123.047 1.00 87.62 837 ASP A O 1
ATOM 6240 N N . ALA A 1 838 ? 42.449 17.779 121.810 1.00 100.58 838 ALA A N 1
ATOM 6241 C CA . ALA A 1 838 ? 43.386 18.100 122.870 1.00 95.29 838 ALA A CA 1
ATOM 6242 C C . ALA A 1 838 ? 43.574 19.614 122.940 1.00 116.80 838 ALA A C 1
ATOM 6243 O O . ALA A 1 838 ? 43.095 20.367 122.086 1.00 109.92 838 ALA A O 1
ATOM 6245 N N . ASP A 1 839 ? 44.293 20.060 123.972 1.00 142.97 839 ASP A N 1
ATOM 6246 C CA . ASP A 1 839 ? 44.382 21.483 124.297 1.00 150.13 839 ASP A CA 1
ATOM 6247 C C . ASP A 1 839 ? 42.985 22.077 124.443 1.00 145.54 839 ASP A C 1
ATOM 6248 O O . ASP A 1 839 ? 42.707 23.197 124.005 1.00 151.40 839 ASP A O 1
ATOM 6253 N N . ALA A 1 840 ? 42.094 21.301 125.056 1.00 114.01 840 ALA A N 1
ATOM 6254 C CA . ALA A 1 840 ? 40.699 21.682 125.191 1.00 82.10 840 ALA A CA 1
ATOM 6255 C C . ALA A 1 840 ? 40.570 22.901 126.102 1.00 78.82 840 ALA A C 1
ATOM 6256 O O . ALA A 1 840 ? 41.553 23.451 126.605 1.00 78.00 840 ALA A O 1
ATOM 6258 N N . GLY A 1 841 ? 39.328 23.332 126.303 1.00 46.63 841 GLY A N 1
ATOM 6259 C CA . GLY A 1 841 ? 39.093 24.531 127.087 1.00 61.70 841 GLY A CA 1
ATOM 6260 C C . GLY A 1 841 ? 39.534 24.352 128.528 1.00 70.46 841 GLY A C 1
ATOM 6261 O O . GLY A 1 841 ? 39.317 23.305 129.143 1.00 67.26 841 GLY A O 1
ATOM 6262 N N . LYS A 1 842 ? 40.149 25.396 129.068 1.00 68.58 842 LYS A N 1
ATOM 6263 C CA . LYS A 1 842 ? 40.549 25.470 130.463 1.00 63.77 842 LYS A CA 1
ATOM 6264 C C . LYS A 1 842 ? 39.705 26.525 131.167 1.00 63.55 842 LYS A C 1
ATOM 6265 O O . LYS A 1 842 ? 38.853 27.178 130.558 1.00 54.09 842 LYS A O 1
ATOM 6271 N N . THR A 1 843 ? 39.944 26.690 132.465 1.00 67.45 843 THR A N 1
ATOM 6272 C CA . THR A 1 843 ? 39.217 27.693 133.229 1.00 63.41 843 THR A CA 1
ATOM 6273 C C . THR A 1 843 ? 39.994 28.024 134.494 1.00 52.57 843 THR A C 1
ATOM 6274 O O . THR A 1 843 ? 40.796 27.226 134.985 1.00 53.75 843 THR A O 1
ATOM 6278 N N . ASP A 1 844 ? 39.747 29.229 135.004 1.00 50.55 844 ASP A N 1
ATOM 6279 C CA . ASP A 1 844 ? 40.252 29.660 136.298 1.00 55.22 844 ASP A CA 1
ATOM 6280 C C . ASP A 1 844 ? 39.135 29.879 137.307 1.00 58.62 844 ASP A C 1
ATOM 6281 O O . ASP A 1 844 ? 39.416 30.206 138.464 1.00 65.00 844 ASP A O 1
ATOM 6286 N N . SER A 1 845 ? 37.882 29.713 136.896 1.00 59.78 845 SER A N 1
ATOM 6287 C CA . SER A 1 845 ? 36.766 29.934 137.800 1.00 61.69 845 SER A CA 1
ATOM 6288 C C . SER A 1 845 ? 36.763 28.876 138.901 1.00 65.17 845 SER A C 1
ATOM 6289 O O . SER A 1 845 ? 37.104 27.715 138.651 1.00 58.57 845 SER A O 1
ATOM 6292 N N . PRO A 1 846 ? 36.386 29.244 140.129 1.00 72.71 846 PRO A N 1
ATOM 6293 C CA . PRO A 1 846 ? 36.254 28.235 141.192 1.00 72.30 846 PRO A CA 1
ATOM 6294 C C . PRO A 1 846 ? 35.104 27.270 140.970 1.00 68.29 846 PRO A C 1
ATOM 6295 O O . PRO A 1 846 ? 35.001 26.278 141.704 1.00 69.13 846 PRO A O 1
ATOM 6299 N N . LEU A 1 847 ? 34.242 27.527 139.985 1.00 55.10 847 LEU A N 1
ATOM 6300 C CA . LEU A 1 847 ? 33.143 26.627 139.661 1.00 58.52 847 LEU A CA 1
ATOM 6301 C C . LEU A 1 847 ? 33.608 25.333 139.006 1.00 55.71 847 LEU A C 1
ATOM 6302 O O . LEU A 1 847 ? 32.783 24.436 138.802 1.00 63.89 847 LEU A O 1
ATOM 6307 N N . PHE A 1 848 ? 34.893 25.222 138.659 1.00 43.03 848 PHE A N 1
ATOM 6308 C CA . PHE A 1 848 ? 35.406 23.988 138.071 1.00 42.86 848 PHE A CA 1
ATOM 6309 C C . PHE A 1 848 ? 35.201 22.803 139.006 1.00 55.06 848 PHE A C 1
ATOM 6310 O O . PHE A 1 848 ? 34.713 21.745 138.591 1.00 60.28 848 PHE A O 1
ATOM 6318 N N . SER A 1 849 ? 35.571 22.959 140.275 1.00 61.63 849 SER A N 1
ATOM 6319 C CA . SER A 1 849 ? 35.384 21.898 141.255 1.00 67.75 849 SER A CA 1
ATOM 6320 C C . SER A 1 849 ? 34.003 21.932 141.889 1.00 55.85 849 SER A C 1
ATOM 6321 O O . SER A 1 849 ? 33.487 20.884 142.296 1.00 63.05 849 SER A O 1
ATOM 6324 N N . SER A 1 850 ? 33.397 23.116 141.978 1.00 47.84 850 SER A N 1
ATOM 6325 C CA . SER A 1 850 ? 32.134 23.275 142.688 1.00 66.35 850 SER A CA 1
ATOM 6326 C C . SER A 1 850 ? 30.949 22.858 141.823 1.00 63.59 850 SER A C 1
ATOM 6327 O O . SER A 1 850 ? 30.103 22.068 142.256 1.00 61.02 850 SER A O 1
ATOM 6330 N N . LEU A 1 851 ? 30.872 23.379 140.598 1.00 60.79 851 LEU A N 1
ATOM 6331 C CA . LEU A 1 851 ? 29.764 23.107 139.689 1.00 54.40 851 LEU A CA 1
ATOM 6332 C C . LEU A 1 851 ? 30.102 22.064 138.632 1.00 49.93 851 LEU A C 1
ATOM 6333 O O . LEU A 1 851 ? 29.307 21.154 138.383 1.00 42.08 851 LEU A O 1
ATOM 6338 N N . MET A 1 852 ? 31.270 22.181 138.001 1.00 49.35 852 MET A N 1
ATOM 6339 C CA . MET A 1 852 ? 31.665 21.246 136.956 1.00 46.09 852 MET A CA 1
ATOM 6340 C C . MET A 1 852 ? 32.128 19.902 137.503 1.00 45.46 852 MET A C 1
ATOM 6341 O O . MET A 1 852 ? 32.186 18.931 136.741 1.00 42.35 852 MET A O 1
ATOM 6346 N N . LYS A 1 853 ? 32.481 19.835 138.789 1.00 52.71 853 LYS A N 1
ATOM 6347 C CA . LYS A 1 853 ? 32.972 18.626 139.448 1.00 53.28 853 LYS A CA 1
ATOM 6348 C C . LYS A 1 853 ? 34.306 18.155 138.882 1.00 50.14 853 LYS A C 1
ATOM 6349 O O . LYS A 1 853 ? 34.680 16.992 139.060 1.00 43.98 853 LYS A O 1
ATOM 6355 N N . GLY A 1 854 ? 35.033 19.038 138.202 1.00 42.76 854 GLY A N 1
ATOM 6356 C CA . GLY A 1 854 ? 36.302 18.700 137.597 1.00 43.99 854 GLY A CA 1
ATOM 6357 C C . GLY A 1 854 ? 36.220 18.182 136.180 1.00 53.63 854 GLY A C 1
ATOM 6358 O O . GLY A 1 854 ? 37.256 17.807 135.615 1.00 44.22 854 GLY A O 1
ATOM 6359 N N . TYR A 1 855 ? 35.032 18.149 135.587 1.00 47.90 855 TYR A N 1
ATOM 6360 C CA . TYR A 1 855 ? 34.838 17.642 134.239 1.00 52.87 855 TYR A CA 1
ATOM 6361 C C . TYR A 1 855 ? 34.652 18.791 133.252 1.00 63.33 855 TYR A C 1
ATOM 6362 O O . TYR A 1 855 ? 34.457 19.948 133.629 1.00 60.47 855 TYR A O 1
ATOM 6371 N N . ASN A 1 856 ? 34.723 18.450 131.966 1.00 69.35 856 ASN A N 1
ATOM 6372 C CA . ASN A 1 856 ? 34.659 19.431 130.892 1.00 57.65 856 ASN A CA 1
ATOM 6373 C C . ASN A 1 856 ? 33.235 19.756 130.461 1.00 50.81 856 ASN A C 1
ATOM 6374 O O . ASN A 1 856 ? 33.031 20.748 129.752 1.00 49.87 856 ASN A O 1
ATOM 6379 N N . ALA A 1 857 ? 32.250 18.972 130.890 1.00 47.26 857 ALA A N 1
ATOM 6380 C CA . ALA A 1 857 ? 30.855 19.200 130.537 1.00 41.68 857 ALA A CA 1
ATOM 6381 C C . ALA A 1 857 ? 29.979 18.345 131.437 1.00 34.54 857 ALA A C 1
ATOM 6382 O O . ALA A 1 857 ? 30.408 17.294 131.921 1.00 46.19 857 ALA A O 1
ATOM 6384 N N . VAL A 1 858 ? 28.749 18.808 131.657 1.00 32.78 858 VAL A N 1
ATOM 6385 C CA . VAL A 1 858 ? 27.796 18.134 132.530 1.00 36.80 858 VAL A CA 1
ATOM 6386 C C . VAL A 1 858 ? 26.443 18.078 131.836 1.00 34.75 858 VAL A C 1
ATOM 6387 O O . VAL A 1 858 ? 26.009 19.058 131.219 1.00 31.29 858 VAL A O 1
ATOM 6391 N N . LEU A 1 859 ? 25.780 16.927 131.935 1.00 35.65 859 LEU A N 1
ATOM 6392 C CA . LEU A 1 859 ? 24.441 16.723 131.400 1.00 40.82 859 LEU A CA 1
ATOM 6393 C C . LEU A 1 859 ? 23.583 16.070 132.473 1.00 46.34 859 LEU A C 1
ATOM 6394 O O . LEU A 1 859 ? 23.986 15.060 133.060 1.00 63.22 859 LEU A O 1
ATOM 6399 N N . ARG A 1 860 ? 22.407 16.641 132.731 1.00 45.46 860 ARG A N 1
ATOM 6400 C CA . ARG A 1 860 ? 21.511 16.132 133.763 1.00 55.64 860 ARG A CA 1
ATOM 6401 C C . ARG A 1 860 ? 20.218 15.563 133.184 1.00 76.44 860 ARG A C 1
ATOM 6402 O O . ARG A 1 860 ? 19.310 15.205 133.941 1.00 106.63 860 ARG A O 1
ATOM 6410 N N . GLY A 1 861 ? 20.117 15.451 131.867 1.00 67.35 861 GLY A N 1
ATOM 6411 C CA . GLY A 1 861 ? 18.972 14.837 131.229 1.00 69.30 861 GLY A CA 1
ATOM 6412 C C . GLY A 1 861 ? 19.126 13.340 131.067 1.00 60.54 861 GLY A C 1
ATOM 6413 O O . GLY A 1 861 ? 19.922 12.688 131.748 1.00 56.60 861 GLY A O 1
ATOM 6414 N N . SER A 1 862 ? 18.341 12.789 130.145 1.00 50.31 862 SER A N 1
ATOM 6415 C CA . SER A 1 862 ? 18.418 11.379 129.792 1.00 43.73 862 SER A CA 1
ATOM 6416 C C . SER A 1 862 ? 18.381 11.255 128.277 1.00 56.27 862 SER A C 1
ATOM 6417 O O . SER A 1 862 ? 17.644 11.985 127.607 1.00 68.87 862 SER A O 1
ATOM 6420 N N . ILE A 1 863 ? 19.172 10.329 127.743 1.00 57.67 863 ILE A N 1
ATOM 6421 C CA . ILE A 1 863 ? 19.312 10.147 126.303 1.00 44.56 863 ILE A CA 1
ATOM 6422 C C . ILE A 1 863 ? 18.353 9.055 125.854 1.00 50.49 863 ILE A C 1
ATOM 6423 O O . ILE A 1 863 ? 18.378 7.938 126.385 1.00 53.16 863 ILE A O 1
ATOM 6428 N N . THR A 1 864 ? 17.514 9.372 124.871 1.00 56.00 864 THR A N 1
ATOM 6429 C CA . THR A 1 864 ? 16.533 8.436 124.324 1.00 57.58 864 THR A CA 1
ATOM 6430 C C . THR A 1 864 ? 16.773 8.334 122.820 1.00 48.17 864 THR A C 1
ATOM 6431 O O . THR A 1 864 ? 16.066 8.946 122.017 1.00 60.07 864 THR A O 1
ATOM 6435 N N . GLY A 1 865 ? 17.788 7.561 122.444 1.00 48.92 865 GLY A N 1
ATOM 6436 C CA . GLY A 1 865 ? 18.115 7.357 121.047 1.00 60.47 865 GLY A CA 1
ATOM 6437 C C . GLY A 1 865 ? 18.721 5.992 120.798 1.00 69.76 865 GLY A C 1
ATOM 6438 O O . GLY A 1 865 ? 19.946 5.841 120.788 1.00 68.74 865 GLY A O 1
ATOM 6439 N N . ALA A 1 866 ? 17.864 4.987 120.593 1.00 70.95 866 ALA A N 1
ATOM 6440 C CA . ALA A 1 866 ? 18.325 3.611 120.438 1.00 71.12 866 ALA A CA 1
ATOM 6441 C C . ALA A 1 866 ? 19.261 3.429 119.250 1.00 73.70 866 ALA A C 1
ATOM 6442 O O . ALA A 1 866 ? 20.011 2.448 119.213 1.00 79.84 866 ALA A O 1
ATOM 6444 N N . GLN A 1 867 ? 19.232 4.337 118.280 1.00 73.24 867 GLN A N 1
ATOM 6445 C CA . GLN A 1 867 ? 20.092 4.273 117.106 1.00 73.56 867 GLN A CA 1
ATOM 6446 C C . GLN A 1 867 ? 21.032 5.471 117.052 1.00 74.72 867 GLN A C 1
ATOM 6447 O O . GLN A 1 867 ? 21.315 6.011 115.983 1.00 87.15 867 GLN A O 1
ATOM 6453 N N . SER A 1 868 ? 21.544 5.890 118.207 1.00 74.50 868 SER A N 1
ATOM 6454 C CA . SER A 1 868 ? 22.365 7.088 118.300 1.00 60.05 868 SER A CA 1
ATOM 6455 C C . SER A 1 868 ? 23.620 6.802 119.110 1.00 64.06 868 SER A C 1
ATOM 6456 O O . SER A 1 868 ? 23.635 5.930 119.983 1.00 73.98 868 SER A O 1
ATOM 6459 N N . THR A 1 869 ? 24.676 7.553 118.809 1.00 58.14 869 THR A N 1
ATOM 6460 C CA . THR A 1 869 ? 25.973 7.396 119.450 1.00 57.68 869 THR A CA 1
ATOM 6461 C C . THR A 1 869 ? 26.205 8.542 120.424 1.00 60.15 869 THR A C 1
ATOM 6462 O O . THR A 1 869 ? 25.911 9.701 120.115 1.00 68.16 869 THR A O 1
ATOM 6466 N N . VAL A 1 870 ? 26.732 8.214 121.601 1.00 50.17 870 VAL A N 1
ATOM 6467 C CA . VAL A 1 870 ? 27.040 9.195 122.635 1.00 43.68 870 VAL A CA 1
ATOM 6468 C C . VAL A 1 870 ? 28.532 9.119 122.920 1.00 53.35 870 VAL A C 1
ATOM 6469 O O . VAL A 1 870 ? 29.046 8.055 123.289 1.00 61.84 870 VAL A O 1
ATOM 6473 N N . ASN A 1 871 ? 29.224 10.243 122.751 1.00 43.14 871 ASN A N 1
ATOM 6474 C CA . ASN A 1 871 ? 30.662 10.331 122.965 1.00 43.88 871 ASN A CA 1
ATOM 6475 C C . ASN A 1 871 ? 30.928 11.184 124.197 1.00 44.42 871 ASN A C 1
ATOM 6476 O O . ASN A 1 871 ? 30.522 12.350 124.248 1.00 64.44 871 ASN A O 1
ATOM 6481 N N . MET A 1 872 ? 31.608 10.605 125.183 1.00 42.83 872 MET A N 1
ATOM 6482 C CA . MET A 1 872 ? 31.951 11.295 126.418 1.00 44.83 872 MET A CA 1
ATOM 6483 C C . MET A 1 872 ? 33.463 11.318 126.570 1.00 56.99 872 MET A C 1
ATOM 6484 O O . MET A 1 872 ? 34.111 10.268 126.514 1.00 67.21 872 MET A O 1
ATOM 6489 N N . ILE A 1 873 ? 34.022 12.511 126.755 1.00 55.85 873 ILE A N 1
ATOM 6490 C CA . ILE A 1 873 ? 35.461 12.699 126.914 1.00 53.25 873 ILE A CA 1
ATOM 6491 C C . ILE A 1 873 ? 35.655 13.652 128.087 1.00 57.46 873 ILE A C 1
ATOM 6492 O O . ILE A 1 873 ? 35.466 14.866 127.946 1.00 61.74 873 ILE A O 1
ATOM 6497 N N . ASN A 1 874 ? 36.018 13.104 129.249 1.00 52.87 874 ASN A N 1
ATOM 6498 C CA . ASN A 1 874 ? 36.178 13.877 130.482 1.00 43.31 874 ASN A CA 1
ATOM 6499 C C . ASN A 1 874 ? 34.895 14.626 130.834 1.00 44.83 874 ASN A C 1
ATOM 6500 O O . ASN A 1 874 ? 34.925 15.781 131.264 1.00 50.84 874 ASN A O 1
ATOM 6505 N N . ALA A 1 875 ? 33.757 13.964 130.645 1.00 44.10 875 ALA A N 1
ATOM 6506 C CA . ALA A 1 875 ? 32.453 14.571 130.849 1.00 56.67 875 ALA A CA 1
ATOM 6507 C C . ALA A 1 875 ? 31.707 13.879 131.983 1.00 59.50 875 ALA A C 1
ATOM 6508 O O . ALA A 1 875 ? 32.026 12.753 132.376 1.00 61.34 875 ALA A O 1
ATOM 6510 N N . LEU A 1 876 ? 30.702 14.577 132.505 1.00 58.26 876 LEU A N 1
ATOM 6511 C CA . LEU A 1 876 ? 29.842 14.074 133.568 1.00 61.23 876 LEU A CA 1
ATOM 6512 C C . LEU A 1 876 ? 28.410 14.030 133.056 1.00 55.04 876 LEU A C 1
ATOM 6513 O O . LEU A 1 876 ? 27.936 14.996 132.450 1.00 50.45 876 LEU A O 1
ATOM 6518 N N . TRP A 1 877 ? 27.725 12.912 133.292 1.00 51.60 877 TRP A N 1
ATOM 6519 C CA . TRP A 1 877 ? 26.372 12.698 132.778 1.00 45.32 877 TRP A CA 1
ATOM 6520 C C . TRP A 1 877 ? 25.491 12.127 133.886 1.00 51.43 877 TRP A C 1
ATOM 6521 O O . TRP A 1 877 ? 25.566 10.933 134.194 1.00 54.25 877 TRP A O 1
ATOM 6532 N N . TYR A 1 878 ? 24.659 12.981 134.478 1.00 50.19 878 TYR A N 1
ATOM 6533 C CA . TYR A 1 878 ? 23.607 12.529 135.381 1.00 47.58 878 TYR A CA 1
ATOM 6534 C C . TYR A 1 878 ? 22.415 12.054 134.556 1.00 54.47 878 TYR A C 1
ATOM 6535 O O . TYR A 1 878 ? 21.784 12.853 133.855 1.00 56.37 878 TYR A O 1
ATOM 6544 N N . SER A 1 879 ? 22.106 10.761 134.635 1.00 65.18 879 SER A N 1
ATOM 6545 C CA . SER A 1 879 ? 21.011 10.170 133.865 1.00 68.28 879 SER A CA 1
ATOM 6546 C C . SER A 1 879 ? 19.770 10.096 134.752 1.00 87.67 879 SER A C 1
ATOM 6547 O O . SER A 1 879 ? 19.475 9.080 135.370 1.00 88.36 879 SER A O 1
ATOM 6550 N N . ASP A 1 880 ? 19.025 11.204 134.801 1.00 83.71 880 ASP A N 1
ATOM 6551 C CA . ASP A 1 880 ? 17.869 11.288 135.695 1.00 75.98 880 ASP A CA 1
ATOM 6552 C C . ASP A 1 880 ? 16.910 10.115 135.515 1.00 82.11 880 ASP A C 1
ATOM 6553 O O . ASP A 1 880 ? 16.410 9.557 136.499 1.00 96.82 880 ASP A O 1
ATOM 6558 N N . GLY A 1 881 ? 16.645 9.719 134.274 1.00 72.17 881 GLY A N 1
ATOM 6559 C CA . GLY A 1 881 ? 15.715 8.633 134.029 1.00 53.80 881 GLY A CA 1
ATOM 6560 C C . GLY A 1 881 ? 16.301 7.500 133.213 1.00 62.36 881 GLY A C 1
ATOM 6561 O O . GLY A 1 881 ? 17.521 7.419 133.038 1.00 76.76 881 GLY A O 1
ATOM 6562 N N . LYS A 1 882 ? 15.442 6.612 132.714 1.00 56.40 882 LYS A N 1
ATOM 6563 C CA . LYS A 1 882 ? 15.906 5.508 131.885 1.00 62.30 882 LYS A CA 1
ATOM 6564 C C . LYS A 1 882 ? 16.404 6.038 130.546 1.00 62.52 882 LYS A C 1
ATOM 6565 O O . LYS A 1 882 ? 15.741 6.859 129.904 1.00 54.36 882 LYS A O 1
ATOM 6571 N N . SER A 1 883 ? 17.576 5.569 130.127 1.00 64.20 883 SER A N 1
ATOM 6572 C CA . SER A 1 883 ? 18.222 6.052 128.917 1.00 60.09 883 SER A CA 1
ATOM 6573 C C . SER A 1 883 ? 18.522 4.894 127.975 1.00 68.17 883 SER A C 1
ATOM 6574 O O . SER A 1 883 ? 18.809 3.774 128.408 1.00 76.17 883 SER A O 1
ATOM 6577 N N . GLU A 1 884 ? 18.453 5.181 126.677 1.00 63.61 884 GLU A N 1
ATOM 6578 C CA . GLU A 1 884 ? 18.765 4.218 125.632 1.00 60.62 884 GLU A CA 1
ATOM 6579 C C . GLU A 1 884 ? 19.685 4.866 124.610 1.00 63.04 884 GLU A C 1
ATOM 6580 O O . GLU A 1 884 ? 19.460 6.007 124.195 1.00 69.10 884 GLU A O 1
ATOM 6586 N N . ALA A 1 885 ? 20.722 4.135 124.207 1.00 52.66 885 ALA A N 1
ATOM 6587 C CA . ALA A 1 885 ? 21.664 4.631 123.216 1.00 58.79 885 ALA A CA 1
ATOM 6588 C C . ALA A 1 885 ? 22.170 3.467 122.378 1.00 69.69 885 ALA A C 1
ATOM 6589 O O . ALA A 1 885 ? 22.279 2.337 122.862 1.00 71.87 885 ALA A O 1
ATOM 6591 N N . GLY A 1 886 ? 22.469 3.753 121.113 1.00 65.86 886 GLY A N 1
ATOM 6592 C CA . GLY A 1 886 ? 23.055 2.759 120.237 1.00 75.14 886 GLY A CA 1
ATOM 6593 C C . GLY A 1 886 ? 24.449 2.367 120.678 1.00 71.13 886 GLY A C 1
ATOM 6594 O O . GLY A 1 886 ? 24.731 1.186 120.907 1.00 73.28 886 GLY A O 1
ATOM 6595 N N . ALA A 1 887 ? 25.330 3.356 120.803 1.00 55.51 887 ALA A N 1
ATOM 6596 C CA . ALA A 1 887 ? 26.688 3.134 121.273 1.00 55.63 887 ALA A CA 1
ATOM 6597 C C . ALA A 1 887 ? 27.053 4.222 122.272 1.00 63.15 887 ALA A C 1
ATOM 6598 O O . ALA A 1 887 ? 26.471 5.310 122.278 1.00 63.63 887 ALA A O 1
ATOM 6600 N N . LEU A 1 888 ? 28.032 3.915 123.120 1.00 60.83 888 LEU A N 1
ATOM 6601 C CA . LEU A 1 888 ? 28.528 4.861 124.117 1.00 50.42 888 LEU A CA 1
ATOM 6602 C C . LEU A 1 888 ? 30.032 4.669 124.250 1.00 71.19 888 LEU A C 1
ATOM 6603 O O . LEU A 1 888 ? 30.485 3.658 124.796 1.00 73.57 888 LEU A O 1
ATOM 6608 N N . LYS A 1 889 ? 30.798 5.633 123.751 1.00 68.63 889 LYS A N 1
ATOM 6609 C CA . LYS A 1 889 ? 32.257 5.616 123.822 1.00 75.36 889 LYS A CA 1
ATOM 6610 C C . LYS A 1 889 ? 32.686 6.711 124.794 1.00 71.68 889 LYS A C 1
ATOM 6611 O O . LYS A 1 889 ? 32.729 7.891 124.434 1.00 75.66 889 LYS A O 1
ATOM 6617 N N . ALA A 1 890 ? 33.003 6.318 126.026 1.00 69.08 890 ALA A N 1
ATOM 6618 C CA . ALA A 1 890 ? 33.377 7.251 127.079 1.00 48.16 890 ALA A CA 1
ATOM 6619 C C . ALA A 1 890 ? 34.826 7.026 127.486 1.00 64.94 890 ALA A C 1
ATOM 6620 O O . ALA A 1 890 ? 35.267 5.883 127.642 1.00 52.04 890 ALA A O 1
ATOM 6622 N N . LYS A 1 891 ? 35.563 8.123 127.663 1.00 60.23 891 LYS A N 1
ATOM 6623 C CA . LYS A 1 891 ? 36.961 8.077 128.076 1.00 53.42 891 LYS A CA 1
ATOM 6624 C C . LYS A 1 891 ? 37.165 9.027 129.245 1.00 54.07 891 LYS A C 1
ATOM 6625 O O . LYS A 1 891 ? 36.917 10.231 129.117 1.00 59.17 891 LYS A O 1
ATOM 6631 N N . GLY A 1 892 ? 37.624 8.489 130.371 1.00 62.92 892 GLY A N 1
ATOM 6632 C CA . GLY A 1 892 ? 37.896 9.316 131.543 1.00 58.46 892 GLY A CA 1
ATOM 6633 C C . GLY A 1 892 ? 36.713 10.144 131.990 1.00 51.38 892 GLY A C 1
ATOM 6634 O O . GLY A 1 892 ? 36.876 11.303 132.391 1.00 48.62 892 GLY A O 1
ATOM 6635 N N . SER A 1 893 ? 35.520 9.570 131.934 1.00 49.05 893 SER A N 1
ATOM 6636 C CA . SER A 1 893 ? 34.278 10.271 132.213 1.00 46.76 893 SER A CA 1
ATOM 6637 C C . SER A 1 893 ? 33.624 9.690 133.462 1.00 57.96 893 SER A C 1
ATOM 6638 O O . SER A 1 893 ? 34.186 8.836 134.152 1.00 68.43 893 SER A O 1
ATOM 6641 N N . ARG A 1 894 ? 32.425 10.181 133.761 1.00 55.35 894 ARG A N 1
ATOM 6642 C CA . ARG A 1 894 ? 31.630 9.649 134.855 1.00 56.62 894 ARG A CA 1
ATOM 6643 C C . ARG A 1 894 ? 30.175 9.610 134.422 1.00 66.45 894 ARG A C 1
ATOM 6644 O O . ARG A 1 894 ? 29.709 10.502 133.707 1.00 66.54 894 ARG A O 1
ATOM 6652 N N . ILE A 1 895 ? 29.461 8.576 134.859 1.00 71.21 895 ILE A N 1
ATOM 6653 C CA . ILE A 1 895 ? 28.037 8.432 134.582 1.00 63.48 895 ILE A CA 1
ATOM 6654 C C . ILE A 1 895 ? 27.346 7.981 135.859 1.00 67.52 895 ILE A C 1
ATOM 6655 O O . ILE A 1 895 ? 27.719 6.961 136.448 1.00 60.55 895 ILE A O 1
ATOM 6660 N N . GLU A 1 896 ? 26.337 8.734 136.281 1.00 68.00 896 GLU A N 1
ATOM 6661 C CA . GLU A 1 896 ? 25.530 8.405 137.449 1.00 59.16 896 GLU A CA 1
ATOM 6662 C C . GLU A 1 896 ? 24.175 7.961 136.916 1.00 61.35 896 GLU A C 1
ATOM 6663 O O . GLU A 1 896 ? 23.414 8.775 136.382 1.00 71.74 896 GLU A O 1
ATOM 6669 N N . LEU A 1 897 ? 23.882 6.668 137.057 1.00 58.83 897 LEU A N 1
ATOM 6670 C CA . LEU A 1 897 ? 22.676 6.105 136.459 1.00 61.20 897 LEU A CA 1
ATOM 6671 C C . LEU A 1 897 ? 21.404 6.629 137.108 1.00 83.58 897 LEU A C 1
ATOM 6672 O O . LEU A 1 897 ? 20.512 7.123 136.417 1.00 99.50 897 LEU A O 1
ATOM 6677 N N . GLY A 1 898 ? 21.252 6.454 138.409 1.00 80.36 898 GLY A N 1
ATOM 6678 C CA . GLY A 1 898 ? 19.932 6.620 138.975 1.00 81.73 898 GLY A CA 1
ATOM 6679 C C . GLY A 1 898 ? 19.544 8.046 139.330 1.00 84.38 898 GLY A C 1
ATOM 6680 O O . GLY A 1 898 ? 20.349 8.977 139.350 1.00 74.58 898 GLY A O 1
ATOM 6681 N N . ASP A 1 899 ? 18.252 8.197 139.604 1.00 92.18 899 ASP A N 1
ATOM 6682 C CA . ASP A 1 899 ? 17.680 9.381 140.224 1.00 89.46 899 ASP A CA 1
ATOM 6683 C C . ASP A 1 899 ? 17.712 9.127 141.733 1.00 97.06 899 ASP A C 1
ATOM 6684 O O . ASP A 1 899 ? 18.387 8.210 142.205 1.00 104.53 899 ASP A O 1
ATOM 6689 N N . GLY A 1 900 ? 17.001 9.930 142.521 1.00 99.00 900 GLY A N 1
ATOM 6690 C CA . GLY A 1 900 ? 16.871 9.657 143.938 1.00 97.64 900 GLY A CA 1
ATOM 6691 C C . GLY A 1 900 ? 15.705 8.708 144.125 1.00 92.19 900 GLY A C 1
ATOM 6692 O O . GLY A 1 900 ? 14.641 8.896 143.529 1.00 99.82 900 GLY A O 1
ATOM 6693 N N . LYS A 1 901 ? 15.924 7.661 144.926 1.00 94.04 901 LYS A N 1
ATOM 6694 C CA . LYS A 1 901 ? 14.895 6.672 145.246 1.00 114.22 901 LYS A CA 1
ATOM 6695 C C . LYS A 1 901 ? 14.467 5.823 144.051 1.00 114.32 901 LYS A C 1
ATOM 6696 O O . LYS A 1 901 ? 14.599 4.595 144.077 1.00 122.64 901 LYS A O 1
ATOM 6702 N N . HIS A 1 902 ? 13.948 6.463 143.007 1.00 96.91 902 HIS A N 1
ATOM 6703 C CA . HIS A 1 902 ? 13.541 5.755 141.798 1.00 83.05 902 HIS A CA 1
ATOM 6704 C C . HIS A 1 902 ? 14.744 5.220 141.029 1.00 83.87 902 HIS A C 1
ATOM 6705 O O . HIS A 1 902 ? 15.758 5.905 140.871 1.00 86.81 902 HIS A O 1
ATOM 6712 N N . PHE A 1 903 ? 14.624 3.983 140.548 1.00 72.46 903 PHE A N 1
ATOM 6713 C CA . PHE A 1 903 ? 15.720 3.279 139.893 1.00 64.41 903 PHE A CA 1
ATOM 6714 C C . PHE A 1 903 ? 15.555 3.335 138.378 1.00 66.97 903 PHE A C 1
ATOM 6715 O O . PHE A 1 903 ? 14.467 3.070 137.855 1.00 71.96 903 PHE A O 1
ATOM 6723 N N . ALA A 1 904 ? 16.639 3.675 137.682 1.00 64.05 904 ALA A N 1
ATOM 6724 C CA . ALA A 1 904 ? 16.662 3.864 136.237 1.00 58.21 904 ALA A CA 1
ATOM 6725 C C . ALA A 1 904 ? 17.455 2.747 135.559 1.00 66.34 904 ALA A C 1
ATOM 6726 O O . ALA A 1 904 ? 17.919 1.798 136.199 1.00 65.12 904 ALA A O 1
ATOM 6728 N N . THR A 1 905 ? 17.602 2.869 134.239 1.00 63.94 905 THR A N 1
ATOM 6729 C CA . THR A 1 905 ? 18.316 1.892 133.428 1.00 62.27 905 THR A CA 1
ATOM 6730 C C . THR A 1 905 ? 19.109 2.615 132.346 1.00 65.25 905 THR A C 1
ATOM 6731 O O . THR A 1 905 ? 18.730 3.701 131.901 1.00 73.03 905 THR A O 1
ATOM 6735 N N . LEU A 1 906 ? 20.217 2.002 131.928 1.00 58.57 906 LEU A N 1
ATOM 6736 C CA . LEU A 1 906 ? 21.031 2.494 130.817 1.00 57.37 906 LEU A CA 1
ATOM 6737 C C . LEU A 1 906 ? 21.279 1.339 129.858 1.00 73.17 906 LEU A C 1
ATOM 6738 O O . LEU A 1 906 ? 22.036 0.416 130.176 1.00 81.31 906 LEU A O 1
ATOM 6743 N N . GLN A 1 907 ? 20.647 1.391 128.689 1.00 70.10 907 GLN A N 1
ATOM 6744 C CA . GLN A 1 907 ? 20.697 0.313 127.709 1.00 71.18 907 GLN A CA 1
ATOM 6745 C C . GLN A 1 907 ? 21.495 0.776 126.497 1.00 65.65 907 GLN A C 1
ATOM 6746 O O . GLN A 1 907 ? 21.081 1.706 125.796 1.00 67.34 907 GLN A O 1
ATOM 6752 N N . VAL A 1 908 ? 22.634 0.131 126.256 1.00 60.98 908 VAL A N 1
ATOM 6753 C CA . VAL A 1 908 ? 23.481 0.423 125.105 1.00 68.42 908 VAL A CA 1
ATOM 6754 C C . VAL A 1 908 ? 23.797 -0.878 124.381 1.00 75.08 908 VAL A C 1
ATOM 6755 O O . VAL A 1 908 ? 24.077 -1.902 125.014 1.00 77.41 908 VAL A O 1
ATOM 6759 N N . LYS A 1 909 ? 23.728 -0.844 123.049 1.00 79.40 909 LYS A N 1
ATOM 6760 C CA . LYS A 1 909 ? 24.132 -2.007 122.265 1.00 78.84 909 LYS A CA 1
ATOM 6761 C C . LYS A 1 909 ? 25.645 -2.188 122.292 1.00 73.45 909 LYS A C 1
ATOM 6762 O O . LYS A 1 909 ? 26.141 -3.316 122.395 1.00 86.14 909 LYS A O 1
ATOM 6768 N N . GLU A 1 910 ? 26.391 -1.089 122.207 1.00 59.57 910 GLU A N 1
ATOM 6769 C CA . GLU A 1 910 ? 27.847 -1.114 122.191 1.00 53.51 910 GLU A CA 1
ATOM 6770 C C . GLU A 1 910 ? 28.367 -0.156 123.252 1.00 58.00 910 GLU A C 1
ATOM 6771 O O . GLU A 1 910 ? 27.948 1.004 123.301 1.00 74.21 910 GLU A O 1
ATOM 6777 N N . LEU A 1 911 ? 29.274 -0.640 124.098 1.00 62.35 911 LEU A N 1
ATOM 6778 C CA . LEU A 1 911 ? 29.886 0.175 125.137 1.00 59.73 911 LEU A CA 1
ATOM 6779 C C . LEU A 1 911 ? 31.400 0.062 125.041 1.00 61.00 911 LEU A C 1
ATOM 6780 O O . LEU A 1 911 ? 31.935 -1.042 124.890 1.00 74.36 911 LEU A O 1
ATOM 6785 N N . SER A 1 912 ? 32.090 1.210 125.128 1.00 55.88 912 SER A N 1
ATOM 6786 C CA . SER A 1 912 ? 33.554 1.269 125.055 1.00 66.26 912 SER A CA 1
ATOM 6787 C C . SER A 1 912 ? 34.025 2.327 126.056 1.00 63.51 912 SER A C 1
ATOM 6788 O O . SER A 1 912 ? 34.334 3.465 125.696 1.00 70.96 912 SER A O 1
ATOM 6791 N N . ALA A 1 913 ? 34.074 1.942 127.328 1.00 52.80 913 ALA A N 1
ATOM 6792 C CA . ALA A 1 913 ? 34.418 2.851 128.413 1.00 48.93 913 ALA A CA 1
ATOM 6793 C C . ALA A 1 913 ? 35.854 2.608 128.865 1.00 53.75 913 ALA A C 1
ATOM 6794 O O . ALA A 1 913 ? 36.202 1.494 129.272 1.00 48.69 913 ALA A O 1
ATOM 6796 N N . ASP A 1 914 ? 36.680 3.650 128.800 1.00 58.93 914 ASP A N 1
ATOM 6797 C CA . ASP A 1 914 ? 38.059 3.610 129.273 1.00 65.42 914 ASP A CA 1
ATOM 6798 C C . ASP A 1 914 ? 38.226 4.651 130.370 1.00 62.03 914 ASP A C 1
ATOM 6799 O O . ASP A 1 914 ? 37.971 5.839 130.142 1.00 79.78 914 ASP A O 1
ATOM 6804 N N . ASN A 1 915 ? 38.633 4.204 131.557 1.00 54.54 915 ASN A N 1
ATOM 6805 C CA . ASN A 1 915 ? 38.863 5.051 132.727 1.00 52.70 915 ASN A CA 1
ATOM 6806 C C . ASN A 1 915 ? 37.597 5.743 133.215 1.00 60.22 915 ASN A C 1
ATOM 6807 O O . ASN A 1 915 ? 37.678 6.650 134.053 1.00 64.02 915 ASN A O 1
ATOM 6812 N N . THR A 1 916 ? 36.435 5.347 132.709 1.00 70.92 916 THR A N 1
ATOM 6813 C CA . THR A 1 916 ? 35.171 5.949 133.094 1.00 70.96 916 THR A CA 1
ATOM 6814 C C . THR A 1 916 ? 34.730 5.412 134.455 1.00 67.71 916 THR A C 1
ATOM 6815 O O . THR A 1 916 ? 35.182 4.360 134.913 1.00 71.81 916 THR A O 1
ATOM 6819 N N . THR A 1 917 ? 33.830 6.149 135.101 1.00 63.76 917 THR A N 1
ATOM 6820 C CA . THR A 1 917 ? 33.318 5.785 136.415 1.00 53.82 917 THR A CA 1
ATOM 6821 C C . THR A 1 917 ? 31.800 5.719 136.350 1.00 50.50 917 THR A C 1
ATOM 6822 O O . THR A 1 917 ? 31.159 6.619 135.799 1.00 44.09 917 THR A O 1
ATOM 6826 N N . PHE A 1 918 ? 31.229 4.654 136.909 1.00 50.46 918 PHE A N 1
ATOM 6827 C CA . PHE A 1 918 ? 29.789 4.450 136.929 1.00 49.51 918 PHE A CA 1
ATOM 6828 C C . PHE A 1 918 ? 29.302 4.425 138.371 1.00 57.07 918 PHE A C 1
ATOM 6829 O O . PHE A 1 918 ? 30.002 3.936 139.263 1.00 60.72 918 PHE A O 1
ATOM 6837 N N . LEU A 1 919 ? 28.102 4.956 138.595 1.00 55.79 919 LEU A N 1
ATOM 6838 C CA . LEU A 1 919 ? 27.555 5.084 139.939 1.00 59.36 919 LEU A CA 1
ATOM 6839 C C . LEU A 1 919 ? 26.102 4.637 139.946 1.00 64.34 919 LEU A C 1
ATOM 6840 O O . LEU A 1 919 ? 25.307 5.083 139.114 1.00 61.52 919 LEU A O 1
ATOM 6845 N N . MET A 1 920 ? 25.766 3.754 140.882 1.00 64.70 920 MET A N 1
ATOM 6846 C CA . MET A 1 920 ? 24.410 3.258 141.052 1.00 58.16 920 MET A CA 1
ATOM 6847 C C . MET A 1 920 ? 24.005 3.391 142.513 1.00 60.22 920 MET A C 1
ATOM 6848 O O . MET A 1 920 ? 24.849 3.504 143.406 1.00 73.87 920 MET A O 1
ATOM 6853 N N . HIS A 1 921 ? 22.697 3.375 142.750 1.00 52.65 921 HIS A N 1
ATOM 6854 C CA . HIS A 1 921 ? 22.146 3.331 144.095 1.00 61.01 921 HIS A CA 1
ATOM 6855 C C . HIS A 1 921 ? 21.438 2.002 144.309 1.00 65.16 921 HIS A C 1
ATOM 6856 O O . HIS A 1 921 ? 20.983 1.360 143.360 1.00 55.57 921 HIS A O 1
ATOM 6863 N N . THR A 1 922 ? 21.340 1.595 145.572 1.00 75.19 922 THR A N 1
ATOM 6864 C CA . THR A 1 922 ? 20.713 0.326 145.912 1.00 88.69 922 THR A CA 1
ATOM 6865 C C . THR A 1 922 ? 19.934 0.467 147.209 1.00 97.01 922 THR A C 1
ATOM 6866 O O . THR A 1 922 ? 20.378 1.142 148.142 1.00 95.13 922 THR A O 1
ATOM 6870 N N . ASN A 1 923 ? 18.769 -0.180 147.259 1.00 105.75 923 ASN A N 1
ATOM 6871 C CA . ASN A 1 923 ? 18.027 -0.369 148.497 1.00 102.73 923 ASN A CA 1
ATOM 6872 C C . ASN A 1 923 ? 18.288 -1.742 149.102 1.00 91.93 923 ASN A C 1
ATOM 6873 O O . ASN A 1 923 ? 17.490 -2.218 149.917 1.00 98.04 923 ASN A O 1
ATOM 6878 N N . ASN A 1 924 ? 19.379 -2.390 148.690 1.00 78.88 924 ASN A N 1
ATOM 6879 C CA . ASN A 1 924 ? 19.851 -3.719 149.079 1.00 79.12 924 ASN A CA 1
ATOM 6880 C C . ASN A 1 924 ? 19.059 -4.820 148.378 1.00 75.51 924 ASN A C 1
ATOM 6881 O O . ASN A 1 924 ? 19.405 -5.998 148.533 1.00 74.22 924 ASN A O 1
ATOM 6886 N N . SER A 1 925 ? 18.022 -4.485 147.608 1.00 73.69 925 SER A N 1
ATOM 6887 C CA . SER A 1 925 ? 17.259 -5.474 146.853 1.00 76.01 925 SER A CA 1
ATOM 6888 C C . SER A 1 925 ? 17.066 -5.120 145.386 1.00 77.69 925 SER A C 1
ATOM 6889 O O . SER A 1 925 ? 16.719 -6.012 144.602 1.00 74.47 925 SER A O 1
ATOM 6892 N N . ARG A 1 926 ? 17.282 -3.869 144.987 1.00 92.81 926 ARG A N 1
ATOM 6893 C CA . ARG A 1 926 ? 17.169 -3.440 143.600 1.00 94.54 926 ARG A CA 1
ATOM 6894 C C . ARG A 1 926 ? 18.062 -2.227 143.401 1.00 89.51 926 ARG A C 1
ATOM 6895 O O . ARG A 1 926 ? 18.300 -1.456 144.334 1.00 86.13 926 ARG A O 1
ATOM 6903 N N . ALA A 1 927 ? 18.558 -2.063 142.178 1.00 87.37 927 ALA A N 1
ATOM 6904 C CA . ALA A 1 927 ? 19.546 -1.033 141.907 1.00 85.81 927 ALA A CA 1
ATOM 6905 C C . ALA A 1 927 ? 19.392 -0.539 140.478 1.00 74.76 927 ALA A C 1
ATOM 6906 O O . ALA A 1 927 ? 18.717 -1.154 139.649 1.00 79.51 927 ALA A O 1
ATOM 6908 N N . ASP A 1 928 ? 20.029 0.595 140.202 1.00 69.01 928 ASP A N 1
ATOM 6909 C CA . ASP A 1 928 ? 20.142 1.076 138.834 1.00 77.98 928 ASP A CA 1
ATOM 6910 C C . ASP A 1 928 ? 21.080 0.167 138.054 1.00 83.07 928 ASP A C 1
ATOM 6911 O O . ASP A 1 928 ? 22.123 -0.254 138.559 1.00 92.30 928 ASP A O 1
ATOM 6916 N N . GLN A 1 929 ? 20.701 -0.147 136.820 1.00 78.53 929 GLN A N 1
ATOM 6917 C CA . GLN A 1 929 ? 21.396 -1.163 136.047 1.00 73.28 929 GLN A CA 1
ATOM 6918 C C . GLN A 1 929 ? 21.987 -0.574 134.775 1.00 73.69 929 GLN A C 1
ATOM 6919 O O . GLN A 1 929 ? 21.376 0.280 134.125 1.00 73.42 929 GLN A O 1
ATOM 6925 N N . LEU A 1 930 ? 23.183 -1.043 134.435 1.00 65.05 930 LEU A N 1
ATOM 6926 C CA . LEU A 1 930 ? 23.804 -0.790 133.144 1.00 56.36 930 LEU A CA 1
ATOM 6927 C C . LEU A 1 930 ? 23.693 -2.061 132.315 1.00 66.62 930 LEU A C 1
ATOM 6928 O O . LEU A 1 930 ? 24.056 -3.145 132.785 1.00 73.25 930 LEU A O 1
ATOM 6933 N N . ASN A 1 931 ? 23.191 -1.932 131.090 1.00 65.05 931 ASN A N 1
ATOM 6934 C CA . ASN A 1 931 ? 22.851 -3.089 130.272 1.00 60.48 931 ASN A CA 1
ATOM 6935 C C . ASN A 1 931 ? 23.498 -2.946 128.904 1.00 64.19 931 ASN A C 1
ATOM 6936 O O . ASN A 1 931 ? 23.169 -2.024 128.152 1.00 68.21 931 ASN A O 1
ATOM 6941 N N . VAL A 1 932 ? 24.413 -3.859 128.588 1.00 71.02 932 VAL A N 1
ATOM 6942 C CA . VAL A 1 932 ? 25.070 -3.919 127.288 1.00 66.92 932 VAL A CA 1
ATOM 6943 C C . VAL A 1 932 ? 24.556 -5.150 126.557 1.00 70.72 932 VAL A C 1
ATOM 6944 O O . VAL A 1 932 ? 24.437 -6.230 127.147 1.00 85.66 932 VAL A O 1
ATOM 6948 N N . THR A 1 933 ? 24.253 -4.989 125.271 1.00 73.41 933 THR A N 1
ATOM 6949 C CA . THR A 1 933 ? 23.550 -6.015 124.509 1.00 81.95 933 THR A CA 1
ATOM 6950 C C . THR A 1 933 ? 24.398 -6.691 123.443 1.00 85.93 933 THR A C 1
ATOM 6951 O O . THR A 1 933 ? 24.358 -7.918 123.324 1.00 80.21 933 THR A O 1
ATOM 6955 N N . ASP A 1 934 ? 25.168 -5.936 122.663 1.00 88.76 934 ASP A N 1
ATOM 6956 C CA . ASP A 1 934 ? 25.875 -6.490 121.512 1.00 94.19 934 ASP A CA 1
ATOM 6957 C C . ASP A 1 934 ? 27.381 -6.593 121.696 1.00 94.22 934 ASP A C 1
ATOM 6958 O O . ASP A 1 934 ? 27.978 -7.576 121.252 1.00 105.20 934 ASP A O 1
ATOM 6963 N N . LYS A 1 935 ? 28.020 -5.619 122.343 1.00 77.86 935 LYS A N 1
ATOM 6964 C CA . LYS A 1 935 ? 29.475 -5.610 122.407 1.00 74.76 935 LYS A CA 1
ATOM 6965 C C . LYS A 1 935 ? 29.935 -4.683 123.523 1.00 64.58 935 LYS A C 1
ATOM 6966 O O . LYS A 1 935 ? 29.380 -3.596 123.701 1.00 68.33 935 LYS A O 1
ATOM 6972 N N . LEU A 1 936 ? 30.961 -5.113 124.254 1.00 56.08 936 LEU A N 1
ATOM 6973 C CA . LEU A 1 936 ? 31.544 -4.331 125.334 1.00 54.56 936 LEU A CA 1
ATOM 6974 C C . LEU A 1 936 ? 33.057 -4.308 125.174 1.00 55.28 936 LEU A C 1
ATOM 6975 O O . LEU A 1 936 ? 33.659 -5.295 124.740 1.00 74.34 936 LEU A O 1
ATOM 6980 N N . SER A 1 937 ? 33.667 -3.178 125.528 1.00 53.71 937 SER A N 1
ATOM 6981 C CA . SER A 1 937 ? 35.107 -2.998 125.407 1.00 62.29 937 SER A CA 1
ATOM 6982 C C . SER A 1 937 ? 35.565 -2.021 126.483 1.00 80.69 937 SER A C 1
ATOM 6983 O O . SER A 1 937 ? 34.763 -1.517 127.274 1.00 100.53 937 SER A O 1
ATOM 6986 N N . GLY A 1 938 ? 36.866 -1.754 126.506 1.00 77.38 938 GLY A N 1
ATOM 6987 C CA . GLY A 1 938 ? 37.450 -0.829 127.455 1.00 74.45 938 GLY A CA 1
ATOM 6988 C C . GLY A 1 938 ? 38.016 -1.534 128.677 1.00 69.95 938 GLY A C 1
ATOM 6989 O O . GLY A 1 938 ? 37.774 -2.716 128.931 1.00 69.45 938 GLY A O 1
ATOM 6990 N N . SER A 1 939 ? 38.792 -0.775 129.449 1.00 67.79 939 SER A N 1
ATOM 6991 C CA . SER A 1 939 ? 39.394 -1.306 130.662 1.00 74.26 939 SER A CA 1
ATOM 6992 C C . SER A 1 939 ? 39.567 -0.187 131.679 1.00 70.90 939 SER A C 1
ATOM 6993 O O . SER A 1 939 ? 39.487 0.999 131.349 1.00 82.33 939 SER A O 1
ATOM 6996 N N . ASN A 1 940 ? 39.781 -0.593 132.934 1.00 60.23 940 ASN A N 1
ATOM 6997 C CA . ASN A 1 940 ? 40.090 0.314 134.044 1.00 68.07 940 ASN A CA 1
ATOM 6998 C C . ASN A 1 940 ? 38.906 1.218 134.390 1.00 67.89 940 ASN A C 1
ATOM 6999 O O . ASN A 1 940 ? 39.072 2.413 134.632 1.00 64.50 940 ASN A O 1
ATOM 7004 N N . ASN A 1 941 ? 37.704 0.651 134.409 1.00 67.67 941 ASN A N 1
ATOM 7005 C CA . ASN A 1 941 ? 36.512 1.384 134.813 1.00 58.19 941 ASN A CA 1
ATOM 7006 C C . ASN A 1 941 ? 36.187 1.092 136.271 1.00 55.46 941 ASN A C 1
ATOM 7007 O O . ASN A 1 941 ? 36.310 -0.047 136.732 1.00 69.65 941 ASN A O 1
ATOM 7012 N N . SER A 1 942 ? 35.771 2.128 136.992 1.00 50.73 942 SER A N 1
ATOM 7013 C CA . SER A 1 942 ? 35.430 2.028 138.401 1.00 55.45 942 SER A CA 1
ATOM 7014 C C . SER A 1 942 ? 33.921 2.136 138.583 1.00 64.19 942 SER A C 1
ATOM 7015 O O . SER A 1 942 ? 33.239 2.848 137.842 1.00 79.70 942 SER A O 1
ATOM 7018 N N . VAL A 1 943 ? 33.403 1.417 139.577 1.00 64.80 943 VAL A N 1
ATOM 7019 C CA . VAL A 1 943 ? 31.974 1.385 139.867 1.00 65.06 943 VAL A CA 1
ATOM 7020 C C . VAL A 1 943 ? 31.762 1.755 141.329 1.00 76.15 943 VAL A C 1
ATOM 7021 O O . VAL A 1 943 ? 32.389 1.170 142.219 1.00 75.08 943 VAL A O 1
ATOM 7025 N N . LEU A 1 944 ? 30.877 2.720 141.572 1.00 74.80 944 LEU A N 1
ATOM 7026 C CA . LEU A 1 944 ? 30.551 3.185 142.912 1.00 74.21 944 LEU A CA 1
ATOM 7027 C C . LEU A 1 944 ? 29.085 2.907 143.217 1.00 71.53 944 LEU A C 1
ATOM 7028 O O . LEU A 1 944 ? 28.227 2.971 142.332 1.00 63.71 944 LEU A O 1
ATOM 7033 N N . VAL A 1 945 ? 28.804 2.591 144.479 1.00 67.27 945 VAL A N 1
ATOM 7034 C CA . VAL A 1 945 ? 27.454 2.287 144.936 1.00 66.26 945 VAL A CA 1
ATOM 7035 C C . VAL A 1 945 ? 27.080 3.259 146.047 1.00 72.67 945 VAL A C 1
ATOM 7036 O O . VAL A 1 945 ? 27.902 3.569 146.917 1.00 84.74 945 VAL A O 1
ATOM 7040 N N . ASP A 1 946 ? 25.837 3.740 146.014 1.00 72.68 946 ASP A N 1
ATOM 7041 C CA . ASP A 1 946 ? 25.291 4.621 147.043 1.00 80.98 946 ASP A CA 1
ATOM 7042 C C . ASP A 1 946 ? 24.131 3.903 147.719 1.00 79.74 946 ASP A C 1
ATOM 7043 O O . ASP A 1 946 ? 23.061 3.741 147.123 1.00 77.82 946 ASP A O 1
ATOM 7048 N N . PHE A 1 947 ? 24.339 3.481 148.963 1.00 81.58 947 PHE A N 1
ATOM 7049 C CA . PHE A 1 947 ? 23.355 2.695 149.698 1.00 87.62 947 PHE A CA 1
ATOM 7050 C C . PHE A 1 947 ? 22.372 3.641 150.380 1.00 92.31 947 PHE A C 1
ATOM 7051 O O . PHE A 1 947 ? 22.746 4.377 151.300 1.00 101.98 947 PHE A O 1
ATOM 7059 N N . LEU A 1 948 ? 21.118 3.628 149.925 1.00 86.59 948 LEU A N 1
ATOM 7060 C CA . LEU A 1 948 ? 20.082 4.422 150.579 1.00 88.05 948 LEU A CA 1
ATOM 7061 C C . LEU A 1 948 ? 19.849 3.933 152.004 1.00 91.33 948 LEU A C 1
ATOM 7062 O O . LEU A 1 948 ? 19.971 4.697 152.968 1.00 96.61 948 LEU A O 1
ATOM 7067 N N . ASN A 1 949 ? 19.508 2.656 152.153 1.00 93.04 949 ASN A N 1
ATOM 7068 C CA . ASN A 1 949 ? 19.481 2.031 153.464 1.00 96.21 949 ASN A CA 1
ATOM 7069 C C . ASN A 1 949 ? 20.894 1.616 153.867 1.00 97.76 949 ASN A C 1
ATOM 7070 O O . ASN A 1 949 ? 21.845 1.711 153.086 1.00 92.14 949 ASN A O 1
ATOM 7075 N N . LYS A 1 950 ? 21.032 1.159 155.106 1.00 104.58 950 LYS A N 1
ATOM 7076 C CA . LYS A 1 950 ? 22.335 0.706 155.564 1.00 99.99 950 LYS A CA 1
ATOM 7077 C C . LYS A 1 950 ? 22.722 -0.574 154.825 1.00 90.80 950 LYS A C 1
ATOM 7078 O O . LYS A 1 950 ? 21.872 -1.440 154.597 1.00 89.94 950 LYS A O 1
ATOM 7084 N N . PRO A 1 951 ? 23.990 -0.724 154.439 1.00 81.70 951 PRO A N 1
ATOM 7085 C CA . PRO A 1 951 ? 24.373 -1.858 153.583 1.00 82.84 951 PRO A CA 1
ATOM 7086 C C . PRO A 1 951 ? 24.247 -3.188 154.314 1.00 77.50 951 PRO A C 1
ATOM 7087 O O . PRO A 1 951 ? 24.708 -3.339 155.447 1.00 81.34 951 PRO A O 1
ATOM 7091 N N . ALA A 1 952 ? 23.613 -4.152 153.650 1.00 84.83 952 ALA A N 1
ATOM 7092 C CA . ALA A 1 952 ? 23.469 -5.494 154.193 1.00 97.87 952 ALA A CA 1
ATOM 7093 C C . ALA A 1 952 ? 24.771 -6.272 154.050 1.00 105.27 952 ALA A C 1
ATOM 7094 O O . ALA A 1 952 ? 25.604 -5.982 153.187 1.00 110.79 952 ALA A O 1
ATOM 7096 N N . SER A 1 953 ? 24.945 -7.268 154.922 1.00 108.96 953 SER A N 1
ATOM 7097 C CA . SER A 1 953 ? 26.137 -8.108 154.857 1.00 96.83 953 SER A CA 1
ATOM 7098 C C . SER A 1 953 ? 26.163 -8.946 153.584 1.00 82.56 953 SER A C 1
ATOM 7099 O O . SER A 1 953 ? 27.229 -9.141 152.987 1.00 81.67 953 SER A O 1
ATOM 7102 N N . GLU A 1 954 ? 25.007 -9.447 153.150 1.00 88.77 954 GLU A N 1
ATOM 7103 C CA . GLU A 1 954 ? 24.911 -10.293 151.967 1.00 89.74 954 GLU A CA 1
ATOM 7104 C C . GLU A 1 954 ? 23.741 -9.837 151.108 1.00 91.21 954 GLU A C 1
ATOM 7105 O O . GLU A 1 954 ? 22.624 -9.677 151.611 1.00 83.99 954 GLU A O 1
ATOM 7111 N N . MET A 1 955 ? 23.998 -9.632 149.816 1.00 95.10 955 MET A N 1
ATOM 7112 C CA . MET A 1 955 ? 22.960 -9.258 148.864 1.00 95.79 955 MET A CA 1
ATOM 7113 C C . MET A 1 955 ? 23.265 -9.909 147.522 1.00 93.02 955 MET A C 1
ATOM 7114 O O . MET A 1 955 ? 24.342 -10.470 147.309 1.00 85.18 955 MET A O 1
ATOM 7119 N N . SER A 1 956 ? 22.285 -9.835 146.611 1.00 88.37 956 SER A N 1
ATOM 7120 C CA . SER A 1 956 ? 22.441 -10.350 145.249 1.00 77.58 956 SER A CA 1
ATOM 7121 C C . SER A 1 956 ? 21.647 -9.433 144.312 1.00 80.73 956 SER A C 1
ATOM 7122 O O . SER A 1 956 ? 20.537 -9.745 143.875 1.00 85.09 956 SER A O 1
ATOM 7125 N N . VAL A 1 957 ? 22.231 -8.278 144.002 1.00 83.14 957 VAL A N 1
ATOM 7126 C CA . VAL A 1 957 ? 21.630 -7.304 143.098 1.00 86.89 957 VAL A CA 1
ATOM 7127 C C . VAL A 1 957 ? 22.523 -7.161 141.874 1.00 75.70 957 VAL A C 1
ATOM 7128 O O . VAL A 1 957 ? 23.735 -6.948 142.002 1.00 74.33 957 VAL A O 1
ATOM 7132 N N . THR A 1 958 ? 21.926 -7.293 140.693 1.00 71.80 958 THR A N 1
ATOM 7133 C CA . THR A 1 958 ? 22.670 -7.209 139.443 1.00 74.64 958 THR A CA 1
ATOM 7134 C C . THR A 1 958 ? 22.855 -5.748 139.050 1.00 77.21 958 THR A C 1
ATOM 7135 O O . THR A 1 958 ? 21.876 -5.040 138.793 1.00 86.35 958 THR A O 1
ATOM 7139 N N . LEU A 1 959 ? 24.109 -5.298 139.006 1.00 76.64 959 LEU A N 1
ATOM 7140 C CA . LEU A 1 959 ? 24.413 -3.917 138.649 1.00 70.81 959 LEU A CA 1
ATOM 7141 C C . LEU A 1 959 ? 24.636 -3.748 137.149 1.00 73.77 959 LEU A C 1
ATOM 7142 O O . LEU A 1 959 ? 24.084 -2.829 136.538 1.00 70.60 959 LEU A O 1
ATOM 7147 N N . ILE A 1 960 ? 25.444 -4.617 136.546 1.00 68.01 960 ILE A N 1
ATOM 7148 C CA . ILE A 1 960 ? 25.812 -4.506 135.140 1.00 61.89 960 ILE A CA 1
ATOM 7149 C C . ILE A 1 960 ? 25.644 -5.866 134.476 1.00 69.40 960 ILE A C 1
ATOM 7150 O O . ILE A 1 960 ? 25.929 -6.904 135.083 1.00 78.62 960 ILE A O 1
ATOM 7155 N N . THR A 1 961 ? 25.181 -5.856 133.227 1.00 71.03 961 THR A N 1
ATOM 7156 C CA . THR A 1 961 ? 25.123 -7.046 132.388 1.00 77.63 961 THR A CA 1
ATOM 7157 C C . THR A 1 961 ? 25.818 -6.735 131.072 1.00 83.11 961 THR A C 1
ATOM 7158 O O . THR A 1 961 ? 25.543 -5.703 130.451 1.00 80.12 961 THR A O 1
ATOM 7162 N N . ALA A 1 962 ? 26.708 -7.621 130.653 1.00 94.46 962 ALA A N 1
ATOM 7163 C CA . ALA A 1 962 ? 27.511 -7.450 129.455 1.00 102.98 962 ALA A CA 1
ATOM 7164 C C . ALA A 1 962 ? 27.371 -8.682 128.577 1.00 92.34 962 ALA A C 1
ATOM 7165 O O . ALA A 1 962 ? 26.923 -9.736 129.042 1.00 92.51 962 ALA A O 1
ATOM 7167 N N . PRO A 1 963 ? 27.728 -8.581 127.294 1.00 87.54 963 PRO A N 1
ATOM 7168 C CA . PRO A 1 963 ? 27.641 -9.753 126.416 1.00 85.08 963 PRO A CA 1
ATOM 7169 C C . PRO A 1 963 ? 28.467 -10.917 126.943 1.00 82.48 963 PRO A C 1
ATOM 7170 O O . PRO A 1 963 ? 29.447 -10.737 127.669 1.00 77.20 963 PRO A O 1
ATOM 7174 N N . LYS A 1 964 ? 28.050 -12.122 126.563 1.00 85.24 964 LYS A N 1
ATOM 7175 C CA . LYS A 1 964 ? 28.694 -13.337 127.041 1.00 87.06 964 LYS A CA 1
ATOM 7176 C C . LYS A 1 964 ? 30.158 -13.385 126.620 1.00 95.26 964 LYS A C 1
ATOM 7177 O O . LYS A 1 964 ? 30.487 -13.224 125.441 1.00 95.96 964 LYS A O 1
ATOM 7183 N N . GLY A 1 965 ? 31.035 -13.610 127.595 1.00 98.94 965 GLY A N 1
ATOM 7184 C CA . GLY A 1 965 ? 32.461 -13.699 127.361 1.00 97.20 965 GLY A CA 1
ATOM 7185 C C . GLY A 1 965 ? 33.219 -12.395 127.467 1.00 89.54 965 GLY A C 1
ATOM 7186 O O . GLY A 1 965 ? 34.377 -12.336 127.037 1.00 93.02 965 GLY A O 1
ATOM 7187 N N . SER A 1 966 ? 32.609 -11.353 128.021 1.00 90.05 966 SER A N 1
ATOM 7188 C CA . SER A 1 966 ? 33.295 -10.084 128.212 1.00 87.31 966 SER A CA 1
ATOM 7189 C C . SER A 1 966 ? 34.277 -10.175 129.374 1.00 85.21 966 SER A C 1
ATOM 7190 O O . SER A 1 966 ? 34.098 -10.961 130.309 1.00 85.07 966 SER A O 1
ATOM 7193 N N . ASP A 1 967 ? 35.337 -9.372 129.296 1.00 85.45 967 ASP A N 1
ATOM 7194 C CA . ASP A 1 967 ? 36.323 -9.321 130.367 1.00 88.90 967 ASP A CA 1
ATOM 7195 C C . ASP A 1 967 ? 35.652 -8.943 131.682 1.00 87.33 967 ASP A C 1
ATOM 7196 O O . ASP A 1 967 ? 34.842 -8.013 131.738 1.00 87.87 967 ASP A O 1
ATOM 7201 N N . GLU A 1 968 ? 35.998 -9.672 132.745 1.00 85.92 968 GLU A N 1
ATOM 7202 C CA . GLU A 1 968 ? 35.424 -9.428 134.061 1.00 83.19 968 GLU A CA 1
ATOM 7203 C C . GLU A 1 968 ? 36.147 -8.328 134.824 1.00 84.40 968 GLU A C 1
ATOM 7204 O O . GLU A 1 968 ? 35.672 -7.919 135.888 1.00 90.62 968 GLU A O 1
ATOM 7210 N N . LYS A 1 969 ? 37.274 -7.841 134.310 1.00 80.26 969 LYS A N 1
ATOM 7211 C CA . LYS A 1 969 ? 38.025 -6.770 134.946 1.00 77.09 969 LYS A CA 1
ATOM 7212 C C . LYS A 1 969 ? 37.741 -5.413 134.325 1.00 76.62 969 LYS A C 1
ATOM 7213 O O . LYS A 1 969 ? 38.442 -4.443 134.630 1.00 70.18 969 LYS A O 1
ATOM 7219 N N . THR A 1 970 ? 36.735 -5.324 133.452 1.00 77.82 970 THR A N 1
ATOM 7220 C CA . THR A 1 970 ? 36.346 -4.027 132.910 1.00 79.91 970 THR A CA 1
ATOM 7221 C C . THR A 1 970 ? 35.887 -3.092 134.020 1.00 81.92 970 THR A C 1
ATOM 7222 O O . THR A 1 970 ? 36.269 -1.917 134.050 1.00 86.36 970 THR A O 1
ATOM 7226 N N . PHE A 1 971 ? 35.091 -3.601 134.956 1.00 76.24 971 PHE A N 1
ATOM 7227 C CA . PHE A 1 971 ? 34.549 -2.811 136.051 1.00 69.65 971 PHE A CA 1
ATOM 7228 C C . PHE A 1 971 ? 35.129 -3.298 137.372 1.00 64.63 971 PHE A C 1
ATOM 7229 O O . PHE A 1 971 ? 35.177 -4.506 137.628 1.00 66.43 971 PHE A O 1
ATOM 7237 N N . THR A 1 972 ? 35.568 -2.355 138.203 1.00 65.17 972 THR A N 1
ATOM 7238 C CA . THR A 1 972 ? 36.135 -2.647 139.511 1.00 57.95 972 THR A CA 1
ATOM 7239 C C . THR A 1 972 ? 35.482 -1.740 140.544 1.00 63.89 972 THR A C 1
ATOM 7240 O O . THR A 1 972 ? 35.208 -0.569 140.266 1.00 63.76 972 THR A O 1
ATOM 7244 N N . ALA A 1 973 ? 35.223 -2.289 141.730 1.00 62.48 973 ALA A N 1
ATOM 7245 C CA . ALA A 1 973 ? 34.592 -1.518 142.791 1.00 58.94 973 ALA A CA 1
ATOM 7246 C C . ALA A 1 973 ? 35.470 -0.340 143.200 1.00 65.49 973 ALA A C 1
ATOM 7247 O O . ALA A 1 973 ? 36.698 -0.379 143.086 1.00 72.04 973 ALA A O 1
ATOM 7249 N N . GLY A 1 974 ? 34.829 0.712 143.681 1.00 57.97 974 GLY A N 1
ATOM 7250 C CA . GLY A 1 974 ? 35.535 1.919 144.081 1.00 57.91 974 GLY A CA 1
ATOM 7251 C C . GLY A 1 974 ? 35.128 2.370 145.466 1.00 59.21 974 GLY A C 1
ATOM 7252 O O . GLY A 1 974 ? 33.954 2.317 145.830 1.00 72.65 974 GLY A O 1
ATOM 7253 N N . THR A 1 975 ? 36.116 2.820 146.234 1.00 75.95 975 THR A N 1
ATOM 7254 C CA . THR A 1 975 ? 35.866 3.252 147.601 1.00 84.71 975 THR A CA 1
ATOM 7255 C C . THR A 1 975 ? 35.186 4.616 147.624 1.00 92.01 975 THR A C 1
ATOM 7256 O O . THR A 1 975 ? 35.526 5.513 146.847 1.00 85.01 975 THR A O 1
ATOM 7260 N N . GLN A 1 976 ? 34.214 4.767 148.522 1.00 110.85 976 GLN A N 1
ATOM 7261 C CA . GLN A 1 976 ? 33.517 6.031 148.722 1.00 118.47 976 GLN A CA 1
ATOM 7262 C C . GLN A 1 976 ? 33.499 6.350 150.210 1.00 132.70 976 GLN A C 1
ATOM 7263 O O . GLN A 1 976 ? 33.132 5.499 151.026 1.00 138.83 976 GLN A O 1
ATOM 7269 N N . GLN A 1 977 ? 33.891 7.574 150.557 1.00 130.15 977 GLN A N 1
ATOM 7270 C CA . GLN A 1 977 ? 33.998 7.983 151.953 1.00 123.78 977 GLN A CA 1
ATOM 7271 C C . GLN A 1 977 ? 32.610 8.265 152.517 1.00 123.01 977 GLN A C 1
ATOM 7272 O O . GLN A 1 977 ? 31.901 9.149 152.024 1.00 121.72 977 GLN A O 1
ATOM 7278 N N . ILE A 1 978 ? 32.221 7.516 153.550 1.00 122.85 978 ILE A N 1
ATOM 7279 C CA . ILE A 1 978 ? 30.894 7.631 154.147 1.00 122.35 978 ILE A CA 1
ATOM 7280 C C . ILE A 1 978 ? 31.036 7.638 155.664 1.00 127.28 978 ILE A C 1
ATOM 7281 O O . ILE A 1 978 ? 31.537 6.670 156.246 1.00 137.52 978 ILE A O 1
ATOM 7286 N N . GLY A 1 979 ? 30.587 8.719 156.302 1.00 122.27 979 GLY A N 1
ATOM 7287 C CA . GLY A 1 979 ? 30.505 8.790 157.750 1.00 130.54 979 GLY A CA 1
ATOM 7288 C C . GLY A 1 979 ? 31.824 8.689 158.489 1.00 135.74 979 GLY A C 1
ATOM 7289 O O . GLY A 1 979 ? 31.982 7.825 159.357 1.00 124.81 979 GLY A O 1
ATOM 7290 N N . PHE A 1 980 ? 32.780 9.558 158.150 1.00 145.82 980 PHE A N 1
ATOM 7291 C CA . PHE A 1 980 ? 34.111 9.581 158.758 1.00 151.29 980 PHE A CA 1
ATOM 7292 C C . PHE A 1 980 ? 34.843 8.248 158.583 1.00 150.62 980 PHE A C 1
ATOM 7293 O O . PHE A 1 980 ? 35.866 7.995 159.226 1.00 155.85 980 PHE A O 1
ATOM 7301 N N . SER A 1 981 ? 34.349 7.396 157.689 1.00 138.91 981 SER A N 1
ATOM 7302 C CA . SER A 1 981 ? 34.953 6.102 157.417 1.00 125.13 981 SER A CA 1
ATOM 7303 C C . SER A 1 981 ? 34.864 5.838 155.922 1.00 123.73 981 SER A C 1
ATOM 7304 O O . SER A 1 981 ? 34.193 6.560 155.181 1.00 121.70 981 SER A O 1
ATOM 7307 N N . ASN A 1 982 ? 35.554 4.795 155.478 1.00 123.27 982 ASN A N 1
ATOM 7308 C CA . ASN A 1 982 ? 35.589 4.421 154.070 1.00 116.80 982 ASN A CA 1
ATOM 7309 C C . ASN A 1 982 ? 34.740 3.174 153.867 1.00 113.08 982 ASN A C 1
ATOM 7310 O O . ASN A 1 982 ? 35.032 2.119 154.441 1.00 109.16 982 ASN A O 1
ATOM 7315 N N . VAL A 1 983 ? 33.696 3.299 153.054 1.00 107.83 983 VAL A N 1
ATOM 7316 C CA . VAL A 1 983 ? 32.838 2.183 152.681 1.00 100.03 983 VAL A CA 1
ATOM 7317 C C . VAL A 1 983 ? 33.155 1.819 151.239 1.00 101.24 983 VAL A C 1
ATOM 7318 O O . VAL A 1 983 ? 33.382 2.701 150.402 1.00 104.11 983 VAL A O 1
ATOM 7322 N N . THR A 1 984 ? 33.169 0.525 150.948 1.00 95.56 984 THR A N 1
ATOM 7323 C CA . THR A 1 984 ? 33.525 0.063 149.616 1.00 94.78 984 THR A CA 1
ATOM 7324 C C . THR A 1 984 ? 32.678 -1.145 149.251 1.00 85.25 984 THR A C 1
ATOM 7325 O O . THR A 1 984 ? 32.746 -2.177 149.929 1.00 83.25 984 THR A O 1
ATOM 7329 N N . PRO A 1 985 ? 31.880 -1.065 148.192 1.00 75.13 985 PRO A N 1
ATOM 7330 C CA . PRO A 1 985 ? 31.116 -2.235 147.759 1.00 71.58 985 PRO A CA 1
ATOM 7331 C C . PRO A 1 985 ? 32.042 -3.328 147.252 1.00 74.98 985 PRO A C 1
ATOM 7332 O O . PRO A 1 985 ? 33.188 -3.085 146.870 1.00 86.94 985 PRO A O 1
ATOM 7336 N N . VAL A 1 986 ? 31.532 -4.555 147.267 1.00 68.12 986 VAL A N 1
ATOM 7337 C CA . VAL A 1 986 ? 32.227 -5.695 146.684 1.00 82.70 986 VAL A CA 1
ATOM 7338 C C . VAL A 1 986 ? 31.342 -6.265 145.585 1.00 79.68 986 VAL A C 1
ATOM 7339 O O . VAL A 1 986 ? 30.161 -6.553 145.812 1.00 75.21 986 VAL A O 1
ATOM 7343 N N . ILE A 1 987 ? 31.903 -6.385 144.388 1.00 74.84 987 ILE A N 1
ATOM 7344 C CA . ILE A 1 987 ? 31.172 -6.849 143.217 1.00 64.61 987 ILE A CA 1
ATOM 7345 C C . ILE A 1 987 ? 31.742 -8.197 142.807 1.00 77.46 987 ILE A C 1
ATOM 7346 O O . ILE A 1 987 ? 32.927 -8.304 142.468 1.00 78.47 987 ILE A O 1
ATOM 7351 N N . SER A 1 988 ? 30.904 -9.224 142.850 1.00 73.09 988 SER A N 1
ATOM 7352 C CA . SER A 1 988 ? 31.253 -10.529 142.318 1.00 77.37 988 SER A CA 1
ATOM 7353 C C . SER A 1 988 ? 30.709 -10.648 140.902 1.00 81.96 988 SER A C 1
ATOM 7354 O O . SER A 1 988 ? 29.658 -10.093 140.572 1.00 89.42 988 SER A O 1
ATOM 7357 N N . THR A 1 989 ? 31.435 -11.380 140.065 1.00 79.64 989 THR A N 1
ATOM 7358 C CA . THR A 1 989 ? 31.102 -11.513 138.656 1.00 76.18 989 THR A CA 1
ATOM 7359 C C . THR A 1 989 ? 30.676 -12.946 138.377 1.00 80.81 989 THR A C 1
ATOM 7360 O O . THR A 1 989 ? 31.357 -13.892 138.786 1.00 83.01 989 THR A O 1
ATOM 7364 N N . GLU A 1 990 ? 29.551 -13.100 137.685 1.00 85.61 990 GLU A N 1
ATOM 7365 C CA . GLU A 1 990 ? 28.996 -14.408 137.366 1.00 94.66 990 GLU A CA 1
ATOM 7366 C C . GLU A 1 990 ? 28.902 -14.547 135.856 1.00 95.49 990 GLU A C 1
ATOM 7367 O O . GLU A 1 990 ? 28.142 -13.819 135.209 1.00 99.53 990 GLU A O 1
ATOM 7373 N N . LYS A 1 991 ? 29.671 -15.476 135.297 1.00 93.46 991 LYS A N 1
ATOM 7374 C CA . LYS A 1 991 ? 29.529 -15.807 133.889 1.00 91.50 991 LYS A CA 1
ATOM 7375 C C . LYS A 1 991 ? 28.338 -16.736 133.713 1.00 100.42 991 LYS A C 1
ATOM 7376 O O . LYS A 1 991 ? 28.117 -17.645 134.517 1.00 103.22 991 LYS A O 1
ATOM 7382 N N . THR A 1 992 ? 27.568 -16.501 132.656 1.00 101.34 992 THR A N 1
ATOM 7383 C CA . THR A 1 992 ? 26.353 -17.257 132.408 1.00 100.88 992 THR A CA 1
ATOM 7384 C C . THR A 1 992 ? 26.326 -17.638 130.934 1.00 104.78 992 THR A C 1
ATOM 7385 O O . THR A 1 992 ? 27.119 -17.143 130.130 1.00 101.95 992 THR A O 1
ATOM 7389 N N . ASP A 1 993 ? 25.399 -18.525 130.580 1.00 112.49 993 ASP A N 1
ATOM 7390 C CA . ASP A 1 993 ? 25.251 -18.961 129.200 1.00 115.55 993 ASP A CA 1
ATOM 7391 C C . ASP A 1 993 ? 24.572 -17.909 128.336 1.00 110.11 993 ASP A C 1
ATOM 7392 O O . ASP A 1 993 ? 24.465 -18.100 127.119 1.00 99.62 993 ASP A O 1
ATOM 7397 N N . ASP A 1 994 ? 24.116 -16.813 128.939 1.00 118.13 994 ASP A N 1
ATOM 7398 C CA . ASP A 1 994 ? 23.469 -15.713 128.239 1.00 120.20 994 ASP A CA 1
ATOM 7399 C C . ASP A 1 994 ? 24.283 -14.428 128.275 1.00 113.30 994 ASP A C 1
ATOM 7400 O O . ASP A 1 994 ? 24.526 -13.823 127.227 1.00 114.64 994 ASP A O 1
ATOM 7405 N N . ALA A 1 995 ? 24.716 -13.992 129.457 1.00 104.95 995 ALA A N 1
ATOM 7406 C CA . ALA A 1 995 ? 25.388 -12.708 129.588 1.00 94.96 995 ALA A CA 1
ATOM 7407 C C . ALA A 1 995 ? 26.297 -12.718 130.808 1.00 97.54 995 ALA A C 1
ATOM 7408 O O . ALA A 1 995 ? 25.999 -13.360 131.819 1.00 103.42 995 ALA A O 1
ATOM 7410 N N . THR A 1 996 ? 27.413 -11.998 130.702 1.00 90.02 996 THR A N 1
ATOM 7411 C CA . THR A 1 996 ? 28.293 -11.790 131.843 1.00 85.76 996 THR A CA 1
ATOM 7412 C C . THR A 1 996 ? 27.728 -10.682 132.723 1.00 84.53 996 THR A C 1
ATOM 7413 O O . THR A 1 996 ? 27.209 -9.679 132.223 1.00 85.10 996 THR A O 1
ATOM 7417 N N . LYS A 1 997 ? 27.832 -10.861 134.039 1.00 81.31 997 LYS A N 1
ATOM 7418 C CA . LYS A 1 997 ? 27.172 -9.974 134.985 1.00 80.46 997 LYS A CA 1
ATOM 7419 C C . LYS A 1 997 ? 28.112 -9.565 136.109 1.00 78.11 997 LYS A C 1
ATOM 7420 O O . LYS A 1 997 ? 28.997 -10.323 136.515 1.00 68.41 997 LYS A O 1
ATOM 7426 N N . TRP A 1 998 ? 27.903 -8.347 136.602 1.00 80.31 998 TRP A N 1
ATOM 7427 C CA . TRP A 1 998 ? 28.523 -7.851 137.822 1.00 77.15 998 TRP A CA 1
ATOM 7428 C C . TRP A 1 998 ? 27.444 -7.735 138.890 1.00 75.01 998 TRP A C 1
ATOM 7429 O O . TRP A 1 998 ? 26.417 -7.084 138.669 1.00 65.99 998 TRP A O 1
ATOM 7440 N N . VAL A 1 999 ? 27.677 -8.356 140.045 1.00 82.39 999 VAL A N 1
ATOM 7441 C CA . VAL A 1 999 ? 26.664 -8.477 141.088 1.00 74.44 999 VAL A CA 1
ATOM 7442 C C . VAL A 1 999 ? 27.231 -7.943 142.395 1.00 73.67 999 VAL A C 1
ATOM 7443 O O . VAL A 1 999 ? 28.331 -8.330 142.805 1.00 72.05 999 VAL A O 1
ATOM 7447 N N . LEU A 1 1000 ? 26.475 -7.064 143.049 1.00 76.66 1000 LEU A N 1
ATOM 7448 C CA . LEU A 1 1000 ? 26.840 -6.566 144.367 1.00 80.96 1000 LEU A CA 1
ATOM 7449 C C . LEU A 1 1000 ? 26.447 -7.584 145.431 1.00 95.97 1000 LEU A C 1
ATOM 7450 O O . LEU A 1 1000 ? 25.328 -8.107 145.419 1.00 101.33 1000 LEU A O 1
ATOM 7455 N N . THR A 1 1001 ? 27.369 -7.864 146.355 1.00 101.41 1001 THR A N 1
ATOM 7456 C CA . THR A 1 1001 ? 27.163 -8.900 147.362 1.00 93.07 1001 THR A CA 1
ATOM 7457 C C . THR A 1 1001 ? 27.389 -8.444 148.795 1.00 87.34 1001 THR A C 1
ATOM 7458 O O . THR A 1 1001 ? 26.898 -9.112 149.712 1.00 98.94 1001 THR A O 1
ATOM 7462 N N . GLY A 1 1002 ? 28.106 -7.348 149.026 1.00 77.22 1002 GLY A N 1
ATOM 7463 C CA . GLY A 1 1002 ? 28.403 -6.903 150.373 1.00 80.75 1002 GLY A CA 1
ATOM 7464 C C . GLY A 1 1002 ? 29.150 -5.587 150.376 1.00 79.26 1002 GLY A C 1
ATOM 7465 O O . GLY A 1 1002 ? 28.868 -4.716 149.547 1.00 85.39 1002 GLY A O 1
ATOM 7466 N N . TYR A 1 1003 ? 30.106 -5.425 151.288 1.00 75.63 1003 TYR A N 1
ATOM 7467 C CA . TYR A 1 1003 ? 30.859 -4.181 151.375 1.00 82.08 1003 TYR A CA 1
ATOM 7468 C C . TYR A 1 1003 ? 32.119 -4.409 152.202 1.00 89.44 1003 TYR A C 1
ATOM 7469 O O . TYR A 1 1003 ? 32.403 -5.521 152.655 1.00 92.28 1003 TYR A O 1
ATOM 7478 N N . GLN A 1 1004 ? 32.876 -3.329 152.387 1.00 97.90 1004 GLN A N 1
ATOM 7479 C CA . GLN A 1 1004 ? 34.048 -3.281 153.248 1.00 103.25 1004 GLN A CA 1
ATOM 7480 C C . GLN A 1 1004 ? 33.978 -2.001 154.071 1.00 119.90 1004 GLN A C 1
ATOM 7481 O O . GLN A 1 1004 ? 33.192 -1.098 153.777 1.00 129.67 1004 GLN A O 1
ATOM 7487 N N . THR A 1 1005 ? 34.810 -1.916 155.107 1.00 127.70 1005 THR A N 1
ATOM 7488 C CA . THR A 1 1005 ? 34.781 -0.751 155.982 1.00 128.26 1005 THR A CA 1
ATOM 7489 C C . THR A 1 1005 ? 36.134 -0.607 156.665 1.00 132.53 1005 THR A C 1
ATOM 7490 O O . THR A 1 1005 ? 36.831 -1.597 156.901 1.00 133.67 1005 THR A O 1
ATOM 7494 N N . THR A 1 1006 ? 36.475 0.636 157.004 1.00 138.34 1006 THR A N 1
ATOM 7495 C CA . THR A 1 1006 ? 37.726 0.975 157.680 1.00 136.78 1006 THR A CA 1
ATOM 7496 C C . THR A 1 1006 ? 37.785 2.472 157.957 1.00 122.77 1006 THR A C 1
ATOM 7497 O O . THR A 1 1006 ? 37.270 2.950 158.968 1.00 113.79 1006 THR A O 1
ATOM 7501 N N . ALA B 1 1 ? 25.907 65.480 60.607 1.00 44.90 1 ALA B N 1
ATOM 7502 C CA . ALA B 1 1 ? 26.003 64.030 60.713 1.00 46.76 1 ALA B CA 1
ATOM 7503 C C . ALA B 1 1 ? 24.786 63.448 61.427 1.00 48.58 1 ALA B C 1
ATOM 7504 O O . ALA B 1 1 ? 24.699 62.239 61.638 1.00 54.24 1 ALA B O 1
ATOM 7506 N N . THR B 1 2 ? 23.850 64.318 61.798 1.00 31.31 2 THR B N 1
ATOM 7507 C CA . THR B 1 2 ? 22.546 63.908 62.300 1.00 36.08 2 THR B CA 1
ATOM 7508 C C . THR B 1 2 ? 21.519 64.136 61.199 1.00 37.46 2 THR B C 1
ATOM 7509 O O . THR B 1 2 ? 21.364 65.263 60.715 1.00 35.56 2 THR B O 1
ATOM 7513 N N . VAL B 1 3 ? 20.821 63.071 60.805 1.00 31.18 3 VAL B N 1
ATOM 7514 C CA . VAL B 1 3 ? 19.899 63.109 59.679 1.00 31.68 3 VAL B CA 1
ATOM 7515 C C . VAL B 1 3 ? 18.560 62.524 60.110 1.00 42.05 3 VAL B C 1
ATOM 7516 O O . VAL B 1 3 ? 18.420 61.954 61.193 1.00 51.01 3 VAL B O 1
ATOM 7520 N N . SER B 1 4 ? 17.568 62.683 59.238 1.00 37.89 4 SER B N 1
ATOM 7521 C CA . SER B 1 4 ? 16.230 62.182 59.515 1.00 39.58 4 SER B CA 1
ATOM 7522 C C . SER B 1 4 ? 16.226 60.660 59.585 1.00 34.90 4 SER B C 1
ATOM 7523 O O . SER B 1 4 ? 16.872 59.981 58.782 1.00 34.33 4 SER B O 1
ATOM 7526 N N . ALA B 1 5 ? 15.488 60.124 60.556 1.00 45.59 5 ALA B N 1
ATOM 7527 C CA . ALA B 1 5 ? 15.313 58.683 60.666 1.00 54.06 5 ALA B CA 1
ATOM 7528 C C . ALA B 1 5 ? 14.190 58.157 59.783 1.00 49.49 5 ALA B C 1
ATOM 7529 O O . ALA B 1 5 ? 14.052 56.937 59.646 1.00 51.61 5 ALA B O 1
ATOM 7531 N N . GLU B 1 6 ? 13.394 59.040 59.182 1.00 42.19 6 GLU B N 1
ATOM 7532 C CA . GLU B 1 6 ? 12.297 58.644 58.312 1.00 48.54 6 GLU B CA 1
ATOM 7533 C C . GLU B 1 6 ? 12.733 58.432 56.868 1.00 51.69 6 GLU B C 1
ATOM 7534 O O . GLU B 1 6 ? 11.913 58.022 56.041 1.00 60.50 6 GLU B O 1
ATOM 7540 N N . ILE B 1 7 ? 13.995 58.700 56.549 1.00 50.29 7 ILE B N 1
ATOM 7541 C CA . ILE B 1 7 ? 14.531 58.491 55.207 1.00 42.32 7 ILE B CA 1
ATOM 7542 C C . ILE B 1 7 ? 15.500 57.317 55.278 1.00 36.13 7 ILE B C 1
ATOM 7543 O O . ILE B 1 7 ? 16.272 57.220 56.244 1.00 35.98 7 ILE B O 1
ATOM 7548 N N . PRO B 1 8 ? 15.481 56.395 54.315 1.00 36.51 8 PRO B N 1
ATOM 7549 C CA . PRO B 1 8 ? 16.428 55.274 54.346 1.00 41.10 8 PRO B CA 1
ATOM 7550 C C . PRO B 1 8 ? 17.865 55.764 54.439 1.00 49.16 8 PRO B C 1
ATOM 7551 O O . PRO B 1 8 ? 18.319 56.575 53.628 1.00 51.29 8 PRO B O 1
ATOM 7555 N N . TYR B 1 9 ? 18.582 55.263 55.449 1.00 48.39 9 TYR B N 1
ATOM 7556 C CA . TYR B 1 9 ? 19.899 55.803 55.773 1.00 32.91 9 TYR B CA 1
ATOM 7557 C C . TYR B 1 9 ? 20.888 55.631 54.628 1.00 42.54 9 TYR B C 1
ATOM 7558 O O . TYR B 1 9 ? 21.817 56.435 54.490 1.00 50.34 9 TYR B O 1
ATOM 7567 N N . GLN B 1 10 ? 20.715 54.593 53.806 1.00 32.91 10 GLN B N 1
ATOM 7568 C CA . GLN B 1 10 ? 21.610 54.379 52.674 1.00 32.48 10 GLN B CA 1
ATOM 7569 C C . GLN B 1 10 ? 21.606 55.555 51.704 1.00 32.06 10 GLN B C 1
ATOM 7570 O O . GLN B 1 10 ? 22.591 55.752 50.982 1.00 48.48 10 GLN B O 1
ATOM 7576 N N . ILE B 1 11 ? 20.528 56.342 51.677 1.00 32.53 11 ILE B N 1
ATOM 7577 C CA . ILE B 1 11 ? 20.461 57.495 50.784 1.00 42.82 11 ILE B CA 1
ATOM 7578 C C . ILE B 1 11 ? 21.526 58.521 51.152 1.00 37.89 11 ILE B C 1
ATOM 7579 O O . ILE B 1 11 ? 22.212 59.065 50.278 1.00 41.26 11 ILE B O 1
ATOM 7584 N N . PHE B 1 12 ? 21.685 58.798 52.448 1.00 32.91 12 PHE B N 1
ATOM 7585 C CA . PHE B 1 12 ? 22.662 59.788 52.886 1.00 34.54 12 PHE B CA 1
ATOM 7586 C C . PHE B 1 12 ? 24.096 59.363 52.600 1.00 47.22 12 PHE B C 1
ATOM 7587 O O . PHE B 1 12 ? 24.973 60.227 52.489 1.00 59.24 12 PHE B O 1
ATOM 7595 N N . ARG B 1 13 ? 24.358 58.062 52.477 1.00 36.85 13 ARG B N 1
ATOM 7596 C CA . ARG B 1 13 ? 25.698 57.594 52.149 1.00 31.23 13 ARG B CA 1
ATOM 7597 C C . ARG B 1 13 ? 25.949 57.570 50.645 1.00 30.83 13 ARG B C 1
ATOM 7598 O O . ARG B 1 13 ? 27.041 57.934 50.197 1.00 35.26 13 ARG B O 1
ATOM 7606 N N . ASP B 1 14 ? 24.960 57.141 49.855 1.00 33.32 14 ASP B N 1
ATOM 7607 C CA . ASP B 1 14 ? 25.101 57.204 48.404 1.00 32.45 14 ASP B CA 1
ATOM 7608 C C . ASP B 1 14 ? 25.213 58.648 47.929 1.00 38.70 14 ASP B C 1
ATOM 7609 O O . ASP B 1 14 ? 26.006 58.955 47.030 1.00 38.66 14 ASP B O 1
ATOM 7614 N N . PHE B 1 15 ? 24.414 59.544 48.514 1.00 37.06 15 PHE B N 1
ATOM 7615 C CA . PHE B 1 15 ? 24.566 60.973 48.252 1.00 33.45 15 PHE B CA 1
ATOM 7616 C C . PHE B 1 15 ? 25.984 61.436 48.562 1.00 35.54 15 PHE B C 1
ATOM 7617 O O . PHE B 1 15 ? 26.549 62.266 47.840 1.00 35.87 15 PHE B O 1
ATOM 7625 N N . ALA B 1 16 ? 26.577 60.901 49.631 1.00 40.32 16 ALA B N 1
ATOM 7626 C CA . ALA B 1 16 ? 27.910 61.326 50.042 1.00 41.91 16 ALA B CA 1
ATOM 7627 C C . ALA B 1 16 ? 28.972 60.869 49.049 1.00 37.27 16 ALA B C 1
ATOM 7628 O O . ALA B 1 16 ? 29.783 61.674 48.577 1.00 47.24 16 ALA B O 1
ATOM 7630 N N . GLU B 1 17 ? 28.988 59.578 48.723 1.00 29.78 17 GLU B N 1
ATOM 7631 C CA . GLU B 1 17 ? 30.025 58.999 47.880 1.00 40.79 17 GLU B CA 1
ATOM 7632 C C . GLU B 1 17 ? 29.661 59.001 46.399 1.00 44.92 17 GLU B C 1
ATOM 7633 O O . GLU B 1 17 ? 30.335 58.329 45.610 1.00 35.37 17 GLU B O 1
ATOM 7639 N N . ASN B 1 18 ? 28.621 59.742 46.008 1.00 41.18 18 ASN B N 1
ATOM 7640 C CA . ASN B 1 18 ? 28.203 59.860 44.607 1.00 37.80 18 ASN B CA 1
ATOM 7641 C C . ASN B 1 18 ? 27.905 58.497 43.986 1.00 40.16 18 ASN B C 1
ATOM 7642 O O . ASN B 1 18 ? 28.208 58.247 42.818 1.00 51.13 18 ASN B O 1
ATOM 7647 N N . LYS B 1 19 ? 27.302 57.610 44.768 1.00 36.35 19 LYS B N 1
ATOM 7648 C CA . LYS B 1 19 ? 26.942 56.279 44.307 1.00 30.62 19 LYS B CA 1
ATOM 7649 C C . LYS B 1 19 ? 25.426 56.143 44.233 1.00 40.36 19 LYS B C 1
ATOM 7650 O O . LYS B 1 19 ? 24.675 57.040 44.627 1.00 31.45 19 LYS B O 1
ATOM 7656 N N . GLY B 1 20 ? 24.982 55.001 43.714 1.00 44.12 20 GLY B N 1
ATOM 7657 C CA . GLY B 1 20 ? 23.555 54.794 43.525 1.00 37.81 20 GLY B CA 1
ATOM 7658 C C . GLY B 1 20 ? 23.002 55.738 42.475 1.00 39.08 20 GLY B C 1
ATOM 7659 O O . GLY B 1 20 ? 23.597 55.945 41.411 1.00 52.76 20 GLY B O 1
ATOM 7660 N N . GLN B 1 21 ? 21.845 56.326 42.776 1.00 34.37 21 GLN B N 1
ATOM 7661 C CA . GLN B 1 21 ? 21.214 57.295 41.890 1.00 34.94 21 GLN B CA 1
ATOM 7662 C C . GLN B 1 21 ? 21.753 58.707 42.079 1.00 43.68 21 GLN B C 1
ATOM 7663 O O . GLN B 1 21 ? 21.119 59.665 41.622 1.00 53.32 21 GLN B O 1
ATOM 7669 N N . PHE B 1 22 ? 22.900 58.860 42.736 1.00 32.91 22 PHE B N 1
ATOM 7670 C CA . PHE B 1 22 ? 23.491 60.165 43.008 1.00 34.75 22 PHE B CA 1
ATOM 7671 C C . PHE B 1 22 ? 24.803 60.350 42.252 1.00 53.47 22 PHE B C 1
ATOM 7672 O O . PHE B 1 22 ? 25.764 60.922 42.770 1.00 61.62 22 PHE B O 1
ATOM 7680 N N . THR B 1 23 ? 24.854 59.864 41.017 1.00 59.21 23 THR B N 1
ATOM 7681 C CA . THR B 1 23 ? 26.015 60.109 40.178 1.00 44.70 23 THR B CA 1
ATOM 7682 C C . THR B 1 23 ? 26.017 61.567 39.724 1.00 40.63 23 THR B C 1
ATOM 7683 O O . THR B 1 23 ? 24.949 62.144 39.494 1.00 44.61 23 THR B O 1
ATOM 7687 N N . PRO B 1 24 ? 27.189 62.191 39.605 1.00 31.62 24 PRO B N 1
ATOM 7688 C CA . PRO B 1 24 ? 27.239 63.627 39.296 1.00 39.14 24 PRO B CA 1
ATOM 7689 C C . PRO B 1 24 ? 26.520 63.954 37.994 1.00 40.31 24 PRO B C 1
ATOM 7690 O O . PRO B 1 24 ? 26.703 63.283 36.976 1.00 37.36 24 PRO B O 1
ATOM 7694 N N . GLY B 1 25 ? 25.693 65.002 38.036 1.00 33.56 25 GLY B N 1
ATOM 7695 C CA . GLY B 1 25 ? 24.936 65.467 36.893 1.00 34.86 25 GLY B CA 1
ATOM 7696 C C . GLY B 1 25 ? 23.458 65.130 36.949 1.00 53.17 25 GLY B C 1
ATOM 7697 O O . GLY B 1 25 ? 22.647 65.851 36.355 1.00 67.48 25 GLY B O 1
ATOM 7698 N N . THR B 1 26 ? 23.095 64.045 37.633 1.00 42.12 26 THR B N 1
ATOM 7699 C CA . THR B 1 26 ? 21.702 63.613 37.684 1.00 36.32 26 THR B CA 1
ATOM 7700 C C . THR B 1 26 ? 20.809 64.719 38.236 1.00 46.95 26 THR B C 1
ATOM 7701 O O . THR B 1 26 ? 21.151 65.388 39.215 1.00 48.37 26 THR B O 1
ATOM 7705 N N . THR B 1 27 ? 19.656 64.908 37.598 1.00 50.93 27 THR B N 1
ATOM 7706 C CA . THR B 1 27 ? 18.730 65.976 37.941 1.00 50.65 27 THR B CA 1
ATOM 7707 C C . THR B 1 27 ? 17.379 65.399 38.342 1.00 55.90 27 THR B C 1
ATOM 7708 O O . THR B 1 27 ? 17.025 64.275 37.975 1.00 40.16 27 THR B O 1
ATOM 7712 N N . ASN B 1 28 ? 16.625 66.200 39.095 1.00 56.08 28 ASN B N 1
ATOM 7713 C CA . ASN B 1 28 ? 15.271 65.865 39.536 1.00 47.39 28 ASN B CA 1
ATOM 7714 C C . ASN B 1 28 ? 15.229 64.484 40.192 1.00 49.81 28 ASN B C 1
ATOM 7715 O O . ASN B 1 28 ? 14.506 63.580 39.769 1.00 50.25 28 ASN B O 1
ATOM 7720 N N . ILE B 1 29 ? 16.025 64.339 41.245 1.00 53.24 29 ILE B N 1
ATOM 7721 C CA . ILE B 1 29 ? 16.083 63.102 42.014 1.00 38.52 29 ILE B CA 1
ATOM 7722 C C . ILE B 1 29 ? 15.055 63.183 43.134 1.00 47.14 29 ILE B C 1
ATOM 7723 O O . ILE B 1 29 ? 15.141 64.056 44.004 1.00 61.03 29 ILE B O 1
ATOM 7728 N N . SER B 1 30 ? 14.080 62.279 43.112 1.00 42.98 30 SER B N 1
ATOM 7729 C CA . SER B 1 30 ? 13.074 62.233 44.163 1.00 51.99 30 SER B CA 1
ATOM 7730 C C . SER B 1 30 ? 13.605 61.491 45.382 1.00 55.73 30 SER B C 1
ATOM 7731 O O . SER B 1 30 ? 14.368 60.528 45.260 1.00 55.79 30 SER B O 1
ATOM 7734 N N . ILE B 1 31 ? 13.198 61.950 46.563 1.00 54.29 31 ILE B N 1
ATOM 7735 C CA . ILE B 1 31 ? 13.624 61.380 47.835 1.00 44.65 31 ILE B CA 1
ATOM 7736 C C . ILE B 1 31 ? 12.381 60.929 48.585 1.00 39.72 31 ILE B C 1
ATOM 7737 O O . ILE B 1 31 ? 11.426 61.700 48.730 1.00 40.70 31 ILE B O 1
ATOM 7742 N N . TYR B 1 32 ? 12.394 59.688 49.062 1.00 43.68 32 TYR B N 1
ATOM 7743 C CA . TYR B 1 32 ? 11.202 59.055 49.601 1.00 52.17 32 TYR B CA 1
ATOM 7744 C C . TYR B 1 32 ? 11.412 58.628 51.049 1.00 50.68 32 TYR B C 1
ATOM 7745 O O . TYR B 1 32 ? 12.541 58.476 51.522 1.00 42.04 32 TYR B O 1
ATOM 7754 N N . ASP B 1 33 ? 10.295 58.444 51.749 1.00 58.09 33 ASP B N 1
ATOM 7755 C CA . ASP B 1 33 ? 10.306 57.970 53.124 1.00 43.85 33 ASP B CA 1
ATOM 7756 C C . ASP B 1 33 ? 10.771 56.518 53.190 1.00 46.60 33 ASP B C 1
ATOM 7757 O O . ASP B 1 33 ? 10.993 55.854 52.173 1.00 57.31 33 ASP B O 1
ATOM 7762 N N . LYS B 1 34 ? 10.915 56.021 54.421 1.00 41.45 34 LYS B N 1
ATOM 7763 C CA . LYS B 1 34 ? 11.038 54.582 54.615 1.00 41.91 34 LYS B CA 1
ATOM 7764 C C . LYS B 1 34 ? 9.766 53.859 54.190 1.00 48.00 34 LYS B C 1
ATOM 7765 O O . LYS B 1 34 ? 9.828 52.716 53.723 1.00 48.31 34 LYS B O 1
ATOM 7771 N N . GLN B 1 35 ? 8.608 54.507 54.337 1.00 47.00 35 GLN B N 1
ATOM 7772 C CA . GLN B 1 35 ? 7.340 53.911 53.937 1.00 70.40 35 GLN B CA 1
ATOM 7773 C C . GLN B 1 35 ? 7.017 54.122 52.464 1.00 69.06 35 GLN B C 1
ATOM 7774 O O . GLN B 1 35 ? 6.190 53.384 51.916 1.00 71.49 35 GLN B O 1
ATOM 7780 N N . GLY B 1 36 ? 7.640 55.101 51.813 1.00 60.29 36 GLY B N 1
ATOM 7781 C CA . GLY B 1 36 ? 7.474 55.301 50.382 1.00 55.05 36 GLY B CA 1
ATOM 7782 C C . GLY B 1 36 ? 6.904 56.643 49.963 1.00 54.78 36 GLY B C 1
ATOM 7783 O O . GLY B 1 36 ? 6.801 56.892 48.754 1.00 47.35 36 GLY B O 1
ATOM 7784 N N . ASN B 1 37 ? 6.528 57.530 50.880 1.00 48.77 37 ASN B N 1
ATOM 7785 C CA . ASN B 1 37 ? 5.958 58.806 50.479 1.00 47.52 37 ASN B CA 1
ATOM 7786 C C . ASN B 1 37 ? 7.061 59.793 50.105 1.00 45.94 37 ASN B C 1
ATOM 7787 O O . ASN B 1 37 ? 8.216 59.664 50.519 1.00 44.35 37 ASN B O 1
ATOM 7792 N N . LEU B 1 38 ? 6.684 60.799 49.319 1.00 59.83 38 LEU B N 1
ATOM 7793 C CA . LEU B 1 38 ? 7.650 61.746 48.779 1.00 45.35 38 LEU B CA 1
ATOM 7794 C C . LEU B 1 38 ? 8.006 62.799 49.819 1.00 44.58 38 LEU B C 1
ATOM 7795 O O . LEU B 1 38 ? 7.122 63.432 50.405 1.00 63.11 38 LEU B O 1
ATOM 7800 N N . VAL B 1 39 ? 9.301 62.988 50.043 1.00 50.86 39 VAL B N 1
ATOM 7801 C CA . VAL B 1 39 ? 9.802 64.006 50.959 1.00 49.86 39 VAL B CA 1
ATOM 7802 C C . VAL B 1 39 ? 10.162 65.285 50.219 1.00 44.98 39 VAL B C 1
ATOM 7803 O O . VAL B 1 39 ? 9.797 66.383 50.640 1.00 50.21 39 VAL B O 1
ATOM 7807 N N . GLY B 1 40 ? 10.880 65.154 49.112 1.00 41.42 40 GLY B N 1
ATOM 7808 C CA . GLY B 1 40 ? 11.252 66.302 48.308 1.00 41.44 40 GLY B CA 1
ATOM 7809 C C . GLY B 1 40 ? 12.003 65.837 47.082 1.00 56.98 40 GLY B C 1
ATOM 7810 O O . GLY B 1 40 ? 12.295 64.648 46.914 1.00 61.32 40 GLY B O 1
ATOM 7811 N N . LYS B 1 41 ? 12.314 66.797 46.219 1.00 41.09 41 LYS B N 1
ATOM 7812 C CA . LYS B 1 41 ? 13.036 66.533 44.984 1.00 56.94 41 LYS B CA 1
ATOM 7813 C C . LYS B 1 41 ? 14.367 67.269 45.004 1.00 51.18 41 LYS B C 1
ATOM 7814 O O . LYS B 1 41 ? 14.448 68.415 45.457 1.00 43.36 41 LYS B O 1
ATOM 7820 N N . LEU B 1 42 ? 15.408 66.601 44.507 1.00 56.77 42 LEU B N 1
ATOM 7821 C CA . LEU B 1 42 ? 16.734 67.206 44.390 1.00 62.05 42 LEU B CA 1
ATOM 7822 C C . LEU B 1 42 ? 16.869 67.903 43.038 1.00 68.97 42 LEU B C 1
ATOM 7823 O O . LEU B 1 42 ? 17.600 67.481 42.140 1.00 80.14 42 LEU B O 1
ATOM 7828 N N . ASP B 1 43 ? 16.127 68.999 42.910 1.00 66.80 43 ASP B N 1
ATOM 7829 C CA . ASP B 1 43 ? 16.156 69.795 41.694 1.00 61.30 43 ASP B CA 1
ATOM 7830 C C . ASP B 1 43 ? 16.954 71.055 41.992 1.00 66.89 43 ASP B C 1
ATOM 7831 O O . ASP B 1 43 ? 17.970 70.987 42.692 1.00 73.81 43 ASP B O 1
ATOM 7836 N N . LYS B 1 44 ? 16.525 72.197 41.454 1.00 49.57 44 LYS B N 1
ATOM 7837 C CA . LYS B 1 44 ? 17.211 73.476 41.626 1.00 52.68 44 LYS B CA 1
ATOM 7838 C C . LYS B 1 44 ? 18.613 73.470 41.021 1.00 54.02 44 LYS B C 1
ATOM 7839 O O . LYS B 1 44 ? 19.097 74.511 40.565 1.00 62.80 44 LYS B O 1
ATOM 7845 N N . ALA B 1 45 ? 19.270 72.313 41.009 1.00 48.67 45 ALA B N 1
ATOM 7846 C CA . ALA B 1 45 ? 20.621 72.183 40.484 1.00 46.94 45 ALA B CA 1
ATOM 7847 C C . ALA B 1 45 ? 20.897 70.709 40.218 1.00 41.35 45 ALA B C 1
ATOM 7848 O O . ALA B 1 45 ? 20.271 69.837 40.832 1.00 36.99 45 ALA B O 1
ATOM 7850 N N . PRO B 1 46 ? 21.826 70.401 39.316 1.00 41.01 46 PRO B N 1
ATOM 7851 C CA . PRO B 1 46 ? 22.237 69.005 39.119 1.00 42.17 46 PRO B CA 1
ATOM 7852 C C . PRO B 1 46 ? 23.046 68.496 40.303 1.00 52.79 46 PRO B C 1
ATOM 7853 O O . PRO B 1 46 ? 23.501 69.253 41.162 1.00 54.56 46 PRO B O 1
ATOM 7857 N N . MET B 1 47 ? 23.219 67.178 40.338 1.00 47.55 47 MET B N 1
ATOM 7858 C CA . MET B 1 47 ? 23.987 66.556 41.408 1.00 36.76 47 MET B CA 1
ATOM 7859 C C . MET B 1 47 ? 25.452 66.966 41.320 1.00 41.16 47 MET B C 1
ATOM 7860 O O . MET B 1 47 ? 26.043 66.994 40.237 1.00 57.59 47 MET B O 1
ATOM 7865 N N . ALA B 1 48 ? 26.038 67.278 42.471 1.00 39.95 48 ALA B N 1
ATOM 7866 C CA . ALA B 1 48 ? 27.415 67.740 42.533 1.00 35.78 48 ALA B CA 1
ATOM 7867 C C . ALA B 1 48 ? 28.382 66.570 42.681 1.00 41.53 48 ALA B C 1
ATOM 7868 O O . ALA B 1 48 ? 28.009 65.464 43.078 1.00 57.08 48 ALA B O 1
ATOM 7870 N N . ASP B 1 49 ? 29.645 66.834 42.352 1.00 29.69 49 ASP B N 1
ATOM 7871 C CA . ASP B 1 49 ? 30.715 65.847 42.443 1.00 28.85 49 ASP B CA 1
ATOM 7872 C C . ASP B 1 49 ? 31.501 66.122 43.719 1.00 28.06 49 ASP B C 1
ATOM 7873 O O . ASP B 1 49 ? 32.222 67.121 43.810 1.00 54.97 49 ASP B O 1
ATOM 7878 N N . PHE B 1 50 ? 31.366 65.232 44.699 1.00 33.95 50 PHE B N 1
ATOM 7879 C CA . PHE B 1 50 ? 31.999 65.388 46.000 1.00 37.01 50 PHE B CA 1
ATOM 7880 C C . PHE B 1 50 ? 33.373 64.731 46.079 1.00 43.44 50 PHE B C 1
ATOM 7881 O O . PHE B 1 50 ? 33.943 64.651 47.173 1.00 25.98 50 PHE B O 1
ATOM 7889 N N . SER B 1 51 ? 33.916 64.263 44.953 1.00 39.54 51 SER B N 1
ATOM 7890 C CA . SER B 1 51 ? 35.185 63.545 44.966 1.00 26.42 51 SER B CA 1
ATOM 7891 C C . SER B 1 51 ? 36.363 64.421 45.373 1.00 26.17 51 SER B C 1
ATOM 7892 O O . SER B 1 51 ? 37.428 63.882 45.692 1.00 25.95 51 SER B O 1
ATOM 7895 N N . SER B 1 52 ? 36.201 65.747 45.377 1.00 30.11 52 SER B N 1
ATOM 7896 C CA . SER B 1 52 ? 37.283 66.624 45.810 1.00 26.25 52 SER B CA 1
ATOM 7897 C C . SER B 1 52 ? 37.522 66.548 47.311 1.00 34.33 52 SER B C 1
ATOM 7898 O O . SER B 1 52 ? 38.589 66.960 47.778 1.00 36.70 52 SER B O 1
ATOM 7901 N N . ALA B 1 53 ? 36.561 66.035 48.073 1.00 39.08 53 ALA B N 1
ATOM 7902 C CA . ALA B 1 53 ? 36.738 65.824 49.500 1.00 38.12 53 ALA B CA 1
ATOM 7903 C C . ALA B 1 53 ? 37.397 64.474 49.753 1.00 35.41 53 ALA B C 1
ATOM 7904 O O . ALA B 1 53 ? 37.234 63.526 48.980 1.00 40.90 53 ALA B O 1
ATOM 7906 N N . THR B 1 54 ? 38.147 64.398 50.849 1.00 30.40 54 THR B N 1
ATOM 7907 C CA . THR B 1 54 ? 38.917 63.199 51.150 1.00 28.43 54 THR B CA 1
ATOM 7908 C C . THR B 1 54 ? 37.995 62.029 51.472 1.00 38.09 54 THR B C 1
ATOM 7909 O O . THR B 1 54 ? 37.038 62.168 52.240 1.00 43.75 54 THR B O 1
ATOM 7913 N N . ILE B 1 55 ? 38.289 60.872 50.876 1.00 27.08 55 ILE B N 1
ATOM 7914 C CA . ILE B 1 55 ? 37.592 59.641 51.234 1.00 25.05 55 ILE B CA 1
ATOM 7915 C C . ILE B 1 55 ? 38.144 59.047 52.525 1.00 34.56 55 ILE B C 1
ATOM 7916 O O . ILE B 1 55 ? 37.464 58.243 53.175 1.00 25.25 55 ILE B O 1
ATOM 7921 N N . THR B 1 56 ? 39.350 59.444 52.925 1.00 24.98 56 THR B N 1
ATOM 7922 C CA . THR B 1 56 ? 40.013 58.893 54.097 1.00 32.29 56 THR B CA 1
ATOM 7923 C C . THR B 1 56 ? 41.102 59.865 54.522 1.00 44.91 56 THR B C 1
ATOM 7924 O O . THR B 1 56 ? 41.821 60.402 53.676 1.00 51.15 56 THR B O 1
ATOM 7928 N N . THR B 1 57 ? 41.213 60.093 55.832 1.00 27.03 57 THR B N 1
ATOM 7929 C CA . THR B 1 57 ? 42.195 61.026 56.373 1.00 29.90 57 THR B CA 1
ATOM 7930 C C . THR B 1 57 ? 43.055 60.353 57.438 1.00 35.43 57 THR B C 1
ATOM 7931 O O . THR B 1 57 ? 43.466 60.991 58.410 1.00 38.98 57 THR B O 1
ATOM 7935 N N . GLY B 1 58 ? 43.338 59.069 57.263 1.00 35.85 58 GLY B N 1
ATOM 7936 C CA . GLY B 1 58 ? 44.145 58.351 58.236 1.00 27.92 58 GLY B CA 1
ATOM 7937 C C . GLY B 1 58 ? 43.442 58.254 59.575 1.00 37.26 58 GLY B C 1
ATOM 7938 O O . GLY B 1 58 ? 42.327 57.733 59.679 1.00 49.05 58 GLY B O 1
ATOM 7939 N N . SER B 1 59 ? 44.097 58.763 60.623 1.00 37.11 59 SER B N 1
ATOM 7940 C CA . SER B 1 59 ? 43.501 58.761 61.953 1.00 37.48 59 SER B CA 1
ATOM 7941 C C . SER B 1 59 ? 42.336 59.734 62.070 1.00 37.54 59 SER B C 1
ATOM 7942 O O . SER B 1 59 ? 41.512 59.591 62.981 1.00 40.94 59 SER B O 1
ATOM 7945 N N . LEU B 1 60 ? 42.250 60.711 61.177 1.00 30.52 60 LEU B N 1
ATOM 7946 C CA . LEU B 1 60 ? 41.165 61.671 61.187 1.00 25.66 60 LEU B CA 1
ATOM 7947 C C . LEU B 1 60 ? 39.949 61.105 60.461 1.00 35.91 60 LEU B C 1
ATOM 7948 O O . LEU B 1 60 ? 40.074 60.208 59.624 1.00 51.26 60 LEU B O 1
ATOM 7953 N N . PRO B 1 61 ? 38.758 61.610 60.768 1.00 35.29 61 PRO B N 1
ATOM 7954 C CA . PRO B 1 61 ? 37.548 61.136 60.085 1.00 25.18 61 PRO B CA 1
ATOM 7955 C C . PRO B 1 61 ? 37.546 61.556 58.627 1.00 33.99 61 PRO B C 1
ATOM 7956 O O . PRO B 1 61 ? 38.181 62.557 58.258 1.00 53.62 61 PRO B O 1
ATOM 7960 N N . PRO B 1 62 ? 36.844 60.823 57.766 1.00 30.06 62 PRO B N 1
ATOM 7961 C CA . PRO B 1 62 ? 36.793 61.196 56.348 1.00 37.43 62 PRO B CA 1
ATOM 7962 C C . PRO B 1 62 ? 36.066 62.515 56.135 1.00 32.25 62 PRO B C 1
ATOM 7963 O O . PRO B 1 62 ? 35.237 62.944 56.940 1.00 43.97 62 PRO B O 1
ATOM 7967 N N . GLY B 1 63 ? 36.399 63.166 55.023 1.00 24.51 63 GLY B N 1
ATOM 7968 C CA . GLY B 1 63 ? 35.795 64.438 54.684 1.00 24.59 63 GLY B CA 1
ATOM 7969 C C . GLY B 1 63 ? 36.383 65.641 55.384 1.00 24.67 63 GLY B C 1
ATOM 7970 O O . GLY B 1 63 ? 35.836 66.742 55.252 1.00 24.90 63 GLY B O 1
ATOM 7971 N N . ASP B 1 64 ? 37.480 65.470 56.128 1.00 33.55 64 ASP B N 1
ATOM 7972 C CA . ASP B 1 64 ? 38.068 66.590 56.856 1.00 33.10 64 ASP B CA 1
ATOM 7973 C C . ASP B 1 64 ? 38.672 67.629 55.919 1.00 38.23 64 ASP B C 1
ATOM 7974 O O . ASP B 1 64 ? 38.632 68.827 56.221 1.00 34.40 64 ASP B O 1
ATOM 7979 N N . HIS B 1 65 ? 39.238 67.198 54.795 1.00 36.63 65 HIS B N 1
ATOM 7980 C CA . HIS B 1 65 ? 39.957 68.081 53.891 1.00 33.68 65 HIS B CA 1
ATOM 7981 C C . HIS B 1 65 ? 39.328 68.045 52.504 1.00 41.11 65 HIS B C 1
ATOM 7982 O O . HIS B 1 65 ? 38.663 67.079 52.121 1.00 37.17 65 HIS B O 1
ATOM 7989 N N . THR B 1 66 ? 39.549 69.123 51.753 1.00 45.15 66 THR B N 1
ATOM 7990 C CA . THR B 1 66 ? 38.966 69.287 50.428 1.00 30.50 66 THR B CA 1
ATOM 7991 C C . THR B 1 66 ? 40.019 69.836 49.481 1.00 36.73 66 THR B C 1
ATOM 7992 O O . THR B 1 66 ? 40.640 70.862 49.772 1.00 39.36 66 THR B O 1
ATOM 7996 N N . LEU B 1 67 ? 40.206 69.163 48.350 1.00 43.26 67 LEU B N 1
ATOM 7997 C CA . LEU B 1 67 ? 41.182 69.594 47.358 1.00 29.67 67 LEU B CA 1
ATOM 7998 C C . LEU B 1 67 ? 40.617 70.766 46.562 1.00 31.18 67 LEU B C 1
ATOM 7999 O O . LEU B 1 67 ? 39.546 70.654 45.957 1.00 39.14 67 LEU B O 1
ATOM 8004 N N . TYR B 1 68 ? 41.340 71.887 46.558 1.00 27.95 68 TYR B N 1
ATOM 8005 C CA . TYR B 1 68 ? 40.959 73.058 45.782 1.00 37.65 68 TYR B CA 1
ATOM 8006 C C . TYR B 1 68 ? 41.988 73.447 44.733 1.00 38.73 68 TYR B C 1
ATOM 8007 O O . TYR B 1 68 ? 41.645 74.183 43.801 1.00 47.97 68 TYR B O 1
ATOM 8016 N N . SER B 1 69 ? 43.224 72.982 44.861 1.00 36.59 69 SER B N 1
ATOM 8017 C CA . SER B 1 69 ? 44.295 73.111 43.890 1.00 35.83 69 SER B CA 1
ATOM 8018 C C . SER B 1 69 ? 44.960 71.751 43.744 1.00 43.80 69 SER B C 1
ATOM 8019 O O . SER B 1 69 ? 44.948 70.956 44.688 1.00 57.87 69 SER B O 1
ATOM 8022 N N . PRO B 1 70 ? 45.530 71.444 42.565 1.00 50.32 70 PRO B N 1
ATOM 8023 C CA . PRO B 1 70 ? 46.103 70.106 42.336 1.00 43.91 70 PRO B CA 1
ATOM 8024 C C . PRO B 1 70 ? 46.993 69.567 43.451 1.00 43.90 70 PRO B C 1
ATOM 8025 O O . PRO B 1 70 ? 47.198 68.352 43.540 1.00 51.54 70 PRO B O 1
ATOM 8029 N N . GLN B 1 71 ? 47.525 70.443 44.307 1.00 43.24 71 GLN B N 1
ATOM 8030 C CA . GLN B 1 71 ? 48.440 70.022 45.358 1.00 37.97 71 GLN B CA 1
ATOM 8031 C C . GLN B 1 71 ? 48.045 70.503 46.751 1.00 39.34 71 GLN B C 1
ATOM 8032 O O . GLN B 1 71 ? 48.710 70.133 47.725 1.00 50.11 71 GLN B O 1
ATOM 8038 N N . TYR B 1 72 ? 46.979 71.289 46.885 1.00 37.77 72 TYR B N 1
ATOM 8039 C CA . TYR B 1 72 ? 46.634 71.924 48.150 1.00 30.55 72 TYR B CA 1
ATOM 8040 C C . TYR B 1 72 ? 45.214 71.574 48.571 1.00 35.79 72 TYR B C 1
ATOM 8041 O O . TYR B 1 72 ? 44.315 71.453 47.731 1.00 38.00 72 TYR B O 1
ATOM 8050 N N . VAL B 1 73 ? 45.020 71.422 49.882 1.00 27.65 73 VAL B N 1
ATOM 8051 C CA . VAL B 1 73 ? 43.722 71.116 50.466 1.00 37.44 73 VAL B CA 1
ATOM 8052 C C . VAL B 1 73 ? 43.378 72.197 51.483 1.00 40.49 73 VAL B C 1
ATOM 8053 O O . VAL B 1 73 ? 44.242 72.936 51.958 1.00 47.58 73 VAL B O 1
ATOM 8057 N N . VAL B 1 74 ? 42.091 72.278 51.819 1.00 27.19 74 VAL B N 1
ATOM 8058 C CA . VAL B 1 74 ? 41.590 73.267 52.765 1.00 27.58 74 VAL B CA 1
ATOM 8059 C C . VAL B 1 74 ? 40.819 72.552 53.866 1.00 29.21 74 VAL B C 1
ATOM 8060 O O . VAL B 1 74 ? 40.172 71.525 53.635 1.00 42.05 74 VAL B O 1
ATOM 8064 N N . THR B 1 75 ? 40.904 73.096 55.077 1.00 27.34 75 THR B N 1
ATOM 8065 C CA . THR B 1 75 ? 40.231 72.529 56.239 1.00 34.63 75 THR B CA 1
ATOM 8066 C C . THR B 1 75 ? 40.161 73.598 57.323 1.00 38.08 75 THR B C 1
ATOM 8067 O O . THR B 1 75 ? 40.675 74.709 57.162 1.00 46.89 75 THR B O 1
ATOM 8071 N N . ALA B 1 76 ? 39.511 73.255 58.431 1.00 27.56 76 ALA B N 1
ATOM 8072 C CA . ALA B 1 76 ? 39.477 74.134 59.590 1.00 38.00 76 ALA B CA 1
ATOM 8073 C C . ALA B 1 76 ? 40.814 74.087 60.320 1.00 43.73 76 ALA B C 1
ATOM 8074 O O . ALA B 1 76 ? 41.495 73.057 60.346 1.00 43.40 76 ALA B O 1
ATOM 8076 N N . LYS B 1 77 ? 41.191 75.222 60.914 1.00 34.09 77 LYS B N 1
ATOM 8077 C CA . LYS B 1 77 ? 42.518 75.329 61.515 1.00 29.83 77 LYS B CA 1
ATOM 8078 C C . LYS B 1 77 ? 42.682 74.380 62.696 1.00 35.54 77 LYS B C 1
ATOM 8079 O O . LYS B 1 77 ? 43.755 73.793 62.882 1.00 39.23 77 LYS B O 1
ATOM 8085 N N . HIS B 1 78 ? 41.636 74.214 63.506 1.00 44.28 78 HIS B N 1
ATOM 8086 C CA . HIS B 1 78 ? 41.765 73.391 64.703 1.00 42.73 78 HIS B CA 1
ATOM 8087 C C . HIS B 1 78 ? 41.810 71.899 64.396 1.00 39.99 78 HIS B C 1
ATOM 8088 O O . HIS B 1 78 ? 42.078 71.107 65.306 1.00 44.60 78 HIS B O 1
ATOM 8095 N N . VAL B 1 79 ? 41.553 71.498 63.151 1.00 27.96 79 VAL B N 1
ATOM 8096 C CA . VAL B 1 79 ? 41.674 70.094 62.777 1.00 40.53 79 VAL B CA 1
ATOM 8097 C C . VAL B 1 79 ? 43.148 69.723 62.690 1.00 43.78 79 VAL B C 1
ATOM 8098 O O . VAL B 1 79 ? 43.942 70.412 62.036 1.00 45.69 79 VAL B O 1
ATOM 8102 N N . SER B 1 80 ? 43.521 68.628 63.350 1.00 34.78 80 SER B N 1
ATOM 8103 C CA . SER B 1 80 ? 44.907 68.181 63.364 1.00 45.69 80 SER B CA 1
ATOM 8104 C C . SER B 1 80 ? 44.955 66.736 63.832 1.00 42.61 80 SER B C 1
ATOM 8105 O O . SER B 1 80 ? 44.033 66.245 64.488 1.00 45.05 80 SER B O 1
ATOM 8108 N N . GLY B 1 81 ? 46.044 66.057 63.477 1.00 36.91 81 GLY B N 1
ATOM 8109 C CA . GLY B 1 81 ? 46.262 64.704 63.948 1.00 40.33 81 GLY B CA 1
ATOM 8110 C C . GLY B 1 81 ? 46.595 63.691 62.871 1.00 44.45 81 GLY B C 1
ATOM 8111 O O . GLY B 1 81 ? 46.748 62.503 63.168 1.00 45.17 81 GLY B O 1
ATOM 8112 N N . SER B 1 82 ? 46.713 64.135 61.621 1.00 44.04 82 SER B N 1
ATOM 8113 C CA . SER B 1 82 ? 47.000 63.219 60.528 1.00 42.04 82 SER B CA 1
ATOM 8114 C C . SER B 1 82 ? 47.766 63.941 59.430 1.00 42.26 82 SER B C 1
ATOM 8115 O O . SER B 1 82 ? 47.436 65.075 59.074 1.00 34.90 82 SER B O 1
ATOM 8118 N N . ASP B 1 83 ? 48.791 63.271 58.900 1.00 49.86 83 ASP B N 1
ATOM 8119 C CA . ASP B 1 83 ? 49.559 63.775 57.772 1.00 45.41 83 ASP B CA 1
ATOM 8120 C C . ASP B 1 83 ? 49.238 63.068 56.464 1.00 37.66 83 ASP B C 1
ATOM 8121 O O . ASP B 1 83 ? 49.697 63.519 55.409 1.00 38.38 83 ASP B O 1
ATOM 8126 N N . THR B 1 84 ? 48.471 61.982 56.501 1.00 39.38 84 THR B N 1
ATOM 8127 C CA . THR B 1 84 ? 48.122 61.224 55.309 1.00 37.28 84 THR B CA 1
ATOM 8128 C C . THR B 1 84 ? 46.622 61.295 55.066 1.00 45.39 84 THR B C 1
ATOM 8129 O O . THR B 1 84 ? 45.827 61.321 56.012 1.00 44.67 84 THR B O 1
ATOM 8133 N N . MET B 1 85 ? 46.243 61.325 53.791 1.00 37.30 85 MET B N 1
ATOM 8134 C CA . MET B 1 85 ? 44.844 61.412 53.398 1.00 37.16 85 MET B CA 1
ATOM 8135 C C . MET B 1 85 ? 44.703 60.841 51.995 1.00 39.24 85 MET B C 1
ATOM 8136 O O . MET B 1 85 ? 45.673 60.766 51.236 1.00 38.51 85 MET B O 1
ATOM 8141 N N . SER B 1 86 ? 43.479 60.441 51.658 1.00 25.46 86 SER B N 1
ATOM 8142 C CA . SER B 1 86 ? 43.221 59.679 50.446 1.00 25.68 86 SER B CA 1
ATOM 8143 C C . SER B 1 86 ? 42.157 60.359 49.598 1.00 30.21 86 SER B C 1
ATOM 8144 O O . SER B 1 86 ? 41.276 61.055 50.111 1.00 31.43 86 SER B O 1
ATOM 8147 N N . PHE B 1 87 ? 42.251 60.144 48.287 1.00 25.78 87 PHE B N 1
ATOM 8148 C CA . PHE B 1 87 ? 41.287 60.651 47.322 1.00 29.72 87 PHE B CA 1
ATOM 8149 C C . PHE B 1 87 ? 40.840 59.514 46.418 1.00 26.18 87 PHE B C 1
ATOM 8150 O O . PHE B 1 87 ? 41.647 58.667 46.026 1.00 26.60 87 PHE B O 1
ATOM 8158 N N . GLY B 1 88 ? 39.550 59.496 46.093 1.00 26.19 88 GLY B N 1
ATOM 8159 C CA . GLY B 1 88 ? 38.997 58.427 45.286 1.00 27.19 88 GLY B CA 1
ATOM 8160 C C . GLY B 1 88 ? 38.780 57.162 46.088 1.00 26.83 88 GLY B C 1
ATOM 8161 O O . GLY B 1 88 ? 37.708 56.958 46.666 1.00 28.66 88 GLY B O 1
ATOM 8162 N N . TYR B 1 89 ? 39.791 56.300 46.120 1.00 27.19 89 TYR B N 1
ATOM 8163 C CA . TYR B 1 89 ? 39.798 55.119 46.969 1.00 30.13 89 TYR B CA 1
ATOM 8164 C C . TYR B 1 89 ? 40.689 55.353 48.182 1.00 37.97 89 TYR B C 1
ATOM 8165 O O . TYR B 1 89 ? 41.573 56.213 48.179 1.00 57.94 89 TYR B O 1
ATOM 8174 N N . ALA B 1 90 ? 40.437 54.571 49.235 1.00 43.67 90 ALA B N 1
ATOM 8175 C CA . ALA B 1 90 ? 41.183 54.741 50.478 1.00 38.60 90 ALA B CA 1
ATOM 8176 C C . ALA B 1 90 ? 42.666 54.443 50.299 1.00 35.83 90 ALA B C 1
ATOM 8177 O O . ALA B 1 90 ? 43.501 55.003 51.019 1.00 27.34 90 ALA B O 1
ATOM 8179 N N . LYS B 1 91 ? 43.015 53.569 49.351 1.00 42.97 91 LYS B N 1
ATOM 8180 C CA . LYS B 1 91 ? 44.417 53.210 49.162 1.00 38.70 91 LYS B CA 1
ATOM 8181 C C . LYS B 1 91 ? 45.214 54.339 48.517 1.00 44.87 91 LYS B C 1
ATOM 8182 O O . LYS B 1 91 ? 46.414 54.475 48.781 1.00 47.39 91 LYS B O 1
ATOM 8188 N N . ASN B 1 92 ? 44.572 55.156 47.681 1.00 46.22 92 ASN B N 1
ATOM 8189 C CA . ASN B 1 92 ? 45.250 56.235 46.961 1.00 43.16 92 ASN B CA 1
ATOM 8190 C C . ASN B 1 92 ? 45.585 57.347 47.952 1.00 33.52 92 ASN B C 1
ATOM 8191 O O . ASN B 1 92 ? 44.897 58.365 48.060 1.00 31.64 92 ASN B O 1
ATOM 8196 N N . THR B 1 93 ? 46.679 57.148 48.681 1.00 29.91 93 THR B N 1
ATOM 8197 C CA . THR B 1 93 ? 47.045 58.004 49.799 1.00 40.43 93 THR B CA 1
ATOM 8198 C C . THR B 1 93 ? 48.031 59.089 49.373 1.00 29.21 93 THR B C 1
ATOM 8199 O O . THR B 1 93 ? 48.842 58.901 48.463 1.00 38.90 93 THR B O 1
ATOM 8203 N N . TYR B 1 94 ? 47.936 60.238 50.040 1.00 27.24 94 TYR B N 1
ATOM 8204 C CA . TYR B 1 94 ? 48.829 61.366 49.826 1.00 31.43 94 TYR B CA 1
ATOM 8205 C C . TYR B 1 94 ? 49.299 61.888 51.177 1.00 37.20 94 TYR B C 1
ATOM 8206 O O . TYR B 1 94 ? 48.657 61.664 52.206 1.00 28.06 94 TYR B O 1
ATOM 8215 N N . THR B 1 95 ? 50.425 62.599 51.168 1.00 53.07 95 THR B N 1
ATOM 8216 C CA . THR B 1 95 ? 51.083 63.044 52.391 1.00 45.04 95 THR B CA 1
ATOM 8217 C C . THR B 1 95 ? 51.185 64.563 52.418 1.00 36.64 95 THR B C 1
ATOM 8218 O O . THR B 1 95 ? 51.641 65.176 51.447 1.00 28.52 95 THR B O 1
ATOM 8222 N N . ALA B 1 96 ? 50.768 65.162 53.532 1.00 36.73 96 ALA B N 1
ATOM 8223 C CA . ALA B 1 96 ? 50.897 66.600 53.724 1.00 35.05 96 ALA B CA 1
ATOM 8224 C C . ALA B 1 96 ? 52.296 66.943 54.222 1.00 48.57 96 ALA B C 1
ATOM 8225 O O . ALA B 1 96 ? 52.873 66.224 55.042 1.00 54.86 96 ALA B O 1
ATOM 8227 N N . VAL B 1 97 ? 52.839 68.057 53.724 1.00 43.67 97 VAL B N 1
ATOM 8228 C CA . VAL B 1 97 ? 54.214 68.447 54.012 1.00 31.38 97 VAL B CA 1
ATOM 8229 C C . VAL B 1 97 ? 54.339 69.884 54.491 1.00 31.20 97 VAL B C 1
ATOM 8230 O O . VAL B 1 97 ? 55.452 70.335 54.764 1.00 32.16 97 VAL B O 1
ATOM 8234 N N . GLY B 1 98 ? 53.239 70.622 54.611 1.00 30.75 98 GLY B N 1
ATOM 8235 C CA . GLY B 1 98 ? 53.321 72.022 54.980 1.00 31.43 98 GLY B CA 1
ATOM 8236 C C . GLY B 1 98 ? 51.967 72.664 55.192 1.00 32.06 98 GLY B C 1
ATOM 8237 O O . GLY B 1 98 ? 51.000 72.324 54.504 1.00 46.36 98 GLY B O 1
ATOM 8238 N N . THR B 1 99 ? 51.883 73.595 56.139 1.00 33.87 99 THR B N 1
ATOM 8239 C CA . THR B 1 99 ? 50.616 74.190 56.535 1.00 42.51 99 THR B CA 1
ATOM 8240 C C . THR B 1 99 ? 50.728 75.708 56.534 1.00 40.17 99 THR B C 1
ATOM 8241 O O . THR B 1 99 ? 51.781 76.272 56.845 1.00 46.79 99 THR B O 1
ATOM 8245 N N . ASN B 1 100 ? 49.625 76.366 56.176 1.00 34.46 100 ASN B N 1
ATOM 8246 C CA . ASN B 1 100 ? 49.510 77.821 56.222 1.00 38.37 100 ASN B CA 1
ATOM 8247 C C . ASN B 1 100 ? 48.228 78.165 56.969 1.00 46.45 100 ASN B C 1
ATOM 8248 O O . ASN B 1 100 ? 47.128 77.939 56.455 1.00 40.89 100 ASN B O 1
ATOM 8253 N N . ASN B 1 101 ? 48.370 78.711 58.174 1.00 53.83 101 ASN B N 1
ATOM 8254 C CA . ASN B 1 101 ? 47.230 79.045 59.015 1.00 48.70 101 ASN B CA 1
ATOM 8255 C C . ASN B 1 101 ? 46.790 80.485 58.789 1.00 56.67 101 ASN B C 1
ATOM 8256 O O . ASN B 1 101 ? 47.620 81.389 58.654 1.00 69.40 101 ASN B O 1
ATOM 8261 N N . ASN B 1 102 ? 45.475 80.692 58.743 1.00 48.53 102 ASN B N 1
ATOM 8262 C CA . ASN B 1 102 ? 44.915 82.037 58.727 1.00 46.85 102 ASN B CA 1
ATOM 8263 C C . ASN B 1 102 ? 45.007 82.619 60.133 1.00 49.04 102 ASN B C 1
ATOM 8264 O O . ASN B 1 102 ? 44.482 82.036 61.087 1.00 52.01 102 ASN B O 1
ATOM 8269 N N . SER B 1 103 ? 45.670 83.769 60.260 1.00 46.19 103 SER B N 1
ATOM 8270 C CA . SER B 1 103 ? 45.935 84.338 61.576 1.00 42.91 103 SER B CA 1
ATOM 8271 C C . SER B 1 103 ? 44.670 84.770 62.307 1.00 46.18 103 SER B C 1
ATOM 8272 O O . SER B 1 103 ? 44.702 84.913 63.534 1.00 40.10 103 SER B O 1
ATOM 8275 N N . GLY B 1 104 ? 43.562 84.976 61.597 1.00 46.45 104 GLY B N 1
ATOM 8276 C CA . GLY B 1 104 ? 42.382 85.542 62.222 1.00 39.98 104 GLY B CA 1
ATOM 8277 C C . GLY B 1 104 ? 41.142 84.670 62.208 1.00 40.39 104 GLY B C 1
ATOM 8278 O O . GLY B 1 104 ? 40.218 84.900 62.994 1.00 56.70 104 GLY B O 1
ATOM 8279 N N . LEU B 1 105 ? 41.099 83.673 61.330 1.00 37.28 105 LEU B N 1
ATOM 8280 C CA . LEU B 1 105 ? 39.943 82.798 61.202 1.00 36.14 105 LEU B CA 1
ATOM 8281 C C . LEU B 1 105 ? 40.352 81.350 61.440 1.00 34.67 105 LEU B C 1
ATOM 8282 O O . LEU B 1 105 ? 41.536 81.005 61.447 1.00 50.33 105 LEU B O 1
ATOM 8287 N N . ASP B 1 106 ? 39.347 80.496 61.629 1.00 33.78 106 ASP B N 1
ATOM 8288 C CA . ASP B 1 106 ? 39.574 79.078 61.911 1.00 36.57 106 ASP B CA 1
ATOM 8289 C C . ASP B 1 106 ? 39.599 78.275 60.609 1.00 44.76 106 ASP B C 1
ATOM 8290 O O . ASP B 1 106 ? 38.770 77.403 60.352 1.00 47.46 106 ASP B O 1
ATOM 8295 N N . ILE B 1 107 ? 40.582 78.600 59.772 1.00 45.64 107 ILE B N 1
ATOM 8296 C CA . ILE B 1 107 ? 40.743 77.953 58.478 1.00 38.06 107 ILE B CA 1
ATOM 8297 C C . ILE B 1 107 ? 42.227 77.925 58.144 1.00 34.84 107 ILE B C 1
ATOM 8298 O O . ILE B 1 107 ? 42.992 78.800 58.559 1.00 34.92 107 ILE B O 1
ATOM 8303 N N . LYS B 1 108 ? 42.634 76.899 57.402 1.00 32.08 108 LYS B N 1
ATOM 8304 C CA . LYS B 1 108 ? 44.025 76.762 56.998 1.00 42.67 108 LYS B CA 1
ATOM 8305 C C . LYS B 1 108 ? 44.097 75.868 55.771 1.00 44.28 108 LYS B C 1
ATOM 8306 O O . LYS B 1 108 ? 43.223 75.027 55.547 1.00 41.41 108 LYS B O 1
ATOM 8312 N N . THR B 1 109 ? 45.147 76.065 54.982 1.00 30.08 109 THR B N 1
ATOM 8313 C CA . THR B 1 109 ? 45.430 75.226 53.830 1.00 46.16 109 THR B CA 1
ATOM 8314 C C . THR B 1 109 ? 46.688 74.408 54.089 1.00 42.46 109 THR B C 1
ATOM 8315 O O . THR B 1 109 ? 47.555 74.803 54.874 1.00 42.62 109 THR B O 1
ATOM 8319 N N . ARG B 1 110 ? 46.779 73.259 53.425 1.00 32.90 110 ARG B N 1
ATOM 8320 C CA . ARG B 1 110 ? 47.921 72.372 53.569 1.00 30.35 110 ARG B CA 1
ATOM 8321 C C . ARG B 1 110 ? 48.393 71.911 52.199 1.00 33.67 110 ARG B C 1
ATOM 8322 O O . ARG B 1 110 ? 47.595 71.725 51.276 1.00 44.59 110 ARG B O 1
ATOM 8330 N N . ARG B 1 111 ? 49.704 71.729 52.079 1.00 31.39 111 ARG B N 1
ATOM 8331 C CA . ARG B 1 111 ? 50.336 71.320 50.834 1.00 34.60 111 ARG B CA 1
ATOM 8332 C C . ARG B 1 111 ? 50.619 69.825 50.862 1.00 35.96 111 ARG B C 1
ATOM 8333 O O . ARG B 1 111 ? 51.022 69.278 51.893 1.00 42.91 111 ARG B O 1
ATOM 8341 N N . LEU B 1 112 ? 50.412 69.171 49.726 1.00 28.88 112 LEU B N 1
ATOM 8342 C CA . LEU B 1 112 ? 50.697 67.752 49.581 1.00 37.28 112 LEU B CA 1
ATOM 8343 C C . LEU B 1 112 ? 52.029 67.548 48.868 1.00 34.66 112 LEU B C 1
ATOM 8344 O O . LEU B 1 112 ? 52.575 68.461 48.243 1.00 49.82 112 LEU B O 1
ATOM 8349 N N . SER B 1 113 ? 52.551 66.325 48.973 1.00 29.49 113 SER B N 1
ATOM 8350 C CA . SER B 1 113 ? 53.858 66.025 48.400 1.00 30.37 113 SER B CA 1
ATOM 8351 C C . SER B 1 113 ? 53.805 65.871 46.886 1.00 40.91 113 SER B C 1
ATOM 8352 O O . SER B 1 113 ? 54.795 66.163 46.206 1.00 42.43 113 SER B O 1
ATOM 8355 N N . LYS B 1 114 ? 52.677 65.418 46.343 1.00 30.01 114 LYS B N 1
ATOM 8356 C CA . LYS B 1 114 ? 52.538 65.210 44.910 1.00 37.82 114 LYS B CA 1
ATOM 8357 C C . LYS B 1 114 ? 51.180 65.717 44.450 1.00 41.93 114 LYS B C 1
ATOM 8358 O O . LYS B 1 114 ? 50.283 65.987 45.254 1.00 39.40 114 LYS B O 1
ATOM 8364 N N . LEU B 1 115 ? 51.038 65.845 43.133 1.00 43.97 115 LEU B N 1
ATOM 8365 C CA . LEU B 1 115 ? 49.781 66.293 42.549 1.00 32.30 115 LEU B CA 1
ATOM 8366 C C . LEU B 1 115 ? 48.751 65.172 42.595 1.00 31.06 115 LEU B C 1
ATOM 8367 O O . LEU B 1 115 ? 49.043 64.030 42.225 1.00 37.65 115 LEU B O 1
ATOM 8372 N N . VAL B 1 116 ? 47.544 65.497 43.053 1.00 28.64 116 VAL B N 1
ATOM 8373 C CA . VAL B 1 116 ? 46.482 64.501 43.145 1.00 30.83 116 VAL B CA 1
ATOM 8374 C C . VAL B 1 116 ? 45.958 64.205 41.746 1.00 35.48 116 VAL B C 1
ATOM 8375 O O . VAL B 1 116 ? 45.487 65.103 41.040 1.00 35.62 116 VAL B O 1
ATOM 8379 N N . THR B 1 117 ? 46.039 62.937 41.341 1.00 37.50 117 THR B N 1
ATOM 8380 C CA . THR B 1 117 ? 45.616 62.524 40.010 1.00 36.87 117 THR B CA 1
ATOM 8381 C C . THR B 1 117 ? 44.261 61.830 39.989 1.00 43.84 117 THR B C 1
ATOM 8382 O O . THR B 1 117 ? 43.645 61.745 38.921 1.00 54.85 117 THR B O 1
ATOM 8386 N N . GLU B 1 118 ? 43.780 61.337 41.133 1.00 34.75 118 GLU B N 1
ATOM 8387 C CA . GLU B 1 118 ? 42.574 60.516 41.142 1.00 32.16 118 GLU B CA 1
ATOM 8388 C C . GLU B 1 118 ? 41.298 61.341 41.030 1.00 28.03 118 GLU B C 1
ATOM 8389 O O . GLU B 1 118 ? 40.281 60.829 40.550 1.00 28.25 118 GLU B O 1
ATOM 8395 N N . VAL B 1 119 ? 41.317 62.598 41.475 1.00 32.01 119 VAL B N 1
ATOM 8396 C CA . VAL B 1 119 ? 40.129 63.443 41.493 1.00 27.63 119 VAL B CA 1
ATOM 8397 C C . VAL B 1 119 ? 40.497 64.831 40.985 1.00 27.98 119 VAL B C 1
ATOM 8398 O O . VAL B 1 119 ? 41.670 65.195 40.886 1.00 42.39 119 VAL B O 1
ATOM 8402 N N . ALA B 1 120 ? 39.452 65.619 40.658 1.00 28.21 120 ALA B N 1
ATOM 8403 C CA . ALA B 1 120 ? 39.573 66.997 40.210 1.00 28.71 120 ALA B CA 1
ATOM 8404 C C . ALA B 1 120 ? 39.379 67.956 41.377 1.00 38.17 120 ALA B C 1
ATOM 8405 O O . ALA B 1 120 ? 38.457 67.776 42.181 1.00 29.24 120 ALA B O 1
ATOM 8407 N N . PRO B 1 121 ? 40.234 68.971 41.491 1.00 35.40 121 PRO B N 1
ATOM 8408 C CA . PRO B 1 121 ? 40.089 69.933 42.589 1.00 28.47 121 PRO B CA 1
ATOM 8409 C C . PRO B 1 121 ? 38.782 70.705 42.487 1.00 33.42 121 PRO B C 1
ATOM 8410 O O . PRO B 1 121 ? 38.267 70.961 41.397 1.00 42.27 121 PRO B O 1
ATOM 8414 N N . ALA B 1 122 ? 38.247 71.073 43.648 1.00 28.50 122 ALA B N 1
ATOM 8415 C CA . ALA B 1 122 ? 37.007 71.831 43.699 1.00 31.62 122 ALA B CA 1
ATOM 8416 C C . ALA B 1 122 ? 37.239 73.282 43.294 1.00 37.26 122 ALA B C 1
ATOM 8417 O O . ALA B 1 122 ? 38.337 73.827 43.440 1.00 39.45 122 ALA B O 1
ATOM 8419 N N . GLU B 1 123 ? 36.185 73.911 42.779 1.00 30.62 123 GLU B N 1
ATOM 8420 C CA . GLU B 1 123 ? 36.231 75.315 42.394 1.00 37.64 123 GLU B CA 1
ATOM 8421 C C . GLU B 1 123 ? 35.835 76.193 43.576 1.00 32.68 123 GLU B C 1
ATOM 8422 O O . GLU B 1 123 ? 34.769 76.003 44.168 1.00 43.91 123 GLU B O 1
ATOM 8428 N N . VAL B 1 124 ? 36.698 77.145 43.917 1.00 32.41 124 VAL B N 1
ATOM 8429 C CA . VAL B 1 124 ? 36.415 78.094 44.987 1.00 32.82 124 VAL B CA 1
ATOM 8430 C C . VAL B 1 124 ? 35.556 79.225 44.436 1.00 34.19 124 VAL B C 1
ATOM 8431 O O . VAL B 1 124 ? 35.754 79.681 43.304 1.00 43.91 124 VAL B O 1
ATOM 8435 N N . SER B 1 125 ? 34.591 79.677 45.235 1.00 34.49 125 SER B N 1
ATOM 8436 C CA . SER B 1 125 ? 33.661 80.708 44.788 1.00 35.90 125 SER B CA 1
ATOM 8437 C C . SER B 1 125 ? 34.372 82.039 44.565 1.00 49.62 125 SER B C 1
ATOM 8438 O O . SER B 1 125 ? 35.307 82.395 45.286 1.00 47.57 125 SER B O 1
ATOM 8441 N N . ASP B 1 126 ? 33.915 82.783 43.555 1.00 55.22 126 ASP B N 1
ATOM 8442 C CA . ASP B 1 126 ? 34.503 84.086 43.263 1.00 62.75 126 ASP B CA 1
ATOM 8443 C C . ASP B 1 126 ? 34.066 85.164 44.247 1.00 51.51 126 ASP B C 1
ATOM 8444 O O . ASP B 1 126 ? 34.675 86.238 44.276 1.00 56.62 126 ASP B O 1
ATOM 8449 N N . ILE B 1 127 ? 33.030 84.910 45.044 1.00 54.03 127 ILE B N 1
ATOM 8450 C CA . ILE B 1 127 ? 32.417 85.972 45.835 1.00 60.57 127 ILE B CA 1
ATOM 8451 C C . ILE B 1 127 ? 33.291 86.351 47.026 1.00 71.90 127 ILE B C 1
ATOM 8452 O O . ILE B 1 127 ? 33.554 87.534 47.269 1.00 78.55 127 ILE B O 1
ATOM 8457 N N . GLY B 1 128 ? 33.748 85.362 47.787 1.00 62.78 128 GLY B N 1
ATOM 8458 C CA . GLY B 1 128 ? 34.488 85.651 48.998 1.00 58.50 128 GLY B CA 1
ATOM 8459 C C . GLY B 1 128 ? 33.568 86.045 50.144 1.00 49.59 128 GLY B C 1
ATOM 8460 O O . GLY B 1 128 ? 32.407 85.639 50.211 1.00 49.84 128 GLY B O 1
ATOM 8461 N N . ALA B 1 129 ? 34.105 86.859 51.055 1.00 45.84 129 ALA B N 1
ATOM 8462 C CA . ALA B 1 129 ? 33.392 87.235 52.277 1.00 53.90 129 ALA B CA 1
ATOM 8463 C C . ALA B 1 129 ? 32.573 88.497 52.017 1.00 55.26 129 ALA B C 1
ATOM 8464 O O . ALA B 1 129 ? 32.992 89.624 52.291 1.00 65.49 129 ALA B O 1
ATOM 8466 N N . VAL B 1 130 ? 31.374 88.292 51.481 1.00 53.83 130 VAL B N 1
ATOM 8467 C CA . VAL B 1 130 ? 30.400 89.360 51.280 1.00 52.60 130 VAL B CA 1
ATOM 8468 C C . VAL B 1 130 ? 29.234 89.110 52.225 1.00 62.54 130 VAL B C 1
ATOM 8469 O O . VAL B 1 130 ? 28.615 88.039 52.188 1.00 67.42 130 VAL B O 1
ATOM 8473 N N . SER B 1 131 ? 28.946 90.091 53.078 1.00 47.58 131 SER B N 1
ATOM 8474 C CA . SER B 1 131 ? 27.884 89.952 54.067 1.00 47.97 131 SER B CA 1
ATOM 8475 C C . SER B 1 131 ? 26.539 89.716 53.392 1.00 48.13 131 SER B C 1
ATOM 8476 O O . SER B 1 131 ? 26.043 90.576 52.656 1.00 54.85 131 SER B O 1
ATOM 8479 N N . GLY B 1 132 ? 25.953 88.547 53.642 1.00 55.52 132 GLY B N 1
ATOM 8480 C CA . GLY B 1 132 ? 24.634 88.230 53.134 1.00 66.28 132 GLY B CA 1
ATOM 8481 C C . GLY B 1 132 ? 24.583 87.741 51.706 1.00 54.31 132 GLY B C 1
ATOM 8482 O O . GLY B 1 132 ? 23.483 87.595 51.159 1.00 57.83 132 GLY B O 1
ATOM 8483 N N . ALA B 1 133 ? 25.732 87.479 51.080 1.00 45.60 133 ALA B N 1
ATOM 8484 C CA . ALA B 1 133 ? 25.735 86.974 49.713 1.00 45.20 133 ALA B CA 1
ATOM 8485 C C . ALA B 1 133 ? 25.208 85.549 49.618 1.00 55.55 133 ALA B C 1
ATOM 8486 O O . ALA B 1 133 ? 24.793 85.127 48.534 1.00 55.12 133 ALA B O 1
ATOM 8488 N N . TYR B 1 134 ? 25.212 84.802 50.722 1.00 53.07 134 TYR B N 1
ATOM 8489 C CA . TYR B 1 134 ? 24.766 83.416 50.742 1.00 46.09 134 TYR B CA 1
ATOM 8490 C C . TYR B 1 134 ? 23.372 83.262 51.340 1.00 52.71 134 TYR B C 1
ATOM 8491 O O . TYR B 1 134 ? 23.010 82.167 51.783 1.00 58.81 134 TYR B O 1
ATOM 8500 N N . GLN B 1 135 ? 22.585 84.334 51.359 1.00 54.56 135 GLN B N 1
ATOM 8501 C CA . GLN B 1 135 ? 21.236 84.285 51.896 1.00 44.17 135 GLN B CA 1
ATOM 8502 C C . GLN B 1 135 ? 20.273 83.684 50.874 1.00 50.90 135 GLN B C 1
ATOM 8503 O O . GLN B 1 135 ? 20.596 83.513 49.695 1.00 44.21 135 GLN B O 1
ATOM 8509 N N . ALA B 1 136 ? 19.072 83.359 51.344 1.00 52.76 136 ALA B N 1
ATOM 8510 C CA . ALA B 1 136 ? 18.051 82.805 50.468 1.00 47.84 136 ALA B CA 1
ATOM 8511 C C . ALA B 1 136 ? 17.611 83.838 49.437 1.00 55.88 136 ALA B C 1
ATOM 8512 O O . ALA B 1 136 ? 17.702 85.049 49.657 1.00 58.29 136 ALA B O 1
ATOM 8514 N N . GLY B 1 137 ? 17.124 83.344 48.301 1.00 57.93 137 GLY B N 1
ATOM 8515 C CA . GLY B 1 137 ? 16.745 84.227 47.214 1.00 64.72 137 GLY B CA 1
ATOM 8516 C C . GLY B 1 137 ? 17.880 85.058 46.663 1.00 63.05 137 GLY B C 1
ATOM 8517 O O . GLY B 1 137 ? 17.635 86.101 46.052 1.00 63.57 137 GLY B O 1
ATOM 8518 N N . GLY B 1 138 ? 19.116 84.627 46.863 1.00 61.60 138 GLY B N 1
ATOM 8519 C CA . GLY B 1 138 ? 20.291 85.336 46.394 1.00 60.89 138 GLY B CA 1
ATOM 8520 C C . GLY B 1 138 ? 20.883 84.699 45.157 1.00 51.32 138 GLY B C 1
ATOM 8521 O O . GLY B 1 138 ? 20.163 84.208 44.280 1.00 51.11 138 GLY B O 1
ATOM 8522 N N . ARG B 1 139 ? 22.215 84.699 45.087 1.00 46.05 139 ARG B N 1
ATOM 8523 C CA . ARG B 1 139 ? 22.903 84.146 43.926 1.00 45.37 139 ARG B CA 1
ATOM 8524 C C . ARG B 1 139 ? 22.893 82.621 43.936 1.00 57.05 139 ARG B C 1
ATOM 8525 O O . ARG B 1 139 ? 22.788 81.993 42.877 1.00 62.54 139 ARG B O 1
ATOM 8533 N N . PHE B 1 140 ? 22.997 82.013 45.114 1.00 57.37 140 PHE B N 1
ATOM 8534 C CA . PHE B 1 140 ? 23.080 80.565 45.247 1.00 42.17 140 PHE B CA 1
ATOM 8535 C C . PHE B 1 140 ? 21.702 79.989 45.542 1.00 40.84 140 PHE B C 1
ATOM 8536 O O . PHE B 1 140 ? 20.953 80.532 46.360 1.00 47.16 140 PHE B O 1
ATOM 8544 N N . THR B 1 141 ? 21.373 78.882 44.875 1.00 40.29 141 THR B N 1
ATOM 8545 C CA . THR B 1 141 ? 20.039 78.304 44.943 1.00 40.78 141 THR B CA 1
ATOM 8546 C C . THR B 1 141 ? 19.986 76.938 45.611 1.00 39.35 141 THR B C 1
ATOM 8547 O O . THR B 1 141 ? 18.886 76.407 45.801 1.00 60.43 141 THR B O 1
ATOM 8551 N N . GLU B 1 142 ? 21.127 76.354 45.968 1.00 37.82 142 GLU B N 1
ATOM 8552 C CA . GLU B 1 142 ? 21.140 75.048 46.610 1.00 40.60 142 GLU B CA 1
ATOM 8553 C C . GLU B 1 142 ? 22.466 74.874 47.334 1.00 46.11 142 GLU B C 1
ATOM 8554 O O . GLU B 1 142 ? 23.506 75.348 46.871 1.00 50.24 142 GLU B O 1
ATOM 8560 N N . PHE B 1 143 ? 22.417 74.188 48.474 1.00 46.96 143 PHE B N 1
ATOM 8561 C CA . PHE B 1 143 ? 23.577 74.031 49.342 1.00 51.89 143 PHE B CA 1
ATOM 8562 C C . PHE B 1 143 ? 23.715 72.566 49.726 1.00 48.12 143 PHE B C 1
ATOM 8563 O O . PHE B 1 143 ? 22.811 71.998 50.348 1.00 48.46 143 PHE B O 1
ATOM 8571 N N . TYR B 1 144 ? 24.844 71.962 49.366 1.00 35.11 144 TYR B N 1
ATOM 8572 C CA . TYR B 1 144 ? 25.125 70.569 49.675 1.00 31.96 144 TYR B CA 1
ATOM 8573 C C . TYR B 1 144 ? 26.279 70.473 50.664 1.00 38.34 144 TYR B C 1
ATOM 8574 O O . TYR B 1 144 ? 27.165 71.332 50.699 1.00 29.41 144 TYR B O 1
ATOM 8583 N N . ARG B 1 145 ? 26.261 69.409 51.464 1.00 39.55 145 ARG B N 1
ATOM 8584 C CA . ARG B 1 145 ? 27.208 69.223 52.551 1.00 28.21 145 ARG B CA 1
ATOM 8585 C C . ARG B 1 145 ? 27.694 67.781 52.534 1.00 33.76 145 ARG B C 1
ATOM 8586 O O . ARG B 1 145 ? 26.959 66.869 52.150 1.00 27.69 145 ARG B O 1
ATOM 8594 N N . LEU B 1 146 ? 28.943 67.586 52.950 1.00 34.79 146 LEU B N 1
ATOM 8595 C CA . LEU B 1 146 ? 29.555 66.268 53.023 1.00 26.36 146 LEU B CA 1
ATOM 8596 C C . LEU B 1 146 ? 30.488 66.229 54.223 1.00 31.84 146 LEU B C 1
ATOM 8597 O O . LEU B 1 146 ? 31.150 67.223 54.526 1.00 46.02 146 LEU B O 1
ATOM 8602 N N . GLY B 1 147 ? 30.535 65.090 54.903 1.00 31.91 147 GLY B N 1
ATOM 8603 C CA . GLY B 1 147 ? 31.397 64.955 56.064 1.00 29.05 147 GLY B CA 1
ATOM 8604 C C . GLY B 1 147 ? 31.318 63.553 56.628 1.00 35.25 147 GLY B C 1
ATOM 8605 O O . GLY B 1 147 ? 30.413 62.776 56.304 1.00 49.16 147 GLY B O 1
ATOM 8606 N N . GLY B 1 148 ? 32.293 63.243 57.482 1.00 25.26 148 GLY B N 1
ATOM 8607 C CA . GLY B 1 148 ? 32.397 61.913 58.048 1.00 39.00 148 GLY B CA 1
ATOM 8608 C C . GLY B 1 148 ? 32.575 61.859 59.552 1.00 34.66 148 GLY B C 1
ATOM 8609 O O . GLY B 1 148 ? 33.284 60.986 60.061 1.00 34.88 148 GLY B O 1
ATOM 8610 N N . GLY B 1 149 ? 31.944 62.781 60.276 1.00 41.08 149 GLY B N 1
ATOM 8611 C CA . GLY B 1 149 ? 32.041 62.796 61.724 1.00 26.05 149 GLY B CA 1
ATOM 8612 C C . GLY B 1 149 ? 31.257 61.689 62.401 1.00 38.49 149 GLY B C 1
ATOM 8613 O O . GLY B 1 149 ? 31.092 60.601 61.841 1.00 69.68 149 GLY B O 1
ATOM 8614 N N . MET B 1 150 ? 30.766 61.953 63.610 1.00 26.97 150 MET B N 1
ATOM 8615 C CA . MET B 1 150 ? 29.999 60.962 64.356 1.00 38.69 150 MET B CA 1
ATOM 8616 C C . MET B 1 150 ? 28.540 61.012 63.918 1.00 37.00 150 MET B C 1
ATOM 8617 O O . MET B 1 150 ? 27.886 62.053 64.031 1.00 49.50 150 MET B O 1
ATOM 8622 N N . GLN B 1 151 ? 28.029 59.881 63.441 1.00 28.13 151 GLN B N 1
ATOM 8623 C CA . GLN B 1 151 ? 26.751 59.834 62.743 1.00 34.15 151 GLN B CA 1
ATOM 8624 C C . GLN B 1 151 ? 25.609 59.509 63.698 1.00 33.58 151 GLN B C 1
ATOM 8625 O O . GLN B 1 151 ? 25.689 58.548 64.471 1.00 44.14 151 GLN B O 1
ATOM 8631 N N . TYR B 1 152 ? 24.550 60.314 63.637 1.00 29.78 152 TYR B N 1
ATOM 8632 C CA . TYR B 1 152 ? 23.333 60.091 64.404 1.00 42.97 152 TYR B CA 1
ATOM 8633 C C . TYR B 1 152 ? 22.128 60.136 63.473 1.00 41.45 152 TYR B C 1
ATOM 8634 O O . TYR B 1 152 ? 22.210 60.609 62.337 1.00 37.90 152 TYR B O 1
ATOM 8643 N N . VAL B 1 153 ? 21.001 59.629 63.974 1.00 37.07 153 VAL B N 1
ATOM 8644 C CA . VAL B 1 153 ? 19.705 59.789 63.329 1.00 37.42 153 VAL B CA 1
ATOM 8645 C C . VAL B 1 153 ? 18.724 60.313 64.369 1.00 41.19 153 VAL B C 1
ATOM 8646 O O . VAL B 1 153 ? 18.902 60.130 65.574 1.00 45.12 153 VAL B O 1
ATOM 8650 N N . LYS B 1 154 ? 17.673 60.974 63.885 1.00 41.30 154 LYS B N 1
ATOM 8651 C CA . LYS B 1 154 ? 16.733 61.654 64.766 1.00 43.41 154 LYS B CA 1
ATOM 8652 C C . LYS B 1 154 ? 15.346 61.636 64.143 1.00 47.39 154 LYS B C 1
ATOM 8653 O O . LYS B 1 154 ? 15.193 61.951 62.959 1.00 49.23 154 LYS B O 1
ATOM 8659 N N . ASP B 1 155 ? 14.344 61.266 64.938 1.00 37.78 155 ASP B N 1
ATOM 8660 C CA . ASP B 1 155 ? 12.967 61.250 64.476 1.00 48.73 155 ASP B CA 1
ATOM 8661 C C . ASP B 1 155 ? 12.289 62.582 64.797 1.00 58.52 155 ASP B C 1
ATOM 8662 O O . ASP B 1 155 ? 12.878 63.481 65.403 1.00 52.12 155 ASP B O 1
ATOM 8667 N N . LYS B 1 156 ? 11.027 62.714 64.380 1.00 68.35 156 LYS B N 1
ATOM 8668 C CA . LYS B 1 156 ? 10.308 63.967 64.590 1.00 70.45 156 LYS B CA 1
ATOM 8669 C C . LYS B 1 156 ? 10.045 64.233 66.067 1.00 73.79 156 LYS B C 1
ATOM 8670 O O . LYS B 1 156 ? 9.923 65.395 66.472 1.00 76.74 156 LYS B O 1
ATOM 8676 N N . ASN B 1 157 ? 9.956 63.183 66.886 1.00 66.08 157 ASN B N 1
ATOM 8677 C CA . ASN B 1 157 ? 9.744 63.373 68.316 1.00 64.85 157 ASN B CA 1
ATOM 8678 C C . ASN B 1 157 ? 10.981 63.904 69.029 1.00 61.18 157 ASN B C 1
ATOM 8679 O O . ASN B 1 157 ? 10.872 64.329 70.184 1.00 67.06 157 ASN B O 1
ATOM 8684 N N . GLY B 1 158 ? 12.142 63.894 68.376 1.00 49.27 158 GLY B N 1
ATOM 8685 C CA . GLY B 1 158 ? 13.367 64.382 68.971 1.00 40.28 158 GLY B CA 1
ATOM 8686 C C . GLY B 1 158 ? 14.307 63.317 69.491 1.00 47.34 158 GLY B C 1
ATOM 8687 O O . GLY B 1 158 ? 15.404 63.659 69.948 1.00 38.75 158 GLY B O 1
ATOM 8688 N N . ASN B 1 159 ? 13.919 62.045 69.441 1.00 42.66 159 ASN B N 1
ATOM 8689 C CA . ASN B 1 159 ? 14.777 60.975 69.935 1.00 45.31 159 ASN B CA 1
ATOM 8690 C C . ASN B 1 159 ? 15.935 60.746 68.969 1.00 45.80 159 ASN B C 1
ATOM 8691 O O . ASN B 1 159 ? 15.722 60.504 67.777 1.00 49.21 159 ASN B O 1
ATOM 8696 N N . ARG B 1 160 ? 17.159 60.824 69.484 1.00 50.78 160 ARG B N 1
ATOM 8697 C CA . ARG B 1 160 ? 18.362 60.621 68.692 1.00 39.33 160 ARG B CA 1
ATOM 8698 C C . ARG B 1 160 ? 18.966 59.249 68.976 1.00 39.45 160 ARG B C 1
ATOM 8699 O O . ARG B 1 160 ? 18.909 58.746 70.100 1.00 57.40 160 ARG B O 1
ATOM 8707 N N . THR B 1 161 ? 19.548 58.648 67.939 1.00 39.56 161 THR B N 1
ATOM 8708 C CA . THR B 1 161 ? 20.189 57.343 68.055 1.00 41.39 161 THR B CA 1
ATOM 8709 C C . THR B 1 161 ? 21.488 57.348 67.264 1.00 44.53 161 THR B C 1
ATOM 8710 O O . THR B 1 161 ? 21.509 57.770 66.105 1.00 47.04 161 THR B O 1
ATOM 8714 N N . GLN B 1 162 ? 22.565 56.878 67.891 1.00 38.37 162 GLN B N 1
ATOM 8715 C CA . GLN B 1 162 ? 23.863 56.810 67.237 1.00 32.42 162 GLN B CA 1
ATOM 8716 C C . GLN B 1 162 ? 23.929 55.634 66.270 1.00 42.42 162 GLN B C 1
ATOM 8717 O O . GLN B 1 162 ? 23.238 54.624 66.434 1.00 57.70 162 GLN B O 1
ATOM 8723 N N . VAL B 1 163 ? 24.775 55.776 65.251 1.00 31.55 163 VAL B N 1
ATOM 8724 C CA . VAL B 1 163 ? 24.940 54.776 64.202 1.00 33.14 163 VAL B CA 1
ATOM 8725 C C . VAL B 1 163 ? 26.254 54.041 64.428 1.00 36.71 163 VAL B C 1
ATOM 8726 O O . VAL B 1 163 ? 27.285 54.663 64.713 1.00 40.47 163 VAL B O 1
ATOM 8730 N N . TYR B 1 164 ? 26.214 52.715 64.306 1.00 40.75 164 TYR B N 1
ATOM 8731 C CA . TYR B 1 164 ? 27.414 51.882 64.376 1.00 54.71 164 TYR B CA 1
ATOM 8732 C C . TYR B 1 164 ? 28.237 52.114 63.115 1.00 63.89 164 TYR B C 1
ATOM 8733 O O . TYR B 1 164 ? 27.893 51.626 62.036 1.00 72.93 164 TYR B O 1
ATOM 8742 N N . THR B 1 165 ? 29.337 52.861 63.241 1.00 57.24 165 THR B N 1
ATOM 8743 C CA . THR B 1 165 ? 30.144 53.222 62.082 1.00 74.48 165 THR B CA 1
ATOM 8744 C C . THR B 1 165 ? 31.352 52.319 61.870 1.00 86.69 165 THR B C 1
ATOM 8745 O O . THR B 1 165 ? 31.906 52.314 60.765 1.00 78.82 165 THR B O 1
ATOM 8749 N N . ASN B 1 166 ? 31.787 51.592 62.903 1.00 101.46 166 ASN B N 1
ATOM 8750 C CA . ASN B 1 166 ? 32.927 50.677 62.839 1.00 103.80 166 ASN B CA 1
ATOM 8751 C C . ASN B 1 166 ? 34.243 51.427 62.659 1.00 80.56 166 ASN B C 1
ATOM 8752 O O . ASN B 1 166 ? 35.195 51.203 63.414 1.00 75.98 166 ASN B O 1
ATOM 8757 N N . GLY B 1 167 ? 34.313 52.310 61.666 1.00 72.47 167 GLY B N 1
ATOM 8758 C CA . GLY B 1 167 ? 35.520 53.074 61.425 1.00 66.32 167 GLY B CA 1
ATOM 8759 C C . GLY B 1 167 ? 35.265 54.511 61.018 1.00 59.10 167 GLY B C 1
ATOM 8760 O O . GLY B 1 167 ? 36.142 55.368 61.164 1.00 49.70 167 GLY B O 1
ATOM 8761 N N . GLY B 1 168 ? 34.077 54.788 60.508 1.00 60.11 168 GLY B N 1
ATOM 8762 C CA . GLY B 1 168 ? 33.751 56.126 60.047 1.00 55.58 168 GLY B CA 1
ATOM 8763 C C . GLY B 1 168 ? 33.541 56.143 58.544 1.00 44.01 168 GLY B C 1
ATOM 8764 O O . GLY B 1 168 ? 34.313 55.551 57.779 1.00 35.24 168 GLY B O 1
ATOM 8765 N N . PHE B 1 169 ? 32.485 56.831 58.113 1.00 26.51 169 PHE B N 1
ATOM 8766 C CA . PHE B 1 169 ? 32.140 56.890 56.701 1.00 26.43 169 PHE B CA 1
ATOM 8767 C C . PHE B 1 169 ? 31.556 58.260 56.390 1.00 39.83 169 PHE B C 1
ATOM 8768 O O . PHE B 1 169 ? 31.265 59.054 57.287 1.00 41.42 169 PHE B O 1
ATOM 8776 N N . LEU B 1 170 ? 31.376 58.522 55.099 1.00 43.63 170 LEU B N 1
ATOM 8777 C CA . LEU B 1 170 ? 30.873 59.806 54.635 1.00 32.05 170 LEU B CA 1
ATOM 8778 C C . LEU B 1 170 ? 29.350 59.827 54.630 1.00 38.09 170 LEU B C 1
ATOM 8779 O O . LEU B 1 170 ? 28.702 58.872 54.192 1.00 38.34 170 LEU B O 1
ATOM 8784 N N . VAL B 1 171 ? 28.788 60.928 55.122 1.00 35.16 171 VAL B N 1
ATOM 8785 C CA . VAL B 1 171 ? 27.355 61.187 55.078 1.00 26.98 171 VAL B CA 1
ATOM 8786 C C . VAL B 1 171 ? 27.156 62.621 54.613 1.00 35.09 171 VAL B C 1
ATOM 8787 O O . VAL B 1 171 ? 27.879 63.528 55.040 1.00 50.36 171 VAL B O 1
ATOM 8791 N N . GLY B 1 172 ? 26.179 62.828 53.731 1.00 27.50 172 GLY B N 1
ATOM 8792 C CA . GLY B 1 172 ? 25.934 64.130 53.151 1.00 27.70 172 GLY B CA 1
ATOM 8793 C C . GLY B 1 172 ? 24.456 64.478 53.159 1.00 28.55 172 GLY B C 1
ATOM 8794 O O . GLY B 1 172 ? 23.617 63.718 53.648 1.00 28.96 172 GLY B O 1
ATOM 8795 N N . GLY B 1 173 ? 24.164 65.646 52.607 1.00 28.93 173 GLY B N 1
ATOM 8796 C CA . GLY B 1 173 ? 22.803 66.129 52.550 1.00 29.88 173 GLY B CA 1
ATOM 8797 C C . GLY B 1 173 ? 22.774 67.617 52.255 1.00 33.92 173 GLY B C 1
ATOM 8798 O O . GLY B 1 173 ? 23.771 68.210 51.841 1.00 35.11 173 GLY B O 1
ATOM 8799 N N . THR B 1 174 ? 21.602 68.198 52.476 1.00 31.23 174 THR B N 1
ATOM 8800 C CA . THR B 1 174 ? 21.351 69.604 52.202 1.00 31.95 174 THR B CA 1
ATOM 8801 C C . THR B 1 174 ? 21.328 70.412 53.495 1.00 44.72 174 THR B C 1
ATOM 8802 O O . THR B 1 174 ? 21.121 69.880 54.589 1.00 35.78 174 THR B O 1
ATOM 8806 N N . VAL B 1 175 ? 21.554 71.719 53.353 1.00 33.06 175 VAL B N 1
ATOM 8807 C CA . VAL B 1 175 ? 21.409 72.677 54.441 1.00 38.14 175 VAL B CA 1
ATOM 8808 C C . VAL B 1 175 ? 20.673 73.897 53.901 1.00 43.85 175 VAL B C 1
ATOM 8809 O O . VAL B 1 175 ? 20.540 74.087 52.691 1.00 46.88 175 VAL B O 1
ATOM 8813 N N . SER B 1 176 ? 20.192 74.728 54.821 1.00 46.32 176 SER B N 1
ATOM 8814 C CA . SER B 1 176 ? 19.468 75.931 54.443 1.00 36.81 176 SER B CA 1
ATOM 8815 C C . SER B 1 176 ? 20.428 76.976 53.880 1.00 36.93 176 SER B C 1
ATOM 8816 O O . SER B 1 176 ? 21.645 76.782 53.814 1.00 41.28 176 SER B O 1
ATOM 8819 N N . ALA B 1 177 ? 19.861 78.108 53.469 1.00 38.39 177 ALA B N 1
ATOM 8820 C CA . ALA B 1 177 ? 20.670 79.265 53.134 1.00 43.44 177 ALA B CA 1
ATOM 8821 C C . ALA B 1 177 ? 21.397 79.766 54.382 1.00 51.21 177 ALA B C 1
ATOM 8822 O O . ALA B 1 177 ? 21.142 79.328 55.506 1.00 43.47 177 ALA B O 1
ATOM 8824 N N . LEU B 1 178 ? 22.308 80.712 54.175 1.00 58.49 178 LEU B N 1
ATOM 8825 C CA . LEU B 1 178 ? 23.265 81.085 55.206 1.00 38.65 178 LEU B CA 1
ATOM 8826 C C . LEU B 1 178 ? 23.251 82.589 55.430 1.00 46.21 178 LEU B C 1
ATOM 8827 O O . LEU B 1 178 ? 23.276 83.366 54.470 1.00 63.52 178 LEU B O 1
ATOM 8832 N N . ASN B 1 179 ? 23.209 82.988 56.697 1.00 44.35 179 ASN B N 1
ATOM 8833 C CA . ASN B 1 179 ? 23.417 84.373 57.087 1.00 51.78 179 ASN B CA 1
ATOM 8834 C C . ASN B 1 179 ? 24.888 84.584 57.418 1.00 53.71 179 ASN B C 1
ATOM 8835 O O . ASN B 1 179 ? 25.580 83.665 57.865 1.00 52.78 179 ASN B O 1
ATOM 8840 N N . SER B 1 180 ? 25.364 85.804 57.200 1.00 50.63 180 SER B N 1
ATOM 8841 C CA . SER B 1 180 ? 26.764 86.128 57.420 1.00 45.66 180 SER B CA 1
ATOM 8842 C C . SER B 1 180 ? 26.948 86.832 58.759 1.00 50.28 180 SER B C 1
ATOM 8843 O O . SER B 1 180 ? 26.061 87.544 59.237 1.00 60.66 180 SER B O 1
ATOM 8846 N N . TYR B 1 181 ? 28.117 86.623 59.359 1.00 51.51 181 TYR B N 1
ATOM 8847 C CA . TYR B 1 181 ? 28.509 87.337 60.566 1.00 55.36 181 TYR B CA 1
ATOM 8848 C C . TYR B 1 181 ? 30.030 87.417 60.592 1.00 52.72 181 TYR B C 1
ATOM 8849 O O . TYR B 1 181 ? 30.714 86.865 59.726 1.00 52.83 181 TYR B O 1
ATOM 8858 N N . ASN B 1 182 ? 30.555 88.122 61.597 1.00 57.67 182 ASN B N 1
ATOM 8859 C CA . ASN B 1 182 ? 31.987 88.406 61.702 1.00 61.26 182 ASN B CA 1
ATOM 8860 C C . ASN B 1 182 ? 32.473 89.140 60.453 1.00 58.21 182 ASN B C 1
ATOM 8861 O O . ASN B 1 182 ? 33.430 88.731 59.792 1.00 51.70 182 ASN B O 1
ATOM 8866 N N . ASN B 1 183 ? 31.786 90.240 60.135 1.00 63.88 183 ASN B N 1
ATOM 8867 C CA . ASN B 1 183 ? 32.096 91.063 58.966 1.00 67.11 183 ASN B CA 1
ATOM 8868 C C . ASN B 1 183 ? 32.067 90.238 57.681 1.00 63.28 183 ASN B C 1
ATOM 8869 O O . ASN B 1 183 ? 32.917 90.391 56.800 1.00 65.09 183 ASN B O 1
ATOM 8874 N N . GLY B 1 184 ? 31.075 89.355 57.573 1.00 63.43 184 GLY B N 1
ATOM 8875 C CA . GLY B 1 184 ? 30.888 88.531 56.398 1.00 60.13 184 GLY B CA 1
ATOM 8876 C C . GLY B 1 184 ? 31.891 87.415 56.212 1.00 64.25 184 GLY B C 1
ATOM 8877 O O . GLY B 1 184 ? 31.773 86.660 55.239 1.00 64.03 184 GLY B O 1
ATOM 8878 N N . GLN B 1 185 ? 32.867 87.274 57.108 1.00 63.88 185 GLN B N 1
ATOM 8879 C CA . GLN B 1 185 ? 33.902 86.260 56.959 1.00 57.10 185 GLN B CA 1
ATOM 8880 C C . GLN B 1 185 ? 33.422 84.854 57.296 1.00 50.19 185 GLN B C 1
ATOM 8881 O O . GLN B 1 185 ? 34.121 83.887 56.972 1.00 37.19 185 GLN B O 1
ATOM 8887 N N . MET B 1 186 ? 32.263 84.711 57.936 1.00 38.69 186 MET B N 1
ATOM 8888 C CA . MET B 1 186 ? 31.749 83.405 58.321 1.00 38.02 186 MET B CA 1
ATOM 8889 C C . MET B 1 186 ? 30.239 83.376 58.137 1.00 37.72 186 MET B C 1
ATOM 8890 O O . MET B 1 186 ? 29.565 84.403 58.240 1.00 62.28 186 MET B O 1
ATOM 8895 N N . ILE B 1 187 ? 29.716 82.181 57.868 1.00 36.53 187 ILE B N 1
ATOM 8896 C CA . ILE B 1 187 ? 28.304 81.988 57.568 1.00 46.24 187 ILE B CA 1
ATOM 8897 C C . ILE B 1 187 ? 27.727 80.942 58.511 1.00 46.03 187 ILE B C 1
ATOM 8898 O O . ILE B 1 187 ? 28.429 80.036 58.970 1.00 34.90 187 ILE B O 1
ATOM 8903 N N . THR B 1 188 ? 26.432 81.075 58.796 1.00 36.87 188 THR B N 1
ATOM 8904 C CA . THR B 1 188 ? 25.749 80.203 59.740 1.00 41.70 188 THR B CA 1
ATOM 8905 C C . THR B 1 188 ? 24.369 79.850 59.204 1.00 43.96 188 THR B C 1
ATOM 8906 O O . THR B 1 188 ? 23.805 80.555 58.365 1.00 38.75 188 THR B O 1
ATOM 8910 N N . ALA B 1 189 ? 23.826 78.744 59.711 1.00 47.52 189 ALA B N 1
ATOM 8911 C CA . ALA B 1 189 ? 22.498 78.287 59.329 1.00 36.57 189 ALA B CA 1
ATOM 8912 C C . ALA B 1 189 ? 21.923 77.449 60.459 1.00 39.49 189 ALA B C 1
ATOM 8913 O O . ALA B 1 189 ? 22.644 76.676 61.096 1.00 41.12 189 ALA B O 1
ATOM 8915 N N . GLN B 1 190 ? 20.619 77.602 60.698 1.00 45.80 190 GLN B N 1
ATOM 8916 C CA . GLN B 1 190 ? 19.927 76.878 61.765 1.00 44.04 190 GLN B CA 1
ATOM 8917 C C . GLN B 1 190 ? 19.607 75.468 61.274 1.00 39.84 190 GLN B C 1
ATOM 8918 O O . GLN B 1 190 ? 18.490 75.150 60.857 1.00 49.35 190 GLN B O 1
ATOM 8924 N N . THR B 1 191 ? 20.617 74.603 61.334 1.00 35.31 191 THR B N 1
ATOM 8925 C CA . THR B 1 191 ? 20.493 73.231 60.860 1.00 34.45 191 THR B CA 1
ATOM 8926 C C . THR B 1 191 ? 20.019 72.264 61.935 1.00 51.61 191 THR B C 1
ATOM 8927 O O . THR B 1 191 ? 19.797 71.087 61.631 1.00 58.68 191 THR B O 1
ATOM 8931 N N . GLY B 1 192 ? 19.862 72.723 63.179 1.00 43.66 192 GLY B N 1
ATOM 8932 C CA . GLY B 1 192 ? 19.411 71.834 64.236 1.00 46.07 192 GLY B CA 1
ATOM 8933 C C . GLY B 1 192 ? 18.009 71.303 64.011 1.00 48.73 192 GLY B C 1
ATOM 8934 O O . GLY B 1 192 ? 17.683 70.194 64.445 1.00 45.05 192 GLY B O 1
ATOM 8935 N N . ASP B 1 193 ? 17.164 72.076 63.331 1.00 49.10 193 ASP B N 1
ATOM 8936 C CA . ASP B 1 193 ? 15.804 71.651 63.007 1.00 40.82 193 ASP B CA 1
ATOM 8937 C C . ASP B 1 193 ? 15.865 70.824 61.728 1.00 54.57 193 ASP B C 1
ATOM 8938 O O . ASP B 1 193 ? 15.690 71.331 60.618 1.00 48.03 193 ASP B O 1
ATOM 8943 N N . ILE B 1 194 ? 16.129 69.525 61.895 1.00 55.13 194 ILE B N 1
ATOM 8944 C CA . ILE B 1 194 ? 16.260 68.618 60.758 1.00 45.20 194 ILE B CA 1
ATOM 8945 C C . ILE B 1 194 ? 14.997 68.616 59.906 1.00 47.24 194 ILE B C 1
ATOM 8946 O O . ILE B 1 194 ? 15.065 68.481 58.678 1.00 56.87 194 ILE B O 1
ATOM 8951 N N . PHE B 1 195 ? 13.833 68.788 60.526 1.00 41.55 195 PHE B N 1
ATOM 8952 C CA . PHE B 1 195 ? 12.563 68.672 59.825 1.00 39.43 195 PHE B CA 1
ATOM 8953 C C . PHE B 1 195 ? 11.988 70.022 59.418 1.00 44.81 195 PHE B C 1
ATOM 8954 O O . PHE B 1 195 ? 10.822 70.094 59.020 1.00 49.22 195 PHE B O 1
ATOM 8962 N N . ASN B 1 196 ? 12.776 71.087 59.511 1.00 45.67 196 ASN B N 1
ATOM 8963 C CA . ASN B 1 196 ? 12.398 72.359 58.911 1.00 48.83 196 ASN B CA 1
ATOM 8964 C C . ASN B 1 196 ? 12.633 72.286 57.407 1.00 50.09 196 ASN B C 1
ATOM 8965 O O . ASN B 1 196 ? 13.771 72.059 56.981 1.00 53.91 196 ASN B O 1
ATOM 8970 N N . PRO B 1 197 ? 11.602 72.461 56.575 1.00 54.90 197 PRO B N 1
ATOM 8971 C CA . PRO B 1 197 ? 11.791 72.306 55.121 1.00 41.84 197 PRO B CA 1
ATOM 8972 C C . PRO B 1 197 ? 12.774 73.292 54.511 1.00 41.38 197 PRO B C 1
ATOM 8973 O O . PRO B 1 197 ? 13.182 73.091 53.360 1.00 54.95 197 PRO B O 1
ATOM 8977 N N . ALA B 1 198 ? 13.168 74.342 55.234 1.00 41.58 198 ALA B N 1
ATOM 8978 C CA . ALA B 1 198 ? 14.165 75.268 54.710 1.00 41.21 198 ALA B CA 1
ATOM 8979 C C . ALA B 1 198 ? 15.547 74.638 54.622 1.00 50.50 198 ALA B C 1
ATOM 8980 O O . ALA B 1 198 ? 16.378 75.103 53.834 1.00 56.54 198 ALA B O 1
ATOM 8982 N N . ASN B 1 199 ? 15.808 73.591 55.402 1.00 45.00 199 ASN B N 1
ATOM 8983 C CA . ASN B 1 199 ? 17.088 72.895 55.375 1.00 36.75 199 ASN B CA 1
ATOM 8984 C C . ASN B 1 199 ? 17.182 71.858 54.263 1.00 43.06 199 ASN B C 1
ATOM 8985 O O . ASN B 1 199 ? 18.207 71.176 54.161 1.00 45.06 199 ASN B O 1
ATOM 8990 N N . GLY B 1 200 ? 16.147 71.715 53.437 1.00 46.50 200 GLY B N 1
ATOM 8991 C CA . GLY B 1 200 ? 16.185 70.802 52.320 1.00 45.74 200 GLY B CA 1
ATOM 8992 C C . GLY B 1 200 ? 15.672 69.418 52.661 1.00 43.40 200 GLY B C 1
ATOM 8993 O O . GLY B 1 200 ? 15.458 69.078 53.829 1.00 54.65 200 GLY B O 1
ATOM 8994 N N . PRO B 1 201 ? 15.464 68.587 51.635 1.00 48.05 201 PRO B N 1
ATOM 8995 C CA . PRO B 1 201 ? 14.941 67.233 51.882 1.00 51.23 201 PRO B CA 1
ATOM 8996 C C . PRO B 1 201 ? 15.939 66.301 52.548 1.00 40.41 201 PRO B C 1
ATOM 8997 O O . PRO B 1 201 ? 15.520 65.295 53.134 1.00 41.01 201 PRO B O 1
ATOM 9001 N N . LEU B 1 202 ? 17.236 66.595 52.477 1.00 35.34 202 LEU B N 1
ATOM 9002 C CA . LEU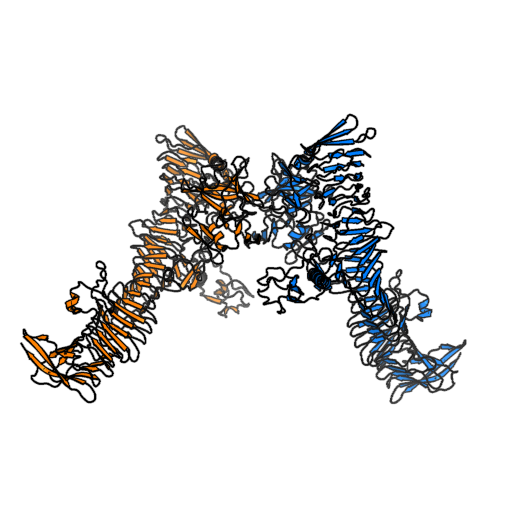 B 1 202 ? 18.244 65.783 53.147 1.00 39.82 202 LEU B CA 1
ATOM 9003 C C . LEU B 1 202 ? 18.960 66.605 54.208 1.00 32.66 202 LEU B C 1
ATOM 9004 O O . LEU B 1 202 ? 20.192 66.689 54.208 1.00 41.44 202 LEU B O 1
ATOM 9009 N N . ALA B 1 203 ? 18.194 67.219 55.108 1.00 38.85 203 ALA B N 1
ATOM 9010 C CA . ALA B 1 203 ? 18.768 68.135 56.083 1.00 37.74 203 ALA B CA 1
ATOM 9011 C C . ALA B 1 203 ? 19.827 67.441 56.929 1.00 32.10 203 ALA B C 1
ATOM 9012 O O . ALA B 1 203 ? 19.644 66.308 57.380 1.00 32.00 203 ALA B O 1
ATOM 9014 N N . ASN B 1 204 ? 20.944 68.134 57.136 1.00 33.16 204 ASN B N 1
ATOM 9015 C CA . ASN B 1 204 ? 22.062 67.627 57.918 1.00 30.57 204 ASN B CA 1
ATOM 9016 C C . ASN B 1 204 ? 22.351 68.577 59.069 1.00 33.20 204 ASN B C 1
ATOM 9017 O O . ASN B 1 204 ? 22.395 69.797 58.876 1.00 53.55 204 ASN B O 1
ATOM 9022 N N . TYR B 1 205 ? 22.547 68.018 60.258 1.00 30.62 205 TYR B N 1
ATOM 9023 C CA . TYR B 1 205 ? 23.122 68.737 61.385 1.00 30.67 205 TYR B CA 1
ATOM 9024 C C . TYR B 1 205 ? 24.489 68.139 61.675 1.00 36.96 205 TYR B C 1
ATOM 9025 O O . TYR B 1 205 ? 24.618 66.919 61.814 1.00 44.01 205 TYR B O 1
ATOM 9034 N N . LEU B 1 206 ? 25.500 68.994 61.772 1.00 29.47 206 LEU B N 1
ATOM 9035 C CA . LEU B 1 206 ? 26.885 68.549 61.823 1.00 34.84 206 LEU B CA 1
ATOM 9036 C C . LEU B 1 206 ? 27.328 68.444 63.275 1.00 38.10 206 LEU B C 1
ATOM 9037 O O . LEU B 1 206 ? 27.121 69.375 64.061 1.00 57.02 206 LEU B O 1
ATOM 9042 N N . ASN B 1 207 ? 27.941 67.317 63.624 1.00 28.34 207 ASN B N 1
ATOM 9043 C CA . ASN B 1 207 ? 28.332 67.016 64.990 1.00 35.06 207 ASN B CA 1
ATOM 9044 C C . ASN B 1 207 ? 29.854 67.000 65.110 1.00 31.46 207 ASN B C 1
ATOM 9045 O O . ASN B 1 207 ? 30.579 67.343 64.169 1.00 30.26 207 ASN B O 1
ATOM 9050 N N . MET B 1 208 ? 30.335 66.611 66.289 1.00 44.71 208 MET B N 1
ATOM 9051 C CA . MET B 1 208 ? 31.766 66.462 66.516 1.00 27.98 208 MET B CA 1
ATOM 9052 C C . MET B 1 208 ? 32.365 65.482 65.514 1.00 37.99 208 MET B C 1
ATOM 9053 O O . MET B 1 208 ? 31.842 64.382 65.310 1.00 44.01 208 MET B O 1
ATOM 9058 N N . GLY B 1 209 ? 33.470 65.890 64.884 1.00 29.79 209 GLY B N 1
ATOM 9059 C CA . GLY B 1 209 ? 34.133 65.118 63.855 1.00 33.10 209 GLY B CA 1
ATOM 9060 C C . GLY B 1 209 ? 33.916 65.655 62.453 1.00 34.17 209 GLY B C 1
ATOM 9061 O O . GLY B 1 209 ? 34.755 65.421 61.574 1.00 25.64 209 GLY B O 1
ATOM 9062 N N . ASP B 1 210 ? 32.816 66.370 62.228 1.00 34.46 210 ASP B N 1
ATOM 9063 C CA . ASP B 1 210 ? 32.550 67.017 60.949 1.00 26.13 210 ASP B CA 1
ATOM 9064 C C . ASP B 1 210 ? 33.315 68.323 60.770 1.00 37.10 210 ASP B C 1
ATOM 9065 O O . ASP B 1 210 ? 33.082 69.024 59.780 1.00 26.33 210 ASP B O 1
ATOM 9070 N N . SER B 1 211 ? 34.207 68.667 61.696 1.00 36.46 211 SER B N 1
ATOM 9071 C CA . SER B 1 211 ? 34.946 69.918 61.596 1.00 29.47 211 SER B CA 1
ATOM 9072 C C . SER B 1 211 ? 35.782 69.949 60.322 1.00 32.36 211 SER B C 1
ATOM 9073 O O . SER B 1 211 ? 36.413 68.957 59.948 1.00 35.00 211 SER B O 1
ATOM 9076 N N . GLY B 1 212 ? 35.784 71.102 59.655 1.00 36.82 212 GLY B N 1
ATOM 9077 C CA . GLY B 1 212 ? 36.495 71.259 58.404 1.00 45.66 212 GLY B CA 1
ATOM 9078 C C . GLY B 1 212 ? 35.844 70.613 57.202 1.00 42.34 212 GLY B C 1
ATOM 9079 O O . GLY B 1 212 ? 36.421 70.664 56.109 1.00 50.36 212 GLY B O 1
ATOM 9080 N N . SER B 1 213 ? 34.667 70.014 57.360 1.00 40.24 213 SER B N 1
ATOM 9081 C CA . SER B 1 213 ? 33.994 69.380 56.241 1.00 25.91 213 SER B CA 1
ATOM 9082 C C . SER B 1 213 ? 33.533 70.434 55.233 1.00 58.87 213 SER B C 1
ATOM 9083 O O . SER B 1 213 ? 33.240 71.574 55.605 1.00 64.64 213 SER B O 1
ATOM 9086 N N . PRO B 1 214 ? 33.457 70.079 53.952 1.00 40.95 214 PRO B N 1
ATOM 9087 C CA . PRO B 1 214 ? 33.159 71.082 52.925 1.00 26.84 214 PRO B CA 1
ATOM 9088 C C . PRO B 1 214 ? 31.708 71.534 52.966 1.00 38.54 214 PRO B C 1
ATOM 9089 O O . PRO B 1 214 ? 30.816 70.842 53.462 1.00 54.31 214 PRO B O 1
ATOM 9093 N N . LEU B 1 215 ? 31.486 72.730 52.426 1.00 50.44 215 LEU B N 1
ATOM 9094 C CA . LEU B 1 215 ? 30.151 73.247 52.155 1.00 28.95 215 LEU B CA 1
ATOM 9095 C C . LEU B 1 215 ? 30.132 73.765 50.727 1.00 29.49 215 LEU B C 1
ATOM 9096 O O . LEU B 1 215 ? 30.866 74.701 50.395 1.00 41.15 215 LEU B O 1
ATOM 9101 N N . PHE B 1 216 ? 29.299 73.160 49.887 1.00 43.32 216 PHE B N 1
ATOM 9102 C CA . PHE B 1 216 ? 29.193 73.538 48.487 1.00 40.06 216 PHE B CA 1
ATOM 9103 C C . PHE B 1 216 ? 27.868 74.240 48.229 1.00 39.86 216 PHE B C 1
ATOM 9104 O O . PHE B 1 216 ? 26.851 73.943 48.862 1.00 49.24 216 PHE B O 1
ATOM 9112 N N . ALA B 1 217 ? 27.892 75.179 47.287 1.00 32.24 217 ALA B N 1
ATOM 9113 C CA . ALA B 1 217 ? 26.702 75.904 46.873 1.00 44.54 217 ALA B CA 1
ATOM 9114 C C . ALA B 1 217 ? 26.694 76.009 45.358 1.00 52.06 217 ALA B C 1
ATOM 9115 O O . ALA B 1 217 ? 27.742 76.205 44.737 1.00 55.29 217 ALA B O 1
ATOM 9117 N N . TYR B 1 218 ? 25.512 75.871 44.765 1.00 45.90 218 TYR B N 1
ATOM 9118 C CA . TYR B 1 218 ? 25.366 75.959 43.319 1.00 49.93 218 TYR B CA 1
ATOM 9119 C C . TYR B 1 218 ? 25.192 77.418 42.919 1.00 51.87 218 TYR B C 1
ATOM 9120 O O . TYR B 1 218 ? 24.226 78.070 43.328 1.00 40.27 218 TYR B O 1
ATOM 9129 N N . ASP B 1 219 ? 26.128 77.923 42.119 1.00 50.49 219 ASP B N 1
ATOM 9130 C CA . ASP B 1 219 ? 26.065 79.294 41.625 1.00 56.68 219 ASP B CA 1
ATOM 9131 C C . ASP B 1 219 ? 25.103 79.330 40.444 1.00 60.85 219 ASP B C 1
ATOM 9132 O O . ASP B 1 219 ? 25.385 78.757 39.387 1.00 59.89 219 ASP B O 1
ATOM 9137 N N . SER B 1 220 ? 23.964 80.001 40.619 1.00 54.76 220 SER B N 1
ATOM 9138 C CA . SER B 1 220 ? 22.919 80.004 39.602 1.00 47.45 220 SER B CA 1
ATOM 9139 C C . SER B 1 220 ? 23.215 80.938 38.437 1.00 56.45 220 SER B C 1
ATOM 9140 O O . SER B 1 220 ? 22.560 80.825 37.395 1.00 66.90 220 SER B O 1
ATOM 9143 N N . LEU B 1 221 ? 24.176 81.849 38.579 1.00 52.16 221 LEU B N 1
ATOM 9144 C CA . LEU B 1 221 ? 24.544 82.736 37.482 1.00 57.56 221 LEU B CA 1
ATOM 9145 C C . LEU B 1 221 ? 25.624 82.118 36.601 1.00 63.00 221 LEU B C 1
ATOM 9146 O O . LEU B 1 221 ? 25.516 82.142 35.371 1.00 81.08 221 LEU B O 1
ATOM 9151 N N . GLN B 1 222 ? 26.669 81.564 37.215 1.00 43.87 222 GLN B N 1
ATOM 9152 C CA . GLN B 1 222 ? 27.713 80.870 36.474 1.00 56.40 222 GLN B CA 1
ATOM 9153 C C . GLN B 1 222 ? 27.368 79.414 36.190 1.00 60.64 222 GLN B C 1
ATOM 9154 O O . GLN B 1 222 ? 28.096 78.760 35.436 1.00 64.33 222 GLN B O 1
ATOM 9160 N N . LYS B 1 223 ? 26.281 78.901 36.773 1.00 59.71 223 LYS B N 1
ATOM 9161 C CA . LYS B 1 223 ? 25.776 77.554 36.497 1.00 57.28 223 LYS B CA 1
ATOM 9162 C C . LYS B 1 223 ? 26.834 76.485 36.776 1.00 54.09 223 LYS B C 1
ATOM 9163 O O . LYS B 1 223 ? 27.152 75.653 35.923 1.00 49.87 223 LYS B O 1
ATOM 9169 N N . LYS B 1 224 ? 27.375 76.508 37.993 1.00 49.41 224 LYS B N 1
ATOM 9170 C CA . LYS B 1 224 ? 28.344 75.504 38.412 1.00 49.11 224 LYS B CA 1
ATOM 9171 C C . LYS B 1 224 ? 28.423 75.489 39.932 1.00 53.59 224 LYS B C 1
ATOM 9172 O O . LYS B 1 224 ? 28.136 76.490 40.593 1.00 53.70 224 LYS B O 1
ATOM 9178 N N . TRP B 1 225 ? 28.814 74.337 40.474 1.00 51.18 225 TRP B N 1
ATOM 9179 C CA . TRP B 1 225 ? 29.005 74.193 41.910 1.00 40.48 225 TRP B CA 1
ATOM 9180 C C . TRP B 1 225 ? 30.328 74.815 42.337 1.00 40.30 225 TRP B C 1
ATOM 9181 O O . TRP B 1 225 ? 31.339 74.703 41.638 1.00 49.94 225 TRP B O 1
ATOM 9192 N N . VAL B 1 226 ? 30.316 75.475 43.494 1.00 32.88 226 VAL B N 1
ATOM 9193 C CA . VAL B 1 226 ? 31.508 76.102 44.046 1.00 32.68 226 VAL B CA 1
ATOM 9194 C C . VAL B 1 226 ? 31.613 75.756 45.524 1.00 32.31 226 VAL B C 1
ATOM 9195 O O . VAL B 1 226 ? 30.608 75.512 46.200 1.00 49.66 226 VAL B O 1
ATOM 9199 N N . LEU B 1 227 ? 32.846 75.729 46.022 1.00 31.23 227 LEU B N 1
ATOM 9200 C CA . LEU B 1 227 ? 33.110 75.539 47.441 1.00 30.56 227 LEU B CA 1
ATOM 9201 C C . LEU B 1 227 ? 33.046 76.888 48.144 1.00 36.45 227 LEU B C 1
ATOM 9202 O O . LEU B 1 227 ? 33.733 77.834 47.746 1.00 39.49 227 LEU B O 1
ATOM 9207 N N . ILE B 1 228 ? 32.224 76.976 49.186 1.00 31.43 228 ILE B N 1
ATOM 9208 C CA . ILE B 1 228 ? 32.013 78.241 49.876 1.00 34.70 228 ILE B CA 1
ATOM 9209 C C . ILE B 1 228 ? 32.477 78.224 51.325 1.00 36.57 228 ILE B C 1
ATOM 9210 O O . ILE B 1 228 ? 32.760 79.301 51.876 1.00 47.25 228 ILE B O 1
ATOM 9215 N N . GLY B 1 229 ? 32.575 77.068 51.976 1.00 30.90 229 GLY B N 1
ATOM 9216 C CA . GLY B 1 229 ? 32.954 77.065 53.375 1.00 35.41 229 GLY B CA 1
ATOM 9217 C C . GLY B 1 229 ? 33.409 75.713 53.868 1.00 42.08 229 GLY B C 1
ATOM 9218 O O . GLY B 1 229 ? 33.158 74.676 53.244 1.00 40.45 229 GLY B O 1
ATOM 9219 N N . VAL B 1 230 ? 34.096 75.742 55.008 1.00 39.18 230 VAL B N 1
ATOM 9220 C CA . VAL B 1 230 ? 34.459 74.554 55.768 1.00 28.42 230 VAL B CA 1
ATOM 9221 C C . VAL B 1 230 ? 33.911 74.714 57.179 1.00 28.69 230 VAL B C 1
ATOM 9222 O O . VAL B 1 230 ? 33.842 75.825 57.714 1.00 29.52 230 VAL B O 1
ATOM 9226 N N . LEU B 1 231 ? 33.503 73.597 57.779 1.00 32.13 231 LEU B N 1
ATOM 9227 C CA . LEU B 1 231 ? 32.852 73.657 59.082 1.00 32.20 231 LEU B CA 1
ATOM 9228 C C . LEU B 1 231 ? 33.854 74.024 60.169 1.00 36.47 231 LEU B C 1
ATOM 9229 O O . LEU B 1 231 ? 34.952 73.464 60.234 1.00 35.34 231 LEU B O 1
ATOM 9234 N N . SER B 1 232 ? 33.464 74.965 61.029 1.00 29.48 232 SER B N 1
ATOM 9235 C CA . SER B 1 232 ? 34.297 75.414 62.135 1.00 35.34 232 SER B CA 1
ATOM 9236 C C . SER B 1 232 ? 33.707 75.027 63.485 1.00 38.52 232 SER B C 1
ATOM 9237 O O . SER B 1 232 ? 34.366 74.349 64.278 1.00 40.99 232 SER B O 1
ATOM 9240 N N . SER B 1 233 ? 32.473 75.439 63.766 1.00 36.80 233 SER B N 1
ATOM 9241 C CA . SER B 1 233 ? 31.854 75.200 65.060 1.00 37.86 233 SER B CA 1
ATOM 9242 C C . SER B 1 233 ? 30.369 74.931 64.868 1.00 39.68 233 SER B C 1
ATOM 9243 O O . SER B 1 233 ? 29.823 75.070 63.770 1.00 41.92 233 SER B O 1
ATOM 9246 N N . GLY B 1 234 ? 29.715 74.539 65.962 1.00 43.44 234 GLY B N 1
ATOM 9247 C CA . GLY B 1 234 ? 28.287 74.304 65.961 1.00 42.36 234 GLY B CA 1
ATOM 9248 C C . GLY B 1 234 ? 27.671 74.725 67.280 1.00 45.27 234 GLY B C 1
ATOM 9249 O O . GLY B 1 234 ? 28.362 75.179 68.194 1.00 51.29 234 GLY B O 1
ATOM 9250 N N . THR B 1 235 ? 26.355 74.559 67.363 1.00 54.66 235 THR B N 1
ATOM 9251 C CA . THR B 1 235 ? 25.605 74.891 68.567 1.00 44.55 235 THR B CA 1
ATOM 9252 C C . THR B 1 235 ? 24.337 74.048 68.580 1.00 47.40 235 THR B C 1
ATOM 9253 O O . THR B 1 235 ? 24.069 73.281 67.651 1.00 53.13 235 THR B O 1
ATOM 9257 N N . ASN B 1 236 ? 23.556 74.190 69.654 1.00 49.81 236 ASN B N 1
ATOM 9258 C CA . ASN B 1 236 ? 22.323 73.422 69.790 1.00 56.03 236 ASN B CA 1
ATOM 9259 C C . ASN B 1 236 ? 21.326 73.705 68.673 1.00 55.21 236 ASN B C 1
ATOM 9260 O O . ASN B 1 236 ? 20.382 72.929 68.492 1.00 50.63 236 ASN B O 1
ATOM 9265 N N . TYR B 1 237 ? 21.510 74.788 67.921 1.00 53.49 237 TYR B N 1
ATOM 9266 C CA . TYR B 1 237 ? 20.543 75.197 66.913 1.00 48.84 237 TYR B CA 1
ATOM 9267 C C . TYR B 1 237 ? 21.080 75.196 65.490 1.00 52.49 237 TYR B C 1
ATOM 9268 O O . TYR B 1 237 ? 20.288 75.057 64.555 1.00 67.77 237 TYR B O 1
ATOM 9277 N N . GLY B 1 238 ? 22.385 75.346 65.291 1.00 44.75 238 GLY B N 1
ATOM 9278 C CA . GLY B 1 238 ? 22.916 75.372 63.948 1.00 38.66 238 GLY B CA 1
ATOM 9279 C C . GLY B 1 238 ? 24.413 75.158 63.910 1.00 44.28 238 GLY B C 1
ATOM 9280 O O . GLY B 1 238 ? 25.038 74.805 64.912 1.00 41.37 238 GLY B O 1
ATOM 9281 N N . ASN B 1 239 ? 24.981 75.374 62.724 1.00 33.32 239 ASN B N 1
ATOM 9282 C CA . ASN B 1 239 ? 26.405 75.215 62.475 1.00 32.40 239 ASN B CA 1
ATOM 9283 C C . ASN B 1 239 ? 26.989 76.511 61.925 1.00 36.61 239 ASN B C 1
ATOM 9284 O O . ASN B 1 239 ? 26.263 77.409 61.487 1.00 33.93 239 ASN B O 1
ATOM 9289 N N . ASN B 1 240 ? 28.319 76.596 61.947 1.00 32.43 240 ASN B N 1
ATOM 9290 C CA . ASN B 1 240 ? 29.043 77.789 61.519 1.00 33.01 240 ASN B CA 1
ATOM 9291 C C . ASN B 1 240 ? 30.188 77.379 60.606 1.00 37.83 240 ASN B C 1
ATOM 9292 O O . ASN B 1 240 ? 31.044 76.581 61.002 1.00 41.53 240 ASN B O 1
ATOM 9297 N N . TRP B 1 241 ? 30.203 77.922 59.391 1.00 40.00 241 TRP B N 1
ATOM 9298 C CA . TRP B 1 241 ? 31.261 77.671 58.424 1.00 42.23 241 TRP B CA 1
ATOM 9299 C C . TRP B 1 241 ? 32.133 78.909 58.247 1.00 38.29 241 TRP B C 1
ATOM 9300 O O . TRP B 1 241 ? 31.650 80.043 58.308 1.00 39.88 241 TRP B O 1
ATOM 9311 N N . VAL B 1 242 ? 33.424 78.679 58.025 1.00 31.95 242 VAL B N 1
ATOM 9312 C CA . VAL B 1 242 ? 34.352 79.735 57.636 1.00 42.31 242 VAL B CA 1
ATOM 9313 C C . VAL B 1 242 ? 34.311 79.879 56.121 1.00 50.19 242 VAL B C 1
ATOM 9314 O O . VAL B 1 242 ? 34.508 78.900 55.391 1.00 35.95 242 VAL B O 1
ATOM 9318 N N . VAL B 1 243 ? 34.067 81.099 55.646 1.00 51.29 243 VAL B N 1
ATOM 9319 C CA . VAL B 1 243 ? 33.938 81.336 54.212 1.00 43.05 243 VAL B CA 1
ATOM 9320 C C . VAL B 1 243 ? 35.286 81.109 53.541 1.00 43.12 243 VAL B C 1
ATOM 9321 O O . VAL B 1 243 ? 36.294 81.721 53.913 1.00 52.84 243 VAL B O 1
ATOM 9325 N N . THR B 1 244 ? 35.308 80.224 52.546 1.00 38.46 244 THR B N 1
ATOM 9326 C CA . THR B 1 244 ? 36.516 79.977 51.769 1.00 36.80 244 THR B CA 1
ATOM 9327 C C . THR B 1 244 ? 36.643 81.046 50.691 1.00 45.93 244 THR B C 1
ATOM 9328 O O . THR B 1 244 ? 35.785 81.152 49.808 1.00 50.86 244 THR B O 1
ATOM 9332 N N . THR B 1 245 ? 37.707 81.839 50.767 1.00 47.16 245 THR B N 1
ATOM 9333 C CA . THR B 1 245 ? 37.966 82.904 49.812 1.00 51.72 245 THR B CA 1
ATOM 9334 C C . THR B 1 245 ? 39.148 82.532 48.929 1.00 57.11 245 THR B C 1
ATOM 9335 O O . THR B 1 245 ? 40.115 81.919 49.394 1.00 56.24 245 THR B O 1
ATOM 9339 N N . GLN B 1 246 ? 39.062 82.900 47.648 1.00 48.39 246 GLN B N 1
ATOM 9340 C CA . GLN B 1 246 ? 40.200 82.734 46.752 1.00 39.84 246 GLN B CA 1
ATOM 9341 C C . GLN B 1 246 ? 41.404 83.543 47.211 1.00 42.55 246 GLN B C 1
ATOM 9342 O O . GLN B 1 246 ? 42.538 83.208 46.852 1.00 42.66 246 GLN B O 1
ATOM 9348 N N . ASP B 1 247 ? 41.180 84.600 47.994 1.00 51.45 247 ASP B N 1
ATOM 9349 C CA . ASP B 1 247 ? 42.280 85.432 48.468 1.00 59.49 247 ASP B CA 1
ATOM 9350 C C . ASP B 1 247 ? 43.196 84.651 49.404 1.00 52.66 247 ASP B C 1
ATOM 9351 O O . ASP B 1 247 ? 44.424 84.692 49.265 1.00 56.97 247 ASP B O 1
ATOM 9356 N N . PHE B 1 248 ? 42.616 83.927 50.362 1.00 44.41 248 PHE B N 1
ATOM 9357 C CA . PHE B 1 248 ? 43.416 83.186 51.330 1.00 40.93 248 PHE B CA 1
ATOM 9358 C C . PHE B 1 248 ? 43.821 81.805 50.828 1.00 50.02 248 PHE B C 1
ATOM 9359 O O . PHE B 1 248 ? 44.966 81.388 51.034 1.00 47.89 248 PHE B O 1
ATOM 9367 N N . LEU B 1 249 ? 42.901 81.073 50.193 1.00 43.88 249 LEU B N 1
ATOM 9368 C CA . LEU B 1 249 ? 43.238 79.737 49.711 1.00 35.42 249 LEU B CA 1
ATOM 9369 C C . LEU B 1 249 ? 44.338 79.779 48.658 1.00 34.59 249 LEU B C 1
ATOM 9370 O O . LEU B 1 249 ? 45.123 78.831 48.544 1.00 36.81 249 LEU B O 1
ATOM 9375 N N . GLY B 1 250 ? 44.421 80.864 47.894 1.00 34.93 250 GLY B N 1
ATOM 9376 C CA . GLY B 1 250 ? 45.489 81.033 46.932 1.00 45.92 250 GLY B CA 1
ATOM 9377 C C . GLY B 1 250 ? 46.794 81.543 47.497 1.00 47.09 250 GLY B C 1
ATOM 9378 O O . GLY B 1 250 ? 47.770 81.675 46.753 1.00 59.17 250 GLY B O 1
ATOM 9379 N N . GLN B 1 251 ? 46.840 81.837 48.798 1.00 47.56 251 GLN B N 1
ATOM 9380 C CA . GLN B 1 251 ? 48.038 82.423 49.391 1.00 40.79 251 GLN B CA 1
ATOM 9381 C C . GLN B 1 251 ? 49.188 81.422 49.431 1.00 40.20 251 GLN B C 1
ATOM 9382 O O . GLN B 1 251 ? 50.305 81.731 49.000 1.00 37.64 251 GLN B O 1
ATOM 9388 N N . GLN B 1 252 ? 48.937 80.219 49.951 1.00 45.34 252 GLN B N 1
ATOM 9389 C CA . GLN B 1 252 ? 49.989 79.215 50.082 1.00 41.15 252 GLN B CA 1
ATOM 9390 C C . GLN B 1 252 ? 50.519 78.737 48.730 1.00 34.89 252 GLN B C 1
ATOM 9391 O O . GLN B 1 252 ? 51.740 78.610 48.575 1.00 51.20 252 GLN B O 1
ATOM 9397 N N . PRO B 1 253 ? 49.668 78.446 47.735 1.00 34.45 253 PRO B N 1
ATOM 9398 C CA . PRO B 1 253 ? 50.219 78.060 46.424 1.00 42.41 253 PRO B CA 1
ATOM 9399 C C . PRO B 1 253 ? 51.067 79.142 45.784 1.00 53.64 253 PRO B C 1
ATOM 9400 O O . PRO B 1 253 ? 52.057 78.826 45.114 1.00 58.24 253 PRO B O 1
ATOM 9404 N N . GLN B 1 254 ? 50.712 80.414 45.975 1.00 52.36 254 GLN B N 1
ATOM 9405 C CA . GLN B 1 254 ? 51.471 81.493 45.352 1.00 54.99 254 GLN B CA 1
ATOM 9406 C C . GLN B 1 254 ? 52.843 81.653 45.997 1.00 55.06 254 GLN B C 1
ATOM 9407 O O . GLN B 1 254 ? 53.841 81.870 45.299 1.00 53.72 254 GLN B O 1
ATOM 9413 N N . ASN B 1 255 ? 52.916 81.544 47.325 1.00 63.28 255 ASN B N 1
ATOM 9414 C CA . ASN B 1 255 ? 54.191 81.672 48.021 1.00 56.63 255 ASN B CA 1
ATOM 9415 C C . ASN B 1 255 ? 55.107 80.474 47.810 1.00 48.81 255 ASN B C 1
ATOM 9416 O O . ASN B 1 255 ? 56.282 80.543 48.186 1.00 48.10 255 ASN B O 1
ATOM 9421 N N . ASP B 1 256 ? 54.608 79.387 47.223 1.00 47.66 256 ASP B N 1
ATOM 9422 C CA . ASP B 1 256 ? 55.420 78.218 46.918 1.00 50.76 256 ASP B CA 1
ATOM 9423 C C . ASP B 1 256 ? 55.858 78.179 45.460 1.00 46.61 256 ASP B C 1
ATOM 9424 O O . ASP B 1 256 ? 56.407 77.168 45.014 1.00 43.20 256 ASP B O 1
ATOM 9429 N N . PHE B 1 257 ? 55.614 79.247 44.709 1.00 47.03 257 PHE B N 1
ATOM 9430 C CA . PHE B 1 257 ? 56.090 79.379 43.340 1.00 46.26 257 PHE B CA 1
ATOM 9431 C C . PHE B 1 257 ? 57.277 80.332 43.313 1.00 58.00 257 PHE B C 1
ATOM 9432 O O . PHE B 1 257 ? 57.225 81.408 43.915 1.00 54.04 257 PHE B O 1
ATOM 9440 N N . ASP B 1 258 ? 58.345 79.935 42.628 1.00 57.40 258 ASP B N 1
ATOM 9441 C CA . ASP B 1 258 ? 59.428 80.868 42.367 1.00 46.13 258 ASP B CA 1
ATOM 9442 C C . ASP B 1 258 ? 59.006 81.861 41.285 1.00 51.76 258 ASP B C 1
ATOM 9443 O O . ASP B 1 258 ? 57.920 81.766 40.706 1.00 52.90 258 ASP B O 1
ATOM 9448 N N . LYS B 1 259 ? 59.875 82.837 41.030 1.00 51.27 259 LYS B N 1
ATOM 9449 C CA . LYS B 1 259 ? 59.604 83.816 39.985 1.00 49.28 259 LYS B CA 1
ATOM 9450 C C . LYS B 1 259 ? 59.351 83.108 38.660 1.00 48.95 259 LYS B C 1
ATOM 9451 O O . LYS B 1 259 ? 60.029 82.136 38.317 1.00 49.84 259 LYS B O 1
ATOM 9457 N N . THR B 1 260 ? 58.352 83.592 37.923 1.00 49.13 260 THR B N 1
ATOM 9458 C CA . THR B 1 260 ? 57.961 82.948 36.677 1.00 48.84 260 THR B CA 1
ATOM 9459 C C . THR B 1 260 ? 59.116 82.968 35.683 1.00 53.68 260 THR B C 1
ATOM 9460 O O . THR B 1 260 ? 59.760 84.002 35.480 1.00 60.53 260 THR B O 1
ATOM 9464 N N . ILE B 1 261 ? 59.375 81.820 35.067 1.00 54.60 261 ILE B N 1
ATOM 9465 C CA . ILE B 1 261 ? 60.462 81.675 34.107 1.00 51.22 261 ILE B CA 1
ATOM 9466 C C . ILE B 1 261 ? 59.903 81.959 32.718 1.00 52.08 261 ILE B C 1
ATOM 9467 O O . ILE B 1 261 ? 59.157 81.151 32.160 1.00 51.05 261 ILE B O 1
ATOM 9472 N N . ALA B 1 262 ? 60.263 83.113 32.162 1.00 59.91 262 ALA B N 1
ATOM 9473 C CA . ALA B 1 262 ? 59.794 83.537 30.849 1.00 59.44 262 ALA B CA 1
ATOM 9474 C C . ALA B 1 262 ? 60.885 83.246 29.826 1.00 63.85 262 ALA B C 1
ATOM 9475 O O . ALA B 1 262 ? 61.946 83.877 29.842 1.00 76.98 262 ALA B O 1
ATOM 9477 N N . TYR B 1 263 ? 60.620 82.293 28.938 1.00 64.33 263 TYR B N 1
ATOM 9478 C CA . TYR B 1 263 ? 61.575 81.926 27.901 1.00 57.63 263 TYR B CA 1
ATOM 9479 C C . TYR B 1 263 ? 61.537 82.963 26.787 1.00 60.10 263 TYR B C 1
ATOM 9480 O O . TYR B 1 263 ? 60.489 83.183 26.170 1.00 63.50 263 TYR B O 1
ATOM 9489 N N . THR B 1 264 ? 62.678 83.593 26.529 1.00 68.02 264 THR B N 1
ATOM 9490 C CA . THR B 1 264 ? 62.809 84.532 25.424 1.00 78.37 264 THR B CA 1
ATOM 9491 C C . THR B 1 264 ? 63.212 83.748 24.182 1.00 92.09 264 THR B C 1
ATOM 9492 O O . THR B 1 264 ? 64.224 83.038 24.192 1.00 104.79 264 THR B O 1
ATOM 9496 N N . SER B 1 265 ? 62.415 83.876 23.117 1.00 90.79 265 SER B N 1
ATOM 9497 C CA . SER B 1 265 ? 62.530 82.965 21.980 1.00 87.16 265 SER B CA 1
ATOM 9498 C C . SER B 1 265 ? 63.886 83.074 21.291 1.00 81.85 265 SER B C 1
ATOM 9499 O O . SER B 1 265 ? 64.488 82.056 20.927 1.00 80.87 265 SER B O 1
ATOM 9502 N N . GLY B 1 266 ? 64.384 84.297 21.101 1.00 70.30 266 GLY B N 1
ATOM 9503 C CA . GLY B 1 266 ? 65.629 84.476 20.375 1.00 84.68 266 GLY B CA 1
ATOM 9504 C C . GLY B 1 266 ? 66.855 83.975 21.114 1.00 89.75 266 GLY B C 1
ATOM 9505 O O . GLY B 1 266 ? 67.800 83.484 20.492 1.00 89.58 266 GLY B O 1
ATOM 9506 N N . GLU B 1 267 ? 66.857 84.084 22.439 1.00 85.08 267 GLU B N 1
ATOM 9507 C CA . GLU B 1 267 ? 68.057 83.866 23.232 1.00 88.77 267 GLU B CA 1
ATOM 9508 C C . GLU B 1 267 ? 68.343 82.372 23.393 1.00 86.40 267 GLU B C 1
ATOM 9509 O O . GLU B 1 267 ? 67.603 81.511 22.913 1.00 91.03 267 GLU B O 1
ATOM 9515 N N . GLY B 1 268 ? 69.442 82.065 24.082 1.00 69.93 268 GLY B N 1
ATOM 9516 C CA . GLY B 1 268 ? 69.924 80.703 24.229 1.00 68.95 268 GLY B CA 1
ATOM 9517 C C . GLY B 1 268 ? 69.015 79.745 24.976 1.00 86.45 268 GLY B C 1
ATOM 9518 O O . GLY B 1 268 ? 67.960 80.134 25.490 1.00 79.11 268 GLY B O 1
ATOM 9519 N N . VAL B 1 269 ? 69.419 78.474 25.031 1.00 81.63 269 VAL B N 1
ATOM 9520 C CA . VAL B 1 269 ? 68.653 77.456 25.742 1.00 71.95 269 VAL B CA 1
ATOM 9521 C C . VAL B 1 269 ? 68.776 77.670 27.245 1.00 69.88 269 VAL B C 1
ATOM 9522 O O . VAL B 1 269 ? 69.837 78.060 27.753 1.00 72.78 269 VAL B O 1
ATOM 9526 N N . LEU B 1 270 ? 67.682 77.422 27.966 1.00 67.67 270 LEU B N 1
ATOM 9527 C CA . LEU B 1 270 ? 67.670 77.529 29.423 1.00 63.74 270 LEU B CA 1
ATOM 9528 C C . LEU B 1 270 ? 68.556 76.444 30.027 1.00 58.50 270 LEU B C 1
ATOM 9529 O O . LEU B 1 270 ? 68.225 75.256 29.967 1.00 56.85 270 LEU B O 1
ATOM 9534 N N . GLN B 1 271 ? 69.682 76.847 30.612 1.00 59.26 271 GLN B N 1
ATOM 9535 C CA . GLN B 1 271 ? 70.577 75.922 31.295 1.00 59.18 271 GLN B CA 1
ATOM 9536 C C . GLN B 1 271 ? 70.174 75.813 32.760 1.00 70.56 271 GLN B C 1
ATOM 9537 O O . GLN B 1 271 ? 70.035 76.829 33.447 1.00 77.07 271 GLN B O 1
ATOM 9543 N N . TRP B 1 272 ? 69.999 74.583 33.234 1.00 65.16 272 TRP B N 1
ATOM 9544 C CA . TRP B 1 272 ? 69.453 74.311 34.563 1.00 54.30 272 TRP B CA 1
ATOM 9545 C C . TRP B 1 272 ? 70.512 73.582 35.388 1.00 63.12 272 TRP B C 1
ATOM 9546 O O . TRP B 1 272 ? 70.743 72.384 35.199 1.00 70.84 272 TRP B O 1
ATOM 9557 N N . LYS B 1 273 ? 71.144 74.308 36.306 1.00 65.90 273 LYS B N 1
ATOM 9558 C CA . LYS B 1 273 ? 72.071 73.743 37.276 1.00 68.44 273 LYS B CA 1
ATOM 9559 C C . LYS B 1 273 ? 71.388 73.640 38.636 1.00 54.07 273 LYS B C 1
ATOM 9560 O O . LYS B 1 273 ? 70.463 74.397 38.941 1.00 59.01 273 LYS B O 1
ATOM 9566 N N . TYR B 1 274 ? 71.851 72.697 39.456 1.00 53.80 274 TYR B N 1
ATOM 9567 C CA . TYR B 1 274 ? 71.212 72.442 40.744 1.00 53.74 274 TYR B CA 1
ATOM 9568 C C . TYR B 1 274 ? 72.222 71.864 41.724 1.00 56.18 274 TYR B C 1
ATOM 9569 O O . TYR B 1 274 ? 72.856 70.846 41.433 1.00 54.31 274 TYR B O 1
ATOM 9578 N N . ASP B 1 275 ? 72.367 72.514 42.880 1.00 63.32 275 ASP B N 1
ATOM 9579 C CA . ASP B 1 275 ? 73.196 72.006 43.969 1.00 70.32 275 ASP B CA 1
ATOM 9580 C C . ASP B 1 275 ? 72.315 71.153 44.879 1.00 72.28 275 ASP B C 1
ATOM 9581 O O . ASP B 1 275 ? 71.506 71.680 45.650 1.00 76.40 275 ASP B O 1
ATOM 9586 N N . ALA B 1 276 ? 72.479 69.834 44.782 1.00 68.14 276 ALA B N 1
ATOM 9587 C CA . ALA B 1 276 ? 71.633 68.890 45.507 1.00 63.16 276 ALA B CA 1
ATOM 9588 C C . ALA B 1 276 ? 71.815 68.967 47.020 1.00 62.26 276 ALA B C 1
ATOM 9589 O O . ALA B 1 276 ? 70.856 68.731 47.765 1.00 60.00 276 ALA B O 1
ATOM 9591 N N . ALA B 1 277 ? 73.020 69.294 47.494 1.00 70.23 277 ALA B N 1
ATOM 9592 C CA . ALA B 1 277 ? 73.300 69.238 48.928 1.00 51.74 277 ALA B CA 1
ATOM 9593 C C . ALA B 1 277 ? 72.468 70.244 49.717 1.00 70.64 277 ALA B C 1
ATOM 9594 O O . ALA B 1 277 ? 71.898 69.902 50.760 1.00 86.57 277 ALA B O 1
ATOM 9596 N N . ASN B 1 278 ? 72.390 71.488 49.253 1.00 74.18 278 ASN B N 1
ATOM 9597 C CA . ASN B 1 278 ? 71.633 72.513 49.961 1.00 82.13 278 ASN B CA 1
ATOM 9598 C C . ASN B 1 278 ? 70.341 72.881 49.242 1.00 70.74 278 ASN B C 1
ATOM 9599 O O . ASN B 1 278 ? 69.686 73.858 49.622 1.00 64.31 278 ASN B O 1
ATOM 9604 N N . GLY B 1 279 ? 69.959 72.118 48.220 1.00 64.66 279 GLY B N 1
ATOM 9605 C CA . GLY B 1 279 ? 68.643 72.252 47.617 1.00 51.93 279 GLY B CA 1
ATOM 9606 C C . GLY B 1 279 ? 68.397 73.580 46.939 1.00 47.18 279 GLY B C 1
ATOM 9607 O O . GLY B 1 279 ? 67.264 74.074 46.945 1.00 46.06 279 GLY B O 1
ATOM 9608 N N . THR B 1 280 ? 69.431 74.172 46.351 1.00 48.97 280 THR B N 1
ATOM 9609 C CA . THR B 1 280 ? 69.309 75.398 45.581 1.00 53.41 280 THR B CA 1
ATOM 9610 C C . THR B 1 280 ? 69.828 75.156 44.170 1.00 63.22 280 THR B C 1
ATOM 9611 O O . THR B 1 280 ? 70.749 74.361 43.958 1.00 70.06 280 THR B O 1
ATOM 9615 N N . GLY B 1 281 ? 69.231 75.849 43.204 1.00 60.44 281 GLY B N 1
ATOM 9616 C CA . GLY B 1 281 ? 69.609 75.694 41.817 1.00 60.04 281 GLY B CA 1
ATOM 9617 C C . GLY B 1 281 ? 69.338 76.965 41.043 1.00 67.50 281 GLY B C 1
ATOM 9618 O O . GLY B 1 281 ? 68.923 77.982 41.603 1.00 74.93 281 GLY B O 1
ATOM 9619 N N . THR B 1 282 ? 69.580 76.898 39.736 1.00 64.36 282 THR B N 1
ATOM 9620 C CA . THR B 1 282 ? 69.466 78.072 38.886 1.00 56.86 282 THR B CA 1
ATOM 9621 C C . THR B 1 282 ? 69.109 77.655 37.467 1.00 62.47 282 THR B C 1
ATOM 9622 O O . THR B 1 282 ? 69.479 76.571 37.007 1.00 63.43 282 THR B O 1
ATOM 9626 N N . LEU B 1 283 ? 68.371 78.528 36.785 1.00 66.35 283 LEU B N 1
ATOM 9627 C CA . LEU B 1 283 ? 68.073 78.385 35.363 1.00 58.78 283 LEU B CA 1
ATOM 9628 C C . LEU B 1 283 ? 68.472 79.686 34.681 1.00 59.89 283 LEU B C 1
ATOM 9629 O O . LEU B 1 283 ? 67.869 80.734 34.935 1.00 66.27 283 LEU B O 1
ATOM 9634 N N . THR B 1 284 ? 69.481 79.622 33.819 1.00 58.94 284 THR B N 1
ATOM 9635 C CA . THR B 1 284 ? 70.046 80.802 33.183 1.00 65.47 284 THR B CA 1
ATOM 9636 C C . THR B 1 284 ? 69.763 80.790 31.687 1.00 70.14 284 THR B C 1
ATOM 9637 O O . THR B 1 284 ? 69.778 79.733 31.048 1.00 61.50 284 THR B O 1
ATOM 9641 N N . GLN B 1 285 ? 69.502 81.974 31.138 1.00 82.35 285 GLN B N 1
ATOM 9642 C CA . GLN B 1 285 ? 69.321 82.148 29.700 1.00 69.48 285 GLN B CA 1
ATOM 9643 C C . GLN B 1 285 ? 69.860 83.516 29.319 1.00 67.86 285 GLN B C 1
ATOM 9644 O O . GLN B 1 285 ? 69.338 84.536 29.779 1.00 72.19 285 GLN B O 1
ATOM 9650 N N . GLY B 1 286 ? 70.887 83.538 28.480 1.00 69.09 286 GLY B N 1
ATOM 9651 C CA . GLY B 1 286 ? 71.503 84.804 28.120 1.00 71.73 286 GLY B CA 1
ATOM 9652 C C . GLY B 1 286 ? 72.142 85.447 29.335 1.00 84.98 286 GLY B C 1
ATOM 9653 O O . GLY B 1 286 ? 73.069 84.898 29.943 1.00 83.27 286 GLY B O 1
ATOM 9654 N N . ASN B 1 287 ? 71.647 86.629 29.706 1.00 87.28 287 ASN B N 1
ATOM 9655 C CA . ASN B 1 287 ? 72.139 87.352 30.872 1.00 96.67 287 ASN B CA 1
ATOM 9656 C C . ASN B 1 287 ? 71.088 87.458 31.974 1.00 88.61 287 ASN B C 1
ATOM 9657 O O . ASN B 1 287 ? 71.180 88.338 32.836 1.00 88.09 287 ASN B O 1
ATOM 9662 N N . THR B 1 288 ? 70.092 86.576 31.966 1.00 84.28 288 THR B N 1
ATOM 9663 C CA . THR B 1 288 ? 69.085 86.512 33.016 1.00 83.36 288 THR B CA 1
ATOM 9664 C C . THR B 1 288 ? 69.226 85.205 33.784 1.00 70.69 288 THR B C 1
ATOM 9665 O O . THR B 1 288 ? 69.471 84.149 33.192 1.00 67.54 288 THR B O 1
ATOM 9669 N N . THR B 1 289 ? 69.070 85.282 35.103 1.00 68.55 289 THR B N 1
ATOM 9670 C CA . THR B 1 289 ? 69.258 84.137 35.987 1.00 65.79 289 THR B CA 1
ATOM 9671 C C . THR B 1 289 ? 68.033 83.993 36.876 1.00 66.21 289 THR B C 1
ATOM 9672 O O . THR B 1 289 ? 67.658 84.938 37.577 1.00 60.56 289 THR B O 1
ATOM 9676 N N . TRP B 1 290 ? 67.413 82.815 36.844 1.00 68.42 290 TRP B N 1
ATOM 9677 C CA . TRP B 1 290 ? 66.246 82.506 37.658 1.00 55.58 290 TRP B CA 1
ATOM 9678 C C . TRP B 1 290 ? 66.629 81.566 38.791 1.00 54.39 290 TRP B C 1
ATOM 9679 O O . TRP B 1 290 ? 67.406 80.625 38.596 1.00 60.97 290 TRP B O 1
ATOM 9690 N N . ASP B 1 291 ? 66.080 81.823 39.973 1.00 53.44 291 ASP B N 1
ATOM 9691 C CA . ASP B 1 291 ? 66.315 80.980 41.134 1.00 52.98 291 ASP B CA 1
ATOM 9692 C C . ASP B 1 291 ? 65.290 79.855 41.191 1.00 64.45 291 ASP B C 1
ATOM 9693 O O . ASP B 1 291 ? 64.157 79.992 40.721 1.00 67.36 291 ASP B O 1
ATOM 9698 N N . MET B 1 292 ? 65.705 78.732 41.773 1.00 64.56 292 MET B N 1
ATOM 9699 C CA . MET B 1 292 ? 64.845 77.566 41.904 1.00 68.75 292 MET B CA 1
ATOM 9700 C C . MET B 1 292 ? 65.269 76.797 43.145 1.00 67.94 292 MET B C 1
ATOM 9701 O O . MET B 1 292 ? 66.463 76.677 43.429 1.00 77.95 292 MET B O 1
ATOM 9706 N N . HIS B 1 293 ? 64.288 76.279 43.878 1.00 44.95 293 HIS B N 1
ATOM 9707 C CA . HIS B 1 293 ? 64.537 75.573 45.123 1.00 44.33 293 HIS B CA 1
ATOM 9708 C C . HIS B 1 293 ? 63.961 74.166 45.053 1.00 48.43 293 HIS B C 1
ATOM 9709 O O . HIS B 1 293 ? 62.933 73.927 44.412 1.00 48.43 293 HIS B O 1
ATOM 9716 N N . GLY B 1 294 ? 64.634 73.236 45.727 1.00 42.84 294 GLY B N 1
ATOM 9717 C CA . GLY B 1 294 ? 64.193 71.857 45.768 1.00 41.66 294 GLY B CA 1
ATOM 9718 C C . GLY B 1 294 ? 64.213 71.274 47.165 1.00 52.02 294 GLY B C 1
ATOM 9719 O O . GLY B 1 294 ? 64.208 72.013 48.154 1.00 54.71 294 GLY B O 1
ATOM 9720 N N . LYS B 1 295 ? 64.230 69.947 47.259 1.00 54.27 295 LYS B N 1
ATOM 9721 C CA . LYS B 1 295 ? 64.261 69.286 48.556 1.00 47.09 295 LYS B CA 1
ATOM 9722 C C . LYS B 1 295 ? 65.582 69.562 49.265 1.00 49.62 295 LYS B C 1
ATOM 9723 O O . LYS B 1 295 ? 66.658 69.486 48.664 1.00 49.63 295 LYS B O 1
ATOM 9729 N N . LYS B 1 296 ? 65.495 69.889 50.553 1.00 41.52 296 LYS B N 1
ATOM 9730 C CA . LYS B 1 296 ? 66.663 70.179 51.378 1.00 45.85 296 LYS B CA 1
ATOM 9731 C C . LYS B 1 296 ? 66.629 69.261 52.592 1.00 54.06 296 LYS B C 1
ATOM 9732 O O . LYS B 1 296 ? 65.796 69.440 53.488 1.00 58.82 296 LYS B O 1
ATOM 9738 N N . GLY B 1 297 ? 67.532 68.285 52.622 1.00 56.54 297 GLY B N 1
ATOM 9739 C CA . GLY B 1 297 ? 67.574 67.329 53.709 1.00 57.41 297 GLY B CA 1
ATOM 9740 C C . GLY B 1 297 ? 66.406 66.367 53.672 1.00 68.16 297 GLY B C 1
ATOM 9741 O O . GLY B 1 297 ? 66.314 65.525 52.773 1.00 84.86 297 GLY B O 1
ATOM 9742 N N . ASN B 1 298 ? 65.504 66.483 54.644 1.00 58.32 298 ASN B N 1
ATOM 9743 C CA . ASN B 1 298 ? 64.293 65.677 54.690 1.00 63.86 298 ASN B CA 1
ATOM 9744 C C . ASN B 1 298 ? 63.027 66.499 54.489 1.00 56.54 298 ASN B C 1
ATOM 9745 O O . ASN B 1 298 ? 61.926 65.948 54.585 1.00 57.21 298 ASN B O 1
ATOM 9750 N N . ASP B 1 299 ? 63.153 67.795 54.210 1.00 52.41 299 ASP B N 1
ATOM 9751 C CA . ASP B 1 299 ? 62.006 68.695 54.107 1.00 48.24 299 ASP B CA 1
ATOM 9752 C C . ASP B 1 299 ? 61.550 68.749 52.654 1.00 46.84 299 ASP B C 1
ATOM 9753 O O . ASP B 1 299 ? 62.177 69.402 51.816 1.00 41.53 299 ASP B O 1
ATOM 9758 N N . LEU B 1 300 ? 60.447 68.059 52.354 1.00 40.59 300 LEU B N 1
ATOM 9759 C CA . LEU B 1 300 ? 59.887 68.098 51.009 1.00 35.16 300 LEU B CA 1
ATOM 9760 C C . LEU B 1 300 ? 59.228 69.434 50.696 1.00 41.55 300 LEU B C 1
ATOM 9761 O O . LEU B 1 300 ? 59.084 69.778 49.518 1.00 51.14 300 LEU B O 1
ATOM 9766 N N . ASN B 1 301 ? 58.830 70.194 51.717 1.00 39.07 301 ASN B N 1
ATOM 9767 C CA . ASN B 1 301 ? 58.187 71.483 51.502 1.00 34.81 301 ASN B CA 1
ATOM 9768 C C . ASN B 1 301 ? 59.168 72.567 51.076 1.00 49.28 301 ASN B C 1
ATOM 9769 O O . ASN B 1 301 ? 58.734 73.617 50.589 1.00 50.49 301 ASN B O 1
ATOM 9774 N N . ALA B 1 302 ? 60.474 72.336 51.238 1.00 37.84 302 ALA B N 1
ATOM 9775 C CA . ALA B 1 302 ? 61.459 73.319 50.800 1.00 42.94 302 ALA B CA 1
ATOM 9776 C C . ALA B 1 302 ? 61.440 73.498 49.288 1.00 46.64 302 ALA B C 1
ATOM 9777 O O . ALA B 1 302 ? 61.786 74.574 48.787 1.00 55.50 302 ALA B O 1
ATOM 9779 N N . GLY B 1 303 ? 61.047 72.464 48.550 1.00 49.67 303 GLY B N 1
ATOM 9780 C CA . GLY B 1 303 ? 60.948 72.591 47.108 1.00 55.28 303 GLY B CA 1
ATOM 9781 C C . GLY B 1 303 ? 59.776 73.471 46.711 1.00 52.60 303 GLY B C 1
ATOM 9782 O O . GLY B 1 303 ? 58.678 73.369 47.260 1.00 47.78 303 GLY B O 1
ATOM 9783 N N . LYS B 1 304 ? 60.018 74.348 45.742 1.00 47.87 304 LYS B N 1
ATOM 9784 C CA . LYS B 1 304 ? 59.025 75.312 45.302 1.00 38.77 304 LYS B CA 1
ATOM 9785 C C . LYS B 1 304 ? 58.717 75.112 43.824 1.00 38.86 304 LYS B C 1
ATOM 9786 O O . LYS B 1 304 ? 59.543 74.602 43.061 1.00 45.27 304 LYS B O 1
ATOM 9792 N N . ASN B 1 305 ? 57.513 75.518 43.431 1.00 40.93 305 ASN B N 1
ATOM 9793 C CA . ASN B 1 305 ? 56.997 75.240 42.101 1.00 39.89 305 ASN B CA 1
ATOM 9794 C C . ASN B 1 305 ? 57.550 76.230 41.080 1.00 45.09 305 ASN B C 1
ATOM 9795 O O . ASN B 1 305 ? 57.947 77.351 41.408 1.00 52.68 305 ASN B O 1
ATOM 9800 N N . LEU B 1 306 ? 57.567 75.794 39.823 1.00 40.13 306 LEU B N 1
ATOM 9801 C CA . LEU B 1 306 ? 58.049 76.597 38.708 1.00 41.68 306 LEU B CA 1
ATOM 9802 C C . LEU B 1 306 ? 56.955 76.735 37.660 1.00 52.59 306 LEU B C 1
ATOM 9803 O O . LEU B 1 306 ? 56.281 75.758 37.318 1.00 40.54 306 LEU B O 1
ATOM 9808 N N . LEU B 1 307 ? 56.785 77.952 37.152 1.00 42.72 307 LEU B N 1
ATOM 9809 C CA . LEU B 1 307 ? 55.863 78.235 36.059 1.00 43.00 307 LEU B CA 1
ATOM 9810 C C . LEU B 1 307 ? 56.678 78.601 34.827 1.00 44.72 307 LEU B C 1
ATOM 9811 O O . LEU B 1 307 ? 57.472 79.547 34.863 1.00 55.58 307 LEU B O 1
ATOM 9816 N N . PHE B 1 308 ? 56.480 77.856 33.744 1.00 49.18 308 PHE B N 1
ATOM 9817 C CA . PHE B 1 308 ? 57.192 78.084 32.494 1.00 54.13 308 PHE B CA 1
ATOM 9818 C C . PHE B 1 308 ? 56.263 78.747 31.487 1.00 53.79 308 PHE B C 1
ATOM 9819 O O . PHE B 1 308 ? 55.163 78.249 31.229 1.00 56.46 308 PHE B O 1
ATOM 9827 N N . THR B 1 309 ? 56.709 79.862 30.923 1.00 54.88 309 THR B N 1
ATOM 9828 C CA . THR B 1 309 ? 55.994 80.563 29.867 1.00 54.84 309 THR B CA 1
ATOM 9829 C C . THR B 1 309 ? 56.886 80.653 28.633 1.00 56.47 309 THR B C 1
ATOM 9830 O O . THR B 1 309 ? 58.053 80.255 28.650 1.00 53.24 309 THR B O 1
ATOM 9834 N N . GLY B 1 310 ? 56.324 81.187 27.555 1.00 56.47 310 GLY B N 1
ATOM 9835 C CA . GLY B 1 310 ? 56.993 81.223 26.273 1.00 54.84 310 GLY B CA 1
ATOM 9836 C C . GLY B 1 310 ? 56.515 80.112 25.354 1.00 63.81 310 GLY B C 1
ATOM 9837 O O . GLY B 1 310 ? 55.722 79.242 25.724 1.00 76.69 310 GLY B O 1
ATOM 9838 N N . ASN B 1 311 ? 57.015 80.150 24.122 1.00 62.60 311 ASN B N 1
ATOM 9839 C CA . ASN B 1 311 ? 56.636 79.191 23.094 1.00 66.12 311 ASN B CA 1
ATOM 9840 C C . ASN B 1 311 ? 57.873 78.471 22.580 1.00 67.19 311 ASN B C 1
ATOM 9841 O O . ASN B 1 311 ? 58.893 79.108 22.293 1.00 58.47 311 ASN B O 1
ATOM 9846 N N . ASN B 1 312 ? 57.771 77.147 22.459 1.00 74.35 312 ASN B N 1
ATOM 9847 C CA . ASN B 1 312 ? 58.860 76.297 21.978 1.00 68.80 312 ASN B CA 1
ATOM 9848 C C . ASN B 1 312 ? 60.140 76.527 22.778 1.00 56.70 312 ASN B C 1
ATOM 9849 O O . ASN B 1 312 ? 61.230 76.696 22.228 1.00 58.38 312 ASN B O 1
ATOM 9854 N N . GLY B 1 313 ? 59.997 76.531 24.102 1.00 56.32 313 GLY B N 1
ATOM 9855 C CA . GLY B 1 313 ? 61.148 76.696 24.966 1.00 60.27 313 GLY B CA 1
ATOM 9856 C C . GLY B 1 313 ? 61.971 75.425 25.073 1.00 54.97 313 GLY B C 1
ATOM 9857 O O . GLY B 1 313 ? 61.477 74.313 24.892 1.00 54.73 313 GLY B O 1
ATOM 9858 N N . GLU B 1 314 ? 63.255 75.603 25.371 1.00 56.00 314 GLU B N 1
ATOM 9859 C CA . GLU B 1 314 ? 64.186 74.493 25.517 1.00 61.38 314 GLU B CA 1
ATOM 9860 C C . GLU B 1 314 ? 64.873 74.590 26.871 1.00 55.45 314 GLU B C 1
ATOM 9861 O O . GLU B 1 314 ? 65.331 75.668 27.262 1.00 56.29 314 GLU B O 1
ATOM 9867 N N . VAL B 1 315 ? 64.940 73.464 27.580 1.00 62.17 315 VAL B N 1
ATOM 9868 C CA . VAL B 1 315 ? 65.568 73.384 28.894 1.00 53.57 315 VAL B CA 1
ATOM 9869 C C . VAL B 1 315 ? 66.458 72.150 28.921 1.00 53.87 315 VAL B C 1
ATOM 9870 O O . VAL B 1 315 ? 66.034 71.065 28.507 1.00 53.25 315 VAL B O 1
ATOM 9874 N N . VAL B 1 316 ? 67.685 72.314 29.408 1.00 54.94 316 VAL B N 1
ATOM 9875 C CA . VAL B 1 316 ? 68.642 71.222 29.538 1.00 55.45 316 VAL B CA 1
ATOM 9876 C C . VAL B 1 316 ? 69.004 71.076 31.008 1.00 64.59 316 VAL B C 1
ATOM 9877 O O . VAL B 1 316 ? 69.420 72.048 31.650 1.00 64.00 316 VAL B O 1
ATOM 9881 N N . LEU B 1 317 ? 68.846 69.865 31.537 1.00 53.54 317 LEU B N 1
ATOM 9882 C CA . LEU B 1 317 ? 69.175 69.567 32.927 1.00 55.20 317 LEU B CA 1
ATOM 9883 C C . LEU B 1 317 ? 70.644 69.172 33.020 1.00 57.56 317 LEU B C 1
ATOM 9884 O O . LEU B 1 317 ? 71.040 68.105 32.539 1.00 55.07 317 LEU B O 1
ATOM 9889 N N . GLN B 1 318 ? 71.450 70.027 33.648 1.00 55.43 318 GLN B N 1
ATOM 9890 C CA . GLN B 1 318 ? 72.860 69.730 33.857 1.00 57.14 318 GLN B CA 1
ATOM 9891 C C . GLN B 1 318 ? 73.117 68.946 35.136 1.00 56.43 318 GLN B C 1
ATOM 9892 O O . GLN B 1 318 ? 74.186 68.340 35.268 1.00 61.59 318 GLN B O 1
ATOM 9898 N N . ASN B 1 319 ? 72.172 68.945 36.074 1.00 71.27 319 ASN B N 1
ATOM 9899 C CA . ASN B 1 319 ? 72.295 68.203 37.319 1.00 53.79 319 ASN B CA 1
ATOM 9900 C C . ASN B 1 319 ? 70.990 67.475 37.607 1.00 58.08 319 ASN B C 1
ATOM 9901 O O . ASN B 1 319 ? 69.912 67.916 37.198 1.00 63.98 319 ASN B O 1
ATOM 9906 N N . SER B 1 320 ? 71.097 66.350 38.310 1.00 60.30 320 SER B N 1
ATOM 9907 C CA . SER B 1 320 ? 69.906 65.651 38.773 1.00 54.33 320 SER B CA 1
ATOM 9908 C C . SER B 1 320 ? 69.188 66.495 39.818 1.00 56.29 320 SER B C 1
ATOM 9909 O O . SER B 1 320 ? 69.821 67.156 40.646 1.00 59.67 320 SER B O 1
ATOM 9912 N N . VAL B 1 321 ? 67.858 66.471 39.780 1.00 53.01 321 VAL B N 1
ATOM 9913 C CA . VAL B 1 321 ? 67.038 67.354 40.600 1.00 45.17 321 VAL B CA 1
ATOM 9914 C C . VAL B 1 321 ? 66.010 66.526 41.356 1.00 43.49 321 VAL B C 1
ATOM 9915 O O . VAL B 1 321 ? 65.280 65.730 40.755 1.00 42.81 321 VAL B O 1
ATOM 9919 N N . ASN B 1 322 ? 65.958 66.713 42.672 1.00 58.73 322 ASN B N 1
ATOM 9920 C CA . ASN B 1 322 ? 64.864 66.235 43.514 1.00 41.36 322 ASN B CA 1
ATOM 9921 C C . ASN B 1 322 ? 64.196 67.482 44.083 1.00 40.66 322 ASN B C 1
ATOM 9922 O O . ASN B 1 322 ? 64.655 68.037 45.086 1.00 42.74 322 ASN B O 1
ATOM 9927 N N . GLN B 1 323 ? 63.115 67.921 43.444 1.00 48.07 323 GLN B N 1
ATOM 9928 C CA . GLN B 1 323 ? 62.441 69.153 43.827 1.00 41.35 323 GLN B CA 1
ATOM 9929 C C . GLN B 1 323 ? 61.480 68.964 44.996 1.00 54.08 323 GLN B C 1
ATOM 9930 O O . GLN B 1 323 ? 60.767 69.909 45.350 1.00 64.83 323 GLN B O 1
ATOM 9936 N N . GLY B 1 324 ? 61.446 67.778 45.599 1.00 46.34 324 GLY B N 1
ATOM 9937 C CA . GLY B 1 324 ? 60.582 67.536 46.737 1.00 51.36 324 GLY B CA 1
ATOM 9938 C C . GLY B 1 324 ? 59.110 67.595 46.388 1.00 48.26 324 GLY B C 1
ATOM 9939 O O . GLY B 1 324 ? 58.607 66.761 45.630 1.00 57.73 324 GLY B O 1
ATOM 9940 N N . ALA B 1 325 ? 58.406 68.582 46.939 1.00 46.12 325 ALA B N 1
ATOM 9941 C CA . ALA B 1 325 ? 57.005 68.803 46.614 1.00 45.67 325 ALA B CA 1
ATOM 9942 C C . ALA B 1 325 ? 56.812 69.807 45.488 1.00 43.33 325 ALA B C 1
ATOM 9943 O O . ALA B 1 325 ? 55.677 70.002 45.040 1.00 42.97 325 ALA B O 1
ATOM 9945 N N . GLY B 1 326 ? 57.883 70.449 45.028 1.00 42.84 326 GLY B N 1
ATOM 9946 C CA . GLY B 1 326 ? 57.760 71.399 43.934 1.00 49.92 326 GLY B CA 1
ATOM 9947 C C . GLY B 1 326 ? 57.435 70.690 42.632 1.00 50.79 326 GLY B C 1
ATOM 9948 O O . GLY B 1 326 ? 58.058 69.680 42.284 1.00 55.36 326 GLY B O 1
ATOM 9949 N N . TYR B 1 327 ? 56.459 71.220 41.901 1.00 43.60 327 TYR B N 1
ATOM 9950 C CA . TYR B 1 327 ? 56.056 70.668 40.619 1.00 35.71 327 TYR B CA 1
ATOM 9951 C C . TYR B 1 327 ? 56.306 71.689 39.518 1.00 39.66 327 TYR B C 1
ATOM 9952 O O . TYR B 1 327 ? 56.501 72.880 39.775 1.00 47.04 327 TYR B O 1
ATOM 9961 N N . LEU B 1 328 ? 56.301 71.203 38.281 1.00 44.44 328 LEU B N 1
ATOM 9962 C CA . LEU B 1 328 ? 56.546 72.027 37.107 1.00 38.58 328 LEU B CA 1
ATOM 9963 C C . LEU B 1 328 ? 55.238 72.250 36.363 1.00 38.25 328 LEU B C 1
ATOM 9964 O O . LEU B 1 328 ? 54.520 71.292 36.058 1.00 46.49 328 LEU B O 1
ATOM 9969 N N . GLN B 1 329 ? 54.930 73.512 36.077 1.00 40.49 329 GLN B N 1
ATOM 9970 C CA . GLN B 1 329 ? 53.756 73.883 35.300 1.00 43.74 329 GLN B CA 1
ATOM 9971 C C . GLN B 1 329 ? 54.208 74.600 34.037 1.00 41.57 329 GLN B C 1
ATOM 9972 O O . GLN B 1 329 ? 55.001 75.545 34.105 1.00 44.51 329 GLN B O 1
ATOM 9978 N N . PHE B 1 330 ? 53.706 74.149 32.891 1.00 42.33 330 PHE B N 1
ATOM 9979 C CA . PHE B 1 330 ? 54.076 74.697 31.593 1.00 45.66 330 PHE B CA 1
ATOM 9980 C C . PHE B 1 330 ? 52.869 75.397 30.984 1.00 47.42 330 PHE B C 1
ATOM 9981 O O . PHE B 1 330 ? 51.833 74.764 30.749 1.00 48.09 330 PHE B O 1
ATOM 9989 N N . ALA B 1 331 ? 53.005 76.697 30.726 1.00 44.02 331 ALA B N 1
ATOM 9990 C CA . ALA B 1 331 ? 51.963 77.483 30.082 1.00 47.58 331 ALA B CA 1
ATOM 9991 C C . ALA B 1 331 ? 52.199 77.642 28.587 1.00 52.59 331 ALA B C 1
ATOM 9992 O O . ALA B 1 331 ? 51.516 78.442 27.940 1.00 47.28 331 ALA B O 1
ATOM 9994 N N . GLY B 1 332 ? 53.152 76.902 28.029 1.00 48.64 332 GLY B N 1
ATOM 9995 C CA . GLY B 1 332 ? 53.437 76.941 26.607 1.00 48.31 332 GLY B CA 1
ATOM 9996 C C . GLY B 1 332 ? 54.164 75.680 26.203 1.00 55.59 332 GLY B C 1
ATOM 9997 O O . GLY B 1 332 ? 54.540 74.856 27.040 1.00 57.40 332 GLY B O 1
ATOM 9998 N N . ASP B 1 333 ? 54.358 75.536 24.896 1.00 57.87 333 ASP B N 1
ATOM 9999 C CA . ASP B 1 333 ? 55.053 74.367 24.376 1.00 58.15 333 ASP B CA 1
ATOM 10000 C C . ASP B 1 333 ? 56.524 74.417 24.770 1.00 59.84 333 ASP B C 1
ATOM 10001 O O . ASP B 1 333 ? 57.190 75.443 24.600 1.00 57.35 333 ASP B O 1
ATOM 10006 N N . TYR B 1 334 ? 57.029 73.306 25.303 1.00 62.05 334 TYR B N 1
ATOM 10007 C CA . TYR B 1 334 ? 58.370 73.255 25.867 1.00 49.73 334 TYR B CA 1
ATOM 10008 C C . TYR B 1 334 ? 59.054 71.952 25.486 1.00 49.94 334 TYR B C 1
ATOM 10009 O O . TYR B 1 334 ? 58.402 70.940 25.216 1.00 49.23 334 TYR B O 1
ATOM 10018 N N . ARG B 1 335 ? 60.384 71.994 25.475 1.00 56.20 335 ARG B N 1
ATOM 10019 C CA . ARG B 1 335 ? 61.225 70.820 25.278 1.00 51.45 335 ARG B CA 1
ATOM 10020 C C . ARG B 1 335 ? 62.219 70.754 26.427 1.00 54.73 335 ARG B C 1
ATOM 10021 O O . ARG B 1 335 ? 62.951 71.719 26.671 1.00 67.95 335 ARG B O 1
ATOM 10029 N N . VAL B 1 336 ? 62.243 69.625 27.131 1.00 53.42 336 VAL B N 1
ATOM 10030 C CA . VAL B 1 336 ? 63.108 69.435 28.289 1.00 51.51 336 VAL B CA 1
ATOM 10031 C C . VAL B 1 336 ? 63.864 68.127 28.113 1.00 62.46 336 VAL B C 1
ATOM 10032 O O . VAL B 1 336 ? 63.255 67.083 27.855 1.00 64.99 336 VAL B O 1
ATOM 10036 N N . SER B 1 337 ? 65.186 68.184 28.254 1.00 63.17 337 SER B N 1
ATOM 10037 C CA . SER B 1 337 ? 66.035 67.018 28.068 1.00 59.48 337 SER B CA 1
ATOM 10038 C C . SER B 1 337 ? 67.133 67.014 29.120 1.00 66.71 337 SER B C 1
ATOM 10039 O O . SER B 1 337 ? 67.484 68.051 29.687 1.00 55.92 337 SER B O 1
ATOM 10042 N N . ALA B 1 338 ? 67.674 65.827 29.374 1.00 79.21 338 ALA B N 1
ATOM 10043 C CA . ALA B 1 338 ? 68.812 65.680 30.265 1.00 70.22 338 ALA B CA 1
ATOM 10044 C C . ALA B 1 338 ? 70.114 65.793 29.478 1.00 71.71 338 ALA B C 1
ATOM 10045 O O . ALA B 1 338 ? 70.148 65.630 28.256 1.00 73.00 338 ALA B O 1
ATOM 10047 N N . LEU B 1 339 ? 71.196 66.077 30.201 1.00 66.70 339 LEU B N 1
ATOM 10048 C CA . LEU B 1 339 ? 72.491 66.304 29.572 1.00 77.42 339 LEU B CA 1
ATOM 10049 C C . LEU B 1 339 ? 73.332 65.032 29.504 1.00 86.22 339 LEU B C 1
ATOM 10050 O O . LEU B 1 339 ? 73.840 64.677 28.436 1.00 87.91 339 LEU B O 1
ATOM 10055 N N . ASN B 1 340 ? 73.484 64.336 30.631 1.00 82.58 340 ASN B N 1
ATOM 10056 C CA . ASN B 1 340 ? 74.368 63.185 30.719 1.00 98.57 340 ASN B CA 1
ATOM 10057 C C . ASN B 1 340 ? 73.677 61.923 31.212 1.00 85.43 340 ASN B C 1
ATOM 10058 O O . ASN B 1 340 ? 74.291 60.850 31.182 1.00 92.06 340 ASN B O 1
ATOM 10063 N N . GLY B 1 341 ? 72.427 62.013 31.651 1.00 65.49 341 GLY B N 1
ATOM 10064 C CA . GLY B 1 341 ? 71.761 60.901 32.298 1.00 69.42 341 GLY B CA 1
ATOM 10065 C C . GLY B 1 341 ? 71.177 61.334 33.624 1.00 67.69 341 GLY B C 1
ATOM 10066 O O . GLY B 1 341 ? 70.906 60.510 34.503 1.00 53.31 341 GLY B O 1
ATOM 10067 N N . GLN B 1 342 ? 70.985 62.640 33.773 1.00 62.10 342 GLN B N 1
ATOM 10068 C CA . GLN B 1 342 ? 70.403 63.194 34.983 1.00 61.02 342 GLN B CA 1
ATOM 10069 C C . GLN B 1 342 ? 68.903 62.933 35.017 1.00 59.85 342 GLN B C 1
ATOM 10070 O O . GLN B 1 342 ? 68.235 62.880 33.981 1.00 66.65 342 GLN B O 1
ATOM 10076 N N . THR B 1 343 ? 68.379 62.767 36.226 1.00 53.60 343 THR B N 1
ATOM 10077 C CA . THR B 1 343 ? 66.977 62.455 36.440 1.00 50.98 343 THR B CA 1
ATOM 10078 C C . THR B 1 343 ? 66.279 63.613 37.141 1.00 50.51 343 THR B C 1
ATOM 10079 O O . THR B 1 343 ? 66.910 64.435 37.811 1.00 58.88 343 THR B O 1
ATOM 10083 N N . TRP B 1 344 ? 64.960 63.672 36.972 1.00 44.24 344 TRP B N 1
ATOM 10084 C CA . TRP B 1 344 ? 64.135 64.646 37.669 1.00 46.86 344 TRP B CA 1
ATOM 10085 C C . TRP B 1 344 ? 62.966 63.946 38.345 1.00 47.14 344 TRP B C 1
ATOM 10086 O O . TRP B 1 344 ? 62.321 63.076 37.754 1.00 46.58 344 TRP B O 1
ATOM 10097 N N . MET B 1 345 ? 62.704 64.337 39.590 1.00 48.97 345 MET B N 1
ATOM 10098 C CA . MET B 1 345 ? 61.542 63.874 40.330 1.00 50.10 345 MET B CA 1
ATOM 10099 C C . MET B 1 345 ? 61.083 64.998 41.245 1.00 46.27 345 MET B C 1
ATOM 10100 O O . MET B 1 345 ? 61.890 65.813 41.699 1.00 46.50 345 MET B O 1
ATOM 10105 N N . GLY B 1 346 ? 59.780 65.038 41.509 1.00 47.47 346 GLY B N 1
ATOM 10106 C CA . GLY B 1 346 ? 59.233 66.083 42.352 1.00 36.20 346 GLY B CA 1
ATOM 10107 C C . GLY B 1 346 ? 57.731 66.018 42.528 1.00 41.10 346 GLY B C 1
ATOM 10108 O O . GLY B 1 346 ? 57.141 64.934 42.516 1.00 49.28 346 GLY B O 1
ATOM 10109 N N . GLY B 1 347 ? 57.104 67.184 42.698 1.00 45.65 347 GLY B N 1
ATOM 10110 C CA . GLY B 1 347 ? 55.669 67.222 42.919 1.00 42.78 347 GLY B CA 1
ATOM 10111 C C . GLY B 1 347 ? 54.863 66.711 41.743 1.00 46.18 347 GLY B C 1
ATOM 10112 O O . GLY B 1 347 ? 53.801 66.111 41.927 1.00 50.25 347 GLY B O 1
ATOM 10113 N N . GLY B 1 348 ? 55.345 66.936 40.532 1.00 46.03 348 GLY B N 1
ATOM 10114 C CA . GLY B 1 348 ? 54.659 66.474 39.345 1.00 42.66 348 GLY B CA 1
ATOM 10115 C C . GLY B 1 348 ? 54.841 67.454 38.205 1.00 44.85 348 GLY B C 1
ATOM 10116 O O . GLY B 1 348 ? 55.695 68.336 38.245 1.00 52.64 348 GLY B O 1
ATOM 10117 N N . ILE B 1 349 ? 54.015 67.275 37.176 1.00 37.89 349 ILE B N 1
ATOM 10118 C CA . ILE B 1 349 ? 54.064 68.098 35.973 1.00 36.10 349 ILE B CA 1
ATOM 10119 C C . ILE B 1 349 ? 52.643 68.473 35.578 1.00 48.27 349 ILE B C 1
ATOM 10120 O O . ILE B 1 349 ? 51.789 67.596 35.410 1.00 52.09 349 ILE B O 1
ATOM 10125 N N . ILE B 1 350 ? 52.390 69.771 35.428 1.00 40.64 350 ILE B N 1
ATOM 10126 C CA . ILE B 1 350 ? 51.122 70.283 34.923 1.00 39.15 350 ILE B CA 1
ATOM 10127 C C . ILE B 1 350 ? 51.344 70.813 33.514 1.00 49.49 350 ILE B C 1
ATOM 10128 O O . ILE B 1 350 ? 52.228 71.649 33.290 1.00 64.68 350 ILE B O 1
ATOM 10133 N N . THR B 1 351 ? 50.543 70.330 32.570 1.00 42.17 351 THR B N 1
ATOM 10134 C CA . THR B 1 351 ? 50.555 70.812 31.193 1.00 42.04 351 THR B CA 1
ATOM 10135 C C . THR B 1 351 ? 49.233 71.526 30.944 1.00 40.96 351 THR B C 1
ATOM 10136 O O . THR B 1 351 ? 48.176 70.887 30.902 1.00 56.63 351 THR B O 1
ATOM 10140 N N . ASP B 1 352 ? 49.293 72.846 30.790 1.00 39.61 352 ASP B N 1
ATOM 10141 C CA . ASP B 1 352 ? 48.085 73.637 30.617 1.00 46.81 352 ASP B CA 1
ATOM 10142 C C . ASP B 1 352 ? 47.379 73.271 29.313 1.00 53.03 352 ASP B C 1
ATOM 10143 O O . ASP B 1 352 ? 47.942 72.620 28.430 1.00 59.25 352 ASP B O 1
ATOM 10148 N N . LYS B 1 353 ? 46.123 73.701 29.208 1.00 52.87 353 LYS B N 1
ATOM 10149 C CA . LYS B 1 353 ? 45.295 73.358 28.059 1.00 41.22 353 LYS B CA 1
ATOM 10150 C C . LYS B 1 353 ? 45.935 73.839 26.762 1.00 48.21 353 LYS B C 1
ATOM 10151 O O . LYS B 1 353 ? 46.408 74.977 26.670 1.00 46.78 353 LYS B O 1
ATOM 10157 N N . GLY B 1 354 ? 45.950 72.964 25.759 1.00 43.47 354 GLY B N 1
ATOM 10158 C CA . GLY B 1 354 ? 46.517 73.309 24.470 1.00 49.81 354 GLY B CA 1
ATOM 10159 C C . GLY B 1 354 ? 48.013 73.525 24.476 1.00 46.88 354 GLY B C 1
ATOM 10160 O O . GLY B 1 354 ? 48.521 74.314 23.674 1.00 59.49 354 GLY B O 1
ATOM 10161 N N . THR B 1 355 ? 48.737 72.842 25.358 1.00 44.64 355 THR B N 1
ATOM 10162 C CA . THR B 1 355 ? 50.189 72.914 25.407 1.00 48.17 355 THR B CA 1
ATOM 10163 C C . THR B 1 355 ? 50.780 71.519 25.254 1.00 47.64 355 THR B C 1
ATOM 10164 O O . THR B 1 355 ? 50.145 70.516 25.593 1.00 52.04 355 THR B O 1
ATOM 10168 N N . HIS B 1 356 ? 52.005 71.467 24.739 1.00 51.20 356 HIS B N 1
ATOM 10169 C CA . HIS B 1 356 ? 52.719 70.214 24.539 1.00 59.33 356 HIS B CA 1
ATOM 10170 C C . HIS B 1 356 ? 54.113 70.313 25.136 1.00 56.16 356 HIS B C 1
ATOM 10171 O O . HIS B 1 356 ? 54.874 71.225 24.798 1.00 59.29 356 HIS B O 1
ATOM 10178 N N . VAL B 1 357 ? 54.444 69.373 26.016 1.00 45.05 357 VAL B N 1
ATOM 10179 C CA . VAL B 1 357 ? 55.751 69.312 26.656 1.00 50.31 357 VAL B CA 1
ATOM 10180 C C . VAL B 1 357 ? 56.437 68.036 26.193 1.00 50.72 357 VAL B C 1
ATOM 10181 O O . VAL B 1 357 ? 55.864 66.945 26.297 1.00 47.82 357 VAL B O 1
ATOM 10185 N N . LEU B 1 358 ? 57.658 68.174 25.684 1.00 47.16 358 LEU B N 1
ATOM 10186 C CA . LEU B 1 358 ? 58.465 67.036 25.251 1.00 47.92 358 LEU B CA 1
ATOM 10187 C C . LEU B 1 358 ? 59.407 66.691 26.397 1.00 47.44 358 LEU B C 1
ATOM 10188 O O . LEU B 1 358 ? 60.403 67.381 26.626 1.00 48.21 358 LEU B O 1
ATOM 10193 N N . TRP B 1 359 ? 59.094 65.613 27.110 1.00 46.31 359 TRP B N 1
ATOM 10194 C CA . TRP B 1 359 ? 59.816 65.228 28.317 1.00 49.05 359 TRP B CA 1
ATOM 10195 C C . TRP B 1 359 ? 60.816 64.136 27.959 1.00 49.91 359 TRP B C 1
ATOM 10196 O O . TRP B 1 359 ? 60.426 63.022 27.591 1.00 55.67 359 TRP B O 1
ATOM 10207 N N . GLN B 1 360 ? 62.104 64.457 28.068 1.00 47.95 360 GLN B N 1
ATOM 10208 C CA . GLN B 1 360 ? 63.175 63.528 27.732 1.00 50.22 360 GLN B CA 1
ATOM 10209 C C . GLN B 1 360 ? 64.080 63.236 28.922 1.00 49.11 360 GLN B C 1
ATOM 10210 O O . GLN B 1 360 ? 65.175 62.692 28.739 1.00 50.45 360 GLN B O 1
ATOM 10216 N N . VAL B 1 361 ? 63.652 63.586 30.134 1.00 54.07 361 VAL B N 1
ATOM 10217 C CA . VAL B 1 361 ? 64.395 63.310 31.358 1.00 47.43 361 VAL B CA 1
ATOM 10218 C C . VAL B 1 361 ? 63.800 62.080 32.027 1.00 57.74 361 VAL B C 1
ATOM 10219 O O . VAL B 1 361 ? 62.573 61.931 32.103 1.00 46.39 361 VAL B O 1
ATOM 10223 N N . ASN B 1 362 ? 64.666 61.195 32.514 1.00 56.26 362 ASN B N 1
ATOM 10224 C CA . ASN B 1 362 ? 64.219 59.979 33.172 1.00 49.69 362 ASN B CA 1
ATOM 10225 C C . ASN B 1 362 ? 63.827 60.261 34.622 1.00 53.05 362 ASN B C 1
ATOM 10226 O O . ASN B 1 362 ? 64.081 61.337 35.169 1.00 53.59 362 ASN B O 1
ATOM 10231 N N . GLY B 1 363 ? 63.196 59.270 35.246 1.00 58.93 363 GLY B N 1
ATOM 10232 C CA . GLY B 1 363 ? 62.776 59.353 36.626 1.00 61.22 363 GLY B CA 1
ATOM 10233 C C . GLY B 1 363 ? 63.697 58.600 37.565 1.00 56.02 363 GLY B C 1
ATOM 10234 O O . GLY B 1 363 ? 64.827 58.238 37.220 1.00 62.27 363 GLY B O 1
ATOM 10235 N N . VAL B 1 364 ? 63.197 58.353 38.774 1.00 51.00 364 VAL B N 1
ATOM 10236 C CA . VAL B 1 364 ? 63.971 57.731 39.841 1.00 47.21 364 VAL B CA 1
ATOM 10237 C C . VAL B 1 364 ? 63.218 56.504 40.337 1.00 53.27 364 VAL B C 1
ATOM 10238 O O . VAL B 1 364 ? 61.985 56.517 40.429 1.00 45.19 364 VAL B O 1
ATOM 10242 N N . ALA B 1 365 ? 63.962 55.442 40.645 1.00 52.28 365 ALA B N 1
ATOM 10243 C CA . ALA B 1 365 ? 63.357 54.221 41.161 1.00 43.10 365 ALA B CA 1
ATOM 10244 C C . ALA B 1 365 ? 62.647 54.492 42.481 1.00 43.70 365 ALA B C 1
ATOM 10245 O O . ALA B 1 365 ? 63.184 55.166 43.364 1.00 51.39 365 ALA B O 1
ATOM 10247 N N . GLY B 1 366 ? 61.429 53.967 42.610 1.00 46.64 366 GLY B N 1
ATOM 10248 C CA . GLY B 1 366 ? 60.626 54.167 43.795 1.00 39.44 366 GLY B CA 1
ATOM 10249 C C . GLY B 1 366 ? 59.726 55.382 43.759 1.00 45.87 366 GLY B C 1
ATOM 10250 O O . GLY B 1 366 ? 58.866 55.521 44.638 1.00 55.72 366 GLY B O 1
ATOM 10251 N N . ASP B 1 367 ? 59.892 56.261 42.776 1.00 45.97 367 ASP B N 1
ATOM 10252 C CA . ASP B 1 367 ? 59.098 57.471 42.645 1.00 36.92 367 ASP B CA 1
ATOM 10253 C C . ASP B 1 367 ? 58.166 57.359 41.445 1.00 36.64 367 ASP B C 1
ATOM 10254 O O . ASP B 1 367 ? 58.486 56.706 40.447 1.00 60.38 367 ASP B O 1
ATOM 10259 N N . ASN B 1 368 ? 57.005 57.999 41.554 1.00 49.28 368 ASN B N 1
ATOM 10260 C CA . ASN B 1 368 ? 56.029 58.063 40.475 1.00 35.15 368 ASN B CA 1
ATOM 10261 C C . ASN B 1 368 ? 55.898 59.502 39.998 1.00 40.98 368 ASN B C 1
ATOM 10262 O O . ASN B 1 368 ? 55.709 60.414 40.810 1.00 40.72 368 ASN B O 1
ATOM 10267 N N . LEU B 1 369 ? 55.999 59.701 38.687 1.00 45.19 369 LEU B N 1
ATOM 10268 C CA . LEU B 1 369 ? 55.748 61.009 38.099 1.00 35.47 369 LEU B CA 1
ATOM 10269 C C . LEU B 1 369 ? 54.244 61.235 38.026 1.00 54.83 369 LEU B C 1
ATOM 10270 O O . LEU B 1 369 ? 53.530 60.484 37.353 1.00 52.05 369 LEU B O 1
ATOM 10275 N N . HIS B 1 370 ? 53.762 62.262 38.719 1.00 37.63 370 HIS B N 1
ATOM 10276 C CA . HIS B 1 370 ? 52.346 62.603 38.708 1.00 35.30 370 HIS B CA 1
ATOM 10277 C C . HIS B 1 370 ? 52.096 63.662 37.643 1.00 43.67 370 HIS B C 1
ATOM 10278 O O . HIS B 1 370 ? 52.632 64.772 37.724 1.00 55.74 370 HIS B O 1
ATOM 10285 N N . LYS B 1 371 ? 51.287 63.318 36.646 1.00 34.33 371 LYS B N 1
ATOM 10286 C CA . LYS B 1 371 ? 50.976 64.211 35.540 1.00 34.02 371 LYS B CA 1
ATOM 10287 C C . LYS B 1 371 ? 49.511 64.614 35.616 1.00 33.32 371 LYS B C 1
ATOM 10288 O O . LYS B 1 371 ? 48.632 63.756 35.749 1.00 38.11 371 LYS B O 1
ATOM 10294 N N . THR B 1 372 ? 49.255 65.918 35.529 1.00 38.16 372 THR B N 1
ATOM 10295 C CA . THR B 1 372 ? 47.903 66.451 35.467 1.00 38.26 372 THR B CA 1
ATOM 10296 C C . THR B 1 372 ? 47.888 67.614 34.484 1.00 36.43 372 THR B C 1
ATOM 10297 O O . THR B 1 372 ? 48.924 68.007 33.938 1.00 39.57 372 THR B O 1
ATOM 10301 N N . GLY B 1 373 ? 46.708 68.163 34.258 1.00 43.18 373 GLY B N 1
ATOM 10302 C CA . GLY B 1 373 ? 46.549 69.223 33.285 1.00 42.46 373 GLY B CA 1
ATOM 10303 C C . GLY B 1 373 ? 46.011 68.700 31.967 1.00 42.52 373 GLY B C 1
ATOM 10304 O O . GLY B 1 373 ? 46.313 67.582 31.537 1.00 53.04 373 GLY B O 1
ATOM 10305 N N . GLU B 1 374 ? 45.202 69.528 31.304 1.00 36.33 374 GLU B N 1
ATOM 10306 C CA . GLU B 1 374 ? 44.547 69.121 30.066 1.00 46.79 374 GLU B CA 1
ATOM 10307 C C . GLU B 1 374 ? 45.503 69.037 28.883 1.00 51.18 374 GLU B C 1
ATOM 10308 O O . GLU B 1 374 ? 45.111 68.524 27.830 1.00 39.13 374 GLU B O 1
ATOM 10314 N N . GLY B 1 375 ? 46.730 69.528 29.024 1.00 41.34 375 GLY B N 1
ATOM 10315 C CA . GLY B 1 375 ? 47.691 69.498 27.945 1.00 46.34 375 GLY B CA 1
ATOM 10316 C C . GLY B 1 375 ? 48.165 68.090 27.622 1.00 54.09 375 GLY B C 1
ATOM 10317 O O . GLY B 1 375 ? 47.610 67.080 28.058 1.00 56.05 375 GLY B O 1
ATOM 10318 N N . THR B 1 376 ? 49.233 68.039 26.831 1.00 61.91 376 THR B N 1
ATOM 10319 C CA . THR B 1 376 ? 49.803 66.789 26.350 1.00 58.92 376 THR B CA 1
ATOM 10320 C C . THR B 1 376 ? 51.263 66.703 26.768 1.00 62.05 376 THR B C 1
ATOM 10321 O O . THR B 1 376 ? 52.018 67.667 26.604 1.00 74.27 376 THR B O 1
ATOM 10325 N N . LEU B 1 377 ? 51.655 65.549 27.305 1.00 49.78 377 LEU B N 1
ATOM 10326 C CA . LEU B 1 377 ? 53.030 65.289 27.715 1.00 44.64 377 LEU B CA 1
ATOM 10327 C C . LEU B 1 377 ? 53.553 64.088 26.941 1.00 46.86 377 LEU B C 1
ATOM 10328 O O . LEU B 1 377 ? 53.016 62.983 27.069 1.00 42.02 377 LEU B O 1
ATOM 10333 N N . THR B 1 378 ? 54.598 64.303 26.147 1.00 43.91 378 THR B N 1
ATOM 10334 C CA . THR B 1 378 ? 55.219 63.241 25.362 1.00 45.06 378 THR B CA 1
ATOM 10335 C C . THR B 1 378 ? 56.504 62.810 26.058 1.00 54.36 378 THR B C 1
ATOM 10336 O O . THR B 1 378 ? 57.472 63.575 26.119 1.00 45.86 378 THR B O 1
ATOM 10340 N N . VAL B 1 379 ? 56.513 61.585 26.576 1.00 44.79 379 VAL B N 1
ATOM 10341 C CA . VAL B 1 379 ? 57.702 61.031 27.213 1.00 45.10 379 VAL B CA 1
ATOM 10342 C C . VAL B 1 379 ? 58.631 60.521 26.119 1.00 46.96 379 VAL B C 1
ATOM 10343 O O . VAL B 1 379 ? 58.262 59.632 25.345 1.00 56.12 379 VAL B O 1
ATOM 10347 N N . ASN B 1 380 ? 59.836 61.082 26.050 1.00 50.15 380 ASN B N 1
ATOM 10348 C CA . ASN B 1 380 ? 60.767 60.770 24.970 1.00 51.70 380 ASN B CA 1
ATOM 10349 C C . ASN B 1 380 ? 62.180 60.595 25.510 1.00 58.45 380 ASN B C 1
ATOM 10350 O O . ASN B 1 380 ? 63.157 61.042 24.901 1.00 78.09 380 ASN B O 1
ATOM 10355 N N . GLY B 1 381 ? 62.309 59.947 26.662 1.00 49.77 381 GLY B N 1
ATOM 10356 C CA . GLY B 1 381 ? 63.613 59.614 27.190 1.00 50.62 381 GLY B CA 1
ATOM 10357 C C . GLY B 1 381 ? 64.258 58.477 26.416 1.00 55.69 381 GLY B C 1
ATOM 10358 O O . GLY B 1 381 ? 63.694 57.905 25.483 1.00 67.22 381 GLY B O 1
ATOM 10359 N N . THR B 1 382 ? 65.479 58.144 26.826 1.00 55.48 382 THR B N 1
ATOM 10360 C CA . THR B 1 382 ? 66.229 57.045 26.236 1.00 55.09 382 THR B CA 1
ATOM 10361 C C . THR B 1 382 ? 66.653 56.086 27.337 1.00 54.94 382 THR B C 1
ATOM 10362 O O . THR B 1 382 ? 67.005 56.513 28.440 1.00 54.18 382 THR B O 1
ATOM 10366 N N . GLY B 1 383 ? 66.615 54.795 27.035 1.00 55.78 383 GLY B N 1
ATOM 10367 C CA . GLY B 1 383 ? 66.951 53.786 28.016 1.00 65.45 383 GLY B CA 1
ATOM 10368 C C . GLY B 1 383 ? 65.749 53.381 28.847 1.00 62.99 383 GLY B C 1
ATOM 10369 O O . GLY B 1 383 ? 64.591 53.641 28.504 1.00 68.61 383 GLY B O 1
ATOM 10370 N N . VAL B 1 384 ? 66.038 52.730 29.969 1.00 67.84 384 VAL B N 1
ATOM 10371 C CA . VAL B 1 384 ? 65.004 52.295 30.899 1.00 68.40 384 VAL B CA 1
ATOM 10372 C C . VAL B 1 384 ? 64.755 53.388 31.930 1.00 61.41 384 VAL B C 1
ATOM 10373 O O . VAL B 1 384 ? 65.697 53.966 32.487 1.00 52.08 384 VAL B O 1
ATOM 10377 N N . ASN B 1 385 ? 63.483 53.694 32.159 1.00 60.64 385 ASN B N 1
ATOM 10378 C CA . ASN B 1 385 ? 63.058 54.557 33.253 1.00 55.46 385 ASN B CA 1
ATOM 10379 C C . ASN B 1 385 ? 62.615 53.649 34.394 1.00 56.88 385 ASN B C 1
ATOM 10380 O O . ASN B 1 385 ? 61.615 52.934 34.271 1.00 72.60 385 ASN B O 1
ATOM 10385 N N . ALA B 1 386 ? 63.355 53.676 35.500 1.00 46.30 386 ALA B N 1
ATOM 10386 C CA . ALA B 1 386 ? 63.021 52.861 36.660 1.00 51.42 386 ALA B CA 1
ATOM 10387 C C . ALA B 1 386 ? 61.952 53.493 37.540 1.00 47.78 386 ALA B C 1
ATOM 10388 O O . ALA B 1 386 ? 61.750 53.038 38.671 1.00 63.52 386 ALA B O 1
ATOM 10390 N N . GLY B 1 387 ? 61.262 54.519 37.043 1.00 42.83 387 GLY B N 1
ATOM 10391 C CA . GLY B 1 387 ? 60.255 55.225 37.798 1.00 48.37 387 GLY B CA 1
ATOM 10392 C C . GLY B 1 387 ? 58.860 54.927 37.273 1.00 48.46 387 GLY B C 1
ATOM 10393 O O . GLY B 1 387 ? 58.670 54.251 36.266 1.00 58.51 387 GLY B O 1
ATOM 10394 N N . GLY B 1 388 ? 57.869 55.445 37.999 1.00 52.58 388 GLY B N 1
ATOM 10395 C CA . GLY B 1 388 ? 56.477 55.180 37.726 1.00 46.89 388 GLY B CA 1
ATOM 10396 C C . GLY B 1 388 ? 55.781 56.416 37.178 1.00 40.01 388 GLY B C 1
ATOM 10397 O O . GLY B 1 388 ? 56.289 57.532 37.233 1.00 39.34 388 GLY B O 1
ATOM 10398 N N . LEU B 1 389 ? 54.595 56.180 36.624 1.00 41.50 389 LEU B N 1
ATOM 10399 C CA . LEU B 1 389 ? 53.750 57.245 36.111 1.00 36.25 389 LEU B CA 1
ATOM 10400 C C . LEU B 1 389 ? 52.360 57.161 36.727 1.00 35.07 389 LEU B C 1
ATOM 10401 O O . LEU B 1 389 ? 51.737 56.095 36.723 1.00 35.14 389 LEU B O 1
ATOM 10406 N N . LYS B 1 390 ? 51.884 58.287 37.259 1.00 42.83 390 LYS B N 1
ATOM 10407 C CA . LYS B 1 390 ? 50.503 58.452 37.702 1.00 42.10 390 LYS B CA 1
ATOM 10408 C C . LYS B 1 390 ? 49.917 59.617 36.918 1.00 38.69 390 LYS B C 1
ATOM 10409 O O . LYS B 1 390 ? 50.296 60.771 37.142 1.00 47.07 390 LYS B O 1
ATOM 10415 N N . VAL B 1 391 ? 49.009 59.320 35.994 1.00 33.24 391 VAL B N 1
ATOM 10416 C CA . VAL B 1 391 ? 48.394 60.329 35.141 1.00 33.37 391 VAL B CA 1
ATOM 10417 C C . VAL B 1 391 ? 46.951 60.521 35.584 1.00 32.52 391 VAL B C 1
ATOM 10418 O O . VAL B 1 391 ? 46.266 59.556 35.946 1.00 38.96 391 VAL B O 1
ATOM 10422 N N . GLY B 1 392 ? 46.497 61.773 35.579 1.00 32.23 392 GLY B N 1
ATOM 10423 C CA . GLY B 1 392 ? 45.157 62.080 36.034 1.00 31.53 392 GLY B CA 1
ATOM 10424 C C . GLY B 1 392 ? 44.386 63.013 35.124 1.00 31.95 392 GLY B C 1
ATOM 10425 O O . GLY B 1 392 ? 43.176 63.187 35.293 1.00 47.03 392 GLY B O 1
ATOM 10426 N N . ASP B 1 393 ? 45.067 63.619 34.154 1.00 32.81 393 ASP B N 1
ATOM 10427 C CA . ASP B 1 393 ? 44.408 64.549 33.249 1.00 43.01 393 ASP B CA 1
ATOM 10428 C C . ASP B 1 393 ? 45.216 64.657 31.964 1.00 47.41 393 ASP B C 1
ATOM 10429 O O . ASP B 1 393 ? 46.416 64.369 31.934 1.00 51.02 393 ASP B O 1
ATOM 10434 N N . GLY B 1 394 ? 44.534 65.076 30.899 1.00 41.09 394 GLY B N 1
ATOM 10435 C CA . GLY B 1 394 ? 45.206 65.357 29.643 1.00 43.12 394 GLY B CA 1
ATOM 10436 C C . GLY B 1 394 ? 45.604 64.102 28.884 1.00 42.97 394 GLY B C 1
ATOM 10437 O O . GLY B 1 394 ? 44.950 63.062 28.957 1.00 51.09 394 GLY B O 1
ATOM 10438 N N . THR B 1 395 ? 46.697 64.217 28.135 1.00 38.37 395 THR B N 1
ATOM 10439 C CA . THR B 1 395 ? 47.187 63.138 27.292 1.00 39.29 395 THR B CA 1
ATOM 10440 C C . THR B 1 395 ? 48.666 62.912 27.564 1.00 41.94 395 THR B C 1
ATOM 10441 O O . THR B 1 395 ? 49.436 63.868 27.694 1.00 46.04 395 THR B O 1
ATOM 10445 N N . VAL B 1 396 ? 49.058 61.644 27.653 1.00 39.64 396 VAL B N 1
ATOM 10446 C CA . VAL B 1 396 ? 50.450 61.258 27.848 1.00 41.87 396 VAL B CA 1
ATOM 10447 C C . VAL B 1 396 ? 50.814 60.259 26.761 1.00 50.64 396 VAL B C 1
ATOM 10448 O O . VAL B 1 396 ? 50.260 59.153 26.717 1.00 55.17 396 VAL B O 1
ATOM 10452 N N . ILE B 1 397 ? 51.737 60.646 25.887 1.00 48.90 397 ILE B N 1
ATOM 10453 C CA . ILE B 1 397 ? 52.195 59.801 24.792 1.00 44.21 397 ILE B CA 1
ATOM 10454 C C . ILE B 1 397 ? 53.499 59.142 25.215 1.00 48.11 397 ILE B C 1
ATOM 10455 O O . ILE B 1 397 ? 54.488 59.828 25.499 1.00 50.42 397 ILE B O 1
ATOM 10460 N N . LEU B 1 398 ? 53.504 57.813 25.256 1.00 47.83 398 LEU B N 1
ATOM 10461 C CA . LEU B 1 398 ? 54.686 57.048 25.637 1.00 47.93 398 LEU B CA 1
ATOM 10462 C C . LEU B 1 398 ? 55.500 56.752 24.383 1.00 55.97 398 LEU B C 1
ATOM 10463 O O . LEU B 1 398 ? 55.081 55.957 23.537 1.00 66.04 398 LEU B O 1
ATOM 10468 N N . ASN B 1 399 ? 56.672 57.393 24.264 1.00 48.16 399 ASN B N 1
ATOM 10469 C CA . ASN B 1 399 ? 57.557 57.221 23.116 1.00 52.14 399 ASN B CA 1
ATOM 10470 C C . ASN B 1 399 ? 59.001 57.201 23.629 1.00 50.68 399 ASN B C 1
ATOM 10471 O O . ASN B 1 399 ? 59.796 58.106 23.385 1.00 61.64 399 ASN B O 1
ATOM 10476 N N . GLN B 1 400 ? 59.347 56.141 24.354 1.00 50.59 400 GLN B N 1
ATOM 10477 C CA . GLN B 1 400 ? 60.674 55.999 24.938 1.00 51.19 400 GLN B CA 1
ATOM 10478 C C . GLN B 1 400 ? 61.616 55.368 23.920 1.00 61.89 400 GLN B C 1
ATOM 10479 O O . GLN B 1 400 ? 61.274 54.366 23.285 1.00 54.23 400 GLN B O 1
ATOM 10485 N N . GLN B 1 401 ? 62.797 55.959 23.765 1.00 61.48 401 GLN B N 1
ATOM 10486 C CA . GLN B 1 401 ? 63.769 55.496 22.787 1.00 59.16 401 GLN B CA 1
ATOM 10487 C C . GLN B 1 401 ? 64.638 54.390 23.371 1.00 62.64 401 GLN B C 1
ATOM 10488 O O . GLN B 1 401 ? 64.879 54.332 24.579 1.00 71.93 401 GLN B O 1
ATOM 10494 N N . ALA B 1 402 ? 65.104 53.507 22.492 1.00 63.29 402 ALA B N 1
ATOM 10495 C CA . ALA B 1 402 ? 65.913 52.373 22.913 1.00 65.38 402 ALA B CA 1
ATOM 10496 C C . ALA B 1 402 ? 67.277 52.829 23.422 1.00 74.59 402 ALA B C 1
ATOM 10497 O O . ALA B 1 402 ? 67.787 53.889 23.048 1.00 61.59 402 ALA B O 1
ATOM 10499 N N . ASP B 1 403 ? 67.865 52.009 24.290 1.00 92.40 403 ASP B N 1
ATOM 10500 C CA . ASP B 1 403 ? 69.202 52.263 24.803 1.00 84.70 403 ASP B CA 1
ATOM 10501 C C . ASP B 1 403 ? 70.237 52.096 23.692 1.00 79.33 403 ASP B C 1
ATOM 10502 O O . ASP B 1 403 ? 69.930 51.697 22.564 1.00 80.35 403 ASP B O 1
ATOM 10507 N N . ALA B 1 404 ? 71.490 52.412 24.026 1.00 80.15 404 ALA B N 1
ATOM 10508 C CA . ALA B 1 404 ? 72.591 52.068 23.135 1.00 79.78 404 ALA B CA 1
ATOM 10509 C C . ALA B 1 404 ? 72.733 50.559 22.995 1.00 78.09 404 ALA B C 1
ATOM 10510 O O . ALA B 1 404 ? 73.245 50.074 21.980 1.00 72.45 404 ALA B O 1
ATOM 10512 N N . ASP B 1 405 ? 72.286 49.804 23.998 1.00 78.18 405 ASP B N 1
ATOM 10513 C CA . ASP B 1 405 ? 72.340 48.349 23.980 1.00 80.60 405 ASP B CA 1
ATOM 10514 C C . ASP B 1 405 ? 70.987 47.705 23.706 1.00 73.26 405 ASP B C 1
ATOM 10515 O O . ASP B 1 405 ? 70.895 46.474 23.695 1.00 72.63 405 ASP B O 1
ATOM 10520 N N . GLY B 1 406 ? 69.938 48.499 23.490 1.00 74.71 406 GLY B N 1
ATOM 10521 C CA . GLY B 1 406 ? 68.632 47.993 23.122 1.00 66.84 406 GLY B CA 1
ATOM 10522 C C . GLY B 1 406 ? 67.583 48.076 24.211 1.00 71.48 406 GLY B C 1
ATOM 10523 O O . GLY B 1 406 ? 66.387 47.995 23.902 1.00 63.35 406 GLY B O 1
ATOM 10524 N N . LYS B 1 407 ? 67.988 48.228 25.470 1.00 83.00 407 LYS B N 1
ATOM 10525 C CA . LYS B 1 407 ? 67.033 48.232 26.572 1.00 82.60 407 LYS B CA 1
ATOM 10526 C C . LYS B 1 407 ? 66.118 49.450 26.487 1.00 77.85 407 LYS B C 1
ATOM 10527 O O . LYS B 1 407 ? 66.564 50.564 26.204 1.00 76.57 407 LYS B O 1
ATOM 10533 N N . VAL B 1 408 ? 64.829 49.236 26.733 1.00 77.93 408 VAL B N 1
ATOM 10534 C CA . VAL B 1 408 ? 63.855 50.319 26.652 1.00 55.95 408 VAL B CA 1
ATOM 10535 C C . VAL B 1 408 ? 62.753 50.073 27.674 1.00 54.08 408 VAL B C 1
ATOM 10536 O O . VAL B 1 408 ? 62.310 48.937 27.873 1.00 58.45 408 VAL B O 1
ATOM 10540 N N . GLN B 1 409 ? 62.328 51.151 28.335 1.00 52.26 409 GLN B N 1
ATOM 10541 C CA . GLN B 1 409 ? 61.198 51.129 29.256 1.00 50.40 409 GLN B CA 1
ATOM 10542 C C . GLN B 1 409 ? 60.761 52.554 29.572 1.00 48.77 409 GLN B C 1
ATOM 10543 O O . GLN B 1 409 ? 61.546 53.347 30.100 1.00 48.58 409 GLN B O 1
ATOM 10549 N N . ALA B 1 410 ? 59.509 52.889 29.251 1.00 51.41 410 ALA B N 1
ATOM 10550 C CA . ALA B 1 410 ? 59.029 54.248 29.481 1.00 50.88 410 ALA B CA 1
ATOM 10551 C C . ALA B 1 410 ? 58.770 54.503 30.961 1.00 50.66 410 ALA B C 1
ATOM 10552 O O . ALA B 1 410 ? 59.081 55.585 31.472 1.00 47.85 410 ALA B O 1
ATOM 10554 N N . PHE B 1 411 ? 58.202 53.523 31.661 1.00 53.38 411 PHE B N 1
ATOM 10555 C CA . PHE B 1 411 ? 57.925 53.638 33.086 1.00 42.94 411 PHE B CA 1
ATOM 10556 C C . PHE B 1 411 ? 57.919 52.251 33.709 1.00 54.92 411 PHE B C 1
ATOM 10557 O O . PHE B 1 411 ? 57.634 51.254 33.038 1.00 44.26 411 PHE B O 1
ATOM 10565 N N . SER B 1 412 ? 58.245 52.197 35.003 1.00 57.68 412 SER B N 1
ATOM 10566 C CA . SER B 1 412 ? 58.129 50.943 35.739 1.00 46.56 412 SER B CA 1
ATOM 10567 C C . SER B 1 412 ? 56.677 50.497 35.846 1.00 42.19 412 SER B C 1
ATOM 10568 O O . SER B 1 412 ? 56.395 49.294 35.829 1.00 50.61 412 SER B O 1
ATOM 10571 N N . SER B 1 413 ? 55.752 51.447 35.952 1.00 42.24 413 SER B N 1
ATOM 10572 C CA . SER B 1 413 ? 54.326 51.161 35.986 1.00 53.23 413 SER B CA 1
ATOM 10573 C C . SER B 1 413 ? 53.580 52.451 35.684 1.00 55.34 413 SER B C 1
ATOM 10574 O O . SER B 1 413 ? 54.113 53.550 35.859 1.00 65.36 413 SER B O 1
ATOM 10577 N N . VAL B 1 414 ? 52.338 52.306 35.225 1.00 63.54 414 VAL B N 1
ATOM 10578 C CA . VAL B 1 414 ? 51.491 53.451 34.923 1.00 50.31 414 VAL B CA 1
ATOM 10579 C C . VAL B 1 414 ? 50.175 53.313 35.673 1.00 53.75 414 VAL B C 1
ATOM 10580 O O . VAL B 1 414 ? 49.670 52.207 35.890 1.00 62.04 414 VAL B O 1
ATOM 10584 N N . GLY B 1 415 ? 49.628 54.454 36.083 1.00 40.73 415 GLY B N 1
ATOM 10585 C CA . GLY B 1 415 ? 48.331 54.497 36.726 1.00 35.96 415 GLY B CA 1
ATOM 10586 C C . GLY B 1 415 ? 47.423 55.540 36.110 1.00 35.06 415 GLY B C 1
ATOM 10587 O O . GLY B 1 415 ? 47.797 56.712 36.003 1.00 34.46 415 GLY B O 1
ATOM 10588 N N . ILE B 1 416 ? 46.227 55.128 35.699 1.00 35.04 416 ILE B N 1
ATOM 10589 C CA . ILE B 1 416 ? 45.270 56.004 35.036 1.00 34.36 416 ILE B CA 1
ATOM 10590 C C . ILE B 1 416 ? 44.037 56.108 35.922 1.00 39.84 416 ILE B C 1
ATOM 10591 O O . ILE B 1 416 ? 43.410 55.091 36.244 1.00 48.35 416 ILE B O 1
ATOM 10596 N N . ALA B 1 417 ? 43.686 57.333 36.311 1.00 32.77 417 ALA B N 1
ATOM 10597 C CA . ALA B 1 417 ? 42.572 57.551 37.221 1.00 37.71 417 ALA B CA 1
ATOM 10598 C C . ALA B 1 417 ? 41.899 58.874 36.885 1.00 38.06 417 ALA B C 1
ATOM 10599 O O . ALA B 1 417 ? 42.430 59.691 36.129 1.00 31.16 417 ALA B O 1
ATOM 10601 N N . SER B 1 418 ? 40.706 59.063 37.457 1.00 40.81 418 SER B N 1
ATOM 10602 C CA . SER B 1 418 ? 39.819 60.220 37.383 1.00 30.23 418 SER B CA 1
ATOM 10603 C C . SER B 1 418 ? 38.935 60.204 36.136 1.00 39.46 418 SER B C 1
ATOM 10604 O O . SER B 1 418 ? 38.024 61.026 36.042 1.00 60.00 418 SER B O 1
ATOM 10607 N N . GLY B 1 419 ? 39.164 59.306 35.178 1.00 45.66 419 GLY B N 1
ATOM 10608 C CA . GLY B 1 419 ? 38.384 59.275 33.958 1.00 39.61 419 GLY B CA 1
ATOM 10609 C C . GLY B 1 419 ? 38.744 60.335 32.942 1.00 42.61 419 GLY B C 1
ATOM 10610 O O . GLY B 1 419 ? 38.255 60.272 31.806 1.00 39.01 419 GLY B O 1
ATOM 10611 N N . ARG B 1 420 ? 39.576 61.303 33.309 1.00 38.77 420 ARG B N 1
ATOM 10612 C CA . ARG B 1 420 ? 39.991 62.393 32.435 1.00 39.37 420 ARG B CA 1
ATOM 10613 C C . ARG B 1 420 ? 41.086 62.002 31.441 1.00 43.53 420 ARG B C 1
ATOM 10614 O O . ARG B 1 420 ? 40.936 62.273 30.242 1.00 50.49 420 ARG B O 1
ATOM 10622 N N . PRO B 1 421 ? 42.185 61.374 31.863 1.00 31.65 421 PRO B N 1
ATOM 10623 C CA . PRO B 1 421 ? 43.369 61.314 31.002 1.00 36.54 421 PRO B CA 1
ATOM 10624 C C . PRO B 1 421 ? 43.299 60.195 29.970 1.00 39.06 421 PRO B C 1
ATOM 10625 O O . PRO B 1 421 ? 42.408 59.346 29.974 1.00 46.43 421 PRO B O 1
ATOM 10629 N N . THR B 1 422 ? 44.285 60.219 29.074 1.00 38.05 422 THR B N 1
ATOM 10630 C CA . THR B 1 422 ? 44.449 59.219 28.028 1.00 41.92 422 THR B CA 1
ATOM 10631 C C . THR B 1 422 ? 45.934 58.940 27.850 1.00 44.98 422 THR B C 1
ATOM 10632 O O . THR B 1 422 ? 46.736 59.876 27.786 1.00 42.98 422 THR B O 1
ATOM 10636 N N . VAL B 1 423 ? 46.296 57.662 27.771 1.00 44.56 423 VAL B N 1
ATOM 10637 C CA . VAL B 1 423 ? 47.679 57.235 27.593 1.00 44.99 423 VAL B CA 1
ATOM 10638 C C . VAL B 1 423 ? 47.790 56.522 26.254 1.00 55.69 423 VAL B C 1
ATOM 10639 O O . VAL B 1 423 ? 47.016 55.600 25.971 1.00 68.69 423 VAL B O 1
ATOM 10643 N N . VAL B 1 424 ? 48.752 56.945 25.436 1.00 39.36 424 VAL B N 1
ATOM 10644 C CA . VAL B 1 424 ? 48.926 56.439 24.079 1.00 40.62 424 VAL B CA 1
ATOM 10645 C C . VAL B 1 424 ? 50.241 55.675 24.007 1.00 49.90 424 VAL B C 1
ATOM 10646 O O . VAL B 1 424 ? 51.290 56.189 24.414 1.00 41.64 424 VAL B O 1
ATOM 10650 N N . LEU B 1 425 ? 50.183 54.453 23.484 1.00 42.81 425 LEU B N 1
ATOM 10651 C CA . LEU B 1 425 ? 51.358 53.609 23.313 1.00 44.06 425 LEU B CA 1
ATOM 10652 C C . LEU B 1 425 ? 51.873 53.752 21.885 1.00 72.78 425 LEU B C 1
ATOM 10653 O O . LEU B 1 425 ? 51.143 53.470 20.928 1.00 83.25 425 LEU B O 1
ATOM 10658 N N . SER B 1 426 ? 53.126 54.188 21.744 1.00 58.76 426 SER B N 1
ATOM 10659 C CA . SER B 1 426 ? 53.740 54.250 20.421 1.00 55.06 426 SER B CA 1
ATOM 10660 C C . SER B 1 426 ? 54.032 52.849 19.898 1.00 63.70 426 SER B C 1
ATOM 10661 O O . SER B 1 426 ? 53.519 52.443 18.848 1.00 76.58 426 SER B O 1
ATOM 10664 N N . ASP B 1 427 ? 54.853 52.097 20.619 1.00 65.43 427 ASP B N 1
ATOM 10665 C CA . ASP B 1 427 ? 55.110 50.691 20.343 1.00 68.40 427 ASP B CA 1
ATOM 10666 C C . ASP B 1 427 ? 54.704 49.860 21.557 1.00 64.73 427 ASP B C 1
ATOM 10667 O O . ASP B 1 427 ? 54.209 50.382 22.560 1.00 70.73 427 ASP B O 1
ATOM 10672 N N . SER B 1 428 ? 54.917 48.549 21.461 1.00 60.86 428 SER B N 1
ATOM 10673 C CA . SER B 1 428 ? 54.524 47.620 22.511 1.00 50.86 428 SER B CA 1
ATOM 10674 C C . SER B 1 428 ? 55.641 47.345 23.511 1.00 55.12 428 SER B C 1
ATOM 10675 O O . SER B 1 428 ? 55.505 46.434 24.335 1.00 53.85 428 SER B O 1
ATOM 10678 N N . GLN B 1 429 ? 56.732 48.107 23.462 1.00 66.72 429 GLN B N 1
ATOM 10679 C CA . GLN B 1 429 ? 57.840 47.952 24.394 1.00 73.11 429 GLN B CA 1
ATOM 10680 C C . GLN B 1 429 ? 57.876 49.045 25.455 1.00 61.84 429 GLN B C 1
ATOM 10681 O O . GLN B 1 429 ? 58.847 49.125 26.213 1.00 63.00 429 GLN B O 1
ATOM 10687 N N . GLN B 1 430 ? 56.845 49.889 25.525 1.00 48.59 430 GLN B N 1
ATOM 10688 C CA . GLN B 1 430 ? 56.890 51.036 26.426 1.00 47.23 430 GLN B CA 1
ATOM 10689 C C . GLN B 1 430 ? 56.730 50.608 27.879 1.00 55.69 430 GLN B C 1
ATOM 10690 O O . GLN B 1 430 ? 57.543 50.972 28.737 1.00 56.12 430 GLN B O 1
ATOM 10696 N N . VAL B 1 431 ? 55.685 49.839 28.179 1.00 55.49 431 VAL B N 1
ATOM 10697 C CA . VAL B 1 431 ? 55.382 49.416 29.541 1.00 45.83 431 VAL B CA 1
ATOM 10698 C C . VAL B 1 431 ? 54.963 47.953 29.516 1.00 46.78 431 VAL B C 1
ATOM 10699 O O . VAL B 1 431 ? 54.295 47.504 28.578 1.00 57.40 431 VAL B O 1
ATOM 10703 N N . ASN B 1 432 ? 55.369 47.210 30.538 1.00 47.22 432 ASN B N 1
ATOM 10704 C CA . ASN B 1 432 ? 54.831 45.878 30.768 1.00 47.97 432 ASN B CA 1
ATOM 10705 C C . ASN B 1 432 ? 53.327 45.992 30.988 1.00 50.79 432 ASN B C 1
ATOM 10706 O O . ASN B 1 432 ? 52.899 46.669 31.935 1.00 52.10 432 ASN B O 1
ATOM 10711 N N . PRO B 1 433 ? 52.497 45.377 30.141 1.00 50.83 433 PRO B N 1
ATOM 10712 C CA . PRO B 1 433 ? 51.041 45.530 30.305 1.00 53.21 433 PRO B CA 1
ATOM 10713 C C . PRO B 1 433 ? 50.529 45.092 31.667 1.00 54.07 433 PRO B C 1
ATOM 10714 O O . PRO B 1 433 ? 49.485 45.585 32.112 1.00 60.41 433 PRO B O 1
ATOM 10718 N N . ASP B 1 434 ? 51.235 44.187 32.348 1.00 53.98 434 ASP B N 1
ATOM 10719 C CA . ASP B 1 434 ? 50.807 43.747 33.670 1.00 53.50 434 ASP B CA 1
ATOM 10720 C C . ASP B 1 434 ? 51.005 44.818 34.735 1.00 54.36 434 ASP B C 1
ATOM 10721 O O . ASP B 1 434 ? 50.437 44.699 35.825 1.00 64.97 434 ASP B O 1
ATOM 10726 N N . ASN B 1 435 ? 51.791 45.853 34.449 1.00 45.08 435 ASN B N 1
ATOM 10727 C CA . ASN B 1 435 ? 51.980 46.968 35.366 1.00 53.38 435 ASN B CA 1
ATOM 10728 C C . ASN B 1 435 ? 51.129 48.177 34.998 1.00 54.78 435 ASN B C 1
ATOM 10729 O O . ASN B 1 435 ? 51.320 49.255 35.570 1.00 59.19 435 ASN B O 1
ATOM 10734 N N . ILE B 1 436 ? 50.199 48.023 34.060 1.00 42.50 436 ILE B N 1
ATOM 10735 C CA . ILE B 1 436 ? 49.239 49.076 33.753 1.00 41.28 436 ILE B CA 1
ATOM 10736 C C . ILE B 1 436 ? 48.079 48.968 34.733 1.00 40.65 436 ILE B C 1
ATOM 10737 O O . ILE B 1 436 ? 47.544 47.876 34.961 1.00 53.81 436 ILE B O 1
ATOM 10742 N N . SER B 1 437 ? 47.686 50.098 35.314 1.00 39.41 437 SER B N 1
ATOM 10743 C CA . SER B 1 437 ? 46.684 50.117 36.370 1.00 38.82 437 SER B CA 1
ATOM 10744 C C . SER B 1 437 ? 45.659 51.205 36.095 1.00 45.70 437 SER B C 1
ATOM 10745 O O . SER B 1 437 ? 46.023 52.348 35.802 1.00 52.54 437 SER B O 1
ATOM 10748 N N . TRP B 1 438 ? 44.383 50.843 36.190 1.00 41.93 438 TRP B N 1
ATOM 10749 C CA . TRP B 1 438 ? 43.276 51.788 36.134 1.00 44.50 438 TRP B CA 1
ATOM 10750 C C . TRP B 1 438 ? 42.726 51.956 37.544 1.00 47.97 438 TRP B C 1
ATOM 10751 O O . TRP B 1 438 ? 42.357 50.969 38.189 1.00 36.79 438 TRP B O 1
ATOM 10762 N N . GLY B 1 439 ? 42.681 53.192 38.018 1.00 44.69 439 GLY B N 1
ATOM 10763 C CA . GLY B 1 439 ? 42.257 53.501 39.366 1.00 34.61 439 GLY B CA 1
ATOM 10764 C C . GLY B 1 439 ? 40.861 54.082 39.428 1.00 46.02 439 GLY B C 1
ATOM 10765 O O . GLY B 1 439 ? 39.993 53.766 38.606 1.00 44.21 439 GLY B O 1
ATOM 10766 N N . TYR B 1 440 ? 40.642 54.933 40.428 1.00 47.36 440 TYR B N 1
ATOM 10767 C CA . TYR B 1 440 ? 39.352 55.578 40.641 1.00 39.98 440 TYR B CA 1
ATOM 10768 C C . TYR B 1 440 ? 38.898 56.314 39.389 1.00 32.28 440 TYR B C 1
ATOM 10769 O O . TYR B 1 440 ? 39.547 57.267 38.946 1.00 62.02 440 TYR B O 1
ATOM 10778 N N . ARG B 1 441 ? 37.789 55.847 38.813 1.00 32.67 441 ARG B N 1
ATOM 10779 C CA . ARG B 1 441 ? 37.144 56.363 37.607 1.00 32.53 441 ARG B CA 1
ATOM 10780 C C . ARG B 1 441 ? 37.936 56.069 36.336 1.00 44.16 441 ARG B C 1
ATOM 10781 O O . ARG B 1 441 ? 37.460 56.394 35.241 1.00 33.04 441 ARG B O 1
ATOM 10789 N N . GLY B 1 442 ? 39.123 55.471 36.442 1.00 35.02 442 GLY B N 1
ATOM 10790 C CA . GLY B 1 442 ? 39.811 54.909 35.293 1.00 43.10 442 GLY B CA 1
ATOM 10791 C C . GLY B 1 442 ? 40.260 55.935 34.264 1.00 39.10 442 GLY B C 1
ATOM 10792 O O . GLY B 1 442 ? 40.632 57.068 34.582 1.00 46.30 442 GLY B O 1
ATOM 10793 N N . GLY B 1 443 ? 40.223 55.516 33.007 1.00 34.42 443 GLY B N 1
ATOM 10794 C CA . GLY B 1 443 ? 40.705 56.338 31.918 1.00 41.02 443 GLY B CA 1
ATOM 10795 C C . GLY B 1 443 ? 40.920 55.495 30.675 1.00 47.20 443 GLY B C 1
ATOM 10796 O O . GLY B 1 443 ? 40.589 54.310 30.637 1.00 61.93 443 GLY B O 1
ATOM 10797 N N . ARG B 1 444 ? 41.487 56.140 29.659 1.00 40.68 444 ARG B N 1
ATOM 10798 C CA . ARG B 1 444 ? 41.652 55.543 28.340 1.00 49.10 444 ARG B CA 1
ATOM 10799 C C . ARG B 1 444 ? 43.095 55.106 28.119 1.00 46.97 444 ARG B C 1
ATOM 10800 O O . ARG B 1 444 ? 44.023 55.900 28.300 1.00 53.98 444 ARG B O 1
ATOM 10808 N N . LEU B 1 445 ? 43.277 53.842 27.736 1.00 48.92 445 LEU B N 1
ATOM 10809 C CA . LEU B 1 445 ? 44.555 53.341 27.239 1.00 50.14 445 LEU B CA 1
ATOM 10810 C C . LEU B 1 445 ? 44.446 53.187 25.725 1.00 54.45 445 LEU B C 1
ATOM 10811 O O . LEU B 1 445 ? 43.707 52.327 25.234 1.00 53.88 445 LEU B O 1
ATOM 10816 N N . GLU B 1 446 ? 45.183 54.015 24.988 1.00 47.60 446 GLU B N 1
ATOM 10817 C CA . GLU B 1 446 ? 45.138 54.031 23.528 1.00 46.77 446 GLU B CA 1
ATOM 10818 C C . GLU B 1 446 ? 46.267 53.155 22.995 1.00 48.44 446 GLU B C 1
ATOM 10819 O O . GLU B 1 446 ? 47.441 53.531 23.068 1.00 53.73 446 GLU B O 1
ATOM 10825 N N . LEU B 1 447 ? 45.907 51.985 22.462 1.00 43.71 447 LEU B N 1
ATOM 10826 C CA . LEU B 1 447 ? 46.917 51.044 21.987 1.00 44.97 447 LEU B CA 1
ATOM 10827 C C . LEU B 1 447 ? 47.616 51.554 20.733 1.00 50.23 447 LEU B C 1
ATOM 10828 O O . LEU B 1 447 ? 48.824 51.348 20.564 1.00 57.51 447 LEU B O 1
ATOM 10833 N N . ASN B 1 448 ? 46.873 52.217 19.845 1.00 45.75 448 ASN B N 1
ATOM 10834 C CA . ASN B 1 448 ? 47.416 52.793 18.613 1.00 52.31 448 ASN B CA 1
ATOM 10835 C C . ASN B 1 448 ? 48.104 51.726 17.757 1.00 59.68 448 ASN B C 1
ATOM 10836 O O . ASN B 1 448 ? 49.317 51.744 17.532 1.00 65.19 448 ASN B O 1
ATOM 10841 N N . GLY B 1 449 ? 47.299 50.774 17.290 1.00 63.09 449 GLY B N 1
ATOM 10842 C CA . GLY B 1 449 ? 47.761 49.765 16.359 1.00 64.74 449 GLY B CA 1
ATOM 10843 C C . GLY B 1 449 ? 48.682 48.708 16.925 1.00 74.77 449 GLY B C 1
ATOM 10844 O O . GLY B 1 449 ? 49.053 47.784 16.192 1.00 85.06 449 GLY B O 1
ATOM 10845 N N . ASN B 1 450 ? 49.066 48.803 18.194 1.00 65.58 450 ASN B N 1
ATOM 10846 C CA . ASN B 1 450 ? 49.993 47.847 18.778 1.00 56.46 450 ASN B CA 1
ATOM 10847 C C . ASN B 1 450 ? 49.246 46.650 19.357 1.00 51.41 450 ASN B C 1
ATOM 10848 O O . ASN B 1 450 ? 48.040 46.697 19.608 1.00 65.75 450 ASN B O 1
ATOM 10853 N N . ASN B 1 451 ? 49.988 45.568 19.572 1.00 52.50 451 ASN B N 1
ATOM 10854 C CA . ASN B 1 451 ? 49.459 44.343 20.154 1.00 52.94 451 ASN B CA 1
ATOM 10855 C C . ASN B 1 451 ? 50.002 44.189 21.567 1.00 52.25 451 ASN B C 1
ATOM 10856 O O . ASN B 1 451 ? 51.202 44.371 21.798 1.00 60.60 451 ASN B O 1
ATOM 10861 N N . LEU B 1 452 ? 49.119 43.861 22.507 1.00 59.21 452 LEU B N 1
ATOM 10862 C CA . LEU B 1 452 ? 49.487 43.718 23.907 1.00 54.70 452 LEU B CA 1
ATOM 10863 C C . LEU B 1 452 ? 49.036 42.360 24.424 1.00 64.68 452 LEU B C 1
ATOM 10864 O O . LEU B 1 452 ? 48.126 41.731 23.878 1.00 72.57 452 LEU B O 1
ATOM 10869 N N . THR B 1 453 ? 49.692 41.914 25.494 1.00 66.78 453 THR B N 1
ATOM 10870 C CA . THR B 1 453 ? 49.367 40.656 26.155 1.00 62.28 453 THR B CA 1
ATOM 10871 C C . THR B 1 453 ? 49.302 40.896 27.655 1.00 59.89 453 THR B C 1
ATOM 10872 O O . THR B 1 453 ? 50.289 41.330 28.258 1.00 55.69 453 THR B O 1
ATOM 10876 N N . PHE B 1 454 ? 48.145 40.621 28.251 1.00 57.84 454 PHE B N 1
ATOM 10877 C CA . PHE B 1 454 ? 47.936 40.775 29.683 1.00 50.58 454 PHE B CA 1
ATOM 10878 C C . PHE B 1 454 ? 47.869 39.413 30.361 1.00 55.35 454 PHE B C 1
ATOM 10879 O O . PHE B 1 454 ? 47.322 38.456 29.802 1.00 57.10 454 PHE B O 1
ATOM 10887 N N . THR B 1 455 ? 48.427 39.332 31.568 1.00 62.56 455 THR B N 1
ATOM 10888 C CA . THR B 1 455 ? 48.176 38.219 32.473 1.00 65.03 455 THR B CA 1
ATOM 10889 C C . THR B 1 455 ? 47.337 38.642 33.669 1.00 58.00 455 THR B C 1
ATOM 10890 O O . THR B 1 455 ? 46.976 37.795 34.493 1.00 58.61 455 THR B O 1
ATOM 10894 N N . ARG B 1 456 ? 47.024 39.931 33.781 1.00 61.47 456 ARG B N 1
ATOM 10895 C CA . ARG B 1 456 ? 46.144 40.460 34.811 1.00 61.26 456 ARG B CA 1
ATOM 10896 C C . ARG B 1 456 ? 45.640 41.816 34.341 1.00 62.91 456 ARG B C 1
ATOM 10897 O O . ARG B 1 456 ? 46.351 42.549 33.648 1.00 57.77 456 ARG B O 1
ATOM 10905 N N . LEU B 1 457 ? 44.404 42.137 34.712 1.00 60.21 457 LEU B N 1
ATOM 10906 C CA . LEU B 1 457 ? 43.765 43.394 34.329 1.00 54.45 457 LEU B CA 1
ATOM 10907 C C . LEU B 1 457 ? 43.453 44.181 35.598 1.00 43.69 457 LEU B C 1
ATOM 10908 O O . LEU B 1 457 ? 42.393 44.011 36.205 1.00 43.58 457 LEU B O 1
ATOM 10913 N N . GLN B 1 458 ? 44.385 45.047 35.997 1.00 42.91 458 GLN B N 1
ATOM 10914 C CA . GLN B 1 458 ? 44.209 45.894 37.176 1.00 41.82 458 GLN B CA 1
ATOM 10915 C C . GLN B 1 458 ? 43.271 47.041 36.813 1.00 54.59 458 GLN B C 1
ATOM 10916 O O . GLN B 1 458 ? 43.679 48.183 36.585 1.00 63.80 458 GLN B O 1
ATOM 10922 N N . ALA B 1 459 ? 41.980 46.721 36.764 1.00 46.99 459 ALA B N 1
ATOM 10923 C CA . ALA B 1 459 ? 40.933 47.675 36.424 1.00 39.82 459 ALA B CA 1
ATOM 10924 C C . ALA B 1 459 ? 40.042 47.872 37.642 1.00 42.33 459 ALA B C 1
ATOM 10925 O O . ALA B 1 459 ? 39.473 46.906 38.162 1.00 45.40 459 ALA B O 1
ATOM 10927 N N . ALA B 1 460 ? 39.924 49.120 38.094 1.00 38.16 460 ALA B N 1
ATOM 10928 C CA . ALA B 1 460 ? 39.193 49.394 39.326 1.00 37.73 460 ALA B CA 1
ATOM 10929 C C . ALA B 1 460 ? 37.685 49.389 39.110 1.00 37.77 460 ALA B C 1
ATOM 10930 O O . ALA B 1 460 ? 36.947 48.804 39.910 1.00 39.91 460 ALA B O 1
ATOM 10932 N N . ASP B 1 461 ? 37.208 50.025 38.044 1.00 39.23 461 ASP B N 1
ATOM 10933 C CA . ASP B 1 461 ? 35.774 50.192 37.846 1.00 38.04 461 ASP B CA 1
ATOM 10934 C C . ASP B 1 461 ? 35.486 50.325 36.354 1.00 46.55 461 ASP B C 1
ATOM 10935 O O . ASP B 1 461 ? 36.349 50.069 35.509 1.00 50.61 461 ASP B O 1
ATOM 10940 N N . TYR B 1 462 ? 34.255 50.735 36.038 1.00 47.71 462 TYR B N 1
ATOM 10941 C CA . TYR B 1 462 ? 33.807 50.843 34.654 1.00 37.79 462 TYR B CA 1
ATOM 10942 C C . TYR B 1 462 ? 34.549 51.924 33.877 1.00 37.00 462 TYR B C 1
ATOM 10943 O O . TYR B 1 462 ? 34.524 51.907 32.642 1.00 39.39 462 TYR B O 1
ATOM 10952 N N . GLY B 1 463 ? 35.213 52.854 34.562 1.00 35.97 463 GLY B N 1
ATOM 10953 C CA . GLY B 1 463 ? 35.958 53.892 33.872 1.00 35.30 463 GLY B CA 1
ATOM 10954 C C 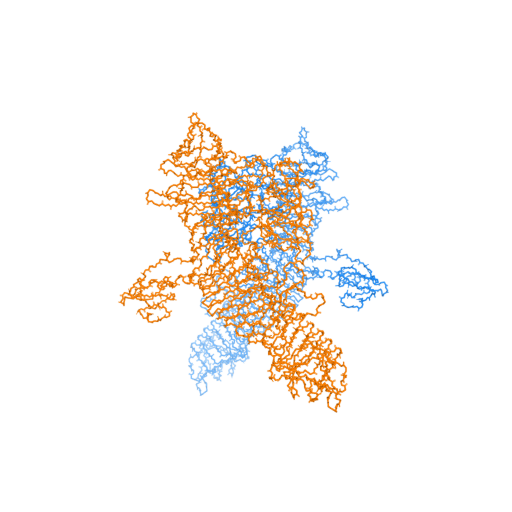. GLY B 1 463 ? 37.184 53.402 33.132 1.00 50.75 463 GLY B C 1
ATOM 10955 O O . GLY B 1 463 ? 37.741 54.157 32.327 1.00 52.53 463 GLY B O 1
ATOM 10956 N N . ALA B 1 464 ? 37.613 52.166 33.380 1.00 50.51 464 ALA B N 1
ATOM 10957 C CA . ALA B 1 464 ? 38.764 51.611 32.683 1.00 37.36 464 ALA B CA 1
ATOM 10958 C C . ALA B 1 464 ? 38.416 51.344 31.225 1.00 49.83 464 ALA B C 1
ATOM 10959 O O . ALA B 1 464 ? 37.424 50.673 30.926 1.00 66.53 464 ALA B O 1
ATOM 10961 N N . ILE B 1 465 ? 39.224 51.881 30.315 1.00 48.91 465 ILE B N 1
ATOM 10962 C CA . ILE B 1 465 ? 38.970 51.778 28.883 1.00 44.91 465 ILE B CA 1
ATOM 10963 C C . ILE B 1 465 ? 40.244 51.322 28.187 1.00 46.93 465 ILE B C 1
ATOM 10964 O O . ILE B 1 465 ? 41.315 51.902 28.398 1.00 44.65 465 ILE B O 1
ATOM 10969 N N . ILE B 1 466 ? 40.125 50.286 27.362 1.00 52.28 466 ILE B N 1
ATOM 10970 C CA . ILE B 1 466 ? 41.186 49.855 26.459 1.00 41.77 466 ILE B CA 1
ATOM 10971 C C . ILE B 1 466 ? 40.632 50.013 25.051 1.00 45.77 466 ILE B C 1
ATOM 10972 O O . ILE B 1 466 ? 39.722 49.276 24.650 1.00 54.51 466 ILE B O 1
ATOM 10977 N N . THR B 1 467 ? 41.176 50.966 24.300 1.00 42.19 467 THR B N 1
ATOM 10978 C CA . THR B 1 467 ? 40.649 51.311 22.990 1.00 47.63 467 THR B CA 1
ATOM 10979 C C . THR B 1 467 ? 41.775 51.367 21.966 1.00 49.02 467 THR B C 1
ATOM 10980 O O . THR B 1 467 ? 42.961 51.399 22.307 1.00 43.47 467 THR B O 1
ATOM 10984 N N . ASN B 1 468 ? 41.382 51.371 20.694 1.00 52.77 468 ASN B N 1
ATOM 10985 C CA . ASN B 1 468 ? 42.300 51.595 19.582 1.00 49.87 468 ASN B CA 1
ATOM 10986 C C . ASN B 1 468 ? 41.604 52.464 18.548 1.00 48.83 468 ASN B C 1
ATOM 10987 O O . ASN B 1 468 ? 40.613 52.039 17.946 1.00 50.95 468 ASN B O 1
ATOM 10992 N N . ASN B 1 469 ? 42.117 53.677 18.345 1.00 48.35 469 ASN B N 1
ATOM 10993 C CA . ASN B 1 469 ? 41.576 54.597 17.353 1.00 55.00 469 ASN B CA 1
ATOM 10994 C C . ASN B 1 469 ? 42.449 54.697 16.109 1.00 49.98 469 ASN B C 1
ATOM 10995 O O . ASN B 1 469 ? 42.240 55.597 15.288 1.00 51.44 469 ASN B O 1
ATOM 11000 N N . SER B 1 470 ? 43.417 53.803 15.949 1.00 53.29 470 SER B N 1
ATOM 11001 C CA . SER B 1 470 ? 44.222 53.747 14.739 1.00 55.14 470 SER B CA 1
ATOM 11002 C C . SER B 1 470 ? 43.551 52.862 13.693 1.00 55.57 470 SER B C 1
ATOM 11003 O O . SER B 1 470 ? 42.665 52.059 13.997 1.00 52.97 470 SER B O 1
ATOM 11006 N N . GLU B 1 471 ? 43.988 53.021 12.443 1.00 59.59 471 GLU B N 1
ATOM 11007 C CA . GLU B 1 471 ? 43.480 52.181 11.366 1.00 66.86 471 GLU B CA 1
ATOM 11008 C C . GLU B 1 471 ? 44.127 50.803 11.352 1.00 66.25 471 GLU B C 1
ATOM 11009 O O . GLU B 1 471 ? 43.596 49.890 10.711 1.00 74.40 471 GLU B O 1
ATOM 11015 N N . LYS B 1 472 ? 45.256 50.637 12.037 1.00 53.79 472 LYS B N 1
ATOM 11016 C CA . LYS B 1 472 ? 45.869 49.326 12.197 1.00 54.78 472 LYS B CA 1
ATOM 11017 C C . LYS B 1 472 ? 45.182 48.575 13.330 1.00 64.88 472 LYS B C 1
ATOM 11018 O O . LYS B 1 472 ? 45.089 49.080 14.454 1.00 75.38 472 LYS B O 1
ATOM 11024 N N . LYS B 1 473 ? 44.701 47.371 13.033 1.00 55.17 473 LYS B N 1
ATOM 11025 C CA . LYS B 1 473 ? 43.935 46.605 14.008 1.00 54.66 473 LYS B CA 1
ATOM 11026 C C . LYS B 1 473 ? 44.835 46.089 15.124 1.00 74.37 473 LYS B C 1
ATOM 11027 O O . LYS B 1 473 ? 45.859 45.449 14.868 1.00 76.71 473 LYS B O 1
ATOM 11033 N N . SER B 1 474 ? 44.449 46.375 16.364 1.00 68.20 474 SER B N 1
ATOM 11034 C CA . SER B 1 474 ? 45.166 45.901 17.538 1.00 66.50 474 SER B CA 1
ATOM 11035 C C . SER B 1 474 ? 44.636 44.537 17.965 1.00 64.57 474 SER B C 1
ATOM 11036 O O . SER B 1 474 ? 43.444 44.245 17.840 1.00 72.18 474 SER B O 1
ATOM 11039 N N . THR B 1 475 ? 45.537 43.701 18.475 1.00 53.61 475 THR B N 1
ATOM 11040 C CA . THR B 1 475 ? 45.204 42.342 18.899 1.00 54.51 475 THR B CA 1
ATOM 11041 C C . THR B 1 475 ? 45.630 42.167 20.354 1.00 53.65 475 THR B C 1
ATOM 11042 O O . THR B 1 475 ? 46.806 41.925 20.641 1.00 60.38 475 THR B O 1
ATOM 11046 N N . VAL B 1 476 ? 44.672 42.288 21.269 1.00 59.98 476 VAL B N 1
ATOM 11047 C CA . VAL B 1 476 ? 44.921 42.115 22.696 1.00 58.02 476 VAL B CA 1
ATOM 11048 C C . VAL B 1 476 ? 44.778 40.642 23.054 1.00 69.83 476 VAL B C 1
ATOM 11049 O O . VAL B 1 476 ? 43.748 40.020 22.767 1.00 75.37 476 VAL B O 1
ATOM 11053 N N . THR B 1 477 ? 45.809 40.083 23.680 1.00 69.09 477 THR B N 1
ATOM 11054 C CA . THR B 1 477 ? 45.796 38.706 24.159 1.00 65.00 477 THR B CA 1
ATOM 11055 C C . THR B 1 477 ? 45.657 38.716 25.676 1.00 68.07 477 THR B C 1
ATOM 11056 O O . THR B 1 477 ? 46.537 39.224 26.379 1.00 67.65 477 THR B O 1
ATOM 11060 N N . LEU B 1 478 ? 44.556 38.157 26.179 1.00 63.30 478 LEU B N 1
ATOM 11061 C CA . LEU B 1 478 ? 44.281 38.129 27.616 1.00 56.86 478 LEU B CA 1
ATOM 11062 C C . LEU B 1 478 ? 44.587 36.735 28.160 1.00 59.75 478 LEU B C 1
ATOM 11063 O O . LEU B 1 478 ? 43.697 35.925 28.420 1.00 55.39 478 LEU B O 1
ATOM 11068 N N . ASP B 1 479 ? 45.880 36.461 28.334 1.00 55.20 479 ASP B N 1
ATOM 11069 C CA . ASP B 1 479 ? 46.338 35.213 28.950 1.00 65.11 479 ASP B CA 1
ATOM 11070 C C . ASP B 1 479 ? 46.410 35.403 30.467 1.00 70.80 479 ASP B C 1
ATOM 11071 O O . ASP B 1 479 ? 47.473 35.397 31.090 1.00 79.96 479 ASP B O 1
ATOM 11076 N N . LEU B 1 480 ? 45.229 35.577 31.057 1.00 66.99 480 LEU B N 1
ATOM 11077 C CA . LEU B 1 480 ? 45.121 35.924 32.468 1.00 61.60 480 LEU B CA 1
ATOM 11078 C C . LEU B 1 480 ? 45.580 34.777 33.362 1.00 57.05 480 LEU B C 1
ATOM 11079 O O . LEU B 1 480 ? 45.198 33.621 33.157 1.00 56.87 480 LEU B O 1
ATOM 11084 N N . GLN B 1 481 ? 46.405 35.103 34.357 1.00 59.64 481 GLN B N 1
ATOM 11085 C CA . GLN B 1 481 ? 46.842 34.155 35.374 1.00 71.60 481 GLN B CA 1
ATOM 11086 C C . GLN B 1 481 ? 46.757 34.829 36.736 1.00 72.07 481 GLN B C 1
ATOM 11087 O O . GLN B 1 481 ? 47.185 35.978 36.885 1.00 67.20 481 GLN B O 1
ATOM 11093 N N . THR B 1 482 ? 46.207 34.120 37.726 1.00 73.76 482 THR B N 1
ATOM 11094 C CA . THR B 1 482 ? 46.122 34.681 39.072 1.00 72.25 482 THR B CA 1
ATOM 11095 C C . THR B 1 482 ? 47.429 34.533 39.837 1.00 70.93 482 THR B C 1
ATOM 11096 O O . THR B 1 482 ? 47.716 35.342 40.726 1.00 61.93 482 THR B O 1
ATOM 11100 N N . LEU B 1 483 ? 48.227 33.517 39.510 1.00 80.86 483 LEU B N 1
ATOM 11101 C CA . LEU B 1 483 ? 49.502 33.289 40.187 1.00 81.80 483 LEU B CA 1
ATOM 11102 C C . LEU B 1 483 ? 50.441 32.653 39.167 1.00 77.90 483 LEU B C 1
ATOM 11103 O O . LEU B 1 483 ? 50.311 31.465 38.854 1.00 75.31 483 LEU B O 1
ATOM 11108 N N . LYS B 1 484 ? 51.375 33.448 38.657 1.00 99.85 484 LYS B N 1
ATOM 11109 C CA . LYS B 1 484 ? 52.293 32.973 37.632 1.00 112.53 484 LYS B CA 1
ATOM 11110 C C . LYS B 1 484 ? 53.320 32.022 38.236 1.00 117.07 484 LYS B C 1
ATOM 11111 O O . LYS B 1 484 ? 53.757 32.194 39.377 1.00 122.32 484 LYS B O 1
ATOM 11117 N N . ALA B 1 485 ? 53.699 31.005 37.455 1.00 116.73 485 ALA B N 1
ATOM 11118 C CA . ALA B 1 485 ? 54.599 29.964 37.947 1.00 111.48 485 ALA B CA 1
ATOM 11119 C C . ALA B 1 485 ? 55.966 30.513 38.337 1.00 105.00 485 ALA B C 1
ATOM 11120 O O . ALA B 1 485 ? 56.624 29.956 39.223 1.00 96.26 485 ALA B O 1
ATOM 11122 N N . SER B 1 486 ? 56.415 31.586 37.685 1.00 106.19 486 SER B N 1
ATOM 11123 C CA . SER B 1 486 ? 57.732 32.147 37.967 1.00 103.79 486 SER B CA 1
ATOM 11124 C C . SER B 1 486 ? 57.881 32.625 39.408 1.00 108.59 486 SER B C 1
ATOM 11125 O O . SER B 1 486 ? 59.011 32.732 39.897 1.00 93.10 486 SER B O 1
ATOM 11128 N N . ASP B 1 487 ? 56.778 32.911 40.098 1.00 124.08 487 ASP B N 1
ATOM 11129 C CA . ASP B 1 487 ? 56.819 33.512 41.425 1.00 128.54 487 ASP B CA 1
ATOM 11130 C C . ASP B 1 487 ? 56.700 32.498 42.558 1.00 128.55 487 ASP B C 1
ATOM 11131 O O . ASP B 1 487 ? 56.529 32.901 43.713 1.00 127.73 487 ASP B O 1
ATOM 11136 N N . ILE B 1 488 ? 56.785 31.204 42.269 1.00 124.54 488 ILE B N 1
ATOM 11137 C CA . ILE B 1 488 ? 56.667 30.179 43.300 1.00 120.54 488 ILE B CA 1
ATOM 11138 C C . ILE B 1 488 ? 58.058 29.789 43.784 1.00 120.24 488 ILE B C 1
ATOM 11139 O O . ILE B 1 488 ? 58.955 29.513 42.978 1.00 116.04 488 ILE B O 1
ATOM 11144 N N . ASN B 1 489 ? 58.234 29.761 45.103 1.00 117.50 489 ASN B N 1
ATOM 11145 C CA . ASN B 1 489 ? 59.472 29.330 45.738 1.00 124.21 489 ASN B CA 1
ATOM 11146 C C . ASN B 1 489 ? 59.219 28.012 46.456 1.00 123.50 489 ASN B C 1
ATOM 11147 O O . ASN B 1 489 ? 58.302 27.916 47.278 1.00 127.81 489 ASN B O 1
ATOM 11152 N N . VAL B 1 490 ? 60.028 27.004 46.147 1.00 115.05 490 VAL B N 1
ATOM 11153 C CA . VAL B 1 490 ? 59.851 25.674 46.724 1.00 108.67 490 VAL B CA 1
ATOM 11154 C C . VAL B 1 490 ? 61.144 25.225 47.393 1.00 104.25 490 VAL B C 1
ATOM 11155 O O . VAL B 1 490 ? 62.001 24.615 46.737 1.00 90.74 490 VAL B O 1
ATOM 11159 N N . PRO B 1 491 ? 61.341 25.513 48.679 1.00 103.01 491 PRO B N 1
ATOM 11160 C CA . PRO B 1 491 ? 62.490 24.935 49.382 1.00 104.35 491 PRO B CA 1
ATOM 11161 C C . PRO B 1 491 ? 62.301 23.436 49.543 1.00 103.70 491 PRO B C 1
ATOM 11162 O O . PRO B 1 491 ? 61.188 22.949 49.755 1.00 105.47 491 PRO B O 1
ATOM 11166 N N . VAL B 1 492 ? 63.407 22.703 49.444 1.00 97.85 492 VAL B N 1
ATOM 11167 C CA . VAL B 1 492 ? 63.384 21.246 49.508 1.00 95.40 492 VAL B CA 1
ATOM 11168 C C . VAL B 1 492 ? 63.640 20.839 50.955 1.00 105.12 492 VAL B C 1
ATOM 11169 O O . VAL B 1 492 ? 64.781 20.819 51.419 1.00 111.74 492 VAL B O 1
ATOM 11173 N N . ASN B 1 493 ? 62.568 20.515 51.671 1.00 104.45 493 ASN B N 1
ATOM 11174 C CA . ASN B 1 493 ? 62.722 20.012 53.022 1.00 113.11 493 ASN B CA 1
ATOM 11175 C C . ASN B 1 493 ? 63.103 18.536 52.978 1.00 126.65 493 ASN B C 1
ATOM 11176 O O . ASN B 1 493 ? 63.134 17.901 51.921 1.00 138.41 493 ASN B O 1
ATOM 11181 N N . THR B 1 494 ? 63.394 17.989 54.149 1.00 122.35 494 THR B N 1
ATOM 11182 C CA . THR B 1 494 ? 63.809 16.604 54.279 1.00 124.05 494 THR B CA 1
ATOM 11183 C C . THR B 1 494 ? 62.771 15.864 55.109 1.00 129.92 494 THR B C 1
ATOM 11184 O O . THR B 1 494 ? 62.169 16.435 56.023 1.00 132.70 494 THR B O 1
ATOM 11188 N N . VAL B 1 495 ? 62.564 14.588 54.791 1.00 131.17 495 VAL B N 1
ATOM 11189 C CA . VAL B 1 495 ? 61.651 13.787 55.597 1.00 125.30 495 VAL B CA 1
ATOM 11190 C C . VAL B 1 495 ? 62.351 13.544 56.927 1.00 139.25 495 VAL B C 1
ATOM 11191 O O . VAL B 1 495 ? 63.272 12.727 57.022 1.00 133.66 495 VAL B O 1
ATOM 11195 N N . SER B 1 496 ? 61.910 14.256 57.956 1.00 158.19 496 SER B N 1
ATOM 11196 C CA . SER B 1 496 ? 62.545 14.177 59.258 1.00 163.46 496 SER B CA 1
ATOM 11197 C C . SER B 1 496 ? 62.176 12.887 59.970 1.00 161.17 496 SER B C 1
ATOM 11198 O O . SER B 1 496 ? 61.054 12.388 59.850 1.00 165.12 496 SER B O 1
ATOM 11201 N N . ILE B 1 497 ? 63.143 12.342 60.704 1.00 145.58 497 ILE B N 1
ATOM 11202 C CA . ILE B 1 497 ? 62.915 11.195 61.570 1.00 135.14 497 ILE B CA 1
ATOM 11203 C C . ILE B 1 497 ? 61.944 11.674 62.645 1.00 140.59 497 ILE B C 1
ATOM 11204 O O . ILE B 1 497 ? 61.628 12.868 62.713 1.00 134.56 497 ILE B O 1
ATOM 11209 N N . PHE B 1 498 ? 61.466 10.764 63.494 1.00 144.92 498 PHE B N 1
ATOM 11210 C CA . PHE B 1 498 ? 60.470 11.089 64.511 1.00 152.38 498 PHE B CA 1
ATOM 11211 C C . PHE B 1 498 ? 59.224 11.694 63.871 1.00 148.17 498 PHE B C 1
ATOM 11212 O O . PHE B 1 498 ? 59.035 11.613 62.653 1.00 149.27 498 PHE B O 1
ATOM 11220 N N . GLY B 1 499 ? 58.368 12.297 64.690 1.00 138.16 499 GLY B N 1
ATOM 11221 C CA . GLY B 1 499 ? 57.219 13.003 64.168 1.00 126.50 499 GLY B CA 1
ATOM 11222 C C . GLY B 1 499 ? 57.611 14.271 63.434 1.00 130.21 499 GLY B C 1
ATOM 11223 O O . GLY B 1 499 ? 58.714 14.799 63.581 1.00 136.06 499 GLY B O 1
ATOM 11224 N N . GLY B 1 500 ? 56.686 14.764 62.618 1.00 125.58 500 GLY B N 1
ATOM 11225 C CA . GLY B 1 500 ? 56.916 16.001 61.897 1.00 123.73 500 GLY B CA 1
ATOM 11226 C C . GLY B 1 500 ? 55.615 16.649 61.493 1.00 122.97 500 GLY B C 1
ATOM 11227 O O . GLY B 1 500 ? 54.614 15.971 61.243 1.00 128.35 500 GLY B O 1
ATOM 11228 N N . ARG B 1 501 ? 55.632 17.978 61.431 1.00 118.73 501 ARG B N 1
ATOM 11229 C CA . ARG B 1 501 ? 54.469 18.771 61.065 1.00 120.38 501 ARG B CA 1
ATOM 11230 C C . ARG B 1 501 ? 54.867 19.780 59.994 1.00 104.72 501 ARG B C 1
ATOM 11231 O O . ARG B 1 501 ? 56.030 19.866 59.589 1.00 103.20 501 ARG B O 1
ATOM 11239 N N . GLY B 1 502 ? 53.894 20.552 59.543 1.00 93.64 502 GLY B N 1
ATOM 11240 C CA . GLY B 1 502 ? 54.119 21.504 58.474 1.00 88.57 502 GLY B CA 1
ATOM 11241 C C . GLY B 1 502 ? 52.826 21.792 57.740 1.00 96.61 502 GLY B C 1
ATOM 11242 O O . GLY B 1 502 ? 51.761 21.282 58.079 1.00 100.97 502 GLY B O 1
ATOM 11243 N N . ALA B 1 503 ? 52.947 22.630 56.715 1.00 111.50 503 ALA B N 1
ATOM 11244 C CA . ALA B 1 503 ? 51.786 22.987 55.918 1.00 119.95 503 ALA B CA 1
ATOM 11245 C C . ALA B 1 503 ? 51.780 22.213 54.605 1.00 134.90 503 ALA B C 1
ATOM 11246 O O . ALA B 1 503 ? 52.840 21.864 54.077 1.00 145.12 503 ALA B O 1
ATOM 11248 N N . PRO B 1 504 ? 50.598 21.925 54.064 1.00 131.72 504 PRO B N 1
ATOM 11249 C CA . PRO B 1 504 ? 50.521 21.156 52.817 1.00 125.75 504 PRO B CA 1
ATOM 11250 C C . PRO B 1 504 ? 51.126 21.908 51.641 1.00 117.92 504 PRO B C 1
ATOM 11251 O O . PRO B 1 504 ? 51.340 23.122 51.675 1.00 114.43 504 PRO B O 1
ATOM 11255 N N . GLY B 1 505 ? 51.399 21.151 50.581 1.00 115.18 505 GLY B N 1
ATOM 11256 C CA . GLY B 1 505 ? 52.030 21.681 49.391 1.00 114.77 505 GLY B CA 1
ATOM 11257 C C . GLY B 1 505 ? 53.518 21.918 49.504 1.00 118.89 505 GLY B C 1
ATOM 11258 O O . GLY B 1 505 ? 54.110 22.484 48.578 1.00 117.37 505 GLY B O 1
ATOM 11259 N N . ASP B 1 506 ? 54.141 21.507 50.605 1.00 117.10 506 ASP B N 1
ATOM 11260 C CA . ASP B 1 506 ? 55.578 21.651 50.777 1.00 112.12 506 ASP B CA 1
ATOM 11261 C C . ASP B 1 506 ? 56.293 20.413 50.248 1.00 113.86 506 ASP B C 1
ATOM 11262 O O . ASP B 1 506 ? 55.751 19.304 50.261 1.00 114.92 506 ASP B O 1
ATOM 11267 N N . LEU B 1 507 ? 57.521 20.614 49.781 1.00 111.88 507 LEU B N 1
ATOM 11268 C CA . LEU B 1 507 ? 58.314 19.540 49.200 1.00 106.42 507 LEU B CA 1
ATOM 11269 C C . LEU B 1 507 ? 59.125 18.827 50.275 1.00 113.21 507 LEU B C 1
ATOM 11270 O O . LEU B 1 507 ? 59.734 19.467 51.137 1.00 120.53 507 LEU B O 1
ATOM 11275 N N . TYR B 1 508 ? 59.130 17.496 50.218 1.00 110.71 508 TYR B N 1
ATOM 11276 C CA . TYR B 1 508 ? 59.885 16.669 51.149 1.00 109.08 508 TYR B CA 1
ATOM 11277 C C . TYR B 1 508 ? 60.715 15.652 50.380 1.00 103.65 508 TYR B C 1
ATOM 11278 O O . TYR B 1 508 ? 60.269 15.115 49.361 1.00 100.94 508 TYR B O 1
ATOM 11287 N N . TYR B 1 509 ? 61.926 15.395 50.873 1.00 100.45 509 TYR B N 1
ATOM 11288 C CA . TYR B 1 509 ? 62.891 14.525 50.209 1.00 106.73 509 TYR B CA 1
ATOM 11289 C C . TYR B 1 509 ? 63.404 13.500 51.214 1.00 117.82 509 TYR B C 1
ATOM 11290 O O . TYR B 1 509 ? 64.071 13.863 52.188 1.00 124.06 509 TYR B O 1
ATOM 11299 N N . ASP B 1 510 ? 63.095 12.227 50.979 1.00 120.05 510 ASP B N 1
ATOM 11300 C CA . ASP B 1 510 ? 63.522 11.152 51.868 1.00 127.49 510 ASP B CA 1
ATOM 11301 C C . ASP B 1 510 ? 64.935 10.717 51.500 1.00 134.59 510 ASP B C 1
ATOM 11302 O O . ASP B 1 510 ? 65.191 10.334 50.355 1.00 138.73 510 ASP B O 1
ATOM 11307 N N . SER B 1 511 ? 65.854 10.786 52.466 1.00 140.15 511 SER B N 1
ATOM 11308 C CA . SER B 1 511 ? 67.256 10.487 52.181 1.00 148.87 511 SER B CA 1
ATOM 11309 C C . SER B 1 511 ? 67.454 9.028 51.785 1.00 151.84 511 SER B C 1
ATOM 11310 O O . SER B 1 511 ? 68.267 8.724 50.904 1.00 153.85 511 SER B O 1
ATOM 11313 N N . SER B 1 512 ? 66.732 8.111 52.428 1.00 150.78 512 SER B N 1
ATOM 11314 C CA . SER B 1 512 ? 66.921 6.683 52.192 1.00 145.93 512 SER B CA 1
ATOM 11315 C C . SER B 1 512 ? 66.515 6.295 50.775 1.00 151.87 512 SER B C 1
ATOM 11316 O O . SER B 1 512 ? 67.374 6.038 49.925 1.00 151.46 512 SER B O 1
ATOM 11319 N N . THR B 1 513 ? 65.206 6.241 50.514 1.00 153.61 513 THR B N 1
ATOM 11320 C CA . THR B 1 513 ? 64.718 5.846 49.197 1.00 150.39 513 THR B CA 1
ATOM 11321 C C . THR B 1 513 ? 65.061 6.862 48.115 1.00 141.35 513 THR B C 1
ATOM 11322 O O . THR B 1 513 ? 64.988 6.529 46.927 1.00 142.94 513 THR B O 1
ATOM 11326 N N . LYS B 1 514 ? 65.440 8.079 48.500 1.00 130.00 514 LYS B N 1
ATOM 11327 C CA . LYS B 1 514 ? 65.686 9.190 47.580 1.00 119.17 514 LYS B CA 1
ATOM 11328 C C . LYS B 1 514 ? 64.495 9.384 46.638 1.00 114.24 514 LYS B C 1
ATOM 11329 O O . LYS B 1 514 ? 64.572 9.206 45.423 1.00 119.98 514 LYS B O 1
ATOM 11335 N N . GLN B 1 515 ? 63.382 9.767 47.258 1.00 105.48 515 GLN B N 1
ATOM 11336 C CA . GLN B 1 515 ? 62.149 10.097 46.563 1.00 103.67 515 GLN B CA 1
ATOM 11337 C C . GLN B 1 515 ? 61.598 11.409 47.098 1.00 109.67 515 GLN B C 1
ATOM 11338 O O . GLN B 1 515 ? 61.912 11.834 48.212 1.00 100.57 515 GLN B O 1
ATOM 11344 N N . TYR B 1 516 ? 60.768 12.046 46.282 1.00 109.38 516 TYR B N 1
ATOM 11345 C CA . TYR B 1 516 ? 60.128 13.303 46.627 1.00 107.38 516 TYR B CA 1
ATOM 11346 C C . TYR B 1 516 ? 58.645 13.065 46.878 1.00 104.78 516 TYR B C 1
ATOM 11347 O O . TYR B 1 516 ? 58.030 12.189 46.264 1.00 107.22 516 TYR B O 1
ATOM 11356 N N . PHE B 1 517 ? 58.078 13.837 47.801 1.00 107.61 517 PHE B N 1
ATOM 11357 C CA . PHE B 1 517 ? 56.683 13.667 48.177 1.00 110.27 517 PHE B CA 1
ATOM 11358 C C . PHE B 1 517 ? 56.014 15.027 48.307 1.00 101.12 517 PHE B C 1
ATOM 11359 O O . PHE B 1 517 ? 56.670 16.038 48.571 1.00 110.29 517 PHE B O 1
ATOM 11367 N N . ILE B 1 518 ? 54.697 15.037 48.121 1.00 89.97 518 ILE B N 1
ATOM 11368 C CA . ILE B 1 518 ? 53.872 16.219 48.339 1.00 92.94 518 ILE B CA 1
ATOM 11369 C C . ILE B 1 518 ? 53.037 15.967 49.585 1.00 102.24 518 ILE B C 1
ATOM 11370 O O . ILE B 1 518 ? 52.251 15.012 49.629 1.00 108.09 518 ILE B O 1
ATOM 11375 N N . LEU B 1 519 ? 53.202 16.816 50.593 1.00 107.16 519 LEU B N 1
ATOM 11376 C CA . LEU B 1 519 ? 52.474 16.648 51.842 1.00 121.80 519 LEU B CA 1
ATOM 11377 C C . LEU B 1 519 ? 51.025 17.093 51.679 1.00 132.59 519 LEU B C 1
ATOM 11378 O O . LEU B 1 519 ? 50.740 18.115 51.049 1.00 133.00 519 LEU B O 1
ATOM 11383 N N . LYS B 1 520 ? 50.107 16.313 52.253 1.00 138.61 520 LYS B N 1
ATOM 11384 C CA . LYS B 1 520 ? 48.683 16.605 52.176 1.00 137.77 520 LYS B CA 1
ATOM 11385 C C . LYS B 1 520 ? 48.064 17.019 53.503 1.00 140.35 520 LYS B C 1
ATOM 11386 O O . LYS B 1 520 ? 46.897 17.425 53.518 1.00 141.38 520 LYS B O 1
ATOM 11392 N N . ALA B 1 521 ? 48.800 16.936 54.609 1.00 139.33 521 ALA B N 1
ATOM 11393 C CA . ALA B 1 521 ? 48.222 17.138 55.929 1.00 137.16 521 ALA B CA 1
ATOM 11394 C C . ALA B 1 521 ? 49.139 18.027 56.758 1.00 145.14 521 ALA B C 1
ATOM 11395 O O . ALA B 1 521 ? 50.177 18.503 56.288 1.00 146.93 521 ALA B O 1
ATOM 11397 N N . SER B 1 522 ? 48.736 18.255 58.006 1.00 146.08 522 SER B N 1
ATOM 11398 C CA . SER B 1 522 ? 49.492 19.078 58.938 1.00 146.23 522 SER B CA 1
ATOM 11399 C C . SER B 1 522 ? 50.521 18.295 59.743 1.00 137.88 522 SER B C 1
ATOM 11400 O O . SER B 1 522 ? 51.336 18.916 60.434 1.00 139.08 522 SER B O 1
ATOM 11403 N N . SER B 1 523 ? 50.506 16.964 59.688 1.00 127.76 523 SER B N 1
ATOM 11404 C CA . SER B 1 523 ? 51.428 16.173 60.490 1.00 123.98 523 SER B CA 1
ATOM 11405 C C . SER B 1 523 ? 51.667 14.822 59.832 1.00 120.73 523 SER B C 1
ATOM 11406 O O . SER B 1 523 ? 50.852 14.337 59.042 1.00 107.58 523 SER B O 1
ATOM 11409 N N . TYR B 1 524 ? 52.809 14.222 60.165 1.00 127.76 524 TYR B N 1
ATOM 11410 C CA . TYR B 1 524 ? 53.138 12.879 59.709 1.00 134.28 524 TYR B CA 1
ATOM 11411 C C . TYR B 1 524 ? 53.784 12.094 60.847 1.00 138.52 524 TYR B C 1
ATOM 11412 O O . TYR B 1 524 ? 54.238 12.663 61.843 1.00 143.33 524 TYR B O 1
ATOM 11421 N N . SER B 1 525 ? 53.814 10.774 60.690 1.00 134.67 525 SER B N 1
ATOM 11422 C CA . SER B 1 525 ? 54.215 9.850 61.746 1.00 126.09 525 SER B CA 1
ATOM 11423 C C . SER B 1 525 ? 55.715 9.588 61.689 1.00 126.08 525 SER B C 1
ATOM 11424 O O . SER B 1 525 ? 56.398 9.967 60.736 1.00 133.44 525 SER B O 1
ATOM 11427 N N . PRO B 1 526 ? 56.277 8.947 62.709 1.00 117.48 526 PRO B N 1
ATOM 11428 C CA . PRO B 1 526 ? 57.722 8.695 62.739 1.00 1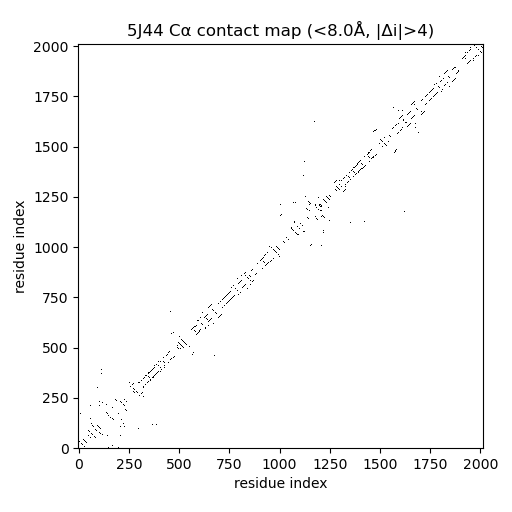19.47 526 PRO B CA 1
ATOM 11429 C C . PRO B 1 526 ? 58.111 7.420 61.991 1.00 133.29 526 PRO B C 1
ATOM 11430 O O . PRO B 1 526 ? 57.283 6.709 61.422 1.00 136.68 526 PRO B O 1
ATOM 11434 N N . PHE B 1 527 ? 59.421 7.154 61.998 1.00 137.18 527 PHE B N 1
ATOM 11435 C CA . PHE B 1 527 ? 60.023 5.888 61.583 1.00 142.37 527 PHE B CA 1
ATOM 11436 C C . PHE B 1 527 ? 59.827 5.589 60.099 1.00 136.94 527 PHE B C 1
ATOM 11437 O O . PHE B 1 527 ? 59.888 4.425 59.686 1.00 133.60 527 PHE B O 1
ATOM 11445 N N . PHE B 1 528 ? 59.596 6.616 59.282 1.00 136.04 528 PHE B N 1
ATOM 11446 C CA . PHE B 1 528 ? 59.348 6.480 57.849 1.00 134.81 528 PHE B CA 1
ATOM 11447 C C . PHE B 1 528 ? 58.161 5.574 57.539 1.00 144.21 528 PHE B C 1
ATOM 11448 O O . PHE B 1 528 ? 57.952 5.209 56.377 1.00 148.99 528 PHE B O 1
ATOM 11456 N N . SER B 1 529 ? 57.376 5.196 58.551 1.00 149.56 529 SER B N 1
ATOM 11457 C CA . SER B 1 529 ? 56.227 4.332 58.321 1.00 159.37 529 SER B CA 1
ATOM 11458 C C . SER B 1 529 ? 55.059 5.090 57.709 1.00 166.66 529 SER B C 1
ATOM 11459 O O . SER B 1 529 ? 54.120 4.462 57.210 1.00 167.62 529 SER B O 1
ATOM 11462 N N . ASP B 1 530 ? 55.100 6.420 57.730 1.00 174.25 530 ASP B N 1
ATOM 11463 C CA . ASP B 1 530 ? 54.006 7.230 57.219 1.00 177.96 530 ASP B CA 1
ATOM 11464 C C . ASP B 1 530 ? 54.057 7.434 55.713 1.00 169.11 530 ASP B C 1
ATOM 11465 O O . ASP B 1 530 ? 53.077 7.920 55.138 1.00 169.79 530 ASP B O 1
ATOM 11470 N N . LEU B 1 531 ? 55.163 7.066 55.064 1.00 155.11 531 LEU B N 1
ATOM 11471 C CA . LEU B 1 531 ? 55.285 7.259 53.625 1.00 134.31 531 LEU B CA 1
ATOM 11472 C C . LEU B 1 531 ? 54.346 6.353 52.841 1.00 137.47 531 LEU B C 1
ATOM 11473 O O . LEU B 1 531 ? 54.004 6.675 51.698 1.00 127.01 531 LEU B O 1
ATOM 11478 N N . ASN B 1 532 ? 53.922 5.233 53.432 1.00 146.52 532 ASN B N 1
ATOM 11479 C CA . ASN B 1 532 ? 53.080 4.281 52.715 1.00 145.27 532 ASN B CA 1
ATOM 11480 C C . ASN B 1 532 ? 51.701 4.858 52.423 1.00 142.82 532 ASN B C 1
ATOM 11481 O O . ASN B 1 532 ? 51.144 4.628 51.344 1.00 137.45 532 ASN B O 1
ATOM 11486 N N . ASN B 1 533 ? 51.132 5.603 53.369 1.00 142.41 533 ASN B N 1
ATOM 11487 C CA . ASN B 1 533 ? 49.779 6.116 53.202 1.00 145.06 533 ASN B CA 1
ATOM 11488 C C . ASN B 1 533 ? 49.737 7.140 52.073 1.00 143.55 533 ASN B C 1
ATOM 11489 O O . ASN B 1 533 ? 50.596 8.023 51.984 1.00 143.14 533 ASN B O 1
ATOM 11494 N N . SER B 1 534 ? 48.731 7.016 51.207 1.00 139.67 534 SER B N 1
ATOM 11495 C CA . SER B 1 534 ? 48.572 7.908 50.066 1.00 127.65 534 SER B CA 1
ATOM 11496 C C . SER B 1 534 ? 47.811 9.182 50.401 1.00 116.91 534 SER B C 1
ATOM 11497 O O . SER B 1 534 ? 47.833 10.124 49.602 1.00 117.24 534 SER B O 1
ATOM 11500 N N . SER B 1 535 ? 47.142 9.236 51.552 1.00 115.98 535 SER B N 1
ATOM 11501 C CA . SER B 1 535 ? 46.325 10.387 51.910 1.00 122.50 535 SER B CA 1
ATOM 11502 C C . SER B 1 535 ? 47.117 11.506 52.574 1.00 129.98 535 SER B C 1
ATOM 11503 O O . SER B 1 535 ? 46.573 12.600 52.758 1.00 125.18 535 SER B O 1
ATOM 11506 N N . VAL B 1 536 ? 48.373 11.265 52.941 1.00 134.58 536 VAL B N 1
ATOM 11507 C CA . VAL B 1 536 ? 49.228 12.307 53.498 1.00 125.22 536 VAL B CA 1
ATOM 11508 C C . VAL B 1 536 ? 50.479 12.549 52.669 1.00 125.55 536 VAL B C 1
ATOM 11509 O O . VAL B 1 536 ? 51.230 13.490 52.973 1.00 120.66 536 VAL B O 1
ATOM 11513 N N . TRP B 1 537 ? 50.733 11.746 51.639 1.00 131.77 537 TRP B N 1
ATOM 11514 C CA . TRP B 1 537 ? 51.877 11.948 50.765 1.00 134.83 537 TRP B CA 1
ATOM 11515 C C . TRP B 1 537 ? 51.460 11.707 49.323 1.00 137.09 537 TRP B C 1
ATOM 11516 O O . TRP B 1 537 ? 50.563 10.906 49.046 1.00 147.24 537 TRP B O 1
ATOM 11527 N N . GLN B 1 538 ? 52.119 12.410 48.407 1.00 120.69 538 GLN B N 1
ATOM 11528 C CA . GLN B 1 538 ? 51.983 12.158 46.977 1.00 105.39 538 GLN B CA 1
ATOM 11529 C C . GLN B 1 538 ? 53.380 11.879 46.444 1.00 99.08 538 GLN B C 1
ATOM 11530 O O . GLN B 1 538 ? 54.229 12.777 46.416 1.00 93.56 538 GLN B O 1
ATOM 11536 N N . ASN B 1 539 ? 53.611 10.646 46.005 1.00 97.36 539 ASN B N 1
ATOM 11537 C CA . ASN B 1 539 ? 54.936 10.246 45.561 1.00 104.84 539 ASN B CA 1
ATOM 11538 C C . ASN B 1 539 ? 55.223 10.839 44.190 1.00 112.05 539 ASN B C 1
ATOM 11539 O O . ASN B 1 539 ? 54.354 10.865 43.314 1.00 96.70 539 ASN B O 1
ATOM 11544 N N . VAL B 1 540 ? 56.452 11.323 44.008 1.00 113.19 540 VAL B N 1
ATOM 11545 C CA . VAL B 1 540 ? 56.880 11.891 42.738 1.00 112.16 540 VAL B CA 1
ATOM 11546 C C . VAL B 1 540 ? 58.259 11.353 42.385 1.00 125.44 540 VAL B C 1
ATOM 11547 O O . VAL B 1 540 ? 58.978 10.815 43.229 1.00 123.32 540 VAL B O 1
ATOM 11551 N N . GLY B 1 541 ? 58.614 11.506 41.111 1.00 141.30 541 GLY B N 1
ATOM 11552 C CA . GLY B 1 541 ? 59.847 10.932 40.608 1.00 146.59 541 GLY B CA 1
ATOM 11553 C C . GLY B 1 541 ? 61.078 11.479 41.305 1.00 142.60 541 GLY B C 1
ATOM 11554 O O . GLY B 1 541 ? 61.074 12.555 41.905 1.00 140.44 541 GLY B O 1
ATOM 11555 N N . LYS B 1 542 ? 62.162 10.702 41.210 1.00 138.96 542 LYS B N 1
ATOM 11556 C CA . LYS B 1 542 ? 63.446 11.117 41.763 1.00 126.62 542 LYS B CA 1
ATOM 11557 C C . LYS B 1 542 ? 64.055 12.273 40.983 1.00 136.06 542 LYS B C 1
ATOM 11558 O O . LYS B 1 542 ? 64.931 12.970 41.508 1.00 132.16 542 LYS B O 1
ATOM 11564 N N . ASP B 1 543 ? 63.618 12.482 39.745 1.00 144.81 543 ASP B N 1
ATOM 11565 C CA . ASP B 1 543 ? 63.858 13.741 39.050 1.00 142.66 543 ASP B CA 1
ATOM 11566 C C . ASP B 1 543 ? 63.129 14.833 39.822 1.00 136.85 543 ASP B C 1
ATOM 11567 O O . ASP B 1 543 ? 61.934 15.054 39.624 1.00 133.65 543 ASP B O 1
ATOM 11572 N N . ARG B 1 544 ? 63.850 15.502 40.728 1.00 138.84 544 ARG B N 1
ATOM 11573 C CA . ARG B 1 544 ? 63.245 16.531 41.571 1.00 138.54 544 ARG B CA 1
ATOM 11574 C C . ARG B 1 544 ? 62.537 17.600 40.748 1.00 150.28 544 ARG B C 1
ATOM 11575 O O . ARG B 1 544 ? 61.468 18.084 41.137 1.00 150.72 544 ARG B O 1
ATOM 11583 N N . ASN B 1 545 ? 63.123 17.988 39.614 1.00 160.38 545 ASN B N 1
ATOM 11584 C CA . ASN B 1 545 ? 62.503 19.007 38.775 1.00 162.02 545 ASN B CA 1
ATOM 11585 C C . ASN B 1 545 ? 61.212 18.496 38.150 1.00 163.04 545 ASN B C 1
ATOM 11586 O O . ASN B 1 545 ? 60.235 19.244 38.035 1.00 170.45 545 ASN B O 1
ATOM 11591 N N . LYS B 1 546 ? 61.190 17.224 37.742 1.00 158.92 546 LYS B N 1
ATOM 11592 C CA . LYS B 1 546 ? 59.951 16.595 37.300 1.00 148.64 546 LYS B CA 1
ATOM 11593 C C . LYS B 1 546 ? 58.892 16.585 38.396 1.00 149.12 546 LYS B C 1
ATOM 11594 O O . LYS B 1 546 ? 57.698 16.537 38.088 1.00 136.31 546 LYS B O 1
ATOM 11600 N N . ALA B 1 547 ? 59.303 16.638 39.664 1.00 161.36 547 ALA B N 1
ATOM 11601 C CA . ALA B 1 547 ? 58.352 16.665 40.771 1.00 164.16 547 ALA B CA 1
ATOM 11602 C C . ALA B 1 547 ? 57.809 18.066 41.022 1.00 150.68 547 ALA B C 1
ATOM 11603 O O . ALA B 1 547 ? 56.623 18.227 41.327 1.00 151.14 547 ALA B O 1
ATOM 11605 N N . ILE B 1 548 ? 58.670 19.082 40.926 1.00 135.59 548 ILE B N 1
ATOM 11606 C CA . ILE B 1 548 ? 58.269 20.451 41.246 1.00 117.22 548 ILE B CA 1
ATOM 11607 C C . ILE B 1 548 ? 57.150 20.929 40.326 1.00 121.15 548 ILE B C 1
ATOM 11608 O O . ILE B 1 548 ? 56.265 21.681 40.752 1.00 104.59 548 ILE B O 1
ATOM 11613 N N . ASP B 1 549 ? 57.163 20.508 39.056 1.00 147.50 549 ASP B N 1
ATOM 11614 C CA . ASP B 1 549 ? 56.091 20.926 38.155 1.00 158.55 549 ASP B CA 1
ATOM 11615 C C . ASP B 1 549 ? 54.733 20.475 38.675 1.00 160.98 549 ASP B C 1
ATOM 11616 O O . ASP B 1 549 ? 53.773 21.254 38.677 1.00 165.93 549 ASP B O 1
ATOM 11621 N N . THR B 1 550 ? 54.636 19.227 39.141 1.00 158.08 550 THR B N 1
ATOM 11622 C CA . THR B 1 550 ? 53.378 18.753 39.709 1.00 147.54 550 THR B CA 1
ATOM 11623 C C . THR B 1 550 ? 52.985 19.580 40.927 1.00 132.57 550 THR B C 1
ATOM 11624 O O . THR B 1 550 ? 51.801 19.875 41.133 1.00 129.94 550 THR B O 1
ATOM 11628 N N . VAL B 1 551 ? 53.966 19.963 41.747 1.00 121.35 551 VAL B N 1
ATOM 11629 C CA . VAL B 1 551 ? 53.692 20.841 42.880 1.00 111.16 551 VAL B CA 1
ATOM 11630 C C . VAL B 1 551 ? 53.265 22.222 42.396 1.00 112.54 551 VAL B C 1
ATOM 11631 O O . VAL B 1 551 ? 52.268 22.783 42.866 1.00 103.96 551 VAL B O 1
ATOM 11635 N N . LYS B 1 552 ? 54.019 22.794 41.451 1.00 115.69 552 LYS B N 1
ATOM 11636 C CA . LYS B 1 552 ? 53.712 24.139 40.972 1.00 109.96 552 LYS B CA 1
ATOM 11637 C C . LYS B 1 552 ? 52.411 24.191 40.180 1.00 112.21 552 LYS B C 1
ATOM 11638 O O . LYS B 1 552 ? 51.697 25.197 40.242 1.00 111.60 552 LYS B O 1
ATOM 11644 N N . GLN B 1 553 ? 52.078 23.131 39.438 1.00 119.32 553 GLN B N 1
ATOM 11645 C CA . GLN B 1 553 ? 50.806 23.126 38.720 1.00 125.05 553 GLN B CA 1
ATOM 11646 C C . GLN B 1 553 ? 49.632 23.007 39.685 1.00 127.19 553 GLN B C 1
ATOM 11647 O O . GLN B 1 553 ? 48.578 23.615 39.466 1.00 135.98 553 GLN B O 1
ATOM 11653 N N . GLN B 1 554 ? 49.795 22.225 40.755 1.00 120.25 554 GLN B N 1
ATOM 11654 C CA . GLN B 1 554 ? 48.731 22.091 41.747 1.00 114.45 554 GLN B CA 1
ATOM 11655 C C . GLN B 1 554 ? 48.489 23.403 42.485 1.00 95.65 554 GLN B C 1
ATOM 11656 O O . GLN B 1 554 ? 47.338 23.768 42.751 1.00 83.90 554 GLN B O 1
ATOM 11662 N N . LYS B 1 555 ? 49.561 24.123 42.827 1.00 93.65 555 LYS B N 1
ATOM 11663 C CA . LYS B 1 555 ? 49.407 25.398 43.520 1.00 102.27 555 LYS B CA 1
ATOM 11664 C C . LYS B 1 555 ? 48.735 26.438 42.631 1.00 105.34 555 LYS B C 1
ATOM 11665 O O . LYS B 1 555 ? 47.871 27.191 43.095 1.00 103.35 555 LYS B O 1
ATOM 11671 N N . ILE B 1 556 ? 49.122 26.501 41.355 1.00 108.07 556 ILE B N 1
ATOM 11672 C CA . ILE B 1 556 ? 48.492 27.437 40.425 1.00 100.17 556 ILE B CA 1
ATOM 11673 C C . ILE B 1 556 ? 47.001 27.149 40.306 1.00 103.06 556 ILE B C 1
ATOM 11674 O O . ILE B 1 556 ? 46.176 28.070 40.268 1.00 108.02 556 ILE B O 1
ATOM 11679 N N . GLU B 1 557 ? 46.631 25.868 40.254 1.00 106.65 557 GLU B N 1
ATOM 11680 C CA . GLU B 1 557 ? 45.227 25.502 40.093 1.00 116.43 557 GLU B CA 1
ATOM 11681 C C . GLU B 1 557 ? 44.401 25.918 41.306 1.00 114.08 557 GLU B C 1
ATOM 11682 O O . GLU B 1 557 ? 43.356 26.565 41.164 1.00 117.07 557 GLU B O 1
ATOM 11688 N N . ALA B 1 558 ? 44.851 25.551 42.508 1.00 108.62 558 ALA B N 1
ATOM 11689 C CA . ALA B 1 558 ? 44.107 25.896 43.716 1.00 104.69 558 ALA B CA 1
ATOM 11690 C C . ALA B 1 558 ? 44.068 27.403 43.945 1.00 119.05 558 ALA B C 1
ATOM 11691 O O . ALA B 1 558 ? 43.014 27.958 44.278 1.00 115.84 558 ALA B O 1
ATOM 11693 N N . SER B 1 559 ? 45.202 28.084 43.766 1.00 128.38 559 SER B N 1
ATOM 11694 C CA . SER B 1 559 ? 45.252 29.529 43.962 1.00 133.41 559 SER B CA 1
ATOM 11695 C C . SER B 1 559 ? 44.483 30.297 42.896 1.00 126.90 559 SER B C 1
ATOM 11696 O O . SER B 1 559 ? 44.308 31.512 43.037 1.00 123.16 559 SER B O 1
ATOM 11699 N N . SER B 1 560 ? 44.032 29.627 41.842 1.00 136.93 560 SER B N 1
ATOM 11700 C CA . SER B 1 560 ? 43.294 30.281 40.777 1.00 136.23 560 SER B CA 1
ATOM 11701 C C . SER B 1 560 ? 41.859 30.541 41.218 1.00 120.39 560 SER B C 1
ATOM 11702 O O . SER B 1 560 ? 41.300 29.822 42.051 1.00 108.93 560 SER B O 1
ATOM 11705 N N . GLN B 1 561 ? 41.267 31.582 40.647 1.00 111.35 561 GLN B N 1
ATOM 11706 C CA . GLN B 1 561 ? 39.867 31.905 40.872 1.00 103.51 561 GLN B CA 1
ATOM 11707 C C . GLN B 1 561 ? 39.306 32.477 39.582 1.00 97.00 561 GLN B C 1
ATOM 11708 O O . GLN B 1 561 ? 40.071 32.867 38.691 1.00 99.01 561 GLN B O 1
ATOM 11714 N N . PRO B 1 562 ? 37.980 32.518 39.435 1.00 87.23 562 PRO B N 1
ATOM 11715 C CA . PRO B 1 562 ? 37.399 33.111 38.226 1.00 69.22 562 PRO B CA 1
ATOM 11716 C C . PRO B 1 562 ? 37.868 34.545 38.030 1.00 57.64 562 PRO B C 1
ATOM 11717 O O . PRO B 1 562 ? 38.135 35.275 38.986 1.00 50.73 562 PRO B O 1
ATOM 11721 N N . TYR B 1 563 ? 37.978 34.937 36.768 1.00 49.72 563 TYR B N 1
ATOM 11722 C CA . TYR B 1 563 ? 38.483 36.248 36.400 1.00 47.91 563 TYR B CA 1
ATOM 11723 C C . TYR B 1 563 ? 37.330 37.199 36.109 1.00 47.65 563 TYR B C 1
ATOM 11724 O O . TYR B 1 563 ? 36.270 36.792 35.627 1.00 59.11 563 TYR B O 1
ATOM 11733 N N . MET B 1 564 ? 37.548 38.477 36.407 1.00 43.35 564 MET B N 1
ATOM 11734 C CA . MET B 1 564 ? 36.548 39.507 36.172 1.00 50.82 564 MET B CA 1
ATOM 11735 C C . MET B 1 564 ? 37.239 40.769 35.685 1.00 50.90 564 MET B C 1
ATOM 11736 O O . MET B 1 564 ? 38.301 41.141 36.192 1.00 52.79 564 MET B O 1
ATOM 11741 N N . TYR B 1 565 ? 36.630 41.421 34.698 1.00 38.50 565 TYR B N 1
ATOM 11742 C CA . TYR B 1 565 ? 37.139 42.668 34.140 1.00 36.98 565 TYR B CA 1
ATOM 11743 C C . TYR B 1 565 ? 36.015 43.691 34.149 1.00 36.32 565 TYR B C 1
ATOM 11744 O O . TYR B 1 565 ? 35.005 43.513 33.461 1.00 51.13 565 TYR B O 1
ATOM 11753 N N . HIS B 1 566 ? 36.191 44.760 34.924 1.00 34.71 566 HIS B N 1
ATOM 11754 C CA . HIS B 1 566 ? 35.161 45.776 35.087 1.00 43.54 566 HIS B CA 1
ATOM 11755 C C . HIS B 1 566 ? 35.197 46.850 34.008 1.00 45.16 566 HIS B C 1
ATOM 11756 O O . HIS B 1 566 ? 34.255 47.644 33.919 1.00 39.17 566 HIS B O 1
ATOM 11763 N N . GLY B 1 567 ? 36.246 46.894 33.194 1.00 49.03 567 GLY B N 1
ATOM 11764 C CA . GLY B 1 567 ? 36.457 47.977 32.257 1.00 48.22 567 GLY B CA 1
ATOM 11765 C C . GLY B 1 567 ? 35.770 47.769 30.924 1.00 42.16 567 GLY B C 1
ATOM 11766 O O . GLY B 1 567 ? 34.885 46.923 30.770 1.00 35.26 567 GLY B O 1
ATOM 11767 N N . GLN B 1 568 ? 36.198 48.561 29.943 1.00 46.90 568 GLN B N 1
ATOM 11768 C CA . GLN B 1 568 ? 35.634 48.546 28.603 1.00 32.11 568 GLN B CA 1
ATOM 11769 C C . GLN B 1 568 ? 36.672 48.087 27.587 1.00 52.46 568 GLN B C 1
ATOM 11770 O O . GLN B 1 568 ? 37.869 48.352 27.732 1.00 51.39 568 GLN B O 1
ATOM 11776 N N . LEU B 1 569 ? 36.197 47.390 26.556 1.00 50.80 569 LEU B N 1
ATOM 11777 C CA . LEU B 1 569 ? 37.001 47.021 25.391 1.00 46.48 569 LEU B CA 1
ATOM 11778 C C . LEU B 1 569 ? 36.351 47.665 24.170 1.00 48.08 569 LEU B C 1
ATOM 11779 O O . LEU B 1 569 ? 35.342 47.166 23.661 1.00 52.92 569 LEU B O 1
ATOM 11784 N N . ASN B 1 570 ? 36.923 48.770 23.702 1.00 39.77 570 ASN B N 1
ATOM 11785 C CA . ASN B 1 570 ? 36.352 49.552 22.616 1.00 47.30 570 ASN B CA 1
ATOM 11786 C C . ASN B 1 570 ? 37.357 49.702 21.480 1.00 54.26 570 ASN B C 1
ATOM 11787 O O . ASN B 1 570 ? 38.547 49.415 21.623 1.00 54.87 570 ASN B O 1
ATOM 11792 N N . GLY B 1 571 ? 36.852 50.145 20.334 1.00 50.90 571 GLY B N 1
ATOM 11793 C CA . GLY B 1 571 ? 37.701 50.527 19.222 1.00 55.48 571 GLY B CA 1
ATOM 11794 C C . GLY B 1 571 ? 37.950 49.408 18.228 1.00 66.10 571 GLY B C 1
ATOM 11795 O O . GLY B 1 571 ? 37.216 48.420 18.135 1.00 74.71 571 GLY B O 1
ATOM 11796 N N . ASN B 1 572 ? 39.026 49.588 17.460 1.00 57.69 572 ASN B N 1
ATOM 11797 C CA . ASN B 1 572 ? 39.414 48.652 16.405 1.00 48.92 572 ASN B CA 1
ATOM 11798 C C . ASN B 1 572 ? 40.380 47.633 17.004 1.00 56.15 572 ASN B C 1
ATOM 11799 O O . ASN B 1 572 ? 41.603 47.733 16.884 1.00 60.71 572 ASN B O 1
ATOM 11804 N N . MET B 1 573 ? 39.808 46.627 17.662 1.00 56.73 573 MET B N 1
ATOM 11805 C CA . MET B 1 573 ? 40.590 45.658 18.416 1.00 50.44 573 MET B CA 1
ATOM 11806 C C . MET B 1 573 ? 40.020 44.259 18.243 1.00 45.78 573 MET B C 1
ATOM 11807 O O . MET B 1 573 ? 38.806 44.073 18.132 1.00 45.02 573 MET B O 1
ATOM 11812 N N . ASP B 1 574 ? 40.917 43.278 18.228 1.00 46.54 574 ASP B N 1
ATOM 11813 C CA . ASP B 1 574 ? 40.566 41.874 18.396 1.00 51.23 574 ASP B CA 1
ATOM 11814 C C . ASP B 1 574 ? 41.104 41.406 19.740 1.00 55.22 574 ASP B C 1
ATOM 11815 O O . ASP B 1 574 ? 42.253 41.700 20.087 1.00 77.77 574 ASP B O 1
ATOM 11820 N N . VAL B 1 575 ? 40.277 40.688 20.494 1.00 43.38 575 VAL B N 1
ATOM 11821 C CA . VAL B 1 575 ? 40.628 40.225 21.832 1.00 46.89 575 VAL B CA 1
ATOM 11822 C C . VAL B 1 575 ? 40.660 38.703 21.812 1.00 51.69 575 VAL B C 1
ATOM 11823 O O . VAL B 1 575 ? 39.672 38.061 21.434 1.00 60.65 575 VAL B O 1
ATOM 11827 N N . ASN B 1 576 ? 41.789 38.129 22.221 1.00 54.19 576 ASN B N 1
ATOM 11828 C CA . ASN B 1 576 ? 41.984 36.684 22.233 1.00 60.10 576 ASN B CA 1
ATOM 11829 C C . ASN B 1 576 ? 42.152 36.209 23.667 1.00 62.08 576 ASN B C 1
ATOM 11830 O O . ASN B 1 576 ? 43.022 36.705 24.392 1.00 62.47 576 ASN B O 1
ATOM 11835 N N . ILE B 1 577 ? 41.322 35.253 24.072 1.00 57.10 577 ILE B N 1
ATOM 11836 C CA . ILE B 1 577 ? 41.397 34.664 25.406 1.00 56.88 577 ILE B CA 1
ATOM 11837 C C . ILE B 1 577 ? 41.686 33.175 25.258 1.00 59.44 577 ILE B C 1
ATOM 11838 O O . ILE B 1 577 ? 40.805 32.414 24.833 1.00 68.25 577 ILE B O 1
ATOM 11843 N N . PRO B 1 578 ? 42.891 32.711 25.594 1.00 67.16 578 PRO B N 1
ATOM 11844 C CA . PRO B 1 578 ? 43.182 31.276 25.486 1.00 58.21 578 PRO B CA 1
ATOM 11845 C C . PRO B 1 578 ? 42.614 30.500 26.661 1.00 59.26 578 PRO B C 1
ATOM 11846 O O . PRO B 1 578 ? 41.768 31.016 27.398 1.00 57.53 578 PRO B O 1
ATOM 11850 N N . GLN B 1 579 ? 43.062 29.262 26.849 1.00 62.29 579 GLN B N 1
ATOM 11851 C CA . GLN B 1 579 ? 42.668 28.512 28.032 1.00 71.36 579 GLN B CA 1
ATOM 11852 C C . GLN B 1 579 ? 43.377 29.084 29.253 1.00 79.82 579 GLN B C 1
ATOM 11853 O O . GLN B 1 579 ? 44.610 29.074 29.327 1.00 82.56 579 GLN B O 1
ATOM 11859 N N . LEU B 1 580 ? 42.598 29.583 30.206 1.00 84.82 580 LEU B N 1
ATOM 11860 C CA . LEU B 1 580 ? 43.152 30.214 31.392 1.00 85.85 580 LEU B CA 1
ATOM 11861 C C . LEU B 1 580 ? 43.491 29.156 32.432 1.00 94.05 580 LEU B C 1
ATOM 11862 O O . LEU B 1 580 ? 42.845 28.109 32.518 1.00 89.17 580 LEU B O 1
ATOM 11867 N N . SER B 1 581 ? 44.527 29.432 33.216 1.00 99.66 581 SER B N 1
ATOM 11868 C CA . SER B 1 581 ? 44.955 28.496 34.244 1.00 107.78 581 SER B CA 1
ATOM 11869 C C . SER B 1 581 ? 43.889 28.354 35.327 1.00 109.67 581 SER B C 1
ATOM 11870 O O . SER B 1 581 ? 43.162 29.299 35.646 1.00 108.60 581 SER B O 1
ATOM 11873 N N . GLY B 1 582 ? 43.808 27.155 35.895 1.00 114.60 582 GLY B N 1
ATOM 11874 C CA . GLY B 1 582 ? 42.844 26.912 36.958 1.00 111.15 582 GLY B CA 1
ATOM 11875 C C . GLY B 1 582 ? 41.417 26.783 36.460 1.00 104.56 582 GLY B C 1
ATOM 11876 O O . GLY B 1 582 ? 41.116 25.977 35.572 1.00 102.29 582 GLY B O 1
ATOM 11877 N N . LYS B 1 583 ? 40.517 27.584 37.041 1.00 104.15 583 LYS B N 1
ATOM 11878 C CA . LYS B 1 583 ? 39.096 27.463 36.724 1.00 102.92 583 LYS B CA 1
ATOM 11879 C C . LYS B 1 583 ? 38.783 27.864 35.289 1.00 106.54 583 LYS B C 1
ATOM 11880 O O . LYS B 1 583 ? 37.833 27.333 34.700 1.00 113.22 583 LYS B O 1
ATOM 11886 N N . ASP B 1 584 ? 39.553 28.785 34.715 1.00 102.74 584 ASP B N 1
ATOM 11887 C CA . ASP B 1 584 ? 39.335 29.272 33.353 1.00 103.36 584 ASP B CA 1
ATOM 11888 C C . ASP B 1 584 ? 37.900 29.777 33.164 1.00 87.48 584 ASP B C 1
ATOM 11889 O O . ASP B 1 584 ? 37.089 29.213 32.430 1.00 93.74 584 ASP B O 1
ATOM 11894 N N . VAL B 1 585 ? 37.607 30.859 33.879 1.00 67.04 585 VAL B N 1
ATOM 11895 C CA . VAL B 1 585 ? 36.335 31.563 33.764 1.00 59.89 585 VAL B CA 1
ATOM 11896 C C . VAL B 1 585 ? 36.629 33.054 33.716 1.00 51.86 585 VAL B C 1
ATOM 11897 O O . VAL B 1 585 ? 37.430 33.564 34.507 1.00 51.32 585 VAL B O 1
ATOM 11901 N N . LEU B 1 586 ? 35.973 33.757 32.796 1.00 50.11 586 LEU B N 1
ATOM 11902 C CA . LEU B 1 586 ? 36.137 35.200 32.664 1.00 53.02 586 LEU B CA 1
ATOM 11903 C C . LEU B 1 586 ? 34.768 35.836 32.491 1.00 64.73 586 LEU B C 1
ATOM 11904 O O . LEU B 1 586 ? 34.022 35.466 31.580 1.00 79.52 586 LEU B O 1
ATOM 11909 N N . ALA B 1 587 ? 34.444 36.788 33.361 1.00 57.00 587 ALA B N 1
ATOM 11910 C CA . ALA B 1 587 ? 33.170 37.490 33.329 1.00 56.56 587 ALA B CA 1
ATOM 11911 C C . ALA B 1 587 ? 33.414 38.975 33.111 1.00 46.50 587 ALA B C 1
ATOM 11912 O O . ALA B 1 587 ? 34.300 39.567 33.736 1.00 41.61 587 ALA B O 1
ATOM 11914 N N . LEU B 1 588 ? 32.627 39.572 32.220 1.00 40.43 588 LEU B N 1
ATOM 11915 C CA . LEU B 1 588 ? 32.717 40.994 31.910 1.00 38.55 588 LEU B CA 1
ATOM 11916 C C . LEU B 1 588 ? 31.417 41.666 32.322 1.00 42.84 588 LEU B C 1
ATOM 11917 O O . LEU B 1 588 ? 30.348 41.324 31.804 1.00 48.32 588 LEU B O 1
ATOM 11922 N N . ASP B 1 589 ? 31.508 42.619 33.249 1.00 40.15 589 ASP B N 1
ATOM 11923 C CA . ASP B 1 589 ? 30.369 43.433 33.655 1.00 36.48 589 ASP B CA 1
ATOM 11924 C C . ASP B 1 589 ? 30.552 44.892 33.246 1.00 42.24 589 ASP B C 1
ATOM 11925 O O . ASP B 1 589 ? 29.980 45.796 33.860 1.00 41.62 589 ASP B O 1
ATOM 11930 N N . GLY B 1 590 ? 31.353 45.126 32.210 1.00 46.34 590 GLY B N 1
ATOM 11931 C CA . GLY B 1 590 ? 31.534 46.450 31.652 1.00 34.54 590 GLY B CA 1
ATOM 11932 C C . GLY B 1 590 ? 30.964 46.547 30.252 1.00 56.02 590 GLY B C 1
ATOM 11933 O O . GLY B 1 590 ? 30.022 45.826 29.909 1.00 67.18 590 GLY B O 1
ATOM 11934 N N . SER B 1 591 ? 31.521 47.433 29.435 1.00 61.11 591 SER B N 1
ATOM 11935 C CA . SER B 1 591 ? 31.064 47.628 28.069 1.00 47.31 591 SER B CA 1
ATOM 11936 C C . SER B 1 591 ? 32.049 47.018 27.081 1.00 49.20 591 SER B C 1
ATOM 11937 O O . SER B 1 591 ? 33.235 46.845 27.372 1.00 44.70 591 SER B O 1
ATOM 11940 N N . VAL B 1 592 ? 31.533 46.689 25.898 1.00 61.25 592 VAL B N 1
ATOM 11941 C CA . VAL B 1 592 ? 32.341 46.240 24.768 1.00 44.43 592 VAL B CA 1
ATOM 11942 C C . VAL B 1 592 ? 31.787 46.912 23.519 1.00 51.50 592 VAL B C 1
ATOM 11943 O O . VAL B 1 592 ? 30.594 46.787 23.223 1.00 47.46 592 VAL B O 1
ATOM 11947 N N . ASN B 1 593 ? 32.651 47.631 22.786 1.00 56.34 593 ASN B N 1
ATOM 11948 C CA . ASN B 1 593 ? 32.244 48.359 21.580 1.00 47.29 593 ASN B CA 1
ATOM 11949 C C . ASN B 1 593 ? 33.310 48.125 20.507 1.00 52.23 593 ASN B C 1
ATOM 11950 O O . ASN B 1 593 ? 34.217 48.936 20.306 1.00 52.17 593 ASN B O 1
ATOM 11955 N N . LEU B 1 594 ? 33.190 46.999 19.802 1.00 58.22 594 LEU B N 1
ATOM 11956 C CA . LEU B 1 594 ? 34.117 46.613 18.739 1.00 64.49 594 LEU B CA 1
ATOM 11957 C C . LEU B 1 594 ? 33.331 46.484 17.441 1.00 60.09 594 LEU B C 1
ATOM 11958 O O . LEU B 1 594 ? 32.804 45.404 17.127 1.00 53.38 594 LEU B O 1
ATOM 11963 N N . PRO B 1 595 ? 33.219 47.562 16.658 1.00 57.22 595 PRO B N 1
ATOM 11964 C CA . PRO B 1 595 ? 32.394 47.492 15.436 1.00 66.05 595 PRO B CA 1
ATOM 11965 C C . PRO B 1 595 ? 32.905 46.491 14.413 1.00 66.34 595 PRO B C 1
ATOM 11966 O O . PRO B 1 595 ? 32.116 45.702 13.877 1.00 61.63 595 PRO B O 1
ATOM 11970 N N . GLU B 1 596 ? 34.203 46.508 14.113 1.00 58.69 596 GLU B N 1
ATOM 11971 C CA . GLU B 1 596 ? 34.817 45.511 13.244 1.00 62.51 596 GLU B CA 1
ATOM 11972 C C . GLU B 1 596 ? 35.674 44.519 14.017 1.00 67.25 596 GLU B C 1
ATOM 11973 O O . GLU B 1 596 ? 36.423 43.751 13.404 1.00 75.12 596 GLU B O 1
ATOM 11979 N N . GLY B 1 597 ? 35.584 44.514 15.347 1.00 64.60 597 GLY B N 1
ATOM 11980 C CA . GLY B 1 597 ? 36.428 43.659 16.149 1.00 58.71 597 GLY B CA 1
ATOM 11981 C C . GLY B 1 597 ? 35.793 42.325 16.490 1.00 54.13 597 GLY B C 1
ATOM 11982 O O . GLY B 1 597 ? 34.580 42.143 16.408 1.00 55.07 597 GLY B O 1
ATOM 11983 N N . SER B 1 598 ? 36.648 41.380 16.874 1.00 65.31 598 SER B N 1
ATOM 11984 C CA . SER B 1 598 ? 36.220 40.052 17.282 1.00 67.91 598 SER B CA 1
ATOM 11985 C C . SER B 1 598 ? 36.775 39.735 18.663 1.00 65.13 598 SER B C 1
ATOM 11986 O O . SER B 1 598 ? 37.824 40.248 19.062 1.00 74.52 598 SER B O 1
ATOM 11989 N N . ILE B 1 599 ? 36.056 38.884 19.390 1.00 55.55 599 ILE B N 1
ATOM 11990 C CA . ILE B 1 599 ? 36.503 38.356 20.673 1.00 44.75 599 ILE B CA 1
ATOM 11991 C C . ILE B 1 599 ? 36.473 36.837 20.586 1.00 61.81 599 ILE B C 1
ATOM 11992 O O . ILE B 1 599 ? 35.476 36.256 20.141 1.00 47.72 599 ILE B O 1
ATOM 11997 N N . THR B 1 600 ? 37.564 36.198 21.002 1.00 68.06 600 THR B N 1
ATOM 11998 C CA . THR B 1 600 ? 37.722 34.756 20.888 1.00 72.57 600 THR B CA 1
ATOM 11999 C C . THR B 1 600 ? 38.000 34.152 22.257 1.00 73.96 600 THR B C 1
ATOM 12000 O O . THR B 1 600 ? 38.799 34.687 23.033 1.00 75.52 600 THR B O 1
ATOM 12004 N N . LYS B 1 601 ? 37.334 33.036 22.549 1.00 63.51 601 LYS B N 1
ATOM 12005 C CA . LYS B 1 601 ? 37.539 32.290 23.783 1.00 59.68 601 LYS B CA 1
ATOM 12006 C C . LYS B 1 601 ? 37.874 30.846 23.443 1.00 68.39 601 LYS B C 1
ATOM 12007 O O . LYS B 1 601 ? 37.183 30.218 22.634 1.00 66.89 601 LYS B O 1
ATOM 12013 N N . LYS B 1 602 ? 38.930 30.323 24.062 1.00 77.42 602 LYS B N 1
ATOM 12014 C CA . LYS B 1 602 ? 39.363 28.943 23.869 1.00 78.65 602 LYS B CA 1
ATOM 12015 C C . LYS B 1 602 ? 39.064 28.171 25.148 1.00 89.03 602 LYS B C 1
ATOM 12016 O O . LYS B 1 602 ? 39.670 28.435 26.193 1.00 102.92 602 LYS B O 1
ATOM 12022 N N . SER B 1 603 ? 38.121 27.229 25.060 1.00 77.55 603 SER B N 1
ATOM 12023 C CA . SER B 1 603 ? 37.693 26.393 26.179 1.00 77.21 603 SER B CA 1
ATOM 12024 C C . SER B 1 603 ? 37.089 27.210 27.317 1.00 84.71 603 SER B C 1
ATOM 12025 O O . SER B 1 603 ? 37.074 28.444 27.273 1.00 89.50 603 SER B O 1
ATOM 12028 N N . GLY B 1 604 ? 36.572 26.522 28.335 1.00 80.35 604 GLY B N 1
ATOM 12029 C CA . GLY B 1 604 ? 36.120 27.197 29.535 1.00 75.48 604 GLY B CA 1
ATOM 12030 C C . GLY B 1 604 ? 34.818 27.962 29.365 1.00 76.84 604 GLY B C 1
ATOM 12031 O O . GLY B 1 604 ? 33.929 27.584 28.596 1.00 75.44 604 GLY B O 1
ATOM 12032 N N . THR B 1 605 ? 34.710 29.064 30.108 1.00 78.52 605 THR B N 1
ATOM 12033 C CA . THR B 1 605 ? 33.474 29.827 30.208 1.00 71.50 605 THR B CA 1
ATOM 12034 C C . THR B 1 605 ? 33.755 31.316 30.064 1.00 65.22 605 THR B C 1
ATOM 12035 O O . THR B 1 605 ? 34.675 31.844 30.697 1.00 67.50 605 THR B O 1
ATOM 12039 N N . LEU B 1 606 ? 32.959 31.983 29.231 1.00 61.32 606 LEU B N 1
ATOM 12040 C CA . LEU B 1 606 ? 32.962 33.433 29.093 1.00 50.00 606 LEU B CA 1
ATOM 12041 C C . LEU B 1 606 ? 31.558 33.947 29.372 1.00 53.52 606 LEU B C 1
ATOM 12042 O O . LEU B 1 606 ? 30.573 33.351 28.926 1.00 69.00 606 LEU B O 1
ATOM 12047 N N . ILE B 1 607 ? 31.461 35.052 30.108 1.00 47.34 607 ILE B N 1
ATOM 12048 C CA . ILE B 1 607 ? 30.175 35.563 30.572 1.00 46.80 607 ILE B CA 1
ATOM 12049 C C . ILE B 1 607 ? 30.100 37.056 30.290 1.00 44.43 607 ILE B C 1
ATOM 12050 O O . ILE B 1 607 ? 30.966 37.821 30.732 1.00 43.30 607 ILE B O 1
ATOM 12055 N N . PHE B 1 608 ? 29.065 37.467 29.561 1.00 51.98 608 PHE B N 1
ATOM 12056 C CA . PHE B 1 608 ? 28.694 38.869 29.427 1.00 42.32 608 PHE B CA 1
ATOM 12057 C C . PHE B 1 608 ? 27.486 39.128 30.317 1.00 42.53 608 PHE B C 1
ATOM 12058 O O . PHE B 1 608 ? 26.485 38.409 30.233 1.00 44.05 608 PHE B O 1
ATOM 12066 N N . GLN B 1 609 ? 27.579 40.151 31.163 1.00 41.19 609 GLN B N 1
ATOM 12067 C CA . GLN B 1 609 ? 26.532 40.404 32.142 1.00 41.53 609 GLN B CA 1
ATOM 12068 C C . GLN B 1 609 ? 26.451 41.894 32.435 1.00 44.26 609 GLN B C 1
ATOM 12069 O O . GLN B 1 609 ? 27.371 42.659 32.137 1.00 45.25 609 GLN B O 1
ATOM 12075 N N . GLY B 1 610 ? 25.325 42.295 33.023 1.00 52.72 610 GLY B N 1
ATOM 12076 C CA . GLY B 1 610 ? 25.203 43.629 33.564 1.00 62.63 610 GLY B CA 1
ATOM 12077 C C . GLY B 1 610 ? 25.911 43.764 34.899 1.00 66.32 610 GLY B C 1
ATOM 12078 O O . GLY B 1 610 ? 26.325 42.787 35.522 1.00 70.17 610 GLY B O 1
ATOM 12079 N N . HIS B 1 611 ? 26.049 45.009 35.344 1.00 60.40 611 HIS B N 1
ATOM 12080 C CA . HIS B 1 611 ? 26.787 45.299 36.561 1.00 50.22 611 HIS B CA 1
ATOM 12081 C C . HIS B 1 611 ? 25.836 45.673 37.685 1.00 49.33 611 HIS B C 1
ATOM 12082 O O . HIS B 1 611 ? 25.002 46.571 37.509 1.00 48.13 611 HIS B O 1
ATOM 12089 N N . PRO B 1 612 ? 25.920 45.012 38.839 1.00 51.31 612 PRO B N 1
ATOM 12090 C CA . PRO B 1 612 ? 25.079 45.410 39.974 1.00 40.74 612 PRO B CA 1
ATOM 12091 C C . PRO B 1 612 ? 25.493 46.773 40.505 1.00 38.00 612 PRO B C 1
ATOM 12092 O O . PRO B 1 612 ? 26.680 47.101 40.570 1.00 43.79 612 PRO B O 1
ATOM 12096 N N . VAL B 1 613 ? 24.494 47.570 40.885 1.00 38.34 613 VAL B N 1
ATOM 12097 C CA . VAL B 1 613 ? 24.745 48.939 41.321 1.00 37.38 613 VAL B CA 1
ATOM 12098 C C . VAL B 1 613 ? 25.536 48.924 42.622 1.00 43.22 613 VAL B C 1
ATOM 12099 O O . VAL B 1 613 ? 25.192 48.205 43.570 1.00 50.35 613 VAL B O 1
ATOM 12103 N N . ILE B 1 614 ? 26.598 49.720 42.673 1.00 45.66 614 ILE B N 1
ATOM 12104 C CA . ILE B 1 614 ? 27.457 49.802 43.847 1.00 36.23 614 ILE B CA 1
ATOM 12105 C C . ILE B 1 614 ? 26.899 50.851 44.798 1.00 46.76 614 ILE B C 1
ATOM 12106 O O . ILE B 1 614 ? 26.671 52.002 44.406 1.00 49.86 614 ILE B O 1
ATOM 12111 N N . HIS B 1 615 ? 26.677 50.453 46.046 1.00 44.37 615 HIS B N 1
ATOM 12112 C CA . HIS B 1 615 ? 26.229 51.350 47.099 1.00 38.35 615 HIS B CA 1
ATOM 12113 C C . HIS B 1 615 ? 27.349 51.556 48.112 1.00 40.26 615 HIS B C 1
ATOM 12114 O O . HIS B 1 615 ? 28.234 50.709 48.265 1.00 46.85 615 HIS B O 1
ATOM 12121 N N . ALA B 1 616 ? 27.302 52.693 48.800 1.00 38.26 616 ALA B N 1
ATOM 12122 C CA . ALA B 1 616 ? 28.352 53.045 49.746 1.00 40.73 616 ALA B CA 1
ATOM 12123 C C . ALA B 1 616 ? 28.377 52.070 50.916 1.00 45.62 616 ALA B C 1
ATOM 12124 O O . ALA B 1 616 ? 27.341 51.782 51.524 1.00 49.91 616 ALA B O 1
ATOM 12126 N N . GLY B 1 617 ? 29.567 51.561 51.230 1.00 42.95 617 GLY B N 1
ATOM 12127 C CA . GLY B 1 617 ? 29.750 50.689 52.375 1.00 44.88 617 GLY B CA 1
ATOM 12128 C C . GLY B 1 617 ? 29.374 49.239 52.141 1.00 54.72 617 GLY B C 1
ATOM 12129 O O . GLY B 1 617 ? 29.908 48.344 52.803 1.00 68.67 617 GLY B O 1
ATOM 12130 N N . THR B 1 618 ? 28.459 48.993 51.211 1.00 53.79 618 THR B N 1
ATOM 12131 C CA . THR B 1 618 ? 27.978 47.647 50.941 1.00 52.01 618 THR B CA 1
ATOM 12132 C C . THR B 1 618 ? 28.802 46.988 49.837 1.00 46.52 618 THR B C 1
ATOM 12133 O O . THR B 1 618 ? 29.444 47.654 49.021 1.00 49.68 618 THR B O 1
ATOM 12137 N N . THR B 1 619 ? 28.774 45.658 49.823 1.00 53.32 619 THR B N 1
ATOM 12138 C CA . THR B 1 619 ? 29.370 44.858 48.763 1.00 64.19 619 THR B CA 1
ATOM 12139 C C . THR B 1 619 ? 28.268 44.309 47.868 1.00 61.42 619 THR B C 1
ATOM 12140 O O . THR B 1 619 ? 27.225 43.862 48.357 1.00 64.59 619 THR B O 1
ATOM 12144 N N . THR B 1 620 ? 28.499 44.358 46.557 1.00 42.49 620 THR B N 1
ATOM 12145 C CA . THR B 1 620 ? 27.489 43.914 45.607 1.00 42.78 620 THR B CA 1
ATOM 12146 C C . THR B 1 620 ? 27.182 42.431 45.793 1.00 52.82 620 THR B C 1
ATOM 12147 O O . THR B 1 620 ? 28.032 41.643 46.216 1.00 54.48 620 THR B O 1
ATOM 12151 N N . SER B 1 621 ? 25.946 42.057 45.469 1.00 51.45 621 SER B N 1
ATOM 12152 C CA . SER B 1 621 ? 25.496 40.677 45.570 1.00 65.45 621 SER B CA 1
ATOM 12153 C C . SER B 1 621 ? 24.611 40.348 44.377 1.00 68.05 621 SER B C 1
ATOM 12154 O O . SER B 1 621 ? 23.954 41.225 43.811 1.00 69.87 621 SER B O 1
ATOM 12157 N N . SER B 1 622 ? 24.607 39.069 43.995 1.00 66.95 622 SER B N 1
ATOM 12158 C CA . SER B 1 622 ? 23.745 38.619 42.907 1.00 60.06 622 SER B CA 1
ATOM 12159 C C . SER B 1 622 ? 22.266 38.709 43.262 1.00 57.53 622 SER B C 1
ATOM 12160 O O . SER B 1 622 ? 21.422 38.661 42.361 1.00 52.22 622 SER B O 1
ATOM 12163 N N . SER B 1 623 ? 21.935 38.841 44.546 1.00 63.00 623 SER B N 1
ATOM 12164 C CA . SER B 1 623 ? 20.551 38.932 44.993 1.00 64.96 623 SER B CA 1
ATOM 12165 C C . SER B 1 623 ? 19.962 40.329 44.839 1.00 58.84 623 SER B C 1
ATOM 12166 O O . SER B 1 623 ? 18.777 40.515 45.138 1.00 54.65 623 SER B O 1
ATOM 12169 N N . GLN B 1 624 ? 20.751 41.306 44.394 1.00 66.69 624 GLN B N 1
ATOM 12170 C CA . GLN B 1 624 ? 20.287 42.683 44.304 1.00 56.61 624 GLN B CA 1
ATOM 12171 C C . GLN B 1 624 ? 19.108 42.814 43.343 1.00 65.72 624 GLN B C 1
ATOM 12172 O O . GLN B 1 624 ? 18.879 41.973 42.468 1.00 74.14 624 GLN B O 1
ATOM 12178 N N . SER B 1 625 ? 18.357 43.899 43.520 1.00 53.22 625 SER B N 1
ATOM 12179 C CA . SER B 1 625 ? 17.249 44.242 42.638 1.00 59.52 625 SER B CA 1
ATOM 12180 C C . SER B 1 625 ? 17.631 45.244 41.560 1.00 67.87 625 SER B C 1
ATOM 12181 O O . SER B 1 625 ? 17.045 45.219 40.472 1.00 81.13 625 SER B O 1
ATOM 12184 N N . ASP B 1 626 ? 18.592 46.123 41.833 1.00 60.36 626 ASP B N 1
ATOM 12185 C CA . ASP B 1 626 ? 18.986 47.178 40.907 1.00 47.25 626 ASP B CA 1
ATOM 12186 C C . ASP B 1 626 ? 20.300 46.806 40.228 1.00 42.77 626 ASP B C 1
ATOM 12187 O O . ASP B 1 626 ? 21.302 46.542 40.902 1.00 42.20 626 ASP B O 1
ATOM 12192 N N . TRP B 1 627 ? 20.288 46.783 38.897 1.00 54.27 627 TRP B N 1
ATOM 12193 C CA . TRP B 1 627 ? 21.473 46.518 38.095 1.00 40.85 627 TRP B CA 1
ATOM 12194 C C . TRP B 1 627 ? 21.597 47.581 37.014 1.00 39.64 627 TRP B C 1
ATOM 12195 O O . TRP B 1 627 ? 20.602 48.182 36.596 1.00 57.60 627 TRP B O 1
ATOM 12206 N N . GLU B 1 628 ? 22.827 47.811 36.563 1.00 38.14 628 GLU B N 1
ATOM 12207 C CA . GLU B 1 628 ? 23.070 48.661 35.407 1.00 37.19 628 GLU B CA 1
ATOM 12208 C C . GLU B 1 628 ? 23.091 47.818 34.139 1.00 44.21 628 GLU B C 1
ATOM 12209 O O . GLU B 1 628 ? 23.663 46.724 34.115 1.00 37.71 628 GLU B O 1
ATOM 12215 N N . THR B 1 629 ? 22.466 48.334 33.085 1.00 46.20 629 THR B N 1
ATOM 12216 C CA . THR B 1 629 ? 22.474 47.654 31.799 1.00 38.14 629 THR B CA 1
ATOM 12217 C C . THR B 1 629 ? 23.792 47.925 31.085 1.00 36.82 629 THR B C 1
ATOM 12218 O O . THR B 1 629 ? 24.246 49.072 31.012 1.00 35.87 629 THR B O 1
ATOM 12222 N N . ARG B 1 630 ? 24.408 46.868 30.563 1.00 42.73 630 ARG B N 1
ATOM 12223 C CA . ARG B 1 630 ? 25.692 46.952 29.882 1.00 50.74 630 ARG B CA 1
ATOM 12224 C C . ARG B 1 630 ? 25.530 46.538 28.427 1.00 52.72 630 ARG B C 1
ATOM 12225 O O . ARG B 1 630 ? 24.824 45.572 28.119 1.00 62.29 630 ARG B O 1
ATOM 12233 N N . GLN B 1 631 ? 26.184 47.277 27.535 1.00 44.56 631 GLN B N 1
ATOM 12234 C CA . GLN B 1 631 ? 26.060 47.070 26.098 1.00 51.01 631 GLN B CA 1
ATOM 12235 C C . GLN B 1 631 ? 27.300 46.353 25.578 1.00 49.57 631 GLN B C 1
ATOM 12236 O O . GLN B 1 631 ? 28.424 46.833 25.762 1.00 46.86 631 GLN B O 1
ATOM 12242 N N . PHE B 1 632 ? 27.093 45.208 24.931 1.00 58.59 632 PHE B N 1
ATOM 12243 C CA . PHE B 1 632 ? 28.163 44.433 24.306 1.00 57.90 632 PHE B CA 1
ATOM 12244 C C . PHE B 1 632 ? 27.934 44.443 22.797 1.00 54.85 632 PHE B C 1
ATOM 12245 O O . PHE B 1 632 ? 27.144 43.652 22.275 1.00 54.13 632 PHE B O 1
ATOM 12253 N N . THR B 1 633 ? 28.631 45.335 22.098 1.00 45.74 633 THR B N 1
ATOM 12254 C CA . THR B 1 633 ? 28.513 45.471 20.650 1.00 41.86 633 THR B CA 1
ATOM 12255 C C . THR B 1 633 ? 29.751 44.858 20.007 1.00 44.27 633 THR B C 1
ATOM 12256 O O . THR B 1 633 ? 30.862 45.376 20.164 1.00 43.45 633 THR B O 1
ATOM 12260 N N . LEU B 1 634 ? 29.556 43.759 19.287 1.00 48.24 634 LEU B N 1
ATOM 12261 C CA . LEU B 1 634 ? 30.627 43.058 18.597 1.00 54.49 634 LEU B CA 1
ATOM 12262 C C . LEU B 1 634 ? 30.285 42.909 17.121 1.00 59.21 634 LEU B C 1
ATOM 12263 O O . LEU B 1 634 ? 29.141 43.095 16.698 1.00 69.36 634 LEU B O 1
ATOM 12268 N N . GLU B 1 635 ? 31.303 42.568 16.333 1.00 54.33 635 GLU B N 1
ATOM 12269 C CA . GLU B 1 635 ? 31.079 42.103 14.971 1.00 51.14 635 GLU B CA 1
ATOM 12270 C C . GLU B 1 635 ? 30.943 40.588 14.915 1.00 52.37 635 GLU B C 1
ATOM 12271 O O . GLU B 1 635 ? 30.132 40.065 14.143 1.00 69.34 635 GLU B O 1
ATOM 12277 N N . LYS B 1 636 ? 31.717 39.877 15.733 1.00 52.19 636 LYS B N 1
ATOM 12278 C CA . LYS B 1 636 ? 31.762 38.423 15.683 1.00 61.05 636 LYS B CA 1
ATOM 12279 C C . LYS B 1 636 ? 32.380 37.908 16.973 1.00 60.94 636 LYS B C 1
ATOM 12280 O O . LYS B 1 636 ? 33.477 38.334 17.348 1.00 61.05 636 LYS B O 1
ATOM 12286 N N . LEU B 1 637 ? 31.677 37.004 17.650 1.00 61.88 637 LEU B N 1
ATOM 12287 C CA . LEU B 1 637 ? 32.181 36.336 18.844 1.00 48.26 637 LEU B CA 1
ATOM 12288 C C . LEU B 1 637 ? 32.484 34.884 18.501 1.00 62.67 637 LEU B C 1
ATOM 12289 O O . LEU B 1 637 ? 31.572 34.117 18.175 1.00 71.06 637 LEU B O 1
ATOM 12294 N N . LYS B 1 638 ? 33.758 34.512 18.574 1.00 67.98 638 LYS B N 1
ATOM 12295 C CA . LYS B 1 638 ? 34.205 33.168 18.235 1.00 69.14 638 LYS B CA 1
ATOM 12296 C C . LYS B 1 638 ? 34.368 32.345 19.506 1.00 72.95 638 LYS B C 1
ATOM 12297 O O . LYS B 1 638 ? 35.078 32.754 20.431 1.00 68.86 638 LYS B O 1
ATOM 12303 N N . LEU B 1 639 ? 33.710 31.189 19.546 1.00 71.44 639 LEU B N 1
ATOM 12304 C CA . LEU B 1 639 ? 33.785 30.268 20.673 1.00 70.19 639 LEU B CA 1
ATOM 12305 C C . LEU B 1 639 ? 34.368 28.946 20.199 1.00 83.41 639 LEU B C 1
ATOM 12306 O O . LEU B 1 639 ? 33.911 28.386 19.197 1.00 90.63 639 LEU B O 1
ATOM 12311 N N . ASP B 1 640 ? 35.372 28.450 20.918 1.00 91.43 640 ASP B N 1
ATOM 12312 C CA . ASP B 1 640 ? 36.067 27.213 20.568 1.00 98.05 640 ASP B CA 1
ATOM 12313 C C . ASP B 1 640 ? 35.988 26.263 21.759 1.00 98.45 640 ASP B C 1
ATOM 12314 O O . ASP B 1 640 ? 36.812 26.340 22.676 1.00 105.60 640 ASP B O 1
ATOM 12319 N N . ALA B 1 641 ? 34.997 25.371 21.734 1.00 85.07 641 ALA B N 1
ATOM 12320 C CA . ALA B 1 641 ? 34.778 24.385 22.792 1.00 80.11 641 ALA B CA 1
ATOM 12321 C C . ALA B 1 641 ? 34.653 25.058 24.157 1.00 86.08 641 ALA B C 1
ATOM 12322 O O . ALA B 1 641 ? 35.246 24.630 25.149 1.00 98.41 641 ALA B O 1
ATOM 12324 N N . ALA B 1 642 ? 33.855 26.121 24.203 1.00 73.69 642 ALA B N 1
ATOM 12325 C CA . ALA B 1 642 ? 33.690 26.927 25.403 1.00 71.59 642 ALA B CA 1
ATOM 12326 C C . ALA B 1 642 ? 32.205 27.090 25.703 1.00 71.85 642 ALA B C 1
ATOM 12327 O O . ALA B 1 642 ? 31.341 26.584 24.982 1.00 72.65 642 ALA B O 1
ATOM 12329 N N . THR B 1 643 ? 31.910 27.808 26.784 1.00 68.50 643 THR B N 1
ATOM 12330 C CA . THR B 1 643 ? 30.542 28.080 27.200 1.00 65.06 643 THR B CA 1
ATOM 12331 C C . THR B 1 643 ? 30.368 29.582 27.351 1.00 57.92 643 THR B C 1
ATOM 12332 O O . THR B 1 643 ? 31.196 30.245 27.984 1.00 56.39 643 THR B O 1
ATOM 12336 N N . PHE B 1 644 ? 29.299 30.117 26.767 1.00 65.77 644 PHE B N 1
ATOM 12337 C CA . PHE B 1 644 ? 29.038 31.550 26.765 1.00 59.51 644 PHE B CA 1
ATOM 12338 C C . PHE B 1 644 ? 27.701 31.827 27.436 1.00 64.45 644 PHE B C 1
ATOM 12339 O O . PHE B 1 644 ? 26.688 31.211 27.091 1.00 76.17 644 PHE B O 1
ATOM 12347 N N . HIS B 1 645 ? 27.706 32.753 28.393 1.00 63.14 645 HIS B N 1
ATOM 12348 C CA . HIS B 1 645 ? 26.502 33.170 29.101 1.00 65.94 645 HIS B CA 1
ATOM 12349 C C . HIS B 1 645 ? 26.225 34.635 28.796 1.00 60.58 645 HIS B C 1
ATOM 12350 O O . HIS B 1 645 ? 27.094 35.490 28.999 1.00 61.36 645 HIS B O 1
ATOM 12357 N N . LEU B 1 646 ? 25.021 34.921 28.307 1.00 58.76 646 LEU B N 1
ATOM 12358 C CA . LEU B 1 646 ? 24.502 36.285 28.245 1.00 61.77 646 LEU B CA 1
ATOM 12359 C C . LEU B 1 646 ? 23.497 36.420 29.384 1.00 75.94 646 LEU B C 1
ATOM 12360 O O . LEU B 1 646 ? 22.344 36.000 29.263 1.00 86.89 646 LEU B O 1
ATOM 12365 N N . SER B 1 647 ? 23.938 37.008 30.492 1.00 71.91 647 SER B N 1
ATOM 12366 C CA . SER B 1 647 ? 23.164 37.005 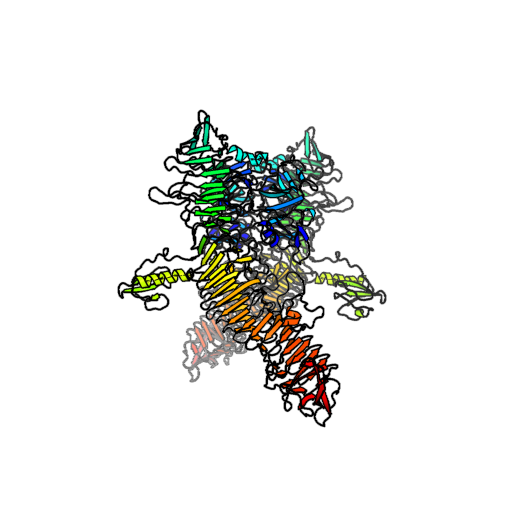31.722 1.00 64.05 647 SER B CA 1
ATOM 12367 C C . SER B 1 647 ? 22.305 38.266 31.812 1.00 58.54 647 SER B C 1
ATOM 12368 O O . SER B 1 647 ? 22.155 39.015 30.843 1.00 62.80 647 SER B O 1
ATOM 12371 N N . ARG B 1 648 ? 21.731 38.505 32.989 1.00 58.28 648 ARG B N 1
ATOM 12372 C CA . ARG B 1 648 ? 20.753 39.571 33.156 1.00 60.69 648 ARG B CA 1
ATOM 12373 C C . ARG B 1 648 ? 21.385 40.941 32.928 1.00 55.81 648 ARG B C 1
ATOM 12374 O O . ARG B 1 648 ? 22.586 41.141 33.129 1.00 45.01 648 ARG B O 1
ATOM 12382 N N . ASN B 1 649 ? 20.550 41.887 32.491 1.00 54.78 649 ASN B N 1
ATOM 12383 C CA . ASN B 1 649 ? 20.951 43.276 32.258 1.00 52.70 649 ASN B CA 1
ATOM 12384 C C . ASN B 1 649 ? 22.118 43.381 31.280 1.00 50.45 649 ASN B C 1
ATOM 12385 O O . ASN B 1 649 ? 22.928 44.307 31.360 1.00 40.91 649 ASN B O 1
ATOM 12390 N N . GLY B 1 650 ? 22.208 42.434 30.352 1.00 61.55 650 GLY B N 1
ATOM 12391 C CA . GLY B 1 650 ? 23.205 42.497 29.304 1.00 59.54 650 GLY B CA 1
ATOM 12392 C C . GLY B 1 650 ? 22.582 42.520 27.925 1.00 52.64 650 GLY B C 1
ATOM 12393 O O . GLY B 1 650 ? 21.872 41.585 27.543 1.00 61.69 650 GLY B O 1
ATOM 12394 N N . LYS B 1 651 ? 22.838 43.582 27.169 1.00 49.26 651 LYS B N 1
ATOM 12395 C CA . LYS B 1 651 ? 22.324 43.730 25.813 1.00 52.06 651 LYS B CA 1
ATOM 12396 C C . LYS B 1 651 ? 23.474 43.536 24.835 1.00 52.20 651 LYS B C 1
ATOM 12397 O O . LYS B 1 651 ? 24.458 44.283 24.873 1.00 59.53 651 LYS B O 1
ATOM 12403 N N . MET B 1 652 ? 23.349 42.537 23.966 1.00 54.48 652 MET B N 1
ATOM 12404 C CA . MET B 1 652 ? 24.410 42.153 23.048 1.00 51.68 652 MET B CA 1
ATOM 12405 C C . MET B 1 652 ? 23.947 42.326 21.608 1.00 58.46 652 MET B C 1
ATOM 12406 O O . MET B 1 652 ? 22.816 41.972 21.262 1.00 70.73 652 MET B O 1
ATOM 12411 N N . GLN B 1 653 ? 24.830 42.874 20.775 1.00 55.51 653 GLN B N 1
ATOM 12412 C CA . GLN B 1 653 ? 24.581 43.044 19.346 1.00 61.88 653 GLN B CA 1
ATOM 12413 C C . GLN B 1 653 ? 25.809 42.555 18.589 1.00 61.09 653 GLN B C 1
ATOM 12414 O O . GLN B 1 653 ? 26.859 43.206 18.617 1.00 70.28 653 GLN B O 1
ATOM 12420 N N . GLY B 1 654 ? 25.683 41.417 17.926 1.00 45.46 654 GLY B N 1
ATOM 12421 C CA . GLY B 1 654 ? 26.793 40.832 17.203 1.00 45.87 654 GLY B CA 1
ATOM 12422 C C . GLY B 1 654 ? 26.553 39.372 16.907 1.00 61.00 654 GLY B C 1
ATOM 12423 O O . GLY B 1 654 ? 25.722 38.705 17.526 1.00 54.54 654 GLY B O 1
ATOM 12424 N N . ASP B 1 655 ? 27.304 38.868 15.931 1.00 61.58 655 ASP B N 1
ATOM 12425 C CA . ASP B 1 655 ? 27.178 37.479 15.517 1.00 64.82 655 ASP B CA 1
ATOM 12426 C C . ASP B 1 655 ? 27.997 36.569 16.424 1.00 56.98 655 ASP B C 1
ATOM 12427 O O . ASP B 1 655 ? 29.012 36.974 16.997 1.00 52.70 655 ASP B O 1
ATOM 12432 N N . ILE B 1 656 ? 27.541 35.324 16.551 1.00 56.42 656 ILE B N 1
ATOM 12433 C CA . ILE B 1 656 ? 28.189 34.318 17.383 1.00 62.78 656 ILE B CA 1
ATOM 12434 C C . ILE B 1 656 ? 28.524 33.111 16.517 1.00 71.29 656 ILE B C 1
ATOM 12435 O O . ILE B 1 656 ? 27.653 32.586 15.814 1.00 78.45 656 ILE B O 1
ATOM 12440 N N . ASN B 1 657 ? 29.782 32.676 16.569 1.00 73.80 657 ASN B N 1
ATOM 12441 C CA . ASN B 1 657 ? 30.242 31.478 15.872 1.00 74.56 657 ASN B CA 1
ATOM 12442 C C . ASN B 1 657 ? 30.735 30.476 16.909 1.00 75.03 657 ASN B C 1
ATOM 12443 O O . ASN B 1 657 ? 31.791 30.676 17.519 1.00 81.60 657 ASN B O 1
ATOM 12448 N N . ALA B 1 658 ? 29.975 29.403 17.104 1.00 71.66 658 ALA B N 1
ATOM 12449 C CA . ALA B 1 658 ? 30.321 28.345 18.040 1.00 62.82 658 ALA B CA 1
ATOM 12450 C C . ALA B 1 658 ? 30.752 27.100 17.278 1.00 81.66 658 ALA B C 1
ATOM 12451 O O . ALA B 1 658 ? 30.226 26.798 16.203 1.00 95.89 658 ALA B O 1
ATOM 12453 N N . THR B 1 659 ? 31.715 26.375 17.845 1.00 73.87 659 THR B N 1
ATOM 12454 C CA . THR B 1 659 ? 32.248 25.192 17.184 1.00 85.33 659 THR B CA 1
ATOM 12455 C C . THR B 1 659 ? 32.906 24.287 18.215 1.00 91.00 659 THR B C 1
ATOM 12456 O O . THR B 1 659 ? 33.250 24.717 19.320 1.00 91.08 659 THR B O 1
ATOM 12460 N N . ASN B 1 660 ? 33.067 23.018 17.829 1.00 96.34 660 ASN B N 1
ATOM 12461 C CA . ASN B 1 660 ? 33.749 22.007 18.640 1.00 95.13 660 ASN B CA 1
ATOM 12462 C C . ASN B 1 660 ? 33.056 21.804 19.987 1.00 94.74 660 ASN B C 1
ATOM 12463 O O . ASN B 1 660 ? 33.693 21.743 21.040 1.00 92.51 660 ASN B O 1
ATOM 12468 N N . GLY B 1 661 ? 31.731 21.694 19.946 1.00 97.92 661 GLY B N 1
ATOM 12469 C CA . GLY B 1 661 ? 30.972 21.383 21.141 1.00 96.01 661 GLY B CA 1
ATOM 12470 C C . GLY B 1 661 ? 30.763 22.536 22.094 1.00 86.67 661 GLY B C 1
ATOM 12471 O O . GLY B 1 661 ? 30.667 22.317 23.306 1.00 86.25 661 GLY B O 1
ATOM 12472 N N . SER B 1 662 ? 30.692 23.762 21.587 1.00 82.73 662 SER B N 1
ATOM 12473 C CA . SER B 1 662 ? 30.468 24.918 22.440 1.00 82.05 662 SER B CA 1
ATOM 12474 C C . SER B 1 662 ? 29.004 25.003 22.858 1.00 85.10 662 SER B C 1
ATOM 12475 O O . SER B 1 662 ? 28.107 24.515 22.166 1.00 89.34 662 SER B O 1
ATOM 12478 N N . THR B 1 663 ? 28.768 25.631 24.007 1.00 84.85 663 THR B N 1
ATOM 12479 C CA . THR B 1 663 ? 27.427 25.794 24.557 1.00 85.98 663 THR B CA 1
ATOM 12480 C C . THR B 1 663 ? 27.131 27.281 24.693 1.00 82.35 663 THR B C 1
ATOM 12481 O O . THR B 1 663 ? 27.828 27.990 25.426 1.00 76.66 663 THR B O 1
ATOM 12485 N N . VAL B 1 664 ? 26.101 27.746 23.992 1.00 83.00 664 VAL B N 1
ATOM 12486 C CA . VAL B 1 664 ? 25.693 29.147 24.008 1.00 81.00 664 VAL B CA 1
ATOM 12487 C C . VAL B 1 664 ? 24.377 29.255 24.763 1.00 77.59 664 VAL B C 1
ATOM 12488 O O . VAL B 1 664 ? 23.404 28.567 24.430 1.00 81.75 664 VAL B O 1
ATOM 12492 N N . ILE B 1 665 ? 24.346 30.117 25.777 1.00 73.54 665 ILE B N 1
ATOM 12493 C CA . ILE B 1 665 ? 23.173 30.309 26.623 1.00 65.95 665 ILE B CA 1
ATOM 12494 C C . ILE B 1 665 ? 22.848 31.797 26.638 1.00 68.53 665 ILE B C 1
ATOM 12495 O O . ILE B 1 665 ? 23.562 32.586 27.268 1.00 55.31 665 ILE B O 1
ATOM 12500 N N . LEU B 1 666 ? 21.773 32.179 25.951 1.00 72.69 666 LEU B N 1
ATOM 12501 C CA . LEU B 1 666 ? 21.314 33.564 25.904 1.00 66.54 666 LEU B CA 1
ATOM 12502 C C . LEU B 1 666 ? 20.158 33.721 26.886 1.00 76.83 666 LEU B C 1
ATOM 12503 O O . LEU B 1 666 ? 19.051 33.231 26.637 1.00 74.97 666 LEU B O 1
ATOM 12508 N N . GLY B 1 667 ? 20.416 34.406 27.996 1.00 74.77 667 GLY B N 1
ATOM 12509 C CA . GLY B 1 667 ? 19.445 34.517 29.066 1.00 73.11 667 GLY B CA 1
ATOM 12510 C C . GLY B 1 667 ? 19.798 33.623 30.236 1.00 65.98 667 GLY B C 1
ATOM 12511 O O . GLY B 1 667 ? 18.925 32.988 30.834 1.00 72.17 667 GLY B O 1
ATOM 12512 N N . SER B 1 668 ? 21.084 33.573 30.569 1.00 55.86 668 SER B N 1
ATOM 12513 C CA . SER B 1 668 ? 21.568 32.705 31.630 1.00 57.16 668 SER B CA 1
ATOM 12514 C C . SER B 1 668 ? 21.363 33.340 33.000 1.00 62.99 668 SER B C 1
ATOM 12515 O O . SER B 1 668 ? 21.287 34.564 33.141 1.00 59.64 668 SER B O 1
ATOM 12518 N N . SER B 1 669 ? 21.272 32.483 34.017 1.00 60.62 669 SER B N 1
ATOM 12519 C CA . SER B 1 669 ? 21.205 32.932 35.400 1.00 62.49 669 SER B CA 1
ATOM 12520 C C . SER B 1 669 ? 22.579 33.081 36.036 1.00 60.10 669 SER B C 1
ATOM 12521 O O . SER B 1 669 ? 22.702 33.759 37.062 1.00 66.91 669 SER B O 1
ATOM 12524 N N . ARG B 1 670 ? 23.606 32.462 35.456 1.00 57.13 670 ARG B N 1
ATOM 12525 C CA . ARG B 1 670 ? 24.943 32.489 36.034 1.00 65.52 670 ARG B CA 1
ATOM 12526 C C . ARG B 1 670 ? 25.540 33.886 35.921 1.00 57.22 670 ARG B C 1
ATOM 12527 O O . ARG B 1 670 ? 25.721 34.404 34.815 1.00 54.71 670 ARG B O 1
ATOM 12535 N N . VAL B 1 671 ? 25.846 34.494 37.068 1.00 52.45 671 VAL B N 1
ATOM 12536 C CA . VAL B 1 671 ? 26.495 35.795 37.132 1.00 49.78 671 VAL B CA 1
ATOM 12537 C C . VAL B 1 671 ? 27.649 35.709 38.124 1.00 49.80 671 VAL B C 1
ATOM 12538 O O . VAL B 1 671 ? 27.797 34.732 38.859 1.00 60.19 671 VAL B O 1
ATOM 12542 N N . PHE B 1 672 ? 28.472 36.755 38.134 1.00 47.63 672 PHE B N 1
ATOM 12543 C CA . PHE B 1 672 ? 29.599 36.852 39.049 1.00 47.51 672 PHE B CA 1
ATOM 12544 C C . PHE B 1 672 ? 29.650 38.249 39.648 1.00 63.66 672 PHE B C 1
ATOM 12545 O O . PHE B 1 672 ? 29.429 39.242 38.949 1.00 63.55 672 PHE B O 1
ATOM 12553 N N . THR B 1 673 ? 29.942 38.317 40.943 1.00 53.14 673 THR B N 1
ATOM 12554 C CA . THR B 1 673 ? 30.077 39.574 41.658 1.00 49.41 673 THR B CA 1
ATOM 12555 C C . THR B 1 673 ? 31.488 39.699 42.220 1.00 50.53 673 THR B C 1
ATOM 12556 O O . THR B 1 673 ? 32.226 38.717 42.331 1.00 50.65 673 THR B O 1
ATOM 12560 N N . ASP B 1 674 ? 31.853 40.927 42.574 1.00 49.77 674 ASP B N 1
ATOM 12561 C CA . ASP B 1 674 ? 33.161 41.238 43.136 1.00 58.67 674 ASP B CA 1
ATOM 12562 C C . ASP B 1 674 ? 32.974 41.701 44.576 1.00 57.46 674 ASP B C 1
ATOM 12563 O O . ASP B 1 674 ? 32.273 42.687 44.827 1.00 62.32 674 ASP B O 1
ATOM 12568 N N . ARG B 1 675 ? 33.598 40.984 45.515 1.00 59.25 675 ARG B N 1
ATOM 12569 C CA . ARG B 1 675 ? 33.514 41.373 46.920 1.00 60.35 675 ARG B CA 1
ATOM 12570 C C . ARG B 1 675 ? 34.144 42.737 47.162 1.00 56.65 675 ARG B C 1
ATOM 12571 O O . ARG B 1 675 ? 33.682 43.488 48.029 1.00 59.29 675 ARG B O 1
ATOM 12579 N N . SER B 1 676 ? 35.192 43.074 46.411 1.00 53.11 676 SER B N 1
ATOM 12580 C CA . SER B 1 676 ? 35.888 44.346 46.551 1.00 49.41 676 SER B CA 1
ATOM 12581 C C . SER B 1 676 ? 35.555 45.307 45.413 1.00 46.68 676 SER B C 1
ATOM 12582 O O . SER B 1 676 ? 36.367 46.164 45.058 1.00 49.32 676 SER B O 1
ATOM 12585 N N . ASP B 1 677 ? 34.364 45.172 44.835 1.00 47.44 677 ASP B N 1
ATOM 12586 C CA . ASP B 1 677 ? 33.932 46.084 43.784 1.00 49.19 677 ASP B CA 1
ATOM 12587 C C . ASP B 1 677 ? 33.683 47.469 44.366 1.00 39.53 677 ASP B C 1
ATOM 12588 O O . ASP B 1 677 ? 32.966 47.617 45.360 1.00 42.56 677 ASP B O 1
ATOM 12593 N N . GLY B 1 678 ? 34.281 48.483 43.749 1.00 51.42 678 GLY B N 1
ATOM 12594 C CA . GLY B 1 678 ? 34.155 49.843 44.226 1.00 58.91 678 GLY B CA 1
ATOM 12595 C C . GLY B 1 678 ? 35.151 50.246 45.288 1.00 51.88 678 GLY B C 1
ATOM 12596 O O . GLY B 1 678 ? 35.025 51.343 45.847 1.00 50.88 678 GLY B O 1
ATOM 12597 N N . THR B 1 679 ? 36.135 49.397 45.589 1.00 53.42 679 THR B N 1
ATOM 12598 C CA . THR B 1 679 ? 37.154 49.705 46.581 1.00 54.16 679 THR B CA 1
ATOM 12599 C C . THR B 1 679 ? 38.534 49.940 45.987 1.00 55.20 679 THR B C 1
ATOM 12600 O O . THR B 1 679 ? 39.380 50.541 46.656 1.00 60.38 679 THR B O 1
ATOM 12604 N N . GLY B 1 680 ? 38.782 49.487 44.760 1.00 52.83 680 GLY B N 1
ATOM 12605 C CA . GLY B 1 680 ? 40.090 49.590 44.152 1.00 46.01 680 GLY B CA 1
ATOM 12606 C C . GLY B 1 680 ? 41.029 48.445 44.453 1.00 43.72 680 GLY B C 1
ATOM 12607 O O . GLY B 1 680 ? 42.182 48.477 44.003 1.00 43.58 680 GLY B O 1
ATOM 12608 N N . ASN B 1 681 ? 40.582 47.439 45.198 1.00 37.64 681 ASN B N 1
ATOM 12609 C CA . ASN B 1 681 ? 41.403 46.284 45.519 1.00 52.05 681 ASN B CA 1
ATOM 12610 C C . ASN B 1 681 ? 41.271 45.220 44.432 1.00 51.32 681 ASN B C 1
ATOM 12611 O O . ASN B 1 681 ? 40.471 45.337 43.501 1.00 45.17 681 ASN B O 1
ATOM 12616 N N . ALA B 1 682 ? 42.083 44.172 44.558 1.00 56.68 682 ALA B N 1
ATOM 12617 C CA . ALA B 1 682 ? 42.056 43.076 43.601 1.00 42.27 682 ALA B CA 1
ATOM 12618 C C . ALA B 1 682 ? 40.685 42.402 43.589 1.00 57.16 682 ALA B C 1
ATOM 12619 O O . ALA B 1 682 ? 39.907 42.487 44.542 1.00 67.90 682 ALA B O 1
ATOM 12621 N N . VAL B 1 683 ? 40.398 41.719 42.481 1.00 52.84 683 VAL B N 1
ATOM 12622 C CA . VAL B 1 683 ? 39.083 41.125 42.278 1.00 42.74 683 VAL B CA 1
ATOM 12623 C C . VAL B 1 683 ? 38.924 39.898 43.166 1.00 62.16 683 VAL B C 1
ATOM 12624 O O . VAL B 1 683 ? 39.824 39.052 43.256 1.00 67.04 683 VAL B O 1
ATOM 12628 N N . SER B 1 684 ? 37.772 39.796 43.826 1.00 65.97 684 SER B N 1
ATOM 12629 C CA . SER B 1 684 ? 37.378 38.609 44.584 1.00 76.34 684 SER B CA 1
ATOM 12630 C C . SER B 1 684 ? 36.143 38.026 43.903 1.00 68.18 684 SER B C 1
ATOM 12631 O O . SER B 1 684 ? 35.032 38.540 44.070 1.00 52.01 684 SER B O 1
ATOM 12634 N N . SER B 1 685 ? 36.337 36.954 43.139 1.00 70.68 685 SER B N 1
ATOM 12635 C CA . SER B 1 685 ? 35.267 36.385 42.330 1.00 68.44 685 SER B CA 1
ATOM 12636 C C . SER B 1 685 ? 34.300 35.583 43.192 1.00 62.81 685 SER B C 1
ATOM 12637 O O . SER B 1 685 ? 34.719 34.756 44.009 1.00 67.16 685 SER B O 1
ATOM 12640 N N . VAL B 1 686 ? 33.004 35.831 43.006 1.00 63.50 686 VAL B N 1
ATOM 12641 C CA . VAL B 1 686 ? 31.941 35.089 43.673 1.00 69.78 686 VAL B CA 1
ATOM 12642 C C . VAL B 1 686 ? 30.919 34.677 42.624 1.00 64.59 686 VAL B C 1
ATOM 12643 O O . VAL B 1 686 ? 30.406 35.525 41.886 1.00 71.06 686 VAL B O 1
ATOM 12647 N N . GLU B 1 687 ? 30.621 33.383 42.561 1.00 58.71 687 GLU B N 1
ATOM 12648 C CA . GLU B 1 687 ? 29.637 32.865 41.620 1.00 60.56 687 GLU B CA 1
ATOM 12649 C C . GLU B 1 687 ? 28.247 32.932 42.239 1.00 68.50 687 GLU B C 1
ATOM 12650 O O . GLU B 1 687 ? 28.053 32.531 43.392 1.00 90.73 687 GLU B O 1
ATOM 12656 N N . GLY B 1 688 ? 27.282 33.441 41.468 1.00 56.38 688 GLY B N 1
ATOM 12657 C CA . GLY B 1 688 ? 25.916 33.537 41.934 1.00 61.80 688 GLY B CA 1
ATOM 12658 C C . GLY B 1 688 ? 24.934 33.220 40.824 1.00 67.51 688 GLY B C 1
ATOM 12659 O O . GLY B 1 688 ? 25.310 33.038 39.663 1.00 57.06 688 GLY B O 1
ATOM 12660 N N . SER B 1 689 ? 23.661 33.157 41.206 1.00 70.38 689 SER B N 1
ATOM 12661 C CA . SER B 1 689 ? 22.563 32.915 40.278 1.00 73.07 689 SER B CA 1
ATOM 12662 C C . SER B 1 689 ? 21.550 34.041 40.421 1.00 75.14 689 SER B C 1
ATOM 12663 O O . SER B 1 689 ? 20.971 34.225 41.497 1.00 88.24 689 SER B O 1
ATOM 12666 N N . ALA B 1 690 ? 21.339 34.789 39.340 1.00 71.56 690 ALA B N 1
ATOM 12667 C CA . ALA B 1 690 ? 20.428 35.925 39.335 1.00 65.40 690 ALA B CA 1
ATOM 12668 C C . ALA B 1 690 ? 19.462 35.805 38.166 1.00 56.27 690 ALA B C 1
ATOM 12669 O O . ALA B 1 690 ? 19.862 35.459 37.051 1.00 55.85 690 ALA B O 1
ATOM 12671 N N . THR B 1 691 ? 18.189 36.098 38.428 1.00 58.41 691 THR B N 1
ATOM 12672 C CA . THR B 1 691 ? 17.139 36.038 37.418 1.00 60.80 691 THR B CA 1
ATOM 12673 C C . THR B 1 691 ? 16.398 37.366 37.413 1.00 57.23 691 THR B C 1
ATOM 12674 O O . THR B 1 691 ? 15.879 37.794 38.449 1.00 68.63 691 THR B O 1
ATOM 12678 N N . ALA B 1 692 ? 16.349 38.012 36.250 1.00 55.84 692 ALA B N 1
ATOM 12679 C CA . ALA B 1 692 ? 15.698 39.309 36.123 1.00 63.81 692 ALA B CA 1
ATOM 12680 C C . ALA B 1 692 ? 14.181 39.157 36.126 1.00 91.14 692 ALA B C 1
ATOM 12681 O O . ALA B 1 692 ? 13.632 38.280 35.452 1.00 99.46 692 ALA B O 1
ATOM 12683 N N . THR B 1 693 ? 13.509 40.018 36.892 1.00 110.39 693 THR B N 1
ATOM 12684 C CA . THR B 1 693 ? 12.053 39.985 36.984 1.00 115.70 693 THR B CA 1
ATOM 12685 C C . THR B 1 693 ? 11.402 40.736 35.827 1.00 118.52 693 THR B C 1
ATOM 12686 O O . THR B 1 693 ? 10.539 40.192 35.129 1.00 122.75 693 THR B O 1
ATOM 12690 N N . THR B 1 694 ? 11.805 41.986 35.610 1.00 105.29 694 THR B N 1
ATOM 12691 C CA . THR B 1 694 ? 11.189 42.833 34.601 1.00 99.87 694 THR B CA 1
ATOM 12692 C C . THR B 1 694 ? 11.806 42.583 33.227 1.00 97.90 694 THR B C 1
ATOM 12693 O O . THR B 1 694 ? 12.878 41.986 33.093 1.00 105.18 694 THR B O 1
ATOM 12697 N N . VAL B 1 695 ? 11.102 43.053 32.192 1.00 92.24 695 VAL B N 1
ATOM 12698 C CA . VAL B 1 695 ? 11.591 42.906 30.823 1.00 92.28 695 VAL B CA 1
ATOM 12699 C C . VAL B 1 695 ? 12.798 43.802 30.568 1.00 85.43 695 VAL B C 1
ATOM 12700 O O . VAL B 1 695 ? 13.652 43.482 29.733 1.00 85.36 695 VAL B O 1
ATOM 12704 N N . GLY B 1 696 ? 12.895 44.930 31.274 1.00 76.14 696 GLY B N 1
ATOM 12705 C CA . GLY B 1 696 ? 13.979 45.863 31.022 1.00 62.45 696 GLY B CA 1
ATOM 12706 C C . GLY B 1 696 ? 15.313 45.370 31.540 1.00 53.23 696 GLY B C 1
ATOM 12707 O O . GLY B 1 696 ? 16.365 45.738 31.010 1.00 46.70 696 GLY B O 1
ATOM 12708 N N . ASP B 1 697 ? 15.290 44.530 32.572 1.00 53.96 697 ASP B N 1
ATOM 12709 C CA . ASP B 1 697 ? 16.491 43.932 33.136 1.00 58.09 697 ASP B CA 1
ATOM 12710 C C . ASP B 1 697 ? 16.876 42.611 32.483 1.00 56.41 697 ASP B C 1
ATOM 12711 O O . ASP B 1 697 ? 17.959 42.093 32.773 1.00 59.22 697 ASP B O 1
ATOM 12716 N N . GLN B 1 698 ? 16.029 42.051 31.627 1.00 60.16 698 GLN B N 1
ATOM 12717 C CA . GLN B 1 698 ? 16.351 40.787 30.983 1.00 62.35 698 GLN B CA 1
ATOM 12718 C C . GLN B 1 698 ? 17.340 40.998 29.842 1.00 60.16 698 GLN B C 1
ATOM 12719 O O . GLN B 1 698 ? 17.397 42.068 29.228 1.00 57.78 698 GLN B O 1
ATOM 12725 N N . SER B 1 699 ? 18.128 39.960 29.567 1.00 54.66 699 SER B N 1
ATOM 12726 C CA . SER B 1 699 ? 19.104 40.017 28.488 1.00 50.39 699 SER B CA 1
ATOM 12727 C C . SER B 1 699 ? 18.416 40.184 27.139 1.00 59.54 699 SER B C 1
ATOM 12728 O O . SER B 1 699 ? 17.301 39.705 26.916 1.00 79.50 699 SER B O 1
ATOM 12731 N N . ASP B 1 700 ? 19.101 40.874 26.230 1.00 47.97 700 ASP B N 1
ATOM 12732 C CA . ASP B 1 700 ? 18.587 41.136 24.894 1.00 48.68 700 ASP B CA 1
ATOM 12733 C C . ASP B 1 700 ? 19.708 40.913 23.893 1.00 52.57 700 ASP B C 1
ATOM 12734 O O . ASP B 1 700 ? 20.789 41.491 24.031 1.00 50.93 700 ASP B O 1
ATOM 12739 N N . TYR B 1 701 ? 19.450 40.073 22.894 1.00 57.43 701 TYR B N 1
ATOM 12740 C CA . TYR B 1 701 ? 20.450 39.702 21.905 1.00 49.21 701 TYR B CA 1
ATOM 12741 C C . TYR B 1 701 ? 19.943 40.011 20.504 1.00 52.90 701 TYR B C 1
ATOM 12742 O O . TYR B 1 701 ? 18.746 39.887 20.223 1.00 58.14 701 TYR B O 1
ATOM 12751 N N . SER B 1 702 ? 20.864 40.417 19.632 1.00 57.64 702 SER B N 1
ATOM 12752 C CA . SER B 1 702 ? 20.575 40.631 18.219 1.00 59.03 702 SER B CA 1
ATOM 12753 C C . SER B 1 702 ? 21.793 40.209 17.413 1.00 68.96 702 SER B C 1
ATOM 12754 O O . SER B 1 702 ? 22.895 40.716 17.643 1.00 71.23 702 SER B O 1
ATOM 12757 N N . GLY B 1 703 ? 21.597 39.292 16.483 1.00 75.83 703 GLY B N 1
ATOM 12758 C CA . GLY B 1 703 ? 22.683 38.811 15.651 1.00 67.39 703 GLY B CA 1
ATOM 12759 C C . GLY B 1 703 ? 22.410 37.397 15.181 1.00 63.79 703 GLY B C 1
ATOM 12760 O O . GLY B 1 703 ? 21.404 36.783 15.525 1.00 60.09 703 GLY B O 1
ATOM 12761 N N . ASN B 1 704 ? 23.348 36.885 14.390 1.00 62.61 704 ASN B N 1
ATOM 12762 C CA . ASN B 1 704 ? 23.238 35.560 13.796 1.00 64.25 704 ASN B CA 1
ATOM 12763 C C . ASN B 1 704 ? 24.133 34.583 14.546 1.00 67.21 704 ASN B C 1
ATOM 12764 O O . ASN B 1 704 ? 25.326 34.844 14.733 1.00 77.53 704 ASN B O 1
ATOM 12769 N N . VAL B 1 705 ? 23.555 33.464 14.974 1.00 58.96 705 VAL B N 1
ATOM 12770 C CA . VAL B 1 705 ? 24.271 32.438 15.723 1.00 63.56 705 VAL B CA 1
ATOM 12771 C C . VAL B 1 705 ? 24.569 31.271 14.792 1.00 69.00 705 VAL B C 1
ATOM 12772 O O . VAL B 1 705 ? 23.667 30.756 14.119 1.00 78.97 705 VAL B O 1
ATOM 12776 N N . THR B 1 706 ? 25.833 30.855 14.752 1.00 61.68 706 THR B N 1
ATOM 12777 C CA . THR B 1 706 ? 26.274 29.733 13.934 1.00 72.32 706 THR B CA 1
ATOM 12778 C C . THR B 1 706 ? 26.801 28.631 14.841 1.00 74.84 706 THR B C 1
ATOM 12779 O O . THR B 1 706 ? 27.669 28.878 15.684 1.00 88.76 706 THR B O 1
ATOM 12783 N N . LEU B 1 707 ? 26.277 27.419 14.668 1.00 69.17 707 LEU B N 1
ATOM 12784 C CA . LEU B 1 707 ? 26.623 26.281 15.508 1.00 69.77 707 LEU B CA 1
ATOM 12785 C C . LEU B 1 707 ? 27.198 25.165 14.648 1.00 83.48 707 LEU B C 1
ATOM 12786 O O . LEU B 1 707 ? 26.641 24.837 13.594 1.00 87.00 707 LEU B O 1
ATOM 12791 N N . GLU B 1 708 ? 28.307 24.583 15.102 1.00 91.48 708 GLU B N 1
ATOM 12792 C CA . GLU B 1 708 ? 28.986 23.515 14.382 1.00 99.05 708 GLU B CA 1
ATOM 12793 C C . GLU B 1 708 ? 29.536 22.497 15.370 1.00 105.23 708 GLU B C 1
ATOM 12794 O O . GLU B 1 708 ? 29.993 22.862 16.457 1.00 107.69 708 GLU B O 1
ATOM 12800 N N . ASN B 1 709 ? 29.479 21.220 14.985 1.00 105.68 709 ASN B N 1
ATOM 12801 C CA . ASN B 1 709 ? 30.178 20.133 15.674 1.00 98.68 709 ASN B CA 1
ATOM 12802 C C . ASN B 1 709 ? 29.675 19.973 17.113 1.00 90.38 709 ASN B C 1
ATOM 12803 O O . ASN B 1 709 ? 30.366 20.274 18.090 1.00 93.78 709 ASN B O 1
ATOM 12808 N N . LYS B 1 710 ? 28.433 19.493 17.209 1.00 85.87 710 LYS B N 1
ATOM 12809 C CA . LYS B 1 710 ? 27.821 19.111 18.485 1.00 88.75 710 LYS B CA 1
ATOM 12810 C C . LYS B 1 710 ? 27.710 20.296 19.442 1.00 82.41 710 LYS B C 1
ATOM 12811 O O . LYS B 1 710 ? 27.863 20.152 20.657 1.00 90.53 710 LYS B O 1
ATOM 12817 N N . SER B 1 711 ? 27.441 21.479 18.896 1.00 79.46 711 SER B N 1
ATOM 12818 C CA . SER B 1 711 ? 27.259 22.649 19.738 1.00 76.20 711 SER B CA 1
ATOM 12819 C C . SER B 1 711 ? 25.819 22.730 20.246 1.00 89.36 711 SER B C 1
ATOM 12820 O O . SER B 1 711 ? 24.925 22.009 19.795 1.00 87.71 711 SER B O 1
ATOM 12823 N N . SER B 1 712 ? 25.606 23.623 21.210 1.00 85.95 712 SER B N 1
ATOM 12824 C CA . SER B 1 712 ? 24.306 23.814 21.834 1.00 92.57 712 SER B CA 1
ATOM 12825 C C . SER B 1 712 ? 23.935 25.289 21.809 1.00 91.14 712 SER B C 1
ATOM 12826 O O . SER B 1 712 ? 24.805 26.165 21.793 1.00 93.79 712 SER B O 1
ATOM 12829 N N . LEU B 1 713 ? 22.631 25.555 21.807 1.00 84.98 713 LEU B N 1
ATOM 12830 C CA . LEU B 1 713 ? 22.115 26.914 21.902 1.00 78.87 713 LEU B CA 1
ATOM 12831 C C . LEU B 1 713 ? 20.834 26.902 22.719 1.00 87.28 713 LEU B C 1
ATOM 12832 O O . LEU B 1 713 ? 19.936 26.097 22.459 1.00 103.86 713 LEU B O 1
ATOM 12837 N N . GLN B 1 714 ? 20.754 27.796 23.702 1.00 79.10 714 GLN B N 1
ATOM 12838 C CA . GLN B 1 714 ? 19.573 27.935 24.544 1.00 75.75 714 GLN B CA 1
ATOM 12839 C C . GLN B 1 714 ? 19.103 29.380 24.489 1.00 77.09 714 GLN B C 1
ATOM 12840 O O . GLN B 1 714 ? 19.859 30.295 24.828 1.00 84.00 714 GLN B O 1
ATOM 12846 N N . ILE B 1 715 ? 17.862 29.579 24.058 1.00 72.63 715 ILE B N 1
ATOM 12847 C CA . ILE B 1 715 ? 17.265 30.902 23.927 1.00 73.32 715 ILE B CA 1
ATOM 12848 C C . ILE B 1 715 ? 16.245 31.039 25.050 1.00 78.79 715 ILE B C 1
ATOM 12849 O O . ILE B 1 715 ? 15.120 30.536 24.951 1.00 79.73 715 ILE B O 1
ATOM 12854 N N . MET B 1 716 ? 16.634 31.721 26.127 1.00 73.24 716 MET B N 1
ATOM 12855 C CA . MET B 1 716 ? 15.795 31.848 27.310 1.00 71.08 716 MET B CA 1
ATOM 12856 C C . MET B 1 716 ? 15.165 33.221 27.480 1.00 70.52 716 MET B C 1
ATOM 12857 O O . MET B 1 716 ? 14.109 33.324 28.106 1.00 68.46 716 MET B O 1
ATOM 12862 N N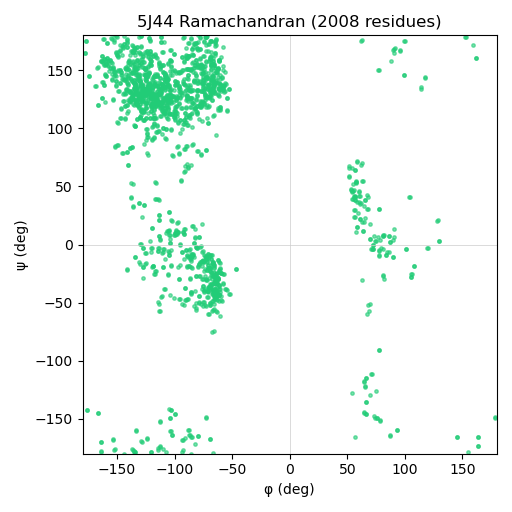 . GLU B 1 717 ? 15.779 34.275 26.946 1.00 72.48 717 GLU B N 1
ATOM 12863 C CA . GLU B 1 717 ? 15.204 35.613 27.033 1.00 70.02 717 GLU B CA 1
ATOM 12864 C C . GLU B 1 717 ? 15.162 36.255 25.651 1.00 62.65 717 GLU B C 1
ATOM 12865 O O . GLU B 1 717 ? 15.373 35.568 24.647 1.00 61.00 717 GLU B O 1
ATOM 12871 N N . ARG B 1 718 ? 14.874 37.558 25.592 1.00 60.59 718 ARG B N 1
ATOM 12872 C CA . ARG B 1 718 ? 14.559 38.216 24.326 1.00 67.28 718 ARG B CA 1
ATOM 12873 C C . ARG B 1 718 ? 15.632 37.961 23.275 1.00 68.82 718 ARG B C 1
ATOM 12874 O O . ARG B 1 718 ? 16.830 38.080 23.543 1.00 64.44 718 ARG B O 1
ATOM 12882 N N . PHE B 1 719 ? 15.182 37.608 22.072 1.00 68.32 719 PHE B N 1
ATOM 12883 C CA . PHE B 1 719 ? 16.052 37.201 20.981 1.00 64.05 719 PHE B CA 1
ATOM 12884 C C . PHE B 1 719 ? 15.514 37.789 19.686 1.00 65.47 719 PHE B C 1
ATOM 12885 O O . PHE B 1 719 ? 14.304 37.769 19.444 1.00 62.82 719 PHE B O 1
ATOM 12893 N N . THR B 1 720 ? 16.421 38.314 18.851 1.00 71.56 720 THR B N 1
ATOM 12894 C CA . THR B 1 720 ? 16.034 38.932 17.578 1.00 71.34 720 THR B CA 1
ATOM 12895 C C . THR B 1 720 ? 17.214 38.777 16.612 1.00 70.24 720 THR B C 1
ATOM 12896 O O . THR B 1 720 ? 18.041 39.675 16.437 1.00 72.52 720 THR B O 1
ATOM 12900 N N . GLY B 1 721 ? 17.284 37.615 15.966 1.00 59.06 721 GLY B N 1
ATOM 12901 C CA . GLY B 1 721 ? 18.361 37.348 15.033 1.00 63.88 721 GLY B CA 1
ATOM 12902 C C . GLY B 1 721 ? 18.144 36.134 14.154 1.00 63.95 721 GLY B C 1
ATOM 12903 O O . GLY B 1 721 ? 17.015 35.845 13.750 1.00 77.13 721 GLY B O 1
ATOM 12904 N N . GLY B 1 722 ? 19.227 35.415 13.843 1.00 67.80 722 GLY B N 1
ATOM 12905 C CA . GLY B 1 722 ? 19.143 34.256 12.981 1.00 79.91 722 GLY B CA 1
ATOM 12906 C C . GLY B 1 722 ? 19.971 33.110 13.528 1.00 79.90 722 GLY B C 1
ATOM 12907 O O . GLY B 1 722 ? 20.731 33.266 14.486 1.00 72.93 722 GLY B O 1
ATOM 12908 N N . ILE B 1 723 ? 19.807 31.948 12.898 1.00 84.27 723 ILE B N 1
ATOM 12909 C CA . ILE B 1 723 ? 20.479 30.724 13.320 1.00 81.51 723 ILE B CA 1
ATOM 12910 C C . ILE B 1 723 ? 20.950 29.969 12.086 1.00 81.35 723 ILE B C 1
ATOM 12911 O O . ILE B 1 723 ? 20.181 29.779 11.137 1.00 83.73 723 ILE B O 1
ATOM 12916 N N . GLU B 1 724 ? 22.211 29.542 12.097 1.00 77.75 724 GLU B N 1
ATOM 12917 C CA . GLU B 1 724 ? 22.754 28.601 11.119 1.00 81.75 724 GLU B CA 1
ATOM 12918 C C . GLU B 1 724 ? 23.326 27.430 11.914 1.00 84.24 724 GLU B C 1
ATOM 12919 O O . GLU B 1 724 ? 24.487 27.452 12.328 1.00 76.36 724 GLU B O 1
ATOM 12925 N N . ALA B 1 725 ? 22.505 26.405 12.122 1.00 91.40 725 ALA B N 1
ATOM 12926 C CA . ALA B 1 725 ? 22.875 25.256 12.936 1.00 97.39 725 ALA B CA 1
ATOM 12927 C C . ALA B 1 725 ? 23.267 24.092 12.037 1.00 100.23 725 ALA B C 1
ATOM 12928 O O . ALA B 1 725 ? 22.516 23.722 11.128 1.00 107.97 725 ALA B O 1
ATOM 12930 N N . TYR B 1 726 ? 24.442 23.522 12.293 1.00 98.06 726 TYR B N 1
ATOM 12931 C CA . TYR B 1 726 ? 24.942 22.373 11.543 1.00 98.93 726 TYR B CA 1
ATOM 12932 C C . TYR B 1 726 ? 25.393 21.316 12.542 1.00 90.53 726 TYR B C 1
ATOM 12933 O O . TYR B 1 726 ? 26.397 21.507 13.236 1.00 83.00 726 TYR B O 1
ATOM 12942 N N . ASP B 1 727 ? 24.644 20.212 12.621 1.00 87.17 727 ASP B N 1
ATOM 12943 C CA . ASP B 1 727 ? 24.965 19.095 13.515 1.00 91.72 727 ASP B CA 1
ATOM 12944 C C . ASP B 1 727 ? 24.964 19.535 14.978 1.00 93.80 727 ASP B C 1
ATOM 12945 O O . ASP B 1 727 ? 25.833 19.148 15.762 1.00 101.79 727 ASP B O 1
ATOM 12950 N N . SER B 1 728 ? 23.982 20.354 15.351 1.00 85.59 728 SER B N 1
ATOM 12951 C CA . SER B 1 728 ? 23.931 20.940 16.682 1.00 85.19 728 SER B CA 1
ATOM 12952 C C . SER B 1 728 ? 22.503 20.872 17.210 1.00 94.54 728 SER B C 1
ATOM 12953 O O . SER B 1 728 ? 21.608 20.304 16.578 1.00 107.50 728 SER B O 1
ATOM 12956 N N . THR B 1 729 ? 22.299 21.450 18.393 1.00 87.10 729 THR B N 1
ATOM 12957 C CA . THR B 1 729 ? 21.009 21.451 19.066 1.00 87.98 729 THR B CA 1
ATOM 12958 C C . THR B 1 729 ? 20.646 22.878 19.453 1.00 89.08 729 THR B C 1
ATOM 12959 O O . THR B 1 729 ? 21.499 23.637 19.921 1.00 80.70 729 THR B O 1
ATOM 12963 N N . VAL B 1 730 ? 19.379 23.238 19.255 1.00 97.68 730 VAL B N 1
ATOM 12964 C CA . VAL B 1 730 ? 18.859 24.546 19.634 1.00 88.64 730 VAL B CA 1
ATOM 12965 C C . VAL B 1 730 ? 17.641 24.342 20.523 1.00 85.42 730 VAL B C 1
ATOM 12966 O O . VAL B 1 730 ? 16.732 23.581 20.173 1.00 82.15 730 VAL B O 1
ATOM 12970 N N . SER B 1 731 ? 17.625 25.019 21.667 1.00 87.31 731 SER B N 1
ATOM 12971 C CA . SER B 1 731 ? 16.502 24.990 22.594 1.00 85.72 731 SER B CA 1
ATOM 12972 C C . SER B 1 731 ? 16.003 26.411 22.804 1.00 77.75 731 SER B C 1
ATOM 12973 O O . SER B 1 731 ? 16.795 27.314 23.095 1.00 80.07 731 SER B O 1
ATOM 12976 N N . VAL B 1 732 ? 14.698 26.610 22.652 1.00 77.29 732 VAL B N 1
ATOM 12977 C CA . VAL B 1 732 ? 14.074 27.919 22.804 1.00 82.32 732 VAL B CA 1
ATOM 12978 C C . VAL B 1 732 ? 13.085 27.841 23.957 1.00 87.77 732 VAL B C 1
ATOM 12979 O O . VAL B 1 732 ? 12.107 27.086 23.894 1.00 102.71 732 VAL B O 1
ATOM 12983 N N . THR B 1 733 ? 13.344 28.613 25.010 1.00 74.75 733 THR B N 1
ATOM 12984 C CA . THR B 1 733 ? 12.425 28.735 26.131 1.00 75.89 733 THR B CA 1
ATOM 12985 C C . THR B 1 733 ? 11.947 30.162 26.346 1.00 75.37 733 THR B C 1
ATOM 12986 O O . THR B 1 733 ? 11.119 30.396 27.235 1.00 82.77 733 THR B O 1
ATOM 12990 N N . SER B 1 734 ? 12.440 31.119 25.564 1.00 71.29 734 SER B N 1
ATOM 12991 C CA . SER B 1 734 ? 12.021 32.503 25.705 1.00 71.01 734 SER B CA 1
ATOM 12992 C C . SER B 1 734 ? 10.564 32.674 25.285 1.00 72.60 734 SER B C 1
ATOM 12993 O O . SER B 1 734 ? 9.985 31.842 24.580 1.00 80.57 734 SER B O 1
ATOM 12996 N N . GLN B 1 735 ? 9.972 33.780 25.732 1.00 71.56 735 GLN B N 1
ATOM 12997 C CA . GLN B 1 735 ? 8.594 34.112 25.409 1.00 79.26 735 GLN B CA 1
ATOM 12998 C C . GLN B 1 735 ? 8.476 35.230 24.385 1.00 76.62 735 GLN B C 1
ATOM 12999 O O . GLN B 1 735 ? 7.360 35.536 23.952 1.00 89.10 735 GLN B O 1
ATOM 13005 N N . ASN B 1 736 ? 9.588 35.844 23.991 1.00 69.01 736 ASN B N 1
ATOM 13006 C CA . ASN B 1 736 ? 9.605 36.858 22.943 1.00 75.73 736 ASN B CA 1
ATOM 13007 C C . ASN B 1 736 ? 10.786 36.605 22.012 1.00 85.43 736 ASN B C 1
ATOM 13008 O O . ASN B 1 736 ? 11.598 37.490 21.736 1.00 81.65 736 ASN B O 1
ATOM 13013 N N . ALA B 1 737 ? 10.887 35.375 21.516 1.00 82.23 737 ALA B N 1
ATOM 13014 C CA . ALA B 1 737 ? 11.937 34.997 20.582 1.00 77.85 737 ALA B CA 1
ATOM 13015 C C . ALA B 1 737 ? 11.469 35.258 19.157 1.00 79.66 737 ALA B C 1
ATOM 13016 O O . ALA B 1 737 ? 10.393 34.803 18.756 1.00 79.62 737 ALA B O 1
ATOM 13018 N N . VAL B 1 738 ? 12.278 35.991 18.397 1.00 75.90 738 VAL B N 1
ATOM 13019 C CA . VAL B 1 738 ? 11.946 36.377 17.032 1.00 76.64 738 VAL B CA 1
ATOM 13020 C C . VAL B 1 738 ? 13.148 36.079 16.150 1.00 73.86 738 VAL B C 1
ATOM 13021 O O . VAL B 1 738 ? 14.270 36.492 16.463 1.00 68.63 738 VAL B O 1
ATOM 13025 N N . PHE B 1 739 ? 12.917 35.363 15.052 1.00 79.49 739 PHE B N 1
ATOM 13026 C CA . PHE B 1 739 ? 13.972 35.067 14.086 1.00 79.33 739 PHE B CA 1
ATOM 13027 C C . PHE B 1 739 ? 14.010 36.197 13.066 1.00 80.00 739 PHE B C 1
ATOM 13028 O O . PHE B 1 739 ? 13.168 36.272 12.167 1.00 76.17 739 PHE B O 1
ATOM 13036 N N . ASP B 1 740 ? 14.995 37.085 13.212 1.00 80.36 740 ASP B N 1
ATOM 13037 C CA . ASP B 1 740 ? 15.126 38.215 12.300 1.00 70.04 740 ASP B CA 1
ATOM 13038 C C . ASP B 1 740 ? 15.597 37.754 10.926 1.00 84.08 740 ASP B C 1
ATOM 13039 O O . ASP B 1 740 ? 15.060 38.181 9.897 1.00 91.53 740 ASP B O 1
ATOM 13044 N N . ARG B 1 741 ? 16.597 36.882 10.892 1.00 84.00 741 ARG B N 1
ATOM 13045 C CA . ARG B 1 741 ? 17.171 36.384 9.656 1.00 70.94 741 ARG B CA 1
ATOM 13046 C C . ARG B 1 741 ? 16.675 34.959 9.396 1.00 68.74 741 ARG B C 1
ATOM 13047 O O . ARG B 1 741 ? 15.664 34.524 9.959 1.00 73.24 741 ARG B O 1
ATOM 13055 N N . VAL B 1 742 ? 17.384 34.224 8.549 1.00 76.54 742 VAL B N 1
ATOM 13056 C CA . VAL B 1 742 ? 16.992 32.864 8.201 1.00 83.96 742 VAL B CA 1
ATOM 13057 C C . VAL B 1 742 ? 17.325 31.927 9.353 1.00 74.82 742 VAL B C 1
ATOM 13058 O O . VAL B 1 742 ? 18.354 32.077 10.024 1.00 70.02 742 VAL B O 1
ATOM 13062 N N . GLY B 1 743 ? 16.448 30.955 9.590 1.00 74.48 743 GLY B N 1
ATOM 13063 C CA . GLY B 1 743 ? 16.741 29.887 10.524 1.00 75.85 743 GLY B CA 1
ATOM 13064 C C . GLY B 1 743 ? 17.048 28.592 9.800 1.00 86.32 743 GLY B C 1
ATOM 13065 O O . GLY B 1 743 ? 16.149 27.961 9.235 1.00 86.40 743 GLY B O 1
ATOM 13066 N N . SER B 1 744 ? 18.314 28.185 9.811 1.00 85.38 744 SER B N 1
ATOM 13067 C CA . SER B 1 744 ? 18.777 27.013 9.081 1.00 84.68 744 SER B CA 1
ATOM 13068 C C . SER B 1 744 ? 19.184 25.930 10.068 1.00 86.59 744 SER B C 1
ATOM 13069 O O . SER B 1 744 ? 19.887 26.207 11.045 1.00 86.10 744 SER B O 1
ATOM 13072 N N . PHE B 1 745 ? 18.742 24.691 9.805 1.00 94.61 745 PHE B N 1
ATOM 13073 C CA . PHE B 1 745 ? 18.951 23.563 10.716 1.00 98.02 745 PHE B CA 1
ATOM 13074 C C . PHE B 1 745 ? 19.325 22.338 9.877 1.00 97.74 745 PHE B C 1
ATOM 13075 O O . PHE B 1 745 ? 18.485 21.498 9.548 1.00 98.22 745 PHE B O 1
ATOM 13083 N N . VAL B 1 746 ? 20.605 22.236 9.534 1.00 96.25 746 VAL B N 1
ATOM 13084 C CA . VAL B 1 746 ? 21.123 21.089 8.797 1.00 104.02 746 VAL B CA 1
ATOM 13085 C C . VAL B 1 746 ? 21.498 20.018 9.813 1.00 109.63 746 VAL B C 1
ATOM 13086 O O . VAL B 1 746 ? 22.483 20.160 10.543 1.00 106.23 746 VAL B O 1
ATOM 13090 N N . ASN B 1 747 ? 20.710 18.941 9.855 1.00 115.71 747 ASN B N 1
ATOM 13091 C CA . ASN B 1 747 ? 20.904 17.847 10.806 1.00 124.75 747 ASN B CA 1
ATOM 13092 C C . ASN B 1 747 ? 20.951 18.377 12.239 1.00 126.47 747 ASN B C 1
ATOM 13093 O O . ASN B 1 747 ? 21.816 18.019 13.042 1.00 131.34 747 ASN B O 1
ATOM 13098 N N . SER B 1 748 ? 20.001 19.254 12.554 1.00 121.13 748 SER B N 1
ATOM 13099 C CA . SER B 1 748 ? 19.936 19.909 13.851 1.00 107.42 748 SER B CA 1
ATOM 13100 C C . SER B 1 748 ? 18.505 19.879 14.365 1.00 110.89 748 SER B C 1
ATOM 13101 O O . SER B 1 748 ? 17.546 19.791 13.595 1.00 131.11 748 SER B O 1
ATOM 13104 N N . SER B 1 749 ? 18.371 19.959 15.686 1.00 99.98 749 SER B N 1
ATOM 13105 C CA . SER B 1 749 ? 17.083 19.850 16.358 1.00 102.10 749 SER B CA 1
ATOM 13106 C C . SER B 1 749 ? 16.710 21.202 16.949 1.00 100.55 749 SER B C 1
ATOM 13107 O O . SER B 1 749 ? 17.414 21.717 17.825 1.00 106.65 749 SER B O 1
ATOM 13110 N N . LEU B 1 750 ? 15.605 21.770 16.472 1.00 98.26 750 LEU B N 1
ATOM 13111 C CA . LEU B 1 750 ? 15.024 22.979 17.041 1.00 86.87 750 LEU B CA 1
ATOM 13112 C C . LEU B 1 750 ? 13.865 22.579 17.946 1.00 99.94 750 LEU B C 1
ATOM 13113 O O . LEU B 1 750 ? 12.887 21.987 17.478 1.00 95.01 750 LEU B O 1
ATOM 13118 N N . THR B 1 751 ? 13.976 22.898 19.234 1.00 99.45 751 THR B N 1
ATOM 13119 C CA . THR B 1 751 ? 12.991 22.497 20.231 1.00 96.52 751 THR B CA 1
ATOM 13120 C C . THR B 1 751 ? 12.467 23.730 20.951 1.00 87.48 751 THR B C 1
ATOM 13121 O O . THR B 1 751 ? 13.244 24.486 21.543 1.00 88.95 751 THR B O 1
ATOM 13125 N N . LEU B 1 752 ? 11.154 23.934 20.893 1.00 89.11 752 LEU B N 1
ATOM 13126 C CA . LEU B 1 752 ? 10.500 25.003 21.638 1.00 93.09 752 LEU B CA 1
ATOM 13127 C C . LEU B 1 752 ? 10.073 24.435 22.986 1.00 98.55 752 LEU B C 1
ATOM 13128 O O . LEU B 1 752 ? 9.194 23.569 23.049 1.00 104.25 752 LEU B O 1
ATOM 13133 N N . GLY B 1 753 ? 10.686 24.926 24.059 1.00 95.80 753 GLY B N 1
ATOM 13134 C CA . GLY B 1 753 ? 10.387 24.454 25.393 1.00 101.30 753 GLY B CA 1
ATOM 13135 C C . GLY B 1 753 ? 8.963 24.769 25.810 1.00 106.37 753 GLY B C 1
ATOM 13136 O O . GLY B 1 753 ? 8.188 25.412 25.099 1.00 112.49 753 GLY B O 1
ATOM 13137 N N . LYS B 1 754 ? 8.606 24.270 26.992 1.00 101.06 754 LYS B N 1
ATOM 13138 C CA . LYS B 1 754 ? 7.264 24.491 27.513 1.00 102.96 754 LYS B CA 1
ATOM 13139 C C . LYS B 1 754 ? 7.015 25.980 27.724 1.00 96.33 754 LYS B C 1
ATOM 13140 O O . LYS B 1 754 ? 7.822 26.680 28.344 1.00 88.58 754 LYS B O 1
ATOM 13146 N N . GLY B 1 755 ? 5.905 26.469 27.178 1.00 95.52 755 GLY B N 1
ATOM 13147 C CA . GLY B 1 755 ? 5.574 27.868 27.307 1.00 94.40 755 GLY B CA 1
ATOM 13148 C C . GLY B 1 755 ? 6.313 28.791 26.365 1.00 88.70 755 GLY B C 1
ATOM 13149 O O . GLY B 1 755 ? 6.050 30.000 26.379 1.00 96.44 755 GLY B O 1
ATOM 13150 N N . ALA B 1 756 ? 7.228 28.272 25.552 1.00 86.19 756 ALA B N 1
ATOM 13151 C CA . ALA B 1 756 ? 8.020 29.124 24.681 1.00 88.43 756 ALA B CA 1
ATOM 13152 C C . ALA B 1 756 ? 7.151 29.742 23.588 1.00 87.52 756 ALA B C 1
ATOM 13153 O O . ALA B 1 756 ? 6.084 29.233 23.236 1.00 89.70 756 ALA B O 1
ATOM 13155 N N . LYS B 1 757 ? 7.623 30.868 23.054 1.00 80.78 757 LYS B N 1
ATOM 13156 C CA . LYS B 1 757 ? 6.943 31.569 21.969 1.00 82.88 757 LYS B CA 1
ATOM 13157 C C . LYS B 1 757 ? 7.990 32.052 20.980 1.00 82.93 757 LYS B C 1
ATOM 13158 O O . LYS B 1 757 ? 8.906 32.791 21.355 1.00 79.82 757 LYS B O 1
ATOM 13164 N N . LEU B 1 758 ? 7.853 31.639 19.723 1.00 81.20 758 LEU B N 1
ATOM 13165 C CA . LEU B 1 758 ? 8.815 31.953 18.677 1.00 83.75 758 LEU B CA 1
ATOM 13166 C C . LEU B 1 758 ? 8.064 32.424 17.442 1.00 86.21 758 LEU B C 1
ATOM 13167 O O . LEU B 1 758 ? 7.067 31.811 17.047 1.00 104.49 758 LEU B O 1
ATOM 13172 N N . THR B 1 759 ? 8.541 33.510 16.838 1.00 77.36 759 THR B N 1
ATOM 13173 C CA . THR B 1 759 ? 7.975 34.038 15.602 1.00 78.54 759 THR B CA 1
ATOM 13174 C C . THR B 1 759 ? 9.116 34.219 14.611 1.00 76.82 759 THR B C 1
ATOM 13175 O O . THR B 1 759 ? 10.001 35.053 14.824 1.00 82.69 759 THR B O 1
ATOM 13179 N N . ALA B 1 760 ? 9.094 33.442 13.533 1.00 87.52 760 ALA B N 1
ATOM 13180 C CA . ALA B 1 760 ? 10.129 33.488 12.506 1.00 85.71 760 ALA B CA 1
ATOM 13181 C C . ALA B 1 760 ? 9.610 34.312 11.334 1.00 84.06 760 ALA B C 1
ATOM 13182 O O . ALA B 1 760 ? 8.649 33.917 10.665 1.00 81.52 760 ALA B O 1
ATOM 13184 N N . GLN B 1 761 ? 10.245 35.454 11.087 1.00 76.76 761 GLN B N 1
ATOM 13185 C CA . GLN B 1 761 ? 9.835 36.355 10.021 1.00 89.63 761 GLN B CA 1
ATOM 13186 C C . GLN B 1 761 ? 10.609 36.141 8.728 1.00 96.08 761 GLN B C 1
ATOM 13187 O O . GLN B 1 761 ? 10.341 36.835 7.744 1.00 99.11 761 GLN B O 1
ATOM 13193 N N . SER B 1 762 ? 11.550 35.195 8.693 1.00 95.38 762 SER B N 1
ATOM 13194 C CA . SER B 1 762 ? 12.364 35.007 7.497 1.00 77.07 762 SER B CA 1
ATOM 13195 C C . SER B 1 762 ? 12.535 33.533 7.148 1.00 88.68 762 SER B C 1
ATOM 13196 O O . SER B 1 762 ? 13.576 33.136 6.613 1.00 78.57 762 SER B O 1
ATOM 13199 N N . GLY B 1 763 ? 11.531 32.710 7.441 1.00 92.73 763 GLY B N 1
ATOM 13200 C CA . GLY B 1 763 ? 11.536 31.327 7.004 1.00 98.37 763 GLY B CA 1
ATOM 13201 C C . GLY B 1 763 ? 12.434 30.398 7.794 1.00 91.35 763 GLY B C 1
ATOM 13202 O O . GLY B 1 763 ? 13.467 30.814 8.326 1.00 87.14 763 GLY B O 1
ATOM 13203 N N . ILE B 1 764 ? 12.044 29.127 7.870 1.00 85.54 764 ILE B N 1
ATOM 13204 C CA . ILE B 1 764 ? 12.809 28.094 8.555 1.00 85.43 764 ILE B CA 1
ATOM 13205 C C . ILE B 1 764 ? 13.134 26.991 7.559 1.00 98.03 764 ILE B C 1
ATOM 13206 O O . ILE B 1 764 ? 12.276 26.583 6.769 1.00 103.86 764 ILE B O 1
ATOM 13211 N N . PHE B 1 765 ? 14.372 26.504 7.603 1.00 87.07 765 PHE B N 1
ATOM 13212 C CA . PHE B 1 765 ? 14.789 25.353 6.812 1.00 93.54 765 PHE B CA 1
ATOM 13213 C C . PHE B 1 765 ? 15.440 24.342 7.741 1.00 89.86 765 PHE B C 1
ATOM 13214 O O . PHE B 1 765 ? 16.398 24.672 8.448 1.00 87.27 765 PHE B O 1
ATOM 13222 N N . SER B 1 766 ? 14.923 23.116 7.739 1.00 95.02 766 SER B N 1
ATOM 13223 C CA . SER B 1 766 ? 15.458 22.051 8.575 1.00 97.37 766 SER B CA 1
ATOM 13224 C C . SER B 1 766 ? 15.409 20.735 7.815 1.00 104.89 766 SER B C 1
ATOM 13225 O O . SER B 1 766 ? 14.367 20.376 7.259 1.00 104.98 766 SER B O 1
ATOM 13228 N N . THR B 1 767 ? 16.537 20.021 7.795 1.00 109.48 767 THR B N 1
ATOM 13229 C CA . THR B 1 767 ? 16.537 18.666 7.254 1.00 113.34 767 THR B CA 1
ATOM 13230 C C . THR B 1 767 ? 15.731 17.721 8.135 1.00 116.65 767 THR B C 1
ATOM 13231 O O . THR B 1 767 ? 15.217 16.708 7.648 1.00 108.93 767 THR B O 1
ATOM 13235 N N . GLY B 1 768 ? 15.615 18.030 9.418 1.00 123.49 768 GLY B N 1
ATOM 13236 C CA . GLY B 1 768 ? 14.826 17.269 10.361 1.00 131.14 768 GLY B CA 1
ATOM 13237 C C . GLY B 1 768 ? 13.475 17.901 10.618 1.00 132.93 768 GLY B C 1
ATOM 13238 O O . GLY B 1 768 ? 12.868 18.513 9.731 1.00 140.60 768 GLY B O 1
ATOM 13239 N N . ALA B 1 769 ? 12.997 17.758 11.851 1.00 126.59 769 ALA B N 1
ATOM 13240 C CA . ALA B 1 769 ? 11.695 18.264 12.249 1.00 121.10 769 ALA B CA 1
ATOM 13241 C C . ALA B 1 769 ? 11.841 19.255 13.396 1.00 119.99 769 ALA B C 1
ATOM 13242 O O . ALA B 1 769 ? 12.878 19.324 14.061 1.00 121.90 769 ALA B O 1
ATOM 13244 N N . VAL B 1 770 ? 10.779 20.025 13.620 1.00 114.44 770 VAL B N 1
ATOM 13245 C CA . VAL B 1 770 ? 10.719 21.011 14.692 1.00 109.37 770 VAL B CA 1
ATOM 13246 C C . VAL B 1 770 ? 9.768 20.494 15.761 1.00 119.12 770 VAL B C 1
ATOM 13247 O O . VAL B 1 770 ? 8.679 19.997 15.450 1.00 126.71 770 VAL B O 1
ATOM 13251 N N . ASP B 1 771 ? 10.179 20.614 17.020 1.00 119.05 771 ASP B N 1
ATOM 13252 C CA . ASP B 1 771 ? 9.416 20.107 18.154 1.00 125.33 771 ASP B CA 1
ATOM 13253 C C . ASP B 1 771 ? 8.837 21.280 18.933 1.00 118.45 771 ASP B C 1
ATOM 13254 O O . ASP B 1 771 ? 9.584 22.101 19.476 1.00 119.31 771 ASP B O 1
ATOM 13259 N N . VAL B 1 772 ? 7.511 21.352 18.985 1.00 115.13 772 VAL B N 1
ATOM 13260 C CA . VAL B 1 772 ? 6.793 22.364 19.751 1.00 101.05 772 VAL B CA 1
ATOM 13261 C C . VAL B 1 772 ? 6.165 21.657 20.944 1.00 103.80 772 VAL B C 1
ATOM 13262 O O . VAL B 1 772 ? 5.261 20.827 20.782 1.00 120.89 772 VAL B O 1
ATOM 13266 N N . LYS B 1 773 ? 6.639 21.981 22.144 1.00 101.87 773 LYS B N 1
ATOM 13267 C CA . LYS B 1 773 ? 6.229 21.276 23.349 1.00 104.47 773 LYS B CA 1
ATOM 13268 C C . LYS B 1 773 ? 4.934 21.873 23.899 1.00 108.95 773 LYS B C 1
ATOM 13269 O O . LYS B 1 773 ? 4.227 22.624 23.221 1.00 111.39 773 LYS B O 1
ATOM 13275 N N . GLU B 1 774 ? 4.614 21.531 25.146 1.00 107.15 774 GLU B N 1
ATOM 13276 C CA . GLU B 1 774 ? 3.371 21.971 25.763 1.00 116.66 774 GLU B CA 1
ATOM 13277 C C . GLU B 1 774 ? 3.341 23.487 25.917 1.00 113.81 774 GLU B C 1
ATOM 13278 O O . GLU B 1 774 ? 4.356 24.118 26.227 1.00 103.34 774 GLU B O 1
ATOM 13284 N N . ASN B 1 775 ? 2.162 24.069 25.693 1.00 118.27 775 ASN B N 1
ATOM 13285 C CA . ASN B 1 775 ? 1.902 25.494 25.890 1.00 115.17 775 ASN B CA 1
ATOM 13286 C C . ASN B 1 775 ? 2.839 26.385 25.080 1.00 103.93 775 ASN B C 1
ATOM 13287 O O . ASN B 1 775 ? 3.041 27.552 25.428 1.00 99.45 775 ASN B O 1
ATOM 13292 N N . ALA B 1 776 ? 3.406 25.872 23.993 1.00 108.48 776 ALA B N 1
ATOM 13293 C CA . ALA B 1 776 ? 4.364 26.616 23.190 1.00 112.58 776 ALA B CA 1
ATOM 13294 C C . ALA B 1 776 ? 3.712 27.082 21.896 1.00 111.67 776 ALA B C 1
ATOM 13295 O O . ALA B 1 776 ? 2.906 26.362 21.300 1.00 122.18 776 ALA B O 1
ATOM 13297 N N . SER B 1 777 ? 4.067 28.291 21.466 1.00 104.31 777 SER B N 1
ATOM 13298 C CA . SER B 1 777 ? 3.483 28.914 20.285 1.00 102.21 777 SER B CA 1
ATOM 13299 C C . SER B 1 777 ? 4.572 29.163 19.253 1.00 91.38 777 SER B C 1
ATOM 13300 O O . SER B 1 777 ? 5.568 29.834 19.544 1.00 87.90 777 SER B O 1
ATOM 13303 N N . LEU B 1 778 ? 4.380 28.625 18.052 1.00 105.56 778 LEU B N 1
ATOM 13304 C CA . LEU B 1 778 ? 5.264 28.863 16.921 1.00 94.65 778 LEU B CA 1
ATOM 13305 C C . LEU B 1 778 ? 4.494 29.601 15.836 1.00 92.47 778 LEU B C 1
ATOM 13306 O O . LEU B 1 778 ? 3.342 29.265 15.544 1.00 108.07 778 LEU B O 1
ATOM 13311 N N . THR B 1 779 ? 5.130 30.606 15.239 1.00 89.78 779 THR B N 1
ATOM 13312 C CA . THR B 1 779 ? 4.467 31.451 14.255 1.00 90.57 779 THR B CA 1
ATOM 13313 C C . THR B 1 779 ? 5.416 31.716 13.098 1.00 95.74 779 THR B C 1
ATOM 13314 O O . THR B 1 779 ? 6.570 32.100 13.312 1.00 95.17 779 THR B O 1
ATOM 13318 N N . LEU B 1 780 ? 4.928 31.511 11.878 1.00 111.10 780 LEU B N 1
ATOM 13319 C CA . LEU B 1 780 ? 5.689 31.770 10.666 1.00 90.41 780 LEU B CA 1
ATOM 13320 C C . LEU B 1 780 ? 5.091 32.956 9.923 1.00 90.76 780 LEU B C 1
ATOM 13321 O O . LEU B 1 780 ? 3.867 33.079 9.813 1.00 93.42 780 LEU B O 1
ATOM 13326 N N . THR B 1 781 ? 5.960 33.823 9.407 1.00 88.30 781 THR B N 1
ATOM 13327 C CA . THR B 1 781 ? 5.530 35.091 8.839 1.00 96.25 781 THR B CA 1
ATOM 13328 C C . THR B 1 781 ? 6.516 35.494 7.753 1.00 87.01 781 THR B C 1
ATOM 13329 O O . THR B 1 781 ? 7.717 35.229 7.857 1.00 95.07 781 THR B O 1
ATOM 13333 N N . GLY B 1 782 ? 5.997 36.127 6.702 1.00 88.70 782 GLY B N 1
ATOM 13334 C CA . GLY B 1 782 ? 6.860 36.684 5.685 1.00 93.13 782 GLY B CA 1
ATOM 13335 C C . GLY B 1 782 ? 7.642 37.877 6.200 1.00 105.23 782 GLY B C 1
ATOM 13336 O O . GLY B 1 782 ? 7.287 38.505 7.196 1.00 112.76 782 GLY B O 1
ATOM 13337 N N . MET B 1 783 ? 8.738 38.186 5.518 1.00 98.25 783 MET B N 1
ATOM 13338 C CA . MET B 1 783 ? 9.610 39.272 5.956 1.00 103.69 783 MET B CA 1
ATOM 13339 C C . MET B 1 783 ? 8.863 40.602 5.933 1.00 101.52 783 MET B C 1
ATOM 13340 O O . MET B 1 783 ? 8.419 41.033 4.857 1.00 101.08 783 MET B O 1
ATOM 13345 N N . PRO B 1 784 ? 8.683 41.269 7.075 1.00 94.64 784 PRO B N 1
ATOM 13346 C CA . PRO B 1 784 ? 7.949 42.540 7.075 1.00 89.92 784 PRO B CA 1
ATOM 13347 C C . PRO B 1 784 ? 8.651 43.583 6.219 1.00 90.65 784 PRO B C 1
ATOM 13348 O O . PRO B 1 784 ? 9.879 43.691 6.223 1.00 85.90 784 PRO B O 1
ATOM 13352 N N . SER B 1 785 ? 7.859 44.344 5.466 1.00 100.25 785 SER B N 1
ATOM 13353 C CA . SER B 1 785 ? 8.428 45.406 4.648 1.00 110.47 785 SER B CA 1
ATOM 13354 C C . SER B 1 785 ? 8.970 46.505 5.549 1.00 120.31 785 SER B C 1
ATOM 13355 O O . SER B 1 785 ? 8.267 46.999 6.437 1.00 128.37 785 SER B O 1
ATOM 13358 N N . ALA B 1 786 ? 10.227 46.883 5.325 1.00 120.06 786 ALA B N 1
ATOM 13359 C CA . ALA B 1 786 ? 10.803 47.989 6.079 1.00 116.53 786 ALA B CA 1
ATOM 13360 C C . ALA B 1 786 ? 10.237 49.324 5.613 1.00 121.15 786 ALA B C 1
ATOM 13361 O O . ALA B 1 786 ? 9.986 50.219 6.428 1.00 120.71 786 ALA B O 1
ATOM 13363 N N . GLN B 1 787 ? 10.028 49.475 4.305 1.00 124.64 787 GLN B N 1
ATOM 13364 C CA . GLN B 1 787 ? 9.569 50.744 3.750 1.00 134.19 787 GLN B CA 1
ATOM 13365 C C . GLN B 1 787 ? 8.080 50.967 3.994 1.00 143.05 787 GLN B C 1
ATOM 13366 O O . GLN B 1 787 ? 7.678 52.023 4.496 1.00 145.99 787 GLN B O 1
ATOM 13372 N N . LYS B 1 788 ? 7.250 49.983 3.653 1.00 141.44 788 LYS B N 1
ATOM 13373 C CA . LYS B 1 788 ? 5.801 50.119 3.715 1.00 133.20 788 LYS B CA 1
ATOM 13374 C C . LYS B 1 788 ? 5.282 49.500 5.007 1.00 129.89 788 LYS B C 1
ATOM 13375 O O . LYS B 1 788 ? 5.576 48.337 5.307 1.00 134.11 788 LYS B O 1
ATOM 13381 N N . GLN B 1 789 ? 4.514 50.281 5.764 1.00 121.89 789 GLN B N 1
ATOM 13382 C CA . GLN B 1 789 ? 3.958 49.802 7.023 1.00 108.15 789 GLN B CA 1
ATOM 13383 C C . GLN B 1 789 ? 2.828 48.818 6.761 1.00 98.95 789 GLN B C 1
ATOM 13384 O O . GLN B 1 789 ? 1.902 49.106 5.995 1.00 93.72 789 GLN B O 1
ATOM 13390 N N . GLY B 1 790 ? 2.901 47.653 7.404 1.00 91.90 790 GLY B N 1
ATOM 13391 C CA . GLY B 1 790 ? 1.881 46.639 7.265 1.00 94.76 790 GLY B CA 1
ATOM 13392 C C . GLY B 1 790 ? 2.034 45.726 6.071 1.00 102.65 790 GLY B C 1
ATOM 13393 O O . GLY B 1 790 ? 1.274 44.756 5.956 1.00 102.17 790 GLY B O 1
ATOM 13394 N N . TYR B 1 791 ? 2.987 45.988 5.182 1.00 111.85 791 TYR B N 1
ATOM 13395 C CA . TYR B 1 791 ? 3.211 45.138 4.021 1.00 111.14 791 TYR B CA 1
ATOM 13396 C C . TYR B 1 791 ? 4.247 44.071 4.349 1.00 100.92 791 TYR B C 1
ATOM 13397 O O . TYR B 1 791 ? 5.204 44.323 5.087 1.00 104.34 791 TYR B O 1
ATOM 13406 N N . TYR B 1 792 ? 4.033 42.870 3.828 1.00 97.52 792 TYR B N 1
ATOM 13407 C CA . TYR B 1 792 ? 4.929 41.744 4.057 1.00 98.53 792 TYR B CA 1
ATOM 13408 C C . TYR B 1 792 ? 5.441 41.206 2.723 1.00 115.04 792 TYR B C 1
ATOM 13409 O O . TYR B 1 792 ? 5.077 41.687 1.647 1.00 124.33 792 TYR B O 1
ATOM 13418 N N . SER B 1 793 ? 6.308 40.201 2.804 1.00 111.89 793 SER B N 1
ATOM 13419 C CA . SER B 1 793 ? 6.897 39.600 1.616 1.00 97.52 793 SER B CA 1
ATOM 13420 C C . SER B 1 793 ? 6.970 38.089 1.791 1.00 91.79 793 SER B C 1
ATOM 13421 O O . SER B 1 793 ? 7.564 37.606 2.763 1.00 90.14 793 SER B O 1
ATOM 13424 N N . PRO B 1 794 ? 6.377 37.318 0.879 1.00 95.05 794 PRO B N 1
ATOM 13425 C CA . PRO B 1 794 ? 6.279 35.867 1.085 1.00 96.19 794 PRO B CA 1
ATOM 13426 C C . PRO B 1 794 ? 7.646 35.216 1.234 1.00 93.82 794 PRO B C 1
ATOM 13427 O O . PRO B 1 794 ? 8.619 35.610 0.588 1.00 98.80 794 PRO B O 1
ATOM 13431 N N . VAL B 1 795 ? 7.708 34.205 2.098 1.00 93.46 795 VAL B N 1
ATOM 13432 C CA . VAL B 1 795 ? 8.938 33.474 2.382 1.00 97.00 795 VAL B CA 1
ATOM 13433 C C . VAL B 1 795 ? 8.585 32.001 2.532 1.00 95.33 795 VAL B C 1
ATOM 13434 O O . VAL B 1 795 ? 7.630 31.656 3.236 1.00 95.13 795 VAL B O 1
ATOM 13438 N N . ILE B 1 796 ? 9.352 31.137 1.874 1.00 94.51 796 ILE B N 1
ATOM 13439 C CA . ILE B 1 796 ? 9.111 29.699 1.888 1.00 98.81 796 ILE B CA 1
ATOM 13440 C C . ILE B 1 796 ? 9.846 29.082 3.069 1.00 101.77 796 ILE B C 1
ATOM 13441 O O . ILE B 1 796 ? 10.961 29.494 3.412 1.00 102.37 796 ILE B O 1
ATOM 13446 N N . SER B 1 797 ? 9.221 28.086 3.696 1.00 107.42 797 SER B N 1
ATOM 13447 C CA . SER B 1 797 ? 9.829 27.334 4.784 1.00 103.52 797 SER B CA 1
ATOM 13448 C C . SER B 1 797 ? 9.683 25.849 4.491 1.00 108.71 797 SER B C 1
ATOM 13449 O O . SER B 1 797 ? 8.579 25.375 4.204 1.00 112.61 797 SER B O 1
ATOM 13452 N N . THR B 1 798 ? 10.794 25.121 4.562 1.00 104.65 798 THR B N 1
ATOM 13453 C CA . THR B 1 798 ? 10.821 23.689 4.299 1.00 103.57 798 THR B CA 1
ATOM 13454 C C . THR B 1 798 ? 11.230 22.958 5.568 1.00 101.18 798 THR B C 1
ATOM 13455 O O . THR B 1 798 ? 12.268 23.270 6.162 1.00 104.42 798 THR B O 1
ATOM 13459 N N . THR B 1 799 ? 10.414 21.991 5.981 1.00 104.21 799 THR B N 1
ATOM 13460 C CA . THR B 1 799 ? 10.689 21.216 7.180 1.00 108.26 799 THR B CA 1
ATOM 13461 C C . THR B 1 799 ? 10.195 19.793 6.964 1.00 111.82 799 THR B C 1
ATOM 13462 O O . THR B 1 799 ? 9.198 19.566 6.275 1.00 116.19 799 THR B O 1
ATOM 13466 N N . GLU B 1 800 ? 10.913 18.835 7.546 1.00 113.48 800 GLU B N 1
ATOM 13467 C CA . GLU B 1 800 ? 10.512 17.431 7.483 1.00 116.38 800 GLU B CA 1
ATOM 13468 C C . GLU B 1 800 ? 9.706 17.048 8.727 1.00 117.00 800 GLU B C 1
ATOM 13469 O O . GLU B 1 800 ? 10.021 16.106 9.454 1.00 116.73 800 GLU B O 1
ATOM 13475 N N . GLY B 1 801 ? 8.641 17.812 8.961 1.00 116.58 801 GLY B N 1
ATOM 13476 C CA . GLY B 1 801 ? 7.734 17.528 10.056 1.00 120.76 801 GLY B CA 1
ATOM 13477 C C . GLY B 1 801 ? 7.661 18.615 11.108 1.00 118.87 801 GLY B C 1
ATOM 13478 O O . GLY B 1 801 ? 8.665 19.262 11.419 1.00 114.47 801 GLY B O 1
ATOM 13479 N N . ILE B 1 802 ? 6.468 18.829 11.658 1.00 124.36 802 ILE B N 1
ATOM 13480 C CA . ILE B 1 802 ? 6.253 19.748 12.769 1.00 111.61 802 ILE B CA 1
ATOM 13481 C C . ILE B 1 802 ? 5.390 19.034 13.800 1.00 114.60 802 ILE B C 1
ATOM 13482 O O . ILE B 1 802 ? 4.273 18.605 13.488 1.00 128.59 802 ILE B O 1
ATOM 13487 N N . ASN B 1 803 ? 5.902 18.911 15.020 1.00 113.28 803 ASN B N 1
ATOM 13488 C CA . ASN B 1 803 ? 5.254 18.145 16.077 1.00 116.21 803 ASN B CA 1
ATOM 13489 C C . ASN B 1 803 ? 4.661 19.106 17.098 1.00 123.14 803 ASN B C 1
ATOM 13490 O O . ASN B 1 803 ? 5.380 19.936 17.666 1.00 120.32 803 ASN B O 1
ATOM 13495 N N . LEU B 1 804 ? 3.356 18.994 17.324 1.00 117.53 804 LEU B N 1
ATOM 13496 C CA . LEU B 1 804 ? 2.643 19.822 18.285 1.00 116.67 804 LEU B CA 1
ATOM 13497 C C . LEU B 1 804 ? 2.191 18.960 19.454 1.00 131.42 804 LEU B C 1
ATOM 13498 O O . LEU B 1 804 ? 1.610 17.888 19.253 1.00 132.78 804 LEU B O 1
ATOM 13503 N N . GLU B 1 805 ? 2.459 19.427 20.670 1.00 130.10 805 GLU B N 1
ATOM 13504 C CA . GLU B 1 805 ? 1.996 18.750 21.868 1.00 143.66 805 GLU B CA 1
ATOM 13505 C C . GLU B 1 805 ? 0.660 19.342 22.312 1.00 150.10 805 GLU B C 1
ATOM 13506 O O . GLU B 1 805 ? 0.096 20.227 21.665 1.00 151.37 805 GLU B O 1
ATOM 13512 N N . ASP B 1 806 ? 0.137 18.832 23.426 1.00 152.92 806 ASP B N 1
ATOM 13513 C CA . ASP B 1 806 ? -1.127 19.328 23.955 1.00 151.50 806 ASP B CA 1
ATOM 13514 C C . ASP B 1 806 ? -1.006 20.802 24.322 1.00 129.44 806 ASP B C 1
ATOM 13515 O O . ASP B 1 806 ? -0.018 21.224 24.931 1.00 118.72 806 ASP B O 1
ATOM 13520 N N . ASN B 1 807 ? -2.006 21.586 23.919 1.00 133.88 807 ASN B N 1
ATOM 13521 C CA . ASN B 1 807 ? -2.134 23.021 24.157 1.00 134.10 807 ASN B CA 1
ATOM 13522 C C . ASN B 1 807 ? -1.125 23.843 23.364 1.00 132.01 807 ASN B C 1
ATOM 13523 O O . ASN B 1 807 ? -1.071 25.066 23.541 1.00 125.98 807 ASN B O 1
ATOM 13528 N N . ALA B 1 808 ? -0.323 23.221 22.502 1.00 139.41 808 ALA B N 1
ATOM 13529 C CA . ALA B 1 808 ? 0.591 23.974 21.659 1.00 139.12 808 ALA B CA 1
ATOM 13530 C C . ALA B 1 808 ? -0.174 24.656 20.528 1.00 134.70 808 ALA B C 1
ATOM 13531 O O . ALA B 1 808 ? -1.311 24.300 20.205 1.00 141.39 808 ALA B O 1
ATOM 13533 N N . SER B 1 809 ? 0.468 25.651 19.918 1.00 116.86 809 SER B N 1
ATOM 13534 C CA . SER B 1 809 ? -0.161 26.442 18.866 1.00 107.98 809 SER B CA 1
ATOM 13535 C C . SER B 1 809 ? 0.862 26.742 17.783 1.00 109.13 809 SER B C 1
ATOM 13536 O O . SER B 1 809 ? 1.889 27.371 18.053 1.00 102.91 809 SER B O 1
ATOM 13539 N N . PHE B 1 810 ? 0.581 26.294 16.564 1.00 117.10 810 PHE B N 1
ATOM 13540 C CA . PHE B 1 810 ? 1.401 26.604 15.401 1.00 110.72 810 PHE B CA 1
ATOM 13541 C C . PHE B 1 810 ? 0.574 27.431 14.430 1.00 106.42 810 PHE B C 1
ATOM 13542 O O . PHE B 1 810 ? -0.564 27.069 14.115 1.00 110.17 810 PHE B O 1
ATOM 13550 N N . SER B 1 811 ? 1.142 28.538 13.959 1.00 103.33 811 SER B N 1
ATOM 13551 C CA . SER B 1 811 ? 0.412 29.459 13.102 1.00 104.18 811 SER B CA 1
ATOM 13552 C C . SER B 1 811 ? 1.273 29.884 11.924 1.00 102.27 811 SER B C 1
ATOM 13553 O O . SER B 1 811 ? 2.471 30.140 12.075 1.00 115.40 811 SER B O 1
ATOM 13556 N N . VAL B 1 812 ? 0.652 29.949 10.750 1.00 117.09 812 VAL B N 1
ATOM 13557 C CA . VAL B 1 812 ? 1.242 30.542 9.557 1.00 103.43 812 VAL B CA 1
ATOM 13558 C C . VAL B 1 812 ? 0.305 31.641 9.081 1.00 104.65 812 VAL B C 1
ATOM 13559 O O . VAL B 1 812 ? -0.887 31.392 8.863 1.00 120.04 812 VAL B O 1
ATOM 13563 N N . LYS B 1 813 ? 0.836 32.851 8.931 1.00 101.84 813 LYS B N 1
ATOM 13564 C CA . LYS B 1 813 ? 0.002 33.987 8.564 1.00 102.94 813 LYS B CA 1
ATOM 13565 C C . LYS B 1 813 ? 0.878 35.093 7.998 1.00 100.09 813 LYS B C 1
ATOM 13566 O O . LYS B 1 813 ? 2.090 35.132 8.227 1.00 96.80 813 LYS B O 1
ATOM 13572 N N . ASN B 1 814 ? 0.236 35.991 7.248 1.00 101.67 814 ASN B N 1
ATOM 13573 C CA . ASN B 1 814 ? 0.870 37.181 6.682 1.00 108.13 814 ASN B CA 1
ATOM 13574 C C . ASN B 1 814 ? 2.052 36.796 5.786 1.00 98.19 814 ASN B C 1
ATOM 13575 O O . ASN B 1 814 ? 3.225 36.979 6.123 1.00 94.79 814 ASN B O 1
ATOM 13580 N N . MET B 1 815 ? 1.693 36.231 4.631 1.00 112.71 815 MET B N 1
ATOM 13581 C CA . MET B 1 815 ? 2.645 35.871 3.578 1.00 104.09 815 MET B CA 1
ATOM 13582 C C . MET B 1 815 ? 3.597 34.767 4.038 1.00 99.90 815 MET B C 1
ATOM 13583 O O . MET B 1 815 ? 4.786 34.781 3.718 1.00 97.80 815 MET B O 1
ATOM 13588 N N . GLY B 1 816 ? 3.073 33.812 4.798 1.00 100.10 816 GLY B N 1
ATOM 13589 C CA . GLY B 1 816 ? 3.839 32.655 5.230 1.00 99.20 816 GLY B CA 1
ATOM 13590 C C . GLY B 1 816 ? 3.566 31.447 4.350 1.00 104.56 816 GLY B C 1
ATOM 13591 O O . GLY B 1 816 ? 2.423 31.183 3.975 1.00 113.20 816 GLY B O 1
ATOM 13592 N N . TYR B 1 817 ? 4.632 30.719 4.026 1.00 103.67 817 TYR B N 1
ATOM 13593 C CA . TYR B 1 817 ? 4.552 29.505 3.225 1.00 111.18 817 TYR B CA 1
ATOM 13594 C C . TYR B 1 817 ? 5.367 28.410 3.893 1.00 105.78 817 TYR B C 1
ATOM 13595 O O . TYR B 1 817 ? 6.524 28.630 4.265 1.00 102.58 817 TYR B O 1
ATOM 13604 N N . LEU B 1 818 ? 4.760 27.235 4.043 1.00 106.74 818 LEU B N 1
ATOM 13605 C CA . LEU B 1 818 ? 5.403 26.111 4.709 1.00 106.58 818 LEU B CA 1
ATOM 13606 C C . LEU B 1 818 ? 5.131 24.832 3.935 1.00 124.05 818 LEU B C 1
ATOM 13607 O O . LEU B 1 818 ? 3.973 24.503 3.662 1.00 119.07 818 LEU B O 1
ATOM 13612 N N . SER B 1 819 ? 6.197 24.117 3.588 1.00 122.00 819 SER B N 1
ATOM 13613 C CA . SER B 1 819 ? 6.107 22.779 3.010 1.00 128.20 819 SER B CA 1
ATOM 13614 C C . SER B 1 819 ? 6.569 21.806 4.091 1.00 126.09 819 SER B C 1
ATOM 13615 O O . SER B 1 819 ? 7.754 21.487 4.197 1.00 119.70 819 SER B O 1
ATOM 13618 N N . SER B 1 820 ? 5.617 21.331 4.893 1.00 121.15 820 SER B N 1
ATOM 13619 C CA . SER B 1 820 ? 5.917 20.438 6.003 1.00 117.78 820 SER B CA 1
ATOM 13620 C C . SER B 1 820 ? 4.617 19.864 6.541 1.00 120.40 820 SER B C 1
ATOM 13621 O O . SER B 1 820 ? 3.637 20.593 6.708 1.00 109.61 820 SER B O 1
ATOM 13624 N N . ASP B 1 821 ? 4.619 18.562 6.811 1.00 135.66 821 ASP B N 1
ATOM 13625 C CA . ASP B 1 821 ? 3.473 17.925 7.438 1.00 144.89 821 ASP B CA 1
ATOM 13626 C C . ASP B 1 821 ? 3.497 18.165 8.943 1.00 140.59 821 ASP B C 1
ATOM 13627 O O . ASP B 1 821 ? 4.556 18.362 9.546 1.00 148.17 821 ASP B O 1
ATOM 13632 N N . ILE B 1 822 ? 2.313 18.147 9.549 1.00 125.87 822 ILE B N 1
ATOM 13633 C CA . ILE B 1 822 ? 2.139 18.477 10.957 1.00 120.84 822 ILE B CA 1
ATOM 13634 C C . ILE B 1 822 ? 1.491 17.294 11.662 1.00 124.61 822 ILE B C 1
ATOM 13635 O O . ILE B 1 822 ? 0.570 16.668 11.126 1.00 127.87 822 ILE B O 1
ATOM 13640 N N . HIS B 1 823 ? 1.975 16.991 12.866 1.00 134.39 823 HIS B N 1
ATOM 13641 C CA . HIS B 1 823 ? 1.483 15.867 13.652 1.00 144.00 823 HIS B CA 1
ATOM 13642 C C . HIS B 1 823 ? 1.149 16.340 15.057 1.00 142.03 823 HIS B C 1
ATOM 13643 O O . HIS B 1 823 ? 1.957 17.022 15.696 1.00 138.20 823 HIS B O 1
ATOM 13650 N N . ALA B 1 824 ? -0.041 15.976 15.532 1.00 137.98 824 ALA B N 1
ATOM 13651 C CA . ALA B 1 824 ? -0.459 16.269 16.896 1.00 129.12 824 ALA B CA 1
ATOM 13652 C C . ALA B 1 824 ? -0.909 15.047 17.679 1.00 129.87 824 ALA B C 1
ATOM 13653 O O . ALA B 1 824 ? -0.975 15.125 18.912 1.00 135.31 824 ALA B O 1
ATOM 13655 N N . GLY B 1 825 ? -1.209 13.930 17.020 1.00 131.70 825 GLY B N 1
ATOM 13656 C CA . GLY B 1 825 ? -1.674 12.751 17.729 1.00 126.28 825 GLY B CA 1
ATOM 13657 C C . GLY B 1 825 ? -3.007 12.993 18.405 1.00 124.92 825 GLY B C 1
ATOM 13658 O O . GLY B 1 825 ? -3.875 13.711 17.896 1.00 112.41 825 GLY B O 1
ATOM 13659 N N . THR B 1 826 ? -3.174 12.386 19.578 1.00 135.40 826 THR B N 1
ATOM 13660 C CA . THR B 1 826 ? -4.397 12.520 20.356 1.00 147.65 826 THR B CA 1
ATOM 13661 C C . THR B 1 826 ? -4.493 13.850 21.093 1.00 150.65 826 THR B C 1
ATOM 13662 O O . THR B 1 826 ? -5.501 14.095 21.763 1.00 152.84 826 THR B O 1
ATOM 13666 N N . THR B 1 827 ? -3.482 14.707 20.985 1.00 147.35 827 THR B N 1
ATOM 13667 C CA . THR B 1 827 ? -3.437 15.929 21.771 1.00 145.40 827 THR B CA 1
ATOM 13668 C C . THR B 1 827 ? -4.244 17.037 21.101 1.00 148.70 827 THR B C 1
ATOM 13669 O O . THR B 1 827 ? -4.569 16.979 19.911 1.00 158.85 827 THR B O 1
ATOM 13673 N N . ALA B 1 828 ? -4.567 18.062 21.892 1.00 137.12 828 ALA B N 1
ATOM 13674 C CA . ALA B 1 828 ? -5.419 19.164 21.449 1.00 127.84 828 ALA B CA 1
ATOM 13675 C C . ALA B 1 828 ? -4.541 20.324 20.987 1.00 127.09 828 ALA B C 1
ATOM 13676 O O . ALA B 1 828 ? -4.336 21.310 21.696 1.00 126.93 828 ALA B O 1
ATOM 13678 N N . ALA B 1 829 ? -4.014 20.196 19.772 1.00 130.05 829 ALA B N 1
ATOM 13679 C CA . ALA B 1 829 ? -3.225 21.257 19.171 1.00 131.56 829 ALA B CA 1
ATOM 13680 C C . ALA B 1 829 ? -4.141 22.263 18.475 1.00 130.12 829 ALA B C 1
ATOM 13681 O O . ALA B 1 829 ? -5.363 22.101 18.424 1.00 135.82 829 ALA B O 1
ATOM 13683 N N . THR B 1 830 ? -3.544 23.325 17.936 1.00 118.88 830 THR B N 1
ATOM 13684 C CA . THR B 1 830 ? -4.310 24.365 17.252 1.00 116.27 830 THR B CA 1
ATOM 13685 C C . THR B 1 830 ? -3.457 24.937 16.129 1.00 117.90 830 THR B C 1
ATOM 13686 O O . THR B 1 830 ? -2.477 25.640 16.391 1.00 122.79 830 THR B O 1
ATOM 13690 N N . ILE B 1 831 ? -3.828 24.637 14.887 1.00 117.32 831 ILE B N 1
ATOM 13691 C CA . ILE B 1 831 ? -3.160 25.176 13.708 1.00 113.10 831 ILE B CA 1
ATOM 13692 C C . ILE B 1 831 ? -3.984 26.348 13.191 1.00 117.11 831 ILE B C 1
ATOM 13693 O O . ILE B 1 831 ? -5.181 26.201 12.914 1.00 112.89 831 ILE B O 1
ATOM 13698 N N . ASN B 1 832 ? -3.349 27.511 13.058 1.00 114.91 832 ASN B N 1
ATOM 13699 C CA . ASN B 1 832 ? -4.006 28.723 12.583 1.00 116.42 832 ASN B CA 1
ATOM 13700 C C . ASN B 1 832 ? -3.390 29.132 11.253 1.00 115.50 832 ASN B C 1
ATOM 13701 O O . ASN B 1 832 ? -2.173 29.328 11.165 1.00 132.16 832 ASN B O 1
ATOM 13706 N N . LEU B 1 833 ? -4.226 29.260 10.226 1.00 113.02 833 LEU B N 1
ATOM 13707 C CA . LEU B 1 833 ? -3.790 29.651 8.891 1.00 105.13 833 LEU B CA 1
ATOM 13708 C C . LEU B 1 833 ? -4.455 30.967 8.512 1.00 108.88 833 LEU B C 1
ATOM 13709 O O . LEU B 1 833 ? -5.686 31.051 8.456 1.00 126.68 833 LEU B O 1
ATOM 13714 N N . GLY B 1 834 ? -3.642 31.987 8.253 1.00 103.98 834 GLY B N 1
ATOM 13715 C CA . GLY B 1 834 ? -4.137 33.311 7.941 1.00 103.94 834 GLY B CA 1
ATOM 13716 C C . GLY B 1 834 ? -4.316 34.189 9.167 1.00 133.30 834 GLY B C 1
ATOM 13717 O O . GLY B 1 834 ? -4.326 33.735 10.314 1.00 102.31 834 GLY B O 1
ATOM 13718 N N . ASP B 1 835 ? -4.465 35.485 8.904 1.00 126.94 835 ASP B N 1
ATOM 13719 C CA . ASP B 1 835 ? -4.559 36.498 9.948 1.00 128.43 835 ASP B CA 1
ATOM 13720 C C . ASP B 1 835 ? -6.017 36.860 10.200 1.00 137.46 835 ASP B C 1
ATOM 13721 O O . ASP B 1 835 ? -6.755 37.180 9.262 1.00 137.58 835 ASP B O 1
ATOM 13726 N N . SER B 1 836 ? -6.424 36.806 11.470 1.00 138.27 836 SER B N 1
ATOM 13727 C CA . SER B 1 836 ? -7.801 37.118 11.841 1.00 133.95 836 SER B CA 1
ATOM 13728 C C . SER B 1 836 ? -8.073 38.618 11.835 1.00 135.18 836 SER B C 1
ATOM 13729 O O . SER B 1 836 ? -9.161 39.051 11.438 1.00 134.46 836 SER B O 1
ATOM 13732 N N . ASP B 1 837 ? -7.105 39.416 12.280 1.00 140.71 837 ASP B N 1
ATOM 13733 C CA . ASP B 1 837 ? -7.307 40.850 12.448 1.00 151.26 837 ASP B CA 1
ATOM 13734 C C . ASP B 1 837 ? -7.670 41.527 11.131 1.00 158.63 837 ASP B C 1
ATOM 13735 O O . ASP B 1 837 ? -7.203 41.143 10.055 1.00 160.51 837 ASP B O 1
ATOM 13740 N N . ALA B 1 838 ? -8.518 42.548 11.229 1.00 158.60 838 ALA B N 1
ATOM 13741 C CA . ALA B 1 838 ? -8.720 43.461 10.117 1.00 151.46 838 ALA B CA 1
ATOM 13742 C C . ALA B 1 838 ? -7.461 44.297 9.902 1.00 162.86 838 ALA B C 1
ATOM 13743 O O . ALA B 1 838 ? -6.613 44.427 10.791 1.00 156.09 838 ALA B O 1
ATOM 13745 N N . ASP B 1 839 ? -7.349 44.870 8.704 1.00 172.03 839 ASP B N 1
ATOM 13746 C CA . ASP B 1 839 ? -6.106 45.490 8.247 1.00 173.35 839 ASP B CA 1
ATOM 13747 C C . ASP B 1 839 ? -4.958 44.485 8.342 1.00 166.75 839 ASP B C 1
ATOM 13748 O O . ASP B 1 839 ? -3.908 44.743 8.935 1.00 173.18 839 ASP B O 1
ATOM 13753 N N . ALA B 1 840 ? -5.183 43.309 7.760 1.00 152.84 840 ALA B N 1
ATOM 13754 C CA . ALA B 1 840 ? -4.196 42.243 7.792 1.00 134.69 840 ALA B CA 1
ATOM 13755 C C . ALA B 1 840 ? -3.017 42.590 6.884 1.00 127.56 840 ALA B C 1
ATOM 13756 O O . ALA B 1 840 ? -2.973 43.644 6.243 1.00 125.56 840 ALA B O 1
ATOM 13758 N N . GLY B 1 841 ? -2.043 41.686 6.838 1.00 125.21 841 GLY B N 1
ATOM 13759 C CA . GLY B 1 841 ? -0.842 41.940 6.064 1.00 128.47 841 GLY B CA 1
ATOM 13760 C C . GLY B 1 841 ? -1.131 42.015 4.574 1.00 131.26 841 GLY B C 1
ATOM 13761 O O . GLY B 1 841 ? -1.921 41.242 4.030 1.00 120.69 841 GLY B O 1
ATOM 13762 N N . LYS B 1 842 ? -0.478 42.964 3.914 1.00 136.62 842 LYS B N 1
ATOM 13763 C CA . LYS B 1 842 ? -0.514 43.115 2.467 1.00 132.88 842 LYS B CA 1
ATOM 13764 C C . LYS B 1 842 ? 0.860 42.785 1.895 1.00 135.98 842 LYS B C 1
ATOM 13765 O O . LYS B 1 842 ? 1.807 42.478 2.626 1.00 135.48 842 LYS B O 1
ATOM 13771 N N . THR B 1 843 ? 0.968 42.855 0.571 1.00 138.38 843 THR B N 1
ATOM 13772 C CA . THR B 1 843 ? 2.238 42.583 -0.086 1.00 140.61 843 THR B CA 1
ATOM 13773 C C . THR B 1 843 ? 2.229 43.204 -1.474 1.00 142.16 843 THR B C 1
ATOM 13774 O O . THR B 1 843 ? 1.173 43.436 -2.069 1.00 150.86 843 THR B O 1
ATOM 13778 N N . ASP B 1 844 ? 3.432 43.485 -1.973 1.00 134.26 844 ASP B N 1
ATOM 13779 C CA . ASP B 1 844 ? 3.636 43.926 -3.344 1.00 123.94 844 ASP B CA 1
ATOM 13780 C C . ASP B 1 844 ? 4.419 42.915 -4.169 1.00 124.38 844 ASP B C 1
ATOM 13781 O O . ASP B 1 844 ? 4.619 43.133 -5.369 1.00 129.26 844 ASP B O 1
ATOM 13786 N N . SER B 1 845 ? 4.868 41.821 -3.558 1.00 123.60 845 SER B N 1
ATOM 13787 C CA . SER B 1 845 ? 5.651 40.821 -4.263 1.00 120.95 845 SER B CA 1
ATOM 13788 C C . SER B 1 845 ? 4.799 40.103 -5.309 1.00 113.86 845 SER B C 1
ATOM 13789 O O . SER B 1 845 ? 3.600 39.890 -5.108 1.00 113.41 845 SER B O 1
ATOM 13792 N N . PRO B 1 846 ? 5.397 39.724 -6.444 1.00 106.32 846 PRO B N 1
ATOM 13793 C CA . PRO B 1 846 ? 4.659 38.925 -7.434 1.00 108.03 846 PRO B CA 1
ATOM 13794 C C . PRO B 1 846 ? 4.324 37.520 -6.959 1.00 118.93 846 PRO B C 1
ATOM 13795 O O . PRO B 1 846 ? 3.565 36.822 -7.645 1.00 109.85 846 PRO B O 1
ATOM 13799 N N . LEU B 1 847 ? 4.858 37.084 -5.816 1.00 121.41 847 LEU B N 1
ATOM 13800 C CA . LEU B 1 847 ? 4.509 35.780 -5.265 1.00 121.74 847 LEU B CA 1
ATOM 13801 C C . LEU B 1 847 ? 3.085 35.730 -4.732 1.00 119.21 847 LEU B C 1
ATOM 13802 O O . LEU B 1 847 ? 2.609 34.641 -4.393 1.00 108.25 847 LEU B O 1
ATOM 13807 N N . PHE B 1 848 ? 2.406 36.875 -4.641 1.00 117.84 848 PHE B N 1
ATOM 13808 C CA . PHE B 1 848 ? 1.017 36.885 -4.197 1.00 122.83 848 PHE B CA 1
ATOM 13809 C C . PHE B 1 848 ? 0.146 36.053 -5.131 1.00 127.36 848 PHE B C 1
ATOM 13810 O O . PHE B 1 848 ? -0.658 35.227 -4.684 1.00 124.85 848 PHE B O 1
ATOM 13818 N N . SER B 1 849 ? 0.297 36.260 -6.439 1.00 137.85 849 SER B N 1
ATOM 13819 C CA . SER B 1 849 ? -0.461 35.514 -7.435 1.00 144.60 849 SER B CA 1
ATOM 13820 C C . SER B 1 849 ? 0.196 34.197 -7.825 1.00 138.91 849 SER B C 1
ATOM 13821 O O . SER B 1 849 ? -0.511 33.248 -8.187 1.00 129.06 849 SER B O 1
ATOM 13824 N N . SER B 1 850 ? 1.526 34.112 -7.766 1.00 141.37 850 SER B N 1
ATOM 13825 C CA . SER B 1 850 ? 2.208 32.925 -8.270 1.00 139.26 850 SER B CA 1
ATOM 13826 C C . SER B 1 850 ? 2.197 31.792 -7.252 1.00 126.99 850 SER B C 1
ATOM 13827 O O . SER B 1 850 ? 1.756 30.679 -7.557 1.00 116.76 850 SER B O 1
ATOM 13830 N N . LEU B 1 851 ? 2.673 32.054 -6.037 1.00 134.29 851 LEU B N 1
ATOM 13831 C CA . LEU B 1 851 ? 2.749 31.028 -5.005 1.00 128.13 851 LEU B CA 1
ATOM 13832 C C . LEU B 1 851 ? 1.658 31.163 -3.952 1.00 126.27 851 LEU B C 1
ATOM 13833 O O . LEU B 1 851 ? 1.053 30.160 -3.562 1.00 115.37 851 LEU B O 1
ATOM 13838 N N . MET B 1 852 ? 1.390 32.386 -3.487 1.00 138.92 852 MET B N 1
ATOM 13839 C CA . MET B 1 852 ? 0.389 32.586 -2.447 1.00 149.70 852 MET B CA 1
ATOM 13840 C C . MET B 1 852 ? -1.028 32.419 -2.974 1.00 155.92 852 MET B C 1
ATOM 13841 O O . MET B 1 852 ? -1.947 32.192 -2.179 1.00 156.47 852 MET B O 1
ATOM 13846 N N . LYS B 1 853 ? -1.223 32.547 -4.288 1.00 152.55 853 LYS B N 1
ATOM 13847 C CA . LYS B 1 853 ? -2.521 32.395 -4.942 1.00 142.54 853 LYS B CA 1
ATOM 13848 C C . LYS B 1 853 ? -3.534 33.437 -4.475 1.00 133.02 853 LYS B C 1
ATOM 13849 O O . LYS B 1 853 ? -4.743 33.249 -4.643 1.00 125.34 853 LYS B O 1
ATOM 13855 N N . GLY B 1 854 ? -3.067 34.539 -3.894 1.00 131.90 854 GLY B N 1
ATOM 13856 C CA . GLY B 1 854 ? -3.955 35.564 -3.391 1.00 126.99 854 GLY B CA 1
ATOM 13857 C C . GLY B 1 854 ? -4.381 35.410 -1.949 1.00 118.00 854 GLY B C 1
ATOM 13858 O O . GLY B 1 854 ? -5.237 36.177 -1.491 1.00 114.61 854 GLY B O 1
ATOM 13859 N N . TYR B 1 855 ? -3.824 34.449 -1.221 1.00 119.40 855 TYR B N 1
ATOM 13860 C CA . TYR B 1 855 ? -4.229 34.177 0.149 1.00 124.99 855 TYR B CA 1
ATOM 13861 C C . TYR B 1 855 ? -3.213 34.738 1.141 1.00 126.67 855 TYR B C 1
ATOM 13862 O O . TYR B 1 855 ? -2.100 35.131 0.783 1.00 138.69 855 TYR B O 1
ATOM 13871 N N . ASN B 1 856 ? -3.616 34.772 2.410 1.00 116.25 856 ASN B N 1
ATOM 13872 C CA . ASN B 1 856 ? -2.815 35.382 3.463 1.00 119.27 856 ASN B CA 1
ATOM 13873 C C . ASN B 1 856 ? -1.788 34.426 4.054 1.00 121.59 856 ASN B C 1
ATOM 13874 O O . ASN B 1 856 ? -0.886 34.875 4.770 1.00 138.91 856 ASN B O 1
ATOM 13879 N N . ALA B 1 857 ? -1.893 33.134 3.757 1.00 112.64 857 ALA B N 1
ATOM 13880 C CA . ALA B 1 857 ? -0.966 32.114 4.227 1.00 110.78 857 ALA B CA 1
ATOM 13881 C C . ALA B 1 857 ? -1.228 30.844 3.436 1.00 106.18 857 ALA B C 1
ATOM 13882 O O . ALA B 1 857 ? -2.349 30.614 2.973 1.00 107.74 857 ALA B O 1
ATOM 13884 N N . VAL B 1 858 ? -0.190 30.025 3.282 1.00 105.97 858 VAL B N 1
ATOM 13885 C CA . VAL B 1 858 ? -0.280 28.796 2.503 1.00 107.59 858 VAL B CA 1
ATOM 13886 C C . VAL B 1 858 ? 0.378 27.665 3.279 1.00 107.16 858 VAL B C 1
ATOM 13887 O O . VAL B 1 858 ? 1.449 27.841 3.870 1.00 105.61 858 VAL B O 1
ATOM 13891 N N . LEU B 1 859 ? -0.269 26.501 3.273 1.00 108.61 859 LEU B N 1
ATOM 13892 C CA . LEU B 1 859 ? 0.248 25.291 3.898 1.00 118.96 859 LEU B CA 1
ATOM 13893 C C . LEU B 1 859 ? 0.126 24.144 2.907 1.00 126.96 859 LEU B C 1
ATOM 13894 O O . LEU B 1 859 ? -0.949 23.922 2.342 1.00 133.10 859 LEU B O 1
ATOM 13899 N N . ARG B 1 860 ? 1.223 23.417 2.699 1.00 139.11 860 ARG B N 1
ATOM 13900 C CA . ARG B 1 860 ? 1.251 22.312 1.750 1.00 151.71 860 ARG B CA 1
ATOM 13901 C C . ARG B 1 860 ? 1.433 20.965 2.444 1.00 154.97 860 ARG B C 1
ATOM 13902 O O . ARG B 1 860 ? 1.599 19.942 1.771 1.00 166.43 860 ARG B O 1
ATOM 13910 N N . GLY B 1 861 ? 1.384 20.934 3.769 1.00 151.52 861 GLY B N 1
ATOM 13911 C CA . GLY B 1 861 ? 1.447 19.698 4.517 1.00 155.14 861 GLY B CA 1
ATOM 13912 C C . GLY B 1 861 ? 0.079 19.077 4.708 1.00 153.70 861 GLY B C 1
ATOM 13913 O O . GLY B 1 861 ? -0.875 19.366 3.981 1.00 152.03 861 GLY B O 1
ATOM 13914 N N . SER B 1 862 ? -0.011 18.204 5.707 1.00 150.48 862 SER B N 1
ATOM 13915 C CA . SER B 1 862 ? -1.271 17.579 6.078 1.00 145.74 862 SER B CA 1
ATOM 13916 C C . SER B 1 862 ? -1.412 17.611 7.592 1.00 144.89 862 SER B C 1
ATOM 13917 O O . SER B 1 862 ? -0.434 17.415 8.319 1.00 150.22 862 SER B O 1
ATOM 13920 N N . ILE B 1 863 ? -2.632 17.855 8.060 1.00 136.67 863 ILE B N 1
ATOM 13921 C CA . ILE B 1 863 ? -2.919 17.994 9.483 1.00 128.08 863 ILE B CA 1
ATOM 13922 C C . ILE B 1 863 ? -3.384 16.648 10.018 1.00 128.24 863 ILE B C 1
ATOM 13923 O O . ILE B 1 863 ? -4.320 16.045 9.477 1.00 140.98 863 ILE B O 1
ATOM 13928 N N . THR B 1 864 ? -2.733 16.176 11.078 1.00 118.00 864 THR B N 1
ATOM 13929 C CA . THR B 1 864 ? -3.054 14.897 11.710 1.00 128.69 864 THR B CA 1
ATOM 13930 C C . THR B 1 864 ? -3.370 15.171 13.177 1.00 141.24 864 THR B C 1
ATOM 13931 O O . THR B 1 864 ? -2.548 14.931 14.065 1.00 139.78 864 THR B O 1
ATOM 13935 N N . GLY B 1 865 ? -4.573 15.682 13.427 1.00 148.73 865 GLY B N 1
ATOM 13936 C CA . GLY B 1 865 ? -5.013 15.975 14.776 1.00 146.32 865 GLY B CA 1
ATOM 13937 C C . GLY B 1 865 ? -6.513 15.856 14.947 1.00 144.34 865 GLY B C 1
ATOM 13938 O O . GLY B 1 865 ? -7.234 16.851 14.835 1.00 146.80 865 GLY B O 1
ATOM 13939 N N . ALA B 1 866 ? -6.992 14.640 15.221 1.00 140.89 866 ALA B N 1
ATOM 13940 C CA . ALA B 1 866 ? -8.428 14.397 15.329 1.00 134.08 866 ALA B CA 1
ATOM 13941 C C . ALA B 1 866 ? -9.082 15.219 16.433 1.00 141.56 866 ALA B C 1
ATOM 13942 O O . ALA B 1 866 ? -10.303 15.406 16.409 1.00 139.81 866 ALA B O 1
ATOM 13944 N N . GLN B 1 867 ? -8.307 15.704 17.399 1.00 144.73 867 GLN B N 1
ATOM 13945 C CA . GLN B 1 867 ? -8.812 16.514 18.501 1.00 141.96 867 GLN B CA 1
ATOM 13946 C C . GLN B 1 867 ? -8.217 17.917 18.463 1.00 139.33 867 GLN B C 1
ATOM 13947 O O . GLN B 1 867 ? -7.889 18.501 19.498 1.00 139.18 867 GLN B O 1
ATOM 13953 N N . SER B 1 868 ? -8.078 18.481 17.264 1.00 134.14 868 SER B N 1
ATOM 13954 C CA . SER B 1 868 ? -7.433 19.771 17.078 1.00 127.87 868 SER B CA 1
ATOM 13955 C C . SER B 1 868 ? -8.290 20.657 16.185 1.00 129.07 868 SER B C 1
ATOM 13956 O O . SER B 1 868 ? -9.038 20.170 15.333 1.00 140.45 868 SER B O 1
ATOM 13959 N N . THR B 1 869 ? -8.170 21.966 16.389 1.00 128.71 869 THR B N 1
ATOM 13960 C CA . THR B 1 869 ? -8.945 22.958 15.659 1.00 137.34 869 THR B CA 1
ATOM 13961 C C . THR B 1 869 ? -8.057 23.668 14.646 1.00 139.44 869 THR B C 1
ATOM 13962 O O . THR B 1 869 ? -6.918 24.034 14.953 1.00 147.00 869 THR B O 1
ATOM 13966 N N . VAL B 1 870 ? -8.582 23.860 13.438 1.00 132.83 870 VAL B N 1
ATOM 13967 C CA . VAL B 1 870 ? -7.876 24.549 12.364 1.00 124.90 870 VAL B CA 1
ATOM 13968 C C . VAL B 1 870 ? -8.710 25.752 11.946 1.00 131.35 870 VAL B C 1
ATOM 13969 O O . VAL B 1 870 ? -9.872 25.600 11.549 1.00 139.44 870 VAL B O 1
ATOM 13973 N N . ASN B 1 871 ? -8.121 26.941 12.035 1.00 122.74 871 ASN B N 1
ATOM 13974 C CA . ASN B 1 871 ? -8.786 28.187 11.674 1.00 116.85 871 ASN B CA 1
ATOM 13975 C C . ASN B 1 871 ? -8.134 28.748 10.418 1.00 118.41 871 ASN B C 1
ATOM 13976 O O . ASN B 1 871 ? -6.927 29.009 10.405 1.00 129.08 871 ASN B O 1
ATOM 13981 N N . MET B 1 872 ? -8.932 28.933 9.370 1.00 115.16 872 MET B N 1
ATOM 13982 C CA . MET B 1 872 ? -8.463 29.475 8.103 1.00 111.08 872 MET B CA 1
ATOM 13983 C C . MET B 1 872 ? -9.230 30.753 7.801 1.00 116.10 872 MET B C 1
ATOM 13984 O O . MET B 1 872 ? -10.464 30.757 7.809 1.00 122.01 872 MET B O 1
ATOM 13989 N N . ILE B 1 873 ? -8.501 31.837 7.551 1.00 114.72 873 ILE B N 1
ATOM 13990 C CA . ILE B 1 873 ? -9.091 33.137 7.245 1.00 118.03 873 ILE B CA 1
ATOM 13991 C C . ILE B 1 873 ? -8.323 33.691 6.052 1.00 113.02 873 ILE B C 1
ATOM 13992 O O . ILE B 1 873 ? -7.200 34.187 6.204 1.00 114.01 873 ILE B O 1
ATOM 13997 N N . ASN B 1 874 ? -8.920 33.597 4.861 1.00 112.07 874 ASN B N 1
ATOM 13998 C CA . ASN B 1 874 ? -8.273 34.002 3.612 1.00 120.39 874 ASN B CA 1
ATOM 13999 C C . ASN B 1 874 ? -6.957 33.253 3.414 1.00 115.67 874 ASN B C 1
ATOM 14000 O O . ASN B 1 874 ? -5.955 33.822 2.977 1.00 116.11 874 ASN B O 1
ATOM 14005 N N . ALA B 1 875 ? -6.961 31.963 3.742 1.00 110.84 875 ALA B N 1
ATOM 14006 C CA . ALA B 1 875 ? -5.768 31.135 3.696 1.00 110.16 875 ALA B CA 1
ATOM 14007 C C . ALA B 1 875 ? -5.921 30.039 2.649 1.00 126.57 875 ALA B C 1
ATOM 14008 O O . ALA B 1 875 ? -7.028 29.704 2.218 1.00 123.69 875 ALA B O 1
ATOM 14010 N N . LEU B 1 876 ? -4.783 29.486 2.239 1.00 126.94 876 LEU B N 1
ATOM 14011 C CA . LEU B 1 876 ? -4.723 28.402 1.269 1.00 123.76 876 LEU B CA 1
ATOM 14012 C C . LEU B 1 876 ? -4.065 27.192 1.915 1.00 120.30 876 LEU B C 1
ATOM 14013 O O . LEU B 1 876 ? -3.038 27.326 2.587 1.00 121.94 876 LEU B O 1
ATOM 14018 N N . TRP B 1 877 ? -4.662 26.017 1.725 1.00 114.64 877 TRP B N 1
ATOM 14019 C CA . TRP B 1 877 ? -4.175 24.791 2.359 1.00 114.63 877 TRP B CA 1
ATOM 14020 C C . TRP B 1 877 ? -4.168 23.671 1.322 1.00 123.12 877 TRP B C 1
ATOM 14021 O O . TRP B 1 877 ? -5.219 23.111 0.997 1.00 126.87 877 TRP B O 1
ATOM 14032 N N . TYR B 1 878 ? -2.983 23.347 0.806 1.00 123.98 878 TYR B N 1
ATOM 14033 C CA . TYR B 1 878 ? -2.804 22.149 -0.009 1.00 123.80 878 TYR B CA 1
ATOM 14034 C C . TYR B 1 878 ? -2.677 20.951 0.925 1.00 121.64 878 TYR B C 1
ATOM 14035 O O . TYR B 1 878 ? -1.708 20.848 1.684 1.00 116.48 878 TYR B O 1
ATOM 14044 N N . SER B 1 879 ? -3.652 20.042 0.874 1.00 127.22 879 SER B N 1
ATOM 14045 C CA . SER B 1 879 ? -3.664 18.864 1.741 1.00 129.61 879 SER B CA 1
ATOM 14046 C C . SER B 1 879 ? -3.094 17.681 0.962 1.00 145.37 879 SER B C 1
ATOM 14047 O O . SER B 1 879 ? -3.820 16.860 0.401 1.00 141.71 879 SER B O 1
ATOM 14050 N N . ASP B 1 880 ? -1.760 17.592 0.957 1.00 161.07 880 ASP B N 1
ATOM 14051 C CA . ASP B 1 880 ? -1.069 16.572 0.169 1.00 164.90 880 ASP B CA 1
ATOM 14052 C C . ASP B 1 880 ? -1.606 15.173 0.446 1.00 164.88 880 ASP B C 1
ATOM 14053 O O . ASP B 1 880 ? -1.794 14.377 -0.481 1.00 169.46 880 ASP B O 1
ATOM 14058 N N . GLY B 1 881 ? -1.861 14.855 1.712 1.00 157.42 881 GLY B N 1
ATOM 14059 C CA . GLY B 1 881 ? -2.352 13.537 2.060 1.00 147.25 881 GLY B CA 1
ATOM 14060 C C . GLY B 1 881 ? -3.652 13.568 2.835 1.00 136.02 881 GLY B C 1
ATOM 14061 O O . GLY B 1 881 ? -4.318 14.606 2.907 1.00 131.80 881 GLY B O 1
ATOM 14062 N N . LYS B 1 882 ? -4.025 12.431 3.418 1.00 131.70 882 LYS B N 1
ATOM 14063 C CA . LYS B 1 882 ? -5.244 12.357 4.212 1.00 133.36 882 LYS B CA 1
ATOM 14064 C C . LYS B 1 882 ? -5.076 13.150 5.502 1.00 138.53 882 LYS B C 1
ATOM 14065 O O . LYS B 1 882 ? -4.056 13.032 6.189 1.00 132.98 882 LYS B O 1
ATOM 14071 N N . SER B 1 883 ? -6.077 13.963 5.829 1.00 131.15 883 SER B N 1
ATOM 14072 C CA . SER B 1 883 ? -6.017 14.852 6.977 1.00 129.90 883 SER B CA 1
ATOM 14073 C C . SER B 1 883 ? -7.197 14.603 7.906 1.00 143.77 883 SER B C 1
ATOM 14074 O O . SER B 1 883 ? -8.297 14.254 7.465 1.00 145.09 883 SER B O 1
ATOM 14077 N N . GLU B 1 884 ? -6.952 14.787 9.202 1.00 152.43 884 GLU B N 1
ATOM 14078 C CA . GLU B 1 884 ? -7.977 14.663 10.230 1.00 161.35 884 GLU B CA 1
ATOM 14079 C C . GLU B 1 884 ? -7.894 15.866 11.155 1.00 154.57 884 GLU B C 1
ATOM 14080 O O . GLU B 1 884 ? -6.801 16.257 11.575 1.00 154.12 884 GLU B O 1
ATOM 14086 N N . ALA B 1 885 ? -9.049 16.446 11.472 1.00 150.92 885 ALA B N 1
ATOM 14087 C CA . ALA B 1 885 ? -9.113 17.592 12.364 1.00 140.93 885 ALA B CA 1
ATOM 14088 C C . ALA B 1 885 ? -10.407 17.528 13.159 1.00 146.06 885 ALA B C 1
ATOM 14089 O O . ALA B 1 885 ? -11.424 17.023 12.677 1.00 153.53 885 ALA B O 1
ATOM 14091 N N . GLY B 1 886 ? -10.356 18.041 14.386 1.00 142.13 886 GLY B N 1
ATOM 14092 C CA . GLY B 1 886 ? -11.544 18.126 15.212 1.00 149.57 886 GLY B CA 1
ATOM 14093 C C . GLY B 1 886 ? -12.567 19.081 14.634 1.00 161.21 886 GLY B C 1
ATOM 14094 O O . GLY B 1 886 ? -13.721 18.706 14.403 1.00 168.78 886 GLY B O 1
ATOM 14095 N N . ALA B 1 887 ? -12.151 20.322 14.398 1.00 160.08 887 ALA B N 1
ATOM 14096 C CA . ALA B 1 887 ? -13.010 21.327 13.794 1.00 159.53 887 ALA B CA 1
ATOM 14097 C C . ALA B 1 887 ? -12.222 22.093 12.742 1.00 143.60 887 ALA B C 1
ATOM 14098 O O . ALA B 1 887 ? -10.990 22.133 12.763 1.00 140.82 887 ALA B O 1
ATOM 14100 N N . LEU B 1 888 ? -12.954 22.702 11.812 1.00 144.52 888 LEU B N 1
ATOM 14101 C CA . LEU B 1 888 ? -12.359 23.525 10.762 1.00 119.32 888 LEU B CA 1
ATOM 14102 C C . LEU B 1 888 ? -13.286 24.705 10.514 1.00 138.29 888 LEU B C 1
ATOM 14103 O O . LEU B 1 888 ? -14.369 24.539 9.943 1.00 129.79 888 LEU B O 1
ATOM 14108 N N . LYS B 1 889 ? -12.862 25.890 10.940 1.00 133.90 889 LYS B N 1
ATOM 14109 C CA . LYS B 1 889 ? -13.617 27.125 10.756 1.00 134.49 889 LYS B CA 1
ATOM 14110 C C . LYS B 1 889 ? -12.861 27.965 9.733 1.00 133.68 889 LYS B C 1
ATOM 14111 O O . LYS B 1 889 ? -11.879 28.634 10.068 1.00 136.23 889 LYS B O 1
ATOM 14117 N N . ALA B 1 890 ? -13.324 27.932 8.487 1.00 132.04 890 ALA B N 1
ATOM 14118 C CA . ALA B 1 890 ? -12.674 28.630 7.390 1.00 117.69 890 ALA B CA 1
ATOM 14119 C C . ALA B 1 890 ? -13.578 29.734 6.860 1.00 125.42 890 ALA B C 1
ATOM 14120 O O . ALA B 1 890 ? -14.784 29.534 6.690 1.00 133.93 890 ALA B O 1
ATOM 14122 N N . LYS B 1 891 ? -12.988 30.900 6.601 1.00 122.55 891 LYS B N 1
ATOM 14123 C CA . LYS B 1 891 ? -13.713 32.044 6.060 1.00 127.37 891 LYS B CA 1
ATOM 14124 C C . LYS B 1 891 ? -12.952 32.585 4.860 1.00 121.20 891 LYS B C 1
ATOM 14125 O O . LYS B 1 891 ? -11.793 32.993 4.990 1.00 121.42 891 LYS B O 1
ATOM 14131 N N . GLY B 1 892 ? -13.610 32.602 3.703 1.00 127.32 892 GLY B N 1
ATOM 14132 C CA . GLY B 1 892 ? -13.001 33.122 2.487 1.00 125.89 892 GLY B CA 1
ATOM 14133 C C . GLY B 1 892 ? -11.693 32.461 2.111 1.00 124.91 892 GLY B C 1
ATOM 14134 O O . GLY B 1 892 ? -10.757 33.145 1.679 1.00 116.00 892 GLY B O 1
ATOM 14135 N N . SER B 1 893 ? -11.606 31.142 2.259 1.00 123.23 893 SER B N 1
ATOM 14136 C CA . SER B 1 893 ? -10.367 30.404 2.058 1.00 130.21 893 SER B CA 1
ATOM 14137 C C . SER B 1 893 ? -10.489 29.475 0.852 1.00 132.48 893 SER B C 1
ATOM 14138 O O . SER B 1 893 ? -11.499 29.458 0.143 1.00 133.97 893 SER B O 1
ATOM 14141 N N . ARG B 1 894 ? -9.428 28.703 0.617 1.00 131.48 894 ARG B N 1
ATOM 14142 C CA . ARG B 1 894 ? -9.408 27.697 -0.435 1.00 126.19 894 ARG B CA 1
ATOM 14143 C C . ARG B 1 894 ? -8.649 26.467 0.038 1.00 123.40 894 ARG B C 1
ATOM 14144 O O . ARG B 1 894 ? -7.692 26.565 0.810 1.00 126.35 894 ARG B O 1
ATOM 14152 N N . ILE B 1 895 ? -9.094 25.306 -0.435 1.00 127.17 895 ILE B N 1
ATOM 14153 C CA . ILE B 1 895 ? -8.440 24.027 -0.184 1.00 132.75 895 ILE B CA 1
ATOM 14154 C C . ILE B 1 895 ? -8.411 23.261 -1.499 1.00 151.74 895 ILE B C 1
ATOM 14155 O O . ILE B 1 895 ? -9.448 23.110 -2.155 1.00 167.94 895 ILE B O 1
ATOM 14160 N N . GLU B 1 896 ? -7.232 22.776 -1.888 1.00 144.94 896 GLU B N 1
ATOM 14161 C CA . GLU B 1 896 ? -7.090 22.007 -3.117 1.00 143.21 896 GLU B CA 1
ATOM 14162 C C . GLU B 1 896 ? -6.951 20.511 -2.854 1.00 163.89 896 GLU B C 1
ATOM 14163 O O . GLU B 1 896 ? -6.733 19.739 -3.794 1.00 178.83 896 GLU B O 1
ATOM 14169 N N . LEU B 1 897 ? -7.068 20.099 -1.592 1.00 160.84 897 LEU B N 1
ATOM 14170 C CA . LEU B 1 897 ? -7.129 18.700 -1.143 1.00 163.44 897 LEU B CA 1
ATOM 14171 C C . LEU B 1 897 ? -5.941 17.883 -1.656 1.00 167.78 897 LEU B C 1
ATOM 14172 O O . LEU B 1 897 ? -4.794 18.333 -1.525 1.00 162.23 897 LEU B O 1
ATOM 14177 N N . GLY B 1 898 ? -6.173 16.736 -2.297 1.00 167.80 898 GLY B N 1
ATOM 14178 C CA . GLY B 1 898 ? -5.207 15.661 -2.411 1.00 166.39 898 GLY B CA 1
ATOM 14179 C C . GLY B 1 898 ? -4.124 15.817 -3.463 1.00 163.11 898 GLY B C 1
ATOM 14180 O O . GLY B 1 898 ? -4.031 16.804 -4.193 1.00 174.33 898 GLY B O 1
ATOM 14181 N N . ASP B 1 899 ? -3.270 14.793 -3.510 1.00 156.59 899 ASP B N 1
ATOM 14182 C CA . ASP B 1 899 ? -2.215 14.655 -4.505 1.00 140.94 899 ASP B CA 1
ATOM 14183 C C . ASP B 1 899 ? -2.802 14.068 -5.794 1.00 136.87 899 ASP B C 1
ATOM 14184 O O . ASP B 1 899 ? -4.018 13.911 -5.937 1.00 135.29 899 ASP B O 1
ATOM 14189 N N . GLY B 1 900 ? -1.936 13.717 -6.743 1.00 134.88 900 GLY B N 1
ATOM 14190 C CA . GLY B 1 900 ? -2.363 13.111 -7.993 1.00 137.22 900 GLY B CA 1
ATOM 14191 C C . GLY B 1 900 ? -2.460 11.595 -7.923 1.00 148.04 900 GLY B C 1
ATOM 14192 O O . GLY B 1 900 ? -1.609 10.929 -7.336 1.00 138.63 900 GLY B O 1
ATOM 14193 N N . LYS B 1 901 ? -3.536 11.068 -8.512 1.00 168.99 901 LYS B N 1
ATOM 14194 C CA . LYS B 1 901 ? -3.806 9.636 -8.638 1.00 186.77 901 LYS B CA 1
ATOM 14195 C C . LYS B 1 901 ? -4.102 9.028 -7.272 1.00 193.88 901 LYS B C 1
ATOM 14196 O O . LYS B 1 901 ? -5.164 8.423 -7.084 1.00 202.50 901 LYS B O 1
ATOM 14202 N N . HIS B 1 902 ? -3.185 9.159 -6.315 1.00 179.66 902 HIS B N 1
ATOM 14203 C CA . HIS B 1 902 ? -3.511 8.754 -4.956 1.00 159.18 902 HIS B CA 1
ATOM 14204 C C . HIS B 1 902 ? -4.571 9.705 -4.422 1.00 147.34 902 HIS B C 1
ATOM 14205 O O . HIS B 1 902 ? -4.427 10.928 -4.518 1.00 138.07 902 HIS B O 1
ATOM 14212 N N . PHE B 1 903 ? -5.633 9.150 -3.854 1.00 146.84 903 PHE B N 1
ATOM 14213 C CA . PHE B 1 903 ? -6.771 9.940 -3.409 1.00 145.41 903 PHE B CA 1
ATOM 14214 C C . PHE B 1 903 ? -6.725 10.092 -1.897 1.00 143.11 903 PHE B C 1
ATOM 14215 O O . PHE B 1 903 ? -6.509 9.113 -1.175 1.00 139.19 903 PHE B O 1
ATOM 14223 N N . ALA B 1 904 ? -6.928 11.314 -1.426 1.00 139.30 904 ALA B N 1
ATOM 14224 C CA . ALA B 1 904 ? -6.833 11.637 -0.015 1.00 137.24 904 ALA B CA 1
ATOM 14225 C C . ALA B 1 904 ? -8.227 11.884 0.548 1.00 142.45 904 ALA B C 1
ATOM 14226 O O . ALA B 1 904 ? -9.240 11.769 -0.149 1.00 139.95 904 ALA B O 1
ATOM 14228 N N . THR B 1 905 ? -8.269 12.229 1.830 1.00 150.11 905 THR B N 1
ATOM 14229 C CA . THR B 1 905 ? -9.520 12.472 2.526 1.00 152.66 905 THR B CA 1
ATOM 14230 C C . THR B 1 905 ? -9.328 13.634 3.487 1.00 153.81 905 THR B C 1
ATOM 14231 O O . THR B 1 905 ? -8.220 13.884 3.969 1.00 153.77 905 THR B O 1
ATOM 14235 N N . LEU B 1 906 ? -10.419 14.341 3.763 1.00 155.07 906 LEU B N 1
ATOM 14236 C CA . LEU B 1 906 ? -10.431 15.414 4.749 1.00 150.37 906 LEU B CA 1
ATOM 14237 C C . LEU B 1 906 ? -11.581 15.126 5.700 1.00 152.29 906 LEU B C 1
ATOM 14238 O O . LEU B 1 906 ? -12.750 15.293 5.336 1.00 153.48 906 LEU B O 1
ATOM 14243 N N . GLN B 1 907 ? -11.248 14.695 6.912 1.00 156.56 907 GLN B N 1
ATOM 14244 C CA . GLN B 1 907 ? -12.228 14.254 7.897 1.00 162.64 907 GLN B CA 1
ATOM 14245 C C . GLN B 1 907 ? -12.263 15.271 9.029 1.00 151.68 907 GLN B C 1
ATOM 14246 O O . GLN B 1 907 ? -11.276 15.438 9.754 1.00 147.09 907 GLN B O 1
ATOM 14252 N N . VAL B 1 908 ? -13.398 15.943 9.179 1.00 146.83 908 VAL B N 1
ATOM 14253 C CA . VAL B 1 908 ? -13.610 16.905 10.250 1.00 143.63 908 VAL B CA 1
ATOM 14254 C C . VAL B 1 908 ? -14.913 16.559 10.953 1.00 138.58 908 VAL B C 1
ATOM 14255 O O . VAL B 1 908 ? -15.916 16.241 10.305 1.00 148.72 908 VAL B O 1
ATOM 14259 N N . LYS B 1 909 ? -14.892 16.600 12.285 1.00 129.29 909 LYS B N 1
ATOM 14260 C CA . LYS B 1 909 ? -16.126 16.401 13.033 1.00 136.57 909 LYS B CA 1
ATOM 14261 C C . LYS B 1 909 ? -17.051 17.600 12.877 1.00 149.12 909 LYS B C 1
ATOM 14262 O O . LYS B 1 909 ? -18.266 17.441 12.718 1.00 149.97 909 LYS B O 1
ATOM 14268 N N . GLU B 1 910 ? -16.488 18.805 12.893 1.00 151.71 910 GLU B N 1
ATOM 14269 C CA . GLU B 1 910 ? -17.254 20.037 12.777 1.00 150.55 910 GLU B CA 1
ATOM 14270 C C . GLU B 1 910 ? -16.655 20.884 11.666 1.00 140.25 910 GLU B C 1
ATOM 14271 O O . GLU B 1 910 ? -15.443 21.116 11.644 1.00 136.73 910 GLU B O 1
ATOM 14277 N N . LEU B 1 911 ? -17.502 21.336 10.745 1.00 140.86 911 LEU B N 1
ATOM 14278 C CA . LEU B 1 911 ? -17.077 22.208 9.659 1.00 140.59 911 LEU B CA 1
ATOM 14279 C C . LEU B 1 911 ? -17.973 23.435 9.634 1.00 154.84 911 LEU B C 1
ATOM 14280 O O . LEU B 1 911 ? -19.199 23.317 9.721 1.00 161.59 911 LEU B O 1
ATOM 14285 N N . SER B 1 912 ? -17.354 24.614 9.515 1.00 152.58 912 SER B N 1
ATOM 14286 C CA . SER B 1 912 ? -18.066 25.892 9.464 1.00 150.27 912 SER B CA 1
ATOM 14287 C C . SER B 1 912 ? -17.321 26.755 8.446 1.00 145.24 912 SER B C 1
ATOM 14288 O O . SER B 1 912 ? -16.527 27.632 8.798 1.00 150.02 912 SER B O 1
ATOM 14291 N N . ALA B 1 913 ? -17.586 26.498 7.170 1.00 131.05 913 ALA B N 1
ATOM 14292 C CA . ALA B 1 913 ? -16.896 27.160 6.073 1.00 126.05 913 ALA B CA 1
ATOM 14293 C C . ALA B 1 913 ? -17.790 28.254 5.503 1.00 147.89 913 ALA B C 1
ATOM 14294 O O . ALA B 1 913 ? -18.912 27.981 5.063 1.00 136.31 913 ALA B O 1
ATOM 14296 N N . ASP B 1 914 ? -17.284 29.485 5.505 1.00 159.71 914 ASP B N 1
ATOM 14297 C CA . ASP B 1 914 ? -17.976 30.636 4.940 1.00 173.07 914 ASP B CA 1
ATOM 14298 C C . ASP B 1 914 ? -17.123 31.187 3.808 1.00 174.57 914 ASP B C 1
ATOM 14299 O O . ASP B 1 914 ? -15.963 31.552 4.026 1.00 186.08 914 ASP B O 1
ATOM 14304 N N . ASN B 1 915 ? -17.688 31.225 2.603 1.00 164.45 915 ASN B N 1
ATOM 14305 C CA . ASN B 1 915 ? -17.028 31.722 1.398 1.00 154.48 915 ASN B CA 1
ATOM 14306 C C . ASN B 1 915 ? -15.808 30.892 1.010 1.00 143.13 915 ASN B C 1
ATOM 14307 O O . ASN B 1 915 ? -15.025 31.316 0.150 1.00 139.05 915 ASN B O 1
ATOM 14312 N N . THR B 1 916 ? -15.623 29.725 1.619 1.00 138.68 916 THR B N 1
ATOM 14313 C CA . THR B 1 916 ? -14.468 28.891 1.331 1.00 142.78 916 THR B CA 1
ATOM 14314 C C . THR B 1 916 ? -14.667 28.153 0.007 1.00 146.10 916 THR B C 1
ATOM 14315 O O . THR B 1 916 ? -15.788 27.991 -0.483 1.00 148.46 916 THR B O 1
ATOM 14319 N N . THR B 1 917 ? -13.556 27.701 -0.573 1.00 143.53 917 THR B N 1
ATOM 14320 C CA . THR B 1 917 ? -13.561 26.998 -1.848 1.00 138.07 917 THR B CA 1
ATOM 14321 C C . THR B 1 917 ? -12.849 25.664 -1.688 1.00 140.64 917 THR B C 1
ATOM 14322 O O . THR B 1 917 ? -11.767 25.601 -1.096 1.00 147.36 917 THR B O 1
ATOM 14326 N N . PHE B 1 918 ? -13.458 24.603 -2.212 1.00 137.01 918 PHE B N 1
ATOM 14327 C CA . PHE B 1 918 ? -12.906 23.259 -2.151 1.00 137.87 918 PHE B CA 1
ATOM 14328 C C . PHE B 1 918 ? -12.652 22.748 -3.563 1.00 141.23 918 PHE B C 1
ATOM 14329 O O . PHE B 1 918 ? -13.400 23.056 -4.495 1.00 153.19 918 PHE B O 1
ATOM 14337 N N . LEU B 1 919 ? -11.585 21.966 -3.715 1.00 142.37 919 LEU B N 1
ATOM 14338 C CA . LEU B 1 919 ? -11.165 21.477 -5.023 1.00 147.56 919 LEU B CA 1
ATOM 14339 C C . LEU B 1 919 ? -10.825 19.998 -4.925 1.00 148.94 919 LEU B C 1
ATOM 14340 O O . LEU B 1 919 ? -10.069 19.590 -4.039 1.00 140.15 919 LEU B O 1
ATOM 14345 N N . MET B 1 920 ? -11.378 19.203 -5.838 1.00 151.56 920 MET B N 1
ATOM 14346 C CA . MET B 1 920 ? -11.131 17.771 -5.889 1.00 157.07 920 MET B CA 1
ATOM 14347 C C . MET B 1 920 ? -10.697 17.375 -7.294 1.00 166.53 920 MET B C 1
ATOM 14348 O O . MET B 1 920 ? -10.945 18.091 -8.270 1.00 167.87 920 MET B O 1
ATOM 14353 N N . HIS B 1 921 ? -10.052 16.212 -7.382 1.00 174.54 921 HIS B N 1
ATOM 14354 C CA . HIS B 1 921 ? -9.696 15.597 -8.651 1.00 183.29 921 HIS B CA 1
ATOM 14355 C C . HIS B 1 921 ? -10.495 14.311 -8.808 1.00 187.07 921 HIS B C 1
ATOM 14356 O O . HIS B 1 921 ? -10.880 13.685 -7.818 1.00 189.86 921 HIS B O 1
ATOM 14363 N N . THR B 1 922 ? -10.727 13.899 -10.053 1.00 184.02 922 THR B N 1
ATOM 14364 C CA . THR B 1 922 ? -11.480 12.676 -10.293 1.00 176.44 922 THR B CA 1
ATOM 14365 C C . THR B 1 922 ? -10.923 11.956 -11.510 1.00 175.10 922 THR B C 1
ATOM 14366 O O . THR B 1 922 ? -10.539 12.591 -12.497 1.00 176.11 922 THR B O 1
ATOM 14370 N N . ASN B 1 923 ? -10.884 10.626 -11.434 1.00 175.09 923 ASN B N 1
ATOM 14371 C CA . ASN B 1 923 ? -10.627 9.787 -12.595 1.00 172.63 923 ASN B CA 1
ATOM 14372 C C . ASN B 1 923 ? -11.921 9.270 -13.208 1.00 170.56 923 ASN B C 1
ATOM 14373 O O . ASN B 1 923 ? -11.902 8.274 -13.939 1.00 163.67 923 ASN B O 1
ATOM 14378 N N . ASN B 1 924 ? -13.042 9.924 -12.900 1.00 166.65 924 ASN B N 1
ATOM 14379 C CA . ASN B 1 924 ? -14.415 9.639 -13.319 1.00 170.52 924 ASN B CA 1
ATOM 14380 C C . ASN B 1 924 ? -15.008 8.476 -12.530 1.00 167.66 924 ASN B C 1
ATOM 14381 O O . ASN B 1 924 ? -16.199 8.181 -12.700 1.00 168.41 924 ASN B O 1
ATOM 14386 N N . SER B 1 925 ? -14.229 7.809 -11.677 1.00 164.93 925 SER B N 1
ATOM 14387 C CA . SER B 1 925 ? -14.731 6.730 -10.833 1.00 166.19 925 SER B CA 1
ATOM 14388 C C . SER B 1 925 ? -14.337 6.850 -9.368 1.00 173.34 925 SER B C 1
ATOM 14389 O O . SER B 1 925 ? -14.946 6.170 -8.533 1.00 164.52 925 SER B O 1
ATOM 14392 N N . ARG B 1 926 ? -13.361 7.688 -9.023 1.00 175.72 926 ARG B N 1
ATOM 14393 C CA . ARG B 1 926 ? -12.918 7.859 -7.648 1.00 176.24 926 ARG B CA 1
ATOM 14394 C C . ARG B 1 926 ? -12.349 9.263 -7.501 1.00 182.30 926 ARG B C 1
ATOM 14395 O O . ARG B 1 926 ? -11.788 9.818 -8.450 1.00 184.53 926 ARG B O 1
ATOM 14403 N N . ALA B 1 927 ? -12.493 9.837 -6.308 1.00 182.12 927 ALA B N 1
ATOM 14404 C CA . ALA B 1 927 ? -12.138 11.236 -6.115 1.00 177.24 927 ALA B CA 1
ATOM 14405 C C . ALA B 1 927 ? -11.695 11.481 -4.679 1.00 167.25 927 ALA B C 1
ATOM 14406 O O . ALA B 1 927 ? -11.902 10.654 -3.788 1.00 164.76 927 ALA B O 1
ATOM 14408 N N . ASP B 1 928 ? -11.074 12.641 -4.471 1.00 165.13 928 ASP B N 1
ATOM 14409 C CA . ASP B 1 928 ? -10.791 13.119 -3.125 1.00 157.22 928 ASP B CA 1
ATOM 14410 C C . ASP B 1 928 ? -12.089 13.533 -2.446 1.00 155.10 928 ASP B C 1
ATOM 14411 O O . ASP B 1 928 ? -12.950 14.172 -3.057 1.00 165.13 928 ASP B O 1
ATOM 14416 N N . GLN B 1 929 ? -12.234 13.167 -1.176 1.00 146.67 929 GLN B N 1
ATOM 14417 C CA . GLN B 1 929 ? -13.498 13.321 -0.470 1.00 142.15 929 GLN B CA 1
ATOM 14418 C C . GLN B 1 929 ? -13.347 14.231 0.740 1.00 149.68 929 GLN B C 1
ATOM 14419 O O . GLN B 1 929 ? -12.327 14.200 1.436 1.00 147.27 929 GLN B O 1
ATOM 14425 N N . LEU B 1 930 ? -14.376 15.040 0.978 1.00 149.64 930 LEU B N 1
ATOM 14426 C CA . LEU B 1 930 ? -14.526 15.808 2.206 1.00 145.08 930 LEU B CA 1
ATOM 14427 C C . LEU B 1 930 ? -15.584 15.132 3.068 1.00 145.87 930 LEU B C 1
ATOM 14428 O O . LEU B 1 930 ? -16.681 14.831 2.586 1.00 142.17 930 LEU B O 1
ATOM 14433 N N . ASN B 1 931 ? -15.256 14.894 4.336 1.00 148.30 931 ASN B N 1
ATOM 14434 C CA . ASN B 1 931 ? -16.091 14.082 5.213 1.00 158.39 931 ASN B CA 1
ATOM 14435 C C . ASN B 1 931 ? -16.363 14.842 6.502 1.00 153.65 931 ASN B C 1
ATOM 14436 O O . ASN B 1 931 ? -15.434 15.130 7.264 1.00 150.53 931 ASN B O 1
ATOM 14441 N N . VAL B 1 932 ? -17.633 15.160 6.742 1.00 152.56 932 VAL B N 1
ATOM 14442 C CA . VAL B 1 932 ? -18.078 15.810 7.968 1.00 147.65 932 VAL B CA 1
ATOM 14443 C C . VAL B 1 932 ? -18.878 14.799 8.777 1.00 146.49 932 VAL B C 1
ATOM 14444 O O . VAL B 1 932 ? -19.716 14.074 8.227 1.00 154.55 932 VAL B O 1
ATOM 14448 N N . THR B 1 933 ? -18.620 14.749 10.082 1.00 145.05 933 THR B N 1
ATOM 14449 C CA . THR B 1 933 ? -19.157 13.696 10.937 1.00 149.97 933 THR B CA 1
ATOM 14450 C C . THR B 1 933 ? -20.193 14.179 11.940 1.00 160.58 933 THR B C 1
ATOM 14451 O O . THR B 1 933 ? -21.232 13.533 12.097 1.00 162.09 933 THR B O 1
ATOM 14455 N N . ASP B 1 934 ? -19.952 15.297 12.623 1.00 158.12 934 ASP B N 1
ATOM 14456 C CA . ASP B 1 934 ? -20.815 15.733 13.716 1.00 163.14 934 ASP B CA 1
ATOM 14457 C C . ASP B 1 934 ? -21.657 16.957 13.394 1.00 160.83 934 ASP B C 1
ATOM 14458 O O . ASP B 1 934 ? -22.819 17.016 13.802 1.00 162.14 934 ASP B O 1
ATOM 14463 N N . LYS B 1 935 ? -21.120 17.936 12.667 1.00 157.90 935 LYS B N 1
ATOM 14464 C CA . LYS B 1 935 ? -21.845 19.183 12.460 1.00 148.72 935 LYS B CA 1
ATOM 14465 C C . LYS B 1 935 ? -21.244 19.936 11.283 1.00 137.84 935 LYS B C 1
ATOM 14466 O O . LYS B 1 935 ? -20.022 19.986 11.129 1.00 136.53 935 LYS B O 1
ATOM 14472 N N . LEU B 1 936 ? -22.114 20.526 10.464 1.00 138.18 936 LEU B N 1
ATOM 14473 C CA . LEU B 1 936 ? -21.709 21.317 9.312 1.00 136.99 936 LEU B CA 1
ATOM 14474 C C . LEU B 1 936 ? -22.468 22.637 9.314 1.00 140.09 936 LEU B C 1
ATOM 14475 O O . LEU B 1 936 ? -23.631 22.700 9.722 1.00 137.74 936 LEU B O 1
ATOM 14480 N N . SER B 1 937 ? -21.799 23.692 8.854 1.00 135.26 937 SER B N 1
ATOM 14481 C CA . SER B 1 937 ? -22.390 25.022 8.819 1.00 134.55 937 SER B CA 1
ATOM 14482 C C . SER B 1 937 ? -21.783 25.803 7.661 1.00 133.08 937 SER B C 1
ATOM 14483 O O . SER B 1 937 ? -20.916 25.308 6.936 1.00 137.03 937 SER B O 1
ATOM 14486 N N . GLY B 1 938 ? -22.248 27.036 7.494 1.00 132.53 938 GLY B N 1
ATOM 14487 C CA . GLY B 1 938 ? -21.748 27.923 6.465 1.00 137.08 938 GLY B CA 1
ATOM 14488 C C . GLY B 1 938 ? -22.595 27.894 5.203 1.00 141.80 938 GLY B C 1
ATOM 14489 O O . GLY B 1 938 ? -23.447 27.026 4.993 1.00 147.29 938 GLY B O 1
ATOM 14490 N N . SER B 1 939 ? -22.340 28.884 4.350 1.00 139.33 939 SER B N 1
ATOM 14491 C CA . SER B 1 939 ? -23.024 29.016 3.072 1.00 135.32 939 SER B CA 1
ATOM 14492 C C . SER B 1 939 ? -22.088 29.703 2.090 1.00 131.67 939 SER B C 1
ATOM 14493 O O . SER B 1 939 ? -21.065 30.275 2.476 1.00 138.78 939 SER B O 1
ATOM 14496 N N . ASN B 1 940 ? -22.443 29.619 0.806 1.00 132.59 940 ASN B N 1
ATOM 14497 C CA . ASN B 1 940 ? -21.718 30.290 -0.276 1.00 137.94 940 ASN B CA 1
ATOM 14498 C C . ASN B 1 940 ? -20.328 29.687 -0.477 1.00 138.14 940 ASN B C 1
ATOM 14499 O O . ASN B 1 940 ? -19.351 30.406 -0.691 1.00 131.82 940 ASN B O 1
ATOM 14504 N N . ASN B 1 941 ? -20.236 28.363 -0.405 1.00 142.18 941 ASN B N 1
ATOM 14505 C CA . ASN B 1 941 ? -18.995 27.653 -0.676 1.00 143.01 941 ASN B CA 1
ATOM 14506 C C . ASN B 1 941 ? -19.006 27.134 -2.106 1.00 142.18 941 ASN B C 1
ATOM 14507 O O . ASN B 1 941 ? -20.032 26.654 -2.596 1.00 139.10 941 ASN B O 1
ATOM 14512 N N . SER B 1 942 ? -17.860 27.234 -2.771 1.00 142.34 942 SER B N 1
ATOM 14513 C CA . SER B 1 942 ? -17.712 26.793 -4.148 1.00 146.62 942 SER B CA 1
ATOM 14514 C C . SER B 1 942 ? -16.874 25.523 -4.202 1.00 157.05 942 SER B C 1
ATOM 14515 O O . SER B 1 942 ? -15.951 25.332 -3.405 1.00 166.59 942 SER B O 1
ATOM 14518 N N . VAL B 1 943 ? -17.208 24.652 -5.151 1.00 156.84 943 VAL B N 1
ATOM 14519 C CA . VAL B 1 943 ? -16.521 23.379 -5.331 1.00 156.33 943 VAL B CA 1
ATOM 14520 C C . VAL B 1 943 ? -16.051 23.285 -6.775 1.00 157.91 943 VAL B C 1
ATOM 14521 O O . VAL B 1 943 ? -16.846 23.463 -7.704 1.00 160.83 943 VAL B O 1
ATOM 14525 N N . LEU B 1 944 ? -14.763 23.004 -6.959 1.00 155.42 944 LEU B N 1
ATOM 14526 C CA . LEU B 1 944 ? -14.159 22.858 -8.275 1.00 152.21 944 LEU B CA 1
ATOM 14527 C C . LEU B 1 944 ? -13.638 21.437 -8.430 1.00 153.19 944 LEU B C 1
ATOM 14528 O O . LEU B 1 944 ? -13.167 20.831 -7.463 1.00 144.05 944 LEU B O 1
ATOM 14533 N N . VAL B 1 945 ? -13.729 20.905 -9.645 1.00 153.15 945 VAL B N 1
ATOM 14534 C CA . VAL B 1 945 ? -13.281 19.551 -9.946 1.00 160.15 945 VAL B CA 1
ATOM 14535 C C . VAL B 1 945 ? -12.224 19.620 -11.039 1.00 164.36 945 VAL B C 1
ATOM 14536 O O . VAL B 1 945 ? -12.360 20.382 -12.002 1.00 170.93 945 VAL B O 1
ATOM 14540 N N . ASP B 1 946 ? -11.171 18.818 -10.887 1.00 161.65 946 ASP B N 1
ATOM 14541 C CA . ASP B 1 946 ? -10.099 18.705 -11.872 1.00 161.29 946 ASP B CA 1
ATOM 14542 C C . ASP B 1 946 ? -10.105 17.281 -12.409 1.00 158.02 946 ASP B C 1
ATOM 14543 O O . ASP B 1 946 ? -9.718 16.344 -11.704 1.00 154.94 946 ASP B O 1
ATOM 14548 N N . PHE B 1 947 ? -10.529 17.122 -13.658 1.00 156.54 947 PHE B N 1
ATOM 14549 C CA . PHE B 1 947 ? -10.685 15.806 -14.266 1.00 160.73 947 PHE B CA 1
ATOM 14550 C C . PHE B 1 947 ? -9.342 15.369 -14.839 1.00 158.54 947 PHE B C 1
ATOM 14551 O O . PHE B 1 947 ? -8.842 15.971 -15.795 1.00 160.08 947 PHE B O 1
ATOM 14559 N N . LEU B 1 948 ? -8.751 14.327 -14.249 1.00 156.26 948 LEU B N 1
ATOM 14560 C CA . LEU B 1 948 ? -7.509 13.779 -14.785 1.00 150.74 948 LEU B CA 1
ATOM 14561 C C . LEU B 1 948 ? -7.730 13.223 -16.186 1.00 172.86 948 LEU B C 1
ATOM 14562 O O . LEU B 1 948 ? -7.075 13.639 -17.148 1.00 173.10 948 LEU B O 1
ATOM 14567 N N . ASN B 1 949 ? -8.655 12.277 -16.317 1.00 177.32 949 ASN B N 1
ATOM 14568 C CA . ASN B 1 949 ? -9.116 11.847 -17.624 1.00 181.66 949 ASN B CA 1
ATOM 14569 C C . ASN B 1 949 ? -10.165 12.826 -18.145 1.00 183.19 949 ASN B C 1
ATOM 14570 O O . ASN B 1 949 ? -10.588 13.753 -17.450 1.00 185.08 949 ASN B O 1
ATOM 14575 N N . LYS B 1 950 ? -10.580 12.623 -19.389 1.00 182.96 950 LYS B N 1
ATOM 14576 C CA . LYS B 1 950 ? -11.606 13.484 -19.955 1.00 177.77 950 LYS B CA 1
ATOM 14577 C C . LYS B 1 950 ? -12.930 13.239 -19.232 1.00 175.46 950 LYS B C 1
ATOM 14578 O O . LYS B 1 950 ? -13.254 12.094 -18.902 1.00 177.16 950 LYS B O 1
ATOM 14584 N N . PRO B 1 951 ? -13.711 14.287 -18.965 1.00 172.22 951 PRO B N 1
ATOM 14585 C CA . PRO B 1 951 ? -14.908 14.120 -18.126 1.00 174.56 951 PRO B CA 1
ATOM 14586 C C . PRO B 1 951 ? -15.958 13.255 -18.809 1.00 179.03 951 PRO B C 1
ATOM 14587 O O . PRO B 1 951 ? -16.285 13.455 -19.981 1.00 175.36 951 PRO B O 1
ATOM 14591 N N . ALA B 1 952 ? -16.483 12.287 -18.061 1.00 184.41 952 ALA B N 1
ATOM 14592 C CA . ALA B 1 952 ? -17.537 11.422 -18.566 1.00 187.95 952 ALA B CA 1
ATOM 14593 C C . ALA B 1 952 ? -18.874 12.151 -18.562 1.00 185.23 952 ALA B C 1
ATOM 14594 O O . ALA B 1 952 ? -19.090 13.097 -17.798 1.00 188.86 952 ALA B O 1
ATOM 14596 N N . SER B 1 953 ? -19.774 11.706 -19.440 1.00 177.74 953 SER B N 1
ATOM 14597 C CA . SER B 1 953 ? -21.105 12.301 -19.493 1.00 173.24 953 SER B CA 1
ATOM 14598 C C . SER B 1 953 ? -21.897 12.007 -18.224 1.00 174.93 953 SER B C 1
ATOM 14599 O O . SER B 1 953 ? -22.622 12.875 -17.726 1.00 169.81 953 SER B O 1
ATOM 14602 N N . GLU B 1 954 ? -21.771 10.794 -17.686 1.00 175.10 954 GLU B N 1
ATOM 14603 C CA . GLU B 1 954 ? -22.509 10.390 -16.495 1.00 174.21 954 GLU B CA 1
ATOM 14604 C C . GLU B 1 954 ? -21.576 9.665 -15.536 1.00 174.00 954 GLU B C 1
ATOM 14605 O O . GLU B 1 954 ? -20.876 8.730 -15.936 1.00 176.16 954 GLU B O 1
ATOM 14611 N N . MET B 1 955 ? -21.575 10.095 -14.274 1.00 172.09 955 MET B N 1
ATOM 14612 C CA . MET B 1 955 ? -20.785 9.455 -13.231 1.00 167.21 955 MET B CA 1
ATOM 14613 C C . MET B 1 955 ? -21.560 9.523 -11.922 1.00 161.41 955 MET B C 1
ATOM 14614 O O . MET B 1 955 ? -22.581 10.205 -11.814 1.00 160.12 955 MET B O 1
ATOM 14619 N N . SER B 1 956 ? -21.055 8.794 -10.914 1.00 159.67 956 SER B N 1
ATOM 14620 C CA . SER B 1 956 ? -21.637 8.794 -9.569 1.00 159.09 956 SER B CA 1
ATOM 14621 C C . SER B 1 956 ? -20.492 8.666 -8.560 1.00 164.90 956 SER B C 1
ATOM 14622 O O . SER B 1 956 ? -20.229 7.593 -8.013 1.00 165.52 956 SER B O 1
ATOM 14625 N N . VAL B 1 957 ? -19.804 9.778 -8.315 1.00 155.24 957 VAL B N 1
ATOM 14626 C CA . VAL B 1 957 ? -18.709 9.838 -7.355 1.00 153.52 957 VAL B CA 1
ATOM 14627 C C . VAL B 1 957 ? -19.099 10.793 -6.234 1.00 151.89 957 VAL B C 1
ATOM 14628 O O . VAL B 1 957 ? -19.514 11.929 -6.492 1.00 155.96 957 VAL B O 1
ATOM 14632 N N . THR B 1 958 ? -18.979 10.325 -4.994 1.00 157.81 958 THR B N 1
ATOM 14633 C CA . THR B 1 958 ? -19.342 11.126 -3.831 1.00 159.15 958 THR B CA 1
ATOM 14634 C C . THR B 1 958 ? -18.188 12.054 -3.468 1.00 168.13 958 THR B C 1
ATOM 14635 O O . THR B 1 958 ? -17.096 11.590 -3.121 1.00 169.07 958 THR B O 1
ATOM 14639 N N . LEU B 1 959 ? -18.429 13.362 -3.551 1.00 171.59 959 LEU B N 1
ATOM 14640 C CA . LEU B 1 959 ? -17.404 14.354 -3.253 1.00 172.48 959 LEU B CA 1
ATOM 14641 C C . LEU B 1 959 ? -17.407 14.768 -1.784 1.00 173.65 959 LEU B C 1
ATOM 14642 O O . LEU B 1 959 ? -16.349 14.812 -1.148 1.00 173.88 959 LEU B O 1
ATOM 14647 N N . ILE B 1 960 ? -18.580 15.075 -1.233 1.00 167.27 960 ILE B N 1
ATOM 14648 C CA . ILE B 1 960 ? -18.705 15.588 0.126 1.00 156.77 960 ILE B CA 1
ATOM 14649 C C . ILE B 1 960 ? -19.795 14.809 0.850 1.00 161.29 960 ILE B C 1
ATOM 14650 O O . ILE B 1 960 ? -20.807 14.434 0.248 1.00 153.71 960 ILE B O 1
ATOM 14655 N N . THR B 1 961 ? -19.582 14.563 2.143 1.00 168.39 961 THR B N 1
ATOM 14656 C CA . THR B 1 961 ? -20.590 13.976 3.016 1.00 176.22 961 THR B CA 1
ATOM 14657 C C . THR B 1 961 ? -20.753 14.867 4.239 1.00 185.08 961 THR B C 1
ATOM 14658 O O . THR B 1 961 ? -19.761 15.254 4.865 1.00 190.73 961 THR B O 1
ATOM 14662 N N . ALA B 1 962 ? -21.995 15.184 4.574 1.00 186.09 962 ALA B N 1
ATOM 14663 C CA . ALA B 1 962 ? -22.344 16.073 5.669 1.00 178.88 962 ALA B CA 1
ATOM 14664 C C . ALA B 1 962 ? -23.352 15.384 6.575 1.00 166.00 962 ALA B C 1
ATOM 14665 O O . ALA B 1 962 ? -23.989 14.407 6.170 1.00 171.26 962 ALA B O 1
ATOM 14667 N N . PRO B 1 963 ? -23.522 15.866 7.808 1.00 155.84 963 PRO B N 1
ATOM 14668 C CA . PRO B 1 963 ? -24.491 15.243 8.721 1.00 146.72 963 PRO B CA 1
ATOM 14669 C C . PRO B 1 963 ? -25.904 15.231 8.155 1.00 157.61 963 PRO B C 1
ATOM 14670 O O . PRO B 1 963 ? -26.217 15.851 7.137 1.00 148.28 963 PRO B O 1
ATOM 14674 N N . LYS B 1 964 ? -26.770 14.498 8.853 1.00 161.69 964 LYS B N 1
ATOM 14675 C CA . LYS B 1 964 ? -28.169 14.400 8.462 1.00 168.09 964 LYS B CA 1
ATOM 14676 C C . LYS B 1 964 ? -28.827 15.773 8.473 1.00 171.31 964 LYS B C 1
ATOM 14677 O O . LYS B 1 964 ? -28.545 16.608 9.337 1.00 178.40 964 LYS B O 1
ATOM 14683 N N . GLY B 1 965 ? -29.708 16.008 7.503 1.00 168.80 965 GLY B N 1
ATOM 14684 C CA . GLY B 1 965 ? -30.424 17.266 7.465 1.00 164.07 965 GLY B CA 1
ATOM 14685 C C . GLY B 1 965 ? -29.577 18.466 7.121 1.00 161.38 965 GLY B C 1
ATOM 14686 O O . GLY B 1 965 ? -29.995 19.599 7.371 1.00 149.23 965 GLY B O 1
ATOM 14687 N N . SER B 1 966 ? -28.393 18.254 6.552 1.00 163.93 966 SER B N 1
ATOM 14688 C CA . SER B 1 966 ? -27.527 19.367 6.199 1.00 170.08 966 SER B CA 1
ATOM 14689 C C . SER B 1 966 ? -28.083 20.138 5.008 1.00 167.83 966 SER B C 1
ATOM 14690 O O . SER B 1 966 ? -28.726 19.577 4.117 1.00 172.80 966 SER B O 1
ATOM 14693 N N . ASP B 1 967 ? -27.833 21.446 5.012 1.00 162.25 967 ASP B N 1
ATOM 14694 C CA . ASP B 1 967 ? -28.247 22.303 3.909 1.00 160.53 967 ASP B CA 1
ATOM 14695 C C . ASP B 1 967 ? -27.580 21.847 2.617 1.00 166.29 967 ASP B C 1
ATOM 14696 O O . ASP B 1 967 ? -26.374 21.583 2.587 1.00 172.48 967 ASP B O 1
ATOM 14701 N N . GLU B 1 968 ? -28.366 21.757 1.546 1.00 164.82 968 GLU B N 1
ATOM 14702 C CA . GLU B 1 968 ? -27.841 21.326 0.259 1.00 167.27 968 GLU B CA 1
ATOM 14703 C C . GLU B 1 968 ? -27.240 22.465 -0.553 1.00 165.44 968 GLU B C 1
ATOM 14704 O O . GLU B 1 968 ? -26.618 22.205 -1.588 1.00 167.40 968 GLU B O 1
ATOM 14710 N N . LYS B 1 969 ? -27.404 23.712 -0.115 1.00 162.03 969 LYS B N 1
ATOM 14711 C CA . LYS B 1 969 ? -26.839 24.861 -0.807 1.00 155.46 969 LYS B CA 1
ATOM 14712 C C . LYS B 1 969 ? -25.552 25.359 -0.163 1.00 151.37 969 LYS B C 1
ATOM 14713 O O . LYS B 1 969 ? -25.067 26.436 -0.526 1.00 138.36 969 LYS B O 1
ATOM 14719 N N . THR B 1 970 ? -24.995 24.608 0.791 1.00 154.29 970 THR B N 1
ATOM 14720 C CA . THR B 1 970 ? -23.706 24.985 1.361 1.00 158.41 970 THR B CA 1
ATOM 14721 C C . THR B 1 970 ? -22.619 24.988 0.294 1.00 165.40 970 THR B C 1
ATOM 14722 O O . THR B 1 970 ? -21.812 25.920 0.223 1.00 170.26 970 THR B O 1
ATOM 14726 N N . PHE B 1 971 ? -22.602 23.969 -0.560 1.00 162.75 971 PHE B N 1
ATOM 14727 C CA . PHE B 1 971 ? -21.600 23.828 -1.607 1.00 155.97 971 PHE B CA 1
ATOM 14728 C C . PHE B 1 971 ? -22.267 23.964 -2.969 1.00 149.45 971 PHE B C 1
ATOM 14729 O O . PHE B 1 971 ? -23.318 23.362 -3.214 1.00 143.64 971 PHE B O 1
ATOM 14737 N N . THR B 1 972 ? -21.654 24.754 -3.847 1.00 153.31 972 THR B N 1
ATOM 14738 C CA . THR B 1 972 ? -22.153 24.981 -5.194 1.00 139.31 972 THR B CA 1
ATOM 14739 C C . THR B 1 972 ? -21.010 24.791 -6.179 1.00 146.43 972 THR B C 1
ATOM 14740 O O . THR B 1 972 ? -19.870 25.171 -5.897 1.00 153.71 972 THR B O 1
ATOM 14744 N N . ALA B 1 973 ? -21.317 24.193 -7.328 1.00 140.77 973 ALA B N 1
ATOM 14745 C CA . ALA B 1 973 ? -20.302 23.945 -8.341 1.00 140.95 973 ALA B CA 1
ATOM 14746 C C . ALA B 1 973 ? -19.706 25.256 -8.845 1.00 139.82 973 ALA B C 1
ATOM 14747 O O . ALA B 1 973 ? -20.357 26.304 -8.842 1.00 139.46 973 ALA B O 1
ATOM 14749 N N . GLY B 1 974 ? -18.460 25.186 -9.281 1.00 139.37 974 GLY B N 1
ATOM 14750 C CA . GLY B 1 974 ? -17.752 26.363 -9.758 1.00 138.40 974 GLY B CA 1
ATOM 14751 C C . GLY B 1 974 ? -17.109 26.124 -11.106 1.00 153.72 974 GLY B C 1
ATOM 14752 O O . GLY B 1 974 ? -16.568 25.051 -11.369 1.00 147.52 974 GLY B O 1
ATOM 14753 N N . THR B 1 975 ? -17.175 27.142 -11.960 1.00 154.17 975 THR B N 1
ATOM 14754 C CA . THR B 1 975 ? -16.627 27.049 -13.305 1.00 159.05 975 THR B CA 1
ATOM 14755 C C . THR B 1 975 ? -15.106 27.137 -13.278 1.00 162.79 975 THR B C 1
ATOM 14756 O O . THR B 1 975 ? -14.527 27.932 -12.532 1.00 151.15 975 THR B O 1
ATOM 14760 N N . GLN B 1 976 ? -14.460 26.311 -14.099 1.00 172.81 976 GLN B N 1
ATOM 14761 C CA . GLN B 1 976 ? -13.010 26.320 -14.247 1.00 176.81 976 GLN B CA 1
ATOM 14762 C C . GLN B 1 976 ? -12.666 26.371 -15.728 1.00 183.16 976 GLN B C 1
ATOM 14763 O O . GLN B 1 976 ? -13.185 25.574 -16.516 1.00 183.88 976 GLN B O 1
ATOM 14769 N N . GLN B 1 977 ? -11.790 27.300 -16.102 1.00 185.25 977 GLN B N 1
ATOM 14770 C CA . GLN B 1 977 ? -11.428 27.494 -17.501 1.00 180.77 977 GLN B CA 1
ATOM 14771 C C . GLN B 1 977 ? -10.454 26.404 -17.933 1.00 173.14 977 GLN B C 1
ATOM 14772 O O . GLN B 1 977 ? -9.350 26.300 -17.387 1.00 162.79 977 GLN B O 1
ATOM 14778 N N . ILE B 1 978 ? -10.858 25.595 -18.911 1.00 173.84 978 ILE B N 1
ATOM 14779 C CA . ILE B 1 978 ? -10.055 24.471 -19.382 1.00 175.72 978 ILE B CA 1
ATOM 14780 C C . ILE B 1 978 ? -10.082 24.456 -20.905 1.00 179.19 978 ILE B C 1
ATOM 14781 O O . ILE B 1 978 ? -11.154 24.340 -21.508 1.00 185.41 978 ILE B O 1
ATOM 14786 N N . GLY B 1 979 ? -8.907 24.563 -21.524 1.00 179.48 979 GLY B N 1
ATOM 14787 C CA . GLY B 1 979 ? -8.768 24.403 -22.961 1.00 188.01 979 GLY B CA 1
ATOM 14788 C C . GLY B 1 979 ? -9.496 25.428 -23.806 1.00 200.31 979 GLY B C 1
ATOM 14789 O O . GLY B 1 979 ? -10.302 25.062 -24.668 1.00 200.45 979 GLY B O 1
ATOM 14790 N N . PHE B 1 980 ? -9.228 26.713 -23.564 1.00 207.01 980 PHE B N 1
ATOM 14791 C CA . PHE B 1 980 ? -9.846 27.828 -24.285 1.00 214.69 980 PHE B CA 1
ATOM 14792 C C . PHE B 1 980 ? -11.371 27.816 -24.162 1.00 212.75 980 PHE B C 1
ATOM 14793 O O . PHE B 1 980 ? -12.073 28.525 -24.889 1.00 219.37 980 PHE B O 1
ATOM 14801 N N . SER B 1 981 ? -11.901 27.040 -23.221 1.00 202.38 981 SER B N 1
ATOM 14802 C CA . SER B 1 981 ? -13.334 26.948 -22.994 1.00 189.88 981 SER B CA 1
ATOM 14803 C C . SER B 1 981 ? -13.576 26.863 -21.496 1.00 190.01 981 SER B C 1
ATOM 14804 O O . SER B 1 981 ? -12.646 26.704 -20.702 1.00 186.28 981 SER B O 1
ATOM 14807 N N . ASN B 1 982 ? -14.841 26.975 -21.109 1.00 189.69 982 ASN B N 1
ATOM 14808 C CA . ASN B 1 982 ? -15.236 26.935 -19.708 1.00 186.04 982 ASN B CA 1
ATOM 14809 C C . ASN B 1 982 ? -15.885 25.590 -19.417 1.00 182.61 982 ASN B C 1
ATOM 14810 O O . ASN B 1 982 ? -16.922 25.257 -20.000 1.00 176.52 982 ASN B O 1
ATOM 14815 N N . VAL B 1 983 ? -15.273 24.825 -18.518 1.00 183.29 983 VAL B N 1
ATOM 14816 C CA . VAL B 1 983 ? -15.806 23.549 -18.061 1.00 176.51 983 VAL B CA 1
ATOM 14817 C C . VAL B 1 983 ? -16.331 23.748 -16.648 1.00 173.74 983 VAL B C 1
ATOM 14818 O O . VAL B 1 983 ? -15.724 24.467 -15.845 1.00 173.25 983 VAL B O 1
ATOM 14822 N N . THR B 1 984 ? -17.457 23.114 -16.343 1.00 168.42 984 THR B N 1
ATOM 14823 C CA . THR B 1 984 ? -18.077 23.293 -15.040 1.00 163.26 984 THR B CA 1
ATOM 14824 C C . THR B 1 984 ? -18.688 21.981 -14.574 1.00 165.97 984 THR B C 1
ATOM 14825 O O . THR B 1 984 ? -19.587 21.448 -15.235 1.00 164.10 984 THR B O 1
ATOM 14829 N N . PRO B 1 985 ? -18.240 21.436 -13.448 1.00 172.08 985 PRO B N 1
ATOM 14830 C CA . PRO B 1 985 ? -18.870 20.224 -12.920 1.00 170.65 985 PRO B CA 1
ATOM 14831 C C . PRO B 1 985 ? -20.295 20.510 -12.478 1.00 163.55 985 PRO B C 1
ATOM 14832 O O . PRO B 1 985 ? -20.678 21.652 -12.215 1.00 159.42 985 PRO B O 1
ATOM 14836 N N . VAL B 1 986 ? -21.095 19.451 -12.421 1.00 163.24 986 VAL B N 1
ATOM 14837 C CA . VAL B 1 986 ? -22.451 19.524 -11.893 1.00 165.20 986 VAL B CA 1
ATOM 14838 C C . VAL B 1 986 ? -22.550 18.572 -10.710 1.00 165.49 986 VAL B C 1
ATOM 14839 O O . VAL B 1 986 ? -22.194 17.392 -10.819 1.00 169.10 986 VAL B O 1
ATOM 14843 N N . ILE B 1 987 ? -22.993 19.095 -9.572 1.00 162.18 987 ILE B N 1
ATOM 14844 C CA . ILE B 1 987 ? -23.090 18.330 -8.337 1.00 157.66 987 ILE B CA 1
ATOM 14845 C C . ILE B 1 987 ? -24.562 18.180 -7.986 1.00 159.18 987 ILE B C 1
ATOM 14846 O O . ILE B 1 987 ? -25.261 19.176 -7.757 1.00 149.53 987 ILE B O 1
ATOM 14851 N N . SER B 1 988 ? -25.032 16.939 -7.953 1.00 159.64 988 SER B N 1
ATOM 14852 C CA . SER B 1 988 ? -26.363 16.621 -7.467 1.00 159.85 988 SER B CA 1
ATOM 14853 C C . SER B 1 988 ? -26.276 16.199 -6.007 1.00 159.65 988 SER B C 1
ATOM 14854 O O . SER B 1 988 ? -25.284 15.609 -5.571 1.00 161.59 988 SER B O 1
ATOM 14857 N N . THR B 1 989 ? -27.326 16.503 -5.254 1.00 162.64 989 THR B N 1
ATOM 14858 C CA . THR B 1 989 ? -27.356 16.264 -3.818 1.00 160.91 989 THR B CA 1
ATOM 14859 C C . THR B 1 989 ? -28.367 15.171 -3.507 1.00 162.97 989 THR B C 1
ATOM 14860 O O . THR B 1 989 ? -29.503 15.210 -3.993 1.00 163.09 989 THR B O 1
ATOM 14864 N N . GLU B 1 990 ? -27.950 14.198 -2.699 1.00 172.87 990 GLU B N 1
ATOM 14865 C CA . GLU B 1 990 ? -28.783 13.061 -2.322 1.00 181.86 990 GLU B CA 1
ATOM 14866 C C . GLU B 1 990 ? -28.925 13.062 -0.807 1.00 178.86 990 GLU B C 1
ATOM 14867 O O . GLU B 1 990 ? -27.936 12.880 -0.088 1.00 179.58 990 GLU B O 1
ATOM 14873 N N . LYS B 1 991 ? -30.143 13.270 -0.318 1.00 177.59 991 LYS B N 1
ATOM 14874 C CA . LYS B 1 991 ? -30.399 13.121 1.105 1.00 177.16 991 LYS B CA 1
ATOM 14875 C C . LYS B 1 991 ? -30.568 11.645 1.437 1.00 182.77 991 LYS B C 1
ATOM 14876 O O . LYS B 1 991 ? -31.196 10.893 0.687 1.00 181.34 991 LYS B O 1
ATOM 14882 N N . THR B 1 992 ? -30.001 11.231 2.566 1.00 185.23 992 THR B N 1
ATOM 14883 C CA . THR B 1 992 ? -30.023 9.837 2.977 1.00 182.76 992 THR B CA 1
ATOM 14884 C C . THR B 1 992 ? -30.390 9.798 4.455 1.00 182.22 992 THR B C 1
ATOM 14885 O O . THR B 1 992 ? -30.407 10.826 5.136 1.00 185.87 992 THR B O 1
ATOM 14889 N N . ASP B 1 993 ? -30.684 8.600 4.958 1.00 181.05 993 ASP B N 1
ATOM 14890 C CA . ASP B 1 993 ? -31.072 8.455 6.354 1.00 175.65 993 ASP B CA 1
ATOM 14891 C C . ASP B 1 993 ? -29.895 8.555 7.314 1.00 173.52 993 ASP B C 1
ATOM 14892 O O . ASP B 1 993 ? -30.110 8.558 8.531 1.00 162.97 993 ASP B O 1
ATOM 14897 N N . ASP B 1 994 ? -28.666 8.631 6.807 1.00 180.27 994 ASP B N 1
ATOM 14898 C CA . ASP B 1 994 ? -27.480 8.775 7.639 1.00 191.58 994 ASP B CA 1
ATOM 14899 C C . ASP B 1 994 ? -26.775 10.107 7.433 1.00 188.51 994 ASP B C 1
ATOM 14900 O O . ASP B 1 994 ? -26.466 10.800 8.407 1.00 182.53 994 ASP B O 1
ATOM 14905 N N . ALA B 1 995 ? -26.510 10.487 6.184 1.00 187.36 995 ALA B N 1
ATOM 14906 C CA . ALA B 1 995 ? -25.715 11.674 5.913 1.00 180.58 995 ALA B CA 1
ATOM 14907 C C . ALA B 1 995 ? -26.105 12.263 4.565 1.00 175.49 995 ALA B C 1
ATOM 14908 O O . ALA B 1 995 ? -26.430 11.537 3.622 1.00 173.96 995 ALA B O 1
ATOM 14910 N N . THR B 1 996 ? -26.065 13.592 4.488 1.00 170.91 996 THR B N 1
ATOM 14911 C CA . THR B 1 996 ? -26.274 14.300 3.233 1.00 163.21 996 THR B CA 1
ATOM 14912 C C . THR B 1 996 ? -24.988 14.300 2.416 1.00 162.16 996 THR B C 1
ATOM 14913 O O . THR B 1 996 ? -23.890 14.438 2.964 1.00 158.75 996 THR B O 1
ATOM 14917 N N . LYS B 1 997 ? -25.124 14.150 1.100 1.00 168.11 997 LYS B N 1
ATOM 14918 C CA . LYS B 1 997 ? -23.976 13.957 0.227 1.00 165.53 997 LYS B CA 1
ATOM 14919 C C . LYS B 1 997 ? -24.068 14.849 -1.003 1.00 166.47 997 LYS B C 1
ATOM 14920 O O . LYS B 1 997 ? -25.158 15.152 -1.495 1.00 162.89 997 LYS B O 1
ATOM 14926 N N . TRP B 1 998 ? -22.901 15.262 -1.488 1.00 170.98 998 TRP B N 1
ATOM 14927 C CA . TRP B 1 998 ? -22.749 15.947 -2.764 1.00 180.41 998 TRP B CA 1
ATOM 14928 C C . TRP B 1 998 ? -22.074 14.996 -3.743 1.00 185.33 998 TRP B C 1
ATOM 14929 O O . TRP B 1 998 ? -21.009 14.446 -3.443 1.00 189.88 998 TRP B O 1
ATOM 14940 N N . VAL B 1 999 ? -22.689 14.805 -4.909 1.00 178.68 999 VAL B N 1
ATOM 14941 C CA . VAL B 1 999 ? -22.258 13.793 -5.868 1.00 167.02 999 VAL B CA 1
ATOM 14942 C C . VAL B 1 999 ? -22.024 14.453 -7.219 1.00 156.90 999 VAL B C 1
ATOM 14943 O O . VAL B 1 999 ? -22.888 15.183 -7.718 1.00 151.33 999 VAL B O 1
ATOM 14947 N N . LEU B 1 1000 ? -20.861 14.189 -7.811 1.00 155.57 1000 LEU B N 1
ATOM 14948 C CA . LEU B 1 1000 ? -20.567 14.646 -9.162 1.00 150.92 1000 LEU B CA 1
ATOM 14949 C C . LEU B 1 1000 ? -21.207 13.703 -10.172 1.00 169.06 1000 LEU B C 1
ATOM 14950 O O . LEU B 1 1000 ? -21.089 12.479 -10.053 1.00 159.34 1000 LEU B O 1
ATOM 14955 N N . THR B 1 1001 ? -21.882 14.273 -11.171 1.00 177.62 1001 THR B N 1
ATOM 14956 C CA . THR B 1 1001 ? -22.635 13.484 -12.140 1.00 191.04 1001 THR B CA 1
ATOM 14957 C C . THR B 1 1001 ? -22.307 13.787 -13.596 1.00 200.63 1001 THR B C 1
ATOM 14958 O O . THR B 1 1001 ? -22.600 12.946 -14.454 1.00 209.17 1001 THR B O 1
ATOM 14962 N N . GLY B 1 1002 ? -21.717 14.938 -13.907 1.00 195.14 1002 GLY B N 1
ATOM 14963 C CA . GLY B 1 1002 ? -21.440 15.307 -15.283 1.00 192.77 1002 GLY B CA 1
ATOM 14964 C C . GLY B 1 1002 ? -20.679 16.613 -15.377 1.00 187.09 1002 GLY B C 1
ATOM 14965 O O . GLY B 1 1002 ? -19.810 16.881 -14.542 1.00 199.32 1002 GLY B O 1
ATOM 14966 N N . TYR B 1 1003 ? -20.990 17.439 -16.374 1.00 174.33 1003 TYR B N 1
ATOM 14967 C CA . TYR B 1 1003 ? -20.283 18.702 -16.545 1.00 170.78 1003 TYR B CA 1
ATOM 14968 C C . TYR B 1 1003 ? -21.081 19.610 -17.474 1.00 177.89 1003 TYR B C 1
ATOM 14969 O O . TYR B 1 1003 ? -22.172 19.266 -17.936 1.00 180.79 1003 TYR B O 1
ATOM 14978 N N . GLN B 1 1004 ? -20.513 20.785 -17.740 1.00 183.95 1004 GLN B N 1
ATOM 14979 C CA . GLN B 1 1004 ? -21.038 21.744 -18.699 1.00 190.63 1004 GLN B CA 1
ATOM 14980 C C . GLN B 1 1004 ? -19.874 22.247 -19.541 1.00 188.99 1004 GLN B C 1
ATOM 14981 O O . GLN B 1 1004 ? -18.706 22.022 -19.213 1.00 195.30 1004 GLN B O 1
ATOM 14987 N N . THR B 1 1005 ? -20.191 22.928 -20.640 1.00 186.61 1005 THR B N 1
ATOM 14988 C CA . THR B 1 1005 ? -19.148 23.412 -21.536 1.00 179.01 1005 THR B CA 1
ATOM 14989 C C . THR B 1 1005 ? -19.676 24.610 -22.313 1.00 179.98 1005 THR B C 1
ATOM 14990 O O . THR B 1 1005 ? -20.877 24.713 -22.577 1.00 175.06 1005 THR B O 1
ATOM 14994 N N . THR B 1 1006 ? -18.755 25.493 -22.698 1.00 179.84 1006 THR B N 1
ATOM 14995 C CA . THR B 1 1006 ? -19.061 26.703 -23.461 1.00 177.19 1006 THR B CA 1
ATOM 14996 C C . THR B 1 1006 ? -17.779 27.470 -23.770 1.00 166.68 1006 THR B C 1
ATOM 14997 O O . THR B 1 1006 ? -17.138 27.245 -24.798 1.00 160.07 1006 THR B O 1
#